Protein 6FBM (pdb70)

Sequence (2084 aa):
QLGNLPGVTSMGMGYDVNGLYASPESLLGQPLFDFGGELDSIEIEGRSYTFPRSMHVHTYFHSDFKQDVSKEIEEYREKMSQHVGVSGRYKLFSASLSVDFTTTDQQLTEITYSSTREAHVLWYISLPGAATLRSMLRRDFRDDLNNPNMPAMELFKRYGPYYISEAAVGGRLDYSAASKTLKMDSSQSLSTTAEMSYKALVGEIKIEHGSEMEKQVNSFRSNSTIRLTATGGKPGMTDRILHGPDSQQAFSQWAESLLDYATLMDFSTESLQPIWALADKPERRVELEDAFPEFMKQSQQSIPKVDKVLLMDARPPMVKAGEDSGSGASEDLAVFNPSTSNGYKMVGQFGQRNHASVADGHAPIFKDLFDLGVLKAPVGWQRVWDDAGSGKSKDYACWRAIPPQGYRALGDVMMLATSGYNPPNLPDYVCVHQSLCADVQTLQNRVWWDKGTGARKDVSLWQPGAAGAVASSCFAGVPNYNNPPNSGDIERLRGSIACVKTSAIASMQEMKSMLSQHQGMQLGNLPGVTSMGMGYDVNGLYASPESLLGQPLFDFGGELDSIEIEGRSYTFPRSMHVHTYFHSDFKQDVSKEIEEYREKMSQHVGVSGRYKLFSASLSVDFTTTDQQLTEITYSSTREAHVLWYISLPGAATLRSMLRRDFRDDLNNPNMPAMELFKRYGPYYISEAAVGGRLDYSAASKTLKMDSSQSLSTTAEMSYKALVGEIKIEHGSEMEKQVNSFRSNSTIRLTATGGKPGMTDRILHGPDSQQAFSQWAESLLDYATLMDFSTESLQPIWALADKPERRVELEDAFPEFMKQSQQSIPKVDKVLLMDARPPMVKAGEDSGSGASEDLAVFNPSTSNGYKMVGQFGQRNHASVADGHAPIFKDLFDLGVLKAPVGWQRVWDDAGSGKSKDYACWRAIPPQGYRALGDVMMLATSGYNPPNLPDYVCVHQSLCADVQTLQNRVWWDKGTGARKDVSLWQPGAAGAVASSCFAGVPNYNNPPNSGDIERLRGSIACVKTSAIASMQEMKSMLSQHQGMQLGNLPGVTSMGMGYDVNGLYASPESLLGQPLFDFGGELDSIEIEGRSYTFPRSMHVHTYFHSDFKQDVSKEIEEYREKMSQHVGVSGRYKLFSASLSVDFTTTDQQLTEITYSSTREAHVLWYISLPGAATLRSMLRRDFRDDLNNPNMPAMELFKRYGPYYISEAAVGGRLDYSAASKTLKMDSSQSLSTTAEMSYKALVGEIKIEHGSEMEKQVNSFRSNSTIRLTATGGKPGMTDRILHGPDSQQAFSQWAESLLDYATLMDFSTESLQPIWALADKPERRVELEDAFPEFMKQSQQSIPKVDKVLLMDARPPMVKAGEDSGSGASEDLAVFNPSTSNGYKMVGQFGQRNHASVADGHAPIFKDLFDLGVLKAPVGWQRVWDDAGSGKSKDYACWRAIPPQGYRALGDVMMLATSGYNPPNLPDYVCVHQSLCADVQTLQNRVWWDKGTGARKDVSLWQPGAAGAVASSCFAGVPNYNNPPNSGDIERLRGSIACVKTSAIASMQEMKSMLSQHQGMQLGNLPGVTSMGMGYDVNGLYASPESLLGQPLFDFGGELDSIEIEGRSYTFPRSMHVHTYFHSDFKQDVSKEIEEYREKMSQHVGVSGRYKLFSASLSVDFTTTDQQLTEITYSSTREAHVLWYISLPGAATLRSMLRRDFRDDLNNPNMPAMELFKRYGPYYISEAAVGGRLDYSAASKTLKMDSSQSLSTTAEMSYKALVGEIKIEHGSEMEKQVNSFRSNSTIRLTATGGKPGMTDRILHGPDSQQAFSQWAESLLDYATLMDFSTESLQPIWALADKPERRVELEDAFPEFMKQSQQSIPKVDKVLLMDARPPMVKAGEDSGSGASEDLAVFNPSTSNGYKMVGQFGQRNHASVADGHAPIFKDLFDLGVLKAPVGWQRVWDDAGSGKSKDYACWRAIPPQGYRALGDVMMLATSGYNPPNLPDYVCVHQSLCADVQTLQNRVWWDKGTGARKDVSLWQPGAAGAVASSCFAGVPNYNNPPNSGDIERLRGSIACVKTSAIASMQEMKSMLSQHQGM

Organism: NCBI:txid686831

Solvent-accessible surface area: 87107 Å² total; per-residue (Å²): 173,54,24,47,4,32,9,2,104,6,1,0,14,0,0,51,0,30,4,31,11,0,5,46,150,10,41,53,68,97,62,0,4,74,10,29,35,91,12,49,41,34,90,12,116,30,34,5,4,14,12,0,142,32,2,113,24,112,74,124,146,39,60,43,71,70,54,19,33,8,147,80,0,25,78,0,2,70,77,6,9,102,138,2,25,18,80,42,222,44,31,2,0,29,49,6,4,69,55,8,2,44,59,43,14,12,4,8,31,30,2,4,1,0,3,1,12,7,1,26,2,11,0,57,0,21,20,30,51,30,72,75,0,56,95,32,15,110,173,76,0,74,82,21,0,32,61,98,133,20,80,12,66,75,0,2,163,106,7,0,2,2,1,0,12,44,2,4,0,0,0,7,0,9,2,0,0,2,0,44,11,22,77,5,68,80,97,59,65,18,33,48,0,0,36,41,0,0,44,18,12,6,38,83,45,160,28,105,168,69,34,109,56,37,97,3,5,81,14,0,87,94,27,20,58,30,79,12,42,34,12,16,9,68,101,75,5,29,104,79,0,33,136,21,102,34,14,89,62,0,18,46,46,0,31,136,12,6,25,32,37,10,41,0,0,3,7,39,72,98,0,0,43,20,0,15,30,0,0,71,121,78,118,10,74,84,76,0,77,100,14,5,73,114,55,0,158,152,17,47,123,74,28,67,54,0,80,66,0,0,9,29,52,43,195,1,90,33,84,66,32,22,50,6,46,48,2,38,16,90,32,60,0,0,0,1,30,6,51,35,72,120,37,35,58,5,2,0,2,32,11,5,118,42,67,43,94,110,20,105,17,79,0,14,6,1,55,27,60,33,73,0,8,0,17,89,57,26,104,21,49,91,104,25,1,5,3,34,44,17,76,77,113,95,23,1,1,0,18,14,1,62,23,12,180,19,10,28,0,8,0,0,2,0,41,12,39,22,107,37,65,67,72,10,129,36,118,48,1,9,0,0,21,96,46,9,14,22,65,8,104,57,9,95,110,35,20,1,32,0,74,54,5,55,10,195,106,39,0,0,0,10,42,2,16,19,83,55,16,36,89,23,34,8,0,0,0,2,57,36,62,52,102,103,12,78,86,49,14,40,91,163,2,147,39,33,0,0,4,10,76,76,62,4,9,0,39,111,126,100,4,126,60,34,43,96,149,21,135,61,85,195,57,21,70,5,33,9,1,99,5,1,0,16,0,0,50,0,30,4,30,11,0,6,46,149,10,41,52,68,75,54,0,2,77,14,29,55,117,25,44,73,45,124,8,120,26,20,20,2,10,12,0,144,31,1,116,24,112,66,126,83,42,62,43,72,73,53,18,32,8,165,83,0,22,82,0,3,71,80,6,9,100,135,3,26,17,84,41,222,46,31,2,0,29,48,7,3,69,56,7,1,45,52,43,13,12,3,8,32,33,1,5,0,0,3,0,15,8,2,27,2,12,0,47,0,27,19,32,52,28,71,75,0,56,95,31,14,103,174,78,1,74,80,25,0,36,62,104,134,28,78,10,64,85,0,2,160,120,4,0,2,2,1,0,10,27,0,4,0,0,0,7,0,9,2,0,0,3,0,45,18,29,78,9,82,82,98,59,64,20,34,49,0,0,36,43,0,0,46,17,16,6,37,81,49,158,24,106,166,75,35,110,55,41,121,6,5,82,14,0,90,96,27,20,57,30,80,13,40,35,12,17,9,27,102,74,8,30,104,81,0,34,133,26,48,21,18,77,93,0,17,47,40,0,32,138,12,6,28,28,19,10,41,0,0,4,10,40,66,106,0,0,44,22,0,17,29,0,0,73,134,77,119,11,72,84,76,0,78,98,15,5,73,111,56,0,157,157,18,45,132,74,29,69,53,0,78,66,0,0,11,29,53,42,198,1,92,33,86,66,32,22,49,5,46,56,2,39,14,91,33,60,0,0,0,1,30,6,50,36,81,123,35,36,56,6,2,0,2,33,11,4,118,41,67,42,94,111,21,106,17,78,0,14,8,1,48,28,58,31,71,0,9,0,19,95,58,26,104,20,49,90,107,27,2,5,3,33,45,17,77,78,112,105,24,1,2,0,17,14,1,61,22,13,180,20,9,30,0,9,0,0,1,0,43,13,38,22,104,37,66,68,72,11,127,35,120,47,2,10,0,0,29,95,50,9,12,22,63,9,102,56,9,93,111,34,23,2,31,0,75,55,5,56,11,196,106,40,0,0,0,10,42,2,14,19,83,55,16,36,85,22,33,6,0,0,0,1,55,36,62,52,102,103,13,79,87,46,15,39,94,161,1,148,40,32,0,1,4,11,76,76,64,4,10,0,38,118,123,102,4,125,61,39,36,95,153,20,127,64,83,140,34,18,26,3,28,9,1,91,6,0,0,18,0,0,50,0,32,4,33,8,0,4,46,145,9,42,53,70,82,47,0,4,83,7,28,37,92,31,22,82,9,108,6,119,61,52,40,8,9,1,0,105,0,2,3,2,63,54,126,77,44,58,46,68,70,51,18,32,8,158,82,1,24,78,0,3,68,78,6,8,99,138,2,25,17,82,41,223,46,30,1,0,28,49,7,5,70,55,6,2,44,47,42,14,12,3,8,32,38,2,4,1,0,3,0,16,6,2,23,2,13,0,50,0,22,0,1,4,27,11,0,0,42,74,11,14,94,174,68,0,76,82,20,0,26,63,89,135,24,77,10,65,73,0,2,160,106,3,0,2,2,1,0,4,27,0,4,0,0,0,8,0,9,2,0,0,3,0,42,15,35,79,6,88,81,99,61,65,20,34,48,1,0,37,41,0,0,45,16,15,6,36,83,47,160,23,106,167,75,35,111,57,38,125,6,4,81,14,0,88,95,25,21,59,30,78,12,39,33,14,16,9,84,94,62,2,28,101,107,0,33,139,23,140,72,12,81,107,3,19,54,66,0,32,140,12,6,46,50,48,12,39,0,0,5,6,43,73,62,0,0,42,20,0,14,30,0,0,73,106,77,119,10,76,87,72,0,80,100,14,5,72,114,58,0,161,158,17,46,128,74,28,66,57,0,87,69,0,0,10,32,49,56,198,0,92,33,83,65,32,22,50,6,45,56,2,40,14,90,33,62,0,0,0,1,29,6,48,35,70,120,36,35,59,5,2,0,2,32,10,4,117,41,66,42,94,112,22,104,17,83,0,12,6,1,54,27,59,29,70,0,8,0,18,95,58,26,104,20,49,104,104,25,2,6,3,39,46,16,78,78,112,102,23,1,1,0,18,21,2,63,24,11,181,20,9,30,0,9,0,0,1,0,42,13,37,20,103,36,66,67,74,12,128,36,120,49,1,10,0,0,28,94,53,10,14,21,64,8,102,56,9,97,110,35,22,1,30,0,75,54,6,56,11,196,111,41,0,0,0,10,55,3,15,20,82,56,16,33,93,19,30,6,1,0,0,2,62,38,62,52,100,104,12,78,86,47,16,40,80,166,2,140,41,39,0,0,4,9,80,76,63,3,10,1,44,117,121,106,4,120,59,37,35,95,156,24,127,60,86,66,41,26,4,4,23,9,1,82,6,0,0,10,0,0,50,0,31,5,31,11,0,5,34,149,9,41,48,66,82,40,0,4,90,12,30,22,117,39,10,45,5,107,9,143,59,70,36,6,6,0,0,68,20,1,3,1,40,46,65,107,86,60,45,70,68,52,19,34,6,167,83,0,22,82,0,4,69,78,6,9,99,139,3,26,17,85,42,226,44,30,1,0,29,48,6,4,68,57,8,2,43,48,41,12,11,7,5,32,39,1,5,1,0,2,0,15,6,1,25,2,18,0,28,0,16,1,5,9,28,24,10,0,52,89,29,15,98,188,82,1,68,66,20,0,33,65,106,133,25,76,10,68,71,0,2,161,106,5,0,2,2,2,0,5,41,0,0,0,0,0,8,0,8,2,0,0,2,0,45,24,33,80,7,87,82,99,62,64,20,34,50,1,0,38,43,0,0,44,16,14,6,38,82,48,161,24,106,165,76,34,107,55,38,120,7,4,80,14,0,87,95,28,20,60,30,79,12,39,34,11,16,10,57,70,69,6,28,99,108,0,31,135,22,138,84,16,88,100,0,19,36,57,0,32,148,13,6,31,47,25,10,28,0,0,1,3,27,70,94,0,0,44,22,0,16,30,0,0,72,122,78,116,8,74,86,76,0,82,100,13,5,74,112,52,0,158,156,17,46,123,74,30,74,60,0,84,67,0,0,10,32,53,36,172,1,92,34,86,68,31,22,49,6,46,55,2,43,14,89,33,62,0,0,0,1,29,7,49,35,72,120,36,32,58,5,2,0,2,33,10,5,116,41,67,43,95,113,20,104,17,63,0,13,6,1,52,24,59,26,71,0,7,0,18,91,56,26,103,22,48,97,106,27,2,6,3,37,48,14,77,78,112,104,24,2,2,0,18,17,1,62,22,11,178,19,9,30,0,10,0,0,1,0,41,12,39,21,103,36,67,67,72,10,122,34,120,49,1,10,0,0,29,95,52,10,15,21,66,8,102,56,8,96,108,35,23,1,30,0,76,55,4,54,11,196,111,40,0,0,0,10,53,3,15,20,80,56,17,34,93,20,31,7,1,0,0,2,60,36,60,51,100,103,11,79,85,48,15,38,93,167,2,146,40,34,0,1,5,9,79,76,63,4,8,0,40,116,120,103,5,122,58,35,39,93,154,25,144,52,87

Structure (mmCIF, N/CA/C/O backbone):
data_6FBM
#
_entry.id   6FBM
#
_cell.length_a   78.676
_cell.length_b   143.187
_cell.length_c   209.620
_cell.angle_alpha   90.000
_cell.angle_beta   90.000
_cell.angle_gamma   90.000
#
_symmetry.space_group_name_H-M   'P 21 21 21'
#
loop_
_entity.id
_entity.type
_entity.pdbx_description
1 polymer 'Gram-negative insecticidal protein'
2 water water
#
loop_
_atom_site.group_PDB
_atom_site.id
_atom_site.type_symbol
_atom_site.label_atom_id
_atom_site.label_alt_id
_atom_site.label_comp_id
_atom_site.label_asym_id
_atom_site.label_entity_id
_atom_site.label_seq_id
_atom_site.pdbx_PDB_ins_code
_atom_site.Cartn_x
_atom_site.Cartn_y
_atom_site.Cartn_z
_atom_site.occupancy
_atom_site.B_iso_or_equiv
_atom_site.auth_seq_id
_atom_site.auth_comp_id
_atom_site.auth_asym_id
_atom_site.auth_atom_id
_atom_site.pdbx_PDB_model_num
ATOM 1 N N . GLN A 1 9 ? 14.175 7.138 89.077 1.000 39.698 9 GLN A N 1
ATOM 2 C CA . GLN A 1 9 ? 14.641 6.923 87.659 1.000 40.842 9 GLN A CA 1
ATOM 3 C C . GLN A 1 9 ? 13.665 6.181 86.756 1.000 33.682 9 GLN A C 1
ATOM 4 O O . GLN A 1 9 ? 12.747 5.475 87.182 1.000 31.009 9 GLN A O 1
ATOM 10 N N . LEU A 1 10 ? 13.976 6.249 85.475 1.000 29.279 10 LEU A N 1
ATOM 11 C CA . LEU A 1 10 ? 13.221 5.593 84.454 1.000 25.429 10 LEU A CA 1
ATOM 12 C C . LEU A 1 10 ? 13.889 4.356 83.915 1.000 22.946 10 LEU A C 1
ATOM 13 O O . LEU A 1 10 ? 13.426 3.885 82.898 1.000 24.894 10 LEU A O 1
ATOM 18 N N . GLY A 1 11 ? 14.882 3.786 84.597 1.000 19.794 11 GLY A N 1
ATOM 19 C CA . GLY A 1 11 ? 15.495 2.550 84.126 1.000 18.035 11 GLY A CA 1
ATOM 20 C C . GLY A 1 11 ? 16.608 2.793 83.118 1.000 15.862 11 GLY A C 1
ATOM 21 O O . GLY A 1 11 ? 16.863 3.926 82.718 1.000 15.237 11 GLY A O 1
ATOM 22 N N . ASN A 1 12 ? 17.250 1.721 82.704 1.000 13.777 12 ASN A N 1
ATOM 23 C CA . ASN A 1 12 ? 18.463 1.822 81.902 1.000 12.895 12 ASN A CA 1
ATOM 24 C C . ASN A 1 12 ? 18.273 1.364 80.441 1.000 12.076 12 ASN A C 1
ATOM 25 O O . ASN A 1 12 ? 19.256 1.245 79.715 1.000 12.004 12 ASN A O 1
ATOM 30 N N . LEU A 1 13 ? 17.039 1.093 80.012 1.000 10.637 13 LEU A N 1
ATOM 31 C CA . LEU A 1 13 ? 16.804 0.644 78.646 1.000 9.808 13 LEU A CA 1
ATOM 32 C C . LEU A 1 13 ? 17.031 1.845 77.746 1.000 9.812 13 LEU A C 1
ATOM 33 O O . LEU A 1 13 ? 16.397 2.859 77.926 1.000 9.242 13 LEU A O 1
ATOM 38 N N . PRO A 1 14 ? 17.969 1.728 76.787 1.000 10.141 14 PRO A N 1
ATOM 39 C CA . PRO A 1 14 ? 18.175 2.846 75.885 1.000 10.225 14 PRO A CA 1
ATOM 40 C C . PRO A 1 14 ? 16.894 3.231 75.123 1.000 10.543 14 PRO A C 1
ATOM 41 O O . PRO A 1 14 ? 16.101 2.367 74.705 1.000 10.697 14 PRO A O 1
ATOM 45 N N . GLY A 1 15 ? 16.687 4.539 75.014 1.000 10.795 15 GLY A N 1
ATOM 46 C CA . GLY A 1 15 ? 15.483 5.097 74.431 1.000 10.767 15 GLY A CA 1
ATOM 47 C C . GLY A 1 15 ? 14.503 5.632 75.452 1.000 10.952 15 GLY A C 1
ATOM 48 O O . GLY A 1 15 ? 13.739 6.559 75.146 1.000 10.377 15 GLY A O 1
ATOM 49 N N . VAL A 1 16 ? 14.514 5.081 76.664 1.000 11.372 16 VAL A N 1
ATOM 50 C CA . VAL A 1 16 ? 13.508 5.438 77.637 1.000 12.176 16 VAL A CA 1
ATOM 51 C C . VAL A 1 16 ? 13.440 6.933 77.893 1.000 12.951 16 VAL A C 1
ATOM 52 O O . VAL A 1 16 ? 12.352 7.457 78.103 1.000 13.906 16 VAL A O 1
ATOM 56 N N . THR A 1 17 ? 14.582 7.617 77.876 1.000 13.680 17 THR A N 1
ATOM 57 C CA . THR A 1 17 ? 14.641 9.051 78.176 1.000 13.839 17 THR A CA 1
ATOM 58 C C . THR A 1 17 ? 14.036 9.876 77.074 1.000 13.917 17 THR A C 1
ATOM 59 O O . THR A 1 17 ? 13.751 11.042 77.288 1.000 13.524 17 THR A O 1
ATOM 63 N N . SER A 1 18 ? 13.883 9.290 75.889 1.000 14.393 18 SER A N 1
ATOM 64 C CA . SER A 1 18 ? 13.233 9.987 74.780 1.000 14.435 18 SER A CA 1
ATOM 65 C C . SER A 1 18 ? 11.720 9.916 74.819 1.000 13.672 18 SER A C 1
ATOM 66 O O . SER A 1 18 ? 11.074 10.718 74.184 1.000 13.456 18 SER A O 1
ATOM 69 N N . MET A 1 19 ? 11.170 8.960 75.557 1.000 13.253 19 MET A N 1
ATOM 70 C CA . MET A 1 19 ? 9.749 8.710 75.519 1.000 13.956 19 MET A CA 1
ATOM 71 C C . MET A 1 19 ? 8.969 9.789 76.267 1.000 14.124 19 MET A C 1
ATOM 72 O O . MET A 1 19 ? 9.371 10.262 77.343 1.000 13.541 19 MET A O 1
ATOM 77 N N . GLY A 1 20 ? 7.892 10.245 75.646 1.000 14.343 20 GLY A N 1
ATOM 78 C CA . GLY A 1 20 ? 7.064 11.243 76.259 1.000 15.030 20 GLY A CA 1
ATOM 79 C C . GLY A 1 20 ? 7.678 12.621 76.301 1.000 15.204 20 GLY A C 1
ATOM 80 O O . GLY A 1 20 ? 7.225 13.471 77.056 1.000 17.094 20 GLY A O 1
ATOM 81 N N . MET A 1 21 ? 8.706 12.849 75.499 1.000 15.741 21 MET A N 1
ATOM 82 C CA . MET A 1 21 ? 9.338 14.148 75.420 1.000 16.305 21 MET A CA 1
ATOM 83 C C . MET A 1 21 ? 8.638 14.886 74.316 1.000 16.059 21 MET A C 1
ATOM 84 O O . MET A 1 21 ? 8.268 14.275 73.303 1.000 15.681 21 MET A O 1
ATOM 89 N N . GLY A 1 22 ? 8.530 16.210 74.482 1.000 15.315 22 GLY A N 1
ATOM 90 C CA . GLY A 1 22 ? 8.218 17.076 73.355 1.000 15.071 22 GLY A CA 1
ATOM 91 C C . GLY A 1 22 ? 9.212 16.934 72.217 1.000 14.580 22 GLY A C 1
ATOM 92 O O . GLY A 1 22 ? 10.387 16.622 72.440 1.000 13.910 22 GLY A O 1
ATOM 93 N N . TYR A 1 23 ? 8.735 17.144 70.993 1.000 14.485 23 TYR A N 1
ATOM 94 C CA . TYR A 1 23 ? 9.577 17.029 69.816 1.000 14.755 23 TYR A CA 1
ATOM 95 C C . TYR A 1 23 ? 9.439 18.237 68.932 1.000 15.080 23 TYR A C 1
ATOM 96 O O . TYR A 1 23 ? 8.324 18.709 68.705 1.000 16.852 23 TYR A O 1
ATOM 105 N N . ASP A 1 24 ? 10.574 18.710 68.427 1.000 15.106 24 ASP A N 1
ATOM 106 C CA . ASP A 1 24 ? 10.576 19.759 67.445 1.000 15.991 24 ASP A CA 1
ATOM 107 C C . ASP A 1 24 ? 10.274 19.136 66.084 1.000 16.251 24 ASP A C 1
ATOM 108 O O . ASP A 1 24 ? 11.154 18.632 65.397 1.000 15.822 24 ASP A O 1
ATOM 113 N N . VAL A 1 25 ? 9.014 19.222 65.677 1.000 16.686 25 VAL A N 1
ATOM 114 C CA . VAL A 1 25 ? 8.573 18.640 64.411 1.000 16.399 25 VAL A CA 1
ATOM 115 C C . VAL A 1 25 ? 9.177 19.324 63.194 1.000 16.398 25 VAL A C 1
ATOM 116 O O . VAL A 1 25 ? 9.106 18.791 62.087 1.000 16.084 25 VAL A O 1
ATOM 120 N N . ASN A 1 26 ? 9.769 20.495 63.410 1.000 17.397 26 ASN A N 1
ATOM 121 C CA . ASN A 1 26 ? 10.520 21.214 62.375 1.000 17.771 26 ASN A CA 1
ATOM 122 C C . ASN A 1 26 ? 12.017 20.983 62.457 1.000 18.257 26 ASN A C 1
ATOM 123 O O . ASN A 1 26 ? 12.753 21.638 61.742 1.000 18.320 26 ASN A O 1
ATOM 128 N N . GLY A 1 27 ? 12.454 20.027 63.281 1.000 17.821 27 GLY A N 1
ATOM 129 C CA . GLY A 1 27 ? 13.881 19.793 63.539 1.000 17.805 27 GLY A CA 1
ATOM 130 C C . GLY A 1 27 ? 14.449 18.676 62.678 1.000 18.483 27 GLY A C 1
ATOM 131 O O . GLY A 1 27 ? 14.232 18.650 61.464 1.000 18.719 27 GLY A O 1
ATOM 132 N N . LEU A 1 28 ? 15.184 17.748 63.287 1.000 18.435 28 LEU A N 1
ATOM 133 C CA . LEU A 1 28 ? 15.714 16.608 62.534 1.000 18.728 28 LEU A CA 1
ATOM 134 C C . LEU A 1 28 ? 14.699 15.476 62.521 1.000 18.404 28 LEU A C 1
ATOM 135 O O . LEU A 1 28 ? 13.767 15.465 63.316 1.000 18.662 28 LEU A O 1
ATOM 140 N N . TYR A 1 29 ? 14.872 14.544 61.591 1.000 18.001 29 TYR A N 1
ATOM 141 C CA . TYR A 1 29 ? 14.028 13.367 61.520 1.000 18.051 29 TYR A CA 1
ATOM 142 C C . TYR A 1 29 ? 14.487 12.399 62.622 1.000 16.073 29 TYR A C 1
ATOM 143 O O . TYR A 1 29 ? 15.629 12.027 62.684 1.000 13.897 29 TYR A O 1
ATOM 152 N N . ALA A 1 30 ? 13.545 12.031 63.482 1.000 15.794 30 ALA A N 1
ATOM 153 C CA . ALA A 1 30 ? 13.722 10.991 64.495 1.000 15.890 30 ALA A CA 1
ATOM 154 C C . ALA A 1 30 ? 15.130 10.954 65.069 1.000 14.982 30 ALA A C 1
ATOM 155 O O . ALA A 1 30 ? 15.891 10.000 64.869 1.000 13.220 30 ALA A O 1
ATOM 157 N N . SER A 1 31 ? 15.459 12.036 65.762 1.000 15.333 31 SER A N 1
ATOM 158 C CA . SER A 1 31 ? 16.743 12.170 66.419 1.000 16.317 31 SER A CA 1
ATOM 159 C C . SER A 1 31 ? 16.525 12.691 67.831 1.000 16.657 31 SER A C 1
ATOM 160 O O . SER A 1 31 ? 15.652 13.525 68.045 1.000 14.917 31 SER A O 1
ATOM 163 N N . PRO A 1 32 ? 17.359 12.240 68.785 1.000 17.558 32 PRO A N 1
ATOM 164 C CA . PRO A 1 32 ? 17.353 12.835 70.127 1.000 18.813 32 PRO A CA 1
ATOM 165 C C . PRO A 1 32 ? 17.713 14.314 70.142 1.000 19.163 32 PRO A C 1
ATOM 166 O O . PRO A 1 32 ? 17.329 15.018 71.060 1.000 17.722 32 PRO A O 1
ATOM 170 N N . GLU A 1 33 ? 18.446 14.780 69.141 1.000 22.553 33 GLU A N 1
ATOM 171 C CA . GLU A 1 33 ? 18.827 16.185 69.066 1.000 25.462 33 GLU A CA 1
ATOM 172 C C . GLU A 1 33 ? 17.617 17.104 68.958 1.000 22.580 33 GLU A C 1
ATOM 173 O O . GLU A 1 33 ? 17.715 18.257 69.346 1.000 22.975 33 GLU A O 1
ATOM 179 N N . SER A 1 34 ? 16.489 16.616 68.456 1.000 20.978 34 SER A N 1
ATOM 180 C CA . SER A 1 34 ? 15.292 17.433 68.351 1.000 21.319 34 SER A CA 1
ATOM 181 C C . SER A 1 34 ? 14.262 17.189 69.472 1.000 22.500 34 SER A C 1
ATOM 182 O O . SER A 1 34 ? 13.104 17.672 69.370 1.000 20.918 34 SER A O 1
ATOM 185 N N . LEU A 1 35 ? 14.665 16.467 70.526 1.000 21.675 35 LEU A N 1
ATOM 186 C CA . LEU A 1 35 ? 13.860 16.397 71.739 1.000 23.890 35 LEU A CA 1
ATOM 187 C C . LEU A 1 35 ? 13.909 17.733 72.460 1.000 25.421 35 LEU A C 1
ATOM 188 O O . LEU A 1 35 ? 14.876 18.453 72.345 1.000 24.768 35 LEU A O 1
ATOM 193 N N . LEU A 1 36 ? 12.836 18.055 73.160 1.000 27.590 36 LEU A N 1
ATOM 194 C CA . LEU A 1 36 ? 12.673 19.335 73.825 1.000 29.205 36 LEU A CA 1
ATOM 195 C C . LEU A 1 36 ? 12.634 19.086 75.303 1.000 30.858 36 LEU A C 1
ATOM 196 O O . LEU A 1 36 ? 12.238 18.013 75.744 1.000 34.109 36 LEU A O 1
ATOM 201 N N . GLY A 1 37 ? 12.980 20.119 76.060 1.000 31.712 37 GLY A N 1
ATOM 202 C CA . GLY A 1 37 ? 13.495 19.982 77.416 1.000 32.728 37 GLY A CA 1
ATOM 203 C C . GLY A 1 37 ? 12.696 19.193 78.420 1.000 35.538 37 GLY A C 1
ATOM 204 O O . GLY A 1 37 ? 13.144 18.133 78.874 1.000 34.033 37 GLY A O 1
ATOM 205 N N . GLN A 1 38 ? 11.528 19.728 78.788 1.000 40.958 38 GLN A N 1
ATOM 206 C CA . GLN A 1 38 ? 10.744 19.206 79.926 1.000 49.923 38 GLN A CA 1
ATOM 207 C C . GLN A 1 38 ? 10.039 17.891 79.607 1.000 48.475 38 GLN A C 1
ATOM 208 O O . GLN A 1 38 ? 9.319 17.815 78.603 1.000 51.101 38 GLN A O 1
ATOM 214 N N . PRO A 1 39 ? 10.247 16.837 80.442 1.000 47.804 39 PRO A N 1
ATOM 215 C CA . PRO A 1 39 ? 9.364 15.655 80.351 1.000 46.759 39 PRO A CA 1
ATOM 216 C C . PRO A 1 39 ? 7.908 16.030 80.627 1.000 41.447 39 PRO A C 1
ATOM 217 O O . PRO A 1 39 ? 7.647 16.859 81.479 1.000 41.083 39 PRO A O 1
ATOM 221 N N . LEU A 1 40 ? 6.991 15.439 79.878 1.000 35.721 40 LEU A N 1
ATOM 222 C CA . LEU A 1 40 ? 5.579 15.794 79.962 1.000 31.425 40 LEU A CA 1
ATOM 223 C C . LEU A 1 40 ? 4.868 14.949 80.979 1.000 30.420 40 LEU A C 1
ATOM 224 O O . LEU A 1 40 ? 3.874 15.379 81.559 1.000 33.832 40 LEU A O 1
ATOM 229 N N . PHE A 1 41 ? 5.371 13.740 81.210 1.000 27.369 41 PHE A N 1
ATOM 230 C CA . PHE A 1 41 ? 4.644 12.751 81.964 1.000 24.626 41 PHE A CA 1
ATOM 231 C C . PHE A 1 41 ? 5.458 12.248 83.121 1.000 23.680 41 PHE A C 1
ATOM 232 O O . PHE A 1 41 ? 6.670 12.407 83.159 1.000 23.037 41 PHE A O 1
ATOM 240 N N . ASP A 1 42 ? 4.744 11.691 84.090 1.000 23.327 42 ASP A N 1
ATOM 241 C CA . ASP A 1 42 ? 5.298 11.019 85.243 1.000 23.432 42 ASP A CA 1
ATOM 242 C C . ASP A 1 42 ? 4.912 9.574 84.954 1.000 21.491 42 ASP A C 1
ATOM 243 O O . ASP A 1 42 ? 3.741 9.237 85.007 1.000 20.760 42 ASP A O 1
ATOM 248 N N . PHE A 1 43 ? 5.892 8.734 84.637 1.000 19.588 43 PHE A N 1
ATOM 249 C CA . PHE A 1 43 ? 5.614 7.368 84.166 1.000 18.398 43 PHE A CA 1
ATOM 250 C C . PHE A 1 43 ? 5.497 6.305 85.259 1.000 18.028 43 PHE A C 1
ATOM 251 O O . PHE A 1 43 ? 5.369 5.120 84.943 1.000 16.573 43 PHE A O 1
ATOM 259 N N . GLY A 1 44 ? 5.531 6.734 86.525 1.000 18.397 44 GLY A N 1
ATOM 260 C CA . GLY A 1 44 ? 5.528 5.837 87.667 1.000 19.583 44 GLY A CA 1
ATOM 261 C C . GLY A 1 44 ? 6.947 5.358 87.920 1.000 21.462 44 GLY A C 1
ATOM 262 O O . GLY A 1 44 ? 7.782 5.213 86.955 1.000 22.224 44 GLY A O 1
ATOM 263 N N . GLY A 1 45 ? 7.240 5.128 89.198 1.000 20.168 45 GLY A N 1
ATOM 264 C CA . GLY A 1 45 ? 8.557 4.648 89.612 1.000 20.246 45 GLY A CA 1
ATOM 265 C C . GLY A 1 45 ? 8.700 3.140 89.540 1.000 20.837 45 GLY A C 1
ATOM 266 O O . GLY A 1 45 ? 9.812 2.641 89.715 1.000 22.477 45 GLY A O 1
ATOM 267 N N . GLU A 1 46 ? 7.602 2.421 89.269 1.000 21.549 46 GLU A N 1
ATOM 268 C CA . GLU A 1 46 ? 7.668 0.989 89.118 1.000 21.799 46 GLU A CA 1
ATOM 269 C C . GLU A 1 46 ? 8.281 0.664 87.751 1.000 20.369 46 GLU A C 1
ATOM 270 O O . GLU A 1 46 ? 7.935 1.273 86.734 1.000 18.927 46 GLU A O 1
ATOM 276 N N . LEU A 1 47 ? 9.174 -0.322 87.757 1.000 19.321 47 LEU A N 1
ATOM 277 C CA . LEU A 1 47 ? 9.939 -0.691 86.593 1.000 19.248 47 LEU A CA 1
ATOM 278 C C . LEU A 1 47 ? 9.770 -2.169 86.289 1.000 18.365 47 LEU A C 1
ATOM 279 O O . LEU A 1 47 ? 9.656 -2.997 87.202 1.000 16.352 47 LEU A O 1
ATOM 284 N N . ASP A 1 48 ? 9.728 -2.473 84.989 1.000 17.993 48 ASP A N 1
ATOM 285 C CA . ASP A 1 48 ? 9.817 -3.819 84.518 1.000 19.962 48 ASP A CA 1
ATOM 286 C C . ASP A 1 48 ? 11.258 -4.061 84.159 1.000 20.425 48 ASP A C 1
ATOM 287 O O . ASP A 1 48 ? 11.965 -3.141 83.866 1.000 19.640 48 ASP A O 1
ATOM 292 N N . SER A 1 49 ? 11.625 -5.341 84.107 1.000 20.846 49 SER A N 1
ATOM 293 C CA . SER A 1 49 ? 12.879 -5.713 83.506 1.000 20.270 49 SER A CA 1
ATOM 294 C C . SER A 1 49 ? 12.637 -6.654 82.354 1.000 19.458 49 SER A C 1
ATOM 295 O O . SER A 1 49 ? 11.688 -7.407 82.331 1.000 21.073 49 SER A O 1
ATOM 298 N N . ILE A 1 50 ? 13.538 -6.583 81.415 1.000 19.244 50 ILE A N 1
ATOM 299 C CA . ILE A 1 50 ? 13.444 -7.317 80.172 1.000 19.159 50 ILE A CA 1
ATOM 300 C C . ILE A 1 50 ? 14.848 -7.788 79.788 1.000 18.637 50 ILE A C 1
ATOM 301 O O . ILE A 1 50 ? 15.836 -7.081 80.023 1.000 17.903 50 ILE A O 1
ATOM 306 N N . GLU A 1 51 ? 14.914 -8.987 79.207 1.000 19.843 51 GLU A N 1
ATOM 307 C CA . GLU A 1 51 ? 16.126 -9.539 78.651 1.000 21.652 51 GLU A CA 1
ATOM 308 C C . GLU A 1 51 ? 16.174 -9.313 77.135 1.000 20.248 51 GLU A C 1
ATOM 309 O O . GLU A 1 51 ? 15.234 -9.633 76.410 1.000 20.276 51 GLU A O 1
ATOM 315 N N . ILE A 1 52 ? 17.265 -8.707 76.686 1.000 18.828 52 ILE A N 1
ATOM 316 C CA . ILE A 1 52 ? 17.498 -8.402 75.302 1.000 18.562 52 ILE A CA 1
ATOM 317 C C . ILE A 1 52 ? 18.922 -8.835 74.984 1.000 20.172 52 ILE A C 1
ATOM 318 O O . ILE A 1 52 ? 19.884 -8.199 75.415 1.000 19.416 52 ILE A O 1
ATOM 323 N N . GLU A 1 53 ? 19.051 -9.917 74.232 1.000 22.640 53 GLU A N 1
ATOM 324 C CA . GLU A 1 53 ? 20.342 -10.463 73.833 1.000 25.901 53 GLU A CA 1
ATOM 325 C C . GLU A 1 53 ? 21.307 -10.620 74.996 1.000 23.731 53 GLU A C 1
ATOM 326 O O . GLU A 1 53 ? 22.414 -10.096 74.963 1.000 21.612 53 GLU A O 1
ATOM 332 N N . GLY A 1 54 ? 20.854 -11.308 76.027 1.000 21.492 54 GLY A N 1
ATOM 333 C CA . GLY A 1 54 ? 21.690 -11.661 77.148 1.000 20.094 54 GLY A CA 1
ATOM 334 C C . GLY A 1 54 ? 21.790 -10.601 78.218 1.000 19.957 54 GLY A C 1
ATOM 335 O O . GLY A 1 54 ? 22.259 -10.895 79.303 1.000 21.087 54 GLY A O 1
ATOM 336 N N . ARG A 1 55 ? 21.346 -9.380 77.949 1.000 18.458 55 ARG A N 1
ATOM 337 C CA . ARG A 1 55 ? 21.456 -8.312 78.924 1.000 18.393 55 ARG A CA 1
ATOM 338 C C . ARG A 1 55 ? 20.119 -7.930 79.535 1.000 18.226 55 ARG A C 1
ATOM 339 O O . ARG A 1 55 ? 19.100 -8.017 78.891 1.000 16.558 55 ARG A O 1
ATOM 347 N N . SER A 1 56 ? 20.177 -7.468 80.780 1.000 18.734 56 SER A N 1
ATOM 348 C CA . SER A 1 56 ? 19.004 -7.022 81.488 1.000 19.115 56 SER A CA 1
ATOM 349 C C . SER A 1 56 ? 18.819 -5.522 81.402 1.000 18.593 56 SER A C 1
ATOM 350 O O . SER A 1 56 ? 19.752 -4.745 81.592 1.000 21.627 56 SER A O 1
ATOM 353 N N . TYR A 1 57 ? 17.586 -5.118 81.131 1.000 16.763 57 TYR A N 1
ATOM 354 C CA . TYR A 1 57 ? 17.262 -3.719 81.029 1.000 15.241 57 TYR A CA 1
ATOM 355 C C . TYR A 1 57 ? 16.037 -3.443 81.850 1.000 14.631 57 TYR A C 1
ATOM 356 O O . TYR A 1 57 ? 15.179 -4.297 81.994 1.000 14.055 57 TYR A O 1
ATOM 365 N N . THR A 1 58 ? 15.935 -2.235 82.391 1.000 14.560 58 THR A N 1
ATOM 366 C CA . THR A 1 58 ? 14.747 -1.800 83.092 1.000 14.071 58 THR A CA 1
ATOM 367 C C . THR A 1 58 ? 14.126 -0.605 82.395 1.000 13.934 58 THR A C 1
ATOM 368 O O . THR A 1 58 ? 14.803 0.135 81.691 1.000 14.396 58 THR A O 1
ATOM 372 N N . PHE A 1 59 ? 12.833 -0.426 82.598 1.000 14.261 59 PHE A N 1
ATOM 373 C CA . PHE A 1 59 ? 12.078 0.677 81.992 1.000 14.557 59 PHE A CA 1
ATOM 374 C C . PHE A 1 59 ? 10.773 0.793 82.765 1.000 14.296 59 PHE A C 1
ATOM 375 O O . PHE A 1 59 ? 10.414 -0.135 83.475 1.000 13.348 59 PHE A O 1
ATOM 383 N N . PRO A 1 60 ? 10.072 1.932 82.651 1.000 14.882 60 PRO A N 1
ATOM 384 C CA . PRO A 1 60 ? 8.812 2.067 83.372 1.000 15.360 60 PRO A CA 1
ATOM 385 C C . PRO A 1 60 ? 7.736 1.079 82.913 1.000 16.985 60 PRO A C 1
ATOM 386 O O . PRO A 1 60 ? 7.566 0.863 81.719 1.000 17.599 60 PRO A O 1
ATOM 390 N N . ARG A 1 61 ? 7.054 0.459 83.878 1.000 19.086 61 ARG A N 1
ATOM 391 C CA . ARG A 1 61 ? 5.928 -0.457 83.627 1.000 21.228 61 ARG A CA 1
ATOM 392 C C . ARG A 1 61 ? 4.881 0.123 82.698 1.000 18.507 61 ARG A C 1
ATOM 393 O O . ARG A 1 61 ? 4.300 -0.618 81.924 1.000 16.688 61 ARG A O 1
ATOM 401 N N . SER A 1 62 ? 4.666 1.427 82.777 1.000 16.410 62 SER A N 1
ATOM 402 C CA . SER A 1 62 ? 3.713 2.078 81.909 1.000 15.742 62 SER A CA 1
ATOM 403 C C . SER A 1 62 ? 4.096 2.096 80.433 1.000 14.714 62 SER A C 1
ATOM 404 O O . SER A 1 62 ? 3.233 2.367 79.591 1.000 14.555 62 SER A O 1
ATOM 407 N N . MET A 1 63 ? 5.363 1.814 80.090 1.000 13.870 63 MET A N 1
ATOM 408 C CA . MET A 1 63 ? 5.757 1.750 78.683 1.000 13.438 63 MET A CA 1
ATOM 409 C C . MET A 1 63 ? 5.755 0.321 78.267 1.000 13.814 63 MET A C 1
ATOM 410 O O . MET A 1 63 ? 5.842 -0.584 79.118 1.000 14.687 63 MET A O 1
ATOM 415 N N . HIS A 1 64 ? 5.628 0.117 76.962 1.000 13.967 64 HIS A N 1
ATOM 416 C CA . HIS A 1 64 ? 5.688 -1.208 76.374 1.000 14.907 64 HIS A CA 1
ATOM 417 C C . HIS A 1 64 ? 6.916 -1.265 75.476 1.000 15.101 64 HIS A C 1
ATOM 418 O O . HIS A 1 64 ? 7.207 -0.319 74.738 1.000 14.335 64 HIS A O 1
ATOM 425 N N . VAL A 1 65 ? 7.588 -2.410 75.519 1.000 15.237 65 VAL A N 1
ATOM 426 C CA . VAL A 1 65 ? 8.755 -2.642 74.719 1.000 15.836 65 VAL A CA 1
ATOM 427 C C . VAL A 1 65 ? 8.481 -3.824 73.838 1.000 16.876 65 VAL A C 1
ATOM 428 O O . VAL A 1 65 ? 8.049 -4.876 74.318 1.000 19.321 65 VAL A O 1
ATOM 432 N N . HIS A 1 66 ? 8.771 -3.646 72.562 1.000 17.501 66 HIS A N 1
ATOM 433 C CA . HIS A 1 66 ? 8.713 -4.697 71.553 1.000 17.589 66 HIS A CA 1
ATOM 434 C C . HIS A 1 66 ? 10.063 -4.842 70.907 1.000 17.334 66 HIS A C 1
ATOM 435 O O . HIS A 1 66 ? 10.488 -3.966 70.176 1.000 18.610 66 HIS A O 1
ATOM 442 N N . THR A 1 67 ? 10.758 -5.931 71.178 1.000 18.881 67 THR A N 1
ATOM 443 C CA . THR A 1 67 ? 12.056 -6.160 70.540 1.000 20.689 67 THR A CA 1
ATOM 444 C C . THR A 1 67 ? 11.796 -6.662 69.138 1.000 22.022 67 THR A C 1
ATOM 445 O O . THR A 1 67 ? 10.905 -7.472 68.942 1.000 21.238 67 THR A O 1
ATOM 449 N N . TYR A 1 68 ? 12.539 -6.146 68.169 1.000 25.826 68 TYR A N 1
ATOM 450 C CA . TYR A 1 68 ? 12.504 -6.656 66.806 1.000 31.158 68 TYR A CA 1
ATOM 451 C C . TYR A 1 68 ? 13.852 -6.316 66.171 1.000 31.065 68 TYR A C 1
ATOM 452 O O . TYR A 1 68 ? 14.058 -5.235 65.657 1.000 35.829 68 TYR A O 1
ATOM 461 N N . PHE A 1 69 ? 14.796 -7.237 66.241 1.000 31.776 69 PHE A N 1
ATOM 462 C CA . PHE A 1 69 ? 16.113 -6.994 65.692 1.000 34.649 69 PHE A CA 1
ATOM 463 C C . PHE A 1 69 ? 16.042 -7.121 64.169 1.000 34.678 69 PHE A C 1
ATOM 464 O O . PHE A 1 69 ? 16.073 -8.225 63.643 1.000 32.697 69 PHE A O 1
ATOM 472 N N . HIS A 1 70 ? 15.917 -5.991 63.483 1.000 36.911 70 HIS A N 1
ATOM 473 C CA . HIS A 1 70 ? 15.847 -5.987 62.015 1.000 38.635 70 HIS A CA 1
ATOM 474 C C . HIS A 1 70 ? 16.167 -4.617 61.407 1.000 36.871 70 HIS A C 1
ATOM 475 O O . HIS A 1 70 ? 16.237 -3.612 62.119 1.000 34.374 70 HIS A O 1
ATOM 482 N N . SER A 1 71 ? 16.332 -4.620 60.081 1.000 40.238 71 SER A N 1
ATOM 483 C CA . SER A 1 71 ? 16.668 -3.439 59.262 1.000 39.145 71 SER A CA 1
ATOM 484 C C . SER A 1 71 ? 15.473 -2.982 58.419 1.000 38.903 71 SER A C 1
ATOM 485 O O . SER A 1 71 ? 14.946 -3.756 57.635 1.000 33.847 71 SER A O 1
ATOM 488 N N . ASP A 1 72 ? 15.062 -1.725 58.600 1.000 41.062 72 ASP A N 1
ATOM 489 C CA . ASP A 1 72 ? 14.071 -1.078 57.724 1.000 40.644 72 ASP A CA 1
ATOM 490 C C . ASP A 1 72 ? 14.869 -0.236 56.755 1.000 38.501 72 ASP A C 1
ATOM 491 O O . ASP A 1 72 ? 15.722 0.569 57.143 1.000 36.207 72 ASP A O 1
ATOM 496 N N . PHE A 1 73 ? 14.594 -0.422 55.473 1.000 39.139 73 PHE A N 1
ATOM 497 C CA . PHE A 1 73 ? 15.220 0.349 54.420 1.000 38.142 73 PHE A CA 1
ATOM 498 C C . PHE A 1 73 ? 14.175 1.285 53.822 1.000 35.032 73 PHE A C 1
ATOM 499 O O . PHE A 1 73 ? 13.094 0.862 53.475 1.000 37.788 73 PHE A O 1
ATOM 507 N N . LYS A 1 74 ? 14.496 2.562 53.712 1.000 33.138 74 LYS A N 1
ATOM 508 C CA . LYS A 1 74 ? 13.536 3.565 53.228 1.000 33.342 74 LYS A CA 1
ATOM 509 C C . LYS A 1 74 ? 14.237 4.537 52.313 1.000 28.537 74 LYS A C 1
ATOM 510 O O . LYS A 1 74 ? 15.363 4.924 52.587 1.000 29.234 74 LYS A O 1
ATOM 516 N N . GLN A 1 75 ? 13.559 4.945 51.246 1.000 25.828 75 GLN A N 1
ATOM 517 C CA . GLN A 1 75 ? 14.052 6.004 50.365 1.000 24.064 75 GLN A CA 1
ATOM 518 C C . GLN A 1 75 ? 12.987 7.053 50.111 1.000 24.044 75 GLN A C 1
ATOM 519 O O . GLN A 1 75 ? 11.851 6.734 49.786 1.000 26.323 75 GLN A O 1
ATOM 525 N N . ASP A 1 76 ? 13.367 8.311 50.264 1.000 24.496 76 ASP A N 1
ATOM 526 C CA . ASP A 1 76 ? 12.573 9.425 49.769 1.000 25.593 76 ASP A CA 1
ATOM 527 C C . ASP A 1 76 ? 13.391 10.086 48.701 1.000 23.834 76 ASP A C 1
ATOM 528 O O . ASP A 1 76 ? 14.480 10.553 48.967 1.000 22.260 76 ASP A O 1
ATOM 533 N N . VAL A 1 77 ? 12.857 10.080 47.485 1.000 23.666 77 VAL A N 1
ATOM 534 C CA . VAL A 1 77 ? 13.547 10.564 46.299 1.000 21.727 77 VAL A CA 1
ATOM 535 C C . VAL A 1 77 ? 12.624 11.478 45.507 1.000 20.135 77 VAL A C 1
ATOM 536 O O . VAL A 1 77 ? 11.446 11.181 45.299 1.000 20.928 77 VAL A O 1
ATOM 540 N N . SER A 1 78 ? 13.162 12.602 45.077 1.000 20.057 78 SER A N 1
ATOM 541 C CA . SER A 1 78 ? 12.398 13.501 44.234 1.000 21.269 78 SER A CA 1
ATOM 542 C C . SER A 1 78 ? 13.284 14.509 43.502 1.000 23.129 78 SER A C 1
ATOM 543 O O . SER A 1 78 ? 14.306 14.978 44.032 1.000 19.948 78 SER A O 1
ATOM 546 N N . LYS A 1 79 ? 12.829 14.853 42.295 1.000 27.027 79 LYS A N 1
ATOM 547 C CA . LYS A 1 79 ? 13.415 15.940 41.507 1.000 29.565 79 LYS A CA 1
ATOM 548 C C . LYS A 1 79 ? 13.027 17.315 42.020 1.000 30.871 79 LYS A C 1
ATOM 549 O O . LYS A 1 79 ? 13.634 18.315 41.628 1.000 31.936 79 LYS A O 1
ATOM 555 N N . GLU A 1 80 ? 12.034 17.357 42.912 1.000 31.490 80 GLU A N 1
ATOM 556 C CA . GLU A 1 80 ? 11.422 18.588 43.355 1.000 31.214 80 GLU A CA 1
ATOM 557 C C . GLU A 1 80 ? 11.559 18.636 44.887 1.000 28.542 80 GLU A C 1
ATOM 558 O O . GLU A 1 80 ? 11.025 17.780 45.582 1.000 28.885 80 GLU A O 1
ATOM 564 N N . ILE A 1 81 ? 12.295 19.627 45.397 1.000 27.005 81 ILE A N 1
ATOM 565 C CA . ILE A 1 81 ? 12.626 19.722 46.828 1.000 26.286 81 ILE A CA 1
ATOM 566 C C . ILE A 1 81 ? 11.388 19.692 47.742 1.000 27.909 81 ILE A C 1
ATOM 567 O O . ILE A 1 81 ? 11.411 19.037 48.790 1.000 29.797 81 ILE A O 1
ATOM 572 N N . GLU A 1 82 ? 10.309 20.371 47.347 1.000 26.656 82 GLU A N 1
ATOM 573 C CA . GLU A 1 82 ? 9.098 20.416 48.166 1.000 26.363 82 GLU A CA 1
ATOM 574 C C . GLU A 1 82 ? 8.403 19.061 48.237 1.000 28.863 82 GLU A C 1
ATOM 575 O O . GLU A 1 82 ? 7.751 18.745 49.232 1.000 27.576 82 GLU A O 1
ATOM 581 N N . GLU A 1 83 ? 8.524 18.266 47.182 1.000 30.658 83 GLU A N 1
ATOM 582 C CA . GLU A 1 83 ? 7.941 16.936 47.182 1.000 30.928 83 GLU A CA 1
ATOM 583 C C . GLU A 1 83 ? 8.812 16.021 48.060 1.000 27.903 83 GLU A C 1
ATOM 584 O O . GLU A 1 83 ? 8.290 15.184 48.797 1.000 27.472 83 GLU A O 1
ATOM 590 N N . TYR A 1 84 ? 10.129 16.184 47.980 1.000 25.109 84 TYR A N 1
ATOM 591 C CA . TYR A 1 84 ? 11.039 15.474 48.877 1.000 23.670 84 TYR A CA 1
ATOM 592 C C . TYR A 1 84 ? 10.674 15.701 50.343 1.000 23.772 84 TYR A C 1
ATOM 593 O O . TYR A 1 84 ? 10.566 14.754 51.115 1.000 24.649 84 TYR A O 1
ATOM 602 N N . ARG A 1 85 ? 10.492 16.967 50.697 1.000 24.213 85 ARG A N 1
ATOM 603 C CA . ARG A 1 85 ? 10.074 17.354 52.036 1.000 23.894 85 ARG A CA 1
ATOM 604 C C . ARG A 1 85 ? 8.780 16.689 52.464 1.000 26.330 85 ARG A C 1
ATOM 605 O O . ARG A 1 85 ? 8.682 16.239 53.598 1.000 30.352 85 ARG A O 1
ATOM 613 N N . GLU A 1 86 ? 7.789 16.644 51.573 1.000 27.084 86 GLU A N 1
ATOM 614 C CA . GLU A 1 86 ? 6.510 15.969 51.864 1.000 27.409 86 GLU A CA 1
ATOM 615 C C . GLU A 1 86 ? 6.714 14.496 52.081 1.000 26.158 86 GLU A C 1
ATOM 616 O O . GLU A 1 86 ? 6.160 13.932 53.033 1.000 23.290 86 GLU A O 1
ATOM 622 N N . LYS A 1 87 ? 7.489 13.875 51.193 1.000 27.362 87 LYS A N 1
ATOM 623 C CA . LYS A 1 87 ? 7.718 12.436 51.258 1.000 28.222 87 LYS A CA 1
ATOM 624 C C . LYS A 1 87 ? 8.376 12.066 52.583 1.000 27.255 87 LYS A C 1
ATOM 625 O O . LYS A 1 87 ? 7.982 11.113 53.223 1.000 25.204 87 LYS A O 1
ATOM 631 N N . MET A 1 88 ? 9.346 12.867 52.992 1.000 28.768 88 MET A N 1
ATOM 632 C CA . MET A 1 88 ? 10.045 12.673 54.249 1.000 31.172 88 MET A CA 1
ATOM 633 C C . MET A 1 88 ? 9.141 12.815 55.482 1.000 28.549 88 MET A C 1
ATOM 634 O O . MET A 1 88 ? 9.427 12.221 56.510 1.000 30.206 88 MET A O 1
ATOM 639 N N . SER A 1 89 ? 8.069 13.591 55.371 1.000 27.094 89 SER A N 1
ATOM 640 C CA . SER A 1 89 ? 7.120 13.823 56.473 1.000 26.090 89 SER A CA 1
ATOM 641 C C . SER A 1 89 ? 5.978 12.818 56.599 1.000 25.656 89 SER A C 1
ATOM 642 O O . SER A 1 89 ? 5.183 12.914 57.538 1.000 24.070 89 SER A O 1
ATOM 645 N N . GLN A 1 90 ? 5.893 11.861 55.673 1.000 27.354 90 GLN A N 1
ATOM 646 C CA . GLN A 1 90 ? 4.785 10.913 55.665 1.000 30.146 90 GLN A CA 1
ATOM 647 C C . GLN A 1 90 ? 4.916 9.929 56.815 1.000 31.108 90 GLN A C 1
ATOM 648 O O . GLN A 1 90 ? 6.017 9.504 57.170 1.000 29.941 90 GLN A O 1
ATOM 654 N N . HIS A 1 91 ? 3.770 9.549 57.342 1.000 34.259 91 HIS A N 1
ATOM 655 C CA . HIS A 1 91 ? 3.650 8.379 58.190 1.000 38.965 91 HIS A CA 1
ATOM 656 C C . HIS A 1 91 ? 4.496 8.489 59.461 1.000 33.967 91 HIS A C 1
ATOM 657 O O . HIS A 1 91 ? 5.202 7.548 59.824 1.000 32.559 91 HIS A O 1
ATOM 664 N N . VAL A 1 92 ? 4.440 9.649 60.100 1.000 31.680 92 VAL A N 1
ATOM 665 C CA . VAL A 1 92 ? 5.062 9.828 61.414 1.000 30.291 92 VAL A CA 1
ATOM 666 C C . VAL A 1 92 ? 4.090 10.273 62.492 1.000 30.379 92 VAL A C 1
ATOM 667 O O . VAL A 1 92 ? 4.503 10.545 63.617 1.000 30.081 92 VAL A O 1
ATOM 671 N N . GLY A 1 93 ? 2.801 10.334 62.154 1.000 32.007 93 GLY A N 1
ATOM 672 C CA . GLY A 1 93 ? 1.758 10.688 63.116 1.000 31.153 93 GLY A CA 1
ATOM 673 C C . GLY A 1 93 ? 1.279 12.120 63.098 1.000 30.133 93 GLY A C 1
ATOM 674 O O . GLY A 1 93 ? 0.348 12.450 63.836 1.000 28.364 93 GLY A O 1
ATOM 675 N N . VAL A 1 94 ? 1.895 12.974 62.287 1.000 29.212 94 VAL A N 1
ATOM 676 C CA . VAL A 1 94 ? 1.445 14.348 62.230 1.000 32.772 94 VAL A CA 1
ATOM 677 C C . VAL A 1 94 ? 0.344 14.449 61.186 1.000 37.585 94 VAL A C 1
ATOM 678 O O . VAL A 1 94 ? 0.595 14.369 59.991 1.000 41.723 94 VAL A O 1
ATOM 682 N N . SER A 1 95 ? -0.872 14.609 61.676 1.000 42.820 95 SER A N 1
ATOM 683 C CA . SER A 1 95 ? -2.039 14.885 60.861 1.000 46.702 95 SER A CA 1
ATOM 684 C C . SER A 1 95 ? -1.887 16.197 60.098 1.000 49.307 95 SER A C 1
ATOM 685 O O . SER A 1 95 ? -1.250 17.138 60.575 1.000 50.194 95 SER A O 1
ATOM 688 N N . GLY A 1 96 ? -2.519 16.246 58.932 1.000 45.959 96 GLY A N 1
ATOM 689 C CA . GLY A 1 96 ? -2.328 17.330 57.984 1.000 41.341 96 GLY A CA 1
ATOM 690 C C . GLY A 1 96 ? -1.335 16.857 56.952 1.000 39.779 96 GLY A C 1
ATOM 691 O O . GLY A 1 96 ? -0.946 15.695 56.933 1.000 37.229 96 GLY A O 1
ATOM 692 N N . ARG A 1 97 ? -0.944 17.760 56.076 1.000 40.720 97 ARG A N 1
ATOM 693 C CA . ARG A 1 97 ? -0.028 17.442 54.999 1.000 42.259 97 ARG A CA 1
ATOM 694 C C . ARG A 1 97 ? 1.128 18.413 55.157 1.000 38.435 97 ARG A C 1
ATOM 695 O O . ARG A 1 97 ? 1.478 19.139 54.225 1.000 40.860 97 ARG A O 1
ATOM 703 N N . TYR A 1 98 ? 1.715 18.437 56.358 1.000 32.515 98 TYR A N 1
ATOM 704 C CA . TYR A 1 98 ? 2.794 19.386 56.665 1.000 29.347 98 TYR A CA 1
ATOM 705 C C . TYR A 1 98 ? 4.128 18.874 56.167 1.000 28.001 98 TYR A C 1
ATOM 706 O O . TYR A 1 98 ? 4.383 17.667 56.148 1.000 27.056 98 TYR A O 1
ATOM 715 N N . LYS A 1 99 ? 4.976 19.807 55.755 1.000 28.168 99 LYS A N 1
ATOM 716 C CA . LYS A 1 99 ? 6.394 19.544 55.505 1.000 29.167 99 LYS A CA 1
ATOM 717 C C . LYS A 1 99 ? 7.161 19.663 56.820 1.000 27.330 99 LYS A C 1
ATOM 718 O O . LYS A 1 99 ? 7.428 20.766 57.320 1.000 28.256 99 LYS A O 1
ATOM 724 N N . LEU A 1 100 ? 7.512 18.500 57.363 1.000 24.666 100 LEU A N 1
ATOM 725 C CA . LEU A 1 100 ? 8.159 18.385 58.658 1.000 22.376 100 LEU A CA 1
ATOM 726 C C . LEU A 1 100 ? 9.642 18.255 58.485 1.000 20.453 100 LEU A C 1
ATOM 727 O O . LEU A 1 100 ? 10.132 18.111 57.369 1.000 21.698 100 LEU A O 1
ATOM 732 N N . PHE A 1 101 ? 10.346 18.340 59.600 1.000 18.487 101 PHE A N 1
ATOM 733 C CA . PHE A 1 101 ? 11.779 18.049 59.672 1.000 18.050 101 PHE A CA 1
ATOM 734 C C . PHE A 1 101 ? 12.636 18.936 58.766 1.000 18.355 101 PHE A C 1
ATOM 735 O O . PHE A 1 101 ? 13.594 18.472 58.155 1.000 16.744 101 PHE A O 1
ATOM 743 N N . SER A 1 102 ? 12.298 20.224 58.719 1.000 20.734 102 SER A N 1
ATOM 744 C CA . SER A 1 102 ? 13.007 21.193 57.849 1.000 21.173 102 SER A CA 1
ATOM 745 C C . SER A 1 102 ? 14.490 21.332 58.196 1.000 21.326 102 SER A C 1
ATOM 746 O O . SER A 1 102 ? 15.297 21.573 57.310 1.000 22.796 102 SER A O 1
ATOM 749 N N . ALA A 1 103 ? 14.866 21.147 59.459 1.000 21.549 103 ALA A N 1
ATOM 750 C CA . ALA A 1 103 ? 16.275 21.270 59.838 1.000 20.863 103 ALA A CA 1
ATOM 751 C C . ALA A 1 103 ? 17.155 20.146 59.269 1.000 21.036 103 ALA A C 1
ATOM 752 O O . ALA A 1 103 ? 18.354 20.331 59.109 1.000 20.220 103 ALA A O 1
ATOM 754 N N . SER A 1 104 ? 16.572 18.997 58.933 1.000 21.281 104 SER A N 1
ATOM 755 C CA . SER A 1 104 ? 17.336 17.896 58.327 1.000 21.148 104 SER A CA 1
ATOM 756 C C . SER A 1 104 ? 17.824 18.215 56.916 1.000 20.321 104 SER A C 1
ATOM 757 O O . SER A 1 104 ? 18.854 17.688 56.495 1.000 19.717 104 SER A O 1
ATOM 760 N N . LEU A 1 105 ? 17.106 19.080 56.205 1.000 19.515 105 LEU A N 1
ATOM 761 C CA . LEU A 1 105 ? 17.522 19.512 54.860 1.000 19.380 105 LEU A CA 1
ATOM 762 C C . LEU A 1 105 ? 18.963 19.981 54.785 1.000 18.296 105 LEU A C 1
ATOM 763 O O . LEU A 1 105 ? 19.694 19.554 53.897 1.000 19.162 105 LEU A O 1
ATOM 768 N N . SER A 1 106 ? 19.367 20.857 55.692 1.000 17.625 106 SER A N 1
ATOM 769 C CA . SER A 1 106 ? 20.745 21.368 55.684 1.000 17.727 106 SER A CA 1
ATOM 770 C C . SER A 1 106 ? 21.729 20.400 56.300 1.000 17.459 106 SER A C 1
ATOM 771 O O . SER A 1 106 ? 22.917 20.519 56.082 1.000 17.993 106 SER A O 1
ATOM 774 N N . VAL A 1 107 ? 21.237 19.457 57.085 1.000 18.236 107 VAL A N 1
ATOM 775 C CA . VAL A 1 107 ? 22.033 18.317 57.505 1.000 18.977 107 VAL A CA 1
ATOM 776 C C . VAL A 1 107 ? 22.330 17.446 56.273 1.000 19.710 107 VAL A C 1
ATOM 777 O O . VAL A 1 107 ? 23.481 17.077 56.054 1.000 19.927 107 VAL A O 1
ATOM 781 N N . ASP A 1 108 ? 21.308 17.176 55.467 1.000 20.387 108 ASP A N 1
ATOM 782 C CA . ASP A 1 108 ? 21.418 16.252 54.332 1.000 21.621 108 ASP A CA 1
ATOM 783 C C . ASP A 1 108 ? 21.989 16.831 53.034 1.000 21.915 108 ASP A C 1
ATOM 784 O O . ASP A 1 108 ? 22.589 16.093 52.254 1.000 23.121 108 ASP A O 1
ATOM 789 N N . PHE A 1 109 ? 21.765 18.122 52.786 1.000 21.900 109 PHE A N 1
ATOM 790 C CA . PHE A 1 109 ? 22.095 18.764 51.508 1.000 21.167 109 PHE A CA 1
ATOM 791 C C . PHE A 1 109 ? 22.706 20.129 51.735 1.000 20.262 109 PHE A C 1
ATOM 792 O O . PHE A 1 109 ? 22.347 20.823 52.684 1.000 20.283 109 PHE A O 1
ATOM 800 N N . THR A 1 110 ? 23.602 20.541 50.846 1.000 20.814 110 THR A N 1
ATOM 801 C CA . THR A 1 110 ? 24.145 21.897 50.900 1.000 19.936 110 THR A CA 1
ATOM 802 C C . THR A 1 110 ? 23.011 22.860 50.591 1.000 19.557 110 THR A C 1
ATOM 803 O O . THR A 1 110 ? 22.044 22.526 49.925 1.000 18.804 110 THR A O 1
ATOM 807 N N . THR A 1 111 ? 23.148 24.065 51.095 1.000 19.210 111 THR A N 1
ATOM 808 C CA . THR A 1 111 ? 22.169 25.075 50.842 1.000 19.465 111 THR A CA 1
ATOM 809 C C . THR A 1 111 ? 22.111 25.426 49.328 1.000 19.696 111 THR A C 1
ATOM 810 O O . THR A 1 111 ? 21.046 25.675 48.789 1.000 18.831 111 THR A O 1
ATOM 814 N N . THR A 1 112 ? 23.246 25.396 48.644 1.000 20.423 112 THR A N 1
ATOM 815 C CA . THR A 1 112 ? 23.261 25.600 47.198 1.000 21.877 112 THR A CA 1
ATOM 816 C C . THR A 1 112 ? 22.375 24.556 46.451 1.000 20.433 112 THR A C 1
ATOM 817 O O . THR A 1 112 ? 21.482 24.923 45.674 1.000 19.694 112 THR A O 1
ATOM 821 N N . ASP A 1 113 ? 22.607 23.271 46.732 1.000 19.376 113 ASP A N 1
ATOM 822 C CA . ASP A 1 113 ? 21.848 22.184 46.101 1.000 18.673 113 ASP A CA 1
ATOM 823 C C . ASP A 1 113 ? 20.373 22.258 46.403 1.000 19.124 113 ASP A C 1
ATOM 824 O O . ASP A 1 113 ? 19.553 21.895 45.570 1.000 19.180 113 ASP A O 1
ATOM 829 N N . GLN A 1 114 ? 20.021 22.713 47.598 1.000 19.182 114 GLN A N 1
ATOM 830 C CA . GLN A 1 114 ? 18.622 22.870 47.952 1.000 19.325 114 GLN A CA 1
ATOM 831 C C . GLN A 1 114 ? 17.932 23.859 47.027 1.000 18.908 114 GLN A C 1
ATOM 832 O O . GLN A 1 114 ? 16.804 23.643 46.603 1.000 19.457 114 GLN A O 1
ATOM 838 N N . GLN A 1 115 ? 18.629 24.941 46.727 1.000 19.060 115 GLN A N 1
ATOM 839 C CA . GLN A 1 115 ? 18.078 26.020 45.929 1.000 20.086 115 GLN A CA 1
ATOM 840 C C . GLN A 1 115 ? 18.225 25.765 44.421 1.000 19.237 115 GLN A C 1
ATOM 841 O O . GLN A 1 115 ? 17.404 26.227 43.640 1.000 21.001 115 GLN A O 1
ATOM 847 N N . LEU A 1 116 ? 19.272 25.057 44.010 1.000 17.017 116 LEU A N 1
ATOM 848 C CA . LEU A 1 116 ? 19.398 24.699 42.605 1.000 16.194 116 LEU A CA 1
ATOM 849 C C . LEU A 1 116 ? 18.231 23.863 42.099 1.000 15.443 116 LEU A C 1
ATOM 850 O O . LEU A 1 116 ? 17.557 23.156 42.850 1.000 16.263 116 LEU A O 1
ATOM 855 N N . THR A 1 117 ? 18.024 23.954 40.809 1.000 14.543 117 THR A N 1
ATOM 856 C CA . THR A 1 117 ? 17.002 23.220 40.129 1.000 14.222 117 THR A CA 1
ATOM 857 C C . THR A 1 117 ? 17.741 22.140 39.329 1.000 13.664 117 THR A C 1
ATOM 858 O O . THR A 1 117 ? 18.981 22.131 39.305 1.000 12.837 117 THR A O 1
ATOM 862 N N . GLU A 1 118 ? 17.020 21.168 38.759 1.000 13.593 118 GLU A N 1
ATOM 863 C CA . GLU A 1 118 ? 17.657 20.003 38.110 1.000 14.061 118 GLU A CA 1
ATOM 864 C C . GLU A 1 118 ? 18.511 19.110 39.036 1.000 14.639 118 GLU A C 1
ATOM 865 O O . GLU A 1 118 ? 19.360 18.327 38.566 1.000 14.039 118 GLU A O 1
ATOM 871 N N . ILE A 1 119 ? 18.290 19.229 40.356 1.000 15.117 119 ILE A N 1
ATOM 872 C CA . ILE A 1 119 ? 18.947 18.392 41.353 1.000 15.519 119 ILE A CA 1
ATOM 873 C C . ILE A 1 119 ? 17.903 17.381 41.798 1.000 15.762 119 ILE A C 1
ATOM 874 O O . ILE A 1 119 ? 16.706 17.715 41.994 1.000 16.947 119 ILE A O 1
ATOM 879 N N . THR A 1 120 ? 18.345 16.140 41.943 1.000 16.069 120 THR A N 1
ATOM 880 C CA . THR A 1 120 ? 17.516 15.110 42.542 1.000 15.881 120 THR A CA 1
ATOM 881 C C . THR A 1 120 ? 17.980 14.928 43.989 1.000 15.954 120 THR A C 1
ATOM 882 O O . THR A 1 120 ? 19.188 14.757 44.264 1.000 17.075 120 THR A O 1
ATOM 886 N N . TYR A 1 121 ? 17.002 14.961 44.892 1.000 15.574 121 TYR A N 1
ATOM 887 C CA . TYR A 1 121 ? 17.225 14.868 46.301 1.000 14.906 121 TYR A CA 1
ATOM 888 C C . TYR A 1 121 ? 16.849 13.454 46.722 1.000 14.593 121 TYR A C 1
ATOM 889 O O . TYR A 1 121 ? 15.709 13.020 46.487 1.000 14.797 121 TYR A O 1
ATOM 898 N N . SER A 1 122 ? 17.801 12.725 47.315 1.000 13.745 122 SER A N 1
ATOM 899 C CA . SER A 1 122 ? 17.508 11.386 47.818 1.000 12.845 122 SER A CA 1
ATOM 900 C C . SER A 1 122 ? 17.962 11.269 49.257 1.000 13.194 122 SER A C 1
ATOM 901 O O . SER A 1 122 ? 19.053 11.726 49.625 1.000 12.367 122 SER A O 1
ATOM 904 N N . SER A 1 123 ? 17.123 10.636 50.074 1.000 13.789 123 SER A N 1
ATOM 905 C CA . SER A 1 123 ? 17.518 10.167 51.396 1.000 14.514 123 SER A CA 1
ATOM 906 C C . SER A 1 123 ? 17.364 8.669 51.392 1.000 15.520 123 SER A C 1
ATOM 907 O O . SER A 1 123 ? 16.248 8.162 51.257 1.000 18.839 123 SER A O 1
ATOM 910 N N . THR A 1 124 ? 18.474 7.953 51.523 1.000 15.659 124 THR A N 1
ATOM 911 C CA . THR A 1 124 ? 18.445 6.515 51.601 1.000 15.709 124 THR A CA 1
ATOM 912 C C . THR A 1 124 ? 18.811 6.164 53.040 1.000 16.255 124 THR A C 1
ATOM 913 O O . THR A 1 124 ? 19.956 6.360 53.443 1.000 14.790 124 THR A O 1
ATOM 917 N N . ARG A 1 125 ? 17.823 5.649 53.789 1.000 17.234 125 ARG A N 1
ATOM 918 C CA . ARG A 1 125 ? 17.952 5.414 55.227 1.000 18.638 125 ARG A CA 1
ATOM 919 C C . ARG A 1 125 ? 17.857 3.939 55.545 1.000 17.260 125 ARG A C 1
ATOM 920 O O . ARG A 1 125 ? 16.948 3.235 55.096 1.000 16.556 125 ARG A O 1
ATOM 928 N N . GLU A 1 126 ? 18.833 3.467 56.308 1.000 16.776 126 GLU A N 1
ATOM 929 C CA . GLU A 1 126 ? 18.816 2.114 56.783 1.000 16.355 126 GLU A CA 1
ATOM 930 C C . GLU A 1 126 ? 18.736 2.194 58.280 1.000 16.289 126 GLU A C 1
ATOM 931 O O . GLU A 1 126 ? 19.687 2.618 58.942 1.000 17.140 126 GLU A O 1
ATOM 937 N N . ALA A 1 127 ? 17.598 1.777 58.803 1.000 16.302 127 ALA A N 1
ATOM 938 C CA . ALA A 1 127 ? 17.311 1.875 60.224 1.000 16.782 127 ALA A CA 1
ATOM 939 C C . ALA A 1 127 ? 17.539 0.493 60.842 1.000 16.802 127 ALA A C 1
ATOM 940 O O . ALA A 1 127 ? 16.909 -0.494 60.429 1.000 15.106 127 ALA A O 1
ATOM 942 N N . HIS A 1 128 ? 18.468 0.420 61.803 1.000 17.857 128 HIS A N 1
ATOM 943 C CA . HIS A 1 128 ? 18.778 -0.824 62.481 1.000 18.359 128 HIS A CA 1
ATOM 944 C C . HIS A 1 128 ? 18.017 -0.810 63.800 1.000 17.315 128 HIS A C 1
ATOM 945 O O . HIS A 1 128 ? 18.516 -0.324 64.799 1.000 17.300 128 HIS A O 1
ATOM 952 N N . VAL A 1 129 ? 16.800 -1.334 63.778 1.000 16.018 129 VAL A N 1
ATOM 953 C CA . VAL A 1 129 ? 15.936 -1.299 64.946 1.000 16.387 129 VAL A CA 1
ATOM 954 C C . VAL A 1 129 ? 16.322 -2.421 65.881 1.000 16.461 129 VAL A C 1
ATOM 955 O O . VAL A 1 129 ? 16.487 -3.551 65.445 1.000 15.368 129 VAL A O 1
ATOM 959 N N . LEU A 1 130 ? 16.508 -2.101 67.153 1.000 16.439 130 LEU A N 1
ATOM 960 C CA . LEU A 1 130 ? 16.655 -3.117 68.180 1.000 15.477 130 LEU A CA 1
ATOM 961 C C . LEU A 1 130 ? 15.295 -3.346 68.857 1.000 15.200 130 LEU A C 1
ATOM 962 O O . LEU A 1 130 ? 14.874 -4.484 69.032 1.000 15.798 130 LEU A O 1
ATOM 967 N N . TRP A 1 131 ? 14.626 -2.269 69.258 1.000 13.698 131 TRP A N 1
ATOM 968 C CA . TRP A 1 131 ? 13.294 -2.366 69.824 1.000 12.555 131 TRP A CA 1
ATOM 969 C C . TRP A 1 131 ? 12.499 -1.107 69.599 1.000 11.933 131 TRP A C 1
ATOM 970 O O . TRP A 1 131 ? 13.054 -0.077 69.208 1.000 11.834 131 TRP A O 1
ATOM 981 N N . TYR A 1 132 ? 11.190 -1.220 69.816 1.000 11.117 132 TYR A N 1
ATOM 982 C CA . TYR A 1 132 ? 10.292 -0.098 69.841 1.000 11.082 132 TYR A CA 1
ATOM 983 C C . TYR A 1 132 ? 9.896 0.099 71.294 1.000 11.130 132 TYR A C 1
ATOM 984 O O . TYR A 1 132 ? 9.775 -0.863 72.054 1.000 10.752 132 TYR A O 1
ATOM 993 N N . ILE A 1 133 ? 9.736 1.350 71.690 1.000 11.229 133 ILE A N 1
ATOM 994 C CA . ILE A 1 133 ? 9.133 1.676 72.970 1.000 11.680 133 ILE A CA 1
ATOM 995 C C . ILE A 1 133 ? 7.880 2.444 72.600 1.000 13.407 133 ILE A C 1
ATOM 996 O O . ILE A 1 133 ? 7.898 3.246 71.653 1.000 14.742 133 ILE A O 1
ATOM 1001 N N . SER A 1 134 ? 6.789 2.172 73.308 1.000 14.425 134 SER A N 1
ATOM 1002 C CA . SER A 1 134 ? 5.533 2.868 73.051 1.000 15.197 134 SER A CA 1
ATOM 1003 C C . SER A 1 134 ? 4.857 3.213 74.358 1.000 14.230 134 SER A C 1
ATOM 1004 O O . SER A 1 134 ? 5.022 2.525 75.356 1.000 14.521 134 SER A O 1
ATOM 1007 N N . LEU A 1 135 ? 4.153 4.334 74.330 1.000 13.864 135 LEU A N 1
ATOM 1008 C CA . LEU A 1 135 ? 3.415 4.845 75.471 1.000 13.860 135 LEU A CA 1
ATOM 1009 C C . LEU A 1 135 ? 1.934 4.480 75.368 1.000 13.711 135 LEU A C 1
ATOM 1010 O O . LEU A 1 135 ? 1.453 4.072 74.297 1.000 13.826 135 LEU A O 1
ATOM 1015 N N . PRO A 1 136 ? 1.196 4.659 76.477 1.000 13.681 136 PRO A N 1
ATOM 1016 C CA . PRO A 1 136 ? -0.250 4.625 76.420 1.000 13.666 136 PRO A CA 1
ATOM 1017 C C . PRO A 1 136 ? -0.834 5.709 75.500 1.000 13.016 136 PRO A C 1
ATOM 1018 O O . PRO A 1 136 ? -0.147 6.672 75.101 1.000 12.820 136 PRO A O 1
ATOM 1022 N N . GLY A 1 137 ? -2.114 5.539 75.198 1.000 12.534 137 GLY A N 1
ATOM 1023 C CA . GLY A 1 137 ? -2.882 6.508 74.417 1.000 12.221 137 GLY A CA 1
ATOM 1024 C C . GLY A 1 137 ? -3.084 7.777 75.196 1.000 11.555 137 GLY A C 1
ATOM 1025 O O . GLY A 1 137 ? -2.931 7.782 76.418 1.000 11.319 137 GLY A O 1
ATOM 1026 N N . ALA A 1 138 ? -3.425 8.838 74.490 1.000 12.040 138 ALA A N 1
ATOM 1027 C CA . ALA A 1 138 ? -3.696 10.159 75.082 1.000 13.561 138 ALA A CA 1
ATOM 1028 C C . ALA A 1 138 ? -4.549 10.117 76.323 1.000 14.058 138 ALA A C 1
ATOM 1029 O O . ALA A 1 138 ? -4.257 10.782 77.312 1.000 13.669 138 ALA A O 1
ATOM 1031 N N . ALA A 1 139 ? -5.609 9.333 76.253 1.000 15.202 139 ALA A N 1
ATOM 1032 C CA . ALA A 1 139 ? -6.567 9.282 77.350 1.000 16.601 139 ALA A CA 1
ATOM 1033 C C . ALA A 1 139 ? -6.013 8.662 78.628 1.000 17.168 139 ALA A C 1
ATOM 1034 O O . ALA A 1 139 ? -6.428 9.022 79.712 1.000 19.520 139 ALA A O 1
ATOM 1036 N N . THR A 1 140 ? -5.073 7.740 78.506 1.000 17.966 140 THR A N 1
ATOM 1037 C CA . THR A 1 140 ? -4.414 7.162 79.683 1.000 17.591 140 THR A CA 1
ATOM 1038 C C . THR A 1 140 ? -3.390 8.143 80.239 1.000 17.820 140 THR A C 1
ATOM 1039 O O . THR A 1 140 ? -3.267 8.314 81.462 1.000 17.953 140 THR A O 1
ATOM 1043 N N . LEU A 1 141 ? -2.652 8.778 79.334 1.000 18.380 141 LEU A N 1
ATOM 1044 C CA . LEU A 1 141 ? -1.610 9.732 79.712 1.000 20.140 141 LEU A CA 1
ATOM 1045 C C . LEU A 1 141 ? -2.153 10.984 80.376 1.000 22.280 141 LEU A C 1
ATOM 1046 O O . LEU A 1 141 ? -1.445 11.643 81.144 1.000 23.677 141 LEU A O 1
ATOM 1051 N N . ARG A 1 142 ? -3.413 11.307 80.102 1.000 26.085 142 ARG A N 1
ATOM 1052 C CA . ARG A 1 142 ? -4.082 12.462 80.709 1.000 26.247 142 ARG A CA 1
ATOM 1053 C C . ARG A 1 142 ? -3.975 12.478 82.211 1.000 25.626 142 ARG A C 1
ATOM 1054 O O . ARG A 1 142 ? -3.830 13.550 82.794 1.000 28.340 142 ARG A O 1
ATOM 1062 N N . SER A 1 143 ? -4.007 11.307 82.844 1.000 25.538 143 SER A N 1
ATOM 1063 C CA . SER A 1 143 ? -3.834 11.202 84.300 1.000 27.015 143 SER A CA 1
ATOM 1064 C C . SER A 1 143 ? -2.364 11.111 84.766 1.000 25.308 143 SER A C 1
ATOM 1065 O O . SER A 1 143 ? -2.110 10.909 85.948 1.000 24.547 143 SER A O 1
ATOM 1068 N N . MET A 1 144 ? -1.413 11.261 83.847 1.000 24.142 144 MET A N 1
ATOM 1069 C CA . MET A 1 144 ? 0.010 11.062 84.136 1.000 23.319 144 MET A CA 1
ATOM 1070 C C . MET A 1 144 ? 0.833 12.294 83.824 1.000 23.043 144 MET A C 1
ATOM 1071 O O . MET A 1 144 ? 2.048 12.187 83.709 1.000 24.642 144 MET A O 1
ATOM 1076 N N . LEU A 1 145 ? 0.184 13.455 83.709 1.000 21.897 145 LEU A N 1
ATOM 1077 C CA . LEU A 1 145 ? 0.863 14.671 83.317 1.000 23.077 145 LEU A CA 1
ATOM 1078 C C . LEU A 1 145 ? 1.647 15.216 84.485 1.000 25.510 145 LEU A C 1
ATOM 1079 O O . LEU A 1 145 ? 1.219 15.088 85.639 1.000 25.051 145 LEU A O 1
ATOM 1084 N N . ARG A 1 146 ? 2.800 15.811 84.195 1.000 28.305 146 ARG A N 1
ATOM 1085 C CA . ARG A 1 146 ? 3.561 16.509 85.227 1.000 32.241 146 ARG A CA 1
ATOM 1086 C C . ARG A 1 146 ? 2.781 17.766 85.557 1.000 31.618 146 ARG A C 1
ATOM 1087 O O . ARG A 1 146 ? 2.011 18.267 84.740 1.000 30.145 146 ARG A O 1
ATOM 1095 N N . ARG A 1 147 ? 3.008 18.269 86.764 1.000 34.257 147 ARG A N 1
ATOM 1096 C CA . ARG A 1 147 ? 2.198 19.343 87.333 1.000 36.969 147 ARG A CA 1
ATOM 1097 C C . ARG A 1 147 ? 2.181 20.594 86.436 1.000 36.807 147 ARG A C 1
ATOM 1098 O O . ARG A 1 147 ? 1.114 20.991 85.980 1.000 33.276 147 ARG A O 1
ATOM 1106 N N . ASP A 1 148 ? 3.343 21.190 86.151 1.000 40.309 148 ASP A N 1
ATOM 1107 C CA . ASP A 1 148 ? 3.335 22.470 85.418 1.000 42.013 148 ASP A CA 1
ATOM 1108 C C . ASP A 1 148 ? 2.857 22.333 83.960 1.000 40.300 148 ASP A C 1
ATOM 1109 O O . ASP A 1 148 ? 2.216 23.248 83.431 1.000 40.027 148 ASP A O 1
ATOM 1114 N N . PHE A 1 149 ? 3.116 21.183 83.333 1.000 38.711 149 PHE A N 1
ATOM 1115 C CA . PHE A 1 149 ? 2.588 20.929 82.008 1.000 36.492 149 PHE A CA 1
ATOM 1116 C C . PHE A 1 149 ? 1.064 20.840 82.062 1.000 36.843 149 PHE A C 1
ATOM 1117 O O . PHE A 1 149 ? 0.396 21.493 81.265 1.000 37.253 149 PHE A O 1
ATOM 1125 N N . ARG A 1 150 ? 0.518 20.069 83.007 1.000 36.180 150 ARG A N 1
ATOM 1126 C CA . ARG A 1 150 ? -0.939 20.020 83.194 1.000 37.904 150 ARG A CA 1
ATOM 1127 C C . ARG A 1 150 ? -1.544 21.418 83.362 1.000 37.894 150 ARG A C 1
ATOM 1128 O O . ARG A 1 150 ? -2.573 21.722 82.746 1.000 36.790 150 ARG A O 1
ATOM 1136 N N . ASP A 1 151 ? -0.914 22.257 84.194 1.000 37.011 151 ASP A N 1
ATOM 1137 C CA . ASP A 1 151 ? -1.444 23.592 84.469 1.000 39.840 151 ASP A CA 1
ATOM 1138 C C . ASP A 1 151 ? -1.441 24.421 83.185 1.000 39.582 151 ASP A C 1
ATOM 1139 O O . ASP A 1 151 ? -2.498 24.930 82.794 1.000 38.429 151 ASP A O 1
ATOM 1144 N N . ASP A 1 152 ? -0.292 24.479 82.506 1.000 37.644 152 ASP A N 1
ATOM 1145 C CA . ASP A 1 152 ? -0.170 25.255 81.264 1.000 37.779 152 ASP A CA 1
ATOM 1146 C C . ASP A 1 152 ? -1.086 24.743 80.171 1.000 36.724 152 ASP A C 1
ATOM 1147 O O . ASP A 1 152 ? -1.801 25.530 79.542 1.000 36.870 152 ASP A O 1
ATOM 1152 N N . LEU A 1 153 ? -1.068 23.430 79.965 1.000 35.512 153 LEU A N 1
ATOM 1153 C CA . LEU A 1 153 ? -1.889 22.776 78.946 1.000 34.960 153 LEU A CA 1
ATOM 1154 C C . LEU A 1 153 ? -3.364 23.124 79.099 1.000 35.937 153 LEU A C 1
ATOM 1155 O O . LEU A 1 153 ? -4.021 23.432 78.117 1.000 35.333 153 LEU A O 1
ATOM 1160 N N . ASN A 1 154 ? -3.863 23.086 80.333 1.000 37.977 154 ASN A N 1
ATOM 1161 C CA . ASN A 1 154 ? -5.291 23.263 80.612 1.000 39.924 154 ASN A CA 1
ATOM 1162 C C . ASN A 1 154 ? -5.725 24.717 80.967 1.000 42.261 154 ASN A C 1
ATOM 1163 O O . ASN A 1 154 ? -6.920 25.003 80.985 1.000 43.077 154 ASN A O 1
ATOM 1168 N N . ASN A 1 155 ? -4.770 25.609 81.249 1.000 44.495 155 ASN A N 1
ATOM 1169 C CA . ASN A 1 155 ? -5.054 27.032 81.506 1.000 44.755 155 ASN A CA 1
ATOM 1170 C C . ASN A 1 155 ? -5.554 27.684 80.214 1.000 46.579 155 ASN A C 1
ATOM 1171 O O . ASN A 1 155 ? -4.814 27.712 79.246 1.000 49.383 155 ASN A O 1
ATOM 1176 N N . PRO A 1 156 ? -6.800 28.223 80.196 1.000 46.640 156 PRO A N 1
ATOM 1177 C CA . PRO A 1 156 ? -7.289 28.834 78.944 1.000 46.689 15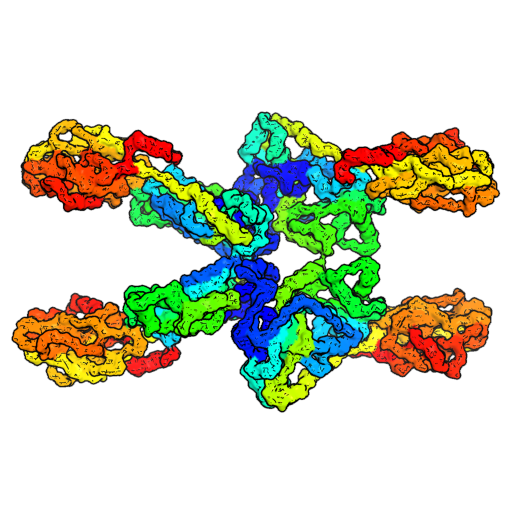6 PRO A CA 1
ATOM 1178 C C . PRO A 1 156 ? -6.611 30.172 78.575 1.000 46.986 156 PRO A C 1
ATOM 1179 O O . PRO A 1 156 ? -6.677 30.599 77.419 1.000 41.727 156 PRO A O 1
ATOM 1183 N N . ASN A 1 157 ? -5.957 30.795 79.546 1.000 49.672 157 ASN A N 1
ATOM 1184 C CA . ASN A 1 157 ? -5.214 32.029 79.317 1.000 49.317 157 ASN A CA 1
ATOM 1185 C C . ASN A 1 157 ? -3.774 31.812 78.882 1.000 45.358 157 ASN A C 1
ATOM 1186 O O . ASN A 1 157 ? -3.071 32.774 78.645 1.000 40.330 157 ASN A O 1
ATOM 1191 N N . MET A 1 158 ? -3.329 30.561 78.808 1.000 49.276 158 MET A N 1
ATOM 1192 C CA . MET A 1 158 ? -2.013 30.233 78.253 1.000 48.528 158 MET A CA 1
ATOM 1193 C C . MET A 1 158 ? -2.173 30.063 76.752 1.000 44.647 158 MET A C 1
ATOM 1194 O O . MET A 1 158 ? -2.774 29.083 76.310 1.000 39.809 158 MET A O 1
ATOM 1199 N N . PRO A 1 159 ? -1.625 31.010 75.954 1.000 44.242 159 PRO A N 1
ATOM 1200 C CA . PRO A 1 159 ? -1.884 30.871 74.514 1.000 43.396 159 PRO A CA 1
ATOM 1201 C C . PRO A 1 159 ? -1.131 29.703 73.860 1.000 42.490 159 PRO A C 1
ATOM 1202 O O . PRO A 1 159 ? -0.041 29.317 74.317 1.000 43.640 159 PRO A O 1
ATOM 1206 N N . ALA A 1 160 ? -1.725 29.155 72.800 1.000 39.997 160 ALA A N 1
ATOM 1207 C CA . ALA A 1 160 ? -1.151 28.045 72.036 1.000 39.484 160 ALA A CA 1
ATOM 1208 C C . ALA A 1 160 ? 0.337 28.197 71.686 1.000 37.132 160 ALA A C 1
ATOM 1209 O O . ALA A 1 160 ? 1.113 27.252 71.837 1.000 36.806 160 ALA A O 1
ATOM 1211 N N . MET A 1 161 ? 0.725 29.387 71.223 1.000 37.366 161 MET A N 1
ATOM 1212 C CA . MET A 1 161 ? 2.117 29.623 70.823 1.000 41.798 161 MET A CA 1
ATOM 1213 C C . MET A 1 161 ? 3.124 29.396 71.956 1.000 43.374 161 MET A C 1
ATOM 1214 O O . MET A 1 161 ? 4.190 28.822 71.743 1.000 46.073 161 MET A O 1
ATOM 1219 N N . GLU A 1 162 ? 2.787 29.861 73.152 1.000 43.495 162 GLU A N 1
ATOM 1220 C CA . GLU A 1 162 ? 3.669 29.683 74.297 1.000 44.962 162 GLU A CA 1
ATOM 1221 C C . GLU A 1 162 ? 3.716 28.233 74.693 1.000 38.447 162 GLU A C 1
ATOM 1222 O O . GLU A 1 162 ? 4.797 27.692 74.930 1.000 36.454 162 GLU A O 1
ATOM 1228 N N . LEU A 1 163 ? 2.535 27.631 74.781 1.000 32.963 163 LEU A N 1
ATOM 1229 C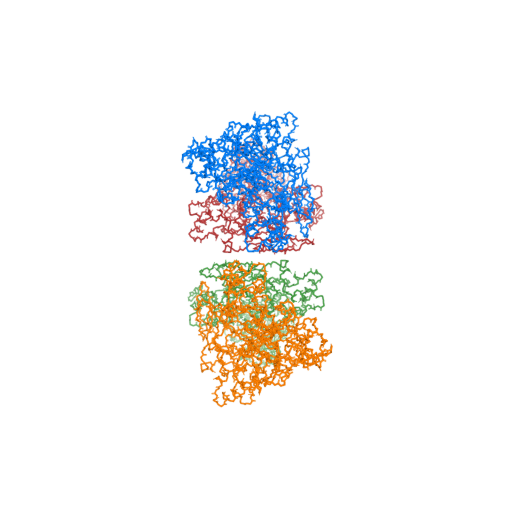 CA . LEU A 1 163 ? 2.420 26.230 75.118 1.000 30.129 163 LEU A CA 1
ATOM 1230 C C . LEU A 1 163 ? 3.304 25.432 74.182 1.000 29.379 163 LEU A C 1
ATOM 1231 O O . LEU A 1 163 ? 4.113 24.633 74.642 1.000 27.027 163 LEU A O 1
ATOM 1236 N N . PHE A 1 164 ? 3.173 25.693 72.882 1.000 29.625 164 PHE A N 1
ATOM 1237 C CA . PHE A 1 164 ? 3.964 24.991 71.878 1.000 31.307 164 PHE A CA 1
ATOM 1238 C C . PHE A 1 164 ? 5.465 25.281 71.955 1.000 34.023 164 PHE A C 1
ATOM 1239 O O . PHE A 1 164 ? 6.261 24.367 71.732 1.000 35.488 164 PHE A O 1
ATOM 1247 N N . LYS A 1 165 ? 5.847 26.518 72.259 1.000 38.544 165 LYS A N 1
ATOM 1248 C CA . LYS A 1 165 ? 7.268 26.835 72.493 1.000 45.209 165 LYS A CA 1
ATOM 1249 C C . LYS A 1 165 ? 7.814 26.087 73.719 1.000 45.412 165 LYS A C 1
ATOM 1250 O O . LYS A 1 165 ? 8.874 25.454 73.643 1.000 47.567 165 LYS A O 1
ATOM 1256 N N . ARG A 1 166 ? 7.083 26.141 74.830 1.000 42.863 166 ARG A N 1
ATOM 1257 C CA . ARG A 1 166 ? 7.511 25.504 76.084 1.000 39.256 166 ARG A CA 1
ATOM 1258 C C . ARG A 1 166 ? 7.628 23.978 75.992 1.000 35.668 166 ARG A C 1
ATOM 1259 O O . ARG A 1 166 ? 8.597 23.402 76.476 1.000 36.672 166 ARG A O 1
ATOM 1267 N N . TYR A 1 167 ? 6.636 23.336 75.389 1.000 31.948 167 TYR A N 1
ATOM 1268 C CA . TYR A 1 167 ? 6.497 21.889 75.462 1.000 30.743 167 TYR A CA 1
ATOM 1269 C C . TYR A 1 167 ? 6.661 21.132 74.149 1.000 27.780 167 TYR A C 1
ATOM 1270 O O . TYR A 1 167 ? 6.876 19.916 74.172 1.000 29.648 167 TYR A O 1
ATOM 1279 N N . GLY A 1 168 ? 6.574 21.837 73.028 1.000 24.960 168 GLY A N 1
ATOM 1280 C CA . GLY A 1 168 ? 6.421 21.208 71.720 1.000 24.959 168 GLY A CA 1
ATOM 1281 C C . GLY A 1 168 ? 4.963 20.898 71.430 1.000 23.739 168 GLY A C 1
ATOM 1282 O O . GLY A 1 168 ? 4.213 20.543 72.340 1.000 24.355 168 GLY A O 1
ATOM 1283 N N . PRO A 1 169 ? 4.541 21.037 70.173 1.000 23.092 169 PRO A N 1
ATOM 1284 C CA . PRO A 1 169 ? 3.158 20.697 69.843 1.000 21.788 169 PRO A CA 1
ATOM 1285 C C . PRO A 1 169 ? 2.893 19.186 69.789 1.000 20.777 169 PRO A C 1
ATOM 1286 O O . PRO A 1 169 ? 1.731 18.769 69.908 1.000 19.549 169 PRO A O 1
ATOM 1290 N N . TYR A 1 170 ? 3.953 18.390 69.581 1.000 17.579 170 TYR A N 1
ATOM 1291 C CA . TYR A 1 170 ? 3.837 16.948 69.544 1.000 16.089 170 TYR A CA 1
ATOM 1292 C C . TYR A 1 170 ? 4.842 16.352 70.496 1.000 14.564 170 TYR A C 1
ATOM 1293 O O . TYR A 1 170 ? 5.852 16.972 70.783 1.000 15.015 170 TYR A O 1
ATOM 1302 N N . TYR A 1 171 ? 4.564 15.143 70.960 1.000 13.160 171 TYR A N 1
ATOM 1303 C CA . TYR A 1 171 ? 5.469 14.412 71.814 1.000 11.907 171 TYR A CA 1
ATOM 1304 C C . TYR A 1 171 ? 5.735 13.017 71.256 1.000 11.533 171 TYR A C 1
ATOM 1305 O O . TYR A 1 171 ? 4.990 12.510 70.424 1.000 10.620 171 TYR A O 1
ATOM 1314 N N . ILE A 1 172 ? 6.801 12.403 71.752 1.000 11.687 172 ILE A N 1
ATOM 1315 C CA . ILE A 1 172 ? 7.197 11.082 71.315 1.000 11.868 172 ILE A CA 1
ATOM 1316 C C . ILE A 1 172 ? 6.348 10.051 72.032 1.000 11.448 172 ILE A C 1
ATOM 1317 O O . ILE A 1 172 ? 6.480 9.845 73.227 1.000 10.689 172 ILE A O 1
ATOM 1322 N N . SER A 1 173 ? 5.484 9.399 71.282 1.000 12.424 173 SER A N 1
ATOM 1323 C CA . SER A 1 173 ? 4.607 8.357 71.817 1.000 13.699 173 SER A CA 1
ATOM 1324 C C . SER A 1 173 ? 5.087 6.964 71.510 1.000 15.051 173 SER A C 1
ATOM 1325 O O . SER A 1 173 ? 4.801 6.030 72.250 1.000 14.011 173 SER A O 1
ATOM 1328 N N . GLU A 1 174 ? 5.799 6.815 70.398 1.000 18.155 174 GLU A N 1
ATOM 1329 C CA . GLU A 1 174 ? 6.345 5.536 69.990 1.000 19.595 174 GLU A CA 1
ATOM 1330 C C . GLU A 1 174 ? 7.639 5.814 69.220 1.000 19.050 174 GLU A C 1
ATOM 1331 O O . GLU A 1 174 ? 7.703 6.730 68.409 1.000 18.879 174 GLU A O 1
ATOM 1337 N N . ALA A 1 175 ? 8.676 5.026 69.467 1.000 18.531 175 ALA A N 1
ATOM 1338 C CA . ALA A 1 175 ? 9.931 5.213 68.740 1.000 18.142 175 ALA A CA 1
ATOM 1339 C C . ALA A 1 175 ? 10.691 3.916 68.550 1.000 16.137 175 ALA A C 1
ATOM 1340 O O . ALA A 1 175 ? 10.676 3.026 69.410 1.000 14.464 175 ALA A O 1
ATOM 1342 N N . ALA A 1 176 ? 11.373 3.856 67.415 1.000 14.786 176 ALA A N 1
ATOM 1343 C CA . ALA A 1 176 ? 12.322 2.808 67.148 1.000 13.775 176 ALA A CA 1
ATOM 1344 C C . ALA A 1 176 ? 13.636 3.185 67.808 1.000 12.884 176 ALA A C 1
ATOM 1345 O O . ALA A 1 176 ? 14.085 4.311 67.705 1.000 11.610 176 ALA A O 1
ATOM 1347 N N . VAL A 1 177 ? 14.244 2.208 68.469 1.000 12.555 177 VAL A N 1
ATOM 1348 C CA . VAL A 1 177 ? 15.518 2.398 69.107 1.000 12.380 177 VAL A CA 1
ATOM 1349 C C . VAL A 1 177 ? 16.577 1.511 68.464 1.000 11.863 177 VAL A C 1
ATOM 1350 O O . VAL A 1 177 ? 16.366 0.336 68.220 1.000 11.796 177 VAL A O 1
ATOM 1354 N N . GLY A 1 178 ? 17.724 2.104 68.179 1.000 11.604 178 GLY A N 1
ATOM 1355 C CA . GLY A 1 178 ? 18.883 1.431 67.618 1.000 11.008 178 GLY A CA 1
ATOM 1356 C C . GLY A 1 178 ? 19.818 2.428 66.970 1.000 10.951 178 GLY A C 1
ATOM 1357 O O . GLY A 1 178 ? 20.188 3.424 67.580 1.000 10.163 178 GLY A O 1
ATOM 1358 N N . GLY A 1 179 ? 20.196 2.177 65.719 1.000 11.476 179 GLY A N 1
ATOM 1359 C CA . GLY A 1 179 ? 20.931 3.183 64.948 1.000 11.677 179 GLY A CA 1
ATOM 1360 C C . GLY A 1 179 ? 20.453 3.267 63.545 1.000 11.852 179 GLY A C 1
ATOM 1361 O O . GLY A 1 179 ? 19.990 2.287 62.978 1.000 12.746 179 GLY A O 1
ATOM 1362 N N . ARG A 1 180 ? 20.566 4.449 62.972 1.000 12.743 180 ARG A N 1
ATOM 1363 C CA . ARG A 1 180 ? 20.102 4.718 61.609 1.000 13.005 180 ARG A CA 1
ATOM 1364 C C . ARG A 1 180 ? 21.235 5.341 60.831 1.000 14.172 180 ARG A C 1
ATOM 1365 O O . ARG A 1 180 ? 21.937 6.204 61.375 1.000 15.374 180 ARG A O 1
ATOM 1373 N N . LEU A 1 181 ? 21.390 4.964 59.562 1.000 14.793 181 LEU A N 1
ATOM 1374 C CA . LEU A 1 181 ? 22.259 5.710 58.662 1.000 14.347 181 LEU A CA 1
ATOM 1375 C C . LEU A 1 181 ? 21.420 6.363 57.589 1.000 14.206 181 LEU A C 1
ATOM 1376 O O . LEU A 1 181 ? 20.523 5.732 57.043 1.000 13.770 181 LEU A O 1
ATOM 1381 N N . ASP A 1 182 ? 21.726 7.634 57.315 1.000 14.194 182 ASP A N 1
ATOM 1382 C CA . ASP A 1 182 ? 21.099 8.436 56.275 1.000 14.315 182 ASP A CA 1
ATOM 1383 C C . ASP A 1 182 ? 22.133 8.724 55.223 1.000 15.430 182 ASP A C 1
ATOM 1384 O O . ASP A 1 182 ? 23.069 9.485 55.458 1.000 17.398 182 ASP A O 1
ATOM 1389 N N . TYR A 1 183 ? 21.989 8.094 54.059 1.000 15.719 183 TYR A N 1
ATOM 1390 C CA . TYR A 1 183 ? 22.864 8.320 52.929 1.000 15.109 183 TYR A CA 1
ATOM 1391 C C . TYR A 1 183 ? 22.097 9.264 52.059 1.000 15.700 183 TYR A C 1
ATOM 1392 O O . TYR A 1 183 ? 21.178 8.859 51.343 1.000 16.018 183 TYR A O 1
ATOM 1401 N N . SER A 1 184 ? 22.437 10.540 52.147 1.000 16.657 184 SER A N 1
ATOM 1402 C CA . SER A 1 184 ? 21.666 11.574 51.441 1.000 17.597 184 SER A CA 1
ATOM 1403 C C . SER A 1 184 ? 22.444 12.132 50.254 1.000 17.735 184 SER A C 1
ATOM 1404 O O . SER A 1 184 ? 23.645 12.433 50.369 1.000 17.941 184 SER A O 1
ATOM 1407 N N . ALA A 1 185 ? 21.758 12.279 49.116 1.000 17.776 185 ALA A N 1
ATOM 1408 C CA . ALA A 1 185 ? 22.440 12.676 47.883 1.000 17.127 185 ALA A CA 1
ATOM 1409 C C . ALA A 1 185 ? 21.687 13.774 47.168 1.000 17.169 185 ALA A C 1
ATOM 1410 O O . ALA A 1 185 ? 20.455 13.681 46.952 1.000 17.646 185 ALA A O 1
ATOM 1412 N N . ALA A 1 186 ? 22.434 14.821 46.819 1.000 15.796 186 ALA A N 1
ATOM 1413 C CA . ALA A 1 186 ? 21.991 15.814 45.860 1.000 16.216 186 ALA A CA 1
ATOM 1414 C C . ALA A 1 186 ? 22.629 15.442 44.524 1.000 16.157 186 ALA A C 1
ATOM 1415 O O . ALA A 1 186 ? 23.832 15.647 44.335 1.000 14.872 186 ALA A O 1
ATOM 1417 N N . SER A 1 187 ? 21.829 14.878 43.615 1.000 16.431 187 SER A N 1
ATOM 1418 C CA . SER A 1 187 ? 22.362 14.328 42.377 1.000 16.791 187 SER A CA 1
ATOM 1419 C C . SER A 1 187 ? 22.005 15.251 41.208 1.000 17.931 187 SER A C 1
ATOM 1420 O O . SER A 1 187 ? 20.868 15.731 41.102 1.000 17.597 187 SER A O 1
ATOM 1423 N N . LYS A 1 188 ? 22.991 15.477 40.344 1.000 18.330 188 LYS A N 1
ATOM 1424 C CA . LYS A 1 188 ? 22.808 16.140 39.083 1.000 19.934 188 LYS A CA 1
ATOM 1425 C C . LYS A 1 188 ? 22.547 15.033 38.059 1.000 19.231 188 LYS A C 1
ATOM 1426 O O . LYS A 1 188 ? 23.484 14.554 37.407 1.000 17.562 188 LYS A O 1
ATOM 1432 N N . THR A 1 189 ? 21.293 14.601 37.926 1.000 19.155 189 THR A N 1
ATOM 1433 C CA . THR A 1 189 ? 21.005 13.405 37.125 1.000 20.511 189 THR A CA 1
ATOM 1434 C C . THR A 1 189 ? 21.263 13.583 35.627 1.000 22.326 189 THR A C 1
ATOM 1435 O O . THR A 1 189 ? 21.588 12.635 34.930 1.000 22.023 189 THR A O 1
ATOM 1439 N N . LEU A 1 190 ? 21.133 14.810 35.141 1.000 25.282 190 LEU A N 1
ATOM 1440 C CA . LEU A 1 190 ? 21.371 15.142 33.746 1.000 25.362 190 LEU A CA 1
ATOM 1441 C C . LEU A 1 190 ? 22.824 14.899 33.326 1.000 26.071 190 LEU A C 1
ATOM 1442 O O . LEU A 1 190 ? 23.113 14.819 32.130 1.000 26.438 190 LEU A O 1
ATOM 1447 N N . LYS A 1 191 ? 23.730 14.762 34.288 1.000 27.453 191 LYS A N 1
ATOM 1448 C CA . LYS A 1 191 ? 25.118 14.364 34.011 1.000 30.021 191 LYS A CA 1
ATOM 1449 C C . LYS A 1 191 ? 25.390 12.867 34.169 1.000 32.326 191 LYS A C 1
ATOM 1450 O O . LYS A 1 191 ? 26.549 12.466 34.197 1.000 34.420 191 LYS A O 1
ATOM 1456 N N . MET A 1 192 ? 24.353 12.032 34.189 1.000 37.610 192 MET A N 1
ATOM 1457 C CA . MET A 1 192 ? 24.439 10.722 34.848 1.000 42.415 192 MET A CA 1
ATOM 1458 C C . MET A 1 192 ? 23.953 9.462 34.092 1.000 54.659 192 MET A C 1
ATOM 1459 O O . MET A 1 192 ? 23.443 8.528 34.736 1.000 67.523 192 MET A O 1
ATOM 1464 N N . ASP A 1 193 ? 24.103 9.404 32.760 1.000 59.116 193 ASP A N 1
ATOM 1465 C CA . ASP A 1 193 ? 23.853 8.143 32.003 1.000 63.302 193 ASP A CA 1
ATOM 1466 C C . ASP A 1 193 ? 22.515 7.507 32.411 1.000 62.965 193 ASP A C 1
ATOM 1467 O O . ASP A 1 193 ? 22.391 6.289 32.597 1.000 53.260 193 ASP A O 1
ATOM 1472 N N . SER A 1 194 ? 21.504 8.366 32.532 1.000 67.875 194 SER A N 1
ATOM 1473 C CA . SER A 1 194 ? 20.322 8.085 33.335 1.000 73.497 194 SER A CA 1
ATOM 1474 C C . SER A 1 194 ? 19.340 7.128 32.605 1.000 75.156 194 SER A C 1
ATOM 1475 O O . SER A 1 194 ? 18.306 7.536 32.052 1.000 74.627 194 SER A O 1
ATOM 1478 N N . SER A 1 195 ? 19.705 5.838 32.647 1.000 72.501 195 SER A N 1
ATOM 1479 C CA . SER A 1 195 ? 18.895 4.718 32.143 1.000 69.108 195 SER A CA 1
ATOM 1480 C C . SER A 1 195 ? 18.191 3.966 33.295 1.000 64.702 195 SER A C 1
ATOM 1481 O O . SER A 1 195 ? 16.967 3.848 33.307 1.000 64.018 195 SER A O 1
ATOM 1484 N N . GLN A 1 196 ? 18.998 3.456 34.240 1.000 56.985 196 GLN A N 1
ATOM 1485 C CA . GLN A 1 196 ? 18.544 2.860 35.518 1.000 47.768 196 GLN A CA 1
ATOM 1486 C C . GLN A 1 196 ? 18.043 3.961 36.468 1.000 40.451 196 GLN A C 1
ATOM 1487 O O . GLN A 1 196 ? 18.568 5.066 36.456 1.000 35.807 196 GLN A O 1
ATOM 1493 N N . SER A 1 197 ? 17.038 3.658 37.294 1.000 35.526 197 SER A N 1
ATOM 1494 C CA . SER A 1 197 ? 16.424 4.681 38.176 1.000 31.451 197 SER A CA 1
ATOM 1495 C C . SER A 1 197 ? 17.449 5.188 39.209 1.000 29.774 197 SER A C 1
ATOM 1496 O O . SER A 1 197 ? 18.332 4.447 39.626 1.000 29.892 197 SER A O 1
ATOM 1499 N N . LEU A 1 198 ? 17.359 6.466 39.563 1.000 28.624 198 LEU A N 1
ATOM 1500 C CA . LEU A 1 198 ? 18.273 7.121 40.511 1.000 25.912 198 LEU A CA 1
ATOM 1501 C C . LEU A 1 198 ? 18.174 6.458 41.883 1.000 26.100 198 LEU A C 1
ATOM 1502 O O . LEU A 1 198 ? 19.199 6.216 42.538 1.000 28.974 198 LEU A O 1
ATOM 1507 N N . SER A 1 199 ? 16.959 6.125 42.298 1.000 24.885 199 SER A N 1
ATOM 1508 C CA . SER A 1 199 ? 16.744 5.566 43.619 1.000 24.536 199 SER A CA 1
ATOM 1509 C C . SER A 1 199 ? 17.439 4.198 43.789 1.000 24.218 199 SER A C 1
ATOM 1510 O O . SER A 1 199 ? 18.023 3.923 44.848 1.000 24.927 199 SER A O 1
ATOM 1513 N N . THR A 1 200 ? 17.398 3.372 42.737 1.000 23.988 200 THR A N 1
ATOM 1514 C CA . THR A 1 200 ? 18.092 2.085 42.712 1.000 22.717 200 THR A CA 1
ATOM 1515 C C . THR A 1 200 ? 19.612 2.281 42.735 1.000 22.280 200 THR A C 1
ATOM 1516 O O . THR A 1 200 ? 20.312 1.614 43.478 1.000 23.439 200 THR A O 1
ATOM 1520 N N . THR A 1 201 ? 20.123 3.208 41.932 1.000 21.877 201 THR A N 1
ATOM 1521 C CA . THR A 1 201 ? 21.561 3.541 41.946 1.000 21.620 201 THR A CA 1
ATOM 1522 C C . THR A 1 201 ? 22.015 4.020 43.328 1.000 21.219 201 THR A C 1
ATOM 1523 O O . THR A 1 201 ? 23.102 3.665 43.787 1.000 19.988 201 THR A O 1
ATOM 1527 N N . ALA A 1 202 ? 21.175 4.808 43.980 1.000 20.692 202 ALA A N 1
ATOM 1528 C CA . ALA A 1 202 ? 21.477 5.302 45.311 1.000 21.135 202 ALA A CA 1
ATOM 1529 C C . ALA A 1 202 ? 21.525 4.169 46.304 1.000 20.986 202 ALA A C 1
ATOM 1530 O O . ALA A 1 202 ? 22.454 4.080 47.098 1.000 19.329 202 ALA A O 1
ATOM 1532 N N . GLU A 1 203 ? 20.516 3.302 46.232 1.000 23.585 203 GLU A N 1
ATOM 1533 C CA . GLU A 1 203 ? 20.449 2.066 47.022 1.000 25.636 203 GLU A CA 1
ATOM 1534 C C . GLU A 1 203 ? 21.716 1.230 46.859 1.000 25.228 203 GLU A C 1
ATOM 1535 O O . GLU A 1 203 ? 22.339 0.849 47.837 1.000 26.156 203 GLU A O 1
ATOM 1541 N N . MET A 1 204 ? 22.106 0.963 45.623 1.000 24.457 204 MET A N 1
ATOM 1542 C CA . MET A 1 204 ? 23.295 0.149 45.352 1.000 22.247 204 MET A CA 1
ATOM 1543 C C . MET A 1 204 ? 24.545 0.828 45.837 1.000 19.833 204 MET A C 1
ATOM 1544 O O . MET A 1 204 ? 25.436 0.169 46.367 1.000 18.340 204 MET A O 1
ATOM 1549 N N . SER A 1 205 ? 24.653 2.139 45.661 1.000 18.621 205 SER A N 1
ATOM 1550 C CA . SER A 1 205 ? 25.842 2.847 46.120 1.000 17.914 205 SER A CA 1
ATOM 1551 C C . SER A 1 205 ? 25.957 2.702 47.634 1.000 18.231 205 SER A C 1
ATOM 1552 O O . SER A 1 205 ? 27.029 2.335 48.148 1.000 16.919 205 SER A O 1
ATOM 1555 N N . TYR A 1 206 ? 24.848 2.941 48.343 1.000 17.741 206 TYR A N 1
ATOM 1556 C CA . TYR A 1 206 ? 24.834 2.781 49.794 1.000 17.717 206 TYR A CA 1
ATOM 1557 C C . TYR A 1 206 ? 25.209 1.347 50.160 1.000 17.677 206 TYR A C 1
ATOM 1558 O O . TYR A 1 206 ? 26.093 1.132 50.968 1.000 18.461 206 TYR A O 1
ATOM 1567 N N . LYS A 1 207 ? 24.547 0.373 49.556 1.000 16.591 207 LYS A N 1
ATOM 1568 C CA . LYS A 1 207 ? 24.792 -1.044 49.889 1.000 16.103 207 LYS A CA 1
ATOM 1569 C C . LYS A 1 207 ? 26.201 -1.528 49.606 1.000 15.616 207 LYS A C 1
ATOM 1570 O O . LYS A 1 207 ? 26.696 -2.368 50.327 1.000 16.139 207 LYS A O 1
ATOM 1576 N N . ALA A 1 208 ? 26.835 -1.011 48.569 1.000 16.456 208 ALA A N 1
ATOM 1577 C CA . ALA A 1 208 ? 28.235 -1.344 48.278 1.000 17.658 208 ALA A CA 1
ATOM 1578 C C . ALA A 1 208 ? 29.158 -0.713 49.297 1.000 17.950 208 ALA A C 1
ATOM 1579 O O . ALA A 1 208 ? 30.173 -1.299 49.694 1.000 16.921 208 ALA A O 1
ATOM 1581 N N . LEU A 1 209 ? 28.793 0.483 49.728 1.000 18.374 209 LEU A N 1
ATOM 1582 C CA . LEU A 1 209 ? 29.581 1.240 50.679 1.000 17.678 209 LEU A CA 1
ATOM 1583 C C . LEU A 1 209 ? 29.708 0.529 52.009 1.000 18.239 209 LEU A C 1
ATOM 1584 O O . LEU A 1 209 ? 30.792 0.423 52.562 1.000 19.591 209 LEU A O 1
ATOM 1589 N N . VAL A 1 210 ? 28.591 0.024 52.496 1.000 18.206 210 VAL A N 1
ATOM 1590 C CA . VAL A 1 210 ? 28.536 -0.726 53.728 1.000 18.556 210 VAL A CA 1
ATOM 1591 C C . VAL A 1 210 ? 28.776 -2.217 53.568 1.000 18.278 210 VAL A C 1
ATOM 1592 O O . VAL A 1 210 ? 28.753 -2.944 54.529 1.000 17.492 210 VAL A O 1
ATOM 1596 N N . GLY A 1 211 ? 28.965 -2.680 52.353 1.000 20.153 211 GLY A N 1
ATOM 1597 C CA . GLY A 1 211 ? 29.335 -4.072 52.102 1.000 20.934 211 GLY A CA 1
ATOM 1598 C C . GLY A 1 211 ? 28.185 -5.045 52.067 1.000 21.755 211 GLY A C 1
ATOM 1599 O O . GLY A 1 211 ? 28.416 -6.249 52.050 1.000 22.677 211 GLY A O 1
ATOM 1600 N N . GLU A 1 212 ? 26.945 -4.564 52.036 1.000 23.420 212 GLU A N 1
ATOM 1601 C CA . GLU A 1 212 ? 25.819 -5.480 51.847 1.000 26.488 212 GLU A CA 1
ATOM 1602 C C . GLU A 1 212 ? 25.803 -6.083 50.441 1.000 26.575 212 GLU A C 1
ATOM 1603 O O . GLU A 1 212 ? 25.334 -7.223 50.252 1.000 28.195 212 GLU A O 1
ATOM 1609 N N . ILE A 1 213 ? 26.336 -5.340 49.469 1.000 25.469 213 ILE A N 1
ATOM 1610 C CA . ILE A 1 213 ? 26.713 -5.932 48.190 1.000 24.638 213 ILE A CA 1
ATOM 1611 C C . ILE A 1 213 ? 28.187 -5.663 47.939 1.000 24.457 213 ILE A C 1
ATOM 1612 O O . ILE A 1 213 ? 28.761 -4.731 48.475 1.000 21.679 213 ILE A O 1
ATOM 1617 N N . LYS A 1 214 ? 28.789 -6.523 47.125 1.000 26.749 214 LYS A N 1
ATOM 1618 C CA . LYS A 1 214 ? 30.035 -6.168 46.440 1.000 29.758 214 LYS A CA 1
ATOM 1619 C C . LYS A 1 214 ? 29.675 -5.971 44.989 1.000 28.647 214 LYS A C 1
ATOM 1620 O O . LYS A 1 214 ? 28.897 -6.742 44.442 1.000 33.284 214 LYS A O 1
ATOM 1626 N N . ILE A 1 215 ? 30.218 -4.910 44.400 1.000 26.246 215 ILE A N 1
ATOM 1627 C CA . ILE A 1 215 ? 29.984 -4.599 43.001 1.000 25.337 215 ILE A CA 1
ATOM 1628 C C . ILE A 1 215 ? 31.222 -5.081 42.268 1.000 24.715 215 ILE A C 1
ATOM 1629 O O . ILE A 1 215 ? 32.340 -4.781 42.679 1.000 23.969 215 ILE A O 1
ATOM 1634 N N . GLU A 1 216 ? 30.995 -5.814 41.177 1.000 27.193 216 GLU A N 1
ATOM 1635 C CA . GLU A 1 216 ? 32.081 -6.382 40.375 1.000 29.892 216 GLU A CA 1
ATOM 1636 C C . GLU A 1 216 ? 32.731 -5.289 39.579 1.000 29.647 216 GLU A C 1
ATOM 1637 O O . GLU A 1 216 ? 32.039 -4.499 38.943 1.000 26.801 216 GLU A O 1
ATOM 1643 N N . HIS A 1 217 ? 34.063 -5.217 39.631 1.000 32.146 217 HIS A N 1
ATOM 1644 C CA . HIS A 1 217 ? 34.829 -4.246 38.839 1.000 34.303 217 HIS A CA 1
ATOM 1645 C C . HIS A 1 217 ? 34.476 -4.444 37.356 1.000 32.799 217 HIS A C 1
ATOM 1646 O O . HIS A 1 217 ? 34.228 -5.574 36.901 1.000 34.529 217 HIS A O 1
ATOM 1653 N N . GLY A 1 218 ? 34.398 -3.343 36.621 1.000 31.490 218 GLY A N 1
ATOM 1654 C CA . GLY A 1 218 ? 33.971 -3.383 35.230 1.000 32.167 218 GLY A CA 1
ATOM 1655 C C . GLY A 1 218 ? 32.506 -3.701 34.952 1.000 30.538 218 GLY A C 1
ATOM 1656 O O . GLY A 1 218 ? 32.140 -3.883 33.815 1.000 31.474 218 GLY A O 1
ATOM 1657 N N . SER A 1 219 ? 31.654 -3.734 35.963 1.000 30.649 219 SER A N 1
ATOM 1658 C CA . SER A 1 219 ? 30.235 -4.034 35.730 1.000 30.639 219 SER A CA 1
ATOM 1659 C C . SER A 1 219 ? 29.453 -2.795 35.297 1.000 30.156 219 SER A C 1
ATOM 1660 O O . SER A 1 219 ? 29.918 -1.653 35.405 1.000 29.501 219 SER A O 1
ATOM 1663 N N . GLU A 1 220 ? 28.243 -3.045 34.823 1.000 33.590 220 GLU A N 1
ATOM 1664 C CA . GLU A 1 220 ? 27.306 -1.978 34.543 1.000 38.047 220 GLU A CA 1
ATOM 1665 C C . GLU A 1 220 ? 26.945 -1.258 35.842 1.000 36.884 220 GLU A C 1
ATOM 1666 O O . GLU A 1 220 ? 26.911 -0.033 35.876 1.000 35.398 220 GLU A O 1
ATOM 1672 N N . MET A 1 221 ? 26.713 -2.015 36.916 1.000 34.968 221 MET A N 1
ATOM 1673 C CA . MET A 1 221 ? 26.376 -1.411 38.199 1.000 33.266 221 MET A CA 1
ATOM 1674 C C . MET A 1 221 ? 27.504 -0.507 38.696 1.000 30.629 221 MET A C 1
ATOM 1675 O O . MET A 1 221 ? 27.224 0.560 39.227 1.000 25.614 221 MET A O 1
ATOM 1680 N N . GLU A 1 222 ? 28.769 -0.912 38.507 1.000 29.188 222 GLU A N 1
ATOM 1681 C CA . GLU A 1 222 ? 29.901 -0.069 38.907 1.000 29.284 222 GLU A CA 1
ATOM 1682 C C . GLU A 1 222 ? 29.890 1.264 38.158 1.000 30.796 222 GLU A C 1
ATOM 1683 O O . GLU A 1 222 ? 30.145 2.313 38.750 1.000 32.121 222 GLU A O 1
ATOM 1689 N N . LYS A 1 223 ? 29.636 1.203 36.858 1.000 31.834 223 LYS A N 1
ATOM 1690 C CA . LYS A 1 223 ? 29.590 2.404 36.067 1.000 35.022 223 LYS A CA 1
ATOM 1691 C C . LYS A 1 223 ? 28.498 3.332 36.624 1.000 30.737 223 LYS A C 1
ATOM 1692 O O . LYS A 1 223 ? 28.767 4.498 36.908 1.000 27.378 223 LYS A O 1
ATOM 1698 N N . GLN A 1 224 ? 27.302 2.779 36.821 1.000 29.352 224 GLN A N 1
ATOM 1699 C CA . GLN A 1 224 ? 26.137 3.516 37.313 1.000 30.155 224 GLN A CA 1
ATOM 1700 C C . GLN A 1 224 ? 26.382 4.163 38.671 1.000 26.334 224 GLN A C 1
ATOM 1701 O O . GLN A 1 224 ? 26.008 5.314 38.879 1.000 25.460 224 GLN A O 1
ATOM 1707 N N . VAL A 1 225 ? 27.023 3.432 39.577 1.000 22.806 225 VAL A N 1
ATOM 1708 C CA . VAL A 1 225 ? 27.312 3.927 40.931 1.000 21.406 225 VAL A CA 1
ATOM 1709 C C . VAL A 1 225 ? 28.425 4.987 40.899 1.000 20.526 225 VAL A C 1
ATOM 1710 O O . VAL A 1 225 ? 28.323 5.996 41.602 1.000 19.387 225 VAL A O 1
ATOM 1714 N N . ASN A 1 226 ? 29.468 4.752 40.103 1.000 19.991 226 ASN A N 1
ATOM 1715 C CA . ASN A 1 226 ? 30.551 5.739 39.934 1.000 20.747 226 ASN A CA 1
ATOM 1716 C C . ASN A 1 226 ? 30.019 7.069 39.414 1.000 19.804 226 ASN A C 1
ATOM 1717 O O . ASN A 1 226 ? 30.408 8.136 39.872 1.000 20.192 226 ASN A O 1
ATOM 1722 N N . SER A 1 227 ? 29.114 6.968 38.455 1.000 20.092 227 SER A N 1
ATOM 1723 C CA . SER A 1 227 ? 28.444 8.123 37.877 1.000 20.636 227 SER A CA 1
ATOM 1724 C C . SER A 1 227 ? 27.630 8.900 38.929 1.000 20.801 227 SER A C 1
ATOM 1725 O O . SER A 1 227 ? 27.678 10.129 39.003 1.000 22.026 227 SER A O 1
ATOM 1728 N N . PHE A 1 228 ? 26.888 8.155 39.742 1.000 20.267 228 PHE A N 1
ATOM 1729 C CA . PHE A 1 228 ? 26.109 8.712 40.863 1.000 19.070 228 PHE A CA 1
ATOM 1730 C C . PHE A 1 228 ? 27.000 9.477 41.836 1.000 18.631 228 PHE A C 1
ATOM 1731 O O . PHE A 1 228 ? 26.760 10.642 42.147 1.000 17.809 228 PHE A O 1
ATOM 1739 N N . ARG A 1 229 ? 28.051 8.814 42.283 1.000 18.528 229 ARG A N 1
ATOM 1740 C CA . ARG A 1 229 ? 28.941 9.390 43.266 1.000 19.348 229 ARG A CA 1
ATOM 1741 C C . ARG A 1 229 ? 29.671 10.640 42.788 1.000 20.105 229 ARG A C 1
ATOM 1742 O O . ARG A 1 229 ? 29.702 11.640 43.501 1.000 21.366 229 ARG A O 1
ATOM 1750 N N . SER A 1 230 ? 30.259 10.583 41.601 1.000 22.306 230 SER A N 1
ATOM 1751 C CA . SER A 1 230 ? 31.035 11.717 41.087 1.000 23.573 230 SER A CA 1
ATOM 1752 C C . SER A 1 230 ? 30.168 12.879 40.558 1.000 23.318 230 SER A C 1
ATOM 1753 O O . SER A 1 230 ? 30.674 13.996 40.423 1.000 24.963 230 SER A O 1
ATOM 1756 N N . ASN A 1 231 ? 28.879 12.635 40.307 1.000 21.675 231 ASN A N 1
ATOM 1757 C CA . ASN A 1 231 ? 27.922 13.720 39.998 1.000 19.737 231 ASN A CA 1
ATOM 1758 C C . ASN A 1 231 ? 26.883 13.996 41.092 1.000 19.407 231 ASN A C 1
ATOM 1759 O O . ASN A 1 231 ? 25.834 14.595 40.810 1.000 19.824 231 ASN A O 1
ATOM 1764 N N . SER A 1 232 ? 27.162 13.579 42.332 1.000 18.411 232 SER A N 1
ATOM 1765 C CA . SER A 1 232 ? 26.329 13.975 43.489 1.000 18.148 232 SER A CA 1
ATOM 1766 C C . SER A 1 232 ? 27.166 14.504 44.636 1.000 17.783 232 SER A C 1
ATOM 1767 O O . SER A 1 232 ? 28.307 14.124 44.825 1.000 17.229 232 SER A O 1
ATOM 1770 N N . THR A 1 233 ? 26.558 15.394 45.406 1.000 19.116 233 THR A N 1
ATOM 1771 C CA . THR A 1 233 ? 27.007 15.690 46.766 1.000 19.286 233 THR A CA 1
ATOM 1772 C C . THR A 1 233 ? 26.331 14.678 47.719 1.000 19.229 233 THR A C 1
ATOM 1773 O O . THR A 1 233 ? 25.092 14.604 47.820 1.000 17.870 233 THR A O 1
ATOM 1777 N N . ILE A 1 234 ? 27.175 13.917 48.418 1.000 20.327 234 ILE A N 1
ATOM 1778 C CA . ILE A 1 234 ? 26.751 12.786 49.219 1.000 20.517 234 ILE A CA 1
ATOM 1779 C C . ILE A 1 234 ? 27.185 13.006 50.672 1.000 19.764 234 ILE A C 1
ATOM 1780 O O . ILE A 1 234 ? 28.328 13.354 50.945 1.000 18.523 234 ILE A O 1
ATOM 1785 N N . ARG A 1 235 ? 26.250 12.792 51.593 1.000 20.214 235 ARG A N 1
ATOM 1786 C CA . ARG A 1 235 ? 26.539 12.793 53.027 1.000 19.943 235 ARG A CA 1
ATOM 1787 C C . ARG A 1 235 ? 26.029 11.518 53.676 1.000 19.713 235 ARG A C 1
ATOM 1788 O O . ARG A 1 235 ? 25.073 10.887 53.187 1.000 21.614 235 ARG A O 1
ATOM 1796 N N . LEU A 1 236 ? 26.703 11.135 54.754 1.000 18.639 236 LEU A N 1
ATOM 1797 C CA . LEU A 1 236 ? 26.294 10.023 55.595 1.000 18.081 236 LEU A CA 1
ATOM 1798 C C . LEU A 1 236 ? 26.127 10.541 57.032 1.000 17.800 236 LEU A C 1
ATOM 1799 O O . LEU A 1 236 ? 27.093 10.988 57.631 1.000 18.302 236 LEU A O 1
ATOM 1804 N N . THR A 1 237 ? 24.901 10.502 57.557 1.000 17.400 237 THR A N 1
ATOM 1805 C CA . THR A 1 237 ? 24.612 10.929 58.917 1.000 17.219 237 THR A CA 1
ATOM 1806 C C . THR A 1 237 ? 24.081 9.748 59.733 1.000 16.698 237 THR A C 1
ATOM 1807 O O . THR A 1 237 ? 23.197 9.006 59.284 1.000 16.864 237 THR A O 1
ATOM 1811 N N . ALA A 1 238 ? 24.627 9.587 60.934 1.000 15.256 238 ALA A N 1
ATOM 1812 C CA . ALA A 1 238 ? 24.267 8.483 61.804 1.000 14.944 238 ALA A CA 1
ATOM 1813 C C . ALA A 1 238 ? 23.423 9.030 62.949 1.000 14.896 238 ALA A C 1
ATOM 1814 O O . ALA A 1 238 ? 23.797 10.010 63.570 1.000 15.241 238 ALA A O 1
ATOM 1816 N N . THR A 1 239 ? 22.297 8.404 63.213 1.000 15.371 239 THR A N 1
ATOM 1817 C CA . THR A 1 239 ? 21.540 8.698 64.423 1.000 16.404 239 THR A CA 1
ATOM 1818 C C . THR A 1 239 ? 21.607 7.443 65.253 1.000 17.158 239 THR A C 1
ATOM 1819 O O . THR A 1 239 ? 21.071 6.419 64.851 1.000 16.650 239 THR A O 1
ATOM 1823 N N . GLY A 1 240 ? 22.288 7.537 66.392 1.000 18.190 240 GLY A N 1
ATOM 1824 C CA . GLY A 1 240 ? 22.529 6.404 67.263 1.000 18.694 240 GLY A CA 1
ATOM 1825 C C . GLY A 1 240 ? 23.736 5.663 66.735 1.000 18.779 240 GLY A C 1
ATOM 1826 O O . GLY A 1 240 ? 24.205 5.928 65.648 1.000 18.557 240 GLY A O 1
ATOM 1827 N N . GLY A 1 241 ? 24.233 4.722 67.508 1.000 18.799 241 GLY A N 1
ATOM 1828 C CA . GLY A 1 241 ? 25.448 4.004 67.135 1.000 18.044 241 GLY A CA 1
ATOM 1829 C C . GLY A 1 241 ? 26.695 4.727 67.580 1.000 18.313 241 GLY A C 1
ATOM 1830 O O . GLY A 1 241 ? 26.650 5.859 68.079 1.000 16.300 241 GLY A O 1
ATOM 1831 N N . LYS A 1 242 ? 27.814 4.033 67.456 1.000 20.900 242 LYS A N 1
ATOM 1832 C CA . LYS A 1 242 ? 29.120 4.588 67.828 1.000 25.104 242 LYS A CA 1
ATOM 1833 C C . LYS A 1 242 ? 29.366 5.883 67.038 1.000 27.262 242 LYS A C 1
ATOM 1834 O O . LYS A 1 242 ? 29.180 5.895 65.810 1.000 29.670 242 LYS A O 1
ATOM 1840 N N . PRO A 1 243 ? 29.741 6.976 67.731 1.000 26.359 243 PRO A N 1
ATOM 1841 C CA . PRO A 1 243 ? 29.918 8.239 67.023 1.000 24.822 243 PRO A CA 1
ATOM 1842 C C . PRO A 1 243 ? 31.229 8.286 66.248 1.000 22.914 243 PRO A C 1
ATOM 1843 O O . PRO A 1 243 ? 32.135 7.504 66.504 1.000 22.344 243 PRO A O 1
ATOM 1847 N N . GLY A 1 244 ? 31.298 9.194 65.283 1.000 21.961 244 GLY A N 1
ATOM 1848 C CA . GLY A 1 244 ? 32.498 9.417 64.488 1.000 19.892 244 GLY A CA 1
ATOM 1849 C C . GLY A 1 244 ? 32.850 8.298 63.533 1.000 19.103 244 GLY A C 1
ATOM 1850 O O . GLY A 1 244 ? 34.010 8.155 63.139 1.000 18.293 244 GLY A O 1
ATOM 1851 N N . MET A 1 245 ? 31.850 7.515 63.128 1.000 18.888 245 MET A N 1
ATOM 1852 C CA . MET A 1 245 ? 32.079 6.431 62.179 1.000 19.284 245 MET A CA 1
ATOM 1853 C C . MET A 1 245 ? 31.710 6.795 60.763 1.000 19.829 245 MET A C 1
ATOM 1854 O O . MET A 1 245 ? 32.117 6.102 59.847 1.000 19.939 245 MET A O 1
ATOM 1859 N N . THR A 1 246 ? 30.954 7.867 60.556 1.000 20.976 246 THR A N 1
ATOM 1860 C CA . THR A 1 246 ? 30.383 8.067 59.249 1.000 21.961 246 THR A CA 1
ATOM 1861 C C . THR A 1 246 ? 31.434 8.475 58.238 1.000 24.384 246 THR A C 1
ATOM 1862 O O . THR A 1 246 ? 31.339 8.064 57.085 1.000 24.535 246 THR A O 1
ATOM 1866 N N . ASP A 1 247 ? 32.440 9.249 58.657 1.000 27.328 247 ASP A N 1
ATOM 1867 C CA . ASP A 1 247 ? 33.533 9.646 57.751 1.000 30.269 247 ASP A CA 1
ATOM 1868 C C . ASP A 1 247 ? 34.289 8.442 57.186 1.000 31.335 247 ASP A C 1
ATOM 1869 O O . ASP A 1 247 ? 34.519 8.367 55.976 1.000 30.797 247 ASP A O 1
ATOM 1874 N N . ARG A 1 248 ? 34.623 7.481 58.035 1.000 31.667 248 ARG A N 1
ATOM 1875 C CA . ARG A 1 248 ? 35.260 6.242 57.552 1.000 33.576 248 ARG A CA 1
ATOM 1876 C C . ARG A 1 248 ? 34.334 5.393 56.655 1.000 31.881 248 ARG A C 1
ATOM 1877 O O . ARG A 1 248 ? 34.812 4.780 55.691 1.000 30.164 248 ARG A O 1
ATOM 1885 N N . ILE A 1 249 ? 33.036 5.331 56.962 1.000 30.355 249 ILE A N 1
ATOM 1886 C CA . ILE A 1 249 ? 32.114 4.540 56.131 1.000 28.278 249 ILE A CA 1
ATOM 1887 C C . ILE A 1 249 ? 31.976 5.208 54.775 1.000 27.170 249 ILE A C 1
ATOM 1888 O O . ILE A 1 249 ? 31.965 4.555 53.765 1.000 32.171 249 ILE A O 1
ATOM 1893 N N . LEU A 1 250 ? 31.900 6.519 54.758 1.000 25.779 250 LEU A N 1
ATOM 1894 C CA . LEU A 1 250 ? 31.655 7.248 53.529 1.000 26.710 250 LEU A CA 1
ATOM 1895 C C . LEU A 1 250 ? 32.871 7.250 52.623 1.000 28.223 250 LEU A C 1
ATOM 1896 O O . LEU A 1 250 ? 32.783 6.869 51.473 1.000 28.533 250 LEU A O 1
ATOM 1901 N N . HIS A 1 251 ? 34.015 7.652 53.167 1.000 33.370 251 HIS A N 1
ATOM 1902 C CA . HIS A 1 251 ? 35.261 7.859 52.404 1.000 35.096 251 HIS A CA 1
ATOM 1903 C C . HIS A 1 251 ? 36.341 6.858 52.715 1.000 36.726 251 HIS A C 1
ATOM 1904 O O . HIS A 1 251 ? 36.799 6.148 51.827 1.000 34.079 251 HIS A O 1
ATOM 1911 N N . GLY A 1 252 ? 36.734 6.840 53.994 1.000 42.721 252 GLY A N 1
ATOM 1912 C CA . GLY A 1 252 ? 38.005 6.320 54.485 1.000 37.941 252 GLY A CA 1
ATOM 1913 C C . GLY A 1 252 ? 38.323 4.897 54.110 1.000 38.792 252 GLY A C 1
ATOM 1914 O O . GLY A 1 252 ? 37.515 4.234 53.458 1.000 40.561 252 GLY A O 1
ATOM 1915 N N . PRO A 1 253 ? 39.524 4.436 54.474 1.000 39.781 253 PRO A N 1
ATOM 1916 C CA . PRO A 1 253 ? 40.146 3.184 54.024 1.000 39.551 253 PRO A CA 1
ATOM 1917 C C . PRO A 1 253 ? 39.233 1.958 53.959 1.000 39.544 253 PRO A C 1
ATOM 1918 O O . PRO A 1 253 ? 39.091 1.393 52.875 1.000 42.569 253 PRO A O 1
ATOM 1922 N N . ASP A 1 254 ? 38.623 1.549 55.081 1.000 37.099 254 ASP A N 1
ATOM 1923 C CA . ASP A 1 254 ? 37.832 0.342 55.070 1.000 39.538 254 ASP A CA 1
ATOM 1924 C C . ASP A 1 254 ? 36.410 0.574 55.555 1.000 37.604 254 ASP A C 1
ATOM 1925 O O . ASP A 1 254 ? 36.096 0.468 56.748 1.000 38.184 254 ASP A O 1
ATOM 1930 N N . SER A 1 255 ? 35.540 0.898 54.598 1.000 34.780 255 SER A N 1
ATOM 1931 C CA . SER A 1 255 ? 34.218 1.354 54.899 1.000 33.747 255 SER A CA 1
ATOM 1932 C C . SER A 1 255 ? 33.317 0.207 55.365 1.000 31.775 255 SER A C 1
ATOM 1933 O O . SER A 1 255 ? 32.488 0.390 56.254 1.000 31.591 255 SER A O 1
ATOM 1936 N N . GLN A 1 256 ? 33.491 -0.973 54.796 1.000 30.786 256 GLN A N 1
ATOM 1937 C CA . GLN A 1 256 ? 32.710 -2.160 55.151 1.000 33.200 256 GLN A CA 1
ATOM 1938 C C . GLN A 1 256 ? 33.024 -2.589 56.590 1.000 30.933 256 GLN A C 1
ATOM 1939 O O . GLN A 1 256 ? 32.110 -3.008 57.289 1.000 31.436 256 GLN A O 1
ATOM 1945 N N . GLN A 1 257 ? 34.293 -2.497 57.017 1.000 30.450 257 GLN A N 1
ATOM 1946 C CA . GLN A 1 257 ? 34.691 -2.783 58.402 1.000 30.875 257 GLN A CA 1
ATOM 1947 C C . GLN A 1 257 ? 34.199 -1.707 59.349 1.000 26.239 257 GLN A C 1
ATOM 1948 O O . GLN A 1 257 ? 33.716 -2.021 60.441 1.000 26.098 257 GLN A O 1
ATOM 1954 N N . ALA A 1 258 ? 34.377 -0.443 58.964 1.000 23.955 258 ALA A N 1
ATOM 1955 C CA . ALA A 1 258 ? 33.882 0.676 59.772 1.000 23.899 258 ALA A CA 1
ATOM 1956 C C . ALA A 1 258 ? 32.367 0.583 59.957 1.000 22.844 258 ALA A C 1
ATOM 1957 O O . ALA A 1 258 ? 31.854 0.875 61.019 1.000 24.104 258 ALA A O 1
ATOM 1959 N N . PHE A 1 259 ? 31.659 0.168 58.918 1.000 20.892 259 PHE A N 1
ATOM 1960 C CA . PHE A 1 259 ? 30.228 -0.013 59.027 1.000 19.693 259 PHE A CA 1
ATOM 1961 C C . PHE A 1 259 ? 29.903 -1.163 59.983 1.000 21.008 259 PHE A C 1
ATOM 1962 O O . PHE A 1 259 ? 29.002 -1.024 60.816 1.000 21.983 259 PHE A O 1
ATOM 1970 N N . SER A 1 260 ? 30.602 -2.298 59.865 1.000 20.890 260 SER A N 1
ATOM 1971 C CA . SER A 1 260 ? 30.330 -3.442 60.732 1.000 22.367 260 SER A CA 1
ATOM 1972 C C . SER A 1 260 ? 30.656 -3.108 62.194 1.000 23.077 260 SER A C 1
ATOM 1973 O O . SER A 1 260 ? 30.020 -3.647 63.095 1.000 24.715 260 SER A O 1
ATOM 1976 N N . GLN A 1 261 ? 31.616 -2.218 62.432 1.000 24.132 261 GLN A N 1
ATOM 1977 C CA . GLN A 1 261 ? 31.869 -1.749 63.796 1.000 25.598 261 GLN A CA 1
ATOM 1978 C C . GLN A 1 261 ? 30.704 -0.928 64.347 1.000 24.399 261 GLN A C 1
ATOM 1979 O O . GLN A 1 261 ? 30.332 -1.083 65.500 1.000 26.651 261 GLN A O 1
ATOM 1985 N N . TRP A 1 262 ? 30.165 -0.035 63.521 1.000 22.419 262 TRP A N 1
ATOM 1986 C CA . TRP A 1 262 ? 28.984 0.753 63.863 1.000 20.521 262 TRP A CA 1
ATOM 1987 C C . TRP A 1 262 ? 27.785 -0.177 64.092 1.000 19.519 262 TRP A C 1
ATOM 1988 O O . TRP A 1 262 ? 27.114 -0.067 65.087 1.000 19.924 262 TRP A O 1
ATOM 1999 N N . ALA A 1 263 ? 27.574 -1.128 63.206 1.000 19.522 263 ALA A N 1
ATOM 2000 C CA . ALA A 1 263 ? 26.459 -2.082 63.325 1.000 20.793 263 ALA A CA 1
ATOM 2001 C C . ALA A 1 263 ? 26.517 -2.941 64.574 1.000 21.854 263 ALA A C 1
ATOM 2002 O O . ALA A 1 263 ? 25.490 -3.103 65.248 1.000 21.408 263 ALA A O 1
ATOM 2004 N N . GLU A 1 264 ? 27.686 -3.497 64.895 1.000 23.896 264 GLU A N 1
ATOM 2005 C CA . GLU A 1 264 ? 27.830 -4.302 66.121 1.000 26.793 264 GLU A CA 1
ATOM 2006 C C . GLU A 1 264 ? 27.849 -3.430 67.402 1.000 24.767 264 GLU A C 1
ATOM 2007 O O . GLU A 1 264 ? 27.579 -3.925 68.478 1.000 26.971 264 GLU A O 1
ATOM 2013 N N . SER A 1 265 ? 28.150 -2.140 67.279 1.000 21.715 265 SER A N 1
ATOM 2014 C CA . SER A 1 265 ? 28.097 -1.215 68.405 1.000 20.766 265 SER A CA 1
ATOM 2015 C C . SER A 1 265 ? 26.673 -0.814 68.838 1.000 20.165 265 SER A C 1
ATOM 2016 O O . SER A 1 265 ? 26.501 -0.208 69.887 1.000 22.858 265 SER A O 1
ATOM 2019 N N . LEU A 1 266 ? 25.655 -1.099 68.031 1.000 18.108 266 LEU A N 1
ATOM 2020 C CA . LEU A 1 266 ? 24.346 -0.484 68.235 1.000 16.294 266 LEU A CA 1
ATOM 2021 C C . LEU A 1 266 ? 23.748 -0.718 69.596 1.000 15.420 266 LEU A C 1
ATOM 2022 O O . LEU A 1 266 ? 23.149 0.188 70.170 1.000 15.206 266 LEU A O 1
ATOM 2027 N N . LEU A 1 267 ? 23.965 -1.909 70.161 1.000 15.148 267 LEU A N 1
ATOM 2028 C CA . LEU A 1 267 ? 23.411 -2.186 71.477 1.000 15.288 267 LEU A CA 1
ATOM 2029 C C . LEU A 1 267 ? 23.901 -1.268 72.566 1.000 15.339 267 LEU A C 1
ATOM 2030 O O . LEU A 1 267 ? 23.174 -0.961 73.509 1.000 17.845 267 LEU A O 1
ATOM 2035 N N . ASP A 1 268 ? 25.121 -0.817 72.448 1.000 15.040 268 ASP A N 1
ATOM 2036 C CA . ASP A 1 268 ? 25.749 0.028 73.458 1.000 15.038 268 ASP A CA 1
ATOM 2037 C C . ASP A 1 268 ? 25.490 1.501 73.172 1.000 15.055 268 ASP A C 1
ATOM 2038 O O . ASP A 1 268 ? 25.655 2.350 74.052 1.000 15.846 268 ASP A O 1
ATOM 2043 N N . TYR A 1 269 ? 25.096 1.828 71.947 1.000 15.580 269 TYR A N 1
ATOM 2044 C CA . TYR A 1 269 ? 24.888 3.214 71.563 1.000 15.330 269 TYR A CA 1
ATOM 2045 C C . TYR A 1 269 ? 23.502 3.492 71.023 1.000 14.312 269 TYR A C 1
ATOM 2046 O O . TYR A 1 269 ? 23.320 4.467 70.310 1.000 14.299 269 TYR A O 1
ATOM 2055 N N . ALA A 1 270 ? 22.534 2.628 71.331 1.000 13.704 270 ALA A N 1
ATOM 2056 C CA . ALA A 1 270 ? 21.194 2.753 70.772 1.000 13.932 270 ALA A CA 1
ATOM 2057 C C . ALA A 1 270 ? 20.504 4.017 71.251 1.000 13.261 270 ALA A C 1
ATOM 2058 O O . ALA A 1 270 ? 20.648 4.387 72.406 1.000 12.511 270 ALA A O 1
ATOM 2060 N N . THR A 1 271 ? 19.811 4.676 70.328 1.000 12.569 271 THR A N 1
ATOM 2061 C CA . THR A 1 271 ? 18.953 5.817 70.635 1.000 12.639 271 THR A CA 1
ATOM 2062 C C . THR A 1 271 ? 17.697 5.739 69.800 1.000 12.476 271 THR A C 1
ATOM 2063 O O . THR A 1 271 ? 17.575 4.900 68.931 1.000 11.804 271 THR A O 1
ATOM 2067 N N . LEU A 1 272 ? 16.743 6.604 70.104 1.000 12.775 272 LEU A N 1
ATOM 2068 C CA . LEU A 1 272 ? 15.616 6.849 69.254 1.000 12.701 272 LEU A CA 1
ATOM 2069 C C . LEU A 1 272 ? 16.238 7.194 67.922 1.000 12.333 272 LEU A C 1
ATOM 2070 O O . LEU A 1 272 ? 17.141 7.995 67.862 1.000 11.610 272 LEU A O 1
ATOM 2075 N N . MET A 1 273 ? 15.778 6.542 66.870 1.000 12.850 273 MET A N 1
ATOM 2076 C CA . MET A 1 273 ? 16.279 6.794 65.538 1.000 13.478 273 MET A CA 1
ATOM 2077 C C . MET A 1 273 ? 15.271 6.608 64.415 1.000 13.595 273 MET A C 1
ATOM 2078 O O . MET A 1 273 ? 15.656 6.747 63.251 1.000 14.120 273 MET A O 1
ATOM 2083 N N . ASP A 1 274 ? 14.013 6.300 64.709 1.000 13.332 274 ASP A N 1
ATOM 2084 C CA . ASP A 1 274 ? 13.032 6.172 63.656 1.000 13.939 274 ASP A CA 1
ATOM 2085 C C . ASP A 1 274 ? 11.635 6.316 64.209 1.000 14.463 274 ASP A C 1
ATOM 2086 O O . ASP A 1 274 ? 11.375 6.069 65.399 1.000 13.680 274 ASP A O 1
ATOM 2091 N N . PHE A 1 275 ? 10.735 6.729 63.326 1.000 15.693 275 PHE A N 1
ATOM 2092 C CA . PHE A 1 275 ? 9.355 6.975 63.651 1.000 16.707 275 PHE A CA 1
ATOM 2093 C C . PHE A 1 275 ? 8.498 6.055 62.819 1.000 18.306 275 PHE A C 1
ATOM 2094 O O . PHE A 1 275 ? 8.864 5.718 61.671 1.000 19.689 275 PHE A O 1
ATOM 2102 N N . SER A 1 276 ? 7.361 5.675 63.398 1.000 19.165 276 SER A N 1
ATOM 2103 C CA . SER A 1 276 ? 6.321 4.939 62.730 1.000 20.371 276 SER A CA 1
ATOM 2104 C C . SER A 1 276 ? 5.125 5.875 62.594 1.000 22.507 276 SER A C 1
ATOM 2105 O O . SER A 1 276 ? 5.184 7.021 63.047 1.000 25.768 276 SER A O 1
ATOM 2108 N N . THR A 1 277 ? 4.009 5.375 62.057 1.000 23.908 277 THR A N 1
ATOM 2109 C CA . THR A 1 277 ? 2.827 6.214 61.880 1.000 25.429 277 THR A CA 1
ATOM 2110 C C . THR A 1 277 ? 2.262 6.732 63.199 1.000 26.390 277 THR A C 1
ATOM 2111 O O . THR A 1 277 ? 1.532 7.697 63.182 1.000 27.265 277 THR A O 1
ATOM 2115 N N . GLU A 1 278 ? 2.578 6.090 64.318 1.000 28.281 278 GLU A N 1
ATOM 2116 C CA . GLU A 1 278 ? 2.064 6.502 65.640 1.000 29.953 278 GLU A CA 1
ATOM 2117 C C . GLU A 1 278 ? 3.057 7.270 66.516 1.000 25.826 278 GLU A C 1
ATOM 2118 O O . GLU A 1 278 ? 2.754 7.555 67.675 1.000 23.910 278 GLU A O 1
ATOM 2124 N N . SER A 1 279 ? 4.228 7.615 65.974 1.000 22.898 279 SER A N 1
ATOM 2125 C CA . SER A 1 279 ? 5.330 8.116 66.805 1.000 20.291 279 SER A CA 1
ATOM 2126 C C . SER A 1 279 ? 5.045 9.459 67.435 1.000 18.958 279 SER A C 1
ATOM 2127 O O . SER A 1 279 ? 5.157 9.597 68.637 1.000 17.989 279 SER A O 1
ATOM 2130 N N . LEU A 1 280 ? 4.658 10.432 66.622 1.000 19.014 280 LEU A N 1
ATOM 2131 C CA . LEU A 1 280 ? 4.389 11.773 67.106 1.000 18.176 280 LEU A CA 1
ATOM 2132 C C . LEU A 1 280 ? 2.901 11.919 67.393 1.000 19.490 280 LEU A C 1
ATOM 2133 O O . LEU A 1 280 ? 2.080 11.646 66.525 1.000 18.896 280 LEU A O 1
ATOM 2138 N N . GLN A 1 281 ? 2.556 12.311 68.622 1.000 20.052 281 GLN A N 1
ATOM 2139 C CA . GLN A 1 281 ? 1.169 12.497 69.018 1.000 19.375 281 GLN A CA 1
ATOM 2140 C C . GLN A 1 281 ? 1.030 13.912 69.517 1.000 20.232 281 GLN A C 1
ATOM 2141 O O . GLN A 1 281 ? 1.941 14.432 70.136 1.000 19.870 281 GLN A O 1
ATOM 2147 N N . PRO A 1 282 ? -0.097 14.574 69.195 1.000 20.062 282 PRO A N 1
ATOM 2148 C CA . PRO A 1 282 ? -0.258 15.974 69.557 1.000 19.234 282 PRO A CA 1
ATOM 2149 C C . PRO A 1 282 ? -0.504 16.150 71.030 1.000 18.963 282 PRO A C 1
ATOM 2150 O O . PRO A 1 282 ? -1.191 15.325 71.637 1.000 19.765 282 PRO A O 1
ATOM 2154 N N . ILE A 1 283 ? 0.038 17.219 71.604 1.000 19.414 283 ILE A N 1
ATOM 2155 C CA . ILE A 1 283 ? -0.246 17.546 73.009 1.000 19.171 283 ILE A CA 1
ATOM 2156 C C . ILE A 1 283 ? -1.684 17.977 73.207 1.000 18.696 283 ILE A C 1
ATOM 2157 O O . ILE A 1 283 ? -2.220 17.797 74.303 1.000 18.291 283 ILE A O 1
ATOM 2162 N N . TRP A 1 284 ? -2.310 18.530 72.172 1.000 18.616 284 TRP A N 1
ATOM 2163 C CA . TRP A 1 284 ? -3.707 18.987 72.329 1.000 19.458 284 TRP A CA 1
ATOM 2164 C C . TRP A 1 284 ? -4.673 17.872 72.768 1.000 19.691 284 TRP A C 1
ATOM 2165 O O . TRP A 1 284 ? -5.481 18.092 73.653 1.000 19.129 284 TRP A O 1
ATOM 2176 N N . ALA A 1 285 ? -4.514 16.663 72.226 1.000 20.182 285 ALA A N 1
ATOM 2177 C CA . ALA A 1 285 ? -5.298 15.493 72.665 1.000 19.131 285 ALA A CA 1
ATOM 2178 C C . ALA A 1 285 ? -5.231 15.214 74.182 1.000 19.459 285 ALA A C 1
ATOM 2179 O O . ALA A 1 285 ? -6.095 14.522 74.719 1.000 19.233 285 ALA A O 1
ATOM 2181 N N . LEU A 1 286 ? -4.213 15.746 74.863 1.000 19.823 286 LEU A N 1
ATOM 2182 C CA . LEU A 1 286 ? -4.060 15.596 76.312 1.000 19.973 286 LEU A CA 1
ATOM 2183 C C . LEU A 1 286 ? -4.853 16.585 77.158 1.000 22.609 286 LEU A C 1
ATOM 2184 O O . LEU A 1 286 ? -4.951 16.427 78.385 1.000 23.581 286 LEU A O 1
ATOM 2189 N N . ALA A 1 287 ? -5.375 17.639 76.533 1.000 25.051 287 ALA A N 1
ATOM 2190 C CA . ALA A 1 287 ? -6.113 18.662 77.268 1.000 28.515 287 ALA A CA 1
ATOM 2191 C C . ALA A 1 287 ? -7.439 18.087 77.778 1.000 29.934 287 ALA A C 1
ATOM 2192 O O . ALA A 1 287 ? -8.052 17.252 77.100 1.000 30.711 287 ALA A O 1
ATOM 2194 N N . ASP A 1 288 ? -7.854 18.503 78.979 1.000 32.925 288 ASP A N 1
ATOM 2195 C CA . ASP A 1 288 ? -9.105 18.010 79.606 1.000 35.420 288 ASP A CA 1
ATOM 2196 C C . ASP A 1 288 ? -10.356 18.369 78.798 1.000 37.974 288 ASP A C 1
ATOM 2197 O O . ASP A 1 288 ? -11.168 17.491 78.504 1.000 37.773 288 ASP A O 1
ATOM 2202 N N . LYS A 1 289 ? -10.477 19.640 78.417 1.000 42.134 289 LYS A N 1
ATOM 2203 C CA . LYS A 1 289 ? -11.695 20.144 77.773 1.000 52.434 289 LYS A CA 1
ATOM 2204 C C . LYS A 1 289 ? -11.608 20.074 76.242 1.000 51.545 289 LYS A C 1
ATOM 2205 O O . LYS A 1 289 ? -10.619 20.500 75.677 1.000 51.653 289 LYS A O 1
ATOM 2211 N N . PRO A 1 290 ? -12.648 19.556 75.566 1.000 54.469 290 PRO A N 1
ATOM 2212 C CA . PRO A 1 290 ? -12.678 19.599 74.088 1.000 56.202 290 PRO A CA 1
ATOM 2213 C C . PRO A 1 290 ? -12.460 20.986 73.443 1.000 55.036 290 PRO A C 1
ATOM 2214 O O . PRO A 1 290 ? -11.934 21.057 72.335 1.000 51.301 290 PRO A O 1
ATOM 2218 N N . GLU A 1 291 ? -12.854 22.058 74.130 1.000 55.521 291 GLU A N 1
ATOM 2219 C CA . GLU A 1 291 ? -12.701 23.435 73.630 1.000 53.203 291 GLU A CA 1
ATOM 2220 C C . GLU A 1 291 ? -11.225 23.804 73.573 1.000 50.771 291 GLU A C 1
ATOM 2221 O O . GLU A 1 291 ? -10.785 24.522 72.680 1.000 55.684 291 GLU A O 1
ATOM 2227 N N . ARG A 1 292 ? -10.483 23.332 74.570 1.000 46.658 292 ARG A N 1
ATOM 2228 C CA . ARG A 1 292 ? -9.045 23.557 74.679 1.000 43.924 292 ARG A CA 1
ATOM 2229 C C . ARG A 1 292 ? -8.264 22.719 73.646 1.000 44.061 292 ARG A C 1
ATOM 2230 O O . ARG A 1 292 ? -7.326 23.221 73.018 1.000 44.236 292 ARG A O 1
ATOM 2238 N N . ARG A 1 293 ? -8.675 21.462 73.452 1.000 42.900 293 ARG A N 1
ATOM 2239 C CA . ARG A 1 293 ? -8.103 20.589 72.415 1.000 43.741 293 ARG A CA 1
ATOM 2240 C C . ARG A 1 293 ? -8.209 21.241 71.067 1.000 43.740 293 ARG A C 1
ATOM 2241 O O . ARG A 1 293 ? -7.294 21.182 70.255 1.000 45.546 293 ARG A O 1
ATOM 2249 N N . VAL A 1 294 ? -9.360 21.847 70.830 1.000 42.245 294 VAL A N 1
ATOM 2250 C CA . VAL A 1 294 ? -9.667 22.422 69.550 1.000 40.898 294 VAL A CA 1
ATOM 2251 C C . VAL A 1 294 ? -8.893 23.710 69.375 1.000 37.724 294 VAL A C 1
ATOM 2252 O O . VAL A 1 294 ? -8.328 23.907 68.305 1.000 37.722 294 VAL A O 1
ATOM 2256 N N . GLU A 1 295 ? -8.846 24.586 70.384 1.000 35.163 295 GLU A N 1
ATOM 2257 C CA . GLU A 1 295 ? -8.167 25.871 70.178 1.000 36.055 295 GLU A CA 1
ATOM 2258 C C . GLU A 1 295 ? -6.674 25.682 69.987 1.000 37.193 295 GLU A C 1
ATOM 2259 O O . GLU A 1 295 ? -6.063 26.388 69.174 1.000 37.707 295 GLU A O 1
ATOM 2265 N N . LEU A 1 296 ? -6.102 24.713 70.700 1.000 37.091 296 LEU A N 1
ATOM 2266 C CA . LEU A 1 296 ? -4.687 24.370 70.514 1.000 36.109 296 LEU A CA 1
ATOM 2267 C C . LEU A 1 296 ? -4.445 23.809 69.121 1.000 36.631 296 LEU A C 1
ATOM 2268 O O . LEU A 1 296 ? -3.533 24.247 68.427 1.000 41.312 296 LEU A O 1
ATOM 2273 N N . GLU A 1 297 ? -5.298 22.891 68.682 1.000 36.966 297 GLU A N 1
ATOM 2274 C CA . GLU A 1 297 ? -5.176 22.339 67.328 1.000 35.917 297 GLU A CA 1
ATOM 2275 C C . GLU A 1 297 ? -5.332 23.376 66.213 1.000 35.350 297 GLU A C 1
ATOM 2276 O O . GLU A 1 297 ? -4.636 23.289 65.194 1.000 34.329 297 GLU A O 1
ATOM 2282 N N . ASP A 1 298 ? -6.232 24.342 66.402 1.000 35.888 298 ASP A N 1
ATOM 2283 C CA . ASP A 1 298 ? -6.442 25.428 65.422 1.000 34.868 298 ASP A CA 1
ATOM 2284 C C . ASP A 1 298 ? -5.224 26.320 65.276 1.000 34.268 298 ASP A C 1
ATOM 2285 O O . ASP A 1 298 ? -5.001 26.910 64.211 1.000 36.263 298 ASP A O 1
ATOM 2290 N N . ALA A 1 299 ? -4.443 26.429 66.346 1.000 30.686 299 ALA A N 1
ATOM 2291 C CA . ALA A 1 299 ? -3.264 27.262 66.331 1.000 30.390 299 ALA A CA 1
ATOM 2292 C C . ALA A 1 299 ? -2.054 26.598 65.646 1.000 32.408 299 ALA A C 1
ATOM 2293 O O . ALA A 1 299 ? -1.024 27.263 65.398 1.000 31.580 299 ALA A O 1
ATOM 2295 N N . PHE A 1 300 ? -2.159 25.304 65.319 1.000 32.709 300 PHE A N 1
ATOM 2296 C CA . PHE A 1 300 ? -1.010 24.607 64.742 1.000 33.311 300 PHE A CA 1
ATOM 2297 C C . PHE A 1 300 ? -0.573 25.177 63.385 1.000 34.128 300 PHE A C 1
ATOM 2298 O O . PHE A 1 300 ? 0.616 25.349 63.171 1.000 32.500 300 PHE A O 1
ATOM 2306 N N . PRO A 1 301 ? -1.525 25.506 62.480 1.000 35.180 301 PRO A N 1
ATOM 2307 C CA . PRO A 1 301 ? -1.098 26.140 61.230 1.000 34.238 301 PRO A CA 1
ATOM 2308 C C . PRO A 1 301 ? -0.225 27.362 61.386 1.000 34.288 301 PRO A C 1
ATOM 2309 O O . PRO A 1 301 ? 0.760 27.502 60.638 1.000 32.232 301 PRO A O 1
ATOM 2313 N N . GLU A 1 302 ? -0.548 28.243 62.332 1.000 35.080 302 GLU A N 1
ATOM 2314 C CA . GLU A 1 302 ? 0.291 29.448 62.513 1.000 36.242 302 GLU A CA 1
ATOM 2315 C C . GLU A 1 302 ? 1.624 29.111 63.165 1.000 34.442 302 GLU A C 1
ATOM 2316 O O . GLU A 1 302 ? 2.642 29.684 62.776 1.000 32.750 302 GLU A O 1
ATOM 2322 N N . PHE A 1 303 ? 1.648 28.164 64.105 1.000 34.522 303 PHE A N 1
ATOM 2323 C CA . PHE A 1 303 ? 2.924 27.672 64.632 1.000 34.304 303 PHE A CA 1
ATOM 2324 C C . PHE A 1 303 ? 3.850 27.203 63.499 1.000 33.767 303 PHE A C 1
ATOM 2325 O O . PHE A 1 303 ? 5.045 27.485 63.519 1.000 36.342 303 PHE A O 1
ATOM 2333 N N . MET A 1 304 ? 3.268 26.506 62.521 1.000 33.690 304 MET A N 1
ATOM 2334 C CA . MET A 1 304 ? 3.995 25.905 61.395 1.000 34.473 304 MET A CA 1
ATOM 2335 C C . MET A 1 304 ? 4.244 26.815 60.200 1.000 36.515 304 MET A C 1
ATOM 2336 O O . MET A 1 304 ? 4.987 26.431 59.303 1.000 38.245 304 MET A O 1
ATOM 2341 N N . LYS A 1 305 ? 3.648 28.006 60.189 1.000 40.766 305 LYS A N 1
ATOM 2342 C CA . LYS A 1 305 ? 3.686 28.917 59.029 1.000 42.524 305 LYS A CA 1
ATOM 2343 C C . LYS A 1 305 ? 5.105 29.136 58.516 1.000 44.243 305 LYS A C 1
ATOM 2344 O O . LYS A 1 305 ? 5.383 28.825 57.360 1.000 46.225 305 LYS A O 1
ATOM 2350 N N . GLN A 1 306 ? 6.007 29.630 59.373 1.000 40.052 306 GLN A N 1
ATOM 2351 C CA . GLN A 1 306 ? 7.402 29.854 58.987 1.000 36.875 306 GLN A CA 1
ATOM 2352 C C . GLN A 1 306 ? 8.046 28.605 58.353 1.000 35.253 306 GLN A C 1
ATOM 2353 O O . GLN A 1 306 ? 8.758 28.714 57.346 1.000 35.076 306 GLN A O 1
ATOM 2359 N N . SER A 1 307 ? 7.795 27.428 58.932 1.000 31.553 307 SER A N 1
ATOM 2360 C CA . SER A 1 307 ? 8.414 26.193 58.454 1.000 28.948 307 SER A CA 1
ATOM 2361 C C . SER A 1 307 ? 7.896 25.761 57.084 1.000 27.143 307 SER A C 1
ATOM 2362 O O . SER A 1 307 ? 8.622 25.118 56.339 1.000 24.342 307 SER A O 1
ATOM 2365 N N . GLN A 1 308 ? 6.664 26.125 56.745 1.000 27.165 308 GLN A N 1
ATOM 2366 C CA . GLN A 1 308 ? 6.071 25.715 55.472 1.000 26.577 308 GLN A CA 1
ATOM 2367 C C . GLN A 1 308 ? 6.427 26.582 54.265 1.000 27.691 308 GLN A C 1
ATOM 2368 O O . GLN A 1 308 ? 5.973 26.278 53.174 1.000 29.171 308 GLN A O 1
ATOM 2374 N N . GLN A 1 309 ? 7.211 27.649 54.435 1.000 30.484 309 GLN A N 1
ATOM 2375 C CA . GLN A 1 309 ? 7.671 28.438 53.289 1.000 32.809 309 GLN A CA 1
ATOM 2376 C C . GLN A 1 309 ? 8.446 27.526 52.351 1.000 31.945 309 GLN A C 1
ATOM 2377 O O . GLN A 1 309 ? 9.190 26.653 52.805 1.000 31.638 309 GLN A O 1
ATOM 2383 N N . SER A 1 310 ? 8.266 27.740 51.050 1.000 28.824 310 SER A N 1
ATOM 2384 C CA . SER A 1 310 ? 9.032 27.027 50.035 1.000 26.509 310 SER A CA 1
ATOM 2385 C C . SER A 1 310 ? 10.510 27.389 50.105 1.000 26.337 310 SER A C 1
ATOM 2386 O O . SER A 1 310 ? 10.891 28.484 50.544 1.000 23.582 310 SER A O 1
ATOM 2389 N N . ILE A 1 311 ? 11.340 26.442 49.675 1.000 26.601 311 ILE A N 1
ATOM 2390 C CA . ILE A 1 311 ? 12.760 26.677 49.533 1.000 26.212 311 ILE A CA 1
ATOM 2391 C C . ILE A 1 311 ? 12.899 27.565 48.310 1.000 28.108 311 ILE A C 1
ATOM 2392 O O . ILE A 1 311 ? 12.245 27.306 47.291 1.000 31.017 311 ILE A O 1
ATOM 2397 N N . PRO A 1 312 ? 13.693 28.637 48.405 1.000 30.511 312 PRO A N 1
ATOM 2398 C CA . PRO A 1 312 ? 13.917 29.458 47.217 1.000 30.874 312 PRO A CA 1
ATOM 2399 C C . PRO A 1 312 ? 14.683 28.687 46.123 1.000 33.263 312 PRO A C 1
ATOM 2400 O O . PRO A 1 312 ? 15.643 27.976 46.436 1.000 34.314 312 PRO A O 1
ATOM 2404 N N . LYS A 1 313 ? 14.244 28.826 44.865 1.000 32.807 313 LYS A N 1
ATOM 2405 C CA . LYS A 1 313 ? 14.829 28.087 43.751 1.000 33.264 313 LYS A CA 1
ATOM 2406 C C . LYS A 1 313 ? 15.491 29.010 42.737 1.000 32.779 313 LYS A C 1
ATOM 2407 O O . LYS A 1 313 ? 15.017 30.116 42.491 1.000 33.044 313 LYS A O 1
ATOM 2413 N N . VAL A 1 314 ? 16.596 28.534 42.163 1.000 30.509 314 VAL A N 1
ATOM 2414 C CA . VAL A 1 314 ? 17.262 29.159 41.033 1.000 30.463 314 VAL A CA 1
ATOM 2415 C C . VAL A 1 314 ? 16.732 28.415 39.815 1.000 31.892 314 VAL A C 1
ATOM 2416 O O . VAL A 1 314 ? 17.226 27.359 39.460 1.000 31.700 314 VAL A O 1
ATOM 2420 N N . ASP A 1 315 ? 15.694 28.972 39.198 1.000 32.058 315 ASP A N 1
ATOM 2421 C CA . ASP A 1 315 ? 15.145 28.470 37.935 1.000 30.317 315 ASP A CA 1
ATOM 2422 C C . ASP A 1 315 ? 15.951 28.936 36.711 1.000 28.576 315 ASP A C 1
ATOM 2423 O O . ASP A 1 315 ? 15.976 28.239 35.687 1.000 33.440 315 ASP A O 1
ATOM 2428 N N . LYS A 1 316 ? 16.605 30.090 36.826 1.000 24.269 316 LYS A N 1
ATOM 2429 C CA . LYS A 1 316 ? 17.347 30.676 35.739 1.000 23.741 316 LYS A CA 1
ATOM 2430 C C . LYS A 1 316 ? 18.727 30.026 35.709 1.000 21.784 316 LYS A C 1
ATOM 2431 O O . LYS A 1 316 ? 19.659 30.487 36.378 1.000 19.787 316 LYS A O 1
ATOM 2437 N N . VAL A 1 317 ? 18.861 28.953 34.928 1.000 19.673 317 VAL A N 1
ATOM 2438 C CA . VAL A 1 317 ? 20.100 28.149 34.935 1.000 18.928 317 VAL A CA 1
ATOM 2439 C C . VAL A 1 317 ? 20.950 28.227 33.699 1.000 18.355 317 VAL A C 1
ATOM 2440 O O . VAL A 1 317 ? 22.054 27.667 33.672 1.000 20.155 317 VAL A O 1
ATOM 2444 N N . LEU A 1 318 ? 20.464 28.933 32.679 1.000 18.155 318 LEU A N 1
ATOM 2445 C CA . LEU A 1 318 ? 21.243 29.191 31.485 1.000 16.292 318 LEU A CA 1
ATOM 2446 C C . LEU A 1 318 ? 21.619 30.645 31.474 1.000 16.200 318 LEU A C 1
ATOM 2447 O O . LEU A 1 318 ? 20.771 31.520 31.514 1.000 16.919 318 LEU A O 1
ATOM 2452 N N . LEU A 1 319 ? 22.916 30.881 31.408 1.000 16.863 319 LEU A N 1
ATOM 2453 C CA . LEU A 1 319 ? 23.463 32.206 31.283 1.000 17.805 319 LEU A CA 1
ATOM 2454 C C . LEU A 1 319 ? 23.541 32.503 29.800 1.000 19.252 319 LEU A C 1
ATOM 2455 O O . LEU A 1 319 ? 24.286 31.849 29.069 1.000 18.954 319 LEU A O 1
ATOM 2460 N N . MET A 1 320 ? 22.769 33.500 29.366 1.000 20.791 320 MET A N 1
ATOM 2461 C CA . MET A 1 320 ? 22.718 33.911 27.957 1.000 20.944 320 MET A CA 1
ATOM 2462 C C . MET A 1 320 ? 23.624 35.113 27.645 1.000 22.082 320 MET A C 1
ATOM 2463 O O . MET A 1 320 ? 23.730 36.084 28.407 1.000 23.809 320 MET A O 1
ATOM 2468 N N . ASP A 1 321 ? 24.255 35.036 26.486 1.000 20.638 321 ASP A N 1
ATOM 2469 C CA . ASP A 1 321 ? 24.860 36.175 25.834 1.000 21.098 321 ASP A CA 1
ATOM 2470 C C . ASP A 1 321 ? 24.105 36.321 24.505 1.000 21.542 321 ASP A C 1
ATOM 2471 O O . ASP A 1 321 ? 24.274 35.500 23.604 1.000 19.953 321 ASP A O 1
ATOM 2476 N N . ALA A 1 322 ? 23.244 37.345 24.424 1.000 22.486 322 ALA A N 1
ATOM 2477 C CA . ALA A 1 322 ? 22.342 37.515 23.276 1.000 23.752 322 ALA A CA 1
ATOM 2478 C C . ALA A 1 322 ? 23.008 38.176 22.072 1.000 25.048 322 ALA A C 1
ATOM 2479 O O . ALA A 1 322 ? 22.461 38.098 20.969 1.000 26.054 322 ALA A O 1
ATOM 2481 N N . ARG A 1 323 ? 24.172 38.819 22.261 1.000 26.460 323 ARG A N 1
ATOM 2482 C CA . ARG A 1 323 ? 24.859 39.527 21.180 1.000 30.089 323 ARG A CA 1
ATOM 2483 C C . ARG A 1 323 ? 26.325 39.071 21.072 1.000 26.337 323 ARG A C 1
ATOM 2484 O O . ARG A 1 323 ? 27.254 39.880 21.209 1.000 28.567 323 ARG A O 1
ATOM 2492 N N . PRO A 1 324 ? 26.557 37.763 20.805 1.000 20.668 324 PRO A N 1
ATOM 2493 C CA . PRO A 1 324 ? 27.924 37.341 20.578 1.000 18.376 324 PRO A CA 1
ATOM 2494 C C . PRO A 1 324 ? 28.408 37.739 19.175 1.000 16.568 324 PRO A C 1
ATOM 2495 O O . PRO A 1 324 ? 27.583 38.124 18.317 1.000 15.836 324 PRO A O 1
ATOM 2499 N N . PRO A 1 325 ? 29.722 37.628 18.932 1.000 15.113 325 PRO A N 1
ATOM 2500 C CA . PRO A 1 325 ? 30.197 37.876 17.584 1.000 14.970 325 PRO A CA 1
ATOM 2501 C C . PRO A 1 325 ? 29.631 36.861 16.588 1.000 14.706 325 PRO A C 1
ATOM 2502 O O . PRO A 1 325 ? 29.679 35.674 16.862 1.000 14.487 325 PRO A O 1
ATOM 2506 N N . MET A 1 326 ? 29.107 37.330 15.461 1.000 14.143 326 MET A N 1
ATOM 2507 C CA . MET A 1 326 ? 28.579 36.451 14.431 1.000 14.359 326 MET A CA 1
ATOM 2508 C C . MET A 1 326 ? 29.574 36.366 13.288 1.000 13.651 326 MET A C 1
ATOM 2509 O O . MET A 1 326 ? 30.061 37.378 12.802 1.000 14.154 326 MET A O 1
ATOM 2514 N N . VAL A 1 327 ? 29.914 35.138 12.918 1.000 13.182 327 VAL A N 1
ATOM 2515 C CA . VAL A 1 327 ? 30.901 34.861 11.888 1.000 12.769 327 VAL A CA 1
ATOM 2516 C C . VAL A 1 327 ? 30.156 34.124 10.784 1.000 12.807 327 VAL A C 1
ATOM 2517 O O . VAL A 1 327 ? 29.268 33.316 11.044 1.000 12.219 327 VAL A O 1
ATOM 2521 N N . LYS A 1 328 ? 30.511 34.414 9.534 1.000 13.773 328 LYS A N 1
ATOM 2522 C CA . LYS A 1 328 ? 29.790 33.864 8.398 1.000 13.854 328 LYS A CA 1
ATOM 2523 C C . LYS A 1 328 ? 30.149 32.397 8.195 1.000 14.825 328 LYS A C 1
ATOM 2524 O O . LYS A 1 328 ? 31.325 32.014 8.246 1.000 15.583 328 LYS A O 1
ATOM 2530 N N . ALA A 1 329 ? 29.117 31.581 7.960 1.000 15.226 329 ALA A N 1
ATOM 2531 C CA . ALA A 1 329 ? 29.284 30.155 7.841 1.000 15.937 329 ALA A CA 1
ATOM 2532 C C . ALA A 1 329 ? 28.673 29.615 6.542 1.000 17.451 329 ALA A C 1
ATOM 2533 O O . ALA A 1 329 ? 28.222 28.468 6.498 1.000 21.457 329 ALA A O 1
ATOM 2535 N N . GLY A 1 330 ? 28.661 30.431 5.487 1.000 17.642 330 GLY A N 1
ATOM 2536 C CA . GLY A 1 330 ? 28.285 30.008 4.141 1.000 17.165 330 GLY A CA 1
ATOM 2537 C C . GLY A 1 330 ? 27.181 30.855 3.514 1.000 17.975 330 GLY A C 1
ATOM 2538 O O . GLY A 1 330 ? 26.370 31.493 4.205 1.000 17.592 330 GLY A O 1
ATOM 2539 N N . GLU A 1 331 ? 27.148 30.804 2.172 1.000 18.574 331 GLU A N 1
ATOM 2540 C CA . GLU A 1 331 ? 26.100 31.343 1.328 1.000 19.234 331 GLU A CA 1
ATOM 2541 C C . GLU A 1 331 ? 25.649 30.239 0.384 1.000 19.199 331 GLU A C 1
ATOM 2542 O O . GLU A 1 331 ? 26.464 29.387 0.027 1.000 16.724 331 GLU A O 1
ATOM 2548 N N . ASP A 1 332 ? 24.407 30.327 -0.113 1.000 19.547 332 ASP A N 1
ATOM 2549 C CA . ASP A 1 332 ? 23.947 29.438 -1.177 1.000 22.211 332 ASP A CA 1
ATOM 2550 C C . ASP A 1 332 ? 24.351 29.852 -2.597 1.000 22.142 332 ASP A C 1
ATOM 2551 O O . ASP A 1 332 ? 23.636 29.555 -3.551 1.000 21.046 332 ASP A O 1
ATOM 2556 N N . SER A 1 333 ? 25.505 30.511 -2.731 1.000 24.011 333 SER A N 1
ATOM 2557 C CA . SER A 1 333 ? 26.040 30.936 -4.029 1.000 25.291 333 SER A CA 1
ATOM 2558 C C . SER A 1 333 ? 26.369 29.690 -4.805 1.000 25.555 333 SER A C 1
ATOM 2559 O O . SER A 1 333 ? 27.046 28.789 -4.291 1.000 22.988 333 SER A O 1
ATOM 2562 N N . GLY A 1 334 ? 25.878 29.650 -6.045 1.000 25.962 334 GLY A N 1
ATOM 2563 C CA . GLY A 1 334 ? 26.019 28.491 -6.909 1.000 24.490 334 GLY A CA 1
ATOM 2564 C C . GLY A 1 334 ? 24.879 27.501 -6.768 1.000 26.382 334 GLY A C 1
ATOM 2565 O O . GLY A 1 334 ? 24.849 26.533 -7.515 1.000 29.255 334 GLY A O 1
ATOM 2566 N N . SER A 1 335 ? 23.947 27.702 -5.826 1.000 25.255 335 SER A N 1
ATOM 2567 C CA . SER A 1 335 ? 22.909 26.696 -5.596 1.000 24.397 335 SER A CA 1
ATOM 2568 C C . SER A 1 335 ? 21.790 26.751 -6.615 1.000 25.763 335 SER A C 1
ATOM 2569 O O . SER A 1 335 ? 20.985 25.816 -6.700 1.000 23.992 335 SER A O 1
ATOM 2572 N N . GLY A 1 336 ? 21.688 27.864 -7.348 1.000 26.305 336 GLY A N 1
ATOM 2573 C CA . GLY A 1 336 ? 20.577 28.081 -8.265 1.000 24.321 336 GLY A CA 1
ATOM 2574 C C . GLY A 1 336 ? 19.240 28.335 -7.602 1.000 24.063 336 GLY A C 1
ATOM 2575 O O . GLY A 1 336 ? 18.235 28.450 -8.297 1.000 25.376 336 GLY A O 1
ATOM 2576 N N . ALA A 1 337 ? 19.191 28.445 -6.277 1.000 24.109 337 ALA A N 1
ATOM 2577 C CA . ALA A 1 337 ? 17.936 28.794 -5.613 1.000 23.154 337 ALA A CA 1
ATOM 2578 C C . ALA A 1 337 ? 17.645 30.261 -5.922 1.000 23.032 337 ALA A C 1
ATOM 2579 O O . ALA A 1 337 ? 18.558 31.083 -6.010 1.000 20.661 337 ALA A O 1
ATOM 2581 N N . SER A 1 338 ? 16.367 30.568 -6.119 1.000 24.051 338 SER A N 1
ATOM 2582 C CA . SER A 1 338 ? 15.947 31.927 -6.471 1.000 24.023 338 SER A CA 1
ATOM 2583 C C . SER A 1 338 ? 16.459 32.846 -5.390 1.000 22.641 338 SER A C 1
ATOM 2584 O O . SER A 1 338 ? 17.199 33.804 -5.675 1.000 24.642 338 SER A O 1
ATOM 2587 N N . GLU A 1 339 ? 16.112 32.510 -4.142 1.000 19.510 339 GLU A N 1
ATOM 2588 C CA . GLU A 1 339 ? 16.496 33.328 -2.996 1.000 17.794 339 GLU A CA 1
ATOM 2589 C C . GLU A 1 339 ? 17.943 33.129 -2.570 1.000 17.419 339 GLU A C 1
ATOM 2590 O O . GLU A 1 339 ? 18.563 32.085 -2.823 1.000 18.622 339 GLU A O 1
ATOM 2596 N N . ASP A 1 340 ? 18.492 34.179 -1.980 1.000 16.737 340 ASP A N 1
ATOM 2597 C CA . ASP A 1 340 ? 19.828 34.162 -1.412 1.000 16.281 340 ASP A CA 1
ATOM 2598 C C . ASP A 1 340 ? 19.690 33.669 0.040 1.000 15.139 340 ASP A C 1
ATOM 2599 O O . ASP A 1 340 ? 18.716 33.981 0.722 1.000 14.065 340 ASP A O 1
ATOM 2604 N N . LEU A 1 341 ? 20.677 32.912 0.504 1.000 14.212 341 LEU A N 1
ATOM 2605 C CA . LEU A 1 341 ? 20.763 32.469 1.889 1.000 13.806 341 LEU A CA 1
ATOM 2606 C C . LEU A 1 341 ? 22.174 32.686 2.370 1.000 13.042 341 LEU A C 1
ATOM 2607 O O . LEU A 1 341 ? 23.116 32.283 1.710 1.000 12.315 341 LEU A O 1
ATOM 2612 N N . ALA A 1 342 ? 22.307 33.328 3.523 1.000 12.384 342 ALA A N 1
ATOM 2613 C CA . ALA A 1 342 ? 23.553 33.328 4.243 1.000 11.866 342 ALA A CA 1
ATOM 2614 C C . ALA A 1 342 ? 23.249 32.916 5.697 1.000 11.567 342 ALA A C 1
ATOM 2615 O O . ALA A 1 342 ? 22.170 33.226 6.250 1.000 11.677 342 ALA A O 1
ATOM 2617 N N . VAL A 1 343 ? 24.204 32.192 6.284 1.000 10.294 343 VAL A N 1
ATOM 2618 C CA . VAL A 1 343 ? 24.090 31.740 7.646 1.000 9.886 343 VAL A CA 1
ATOM 2619 C C . VAL A 1 343 ? 25.311 32.144 8.417 1.000 9.472 343 VAL A C 1
ATOM 2620 O O . VAL A 1 343 ? 26.394 32.324 7.866 1.000 9.598 343 VAL A O 1
ATOM 2624 N N . PHE A 1 344 ? 25.116 32.308 9.712 1.000 9.725 344 PHE A N 1
ATOM 2625 C CA . PHE A 1 344 ? 26.146 32.825 10.584 1.000 9.669 344 PHE A CA 1
ATOM 2626 C C . PHE A 1 344 ? 26.149 32.022 11.884 1.000 9.744 344 PHE A C 1
ATOM 2627 O O . PHE A 1 344 ? 25.089 31.774 12.456 1.000 10.096 344 PHE A O 1
ATOM 2635 N N . ASN A 1 345 ? 27.342 31.615 12.309 1.000 9.809 345 ASN A N 1
ATOM 2636 C CA . ASN A 1 345 ? 27.573 31.039 13.615 1.000 9.849 345 ASN A CA 1
ATOM 2637 C C . ASN A 1 345 ? 27.989 32.114 14.610 1.000 10.345 345 ASN A C 1
ATOM 2638 O O . ASN A 1 345 ? 28.730 33.017 14.255 1.000 9.869 345 ASN A O 1
ATOM 2643 N N . PRO A 1 346 ? 27.532 31.988 15.866 1.000 11.143 346 PRO A N 1
ATOM 2644 C CA . PRO A 1 346 ? 28.056 32.825 16.923 1.000 11.783 346 PRO A CA 1
ATOM 2645 C C . PRO A 1 346 ? 29.369 32.255 17.420 1.000 11.546 346 PRO A C 1
ATOM 2646 O O . PRO A 1 346 ? 29.527 31.040 17.474 1.000 11.873 346 PRO A O 1
ATOM 2650 N N . SER A 1 347 ? 30.314 33.125 17.738 1.000 11.521 347 SER A N 1
ATOM 2651 C CA . SER A 1 347 ? 31.582 32.682 18.291 1.000 11.233 347 SER A CA 1
ATOM 2652 C C . SER A 1 347 ? 31.362 32.358 19.725 1.000 10.872 347 SER A C 1
ATOM 2653 O O . SER A 1 347 ? 30.686 33.104 20.426 1.000 10.092 347 SER A O 1
ATOM 2656 N N . THR A 1 348 ? 31.951 31.247 20.151 1.000 11.397 348 THR A N 1
ATOM 2657 C CA . THR A 1 348 ? 31.783 30.728 21.497 1.000 12.199 348 THR A CA 1
ATOM 2658 C C . THR A 1 348 ? 33.100 30.627 22.237 1.000 13.598 348 THR A C 1
ATOM 2659 O O . THR A 1 348 ? 34.141 30.345 21.633 1.000 13.815 348 THR A O 1
ATOM 2663 N N . SER A 1 349 ? 33.037 30.820 23.557 1.000 15.639 349 SER A N 1
ATOM 2664 C CA . SER A 1 349 ? 34.201 30.683 24.447 1.000 16.308 349 SER A CA 1
ATOM 2665 C C . SER A 1 349 ? 33.716 30.652 25.898 1.000 18.493 349 SER A C 1
ATOM 2666 O O . SER A 1 349 ? 32.533 30.904 26.164 1.000 18.529 349 SER A O 1
ATOM 2669 N N . ASN A 1 350 ? 34.633 30.363 26.826 1.000 22.300 350 ASN A N 1
ATOM 2670 C CA . ASN A 1 350 ? 34.366 30.399 28.279 1.000 23.680 350 ASN A CA 1
ATOM 2671 C C . ASN A 1 350 ? 33.161 29.561 28.676 1.000 20.265 350 ASN A C 1
ATOM 2672 O O . ASN A 1 350 ? 32.362 29.987 29.520 1.000 20.348 350 ASN A O 1
ATOM 2677 N N . GLY A 1 351 ? 33.000 28.396 28.049 1.000 17.653 351 GLY A N 1
ATOM 2678 C CA . GLY A 1 351 ? 31.879 27.529 28.355 1.000 16.891 351 GLY A CA 1
ATOM 2679 C C . GLY A 1 351 ? 30.504 27.970 27.845 1.000 16.389 351 GLY A C 1
ATOM 2680 O O . GLY A 1 351 ? 29.477 27.343 28.186 1.000 15.892 351 GLY A O 1
ATOM 2681 N N . TYR A 1 352 ? 30.458 29.017 27.008 1.000 14.909 352 TYR A N 1
ATOM 2682 C CA . TYR A 1 352 ? 29.223 29.383 26.329 1.000 13.988 352 TYR A CA 1
ATOM 2683 C C . TYR A 1 352 ? 29.082 28.507 25.096 1.000 13.235 352 TYR A C 1
ATOM 2684 O O . TYR A 1 352 ? 30.071 28.147 24.469 1.000 12.955 352 TYR A O 1
ATOM 2693 N N . LYS A 1 353 ? 27.843 28.170 24.754 1.000 13.286 353 LYS A N 1
ATOM 2694 C CA . LYS A 1 353 ? 27.578 27.165 23.724 1.000 13.319 353 LYS A CA 1
ATOM 2695 C C . LYS A 1 353 ? 26.577 27.653 22.675 1.000 12.082 353 LYS A C 1
ATOM 2696 O O . LYS A 1 353 ? 25.648 28.386 22.984 1.000 12.691 353 LYS A O 1
ATOM 2702 N N . MET A 1 354 ? 26.801 27.220 21.443 1.000 10.841 354 MET A N 1
ATOM 2703 C CA . MET A 1 354 ? 25.924 27.481 20.308 1.000 9.930 354 MET A CA 1
ATOM 2704 C C . MET A 1 354 ? 24.740 26.564 20.355 1.000 9.801 354 MET A C 1
ATOM 2705 O O . MET A 1 354 ? 24.901 25.372 20.667 1.000 9.686 354 MET A O 1
ATOM 2710 N N . VAL A 1 355 ? 23.562 27.114 20.033 1.000 9.711 355 VAL A N 1
ATOM 2711 C CA . VAL A 1 355 ? 22.341 26.305 19.891 1.000 9.958 355 VAL A CA 1
ATOM 2712 C C . VAL A 1 355 ? 21.724 26.314 18.486 1.000 10.481 355 VAL A C 1
ATOM 2713 O O . VAL A 1 355 ? 20.823 25.508 18.199 1.000 10.595 355 VAL A O 1
ATOM 2717 N N . GLY A 1 356 ? 22.213 27.201 17.607 1.000 10.976 356 GLY A N 1
ATOM 2718 C CA . GLY A 1 356 ? 21.665 27.338 16.262 1.000 10.937 356 GLY A CA 1
ATOM 2719 C C . GLY A 1 356 ? 22.393 28.369 15.447 1.000 10.953 356 GLY A C 1
ATOM 2720 O O . GLY A 1 356 ? 23.168 29.154 15.994 1.000 11.810 356 GLY A O 1
ATOM 2721 N N . GLN A 1 357 ? 22.163 28.331 14.134 1.000 10.671 357 GLN A N 1
ATOM 2722 C CA . GLN A 1 357 ? 22.657 29.357 13.203 1.000 10.643 357 GLN A CA 1
ATOM 2723 C C . GLN A 1 357 ? 21.689 30.495 13.108 1.000 10.325 357 GLN A C 1
ATOM 2724 O O . GLN A 1 357 ? 20.483 30.304 13.261 1.000 10.173 357 GLN A O 1
ATOM 2730 N N . PHE A 1 358 ? 22.231 31.669 12.822 1.000 9.925 358 PHE A N 1
ATOM 2731 C CA . PHE A 1 358 ? 21.402 32.770 12.362 1.000 10.016 358 PHE A CA 1
ATOM 2732 C C . PHE A 1 358 ? 21.283 32.696 10.836 1.000 10.343 358 PHE A C 1
ATOM 2733 O O . PHE A 1 358 ? 22.303 32.496 10.156 1.000 10.673 358 PHE A O 1
ATOM 2741 N N . GLY A 1 359 ? 20.065 32.855 10.318 1.000 10.194 359 GLY A N 1
ATOM 2742 C CA . GLY A 1 359 ? 19.823 32.792 8.872 1.000 11.096 359 GLY A CA 1
ATOM 2743 C C . GLY A 1 359 ? 19.309 34.084 8.263 1.000 11.700 359 GLY A C 1
ATOM 2744 O O . GLY A 1 359 ? 18.547 34.802 8.902 1.000 12.661 359 GLY A O 1
ATOM 2745 N N . GLN A 1 360 ? 19.701 34.355 7.018 1.000 12.317 360 GLN A N 1
ATOM 2746 C CA . GLN A 1 360 ? 19.339 35.578 6.288 1.000 13.127 360 GLN A CA 1
ATOM 2747 C C . GLN A 1 360 ? 18.960 35.282 4.853 1.000 13.738 360 GLN A C 1
ATOM 2748 O O . GLN A 1 360 ? 19.637 34.491 4.186 1.000 12.785 360 GLN A O 1
ATOM 2754 N N . ARG A 1 361 ? 17.956 35.995 4.332 1.000 14.680 361 ARG A N 1
ATOM 2755 C CA . ARG A 1 361 ? 17.643 35.930 2.911 1.000 15.079 361 ARG A CA 1
ATOM 2756 C C . ARG A 1 361 ? 18.493 36.896 2.083 1.000 15.622 361 ARG A C 1
ATOM 2757 O O . ARG A 1 361 ? 17.962 37.755 1.380 1.000 17.493 361 ARG A O 1
ATOM 2765 N N . ASN A 1 362 ? 19.814 36.759 2.144 1.000 15.513 362 ASN A N 1
ATOM 2766 C CA . ASN A 1 362 ? 20.728 37.640 1.395 1.000 14.949 362 ASN A CA 1
ATOM 2767 C C . ASN A 1 362 ? 22.138 37.024 1.353 1.000 15.176 362 ASN A C 1
ATOM 2768 O O . ASN A 1 362 ? 22.331 35.905 1.817 1.000 13.863 362 ASN A O 1
ATOM 2773 N N . HIS A 1 363 ? 23.099 37.752 0.776 1.000 16.118 363 HIS A N 1
ATOM 2774 C CA . HIS A 1 363 ? 24.500 37.309 0.637 1.000 16.701 363 HIS A CA 1
ATOM 2775 C C . HIS A 1 363 ? 25.489 38.195 1.390 1.000 17.172 363 HIS A C 1
ATOM 2776 O O . HIS A 1 363 ? 26.687 38.110 1.142 1.000 17.359 363 HIS A O 1
ATOM 2783 N N . ALA A 1 364 ? 25.008 39.008 2.339 1.000 18.084 364 ALA A N 1
ATOM 2784 C CA . ALA A 1 364 ? 25.861 39.962 3.051 1.000 17.880 364 ALA A CA 1
ATOM 2785 C C . ALA A 1 364 ? 26.977 39.279 3.829 1.000 18.140 364 ALA A C 1
ATOM 2786 O O . ALA A 1 364 ? 26.844 38.117 4.236 1.000 18.632 364 ALA A O 1
ATOM 2788 N N . SER A 1 365 ? 28.085 40.007 4.001 1.000 19.234 365 SER A N 1
ATOM 2789 C CA . SER A 1 365 ? 29.213 39.559 4.842 1.000 20.174 365 SER A CA 1
ATOM 2790 C C . SER A 1 365 ? 28.946 39.642 6.348 1.000 18.475 365 SER A C 1
ATOM 2791 O O . SER A 1 365 ? 29.688 39.074 7.126 1.000 16.887 365 SER A O 1
ATOM 2794 N N . VAL A 1 366 ? 27.898 40.392 6.710 1.000 17.418 366 VAL A N 1
ATOM 2795 C CA . VAL A 1 366 ? 27.560 40.782 8.072 1.000 17.313 366 VAL A CA 1
ATOM 2796 C C . VAL A 1 366 ? 26.179 40.204 8.404 1.000 17.628 366 VAL A C 1
ATOM 2797 O O . VAL A 1 366 ? 25.260 40.241 7.561 1.000 19.854 366 VAL A O 1
ATOM 2801 N N . ALA A 1 367 ? 26.022 39.704 9.625 1.000 15.757 367 ALA A N 1
ATOM 2802 C CA . ALA A 1 367 ? 24.739 39.187 10.084 1.000 14.645 367 ALA A CA 1
ATOM 2803 C C . ALA A 1 367 ? 23.745 40.315 10.349 1.000 13.941 367 ALA A C 1
ATOM 2804 O O . ALA A 1 367 ? 24.109 41.332 10.954 1.000 14.919 367 ALA A O 1
ATOM 2806 N N . ASP A 1 368 ? 22.500 40.110 9.931 1.000 12.916 368 ASP A N 1
ATOM 2807 C CA . ASP A 1 368 ? 21.381 41.019 10.241 1.000 12.729 368 ASP A CA 1
ATOM 2808 C C . ASP A 1 368 ? 20.976 40.982 11.709 1.000 12.722 368 ASP A C 1
ATOM 2809 O O . ASP A 1 368 ? 20.388 41.939 12.198 1.000 11.907 368 ASP A O 1
ATOM 2814 N N . GLY A 1 369 ? 21.269 39.887 12.406 1.000 13.473 369 GLY A N 1
ATOM 2815 C CA . GLY A 1 369 ? 20.992 39.760 13.822 1.000 14.080 369 GLY A CA 1
ATOM 2816 C C . GLY A 1 369 ? 22.014 38.882 14.529 1.000 15.684 369 GLY A C 1
ATOM 2817 O O . GLY A 1 369 ? 23.096 38.573 13.995 1.000 16.934 369 GLY A O 1
ATOM 2818 N N . HIS A 1 370 ? 21.641 38.444 15.724 1.000 15.582 370 HIS A N 1
ATOM 2819 C CA . HIS A 1 370 ? 22.483 37.627 16.562 1.000 15.582 370 HIS A CA 1
ATOM 2820 C C . HIS A 1 370 ? 21.750 36.357 16.976 1.000 13.976 370 HIS A C 1
ATOM 2821 O O . HIS A 1 370 ? 20.565 36.377 17.252 1.000 13.351 370 HIS A O 1
ATOM 2828 N N . ALA A 1 371 ? 22.501 35.259 16.993 1.000 13.538 371 ALA A N 1
ATOM 2829 C CA . ALA A 1 371 ? 22.063 34.005 17.570 1.000 13.257 371 ALA A CA 1
ATOM 2830 C C . ALA A 1 371 ? 22.640 33.944 18.967 1.000 12.904 371 ALA A C 1
ATOM 2831 O O . ALA A 1 371 ? 23.840 34.022 19.136 1.000 13.452 371 ALA A O 1
ATOM 2833 N N . PRO A 1 372 ? 21.782 33.777 19.984 1.000 13.047 372 PRO A N 1
ATOM 2834 C CA . PRO A 1 372 ? 22.315 33.728 21.326 1.000 12.761 372 PRO A CA 1
ATOM 2835 C C . PRO A 1 372 ? 23.158 32.454 21.600 1.000 12.821 372 PRO A C 1
ATOM 2836 O O . PRO A 1 372 ? 23.014 31.419 20.924 1.000 12.708 372 PRO A O 1
ATOM 2840 N N . ILE A 1 373 ? 24.049 32.584 22.567 1.000 12.829 373 ILE A N 1
ATOM 2841 C CA . ILE A 1 373 ? 24.813 31.476 23.111 1.000 13.308 373 ILE A CA 1
ATOM 2842 C C . ILE A 1 373 ? 24.538 31.376 24.601 1.000 13.202 373 ILE A C 1
ATOM 2843 O O . ILE A 1 373 ? 24.184 32.355 25.239 1.000 13.539 373 ILE A O 1
ATOM 2848 N N . PHE A 1 374 ? 24.617 30.161 25.119 1.000 13.928 374 PHE A N 1
ATOM 2849 C CA . PHE A 1 374 ? 24.177 29.856 26.478 1.000 14.200 374 PHE A CA 1
ATOM 2850 C C . PHE A 1 374 ? 25.251 29.081 27.209 1.000 14.694 374 PHE A C 1
ATOM 2851 O O . PHE A 1 374 ? 25.975 28.294 26.612 1.000 14.089 374 PHE A O 1
ATOM 2859 N N . LYS A 1 375 ? 25.366 29.345 28.500 1.000 16.447 375 LYS A N 1
ATOM 2860 C CA . LYS A 1 375 ? 26.339 28.691 29.346 1.000 18.232 375 LYS A CA 1
ATOM 2861 C C . LYS A 1 375 ? 25.630 27.973 30.493 1.000 17.564 375 LYS A C 1
ATOM 2862 O O . LYS A 1 375 ? 24.741 28.529 31.128 1.000 17.128 375 LYS A O 1
ATOM 2868 N N . ASP A 1 376 ? 26.052 26.739 30.743 1.000 17.560 376 ASP A N 1
ATOM 2869 C CA . ASP A 1 376 ? 25.564 25.948 31.851 1.000 18.105 376 ASP A CA 1
ATOM 2870 C C . ASP A 1 376 ? 26.272 26.414 33.131 1.000 18.004 376 ASP A C 1
ATOM 2871 O O . ASP A 1 376 ? 27.262 25.834 33.548 1.000 17.488 376 ASP A O 1
ATOM 2876 N N . LEU A 1 377 ? 25.752 27.478 33.733 1.000 18.970 377 LEU A N 1
ATOM 2877 C CA . LEU A 1 377 ? 26.468 28.207 34.819 1.000 19.672 377 LEU A CA 1
ATOM 2878 C C . LEU A 1 377 ? 26.775 27.328 36.042 1.000 19.399 377 LEU A C 1
ATOM 2879 O O . LEU A 1 377 ? 27.915 27.288 36.519 1.000 17.500 377 LEU A O 1
ATOM 2884 N N . PHE A 1 378 ? 25.743 26.616 36.500 1.000 18.818 378 PHE A N 1
ATOM 2885 C CA . PHE A 1 378 ? 25.821 25.768 37.685 1.000 18.376 378 PHE A CA 1
ATOM 2886 C C . PHE A 1 378 ? 26.218 24.318 37.379 1.000 18.177 378 PHE A C 1
ATOM 2887 O O . PHE A 1 378 ? 26.167 23.475 38.266 1.000 17.192 378 PHE A O 1
ATOM 2895 N N . ASP A 1 379 ? 26.608 24.042 36.124 1.000 18.437 379 ASP A N 1
ATOM 2896 C CA . ASP A 1 379 ? 27.159 22.761 35.708 1.000 19.106 379 ASP A CA 1
ATOM 2897 C C . ASP A 1 379 ? 26.172 21.657 36.038 1.000 19.491 379 ASP A C 1
ATOM 2898 O O . ASP A 1 379 ? 26.506 20.655 36.676 1.000 21.096 379 ASP A O 1
ATOM 2903 N N . LEU A 1 380 ? 24.921 21.879 35.652 1.000 17.879 380 LEU A N 1
ATOM 2904 C CA . LEU A 1 380 ? 23.839 20.946 35.901 1.000 16.785 380 LEU A CA 1
ATOM 2905 C C . LEU A 1 380 ? 23.649 19.901 34.823 1.000 16.335 380 LEU A C 1
ATOM 2906 O O . LEU A 1 380 ? 22.817 19.034 34.990 1.000 17.254 380 LEU A O 1
ATOM 2911 N N . GLY A 1 381 ? 24.391 19.994 33.722 1.000 16.156 381 GLY A N 1
ATOM 2912 C CA . GLY A 1 381 ? 24.169 19.164 32.533 1.000 15.829 381 GLY A CA 1
ATOM 2913 C C . GLY A 1 381 ? 22.913 19.487 31.751 1.000 15.682 381 GLY A C 1
ATOM 2914 O O . GLY A 1 381 ? 22.381 18.611 31.056 1.000 16.015 381 GLY A O 1
ATOM 2915 N N . VAL A 1 382 ? 22.422 20.716 31.849 1.000 15.017 382 VAL A N 1
ATOM 2916 C CA . VAL A 1 382 ? 21.276 21.160 31.012 1.000 14.644 382 VAL A CA 1
ATOM 2917 C C . VAL A 1 382 ? 21.613 21.377 29.541 1.000 14.031 382 VAL A C 1
ATOM 2918 O O . VAL A 1 382 ? 20.721 21.341 28.684 1.000 14.281 382 VAL A O 1
ATOM 2922 N N . LEU A 1 383 ? 22.893 21.659 29.273 1.000 13.221 383 LEU A N 1
ATOM 2923 C CA . LEU A 1 383 ? 23.437 21.667 27.936 1.000 12.577 383 LEU A CA 1
ATOM 2924 C C . LEU A 1 383 ? 24.233 20.409 27.785 1.000 13.018 383 LEU A C 1
ATOM 2925 O O . LEU A 1 383 ? 25.050 20.077 28.644 1.000 13.401 383 LEU A O 1
ATOM 2930 N N . LYS A 1 384 ? 24.009 19.713 26.680 1.000 13.083 384 LYS A N 1
ATOM 2931 C CA . LYS A 1 384 ? 24.766 18.523 26.356 1.000 13.310 384 LYS A CA 1
ATOM 2932 C C . LYS A 1 384 ? 24.964 18.479 24.868 1.000 12.675 384 LYS A C 1
ATOM 2933 O O . LYS A 1 384 ? 24.048 18.813 24.123 1.000 12.647 384 LYS A O 1
ATOM 2939 N N . ALA A 1 385 ? 26.146 18.059 24.422 1.000 12.580 385 ALA A N 1
ATOM 2940 C CA . ALA A 1 385 ? 26.415 17.914 22.977 1.000 12.496 385 ALA A CA 1
ATOM 2941 C C . ALA A 1 385 ? 25.411 16.982 22.286 1.000 12.764 385 ALA A C 1
ATOM 2942 O O . ALA A 1 385 ? 24.881 16.046 22.908 1.000 12.702 385 ALA A O 1
ATOM 2944 N N . PRO A 1 386 ? 25.147 17.228 20.981 1.000 13.506 386 PRO A N 1
ATOM 2945 C CA . PRO A 1 386 ? 24.324 16.306 20.209 1.000 13.016 386 PRO A CA 1
ATOM 2946 C C . PRO A 1 386 ? 25.005 14.982 20.016 1.000 12.740 386 PRO A C 1
ATOM 2947 O O . PRO A 1 386 ? 26.219 14.919 20.061 1.000 14.379 386 PRO A O 1
ATOM 2951 N N . VAL A 1 387 ? 24.241 13.923 19.824 1.000 12.542 387 VAL A N 1
ATOM 2952 C CA . VAL A 1 387 ? 24.836 12.603 19.526 1.000 12.446 387 VAL A CA 1
ATOM 2953 C C . VAL A 1 387 ? 25.225 12.467 18.074 1.000 12.233 387 VAL A C 1
ATOM 2954 O O . VAL A 1 387 ? 26.001 11.612 17.701 1.000 11.935 387 VAL A O 1
ATOM 2958 N N . GLY A 1 388 ? 24.661 13.315 17.235 1.000 12.822 388 GLY A N 1
ATOM 2959 C CA . GLY A 1 388 ? 25.013 13.332 15.826 1.000 12.705 388 GLY A CA 1
ATOM 2960 C C . GLY A 1 388 ? 24.192 14.314 15.038 1.000 12.810 388 GLY A C 1
ATOM 2961 O O . GLY A 1 388 ? 23.464 15.132 15.610 1.000 12.037 388 GLY A O 1
ATOM 2962 N N . TRP A 1 389 ? 24.309 14.215 13.720 1.000 13.319 389 TRP A N 1
ATOM 2963 C CA . TRP A 1 389 ? 23.607 15.096 12.836 1.000 14.019 389 TRP A CA 1
ATOM 2964 C C . TRP A 1 389 ? 22.951 14.330 11.688 1.000 15.825 389 TRP A C 1
ATOM 2965 O O . TRP A 1 389 ? 23.567 13.449 11.101 1.000 15.122 389 TRP A O 1
ATOM 2976 N N . GLN A 1 390 ? 21.710 14.689 11.381 1.000 18.349 390 GLN A N 1
ATOM 2977 C CA . GLN A 1 390 ? 21.002 14.162 10.226 1.000 20.913 390 GLN A CA 1
ATOM 2978 C C . GLN A 1 390 ? 20.533 15.265 9.280 1.000 20.751 390 GLN A C 1
ATOM 2979 O O . GLN A 1 390 ? 20.421 16.428 9.666 1.000 19.497 390 GLN A O 1
ATOM 2985 N N . ARG A 1 391 ? 20.239 14.865 8.051 1.000 21.278 391 ARG A N 1
ATOM 2986 C CA . ARG A 1 391 ? 19.872 15.789 7.007 1.000 22.431 391 ARG A CA 1
ATOM 2987 C C . ARG A 1 391 ? 18.378 16.004 6.937 1.000 22.151 391 ARG A C 1
ATOM 2988 O O . ARG A 1 391 ? 17.624 15.070 6.783 1.000 23.062 391 ARG A O 1
ATOM 2996 N N . VAL A 1 392 ? 17.976 17.260 7.044 1.000 21.305 392 VAL A N 1
ATOM 2997 C CA . VAL A 1 392 ? 16.625 17.637 6.767 1.000 21.794 392 VAL A CA 1
ATOM 2998 C C . VAL A 1 392 ? 16.474 17.683 5.236 1.000 21.773 392 VAL A C 1
ATOM 2999 O O . VAL A 1 392 ? 15.408 17.360 4.713 1.000 20.726 392 VAL A O 1
ATOM 3003 N N . TRP A 1 393 ? 17.552 18.083 4.552 1.000 21.516 393 TRP A N 1
ATOM 3004 C CA . TRP A 1 393 ? 17.519 18.369 3.124 1.000 21.607 393 TRP A CA 1
ATOM 3005 C C . TRP A 1 393 ? 18.920 18.437 2.559 1.000 21.916 393 TRP A C 1
ATOM 3006 O O . TRP A 1 393 ? 19.839 18.866 3.239 1.000 19.970 393 TRP A O 1
ATOM 3017 N N . ASP A 1 394 ? 19.051 18.032 1.298 1.000 23.969 394 ASP A N 1
ATOM 3018 C CA . ASP A 1 394 ? 20.230 18.337 0.489 1.000 24.891 394 ASP A CA 1
ATOM 3019 C C . ASP A 1 394 ? 19.836 18.683 -0.949 1.000 25.861 394 ASP A C 1
ATOM 3020 O O . ASP A 1 394 ? 18.672 18.550 -1.309 1.000 25.156 394 ASP A O 1
ATOM 3025 N N . ASP A 1 395 ? 20.820 19.123 -1.755 1.000 28.292 395 ASP A N 1
ATOM 3026 C CA . ASP A 1 395 ? 20.602 19.566 -3.154 1.000 27.481 395 ASP A CA 1
ATOM 3027 C C . ASP A 1 395 ? 20.769 18.461 -4.206 1.000 28.792 395 ASP A C 1
ATOM 3028 O O . ASP A 1 395 ? 21.011 18.765 -5.379 1.000 27.526 395 ASP A O 1
ATOM 3033 N N . ALA A 1 396 ? 20.650 17.191 -3.805 1.000 31.046 396 ALA A N 1
ATOM 3034 C CA . ALA A 1 396 ? 20.733 16.070 -4.754 1.000 30.146 396 ALA A CA 1
ATOM 3035 C C . ALA A 1 396 ? 19.673 16.261 -5.823 1.000 28.288 396 ALA A C 1
ATOM 3036 O O . ALA A 1 396 ? 18.489 16.480 -5.491 1.000 24.090 396 ALA A O 1
ATOM 3038 N N . GLY A 1 397 ? 20.119 16.250 -7.091 1.000 29.519 397 GLY A N 1
ATOM 3039 C CA . GLY A 1 397 ? 19.230 16.483 -8.247 1.000 31.528 397 GLY A CA 1
ATOM 3040 C C . GLY A 1 397 ? 19.335 17.848 -8.907 1.000 32.697 397 GLY A C 1
ATOM 3041 O O . GLY A 1 397 ? 18.939 18.017 -10.067 1.000 35.043 397 GLY A O 1
ATOM 3042 N N . SER A 1 398 ? 19.857 18.835 -8.184 1.000 33.003 398 SER A N 1
ATOM 3043 C CA . SER A 1 398 ? 20.097 20.166 -8.738 1.000 32.145 398 SER A CA 1
ATOM 3044 C C . SER A 1 398 ? 21.174 20.178 -9.825 1.000 30.651 398 SER A C 1
ATOM 3045 O O . SER A 1 398 ? 21.246 21.123 -10.613 1.000 29.568 398 SER A O 1
ATOM 3048 N N . GLY A 1 399 ? 22.041 19.167 -9.821 1.000 27.806 399 GLY A N 1
ATOM 3049 C CA . GLY A 1 399 ? 23.099 19.072 -10.795 1.000 29.367 399 GLY A CA 1
ATOM 3050 C C . GLY A 1 399 ? 24.220 20.068 -10.581 1.000 32.320 399 GLY A C 1
ATOM 3051 O O . GLY A 1 399 ? 25.135 20.121 -11.405 1.000 31.193 399 GLY A O 1
ATOM 3052 N N . LYS A 1 400 ? 24.198 20.823 -9.470 1.000 32.638 400 LYS A N 1
ATOM 3053 C CA . LYS A 1 400 ? 25.254 21.790 -9.191 1.000 32.837 400 LYS A CA 1
ATOM 3054 C C . LYS A 1 400 ? 26.416 20.982 -8.628 1.000 33.228 400 LYS A C 1
ATOM 3055 O O . LYS A 1 400 ? 26.201 19.979 -7.922 1.000 32.971 400 LYS A O 1
ATOM 3061 N N . SER A 1 401 ? 27.637 21.415 -8.953 1.000 34.807 401 SER A N 1
ATOM 3062 C CA . SER A 1 401 ? 28.841 20.654 -8.633 1.000 36.298 401 SER A CA 1
ATOM 3063 C C . SER A 1 401 ? 29.103 20.676 -7.118 1.000 38.974 401 SER A C 1
ATOM 3064 O O . SER A 1 401 ? 29.531 19.677 -6.521 1.000 42.537 401 SER A O 1
ATOM 3067 N N . LYS A 1 402 ? 28.830 21.831 -6.505 1.000 36.590 402 LYS A N 1
ATOM 3068 C CA . LYS A 1 402 ? 28.930 22.001 -5.064 1.000 33.757 402 LYS A CA 1
ATOM 3069 C C . LYS A 1 402 ? 27.578 21.646 -4.399 1.000 30.521 402 LYS A C 1
ATOM 3070 O O . LYS A 1 402 ? 26.506 21.611 -5.041 1.000 30.467 402 LYS A O 1
ATOM 3076 N N . ASP A 1 403 ? 27.667 21.304 -3.117 1.000 28.223 403 ASP A N 1
ATOM 3077 C CA . ASP A 1 403 ? 26.552 20.766 -2.344 1.000 26.455 403 ASP A CA 1
ATOM 3078 C C . ASP A 1 403 ? 26.052 21.726 -1.256 1.000 23.316 403 ASP A C 1
ATOM 3079 O O . ASP A 1 403 ? 26.801 22.574 -0.746 1.000 24.159 403 ASP A O 1
ATOM 3084 N N . TYR A 1 404 ? 24.771 21.600 -0.958 1.000 20.044 404 TYR A N 1
ATOM 3085 C CA . TYR A 1 404 ? 24.038 22.513 -0.098 1.000 19.447 404 TYR A CA 1
ATOM 3086 C C . TYR A 1 404 ? 23.105 21.662 0.721 1.000 18.553 404 TYR A C 1
ATOM 3087 O O . TYR A 1 404 ? 22.361 20.876 0.152 1.000 19.116 404 TYR A O 1
ATOM 3096 N N . ALA A 1 405 ? 23.139 21.802 2.045 1.000 17.248 405 ALA A N 1
ATOM 3097 C CA . ALA A 1 405 ? 22.347 20.933 2.912 1.000 16.002 405 ALA A CA 1
ATOM 3098 C C . ALA A 1 405 ? 21.902 21.605 4.183 1.000 15.349 405 ALA A C 1
ATOM 3099 O O . ALA A 1 405 ? 22.570 22.508 4.671 1.000 15.788 405 ALA A O 1
ATOM 3101 N N . CYS A 1 406 ? 20.785 21.130 4.718 1.000 14.526 406 CYS A N 1
ATOM 3102 C CA . CYS A 1 406 ? 20.278 21.574 6.003 1.000 14.589 406 CYS A CA 1
ATOM 3103 C C . CYS A 1 406 ? 20.442 20.405 6.962 1.000 14.645 406 CYS A C 1
ATOM 3104 O O . CYS A 1 406 ? 19.947 19.309 6.682 1.000 14.337 406 CYS A O 1
ATOM 3107 N N . TRP A 1 407 ? 21.143 20.630 8.078 1.000 13.946 407 TRP A N 1
ATOM 3108 C CA . TRP A 1 407 ? 21.357 19.571 9.061 1.000 13.651 407 TRP A CA 1
ATOM 3109 C C . TRP A 1 407 ? 20.650 19.858 10.382 1.000 14.185 407 TRP A C 1
ATOM 3110 O O . TRP A 1 407 ? 20.480 21.020 10.753 1.000 13.472 407 TRP A O 1
ATOM 3121 N N . ARG A 1 408 ? 20.249 18.780 11.070 1.000 14.884 408 ARG A N 1
ATOM 3122 C CA . ARG A 1 408 ? 19.662 18.845 12.408 1.000 16.444 408 ARG A CA 1
ATOM 3123 C C . ARG A 1 408 ? 20.548 18.161 13.369 1.000 17.560 408 ARG A C 1
ATOM 3124 O O . ARG A 1 408 ? 21.049 17.053 13.083 1.000 17.640 408 ARG A O 1
ATOM 3132 N N . ALA A 1 409 ? 20.677 18.751 14.544 1.000 16.578 409 ALA A N 1
ATOM 3133 C CA . ALA A 1 409 ? 21.304 18.043 15.623 1.000 16.555 409 ALA A CA 1
ATOM 3134 C C . ALA A 1 409 ? 20.367 16.910 16.035 1.000 16.225 409 ALA A C 1
ATOM 3135 O O . ALA A 1 409 ? 19.156 17.096 16.161 1.000 18.139 409 ALA A O 1
ATOM 3137 N N . ILE A 1 410 ? 20.929 15.723 16.168 1.000 15.242 410 ILE A N 1
ATOM 3138 C CA . ILE A 1 410 ? 20.251 14.625 16.812 1.000 14.887 410 ILE A CA 1
ATOM 3139 C C . ILE A 1 410 ? 20.569 14.779 18.299 1.000 14.262 410 ILE A C 1
ATOM 3140 O O . ILE A 1 410 ? 21.731 14.628 18.695 1.000 13.292 410 ILE A O 1
ATOM 3145 N N . PRO A 1 411 ? 19.557 15.107 19.116 1.000 14.538 411 PRO A N 1
ATOM 3146 C CA . PRO A 1 411 ? 19.858 15.293 20.534 1.000 15.407 411 PRO A CA 1
ATOM 3147 C C . PRO A 1 411 ? 19.995 13.972 21.269 1.000 17.429 411 PRO A C 1
ATOM 3148 O O . PRO A 1 411 ? 19.325 12.981 20.904 1.000 19.287 411 PRO A O 1
ATOM 3152 N N . PRO A 1 412 ? 20.832 13.939 22.330 1.000 19.283 412 PRO A N 1
ATOM 3153 C CA . PRO A 1 412 ? 20.787 12.759 23.223 1.000 19.143 412 PRO A CA 1
ATOM 3154 C C . PRO A 1 412 ? 19.446 12.694 23.925 1.000 20.156 412 PRO A C 1
ATOM 3155 O O . PRO A 1 412 ? 18.727 13.695 23.980 1.000 17.666 412 PRO A O 1
ATOM 3159 N N . GLN A 1 413 ? 19.132 11.510 24.445 1.000 25.628 413 GLN A N 1
ATOM 3160 C CA . GLN A 1 413 ? 17.853 11.234 25.101 1.000 29.886 413 GLN A CA 1
ATOM 3161 C C . GLN A 1 413 ? 17.536 12.299 26.164 1.000 27.616 413 GLN A C 1
ATOM 3162 O O . GLN A 1 413 ? 18.366 12.556 27.061 1.000 25.439 413 GLN A O 1
ATOM 3168 N N . GLY A 1 414 ? 16.355 12.915 26.020 1.000 23.860 414 GLY A N 1
ATOM 3169 C CA . GLY A 1 414 ? 15.879 13.941 26.940 1.000 22.277 414 GLY A CA 1
ATOM 3170 C C . GLY A 1 414 ? 16.187 15.383 26.571 1.000 21.238 414 GLY A C 1
ATOM 3171 O O . GLY A 1 414 ? 15.697 16.284 27.238 1.000 20.930 414 GLY A O 1
ATOM 3172 N N . TYR A 1 415 ? 16.985 15.609 25.521 1.000 19.641 415 TYR A N 1
ATOM 3173 C CA . TYR A 1 415 ? 17.356 16.964 25.102 1.000 19.107 415 TYR A CA 1
ATOM 3174 C C . TYR A 1 415 ? 16.711 17.365 23.759 1.000 18.568 415 TYR A C 1
ATOM 3175 O O . TYR A 1 415 ? 16.088 16.557 23.092 1.000 17.457 415 TYR A O 1
ATOM 3184 N N . ARG A 1 416 ? 16.851 18.636 23.402 1.000 19.745 416 ARG A N 1
ATOM 3185 C CA . ARG A 1 416 ? 16.257 19.184 22.183 1.000 20.238 416 ARG A CA 1
ATOM 3186 C C . ARG A 1 416 ? 17.214 20.149 21.528 1.000 20.356 416 ARG A C 1
ATOM 3187 O O . ARG A 1 416 ? 17.962 20.836 22.211 1.000 20.270 416 ARG A O 1
ATOM 3195 N N . ALA A 1 417 ? 17.165 20.218 20.202 1.000 19.839 417 ALA A N 1
ATOM 3196 C CA . ALA A 1 417 ? 17.925 21.219 19.457 1.000 18.283 417 ALA A CA 1
ATOM 3197 C C . ALA A 1 417 ? 17.050 22.454 19.228 1.000 17.529 417 ALA A C 1
ATOM 3198 O O . ALA A 1 417 ? 15.835 22.355 19.108 1.000 16.756 417 ALA A O 1
ATOM 3200 N N . LEU A 1 418 ? 17.685 23.621 19.226 1.000 16.233 418 LEU A N 1
ATOM 3201 C CA . LEU A 1 418 ? 16.983 24.893 19.091 1.000 14.533 418 LEU A CA 1
ATOM 3202 C C . LEU A 1 418 ? 17.060 25.495 17.690 1.000 13.420 418 LEU A C 1
ATOM 3203 O O . LEU A 1 418 ? 16.244 26.353 17.341 1.000 12.638 418 LEU A O 1
ATOM 3208 N N . GLY A 1 419 ? 18.008 25.021 16.875 1.000 12.039 419 GLY A N 1
ATOM 3209 C CA . GLY A 1 419 ? 18.131 25.484 15.513 1.000 11.317 419 GLY A CA 1
ATOM 3210 C C . GLY A 1 419 ? 18.943 24.582 14.626 1.000 10.714 419 GLY A C 1
ATOM 3211 O O . GLY A 1 419 ? 19.866 23.924 15.086 1.000 10.474 419 GLY A O 1
ATOM 3212 N N . ASP A 1 420 ? 18.609 24.588 13.336 1.000 10.397 420 ASP A N 1
ATOM 3213 C CA . ASP A 1 420 ? 19.359 23.816 12.357 1.000 10.377 420 ASP A CA 1
ATOM 3214 C C . ASP A 1 420 ? 20.573 24.578 11.877 1.000 10.006 420 ASP A C 1
ATOM 3215 O O . ASP A 1 420 ? 20.733 25.748 12.158 1.000 9.476 420 ASP A O 1
ATOM 3220 N N . VAL A 1 421 ? 21.406 23.865 11.143 1.000 10.232 421 VAL A N 1
ATOM 3221 C CA . VAL A 1 421 ? 22.652 24.369 10.605 1.000 10.407 421 VAL A CA 1
ATOM 3222 C C . VAL A 1 421 ? 22.701 24.048 9.127 1.000 10.776 421 VAL A C 1
ATOM 3223 O O . VAL A 1 421 ? 22.547 22.886 8.732 1.000 11.386 421 VAL A O 1
ATOM 3227 N N . MET A 1 422 ? 22.901 25.068 8.312 1.000 11.283 422 MET A N 1
ATOM 3228 C CA . MET A 1 422 ? 23.070 24.886 6.883 1.000 11.561 422 MET A CA 1
ATOM 3229 C C . MET A 1 422 ? 24.538 24.707 6.607 1.000 12.020 422 MET A C 1
ATOM 3230 O O . MET A 1 422 ? 25.366 25.354 7.227 1.000 11.711 422 MET A O 1
ATOM 3235 N N . MET A 1 423 ? 24.825 23.836 5.649 1.000 13.356 423 MET A N 1
ATOM 3236 C CA . MET A 1 423 ? 26.154 23.632 5.105 1.000 14.367 423 MET A CA 1
ATOM 3237 C C . MET A 1 423 ? 26.037 23.930 3.617 1.000 14.860 423 MET A C 1
ATOM 3238 O O . MET A 1 423 ? 25.365 23.196 2.891 1.000 16.517 423 MET A O 1
ATOM 3243 N N . LEU A 1 424 ? 26.688 25.003 3.184 1.000 15.088 424 LEU A N 1
ATOM 3244 C CA . LEU A 1 424 ? 26.445 25.610 1.883 1.000 14.607 424 LEU A CA 1
ATOM 3245 C C . LEU A 1 424 ? 27.744 25.703 1.074 1.000 15.918 424 LEU A C 1
ATOM 3246 O O . LEU A 1 424 ? 28.763 26.197 1.570 1.000 14.794 424 LEU A O 1
ATOM 3251 N N . ALA A 1 425 ? 27.696 25.173 -0.153 1.000 17.327 425 ALA A N 1
ATOM 3252 C CA . ALA A 1 425 ? 28.751 25.282 -1.145 1.000 19.654 425 ALA A CA 1
ATOM 3253 C C . ALA A 1 425 ? 29.928 24.410 -0.751 1.000 21.742 425 ALA A C 1
ATOM 3254 O O . ALA A 1 425 ? 31.082 24.854 -0.763 1.000 21.219 425 ALA A O 1
ATOM 3256 N N . THR A 1 426 ? 29.612 23.162 -0.412 1.000 23.460 426 THR A N 1
ATOM 3257 C CA . THR A 1 426 ? 30.596 22.222 0.125 1.000 25.673 426 THR A CA 1
ATOM 3258 C C . THR A 1 426 ? 31.010 21.206 -0.922 1.000 28.783 426 THR A C 1
ATOM 3259 O O . THR A 1 426 ? 30.300 21.012 -1.916 1.000 28.815 426 THR A O 1
ATOM 3263 N N . SER A 1 427 ? 32.158 20.573 -0.697 1.000 32.058 427 SER A N 1
ATOM 3264 C CA . SER A 1 427 ? 32.625 19.474 -1.536 1.000 34.506 427 SER A CA 1
ATOM 3265 C C . SER A 1 427 ? 32.287 18.156 -0.826 1.000 35.879 427 SER A C 1
ATOM 3266 O O . SER A 1 427 ? 33.027 17.695 0.059 1.000 35.390 427 SER A O 1
ATOM 3269 N N . GLY A 1 428 ? 31.160 17.554 -1.220 1.000 37.455 428 GLY A N 1
ATOM 3270 C CA . GLY A 1 428 ? 30.567 16.422 -0.490 1.000 34.121 428 GLY A CA 1
ATOM 3271 C C . GLY A 1 428 ? 29.659 16.958 0.609 1.000 35.795 428 GLY A C 1
ATOM 3272 O O . GLY A 1 428 ? 29.822 18.103 1.070 1.000 35.787 428 GLY A O 1
ATOM 3273 N N . TYR A 1 429 ? 28.687 16.148 1.035 1.000 35.127 429 TYR A N 1
ATOM 3274 C CA . TYR A 1 429 ? 27.774 16.543 2.121 1.000 32.046 429 TYR A CA 1
ATOM 3275 C C . TYR A 1 429 ? 28.469 16.429 3.477 1.000 31.086 429 TYR A C 1
ATOM 3276 O O . TYR A 1 429 ? 28.220 15.500 4.248 1.000 30.484 429 TYR A O 1
ATOM 3285 N N . ASN A 1 430 ? 29.323 17.407 3.766 1.000 29.472 430 ASN A N 1
ATOM 3286 C CA . ASN A 1 430 ? 30.084 17.439 5.004 1.000 27.121 430 ASN A CA 1
ATOM 3287 C C . ASN A 1 430 ? 29.161 17.874 6.111 1.000 24.597 430 ASN A C 1
ATOM 3288 O O . ASN A 1 430 ? 28.462 18.885 5.965 1.000 23.801 430 ASN A O 1
ATOM 3293 N N . PRO A 1 431 ? 29.138 17.112 7.215 1.000 21.978 431 PRO A N 1
ATOM 3294 C CA . PRO A 1 431 ? 28.260 17.443 8.303 1.000 20.331 431 PRO A CA 1
ATOM 3295 C C . PRO A 1 431 ? 28.843 18.605 9.097 1.000 19.866 431 PRO A C 1
ATOM 3296 O O . PRO A 1 431 ? 30.042 18.877 8.976 1.000 18.844 431 PRO A O 1
ATOM 3300 N N . PRO A 1 432 ? 28.004 19.304 9.890 1.000 19.234 432 PRO A N 1
ATOM 3301 C CA . PRO A 1 432 ? 28.482 20.385 10.726 1.000 19.769 432 PRO A CA 1
ATOM 3302 C C . PRO A 1 432 ? 29.627 19.951 11.638 1.000 20.961 432 PRO A C 1
ATOM 3303 O O . PRO A 1 432 ? 29.640 18.817 12.139 1.000 24.022 432 PRO A O 1
ATOM 3307 N N . ASN A 1 433 ? 30.604 20.830 11.802 1.000 22.544 433 ASN A N 1
ATOM 3308 C CA . ASN A 1 433 ? 31.711 20.590 12.702 1.000 22.330 433 ASN A CA 1
ATOM 3309 C C . ASN A 1 433 ? 31.675 21.763 13.625 1.000 21.364 433 ASN A C 1
ATOM 3310 O O . ASN A 1 433 ? 32.232 22.801 13.343 1.000 21.697 433 ASN A O 1
ATOM 3315 N N . LEU A 1 434 ? 30.959 21.589 14.723 1.000 20.622 434 LEU A N 1
ATOM 3316 C CA . LEU A 1 434 ? 30.680 22.662 15.652 1.000 20.090 434 LEU A CA 1
ATOM 3317 C C . LEU A 1 434 ? 30.896 22.078 17.030 1.000 19.496 434 LEU A C 1
ATOM 3318 O O . LEU A 1 434 ? 29.923 21.693 17.689 1.000 20.433 434 LEU A O 1
ATOM 3323 N N . PRO A 1 435 ? 32.160 22.046 17.501 1.000 18.611 435 PRO A N 1
ATOM 3324 C CA . PRO A 1 435 ? 32.435 21.436 18.807 1.000 17.968 435 PRO A CA 1
ATOM 3325 C C . PRO A 1 435 ? 31.618 22.023 19.952 1.000 16.131 435 PRO A C 1
ATOM 3326 O O . PRO A 1 435 ? 31.345 21.320 20.899 1.000 16.357 435 PRO A O 1
ATOM 3330 N N . ASP A 1 436 ? 31.211 23.279 19.844 1.000 14.859 436 ASP A N 1
ATOM 3331 C CA . ASP A 1 436 ? 30.510 23.963 20.918 1.000 14.675 436 ASP A CA 1
ATOM 3332 C C . ASP A 1 436 ? 29.010 24.066 20.677 1.000 13.583 436 ASP A C 1
ATOM 3333 O O . ASP A 1 436 ? 28.321 24.813 21.363 1.000 13.714 436 ASP A O 1
ATOM 3338 N N . TYR A 1 437 ? 28.474 23.295 19.729 1.000 12.971 437 TYR A N 1
ATOM 3339 C CA . TYR A 1 437 ? 27.024 23.144 19.597 1.000 11.956 437 TYR A CA 1
ATOM 3340 C C . TYR A 1 437 ? 26.501 22.213 20.683 1.000 11.749 437 TYR A C 1
ATOM 3341 O O . TYR A 1 437 ? 27.074 21.146 20.939 1.000 10.337 437 TYR A O 1
ATOM 3350 N N . VAL A 1 438 ? 25.383 22.621 21.290 1.000 11.880 438 VAL A N 1
ATOM 3351 C CA . VAL A 1 438 ? 24.726 21.812 22.286 1.000 12.292 438 VAL A CA 1
ATOM 3352 C C . VAL A 1 438 ? 23.240 21.796 22.072 1.000 12.474 438 VAL A C 1
ATOM 3353 O O . VAL A 1 438 ? 22.664 22.708 21.456 1.000 13.053 438 VAL A O 1
ATOM 3357 N N . CYS A 1 439 ? 22.638 20.739 22.603 1.000 12.554 439 CYS A N 1
ATOM 3358 C CA . CYS A 1 439 ? 21.206 20.661 22.796 1.000 12.753 439 CYS A CA 1
ATOM 3359 C C . CYS A 1 439 ? 20.909 21.038 24.226 1.000 13.424 439 CYS A C 1
ATOM 3360 O O . CYS A 1 439 ? 21.799 21.037 25.071 1.000 13.308 439 CYS A O 1
ATOM 3363 N N . VAL A 1 440 ? 19.645 21.331 24.480 1.000 14.462 440 VAL A N 1
ATOM 3364 C CA . VAL A 1 440 ? 19.190 21.854 25.744 1.000 15.789 440 VAL A CA 1
ATOM 3365 C C . VAL A 1 440 ? 18.226 20.842 26.309 1.000 16.872 440 VAL A C 1
ATOM 3366 O O . VAL A 1 440 ? 17.462 20.247 25.554 1.000 17.969 440 VAL A O 1
ATOM 3370 N N . HIS A 1 441 ? 18.274 20.619 27.619 1.000 18.047 441 HIS A N 1
ATOM 3371 C CA . HIS A 1 441 ? 17.405 19.621 28.235 1.000 19.526 441 HIS A CA 1
ATOM 3372 C C . HIS A 1 441 ? 15.937 20.048 28.115 1.000 20.872 441 HIS A C 1
ATOM 3373 O O . HIS A 1 441 ? 15.618 21.227 28.269 1.000 21.494 441 HIS A O 1
ATOM 3380 N N . GLN A 1 442 ? 15.103 19.065 27.771 1.000 23.912 442 GLN A N 1
ATOM 3381 C CA . GLN A 1 442 ? 13.630 19.111 27.730 1.000 26.613 442 GLN A CA 1
ATOM 3382 C C . GLN A 1 442 ? 12.982 20.061 28.749 1.000 26.432 442 GLN A C 1
ATOM 3383 O O . GLN A 1 442 ? 12.152 20.899 28.404 1.000 27.003 442 GLN A O 1
ATOM 3389 N N . SER A 1 443 ? 13.389 19.911 30.005 1.000 24.101 443 SER A N 1
ATOM 3390 C CA . SER A 1 443 ? 12.876 20.681 31.118 1.000 23.937 443 SER A CA 1
ATOM 3391 C C . SER A 1 443 ? 12.933 22.203 30.930 1.000 23.983 443 SER A C 1
ATOM 3392 O O . SER A 1 443 ? 12.069 22.919 31.446 1.000 26.197 443 SER A O 1
ATOM 3395 N N . LEU A 1 444 ? 13.939 22.686 30.199 1.000 23.169 444 LEU A N 1
ATOM 3396 C CA . LEU A 1 444 ? 14.101 24.116 29.937 1.000 22.060 444 LEU A CA 1
ATOM 3397 C C . LEU A 1 444 ? 13.458 24.576 28.641 1.000 23.326 444 LEU A C 1
ATOM 3398 O O . LEU A 1 444 ? 13.452 25.774 28.339 1.000 22.921 444 LEU A O 1
ATOM 3403 N N . CYS A 1 445 ? 12.902 23.646 27.868 1.000 23.986 445 CYS A N 1
ATOM 3404 C CA . CYS A 1 445 ? 12.385 23.964 26.548 1.000 24.213 445 CYS A CA 1
ATOM 3405 C C . CYS A 1 445 ? 10.895 23.731 26.463 1.000 24.474 445 CYS A C 1
ATOM 3406 O O . CYS A 1 445 ? 10.314 22.981 27.262 1.000 24.871 445 CYS A O 1
ATOM 3409 N N . ALA A 1 446 ? 10.297 24.400 25.476 1.000 24.951 446 ALA A N 1
ATOM 3410 C CA . ALA A 1 446 ? 8.900 24.219 25.082 1.000 25.011 446 ALA A CA 1
ATOM 3411 C C . ALA A 1 446 ? 8.873 23.706 23.647 1.000 24.782 446 ALA A C 1
ATOM 3412 O O . ALA A 1 446 ? 9.601 24.226 22.796 1.000 25.295 446 ALA A O 1
ATOM 3414 N N . ASP A 1 447 ? 8.027 22.710 23.380 1.000 24.061 447 ASP A N 1
ATOM 3415 C CA . ASP A 1 447 ? 7.809 22.216 22.011 1.000 25.045 447 ASP A CA 1
ATOM 3416 C C . ASP A 1 447 ? 7.462 23.365 21.075 1.000 25.355 447 ASP A C 1
ATOM 3417 O O . ASP A 1 447 ? 6.832 24.348 21.491 1.000 24.583 447 ASP A O 1
ATOM 3422 N N . VAL A 1 448 ? 7.876 23.256 19.813 1.000 25.869 448 VAL A N 1
ATOM 3423 C CA . VAL A 1 448 ? 7.589 24.331 18.855 1.000 24.799 448 VAL A CA 1
ATOM 3424 C C . VAL A 1 448 ? 6.069 24.401 18.635 1.000 24.304 448 VAL A C 1
ATOM 3425 O O . VAL A 1 448 ? 5.408 23.382 18.494 1.000 23.371 448 VAL A O 1
ATOM 3429 N N . GLN A 1 449 ? 5.547 25.628 18.660 1.000 25.395 449 GLN A N 1
ATOM 3430 C CA . GLN A 1 449 ? 4.127 25.905 18.452 1.000 26.130 449 GLN A CA 1
ATOM 3431 C C . GLN A 1 449 ? 3.878 26.578 17.098 1.000 28.202 449 GLN A C 1
ATOM 3432 O O . GLN A 1 449 ? 3.059 26.107 16.307 1.000 31.645 449 GLN A O 1
ATOM 3438 N N . THR A 1 450 ? 4.615 27.653 16.836 1.000 28.505 450 THR A N 1
ATOM 3439 C CA . THR A 1 450 ? 4.528 28.365 15.578 1.000 27.324 450 THR A CA 1
ATOM 3440 C C . THR A 1 450 ? 5.812 28.222 14.774 1.000 27.831 450 THR A C 1
ATOM 3441 O O . THR A 1 450 ? 6.882 27.925 15.309 1.000 25.371 450 THR A O 1
ATOM 3445 N N . LEU A 1 451 ? 5.670 28.444 13.469 1.000 27.300 451 LEU A N 1
ATOM 3446 C CA . LEU A 1 451 ? 6.777 28.573 12.536 1.000 24.996 451 LEU A CA 1
ATOM 3447 C C . LEU A 1 451 ? 6.410 29.777 11.669 1.000 25.311 451 LEU A C 1
ATOM 3448 O O . LEU A 1 451 ? 5.440 29.731 10.927 1.000 26.148 451 LEU A O 1
ATOM 3453 N N . GLN A 1 452 ? 7.171 30.865 11.814 1.000 26.450 452 GLN A N 1
ATOM 3454 C CA . GLN A 1 452 ? 6.854 32.170 11.197 1.000 25.529 452 GLN A CA 1
ATOM 3455 C C . GLN A 1 452 ? 8.096 32.776 10.540 1.000 23.215 452 GLN A C 1
ATOM 3456 O O . GLN A 1 452 ? 9.181 32.205 10.614 1.000 23.255 452 GLN A O 1
ATOM 3462 N N . ASN A 1 453 ? 7.917 33.925 9.884 1.000 21.392 453 ASN A N 1
ATOM 3463 C CA . ASN A 1 453 ? 9.037 34.709 9.320 1.000 19.405 453 ASN A CA 1
ATOM 3464 C C . ASN A 1 453 ? 10.035 33.875 8.557 1.000 17.911 453 ASN A C 1
ATOM 3465 O O . ASN A 1 453 ? 11.227 33.891 8.851 1.000 17.448 453 ASN A O 1
ATOM 3470 N N . ARG A 1 454 ? 9.532 33.141 7.565 1.000 17.111 454 ARG A N 1
ATOM 3471 C CA . ARG A 1 454 ? 10.368 32.297 6.709 1.000 16.425 454 ARG A CA 1
ATOM 3472 C C . ARG A 1 454 ? 11.653 33.023 6.337 1.000 15.753 454 ARG A C 1
ATOM 3473 O O . ARG A 1 454 ? 11.627 34.198 5.969 1.000 14.630 454 ARG A O 1
ATOM 3481 N N . VAL A 1 455 ? 12.772 32.328 6.460 1.000 15.607 455 VAL A N 1
ATOM 3482 C CA . VAL A 1 455 ? 14.060 32.890 6.101 1.000 15.708 455 VAL A CA 1
ATOM 3483 C C . VAL A 1 455 ? 14.352 32.657 4.637 1.000 15.843 455 VAL A C 1
ATOM 3484 O O . VAL A 1 455 ? 14.837 33.561 3.956 1.000 15.180 455 VAL A O 1
ATOM 3488 N N . TRP A 1 456 ? 14.061 31.438 4.158 1.000 15.569 456 TRP A N 1
ATOM 3489 C CA . TRP A 1 456 ? 14.552 30.950 2.862 1.000 15.039 456 TRP A CA 1
ATOM 3490 C C . TRP A 1 456 ? 13.924 29.590 2.520 1.000 16.695 456 TRP A C 1
ATOM 3491 O O . TRP A 1 456 ? 13.424 28.895 3.399 1.000 17.080 456 TRP A O 1
ATOM 3502 N N . TRP A 1 457 ? 13.892 29.276 1.231 1.000 17.888 457 TRP A N 1
ATOM 3503 C CA . TRP A 1 457 ? 13.595 27.940 0.716 1.000 19.376 457 TRP A CA 1
ATOM 3504 C C . TRP A 1 457 ? 14.439 27.721 -0.530 1.000 20.006 457 TRP A C 1
ATOM 3505 O O . TRP A 1 457 ? 14.999 28.670 -1.083 1.000 20.962 457 TRP A O 1
ATOM 3516 N N . ASP A 1 458 ? 14.524 26.473 -0.970 1.000 19.201 458 ASP A N 1
ATOM 3517 C CA . ASP A 1 458 ? 15.441 26.109 -2.039 1.000 18.054 458 ASP A CA 1
ATOM 3518 C C . ASP A 1 458 ? 14.853 26.218 -3.429 1.000 18.028 458 ASP A C 1
ATOM 3519 O O . ASP A 1 458 ? 15.531 25.896 -4.393 1.000 18.098 458 ASP A O 1
ATOM 3524 N N . LYS A 1 459 ? 13.594 26.653 -3.565 1.000 19.581 459 LYS A N 1
ATOM 3525 C CA . LYS A 1 459 ? 12.938 26.585 -4.875 1.000 19.076 459 LYS A CA 1
ATOM 3526 C C . LYS A 1 459 ? 13.691 27.419 -5.923 1.000 19.010 459 LYS A C 1
ATOM 3527 O O . LYS A 1 459 ? 14.164 28.520 -5.640 1.000 17.767 459 LYS A O 1
ATOM 3533 N N . GLY A 1 460 ? 13.840 26.819 -7.104 1.000 19.763 460 GLY A N 1
ATOM 3534 C CA . GLY A 1 460 ? 14.766 27.280 -8.127 1.000 21.726 460 GLY A CA 1
ATOM 3535 C C . GLY A 1 460 ? 15.989 26.394 -8.272 1.000 23.558 460 GLY A C 1
ATOM 3536 O O . GLY A 1 460 ? 16.551 26.298 -9.367 1.000 22.156 460 GLY A O 1
ATOM 3537 N N . THR A 1 461 ? 16.417 25.763 -7.175 1.000 26.072 461 THR A N 1
ATOM 3538 C CA . THR A 1 461 ? 17.608 24.884 -7.185 1.000 28.336 461 THR A CA 1
ATOM 3539 C C . THR A 1 461 ? 17.422 23.644 -8.083 1.000 26.942 461 THR A C 1
ATOM 3540 O O . THR A 1 461 ? 18.361 23.184 -8.740 1.000 23.860 461 THR A O 1
ATOM 3544 N N . GLY A 1 462 ? 16.183 23.129 -8.106 1.000 28.353 462 GLY A N 1
ATOM 3545 C CA . GLY A 1 462 ? 15.838 21.917 -8.841 1.000 26.741 462 GLY A CA 1
ATOM 3546 C C . GLY A 1 462 ? 16.315 20.657 -8.158 1.000 28.120 462 GLY A C 1
ATOM 3547 O O . GLY A 1 462 ? 16.818 19.756 -8.813 1.000 29.436 462 GLY A O 1
ATOM 3548 N N . ALA A 1 463 ? 16.154 20.581 -6.842 1.000 29.599 463 ALA A N 1
ATOM 3549 C CA . ALA A 1 463 ? 16.562 19.414 -6.070 1.000 29.902 463 ALA A CA 1
ATOM 3550 C C . ALA A 1 463 ? 15.309 18.635 -5.826 1.000 28.277 463 ALA A C 1
ATOM 3551 O O . ALA A 1 463 ? 14.252 19.237 -5.619 1.000 28.943 463 ALA A O 1
ATOM 3553 N N . ARG A 1 464 ? 15.423 17.303 -5.833 1.000 29.060 464 ARG A N 1
ATOM 3554 C CA . ARG A 1 464 ? 14.265 16.397 -5.638 1.000 30.814 464 ARG A CA 1
ATOM 3555 C C . ARG A 1 464 ? 13.550 16.754 -4.361 1.000 28.616 464 ARG A C 1
ATOM 3556 O O . ARG A 1 464 ? 12.321 16.955 -4.347 1.000 27.328 464 ARG A O 1
ATOM 3564 N N . LYS A 1 465 ? 14.359 16.853 -3.296 1.000 26.825 465 LYS A N 1
ATOM 3565 C CA . LYS A 1 465 ? 13.868 17.186 -1.969 1.000 26.842 465 LYS A CA 1
ATOM 3566 C C . LYS A 1 465 ? 13.744 18.685 -1.862 1.000 25.553 465 LYS A C 1
ATOM 3567 O O . LYS A 1 465 ? 14.422 19.436 -2.572 1.000 24.199 465 LYS A O 1
ATOM 3573 N N . ASP A 1 466 ? 12.873 19.107 -0.963 1.000 26.583 466 ASP A N 1
ATOM 3574 C CA . ASP A 1 466 ? 12.590 20.512 -0.741 1.000 26.486 466 ASP A CA 1
ATOM 3575 C C . ASP A 1 466 ? 12.860 20.878 0.717 1.000 25.612 466 ASP A C 1
ATOM 3576 O O . ASP A 1 466 ? 12.843 20.021 1.604 1.000 25.770 466 ASP A O 1
ATOM 3581 N N . VAL A 1 467 ? 13.132 22.165 0.950 1.000 24.601 467 VAL A N 1
ATOM 3582 C CA . VAL A 1 467 ? 13.286 22.689 2.311 1.000 20.780 467 VAL A CA 1
ATOM 3583 C C . VAL A 1 467 ? 12.915 24.146 2.386 1.000 18.205 467 VAL A C 1
ATOM 3584 O O . VAL A 1 467 ? 13.131 24.891 1.440 1.000 16.383 467 VAL A O 1
ATOM 3588 N N . SER A 1 468 ? 12.349 24.521 3.528 1.000 17.388 468 SER A N 1
ATOM 3589 C CA . SER A 1 468 ? 12.102 25.907 3.895 1.000 16.858 468 SER A CA 1
ATOM 3590 C C . SER A 1 468 ? 12.575 26.119 5.340 1.000 16.752 468 SER A C 1
ATOM 3591 O O . SER A 1 468 ? 12.284 25.303 6.212 1.000 16.967 468 SER A O 1
ATOM 3594 N N . LEU A 1 469 ? 13.278 27.221 5.577 1.000 16.003 469 LEU A N 1
ATOM 3595 C CA . LEU A 1 469 ? 13.789 27.566 6.894 1.000 16.129 469 LEU A CA 1
ATOM 3596 C C . LEU A 1 469 ? 12.842 28.557 7.562 1.000 15.603 469 LEU A C 1
ATOM 3597 O O . LEU A 1 469 ? 12.595 29.640 7.046 1.000 15.341 469 LEU A O 1
ATOM 3602 N N . TRP A 1 470 ? 12.340 28.168 8.724 1.000 15.487 470 TRP A N 1
ATOM 3603 C CA . TRP A 1 470 ? 11.344 28.912 9.467 1.000 15.292 470 TRP A CA 1
ATOM 3604 C C . TRP A 1 470 ? 11.854 29.209 10.872 1.000 16.017 470 TRP A C 1
ATOM 3605 O O . TRP A 1 470 ? 12.636 28.438 11.430 1.000 16.878 470 TRP A O 1
ATOM 3616 N N . GLN A 1 471 ? 11.353 30.293 11.455 1.000 16.511 471 GLN A N 1
ATOM 3617 C CA . GLN A 1 471 ? 11.697 30.696 12.816 1.000 16.969 471 GLN A CA 1
ATOM 3618 C C . GLN A 1 471 ? 10.726 30.023 13.781 1.000 17.893 471 GLN A C 1
ATOM 3619 O O . GLN A 1 471 ? 9.511 30.276 13.716 1.000 18.169 471 GLN A O 1
ATOM 3625 N N . PRO A 1 472 ? 11.242 29.175 14.693 1.000 17.587 472 PRO A N 1
ATOM 3626 C CA . PRO A 1 472 ? 10.337 28.555 15.641 1.000 17.243 472 PRO A CA 1
ATOM 3627 C C . PRO A 1 472 ? 9.952 29.512 16.794 1.000 18.278 472 PRO A C 1
ATOM 3628 O O . PRO A 1 472 ? 10.626 30.530 17.055 1.000 17.957 472 PRO A O 1
ATOM 3632 N N . GLY A 1 473 ? 8.847 29.194 17.447 1.000 18.837 473 GLY A N 1
ATOM 3633 C CA . GLY A 1 473 ? 8.356 29.975 18.579 1.000 19.906 473 GLY A CA 1
ATOM 3634 C C . GLY A 1 473 ? 7.402 29.150 19.441 1.000 20.528 473 GLY A C 1
ATOM 3635 O O . GLY A 1 473 ? 6.812 28.145 19.009 1.000 19.542 473 GLY A O 1
ATOM 3636 N N . ALA A 1 474 ? 7.267 29.586 20.679 1.000 21.298 474 ALA A N 1
ATOM 3637 C CA . ALA A 1 474 ? 6.373 28.947 21.608 1.000 22.054 474 ALA A CA 1
ATOM 3638 C C . ALA A 1 474 ? 5.900 29.948 22.641 1.000 23.537 474 ALA A C 1
ATOM 3639 O O . ALA A 1 474 ? 6.540 30.987 22.845 1.000 24.379 474 ALA A O 1
ATOM 3641 N N . ALA A 1 475 ? 4.771 29.638 23.282 1.000 23.818 475 ALA A N 1
ATOM 3642 C CA . ALA A 1 475 ? 4.283 30.439 24.403 1.000 23.308 475 ALA A CA 1
ATOM 3643 C C . ALA A 1 475 ? 5.331 30.357 25.497 1.000 21.416 475 ALA A C 1
ATOM 3644 O O . ALA A 1 475 ? 5.699 29.266 25.911 1.000 20.947 475 ALA A O 1
ATOM 3646 N N . GLY A 1 476 ? 5.839 31.505 25.911 1.000 21.622 476 GLY A N 1
ATOM 3647 C CA . GLY A 1 476 ? 6.837 31.586 26.975 1.000 22.825 476 GLY A CA 1
ATOM 3648 C C . GLY A 1 476 ? 8.313 31.395 26.594 1.000 23.357 476 GLY A C 1
ATOM 3649 O O . GLY A 1 476 ? 9.207 31.653 27.442 1.000 26.437 476 GLY A O 1
ATOM 3650 N N . ALA A 1 477 ? 8.591 30.974 25.352 1.000 21.519 477 ALA A N 1
ATOM 3651 C CA . ALA A 1 477 ? 9.967 30.846 24.876 1.000 20.892 477 ALA A CA 1
ATOM 3652 C C . ALA A 1 477 ? 10.512 32.170 24.359 1.000 20.942 477 ALA A C 1
ATOM 3653 O O . ALA A 1 477 ? 9.768 33.007 23.864 1.000 23.088 477 ALA A O 1
ATOM 3655 N N . VAL A 1 478 ? 11.830 32.311 24.448 1.000 20.014 478 VAL A N 1
ATOM 3656 C CA . VAL A 1 478 ? 12.546 33.469 23.970 1.000 20.242 478 VAL A CA 1
ATOM 3657 C C . VAL A 1 478 ? 12.234 33.547 22.488 1.000 19.984 478 VAL A C 1
ATOM 3658 O O . VAL A 1 478 ? 12.181 32.502 21.830 1.000 21.762 478 VAL A O 1
ATOM 3662 N N . ALA A 1 479 ? 11.993 34.754 21.976 1.000 17.942 479 ALA A N 1
ATOM 3663 C CA . ALA A 1 479 ? 11.813 34.972 20.528 1.000 17.311 479 ALA A CA 1
ATOM 3664 C C . ALA A 1 479 ? 13.088 34.480 19.857 1.000 15.914 479 ALA A C 1
ATOM 3665 O O . ALA A 1 479 ? 14.156 35.060 20.072 1.000 16.829 479 ALA A O 1
ATOM 3667 N N . SER A 1 480 ? 12.974 33.389 19.100 1.000 13.773 480 SER A N 1
ATOM 3668 C CA . SER A 1 480 ? 14.149 32.687 18.588 1.000 13.065 480 SER A CA 1
ATOM 3669 C C . SER A 1 480 ? 14.865 33.469 17.514 1.000 12.703 480 SER A C 1
ATOM 3670 O O . SER A 1 480 ? 14.227 34.187 16.756 1.000 12.594 480 SER A O 1
ATOM 3673 N N . SER A 1 481 ? 16.183 33.311 17.440 1.000 12.711 481 SER A N 1
ATOM 3674 C CA . SER A 1 481 ? 16.985 33.888 16.367 1.000 12.417 481 SER A CA 1
ATOM 3675 C C . SER A 1 481 ? 17.495 32.818 15.416 1.000 12.616 481 SER A C 1
ATOM 3676 O O . SER A 1 481 ? 18.403 33.054 14.629 1.000 14.214 481 SER A O 1
ATOM 3679 N N . CYS A 1 482 ? 16.897 31.640 15.479 1.000 12.541 482 CYS A N 1
ATOM 3680 C CA . CYS A 1 482 ? 17.386 30.472 14.789 1.000 12.654 482 CYS A CA 1
ATOM 3681 C C . CYS A 1 482 ? 16.321 29.979 13.824 1.000 12.230 482 CYS A C 1
ATOM 3682 O O . CYS A 1 482 ? 15.210 30.549 13.746 1.000 11.266 482 CYS A O 1
ATOM 3685 N N . PHE A 1 483 ? 16.655 28.924 13.086 1.000 12.378 483 PHE A N 1
ATOM 3686 C CA . PHE A 1 483 ? 15.711 28.369 12.134 1.000 12.805 483 PHE A CA 1
ATOM 3687 C C . PHE A 1 483 ? 15.555 26.867 12.249 1.000 12.809 483 PHE A C 1
ATOM 3688 O O . PHE A 1 483 ? 16.336 26.209 12.919 1.000 13.372 483 PHE A O 1
ATOM 3696 N N . ALA A 1 484 ? 14.517 26.351 11.606 1.000 12.645 484 ALA A N 1
ATOM 3697 C CA . ALA A 1 484 ? 14.271 24.930 11.510 1.000 13.078 484 ALA A CA 1
ATOM 3698 C C . ALA A 1 484 ? 13.815 24.649 10.094 1.000 13.782 484 ALA A C 1
ATOM 3699 O O . ALA A 1 484 ? 12.967 25.370 9.580 1.000 14.785 484 ALA A O 1
ATOM 3701 N N . GLY A 1 485 ? 14.374 23.632 9.459 1.000 14.309 485 GLY A N 1
ATOM 3702 C CA . GLY A 1 485 ? 13.922 23.173 8.160 1.000 15.136 485 GLY A CA 1
ATOM 3703 C C . GLY A 1 485 ? 12.617 22.375 8.195 1.000 16.779 485 GLY A C 1
ATOM 3704 O O . GLY A 1 485 ? 12.430 21.472 9.016 1.000 18.243 485 GLY A O 1
ATOM 3705 N N . VAL A 1 486 ? 11.718 22.717 7.288 1.000 17.754 486 VAL A N 1
ATOM 3706 C CA . VAL A 1 486 ? 10.530 21.925 6.982 1.000 18.895 486 VAL A CA 1
ATOM 3707 C C . VAL A 1 486 ? 10.759 21.356 5.588 1.000 19.229 486 VAL A C 1
ATOM 3708 O O . VAL A 1 486 ? 11.123 22.106 4.686 1.000 20.502 486 VAL A O 1
ATOM 3712 N N . PRO A 1 487 ? 10.536 20.043 5.376 1.000 20.317 487 PRO A N 1
ATOM 3713 C CA . PRO A 1 487 ? 10.907 19.422 4.067 1.000 20.006 487 PRO A CA 1
ATOM 3714 C C . PRO A 1 487 ? 9.905 19.664 2.899 1.000 21.615 487 PRO A C 1
ATOM 3715 O O . PRO A 1 487 ? 9.703 18.795 2.055 1.000 23.016 487 PRO A O 1
ATOM 3719 N N . ASN A 1 488 ? 9.330 20.859 2.825 1.000 22.575 488 ASN A N 1
ATOM 3720 C CA . ASN A 1 488 ? 8.315 21.216 1.841 1.000 21.801 488 ASN A CA 1
ATOM 3721 C C . ASN A 1 488 ? 8.144 22.741 1.811 1.000 20.508 488 ASN A C 1
ATOM 3722 O O . ASN A 1 488 ? 8.704 23.457 2.656 1.000 19.509 488 ASN A O 1
ATOM 3727 N N . TYR A 1 489 ? 7.332 23.219 0.871 1.000 19.803 489 TYR A N 1
ATOM 3728 C CA . TYR A 1 489 ? 7.127 24.648 0.654 1.000 18.536 489 TYR A CA 1
ATOM 3729 C C . TYR A 1 489 ? 5.817 25.157 1.232 1.000 18.664 489 TYR A C 1
ATOM 3730 O O . TYR A 1 489 ? 5.322 26.187 0.781 1.000 20.025 489 TYR A O 1
ATOM 3739 N N . ASN A 1 490 ? 5.278 24.481 2.240 1.000 19.203 490 ASN A N 1
ATOM 3740 C CA . ASN A 1 490 ? 4.037 24.925 2.862 1.000 21.526 490 ASN A CA 1
ATOM 3741 C C . ASN A 1 490 ? 4.241 26.313 3.485 1.000 22.981 490 ASN A C 1
ATOM 3742 O O . ASN A 1 490 ? 5.248 26.537 4.153 1.000 23.152 490 ASN A O 1
ATOM 3747 N N . ASN A 1 491 ? 3.273 27.217 3.272 1.000 24.702 491 ASN A N 1
ATOM 3748 C CA . ASN A 1 491 ? 3.381 28.640 3.638 1.000 25.063 491 ASN A CA 1
ATOM 3749 C C . ASN A 1 491 ? 2.015 29.176 4.095 1.000 28.348 491 ASN A C 1
ATOM 3750 O O . ASN A 1 491 ? 1.216 29.573 3.252 1.000 35.507 491 ASN A O 1
ATOM 3755 N N . PRO A 1 492 ? 1.712 29.217 5.396 1.000 29.909 492 PRO A N 1
ATOM 3756 C CA . PRO A 1 492 ? 2.592 28.806 6.494 1.000 29.415 492 PRO A CA 1
ATOM 3757 C C . PRO A 1 492 ? 2.593 27.286 6.698 1.000 28.879 492 PRO A C 1
ATOM 3758 O O . PRO A 1 492 ? 1.706 26.602 6.174 1.000 30.080 492 PRO A O 1
ATOM 3762 N N . PRO A 1 493 ? 3.581 26.754 7.453 1.000 27.851 493 PRO A N 1
ATOM 3763 C CA . PRO A 1 493 ? 3.589 25.323 7.740 1.000 26.637 493 PRO A CA 1
ATOM 3764 C C . PRO A 1 493 ? 2.382 24.878 8.571 1.000 24.892 493 PRO A C 1
ATOM 3765 O O . PRO A 1 493 ? 1.915 25.614 9.426 1.000 21.469 493 PRO A O 1
ATOM 3769 N N . ASN A 1 494 ? 1.891 23.683 8.284 1.000 25.829 494 ASN A N 1
ATOM 3770 C CA . ASN A 1 494 ? 0.716 23.133 8.959 1.000 27.855 494 ASN A CA 1
ATOM 3771 C C . ASN A 1 494 ? 1.108 22.393 10.222 1.000 30.041 494 ASN A C 1
ATOM 3772 O O . ASN A 1 494 ? 2.290 22.177 10.463 1.000 33.196 494 ASN A O 1
ATOM 3777 N N . SER A 1 495 ? 0.106 21.959 10.988 1.000 30.609 495 SER A N 1
ATOM 3778 C CA . SER A 1 495 ? 0.333 21.287 12.266 1.000 30.333 495 SER A CA 1
ATOM 3779 C C . SER A 1 495 ? 1.054 19.940 12.138 1.000 29.974 495 SER A C 1
ATOM 3780 O O . SER A 1 495 ? 1.625 19.458 13.124 1.000 30.950 495 SER A O 1
ATOM 3783 N N . GLY A 1 496 ? 1.031 19.331 10.951 1.000 28.562 496 GLY A N 1
ATOM 3784 C CA . GLY A 1 496 ? 1.845 18.145 10.680 1.000 27.376 496 GLY A CA 1
ATOM 3785 C C . GLY A 1 496 ? 3.328 18.464 10.622 1.000 28.819 496 GLY A C 1
ATOM 3786 O O . GLY A 1 496 ? 4.145 17.705 11.144 1.000 31.316 496 GLY A O 1
ATOM 3787 N N . ASP A 1 497 ? 3.674 19.584 9.983 1.000 28.197 497 ASP A N 1
ATOM 3788 C CA . ASP A 1 497 ? 5.059 20.077 9.954 1.000 27.988 497 ASP A CA 1
ATOM 3789 C C . ASP A 1 497 ? 5.563 20.445 11.360 1.000 27.903 497 ASP A C 1
ATOM 3790 O O . ASP A 1 497 ? 6.710 20.173 11.681 1.000 24.966 497 ASP A O 1
ATOM 3795 N N . ILE A 1 498 ? 4.697 21.060 12.171 1.000 30.010 498 ILE A N 1
ATOM 3796 C CA . ILE A 1 498 ? 4.986 21.381 13.589 1.000 30.839 498 ILE A CA 1
ATOM 3797 C C . ILE A 1 498 ? 5.125 20.116 14.461 1.000 31.529 498 ILE A C 1
ATOM 3798 O O . ILE A 1 498 ? 5.997 20.052 15.330 1.000 30.031 498 ILE A O 1
ATOM 3803 N N . GLU A 1 499 ? 4.280 19.121 14.211 1.000 32.267 499 GLU A N 1
ATOM 3804 C CA . GLU A 1 499 ? 4.361 17.828 14.902 1.000 34.607 499 GLU A CA 1
ATOM 3805 C C . GLU A 1 499 ? 5.667 17.093 14.646 1.000 34.996 499 GLU A C 1
ATOM 3806 O O . GLU A 1 499 ? 6.223 16.470 15.560 1.000 34.947 499 GLU A O 1
ATOM 3812 N N . ARG A 1 500 ? 6.143 17.160 13.408 1.000 31.969 500 ARG A N 1
ATOM 3813 C CA . ARG A 1 500 ? 7.395 16.522 13.019 1.000 33.162 500 ARG A CA 1
ATOM 3814 C C . ARG A 1 500 ? 8.572 16.988 13.891 1.000 30.705 500 ARG A C 1
ATOM 3815 O O . ARG A 1 500 ? 9.471 16.202 14.181 1.000 27.941 500 ARG A O 1
ATOM 3823 N N . LEU A 1 501 ? 8.533 18.250 14.323 1.000 30.021 501 LEU A N 1
ATOM 3824 C CA . LEU A 1 501 ? 9.574 18.836 15.167 1.000 32.752 501 LEU A CA 1
ATOM 3825 C C . LEU A 1 501 ? 9.539 18.381 16.626 1.000 33.792 501 LEU A C 1
ATOM 3826 O O . LEU A 1 501 ? 10.503 18.574 17.347 1.000 34.264 501 LEU A O 1
ATOM 3831 N N . ARG A 1 502 ? 8.421 17.816 17.076 1.000 34.718 502 ARG A N 1
ATOM 3832 C CA . ARG A 1 502 ? 8.218 17.472 18.496 1.000 32.914 502 ARG A CA 1
ATOM 3833 C C . ARG A 1 502 ? 9.119 16.319 18.906 1.000 28.832 502 ARG A C 1
ATOM 3834 O O . ARG A 1 502 ? 9.194 15.316 18.219 1.000 27.359 502 ARG A O 1
ATOM 3842 N N . GLY A 1 503 ? 9.838 16.488 20.013 1.000 26.878 503 GLY A N 1
ATOM 3843 C CA . GLY A 1 503 ? 10.830 15.514 20.467 1.000 26.450 503 GLY A CA 1
ATOM 3844 C C . GLY A 1 503 ? 12.238 15.734 19.949 1.000 25.595 503 GLY A C 1
ATOM 3845 O O . GLY A 1 503 ? 13.164 15.123 20.451 1.000 29.488 503 GLY A O 1
ATOM 3846 N N . SER A 1 504 ? 12.410 16.603 18.962 1.000 23.780 504 SER A N 1
ATOM 3847 C CA . SER A 1 504 ? 13.697 16.850 18.310 1.000 22.715 504 SER A CA 1
ATOM 3848 C C . SER A 1 504 ? 14.111 18.320 18.397 1.000 21.063 504 SER A C 1
ATOM 3849 O O . SER A 1 504 ? 15.198 18.637 18.847 1.000 20.999 504 SER A O 1
ATOM 3852 N N . ILE A 1 505 ? 13.244 19.202 17.934 1.000 19.690 505 ILE A N 1
ATOM 3853 C CA . ILE A 1 505 ? 13.483 20.625 17.950 1.000 18.905 505 ILE A CA 1
ATOM 3854 C C . ILE A 1 505 ? 12.562 21.241 18.963 1.000 19.046 505 ILE A C 1
ATOM 3855 O O . ILE A 1 505 ? 11.425 20.805 19.116 1.000 18.735 505 ILE A O 1
ATOM 3860 N N . ALA A 1 506 ? 13.054 22.276 19.636 1.000 19.237 506 ALA A N 1
ATOM 3861 C CA . ALA A 1 506 ? 12.256 23.013 20.601 1.000 19.019 506 ALA A CA 1
ATOM 3862 C C . ALA A 1 506 ? 12.699 24.465 20.681 1.000 19.130 506 ALA A C 1
ATOM 3863 O O . ALA A 1 506 ? 13.638 24.883 19.985 1.000 21.020 506 ALA A O 1
ATOM 3865 N N . CYS A 1 507 ? 11.986 25.238 21.497 1.000 18.561 507 CYS A N 1
ATOM 3866 C CA . CYS A 1 507 ? 12.371 26.602 21.847 1.000 18.753 507 CYS A CA 1
ATOM 3867 C C . CYS A 1 507 ? 12.660 26.674 23.336 1.000 17.847 507 CYS A C 1
ATOM 3868 O O . CYS A 1 507 ? 12.046 25.966 24.125 1.000 17.595 507 CYS A O 1
ATOM 3871 N N . VAL A 1 508 ? 13.567 27.571 23.706 1.000 17.190 508 VAL A N 1
ATOM 3872 C CA . VAL A 1 508 ? 14.054 27.656 25.064 1.000 16.480 508 VAL A CA 1
ATOM 3873 C C . VAL A 1 508 ? 13.242 28.686 25.835 1.000 17.730 508 VAL A C 1
ATOM 3874 O O . VAL A 1 508 ? 13.090 29.822 25.382 1.000 16.278 508 VAL A O 1
ATOM 3878 N N . LYS A 1 509 ? 12.724 28.254 27.002 1.000 20.414 509 LYS A N 1
ATOM 3879 C CA . LYS A 1 509 ? 11.881 29.065 27.885 1.000 22.870 509 LYS A CA 1
ATOM 3880 C C . LYS A 1 509 ? 12.576 30.314 28.434 1.000 23.572 509 LYS A C 1
ATOM 3881 O O . LYS A 1 509 ? 13.762 30.265 28.816 1.000 22.066 509 LYS A O 1
ATOM 3887 N N . THR A 1 510 ? 11.807 31.406 28.524 1.000 23.679 510 THR A N 1
ATOM 3888 C CA . THR A 1 510 ? 12.266 32.640 29.154 1.000 23.285 510 THR A CA 1
ATOM 3889 C C . THR A 1 510 ? 12.593 32.407 30.640 1.000 23.254 510 THR A C 1
ATOM 3890 O O . THR A 1 510 ? 13.556 32.989 31.166 1.000 22.867 510 THR A O 1
ATOM 3894 N N . SER A 1 511 ? 11.805 31.547 31.301 1.000 23.298 511 SER A N 1
ATOM 3895 C CA . SER A 1 511 ? 12.027 31.258 32.719 1.000 24.505 511 SER A CA 1
ATOM 3896 C C . SER A 1 511 ? 13.359 30.567 33.038 1.000 23.679 511 SER A C 1
ATOM 3897 O O . SER A 1 511 ? 13.811 30.641 34.176 1.000 24.078 511 SER A O 1
ATOM 3900 N N . ALA A 1 512 ? 13.988 29.928 32.041 1.000 24.108 512 ALA A N 1
ATOM 3901 C CA . ALA A 1 512 ? 15.260 29.193 32.224 1.000 22.862 512 ALA A CA 1
ATOM 3902 C C . ALA A 1 512 ? 16.493 30.028 31.917 1.000 22.258 512 ALA A C 1
ATOM 3903 O O . ALA A 1 512 ? 17.636 29.581 32.132 1.000 23.150 512 ALA A O 1
ATOM 3905 N N . ILE A 1 513 ? 16.264 31.260 31.459 1.000 21.958 513 ILE A N 1
ATOM 3906 C CA . ILE A 1 513 ? 17.295 32.061 30.814 1.000 22.942 513 ILE A CA 1
ATOM 3907 C C . ILE A 1 513 ? 17.516 33.401 31.511 1.000 23.191 513 ILE A C 1
ATOM 3908 O O . ILE A 1 513 ? 16.569 34.035 31.987 1.000 20.643 513 ILE A O 1
ATOM 3913 N N . ALA A 1 514 ? 18.767 33.838 31.539 1.000 24.403 514 ALA A N 1
ATOM 3914 C CA . ALA A 1 514 ? 19.064 35.169 32.041 1.000 27.158 514 ALA A CA 1
ATOM 3915 C C . ALA A 1 514 ? 20.357 35.668 31.460 1.000 28.059 514 ALA A C 1
ATOM 3916 O O . ALA A 1 514 ? 21.274 34.870 31.220 1.000 28.120 514 ALA A O 1
ATOM 3918 N N . SER A 1 515 ? 20.411 36.984 31.240 1.000 29.764 515 SER A N 1
ATOM 3919 C CA . SER A 1 515 ? 21.634 37.655 30.816 1.000 32.464 515 SER A CA 1
ATOM 3920 C C . SER A 1 515 ? 22.598 37.767 31.990 1.000 32.008 515 SER A C 1
ATOM 3921 O O . SER A 1 515 ? 22.192 37.553 33.126 1.000 31.533 515 SER A O 1
ATOM 3924 N N . MET A 1 516 ? 23.845 38.132 31.708 1.000 36.286 516 MET A N 1
ATOM 3925 C CA . MET A 1 516 ? 24.848 38.360 32.739 1.000 40.139 516 MET A CA 1
ATOM 3926 C C . MET A 1 516 ? 24.297 39.180 33.898 1.000 41.866 516 MET A C 1
ATOM 3927 O O . MET A 1 516 ? 24.365 38.758 35.043 1.000 43.591 516 MET A O 1
ATOM 3932 N N . GLN A 1 517 ? 23.701 40.320 33.584 1.000 43.123 517 GLN A N 1
ATOM 3933 C CA . GLN A 1 517 ? 23.145 41.213 34.606 1.000 44.784 517 GLN A CA 1
ATOM 3934 C C . GLN A 1 517 ? 21.934 40.623 35.367 1.000 40.806 517 GLN A C 1
ATOM 3935 O O . GLN A 1 517 ? 21.914 40.671 36.607 1.000 42.144 517 GLN A O 1
ATOM 3941 N N . GLU A 1 518 ? 20.952 40.067 34.653 1.000 37.880 518 GLU A N 1
ATOM 3942 C CA . GLU A 1 518 ? 19.787 39.416 35.301 1.000 37.617 518 GLU A CA 1
ATOM 3943 C C . GLU A 1 518 ? 20.220 38.262 36.247 1.000 34.489 518 GLU A C 1
ATOM 3944 O O . GLU A 1 518 ? 19.585 38.040 37.281 1.000 29.672 518 GLU A O 1
ATOM 3950 N N . MET A 1 519 ? 21.293 37.553 35.878 1.000 31.296 519 MET A N 1
ATOM 3951 C CA . MET A 1 519 ? 21.835 36.451 36.673 1.000 30.796 519 MET A CA 1
ATOM 3952 C C . MET A 1 519 ? 22.471 36.968 37.956 1.000 32.302 519 MET A C 1
ATOM 3953 O O . MET A 1 519 ? 22.173 36.432 39.022 1.000 29.229 519 MET A O 1
ATOM 3958 N N . LYS A 1 520 ? 23.346 37.981 37.851 1.000 35.734 520 LYS A N 1
ATOM 3959 C CA . LYS A 1 520 ? 23.901 38.670 39.036 1.000 37.838 520 LYS A CA 1
ATOM 3960 C C . LYS A 1 520 ? 22.804 39.077 40.023 1.000 36.800 520 LYS A C 1
ATOM 3961 O O . LYS A 1 520 ? 22.889 38.781 41.224 1.000 31.157 520 LYS A O 1
ATOM 3967 N N . SER A 1 521 ? 21.776 39.735 39.493 1.000 36.468 521 SER A N 1
ATOM 3968 C CA . SER A 1 521 ? 20.673 40.252 40.300 1.000 36.034 521 SER A CA 1
ATOM 3969 C C . SER A 1 521 ? 19.852 39.123 40.953 1.000 36.354 521 SER A C 1
ATOM 3970 O O . SER A 1 521 ? 19.578 39.163 42.162 1.000 39.465 521 SER A O 1
ATOM 3973 N N . MET A 1 522 ? 19.471 38.128 40.152 1.000 35.491 522 MET A N 1
ATOM 3974 C CA . MET A 1 522 ? 18.755 36.930 40.633 1.000 32.603 522 MET A CA 1
ATOM 3975 C C . MET A 1 522 ? 19.551 36.188 41.707 1.000 33.049 522 MET A C 1
ATOM 3976 O O . MET A 1 522 ? 19.004 35.855 42.742 1.000 34.343 522 MET A O 1
ATOM 3981 N N . LEU A 1 523 ? 20.841 35.962 41.469 1.000 33.753 523 LEU A N 1
ATOM 3982 C CA . LEU A 1 523 ? 21.718 35.281 42.434 1.000 34.493 523 LEU A CA 1
ATOM 3983 C C . LEU A 1 523 ? 21.995 36.036 43.735 1.000 37.287 523 LEU A C 1
ATOM 3984 O O . LEU A 1 523 ? 22.234 35.388 44.775 1.000 38.405 523 LEU A O 1
ATOM 3989 N N . SER A 1 524 ? 22.002 37.376 43.686 1.000 38.729 524 SER A N 1
ATOM 3990 C CA . SER A 1 524 ? 22.248 38.181 44.885 1.000 38.195 524 SER A CA 1
ATOM 3991 C C . SER A 1 524 ? 21.111 38.046 45.923 1.000 37.197 524 SER A C 1
ATOM 3992 O O . SER A 1 524 ? 21.327 38.377 47.083 1.000 37.283 524 SER A O 1
ATOM 3995 N N . GLN A 1 525 ? 19.938 37.559 45.510 1.000 37.626 525 GLN A N 1
ATOM 3996 C CA . GLN A 1 525 ? 18.824 37.239 46.417 1.000 38.911 525 GLN A CA 1
ATOM 3997 C C . GLN A 1 525 ? 18.805 35.753 46.912 1.000 38.312 525 GLN A C 1
ATOM 3998 O O . GLN A 1 525 ? 17.750 35.272 47.369 1.000 37.237 525 GLN A O 1
ATOM 4004 N N . HIS A 1 526 ? 19.930 35.038 46.786 1.000 35.845 526 HIS A N 1
ATOM 4005 C CA . HIS A 1 526 ? 20.035 33.640 47.226 1.000 36.834 526 HIS A CA 1
ATOM 4006 C C . HIS A 1 526 ? 21.290 33.532 48.097 1.000 43.028 526 HIS A C 1
ATOM 4007 O O . HIS A 1 526 ? 22.396 33.815 47.643 1.000 38.863 526 HIS A O 1
ATOM 4014 N N . GLN A 1 527 ? 21.090 33.106 49.347 1.000 51.461 527 GLN A N 1
ATOM 4015 C CA . GLN A 1 527 ? 22.175 33.170 50.343 1.000 56.949 527 GLN A CA 1
ATOM 4016 C C . GLN A 1 527 ? 23.162 32.031 50.112 1.000 55.265 527 GLN A C 1
ATOM 4017 O O . GLN A 1 527 ? 22.753 30.900 49.843 1.000 55.440 527 GLN A O 1
ATOM 4023 N N . GLY A 1 528 ? 24.458 32.353 50.139 1.000 57.050 528 GLY A N 1
ATOM 4024 C CA . GLY A 1 528 ? 25.533 31.365 50.045 1.000 58.666 528 GLY A CA 1
ATOM 4025 C C . GLY A 1 528 ? 25.796 30.807 48.657 1.000 59.456 528 GLY A C 1
ATOM 4026 O O . GLY A 1 528 ? 26.017 29.593 48.512 1.000 58.683 528 GLY A O 1
ATOM 4027 N N . MET A 1 529 ? 25.794 31.692 47.648 1.000 60.437 529 MET A N 1
ATOM 4028 C CA . MET A 1 529 ? 26.027 31.296 46.251 1.000 61.541 529 MET A CA 1
ATOM 4029 C C . MET A 1 529 ? 26.987 32.256 45.531 1.000 62.996 529 MET A C 1
ATOM 4030 O O . MET A 1 529 ? 28.191 32.231 45.812 1.000 64.584 529 MET A O 1
ATOM 4035 N N . GLN B 1 9 ? 68.588 -8.233 89.690 1.000 46.122 9 GLN B N 1
ATOM 4036 C CA . GLN B 1 9 ? 68.030 -8.015 88.328 1.000 46.279 9 GLN B CA 1
ATOM 4037 C C . GLN B 1 9 ? 68.976 -7.362 87.301 1.000 37.942 9 GLN B C 1
ATOM 4038 O O . GLN B 1 9 ? 69.970 -6.720 87.617 1.000 34.164 9 GLN B O 1
ATOM 4044 N N . LEU B 1 10 ? 68.498 -7.403 86.074 1.000 30.614 10 LEU B N 1
ATOM 4045 C CA . LEU B 1 10 ? 69.146 -6.786 84.968 1.000 28.080 10 LEU B CA 1
ATOM 4046 C C . LEU B 1 10 ? 68.523 -5.479 84.523 1.000 23.742 10 LEU B C 1
ATOM 4047 O O . LEU B 1 10 ? 68.915 -5.017 83.487 1.000 23.181 10 LEU B O 1
ATOM 4052 N N . GLY B 1 11 ? 67.621 -4.886 85.307 1.000 20.659 11 GLY B N 1
ATOM 4053 C CA . GLY B 1 11 ? 66.986 -3.653 84.912 1.000 19.916 11 GLY B CA 1
ATOM 4054 C C . GLY B 1 11 ? 65.787 -3.844 84.005 1.000 18.664 11 GLY B C 1
ATOM 4055 O O . GLY B 1 11 ? 65.456 -4.954 83.639 1.000 18.810 11 GLY B O 1
ATOM 4056 N N . ASN B 1 12 ? 65.163 -2.745 83.636 1.000 16.640 12 ASN B N 1
ATOM 4057 C CA . ASN B 1 12 ? 63.909 -2.776 82.894 1.000 15.696 12 ASN B CA 1
ATOM 4058 C C . ASN B 1 12 ? 64.050 -2.351 81.414 1.000 15.883 12 ASN B C 1
ATOM 4059 O O . ASN B 1 12 ? 63.052 -2.184 80.747 1.000 15.089 12 ASN B O 1
ATOM 4064 N N . LEU B 1 13 ? 65.268 -2.144 80.922 1.000 16.375 13 LEU B N 1
ATOM 4065 C CA . LEU B 1 13 ? 65.446 -1.732 79.533 1.000 17.564 13 LEU B CA 1
ATOM 4066 C C . LEU B 1 13 ? 65.104 -2.898 78.642 1.000 17.649 13 LEU B C 1
ATOM 4067 O O . LEU B 1 13 ? 65.728 -3.931 78.785 1.000 17.865 13 LEU B O 1
ATOM 4072 N N . PRO B 1 14 ? 64.118 -2.739 77.741 1.000 17.134 14 PRO B N 1
ATOM 4073 C CA . PRO B 1 14 ? 63.839 -3.842 76.829 1.000 17.804 14 PRO B CA 1
ATOM 4074 C C . PRO B 1 14 ? 65.057 -4.256 76.001 1.000 18.757 14 PRO B C 1
ATOM 4075 O O . PRO B 1 14 ? 65.829 -3.408 75.532 1.000 19.508 14 PRO B O 1
ATOM 4079 N N . GLY B 1 15 ? 65.229 -5.566 75.870 1.000 18.986 15 GLY B N 1
ATOM 4080 C CA . GLY B 1 15 ? 66.364 -6.149 75.189 1.000 19.350 15 GLY B CA 1
ATOM 4081 C C . GLY B 1 15 ? 67.420 -6.706 76.114 1.000 19.520 15 GLY B C 1
ATOM 4082 O O . GLY B 1 15 ? 68.154 -7.649 75.733 1.000 19.235 15 GLY B O 1
ATOM 4083 N N . VAL B 1 16 ? 67.507 -6.162 77.327 1.000 19.418 16 VAL B N 1
ATOM 4084 C CA . VAL B 1 16 ? 68.568 -6.560 78.228 1.000 19.643 16 VAL B CA 1
ATOM 4085 C C . VAL B 1 16 ? 68.626 -8.061 78.455 1.000 18.363 16 VAL B C 1
ATOM 4086 O O . VAL B 1 16 ? 69.694 -8.611 78.589 1.000 19.645 16 VAL B O 1
ATOM 4090 N N . THR B 1 17 ? 67.473 -8.721 78.504 1.000 17.250 17 THR B N 1
ATOM 4091 C CA . THR B 1 17 ? 67.381 -10.151 78.780 1.000 16.602 17 THR B CA 1
ATOM 4092 C C . THR B 1 17 ? 67.899 -10.979 77.637 1.000 16.374 17 THR B C 1
ATOM 4093 O O . THR B 1 17 ? 68.165 -12.159 77.817 1.000 16.036 17 THR B O 1
ATOM 4097 N N . SER B 1 18 ? 68.005 -10.388 76.449 1.000 17.384 18 SER B N 1
ATOM 4098 C CA . SER B 1 18 ? 68.553 -11.100 75.297 1.000 17.696 18 SER B CA 1
ATOM 4099 C C . SER B 1 18 ? 70.071 -11.051 75.242 1.000 17.331 18 SER B C 1
ATOM 4100 O O . SER B 1 18 ? 70.668 -11.869 74.534 1.000 17.558 18 SER B O 1
ATOM 4103 N N . MET B 1 19 ? 70.688 -10.104 75.946 1.000 17.349 19 MET B N 1
ATOM 4104 C CA . MET B 1 19 ? 72.112 -9.912 75.844 1.000 17.140 19 MET B CA 1
ATOM 4105 C C . MET B 1 19 ? 72.914 -11.018 76.505 1.000 17.008 19 MET B C 1
ATOM 4106 O O . MET B 1 19 ? 72.583 -11.504 77.562 1.000 17.138 19 MET B O 1
ATOM 4111 N N . GLY B 1 20 ? 73.940 -11.462 75.825 1.000 18.013 20 GLY B N 1
ATOM 4112 C CA . GLY B 1 20 ? 74.803 -12.491 76.365 1.000 19.732 20 GLY B CA 1
ATOM 4113 C C . GLY B 1 20 ? 74.173 -13.866 76.384 1.000 21.464 20 GLY B C 1
ATOM 4114 O O . GLY B 1 20 ? 74.660 -14.731 77.086 1.000 23.376 20 GLY B O 1
ATOM 4115 N N . MET B 1 21 ? 73.091 -14.063 75.633 1.000 22.590 21 MET B N 1
ATOM 4116 C CA . MET B 1 21 ? 72.450 -15.354 75.573 1.000 24.393 21 MET B CA 1
ATOM 4117 C C . MET B 1 21 ? 73.079 -16.084 74.414 1.000 23.728 21 MET B C 1
ATOM 4118 O O . MET B 1 21 ? 73.406 -15.472 73.400 1.000 24.224 21 MET B O 1
ATOM 4123 N N . GLY B 1 22 ? 73.192 -17.403 74.539 1.000 22.315 22 GLY B N 1
ATOM 4124 C CA . GLY B 1 22 ? 73.435 -18.265 73.397 1.000 20.950 22 GLY B CA 1
ATOM 4125 C C . GLY B 1 22 ? 72.379 -18.108 72.317 1.000 20.846 22 GLY B C 1
ATOM 4126 O O . GLY B 1 22 ? 71.212 -17.772 72.613 1.000 21.599 22 GLY B O 1
ATOM 4127 N N . TYR B 1 23 ? 72.783 -18.299 71.061 1.000 18.805 23 TYR B N 1
ATOM 4128 C CA . TYR B 1 23 ? 71.876 -18.147 69.944 1.000 18.442 23 TYR B CA 1
ATOM 4129 C C . TYR B 1 23 ? 71.963 -19.332 69.019 1.000 18.299 23 TYR B C 1
ATOM 4130 O O . TYR B 1 23 ? 73.056 -19.808 68.713 1.000 17.977 23 TYR B O 1
ATOM 4139 N N . ASP B 1 24 ? 70.800 -19.783 68.563 1.000 18.459 24 ASP B N 1
ATOM 4140 C CA . ASP B 1 24 ? 70.727 -20.811 67.564 1.000 18.561 24 ASP B CA 1
ATOM 4141 C C . ASP B 1 24 ? 70.967 -20.163 66.197 1.000 18.592 24 ASP B C 1
ATOM 4142 O O . ASP B 1 24 ? 70.063 -19.637 65.570 1.000 19.010 24 ASP B O 1
ATOM 4147 N N . VAL B 1 25 ? 72.199 -20.245 65.724 1.000 18.013 25 VAL B N 1
ATOM 4148 C CA . VAL B 1 25 ? 72.583 -19.642 64.455 1.000 16.959 25 VAL B CA 1
ATOM 4149 C C . VAL B 1 25 ? 71.916 -20.291 63.255 1.000 16.097 25 VAL B C 1
ATOM 4150 O O . VAL B 1 25 ? 71.938 -19.732 62.157 1.000 14.355 25 VAL B O 1
ATOM 4154 N N . ASN B 1 26 ? 71.326 -21.467 63.479 1.000 15.852 26 ASN B N 1
ATOM 4155 C CA . ASN B 1 26 ? 70.523 -22.162 62.466 1.000 15.414 26 ASN B CA 1
ATOM 4156 C C . ASN B 1 26 ? 69.034 -21.924 62.633 1.000 16.137 26 ASN B C 1
ATOM 4157 O O . ASN B 1 26 ? 68.253 -22.555 61.954 1.000 16.241 26 ASN B O 1
ATOM 4162 N N . GLY B 1 27 ? 68.647 -20.982 63.494 1.000 16.838 27 GLY B N 1
ATOM 4163 C CA . GLY B 1 27 ? 67.239 -20.730 63.837 1.000 17.428 27 GLY B CA 1
ATOM 4164 C C . GLY B 1 27 ? 66.639 -19.588 63.041 1.000 16.829 27 GLY B C 1
ATOM 4165 O O . GLY B 1 27 ? 66.795 -19.538 61.833 1.000 17.579 27 GLY B O 1
ATOM 4166 N N . LEU B 1 28 ? 65.941 -18.675 63.701 1.000 16.851 28 LEU B N 1
ATOM 4167 C CA . LEU B 1 28 ? 65.386 -17.514 63.006 1.000 17.995 28 LEU B CA 1
ATOM 4168 C C . LEU B 1 28 ? 66.413 -16.386 62.959 1.000 17.269 28 LEU B C 1
ATOM 4169 O O . LEU B 1 28 ? 67.379 -16.400 63.713 1.000 18.105 28 LEU B O 1
ATOM 4174 N N . TYR B 1 29 ? 66.198 -15.430 62.061 1.000 15.736 29 TYR B N 1
ATOM 4175 C CA . TYR B 1 29 ? 67.033 -14.265 61.969 1.000 15.311 29 TYR B CA 1
ATOM 4176 C C . TYR B 1 29 ? 66.662 -13.320 63.106 1.000 13.997 29 TYR B C 1
ATOM 4177 O O . TYR B 1 29 ? 65.526 -12.934 63.237 1.000 14.215 29 TYR B O 1
ATOM 4186 N N . ALA B 1 30 ? 67.649 -12.970 63.923 1.000 13.274 30 ALA B N 1
ATOM 4187 C CA . ALA B 1 30 ? 67.529 -11.966 64.979 1.000 12.679 30 ALA B CA 1
ATOM 4188 C C . ALA B 1 30 ? 66.147 -11.933 65.628 1.000 12.149 30 ALA B C 1
ATOM 4189 O O . ALA B 1 30 ? 65.411 -10.974 65.496 1.000 11.034 30 ALA B O 1
ATOM 4191 N N . SER B 1 31 ? 65.823 -13.032 66.294 1.000 12.260 31 SER B N 1
ATOM 4192 C CA . SER B 1 31 ? 64.587 -13.180 67.022 1.000 12.659 31 SER B CA 1
ATOM 4193 C C . SER B 1 31 ? 64.849 -13.737 68.403 1.000 12.571 31 SER B C 1
ATOM 4194 O O . SER B 1 31 ? 65.719 -14.572 68.552 1.000 12.652 31 SER B O 1
ATOM 4197 N N . PRO B 1 32 ? 64.082 -13.292 69.412 1.000 12.891 32 PRO B N 1
ATOM 4198 C CA . PRO B 1 32 ? 64.142 -13.915 70.744 1.000 13.352 32 PRO B CA 1
ATOM 4199 C C . PRO B 1 32 ? 63.782 -15.391 70.750 1.000 13.483 32 PRO B C 1
ATOM 4200 O O . PRO B 1 32 ? 64.219 -16.113 71.634 1.000 13.878 32 PRO B O 1
ATOM 4204 N N . GLU B 1 33 ? 62.988 -15.833 69.779 1.000 14.395 33 GLU B N 1
ATOM 4205 C CA . GLU B 1 33 ? 62.612 -17.236 69.699 1.000 15.583 33 GLU B CA 1
ATOM 4206 C C . GLU B 1 33 ? 63.817 -18.164 69.519 1.000 14.799 33 GLU B C 1
ATOM 4207 O O . GLU B 1 33 ? 63.739 -19.321 69.876 1.000 14.735 33 GLU B O 1
ATOM 4213 N N . SER B 1 34 ? 64.912 -17.667 68.961 1.000 14.008 34 SER B N 1
ATOM 4214 C CA . SER B 1 34 ? 66.109 -18.475 68.771 1.000 13.526 34 SER B CA 1
ATOM 4215 C C . SER B 1 34 ? 67.194 -18.251 69.837 1.000 13.382 34 SER B C 1
ATOM 4216 O O . SER B 1 34 ? 68.328 -18.736 69.668 1.000 12.343 34 SER B O 1
ATOM 4219 N N . LEU B 1 35 ? 66.858 -17.538 70.917 1.000 13.966 35 LEU B N 1
ATOM 4220 C CA . LEU B 1 35 ? 67.714 -17.488 72.102 1.000 15.705 35 LEU B CA 1
ATOM 4221 C C . LEU B 1 35 ? 67.686 -18.846 72.792 1.000 17.319 35 LEU B C 1
ATOM 4222 O O . LEU B 1 35 ? 66.709 -19.554 72.717 1.000 17.987 35 LEU B O 1
ATOM 4227 N N . LEU B 1 36 ? 68.789 -19.201 73.419 1.000 20.297 36 LEU B N 1
ATOM 4228 C CA . LEU B 1 36 ? 68.966 -20.495 74.047 1.000 22.833 36 LEU B CA 1
ATOM 4229 C C . LEU B 1 36 ? 69.103 -20.259 75.532 1.000 24.729 36 LEU B C 1
ATOM 4230 O O . LEU B 1 36 ? 69.542 -19.195 75.968 1.000 23.005 36 LEU B O 1
ATOM 4235 N N . GLY B 1 37 ? 68.786 -21.295 76.290 1.000 30.711 37 GLY B N 1
ATOM 4236 C CA . GLY B 1 37 ? 68.310 -21.154 77.663 1.000 36.429 37 GLY B CA 1
ATOM 4237 C C . GLY B 1 37 ? 69.154 -20.385 78.652 1.000 41.176 37 GLY B C 1
ATOM 4238 O O . GLY B 1 37 ? 68.750 -19.311 79.123 1.000 37.881 37 GLY B O 1
ATOM 4239 N N . GLN B 1 38 ? 70.318 -20.948 78.967 1.000 47.524 38 GLN B N 1
ATOM 4240 C CA . GLN B 1 38 ? 71.180 -20.441 80.050 1.000 53.085 38 GLN B CA 1
ATOM 4241 C C . GLN B 1 38 ? 71.882 -19.121 79.693 1.000 49.685 38 GLN B C 1
ATOM 4242 O O . GLN B 1 38 ? 72.557 -19.063 78.670 1.000 46.972 38 GLN B O 1
ATOM 4248 N N . PRO B 1 39 ? 71.741 -18.082 80.549 1.000 49.518 39 PRO B N 1
ATOM 4249 C CA . PRO B 1 39 ? 72.641 -16.917 80.430 1.000 45.044 39 PRO B CA 1
ATOM 4250 C C . PRO B 1 39 ? 74.100 -17.321 80.632 1.000 40.370 39 PRO B C 1
ATOM 4251 O O . PRO B 1 39 ? 74.390 -18.175 81.457 1.000 39.172 39 PRO B O 1
ATOM 4255 N N . LEU B 1 40 ? 74.989 -16.740 79.847 1.000 33.995 40 LEU B N 1
ATOM 4256 C CA . LEU B 1 40 ? 76.403 -17.129 79.851 1.000 31.896 40 LEU B CA 1
ATOM 4257 C C . LEU B 1 40 ? 77.177 -16.312 80.849 1.000 28.799 40 LEU B C 1
ATOM 4258 O O . LEU B 1 40 ? 78.194 -16.775 81.360 1.000 26.746 40 LEU B O 1
ATOM 4263 N N . PHE B 1 41 ? 76.698 -15.100 81.134 1.000 25.817 41 PHE B N 1
ATOM 4264 C CA . PHE B 1 41 ? 77.465 -14.148 81.882 1.000 24.589 41 PHE B CA 1
ATOM 4265 C C . PHE B 1 41 ? 76.710 -13.684 83.104 1.000 25.755 41 PHE B C 1
ATOM 4266 O O . PHE B 1 41 ? 75.502 -13.817 83.187 1.000 28.504 41 PHE B O 1
ATOM 4274 N N . ASP B 1 42 ? 77.475 -13.142 84.046 1.000 25.694 42 ASP B N 1
ATOM 4275 C CA . ASP B 1 42 ? 76.990 -12.445 85.205 1.000 26.952 42 ASP B CA 1
ATOM 4276 C C . ASP B 1 42 ? 77.377 -11.016 84.918 1.000 25.102 42 ASP B C 1
ATOM 4277 O O . ASP B 1 42 ? 78.558 -10.706 84.919 1.000 24.348 42 ASP B O 1
ATOM 4282 N N . PHE B 1 43 ? 76.404 -10.153 84.667 1.000 24.185 43 PHE B N 1
ATOM 4283 C CA . PHE B 1 43 ? 76.687 -8.768 84.224 1.000 23.859 43 PHE B CA 1
ATOM 4284 C C . PHE B 1 43 ? 76.905 -7.735 85.326 1.000 25.962 43 PHE B C 1
ATOM 4285 O O . PHE B 1 43 ? 77.080 -6.556 85.033 1.000 24.770 43 PHE B O 1
ATOM 4293 N N . GLY B 1 44 ? 76.913 -8.188 86.580 1.000 29.163 44 GLY B N 1
ATOM 4294 C CA . GLY B 1 44 ? 76.952 -7.308 87.743 1.000 31.239 44 GLY B CA 1
ATOM 4295 C C . GLY B 1 44 ? 75.566 -6.779 88.046 1.000 34.443 44 GLY B C 1
ATOM 4296 O O . GLY B 1 44 ? 74.743 -6.567 87.128 1.000 38.317 44 GLY B O 1
ATOM 4297 N N . GLY B 1 45 ? 75.298 -6.589 89.334 1.000 35.993 45 GLY B N 1
ATOM 4298 C CA . GLY B 1 45 ? 74.012 -6.064 89.804 1.000 35.659 45 GLY B CA 1
ATOM 4299 C C . GLY B 1 45 ? 73.953 -4.544 89.810 1.000 37.092 45 GLY B C 1
ATOM 4300 O O . GLY B 1 45 ? 72.901 -3.972 90.106 1.000 39.542 45 GLY B O 1
ATOM 4301 N N . GLU B 1 46 ? 75.073 -3.871 89.522 1.000 35.188 46 GLU B N 1
ATOM 4302 C CA . GLU B 1 46 ? 75.075 -2.434 89.408 1.000 35.930 46 GLU B CA 1
ATOM 4303 C C . GLU B 1 46 ? 74.442 -2.034 88.084 1.000 31.209 46 GLU B C 1
ATOM 4304 O O . GLU B 1 46 ? 74.709 -2.628 87.044 1.000 27.763 46 GLU B O 1
ATOM 4310 N N . LEU B 1 47 ? 73.593 -1.006 88.157 1.000 29.720 47 LEU B N 1
ATOM 4311 C CA . LEU B 1 47 ? 72.775 -0.580 87.035 1.000 25.109 47 LEU B CA 1
ATOM 4312 C C . LEU B 1 47 ? 73.014 0.889 86.728 1.000 23.915 47 LEU B C 1
ATOM 4313 O O . LEU B 1 47 ? 73.240 1.711 87.626 1.000 21.090 47 LEU B O 1
ATOM 4318 N N . ASP B 1 48 ? 72.966 1.185 85.439 1.000 24.202 48 ASP B N 1
ATOM 4319 C CA . ASP B 1 48 ? 72.961 2.560 84.954 1.000 27.710 48 ASP B CA 1
ATOM 4320 C C . ASP B 1 48 ? 71.514 2.886 84.699 1.000 28.472 48 ASP B C 1
ATOM 4321 O O . ASP B 1 48 ? 70.696 1.986 84.473 1.000 27.404 48 ASP B O 1
ATOM 4326 N N . SER B 1 49 ? 71.192 4.165 84.792 1.000 30.095 49 SER B N 1
ATOM 4327 C CA . SER B 1 49 ? 69.843 4.602 84.484 1.000 31.996 49 SER B CA 1
ATOM 4328 C C . SER B 1 49 ? 69.918 5.653 83.417 1.000 31.169 49 SER B C 1
ATOM 4329 O O . SER B 1 49 ? 70.857 6.456 83.386 1.000 33.565 49 SER B O 1
ATOM 4332 N N . ILE B 1 50 ? 68.944 5.619 82.535 1.000 31.182 50 ILE B N 1
ATOM 4333 C CA . ILE B 1 50 ? 68.983 6.399 81.322 1.000 32.761 50 ILE B CA 1
ATOM 4334 C C . ILE B 1 50 ? 67.556 6.874 81.036 1.000 33.301 50 ILE B C 1
ATOM 4335 O O . ILE B 1 50 ? 66.576 6.137 81.255 1.000 29.952 50 ILE B O 1
ATOM 4340 N N . GLU B 1 51 ? 67.453 8.107 80.560 1.000 35.372 51 GLU B N 1
ATOM 4341 C CA . GLU B 1 51 ? 66.182 8.684 80.136 1.000 34.704 51 GLU B CA 1
ATOM 4342 C C . GLU B 1 51 ? 66.112 8.652 78.613 1.000 33.228 51 GLU B C 1
ATOM 4343 O O . GLU B 1 51 ? 67.021 9.108 77.920 1.000 30.606 51 GLU B O 1
ATOM 4349 N N . ILE B 1 52 ? 65.039 8.066 78.101 1.000 32.785 52 ILE B N 1
ATOM 4350 C CA . ILE B 1 52 ? 64.815 7.938 76.677 1.000 30.176 52 ILE B CA 1
ATOM 4351 C C . ILE B 1 52 ? 63.378 8.343 76.406 1.000 30.392 52 ILE B C 1
ATOM 4352 O O . ILE B 1 52 ? 62.455 7.586 76.733 1.000 29.279 52 ILE B O 1
ATOM 4357 N N . GLU B 1 53 ? 63.203 9.525 75.812 1.000 30.025 53 GLU B N 1
ATOM 4358 C CA . GLU B 1 53 ? 61.884 10.044 75.463 1.000 28.714 53 GLU B CA 1
ATOM 4359 C C . GLU B 1 53 ? 60.889 9.962 76.612 1.000 25.541 53 GLU B C 1
ATOM 4360 O O . GLU B 1 53 ? 59.820 9.360 76.477 1.000 24.403 53 GLU B O 1
ATOM 4366 N N . GLY B 1 54 ? 61.289 10.533 77.741 1.000 22.615 54 GLY B N 1
ATOM 4367 C CA . GLY B 1 54 ? 60.419 10.672 78.879 1.000 20.358 54 GLY B CA 1
ATOM 4368 C C . GLY B 1 54 ? 60.321 9.463 79.782 1.000 19.461 54 GLY B C 1
ATOM 4369 O O . GLY B 1 54 ? 59.786 9.564 80.866 1.000 19.738 54 GLY B O 1
ATOM 4370 N N . ARG B 1 55 ? 60.871 8.333 79.367 1.000 18.920 55 ARG B N 1
ATOM 4371 C CA . ARG B 1 55 ? 60.846 7.132 80.198 1.000 17.714 55 ARG B CA 1
ATOM 4372 C C . ARG B 1 55 ? 62.200 6.805 80.787 1.000 17.398 55 ARG B C 1
ATOM 4373 O O . ARG B 1 55 ? 63.235 7.057 80.191 1.000 17.653 55 ARG B O 1
ATOM 4381 N N . SER B 1 56 ? 62.168 6.243 81.978 1.000 18.334 56 SER B N 1
ATOM 4382 C CA . SER B 1 56 ? 63.377 5.860 82.696 1.000 18.410 56 SER B CA 1
ATOM 4383 C C . SER B 1 56 ? 63.652 4.389 82.521 1.000 18.682 56 SER B C 1
ATOM 4384 O O . SER B 1 56 ? 62.765 3.532 82.668 1.000 19.919 56 SER B O 1
ATOM 4387 N N . TYR B 1 57 ? 64.904 4.077 82.245 1.000 19.585 57 TYR B N 1
ATOM 4388 C CA . TYR B 1 57 ? 65.298 2.703 82.048 1.000 19.013 57 TYR B CA 1
ATOM 4389 C C . TYR B 1 57 ? 66.513 2.419 82.884 1.000 18.420 57 TYR B C 1
ATOM 4390 O O . TYR B 1 57 ? 67.354 3.291 83.072 1.000 19.244 57 TYR B O 1
ATOM 4399 N N . THR B 1 58 ? 66.607 1.197 83.377 1.000 17.570 58 THR B N 1
ATOM 4400 C CA . THR B 1 58 ? 67.830 0.709 83.957 1.000 17.107 58 THR B CA 1
ATOM 4401 C C . THR B 1 58 ? 68.337 -0.491 83.168 1.000 16.772 58 THR B C 1
ATOM 4402 O O . THR B 1 58 ? 67.584 -1.202 82.505 1.000 16.154 58 THR B O 1
ATOM 4406 N N . PHE B 1 59 ? 69.640 -0.697 83.257 1.000 17.144 59 PHE B N 1
ATOM 4407 C CA . PHE B 1 59 ? 70.311 -1.817 82.585 1.000 17.353 59 PHE B CA 1
ATOM 4408 C C . PHE B 1 59 ? 71.656 -1.992 83.250 1.000 16.794 59 PHE B C 1
ATOM 4409 O O . PHE B 1 59 ? 72.093 -1.077 83.945 1.000 15.509 59 PHE B O 1
ATOM 4417 N N . PRO B 1 60 ? 72.311 -3.146 83.074 1.000 18.322 60 PRO B N 1
ATOM 4418 C CA . PRO B 1 60 ? 73.615 -3.326 83.730 1.000 19.458 60 PRO B CA 1
ATOM 4419 C C . PRO B 1 60 ? 74.691 -2.364 83.208 1.000 20.396 60 PRO B C 1
ATOM 4420 O O . PRO B 1 60 ? 74.786 -2.131 82.000 1.000 18.011 60 PRO B O 1
ATOM 4424 N N . ARG B 1 61 ? 75.460 -1.794 84.139 1.000 23.320 61 ARG B N 1
ATOM 4425 C CA . ARG B 1 61 ? 76.620 -0.938 83.844 1.000 25.703 61 ARG B CA 1
ATOM 4426 C C . ARG B 1 61 ? 77.553 -1.527 82.803 1.000 22.376 61 ARG B C 1
ATOM 4427 O O . ARG B 1 61 ? 78.129 -0.811 82.015 1.000 23.994 61 ARG B O 1
ATOM 4435 N N . SER B 1 62 ? 77.714 -2.844 82.839 1.000 19.091 62 SER B N 1
ATOM 4436 C CA . SER B 1 62 ? 78.572 -3.531 81.914 1.000 16.875 62 SER B CA 1
ATOM 4437 C C . SER B 1 62 ? 78.102 -3.493 80.464 1.000 15.919 62 SER B C 1
ATOM 4438 O O . SER B 1 62 ? 78.898 -3.785 79.557 1.000 16.736 62 SER B O 1
ATOM 4441 N N . MET B 1 63 ? 76.830 -3.147 80.207 1.000 13.906 63 MET B N 1
ATOM 4442 C CA . MET B 1 63 ? 76.353 -3.024 78.837 1.000 12.597 63 MET B CA 1
ATOM 4443 C C . MET B 1 63 ? 76.398 -1.588 78.450 1.000 12.445 63 MET B C 1
ATOM 4444 O O . MET B 1 63 ? 76.393 -0.705 79.315 1.000 11.744 63 MET B O 1
ATOM 4449 N N . HIS B 1 64 ? 76.448 -1.365 77.142 1.000 12.601 64 HIS B N 1
ATOM 4450 C CA . HIS B 1 64 ? 76.362 -0.039 76.568 1.000 13.053 64 HIS B CA 1
ATOM 4451 C C . HIS B 1 64 ? 75.100 0.058 75.745 1.000 13.239 64 HIS B C 1
ATOM 4452 O O . HIS B 1 64 ? 74.749 -0.880 75.020 1.000 12.891 64 HIS B O 1
ATOM 4459 N N . VAL B 1 65 ? 74.435 1.208 75.838 1.000 13.909 65 VAL B N 1
ATOM 4460 C CA . VAL B 1 65 ? 73.217 1.455 75.133 1.000 14.232 65 VAL B CA 1
ATOM 4461 C C . VAL B 1 65 ? 73.436 2.669 74.260 1.000 15.261 65 VAL B C 1
ATOM 4462 O O . VAL B 1 65 ? 73.901 3.707 74.726 1.000 15.573 65 VAL B O 1
ATOM 4466 N N . HIS B 1 66 ? 73.072 2.523 72.995 1.000 16.212 66 HIS B N 1
ATOM 4467 C CA . HIS B 1 66 ? 73.122 3.591 72.004 1.000 17.271 66 HIS B CA 1
ATOM 4468 C C . HIS B 1 66 ? 71.719 3.758 71.418 1.000 17.482 66 HIS B C 1
ATOM 4469 O O . HIS B 1 66 ? 71.231 2.889 70.691 1.000 16.884 66 HIS B O 1
ATOM 4476 N N . THR B 1 67 ? 71.055 4.858 71.753 1.000 18.074 67 THR B N 1
ATOM 4477 C CA . THR B 1 67 ? 69.723 5.090 71.230 1.000 19.946 67 THR B CA 1
ATOM 4478 C C . THR B 1 67 ? 69.892 5.632 69.821 1.000 21.780 67 THR B C 1
ATOM 4479 O O . THR B 1 67 ? 70.786 6.442 69.579 1.000 21.149 67 THR B O 1
ATOM 4483 N N . TYR B 1 68 ? 69.072 5.149 68.889 1.000 23.862 68 TYR B N 1
ATOM 4484 C CA . TYR B 1 68 ? 69.010 5.711 67.548 1.000 25.791 68 TYR B CA 1
ATOM 4485 C C . TYR B 1 68 ? 67.623 5.377 66.998 1.000 25.536 68 TYR B C 1
ATOM 4486 O O . TYR B 1 68 ? 67.385 4.291 66.484 1.000 29.929 68 TYR B O 1
ATOM 4495 N N . PHE B 1 69 ? 66.687 6.284 67.138 1.000 25.261 69 PHE B N 1
ATOM 4496 C CA . PHE B 1 69 ? 65.325 6.031 66.668 1.000 26.142 69 PHE B CA 1
ATOM 4497 C C . PHE B 1 69 ? 65.305 6.190 65.151 1.000 24.853 69 PHE B C 1
ATOM 4498 O O . PHE B 1 69 ? 65.223 7.303 64.650 1.000 25.860 69 PHE B O 1
ATOM 4506 N N . HIS B 1 70 ? 65.404 5.073 64.439 1.000 24.617 70 HIS B N 1
ATOM 4507 C CA . HIS B 1 70 ? 65.387 5.099 62.971 1.000 26.385 70 HIS B CA 1
ATOM 4508 C C . HIS B 1 70 ? 65.032 3.737 62.359 1.000 25.908 70 HIS B C 1
ATOM 4509 O O . HIS B 1 70 ? 65.002 2.723 63.067 1.000 21.975 70 HIS B O 1
ATOM 4516 N N . SER B 1 71 ? 64.800 3.756 61.044 1.000 28.178 71 SER B N 1
ATOM 4517 C CA . SER B 1 71 ? 64.431 2.579 60.239 1.000 31.562 71 SER B CA 1
ATOM 4518 C C . SER B 1 71 ? 65.572 2.140 59.318 1.000 34.095 71 SER B C 1
ATOM 4519 O O . SER B 1 71 ? 66.049 2.927 58.516 1.000 34.227 71 SER B O 1
ATOM 4522 N N . ASP B 1 72 ? 66.010 0.895 59.457 1.000 37.709 72 ASP B N 1
ATOM 4523 C CA . ASP B 1 72 ? 66.956 0.266 58.519 1.000 41.430 72 ASP B CA 1
ATOM 4524 C C . ASP B 1 72 ? 66.128 -0.569 57.566 1.000 41.640 72 ASP B C 1
ATOM 4525 O O . ASP B 1 72 ? 65.288 -1.374 57.984 1.000 38.275 72 ASP B O 1
ATOM 4530 N N . PHE B 1 73 ? 66.355 -0.361 56.276 1.000 40.101 73 PHE B N 1
ATOM 4531 C CA . PHE B 1 73 ? 65.675 -1.099 55.240 1.000 39.696 73 PHE B CA 1
ATOM 4532 C C . PHE B 1 73 ? 66.685 -2.042 54.585 1.000 39.849 73 PHE B C 1
ATOM 4533 O O . PHE B 1 73 ? 67.759 -1.615 54.189 1.000 41.643 73 PHE B O 1
ATOM 4541 N N . LYS B 1 74 ? 66.339 -3.319 54.467 1.000 38.395 74 LYS B N 1
ATOM 4542 C CA . LYS B 1 74 ? 67.229 -4.302 53.870 1.000 36.218 74 LYS B CA 1
ATOM 4543 C C . LYS B 1 74 ? 66.472 -5.239 52.969 1.000 32.307 74 LYS B C 1
ATOM 4544 O O . LYS B 1 74 ? 65.365 -5.625 53.302 1.000 33.694 74 LYS B O 1
ATOM 4550 N N . GLN B 1 75 ? 67.101 -5.635 51.864 1.000 28.840 75 GLN B N 1
ATOM 4551 C CA . GLN B 1 75 ? 66.552 -6.673 50.987 1.000 28.831 75 GLN B CA 1
ATOM 4552 C C . GLN B 1 75 ? 67.589 -7.732 50.661 1.000 28.370 75 GLN B C 1
ATOM 4553 O O . GLN B 1 75 ? 68.705 -7.410 50.282 1.000 29.965 75 GLN B O 1
ATOM 4559 N N . ASP B 1 76 ? 67.205 -8.989 50.812 1.000 26.688 76 ASP B N 1
ATOM 4560 C CA . ASP B 1 76 ? 67.961 -10.094 50.251 1.000 27.795 76 ASP B CA 1
ATOM 4561 C C . ASP B 1 76 ? 67.070 -10.734 49.214 1.000 25.564 76 ASP B C 1
ATOM 4562 O O . ASP B 1 76 ? 65.994 -11.198 49.531 1.000 23.393 76 ASP B O 1
ATOM 4567 N N . VAL B 1 77 ? 67.536 -10.726 47.972 1.000 24.614 77 VAL B N 1
ATOM 4568 C CA . VAL B 1 77 ? 66.779 -11.188 46.824 1.000 24.004 77 VAL B CA 1
ATOM 4569 C C . VAL B 1 77 ? 67.657 -12.104 45.969 1.000 23.669 77 VAL B C 1
ATOM 4570 O O . VAL B 1 77 ? 68.827 -11.819 45.706 1.000 22.865 77 VAL B O 1
ATOM 4574 N N . SER B 1 78 ? 67.081 -13.216 45.538 1.000 23.681 78 SER B N 1
ATOM 4575 C CA . SER B 1 78 ? 67.782 -14.098 44.638 1.000 24.121 78 SER B CA 1
ATOM 4576 C C . SER B 1 78 ? 66.866 -15.091 43.943 1.000 25.129 78 SER B C 1
ATOM 4577 O O . SER B 1 78 ? 65.869 -15.565 44.519 1.000 23.485 78 SER B O 1
ATOM 4580 N N . LYS B 1 79 ? 67.250 -15.408 42.698 1.000 27.267 79 LYS B N 1
ATOM 4581 C CA . LYS B 1 79 ? 66.604 -16.465 41.923 1.000 31.586 79 LYS B CA 1
ATOM 4582 C C . LYS B 1 79 ? 67.008 -17.861 42.381 1.000 31.730 79 LYS B C 1
ATOM 4583 O O . LYS B 1 79 ? 66.375 -18.851 41.997 1.000 31.778 79 LYS B O 1
ATOM 4589 N N . GLU B 1 80 ? 68.049 -17.930 43.210 1.000 29.745 80 GLU B N 1
ATOM 4590 C CA . GLU B 1 80 ? 68.655 -19.174 43.609 1.000 31.008 80 GLU B CA 1
ATOM 4591 C C . GLU B 1 80 ? 68.600 -19.239 45.146 1.000 29.762 80 GLU B C 1
ATOM 4592 O O . GLU B 1 80 ? 69.180 -18.398 45.825 1.000 27.907 80 GLU B O 1
ATOM 4598 N N . ILE B 1 81 ? 67.879 -20.224 45.679 1.000 28.578 81 ILE B N 1
ATOM 4599 C CA . ILE B 1 81 ? 67.623 -20.340 47.123 1.000 29.026 81 ILE B CA 1
ATOM 4600 C C . ILE B 1 81 ? 68.903 -20.345 47.967 1.000 29.799 81 ILE B C 1
ATOM 4601 O O . ILE B 1 81 ? 68.939 -19.709 49.022 1.000 31.398 81 ILE B O 1
ATOM 4606 N N . GLU B 1 82 ? 69.949 -21.021 47.506 1.000 29.392 82 GLU B N 1
ATOM 4607 C CA . GLU B 1 82 ? 71.214 -21.089 48.257 1.000 27.739 82 GLU B CA 1
ATOM 4608 C C . GLU B 1 82 ? 71.918 -19.752 48.318 1.000 27.248 82 GLU B C 1
ATOM 4609 O O . GLU B 1 82 ? 72.613 -19.463 49.282 1.000 28.188 82 GLU B O 1
ATOM 4615 N N . GLU B 1 83 ? 71.756 -18.935 47.289 1.000 28.720 83 GLU B N 1
ATOM 4616 C CA . GLU B 1 83 ? 72.348 -17.605 47.283 1.000 28.176 83 GLU B CA 1
ATOM 4617 C C . GLU B 1 83 ? 71.534 -16.704 48.213 1.000 24.767 83 GLU B C 1
ATOM 4618 O O . GLU B 1 83 ? 72.100 -15.883 48.937 1.000 25.572 83 GLU B O 1
ATOM 4624 N N . TYR B 1 84 ? 70.216 -16.854 48.199 1.000 23.817 84 TYR B N 1
ATOM 4625 C CA . TYR B 1 84 ? 69.353 -16.154 49.157 1.000 24.080 84 TYR B CA 1
ATOM 4626 C C . TYR B 1 84 ? 69.795 -16.408 50.598 1.000 23.605 84 TYR B C 1
ATOM 4627 O O . TYR B 1 84 ? 69.959 -15.474 51.375 1.000 22.481 84 TYR B O 1
ATOM 4636 N N . ARG B 1 85 ? 69.984 -17.684 50.916 1.000 24.858 85 ARG B N 1
ATOM 4637 C CA . ARG B 1 85 ? 70.454 -18.102 52.232 1.000 27.234 85 ARG B CA 1
ATOM 4638 C C . ARG B 1 85 ? 71.786 -17.460 52.600 1.000 29.960 85 ARG B C 1
ATOM 4639 O O . ARG B 1 85 ? 71.945 -17.032 53.729 1.000 33.593 85 ARG B O 1
ATOM 4647 N N . GLU B 1 86 ? 72.731 -17.411 51.663 1.000 30.409 86 GLU B N 1
ATOM 4648 C CA . GLU B 1 86 ? 74.024 -16.755 51.894 1.000 32.316 86 GLU B CA 1
ATOM 4649 C C . GLU B 1 86 ? 73.858 -15.284 52.143 1.000 32.282 86 GLU B C 1
ATOM 4650 O O . GLU B 1 86 ? 74.472 -14.738 53.064 1.000 31.044 86 GLU B O 1
ATOM 4656 N N . LYS B 1 87 ? 73.043 -14.638 51.309 1.000 34.835 87 LYS B N 1
ATOM 4657 C CA . LYS B 1 87 ? 72.844 -13.191 51.412 1.000 33.478 87 LYS B CA 1
ATOM 4658 C C . LYS B 1 87 ? 72.261 -12.841 52.777 1.000 30.090 87 LYS B C 1
ATOM 4659 O O . LYS B 1 87 ? 72.706 -11.905 53.417 1.000 26.223 87 LYS B O 1
ATOM 4665 N N . MET B 1 88 ? 71.299 -13.639 53.220 1.000 29.755 88 MET B N 1
ATOM 4666 C CA . MET B 1 88 ? 70.666 -13.463 54.515 1.000 31.876 88 MET B CA 1
ATOM 4667 C C . MET B 1 88 ? 71.633 -13.630 55.692 1.000 30.371 88 MET B C 1
ATOM 4668 O O . MET B 1 88 ? 71.411 -13.042 56.745 1.000 30.150 88 MET B O 1
ATOM 4673 N N . SER B 1 89 ? 72.691 -14.419 55.509 1.000 28.570 89 SER B N 1
ATOM 4674 C CA . SER B 1 89 ? 73.694 -14.677 56.550 1.000 28.306 89 SER B CA 1
ATOM 4675 C C . SER B 1 89 ? 74.847 -13.690 56.643 1.000 29.431 89 SER B C 1
ATOM 4676 O O . SER B 1 89 ? 75.661 -13.808 57.554 1.000 29.455 89 SER B O 1
ATOM 4679 N N . GLN B 1 90 ? 74.906 -12.720 55.731 1.000 33.444 90 GLN B N 1
ATOM 4680 C CA . GLN B 1 90 ? 76.028 -11.790 55.684 1.000 35.062 90 GLN B CA 1
ATOM 4681 C C . GLN B 1 90 ? 75.965 -10.825 56.852 1.000 35.997 90 GLN B C 1
ATOM 4682 O O . GLN B 1 90 ? 74.889 -10.374 57.256 1.000 31.431 90 GLN B O 1
ATOM 4688 N N . HIS B 1 91 ? 77.146 -10.486 57.347 1.000 41.299 91 HIS B N 1
ATOM 4689 C CA . HIS B 1 91 ? 77.333 -9.336 58.209 1.000 46.864 91 HIS B CA 1
ATOM 4690 C C . HIS B 1 91 ? 76.512 -9.432 59.497 1.000 42.889 91 HIS B C 1
ATOM 4691 O O . HIS B 1 91 ? 75.832 -8.484 59.901 1.000 40.111 91 HIS B O 1
ATOM 4698 N N . VAL B 1 92 ? 76.579 -10.604 60.119 1.000 38.537 92 VAL B N 1
ATOM 4699 C CA . VAL B 1 92 ? 76.014 -10.800 61.453 1.000 34.734 92 VAL B CA 1
ATOM 4700 C C . VAL B 1 92 ? 77.036 -11.265 62.478 1.000 33.261 92 VAL B C 1
ATOM 4701 O O . VAL B 1 92 ? 76.680 -11.548 63.618 1.000 32.571 92 VAL B O 1
ATOM 4705 N N . GLY B 1 93 ? 78.307 -11.329 62.078 1.000 33.813 93 GLY B N 1
ATOM 4706 C CA . GLY B 1 93 ? 79.398 -11.703 62.975 1.000 31.369 93 GLY B CA 1
ATOM 4707 C C . GLY B 1 93 ? 79.857 -13.135 62.910 1.000 29.451 93 GLY B C 1
ATOM 4708 O O . GLY B 1 93 ? 80.810 -13.483 63.583 1.000 27.628 93 GLY B O 1
ATOM 4709 N N . VAL B 1 94 ? 79.198 -13.965 62.115 1.000 30.715 94 VAL B N 1
ATOM 4710 C CA . VAL B 1 94 ? 79.625 -15.334 61.974 1.000 33.843 94 VAL B CA 1
ATOM 4711 C C . VAL B 1 94 ? 80.652 -15.393 60.863 1.000 36.941 94 VAL B C 1
ATOM 4712 O O . VAL B 1 94 ? 80.322 -15.279 59.684 1.000 38.885 94 VAL B O 1
ATOM 4716 N N . SER B 1 95 ? 81.906 -15.566 61.277 1.000 37.294 95 SER B N 1
ATOM 4717 C CA . SER B 1 95 ? 83.010 -15.785 60.374 1.000 38.213 95 SER B CA 1
ATOM 4718 C C . SER B 1 95 ? 82.826 -17.081 59.592 1.000 41.395 95 SER B C 1
ATOM 4719 O O . SER B 1 95 ? 82.236 -18.046 60.084 1.000 39.864 95 SER B O 1
ATOM 4722 N N . GLY B 1 96 ? 83.378 -17.095 58.381 1.000 46.417 96 GLY B N 1
ATOM 4723 C CA . GLY B 1 96 ? 83.140 -18.167 57.427 1.000 46.282 96 GLY B CA 1
ATOM 4724 C C . GLY B 1 96 ? 82.075 -17.684 56.471 1.000 49.034 96 GLY B C 1
ATOM 4725 O O . GLY B 1 96 ? 81.667 -16.523 56.506 1.000 46.508 96 GLY B O 1
ATOM 4726 N N . ARG B 1 97 ? 81.639 -18.576 55.604 1.000 51.701 97 ARG B N 1
ATOM 4727 C CA . ARG B 1 97 ? 80.650 -18.243 54.597 1.000 55.589 97 ARG B CA 1
ATOM 4728 C C . ARG B 1 97 ? 79.522 -19.240 54.805 1.000 51.952 97 ARG B C 1
ATOM 4729 O O . ARG B 1 97 ? 79.108 -19.934 53.876 1.000 49.743 97 ARG B O 1
ATOM 4737 N N . TYR B 1 98 ? 79.020 -19.305 56.041 1.000 45.568 98 TYR B N 1
ATOM 4738 C CA . TYR B 1 98 ? 77.958 -20.256 56.394 1.000 37.963 98 TYR B CA 1
ATOM 4739 C C . TYR B 1 98 ? 76.589 -19.722 55.996 1.000 32.857 98 TYR B C 1
ATOM 4740 O O . TYR B 1 98 ? 76.346 -18.522 56.029 1.000 29.606 98 TYR B O 1
ATOM 4749 N N . LYS B 1 99 ? 75.713 -20.637 55.610 1.000 30.245 99 LYS B N 1
ATOM 4750 C CA . LYS B 1 99 ? 74.287 -20.369 55.437 1.000 27.947 99 LYS B CA 1
ATOM 4751 C C . LYS B 1 99 ? 73.587 -20.511 56.788 1.000 26.476 99 LYS B C 1
ATOM 4752 O O . LYS B 1 99 ? 73.341 -21.621 57.288 1.000 26.620 99 LYS B O 1
ATOM 4758 N N . LEU B 1 100 ? 73.274 -19.356 57.372 1.000 24.271 100 LEU B N 1
ATOM 4759 C CA . LEU B 1 100 ? 72.699 -19.262 58.697 1.000 21.784 100 LEU B CA 1
ATOM 4760 C C . LEU B 1 100 ? 71.201 -19.116 58.597 1.000 19.752 100 LEU B C 1
ATOM 4761 O O . LEU B 1 100 ? 70.654 -18.940 57.509 1.000 18.301 100 LEU B O 1
ATOM 4766 N N . PHE B 1 101 ? 70.563 -19.218 59.753 1.000 18.140 101 PHE B N 1
ATOM 4767 C CA . PHE B 1 101 ? 69.140 -18.916 59.911 1.000 18.095 101 PHE B CA 1
ATOM 4768 C C . PHE B 1 101 ? 68.224 -19.770 59.041 1.000 18.071 101 PHE B C 1
ATOM 4769 O O . PHE B 1 101 ? 67.237 -19.279 58.495 1.000 17.991 101 PHE B O 1
ATOM 4777 N N . SER B 1 102 ? 68.542 -21.063 58.944 1.000 18.667 102 SER B N 1
ATOM 4778 C CA . SER B 1 102 ? 67.775 -22.000 58.100 1.000 18.464 102 SER B CA 1
ATOM 4779 C C . SER B 1 102 ? 66.314 -22.133 58.530 1.000 18.654 102 SER B C 1
ATOM 4780 O O . SER B 1 102 ? 65.455 -22.351 57.698 1.000 18.888 102 SER B O 1
ATOM 4783 N N . ALA B 1 103 ? 66.014 -21.975 59.812 1.000 18.585 103 ALA B N 1
ATOM 4784 C CA . ALA B 1 103 ? 64.629 -22.081 60.276 1.000 18.558 103 ALA B CA 1
ATOM 4785 C C . ALA B 1 103 ? 63.725 -20.935 59.779 1.000 18.051 103 ALA B C 1
ATOM 4786 O O . ALA B 1 103 ? 62.511 -21.109 59.683 1.000 17.202 103 ALA B O 1
ATOM 4788 N N . SER B 1 104 ? 64.301 -19.795 59.427 1.000 18.625 104 SER B N 1
ATOM 4789 C CA . SER B 1 104 ? 63.512 -18.676 58.878 1.000 20.200 104 SER B CA 1
ATOM 4790 C C . SER B 1 104 ? 62.934 -18.971 57.486 1.000 19.383 104 SER B C 1
ATOM 4791 O O . SER B 1 104 ? 61.887 -18.429 57.128 1.000 19.781 104 SER B O 1
ATOM 4794 N N . LEU B 1 105 ? 63.602 -19.840 56.732 1.000 18.209 105 LEU B N 1
ATOM 4795 C CA . LEU B 1 105 ? 63.115 -20.245 55.408 1.000 18.416 105 LEU B CA 1
ATOM 4796 C C . LEU B 1 105 ? 61.659 -20.689 55.397 1.000 17.862 105 LEU B C 1
ATOM 4797 O O . LEU B 1 105 ? 60.893 -20.237 54.550 1.000 17.440 105 LEU B O 1
ATOM 4802 N N . SER B 1 106 ? 61.289 -21.580 56.318 1.000 17.326 106 SER B N 1
ATOM 4803 C CA . SER B 1 106 ? 59.907 -22.070 56.360 1.000 17.315 106 SER B CA 1
ATOM 4804 C C . SER B 1 106 ? 58.964 -21.096 57.033 1.000 17.921 106 SER B C 1
ATOM 4805 O O . SER B 1 106 ? 57.749 -21.186 56.851 1.000 19.117 106 SER B O 1
ATOM 4808 N N . VAL B 1 107 ? 59.519 -20.179 57.818 1.000 18.864 107 VAL B N 1
ATOM 4809 C CA . VAL B 1 107 ? 58.751 -19.028 58.284 1.000 19.256 107 VAL B CA 1
ATOM 4810 C C . VAL B 1 107 ? 58.405 -18.135 57.088 1.000 19.053 107 VAL B C 1
ATOM 4811 O O . VAL B 1 107 ? 57.253 -17.751 56.930 1.000 20.700 107 VAL B O 1
ATOM 4815 N N . ASP B 1 108 ? 59.388 -17.867 56.229 1.000 18.638 108 ASP B N 1
ATOM 4816 C CA . ASP B 1 108 ? 59.230 -16.928 55.116 1.000 18.891 108 ASP B CA 1
ATOM 4817 C C . ASP B 1 108 ? 58.589 -17.476 53.843 1.000 18.960 108 ASP B C 1
ATOM 4818 O O . ASP B 1 108 ? 57.944 -16.723 53.113 1.000 20.998 108 ASP B O 1
ATOM 4823 N N . PHE B 1 109 ? 58.790 -18.759 53.557 1.000 19.564 109 PHE B N 1
ATOM 4824 C CA . PHE B 1 109 ? 58.394 -19.375 52.278 1.000 19.510 109 PHE B CA 1
ATOM 4825 C C . PHE B 1 109 ? 57.776 -20.745 52.511 1.000 21.083 109 PHE B C 1
ATOM 4826 O O . PHE B 1 109 ? 58.186 -21.462 53.434 1.000 22.334 109 PHE B O 1
ATOM 4834 N N . THR B 1 110 ? 56.827 -21.134 51.662 1.000 20.898 110 THR B N 1
ATOM 4835 C CA . THR B 1 110 ? 56.296 -22.483 51.720 1.000 21.377 110 THR B CA 1
ATOM 4836 C C . THR B 1 110 ? 57.396 -23.453 51.339 1.000 23.158 110 THR B C 1
ATOM 4837 O O . THR B 1 110 ? 58.341 -23.113 50.625 1.000 23.197 110 THR B O 1
ATOM 4841 N N . THR B 1 111 ? 57.268 -24.666 51.831 1.000 24.100 111 THR B N 1
ATOM 4842 C CA . THR B 1 111 ? 58.234 -25.681 51.499 1.000 27.092 111 THR B CA 1
ATOM 4843 C C . THR B 1 111 ? 58.214 -25.999 49.990 1.000 27.677 111 THR B C 1
ATOM 4844 O O . THR B 1 111 ? 59.241 -26.243 49.389 1.000 29.325 111 THR B O 1
ATOM 4848 N N . THR B 1 112 ? 57.047 -25.958 49.365 1.000 28.603 112 THR B N 1
ATOM 4849 C CA . THR B 1 112 ? 56.951 -26.139 47.904 1.000 28.703 112 THR B CA 1
ATOM 4850 C C . THR B 1 112 ? 57.817 -25.085 47.137 1.000 29.778 112 THR B C 1
ATOM 4851 O O . THR B 1 112 ? 58.666 -25.441 46.316 1.000 28.994 112 THR B O 1
ATOM 4855 N N . ASP B 1 113 ? 57.616 -23.802 47.448 1.000 29.387 113 ASP B N 1
ATOM 4856 C CA . ASP B 1 113 ? 58.355 -22.719 46.795 1.000 25.319 113 ASP B CA 1
ATOM 4857 C C . ASP B 1 113 ? 59.847 -22.807 47.033 1.000 25.090 113 ASP B C 1
ATOM 4858 O O . ASP B 1 113 ? 60.627 -22.441 46.175 1.000 23.958 113 ASP B O 1
ATOM 4863 N N . GLN B 1 114 ? 60.247 -23.281 48.203 1.000 26.738 114 GLN B N 1
ATOM 4864 C CA . GLN B 1 114 ? 61.663 -23.465 48.497 1.000 25.738 114 GLN B CA 1
ATOM 4865 C C . GLN B 1 114 ? 62.297 -24.449 47.518 1.000 26.219 114 GLN B C 1
ATOM 4866 O O . GLN B 1 114 ? 63.402 -24.238 47.039 1.000 25.052 114 GLN B O 1
ATOM 4872 N N . GLN B 1 115 ? 61.572 -25.519 47.240 1.000 27.600 115 GLN B N 1
ATOM 4873 C CA . GLN B 1 115 ? 62.060 -26.587 46.391 1.000 29.512 115 GLN B CA 1
ATOM 4874 C C . GLN B 1 115 ? 61.842 -26.307 44.900 1.000 28.709 115 GLN B C 1
ATOM 4875 O O . GLN B 1 115 ? 62.617 -26.761 44.071 1.000 28.670 115 GLN B O 1
ATOM 4881 N N . LEU B 1 116 ? 60.784 -25.578 44.553 1.000 26.370 116 LEU B N 1
ATOM 4882 C CA . LEU B 1 116 ? 60.596 -25.186 43.161 1.000 24.999 116 LEU B CA 1
ATOM 4883 C C . LEU B 1 116 ? 61.740 -24.350 42.620 1.000 24.626 116 LEU B C 1
ATOM 4884 O O . LEU B 1 116 ? 62.462 -23.671 43.343 1.000 27.205 116 LEU B O 1
ATOM 4889 N N . THR B 1 117 ? 61.881 -24.414 41.324 1.000 24.636 117 THR B N 1
ATOM 4890 C CA . THR B 1 117 ? 62.891 -23.692 40.601 1.000 24.926 117 THR B CA 1
ATOM 4891 C C . THR B 1 117 ? 62.111 -22.595 39.840 1.000 23.891 117 THR B C 1
ATOM 4892 O O . THR B 1 117 ? 60.873 -22.577 39.878 1.000 24.377 117 THR B O 1
ATOM 4896 N N . GLU B 1 118 ? 62.808 -21.631 39.235 1.000 22.359 118 GLU B N 1
ATOM 4897 C CA . GLU B 1 118 ? 62.145 -20.450 38.640 1.000 21.749 118 GLU B CA 1
ATOM 4898 C C . GLU B 1 118 ? 61.375 -19.552 39.636 1.000 21.333 118 GLU B C 1
ATOM 4899 O O . GLU B 1 118 ? 60.536 -18.751 39.225 1.000 18.994 118 GLU B O 1
ATOM 4905 N N . ILE B 1 119 ? 61.656 -19.692 40.936 1.000 22.161 119 ILE B N 1
ATOM 4906 C CA . ILE B 1 119 ? 61.070 -18.879 41.981 1.000 21.403 119 ILE B CA 1
ATOM 4907 C C . ILE B 1 119 ? 62.137 -17.890 42.413 1.000 21.080 119 ILE B C 1
ATOM 4908 O O . ILE B 1 119 ? 63.332 -18.240 42.548 1.000 21.491 119 ILE B O 1
ATOM 4913 N N . THR B 1 120 ? 61.713 -16.644 42.602 1.000 20.768 120 THR B N 1
ATOM 4914 C CA . THR B 1 120 ? 62.573 -15.634 43.184 1.000 20.555 120 THR B CA 1
ATOM 4915 C C . THR B 1 120 ? 62.192 -15.463 44.652 1.000 18.929 120 THR B C 1
ATOM 4916 O O . THR B 1 120 ? 61.005 -15.282 44.982 1.000 17.449 120 THR B O 1
ATOM 4920 N N . TYR B 1 121 ? 63.215 -15.520 45.501 1.000 18.305 121 TYR B N 1
ATOM 4921 C CA . TYR B 1 121 ? 63.060 -15.449 46.929 1.000 18.728 121 TYR B CA 1
ATOM 4922 C C . TYR B 1 121 ? 63.477 -14.050 47.355 1.000 18.718 121 TYR B C 1
ATOM 4923 O O . TYR B 1 121 ? 64.600 -13.618 47.066 1.000 19.606 121 TYR B O 1
ATOM 4932 N N . SER B 1 122 ? 62.578 -13.328 48.012 1.000 18.243 122 SER B N 1
ATOM 4933 C CA . SER B 1 122 ? 62.908 -11.991 48.520 1.000 18.142 122 SER B CA 1
ATOM 4934 C C . SER B 1 122 ? 62.523 -11.879 49.985 1.000 17.450 122 SER B C 1
ATOM 4935 O O . SER B 1 122 ? 61.461 -12.341 50.397 1.000 17.759 122 SER B O 1
ATOM 4938 N N . SER B 1 123 ? 63.403 -11.262 50.758 1.000 16.741 123 SER B N 1
ATOM 4939 C CA . SER B 1 123 ? 63.099 -10.816 52.112 1.000 16.328 123 SER B CA 1
ATOM 4940 C C . SER B 1 123 ? 63.273 -9.316 52.127 1.000 16.223 123 SER B C 1
ATOM 4941 O O . SER B 1 123 ? 64.374 -8.823 51.948 1.000 16.367 123 SER B O 1
ATOM 4944 N N . THR B 1 124 ? 62.184 -8.593 52.340 1.000 16.957 124 THR B N 1
ATOM 4945 C CA . THR B 1 124 ? 62.217 -7.158 52.442 1.000 17.032 124 THR B CA 1
ATOM 4946 C C . THR B 1 124 ? 61.931 -6.823 53.886 1.000 18.816 124 THR B C 1
ATOM 4947 O O . THR B 1 124 ? 60.807 -7.019 54.341 1.000 19.475 124 THR B O 1
ATOM 4951 N N . ARG B 1 125 ? 62.953 -6.334 54.604 1.000 21.071 125 ARG B N 1
ATOM 4952 C CA . ARG B 1 125 ? 62.894 -6.126 56.054 1.000 22.205 125 ARG B CA 1
ATOM 4953 C C . ARG B 1 125 ? 63.017 -4.660 56.403 1.000 21.535 125 ARG B C 1
ATOM 4954 O O . ARG B 1 125 ? 63.918 -3.961 55.927 1.000 21.359 125 ARG B O 1
ATOM 4962 N N . GLU B 1 126 ? 62.109 -4.208 57.252 1.000 20.093 126 GLU B N 1
ATOM 4963 C CA . GLU B 1 126 ? 62.147 -2.848 57.742 1.000 20.082 126 GLU B CA 1
ATOM 4964 C C . GLU B 1 126 ? 62.316 -2.976 59.231 1.000 18.567 126 GLU B C 1
ATOM 4965 O O . GLU B 1 126 ? 61.397 -3.397 59.933 1.000 17.833 126 GLU B O 1
ATOM 4971 N N . ALA B 1 127 ? 63.483 -2.587 59.700 1.000 17.627 127 ALA B N 1
ATOM 4972 C CA . ALA B 1 127 ? 63.851 -2.722 61.108 1.000 16.522 127 ALA B CA 1
ATOM 4973 C C . ALA B 1 127 ? 63.672 -1.360 61.792 1.000 16.048 127 ALA B C 1
ATOM 4974 O O . ALA B 1 127 ? 64.297 -0.385 61.380 1.000 18.044 127 ALA B O 1
ATOM 4976 N N . HIS B 1 128 ? 62.794 -1.293 62.789 1.000 13.924 128 HIS B N 1
ATOM 4977 C CA . HIS B 1 128 ? 62.513 -0.076 63.502 1.000 12.998 128 HIS B CA 1
ATOM 4978 C C . HIS B 1 128 ? 63.306 -0.086 64.797 1.000 12.101 128 HIS B C 1
ATOM 4979 O O . HIS B 1 128 ? 62.852 -0.582 65.813 1.000 10.537 128 HIS B O 1
ATOM 4986 N N . VAL B 1 129 ? 64.522 0.438 64.728 1.000 11.768 129 VAL B N 1
ATOM 4987 C CA . VAL B 1 129 ? 65.455 0.364 65.842 1.000 11.259 129 VAL B CA 1
ATOM 4988 C C . VAL B 1 129 ? 65.130 1.465 66.819 1.000 10.985 129 VAL B C 1
ATOM 4989 O O . VAL B 1 129 ? 64.948 2.605 66.420 1.000 11.339 129 VAL B O 1
ATOM 4993 N N . LEU B 1 130 ? 65.030 1.121 68.084 1.000 10.898 130 LEU B N 1
ATOM 4994 C CA . LEU B 1 130 ? 64.982 2.127 69.142 1.000 11.449 130 LEU B CA 1
ATOM 4995 C C . LEU B 1 130 ? 66.367 2.336 69.731 1.000 11.506 130 LEU B C 1
ATOM 4996 O O . LEU B 1 130 ? 66.815 3.467 69.880 1.000 11.157 130 LEU B O 1
ATOM 5001 N N . TRP B 1 131 ? 67.034 1.242 70.072 1.000 11.521 131 TRP B N 1
ATOM 5002 C CA . TRP B 1 131 ? 68.413 1.309 70.547 1.000 11.301 131 TRP B CA 1
ATOM 5003 C C . TRP B 1 131 ? 69.161 0.039 70.249 1.000 11.241 131 TRP B C 1
ATOM 5004 O O . TRP B 1 131 ? 68.568 -0.979 69.893 1.000 11.229 131 TRP B O 1
ATOM 5015 N N . TYR B 1 132 ? 70.477 0.147 70.366 1.000 11.767 132 TYR B N 1
ATOM 5016 C CA . TYR B 1 132 ? 71.372 -0.997 70.326 1.000 12.154 132 TYR B CA 1
ATOM 5017 C C . TYR B 1 132 ? 71.860 -1.209 71.739 1.000 11.895 132 TYR B C 1
ATOM 5018 O O . TYR B 1 132 ? 72.051 -0.248 72.491 1.000 12.425 132 TYR B O 1
ATOM 5027 N N . ILE B 1 133 ? 71.997 -2.466 72.123 1.000 11.695 133 ILE B N 1
ATOM 5028 C CA . ILE B 1 133 ? 72.692 -2.823 73.352 1.000 11.713 133 ILE B CA 1
ATOM 5029 C C . ILE B 1 133 ? 73.915 -3.595 72.900 1.000 11.948 133 ILE B C 1
ATOM 5030 O O . ILE B 1 133 ? 73.833 -4.360 71.934 1.000 11.577 133 ILE B O 1
ATOM 5035 N N . SER B 1 134 ? 75.046 -3.350 73.548 1.000 11.928 134 SER B N 1
ATOM 5036 C CA . SER B 1 134 ? 76.282 -4.066 73.214 1.000 12.187 134 SER B CA 1
ATOM 5037 C C . SER B 1 134 ? 77.024 -4.449 74.473 1.000 12.384 134 SER B C 1
ATOM 5038 O O . SER B 1 134 ? 76.937 -3.769 75.486 1.000 12.651 134 SER B O 1
ATOM 5041 N N . LEU B 1 135 ? 77.691 -5.587 74.397 1.000 12.520 135 LEU B N 1
ATOM 5042 C CA . LEU B 1 135 ? 78.495 -6.126 75.477 1.000 13.064 135 LEU B CA 1
ATOM 5043 C C . LEU B 1 135 ? 79.971 -5.817 75.244 1.000 13.691 135 LEU B C 1
ATOM 5044 O O . LEU B 1 135 ? 80.372 -5.439 74.125 1.000 13.394 135 LEU B O 1
ATOM 5049 N N . PRO B 1 136 ? 80.793 -5.998 76.303 1.000 14.038 136 PRO B N 1
ATOM 5050 C CA . PRO B 1 136 ? 82.233 -5.944 76.110 1.000 14.263 136 PRO B CA 1
ATOM 5051 C C . PRO B 1 136 ? 82.737 -7.051 75.194 1.000 13.736 136 PRO B C 1
ATOM 5052 O O . PRO B 1 136 ? 81.999 -8.026 74.873 1.000 13.547 136 PRO B O 1
ATOM 5056 N N . GLY B 1 137 ? 83.992 -6.897 74.776 1.000 13.722 137 GLY B N 1
ATOM 5057 C CA . GLY B 1 137 ? 84.679 -7.901 73.967 1.000 13.301 137 GLY B CA 1
ATOM 5058 C C . GLY B 1 137 ? 84.921 -9.157 74.777 1.000 13.168 137 GLY B C 1
ATOM 5059 O O . GLY B 1 137 ? 84.825 -9.167 76.025 1.000 12.752 137 GLY B O 1
ATOM 5060 N N . ALA B 1 138 ? 85.212 -10.223 74.044 1.000 13.916 138 ALA B N 1
ATOM 5061 C CA . ALA B 1 138 ? 85.464 -11.557 74.616 1.000 14.832 138 ALA B CA 1
ATOM 5062 C C . ALA B 1 138 ? 86.390 -11.544 75.813 1.000 15.423 138 ALA B C 1
ATOM 5063 O O . ALA B 1 138 ? 86.140 -12.215 76.805 1.000 15.213 138 ALA B O 1
ATOM 5065 N N . ALA B 1 139 ? 87.454 -10.779 75.704 1.000 16.667 139 ALA B N 1
ATOM 5066 C CA . ALA B 1 139 ? 88.480 -10.773 76.740 1.000 18.554 139 ALA B CA 1
ATOM 5067 C C . ALA B 1 139 ? 88.012 -10.158 78.050 1.000 18.279 139 ALA B C 1
ATOM 5068 O O . ALA B 1 139 ? 88.487 -10.523 79.100 1.000 20.073 139 ALA B O 1
ATOM 5070 N N . THR B 1 140 ? 87.079 -9.219 77.991 1.000 17.938 140 THR B N 1
ATOM 5071 C CA . THR B 1 140 ? 86.505 -8.631 79.198 1.000 17.711 140 THR B CA 1
ATOM 5072 C C . THR B 1 140 ? 85.494 -9.602 79.804 1.000 19.956 140 THR B C 1
ATOM 5073 O O . THR B 1 140 ? 85.429 -9.786 81.036 1.000 22.005 140 THR B O 1
ATOM 5077 N N . LEU B 1 141 ? 84.692 -10.210 78.934 1.000 21.212 141 LEU B N 1
ATOM 5078 C CA . LEU B 1 141 ? 83.649 -11.144 79.361 1.000 21.774 141 LEU B CA 1
ATOM 5079 C C . LEU B 1 141 ? 84.208 -12.419 79.974 1.000 21.742 141 LEU B C 1
ATOM 5080 O O . LEU B 1 141 ? 83.528 -13.087 80.752 1.000 20.135 141 LEU B O 1
ATOM 5085 N N . ARG B 1 142 ? 85.443 -12.753 79.632 1.000 22.838 142 ARG B N 1
ATOM 5086 C CA . ARG B 1 142 ? 86.127 -13.921 80.196 1.000 24.472 142 ARG B CA 1
ATOM 5087 C C . ARG B 1 142 ? 86.095 -13.971 81.701 1.000 23.303 142 ARG B C 1
ATOM 5088 O O . ARG B 1 142 ? 85.967 -15.044 82.269 1.000 23.410 142 ARG B O 1
ATOM 5096 N N . SER B 1 143 ? 86.161 -12.816 82.348 1.000 24.600 143 SER B N 1
ATOM 5097 C CA . SER B 1 143 ? 86.041 -12.727 83.820 1.000 24.309 143 SER B CA 1
ATOM 5098 C C . SER B 1 143 ? 84.599 -12.633 84.341 1.000 22.158 143 SER B C 1
ATOM 5099 O O . SER B 1 143 ? 84.396 -12.448 85.520 1.000 21.278 143 SER B O 1
ATOM 5102 N N . MET B 1 144 ? 83.610 -12.764 83.465 1.000 22.738 144 MET B N 1
ATOM 5103 C CA . MET B 1 144 ? 82.191 -12.545 83.802 1.000 21.933 144 MET B CA 1
ATOM 5104 C C . MET B 1 144 ? 81.355 -13.781 83.517 1.000 21.953 144 MET B C 1
ATOM 5105 O O . MET B 1 144 ? 80.137 -13.673 83.512 1.000 21.033 144 MET B O 1
ATOM 5110 N N . LEU B 1 145 ? 81.997 -14.944 83.337 1.000 23.300 145 LEU B N 1
ATOM 5111 C CA . LEU B 1 145 ? 81.301 -16.155 82.960 1.000 24.378 145 LEU B CA 1
ATOM 5112 C C . LEU B 1 145 ? 80.577 -16.729 84.159 1.000 27.799 145 LEU B C 1
ATOM 5113 O O . LEU B 1 145 ? 81.052 -16.625 85.289 1.000 27.211 145 LEU B O 1
ATOM 5118 N N . ARG B 1 146 ? 79.415 -17.318 83.913 1.000 33.677 146 ARG B N 1
ATOM 5119 C CA . ARG B 1 146 ? 78.704 -18.046 84.962 1.000 39.711 146 ARG B CA 1
ATOM 5120 C C . ARG B 1 146 ? 79.500 -19.314 85.223 1.000 42.429 146 ARG B C 1
ATOM 5121 O O . ARG B 1 146 ? 80.217 -19.795 84.343 1.000 41.365 146 ARG B O 1
ATOM 5129 N N . ARG B 1 147 ? 79.346 -19.845 86.427 1.000 44.970 147 ARG B N 1
ATOM 5130 C CA . ARG B 1 147 ? 80.179 -20.944 86.915 1.000 47.254 147 ARG B CA 1
ATOM 5131 C C . ARG B 1 147 ? 80.142 -22.168 85.992 1.000 40.954 147 ARG B C 1
ATOM 5132 O O . ARG B 1 147 ? 81.175 -22.556 85.462 1.000 36.823 147 ARG B O 1
ATOM 5140 N N . ASP B 1 148 ? 78.974 -22.757 85.769 1.000 39.221 148 ASP B N 1
ATOM 5141 C CA . ASP B 1 148 ? 78.929 -24.022 84.990 1.000 39.912 148 ASP B CA 1
ATOM 5142 C C . ASP B 1 148 ? 79.300 -23.840 83.516 1.000 36.302 148 ASP B C 1
ATOM 5143 O O . ASP B 1 148 ? 79.899 -24.738 82.922 1.000 35.933 148 ASP B O 1
ATOM 5148 N N . PHE B 1 149 ? 79.005 -22.672 82.940 1.000 32.071 149 PHE B N 1
ATOM 5149 C CA . PHE B 1 149 ? 79.453 -22.385 81.589 1.000 29.718 149 PHE B CA 1
ATOM 5150 C C . PHE B 1 149 ? 80.980 -22.307 81.552 1.000 30.003 149 PHE B C 1
ATOM 5151 O O . PHE B 1 149 ? 81.597 -22.947 80.699 1.000 28.811 149 PHE B O 1
ATOM 5159 N N . ARG B 1 150 ? 81.586 -21.561 82.482 1.000 30.672 150 ARG B N 1
ATOM 5160 C CA . ARG B 1 150 ? 83.047 -21.524 82.580 1.000 33.533 150 ARG B CA 1
ATOM 5161 C C . ARG B 1 150 ? 83.659 -22.930 82.684 1.000 34.574 150 ARG B C 1
ATOM 5162 O O . ARG B 1 150 ? 84.641 -23.221 82.004 1.000 33.514 150 ARG B O 1
ATOM 5170 N N . ASP B 1 151 ? 83.079 -23.786 83.525 1.000 37.643 151 ASP B N 1
ATOM 5171 C CA . ASP B 1 151 ? 83.615 -25.134 83.728 1.000 39.852 151 ASP B CA 1
ATOM 5172 C C . ASP B 1 151 ? 83.528 -25.927 82.437 1.000 38.741 151 ASP B C 1
ATOM 5173 O O . ASP B 1 151 ? 84.553 -26.437 81.977 1.000 39.660 151 ASP B O 1
ATOM 5178 N N . ASP B 1 152 ? 82.341 -25.962 81.820 1.000 35.590 152 ASP B N 1
ATOM 5179 C CA . ASP B 1 152 ? 82.136 -26.714 80.577 1.000 34.520 152 ASP B CA 1
ATOM 5180 C C . ASP B 1 152 ? 82.999 -26.184 79.448 1.000 34.856 152 ASP B C 1
ATOM 5181 O O . ASP B 1 152 ? 83.683 -26.965 78.764 1.000 36.318 152 ASP B O 1
ATOM 5186 N N . LEU B 1 153 ? 82.976 -24.859 79.273 1.000 35.394 153 LEU B N 1
ATOM 5187 C CA . LEU B 1 153 ? 83.744 -24.189 78.234 1.000 34.616 153 LEU B CA 1
ATOM 5188 C C . LEU B 1 153 ? 85.223 -24.544 78.297 1.000 37.271 153 LEU B C 1
ATOM 5189 O O . LEU B 1 153 ? 85.829 -24.823 77.276 1.000 40.904 153 LEU B O 1
ATOM 5194 N N . ASN B 1 154 ? 85.791 -24.541 79.495 1.000 36.405 154 ASN B N 1
ATOM 5195 C CA . ASN B 1 154 ? 87.229 -24.725 79.698 1.000 36.058 154 ASN B CA 1
ATOM 5196 C C . ASN B 1 154 ? 87.684 -26.177 80.000 1.000 39.221 154 ASN B C 1
ATOM 5197 O O . ASN B 1 154 ? 88.891 -26.460 79.960 1.000 35.286 154 ASN B O 1
ATOM 5202 N N . ASN B 1 155 ? 86.743 -27.079 80.309 1.000 42.967 155 ASN B N 1
ATOM 5203 C CA . ASN B 1 155 ? 87.049 -28.507 80.521 1.000 44.445 155 ASN B CA 1
ATOM 5204 C C . ASN B 1 155 ? 87.487 -29.123 79.195 1.000 46.038 155 ASN B C 1
ATOM 5205 O O . ASN B 1 155 ? 86.692 -29.131 78.268 1.000 48.925 155 ASN B O 1
ATOM 5210 N N . PRO B 1 156 ? 88.732 -29.652 79.093 1.000 47.710 156 PRO B N 1
ATOM 5211 C CA . PRO B 1 156 ? 89.159 -30.221 77.797 1.000 45.557 156 PRO B CA 1
ATOM 5212 C C . PRO B 1 156 ? 88.467 -31.539 77.419 1.000 44.081 156 PRO B C 1
ATOM 5213 O O . PRO B 1 156 ? 88.472 -31.938 76.254 1.000 41.912 156 PRO B O 1
ATOM 5217 N N . ASN B 1 157 ? 87.875 -32.205 78.406 1.000 45.570 157 ASN B N 1
ATOM 5218 C CA . ASN B 1 157 ? 87.150 -33.449 78.186 1.000 47.490 157 ASN B CA 1
ATOM 5219 C C . ASN B 1 157 ? 85.675 -33.234 77.840 1.000 50.641 157 ASN B C 1
ATOM 5220 O O . ASN B 1 157 ? 84.968 -34.200 77.611 1.000 51.804 157 ASN B O 1
ATOM 5225 N N . MET B 1 158 ? 85.209 -31.986 77.837 1.000 51.632 158 MET B N 1
ATOM 5226 C CA . MET B 1 158 ? 83.860 -31.660 77.374 1.000 52.061 158 MET B CA 1
ATOM 5227 C C . MET B 1 158 ? 83.921 -31.441 75.871 1.000 54.455 158 MET B C 1
ATOM 5228 O O . MET B 1 158 ? 84.491 -30.439 75.426 1.000 53.142 158 MET B O 1
ATOM 5233 N N . PRO B 1 159 ? 83.334 -32.354 75.076 1.000 58.696 159 PRO B N 1
ATOM 5234 C CA . PRO B 1 159 ? 83.490 -32.162 73.627 1.000 56.385 159 PRO B CA 1
ATOM 5235 C C . PRO B 1 159 ? 82.696 -30.963 73.073 1.000 52.161 159 PRO B C 1
ATOM 5236 O O . PRO B 1 159 ? 81.628 -30.595 73.609 1.000 53.325 159 PRO B O 1
ATOM 5240 N N . ALA B 1 160 ? 83.227 -30.381 71.999 1.000 46.328 160 ALA B N 1
ATOM 5241 C CA . ALA B 1 160 ? 82.616 -29.251 71.305 1.000 44.611 160 ALA B CA 1
ATOM 5242 C C . ALA B 1 160 ? 81.123 -29.409 71.024 1.000 44.160 160 ALA B C 1
ATOM 5243 O O . ALA B 1 160 ? 80.355 -28.465 71.235 1.000 43.440 160 ALA B O 1
ATOM 5245 N N . MET B 1 161 ? 80.707 -30.588 70.560 1.000 45.795 161 MET B N 1
ATOM 5246 C CA . MET B 1 161 ? 79.298 -30.819 70.222 1.000 50.877 161 MET B CA 1
ATOM 5247 C C . MET B 1 161 ? 78.351 -30.610 71.404 1.000 53.041 161 MET B C 1
ATOM 5248 O O . MET B 1 161 ? 77.277 -30.019 71.253 1.000 58.888 161 MET B O 1
ATOM 5253 N N . GLU B 1 162 ? 78.745 -31.101 72.576 1.000 52.090 162 GLU B N 1
ATOM 5254 C CA . GLU B 1 162 ? 77.914 -30.948 73.774 1.000 51.324 162 GLU B CA 1
ATOM 5255 C C . GLU B 1 162 ? 77.891 -29.502 74.189 1.000 47.619 162 GLU B C 1
ATOM 5256 O O . GLU B 1 162 ? 76.821 -28.959 74.482 1.000 51.304 162 GLU B O 1
ATOM 5262 N N . LEU B 1 163 ? 79.081 -28.907 74.233 1.000 42.252 163 LEU B N 1
ATOM 5263 C CA . LEU B 1 163 ? 79.215 -27.511 74.592 1.000 37.545 163 LEU B CA 1
ATOM 5264 C C . LEU B 1 163 ? 78.291 -26.689 73.719 1.000 35.704 163 LEU B C 1
ATOM 5265 O O . LEU B 1 163 ? 77.507 -25.898 74.237 1.000 37.742 163 LEU B O 1
ATOM 5270 N N . PHE B 1 164 ? 78.357 -26.925 72.410 1.000 32.180 164 PHE B N 1
ATOM 5271 C CA . PHE B 1 164 ? 77.525 -26.191 71.464 1.000 34.554 164 PHE B CA 1
ATOM 5272 C C . PHE B 1 164 ? 76.030 -26.472 71.600 1.000 38.051 164 PHE B C 1
ATOM 5273 O O . PHE B 1 164 ? 75.226 -25.547 71.438 1.000 37.140 164 PHE B O 1
ATOM 5281 N N . LYS B 1 165 ? 75.656 -27.723 71.891 1.000 44.199 165 LYS B N 1
ATOM 5282 C CA . LYS B 1 165 ? 74.241 -28.039 72.178 1.000 49.285 165 LYS B CA 1
ATOM 5283 C C . LYS B 1 165 ? 73.761 -27.311 73.450 1.000 50.771 165 LYS B C 1
ATOM 5284 O O . LYS B 1 165 ? 72.699 -26.684 73.439 1.000 51.608 165 LYS B O 1
ATOM 5290 N N . ARG B 1 166 ? 74.550 -27.383 74.521 1.000 48.704 166 ARG B N 1
ATOM 5291 C CA . ARG B 1 166 ? 74.171 -26.784 75.796 1.000 47.622 166 ARG B CA 1
ATOM 5292 C C . ARG B 1 166 ? 74.053 -25.267 75.765 1.000 42.154 166 ARG B C 1
ATOM 5293 O O . ARG B 1 166 ? 73.107 -24.704 76.321 1.000 39.871 166 ARG B O 1
ATOM 5301 N N . TYR B 1 167 ? 75.023 -24.610 75.135 1.000 36.102 167 TYR B N 1
ATOM 5302 C CA . TYR B 1 167 ? 75.166 -23.165 75.249 1.000 31.824 167 TYR B CA 1
ATOM 5303 C C . TYR B 1 167 ? 74.955 -22.375 73.964 1.000 29.001 167 TYR B C 1
ATOM 5304 O O . TYR B 1 167 ? 74.767 -21.153 74.022 1.000 28.563 167 TYR B O 1
ATOM 5313 N N . GLY B 1 168 ? 74.985 -23.050 72.819 1.000 28.497 168 GLY B N 1
ATOM 5314 C CA . GLY B 1 168 ? 75.076 -22.384 71.522 1.000 26.672 168 GLY B CA 1
ATOM 5315 C C . GLY B 1 168 ? 76.540 -22.095 71.177 1.000 23.741 168 GLY B C 1
ATOM 5316 O O . GLY B 1 168 ? 77.337 -21.787 72.061 1.000 21.412 168 GLY B O 1
ATOM 5317 N N . PRO B 1 169 ? 76.901 -22.205 69.891 1.000 21.768 169 PRO B N 1
ATOM 5318 C CA . PRO B 1 169 ? 78.260 -21.855 69.506 1.000 20.579 169 PRO B CA 1
ATOM 5319 C C . PRO B 1 169 ? 78.534 -20.351 69.481 1.000 19.652 169 PRO B C 1
ATOM 5320 O O . PRO B 1 169 ? 79.709 -19.948 69.547 1.000 20.853 169 PRO B O 1
ATOM 5324 N N . TYR B 1 170 ? 77.484 -19.537 69.358 1.000 17.421 170 TYR B N 1
ATOM 5325 C CA . TYR B 1 170 ? 77.619 -18.087 69.347 1.000 16.636 170 TYR B CA 1
ATOM 5326 C C . TYR B 1 170 ? 76.660 -17.504 70.357 1.000 16.676 170 TYR B C 1
ATOM 5327 O O . TYR B 1 170 ? 75.653 -18.142 70.698 1.000 15.450 170 TYR B O 1
ATOM 5336 N N . TYR B 1 171 ? 76.971 -16.301 70.829 1.000 15.668 171 TYR B N 1
ATOM 5337 C CA . TYR B 1 171 ? 76.118 -15.599 71.750 1.000 15.210 171 TYR B CA 1
ATOM 5338 C C . TYR B 1 171 ? 75.837 -14.181 71.254 1.000 14.582 171 TYR B C 1
ATOM 5339 O O . TYR B 1 171 ? 76.541 -13.652 70.400 1.000 14.186 171 TYR B O 1
ATOM 5348 N N . ILE B 1 172 ? 74.814 -13.559 71.831 1.000 13.948 172 ILE B N 1
ATOM 5349 C CA . ILE B 1 172 ? 74.398 -12.239 71.445 1.000 13.703 172 ILE B CA 1
ATOM 5350 C C . ILE B 1 172 ? 75.296 -11.230 72.138 1.000 13.850 172 ILE B C 1
ATOM 5351 O O . ILE B 1 172 ? 75.218 -11.037 73.338 1.000 12.547 172 ILE B O 1
ATOM 5356 N N . SER B 1 173 ? 76.131 -10.569 71.351 1.000 15.053 173 SER B N 1
ATOM 5357 C CA . SER B 1 173 ? 77.028 -9.549 71.856 1.000 15.893 173 SER B CA 1
ATOM 5358 C C . SER B 1 173 ? 76.538 -8.147 71.606 1.000 16.324 173 SER B C 1
ATOM 5359 O O . SER B 1 173 ? 76.873 -7.240 72.355 1.000 18.216 173 SER B O 1
ATOM 5362 N N . GLU B 1 174 ? 75.772 -7.967 70.545 1.000 16.822 174 GLU B N 1
ATOM 5363 C CA . GLU B 1 174 ? 75.233 -6.678 70.183 1.000 18.053 174 GLU B CA 1
ATOM 5364 C C . GLU B 1 174 ? 73.895 -6.922 69.477 1.000 16.382 174 GLU B C 1
ATOM 5365 O O . GLU B 1 174 ? 73.774 -7.804 68.652 1.000 15.603 174 GLU B O 1
ATOM 5371 N N . ALA B 1 175 ? 72.890 -6.129 69.795 1.000 15.835 175 ALA B N 1
ATOM 5372 C CA . ALA B 1 175 ? 71.579 -6.295 69.153 1.000 13.947 175 ALA B CA 1
ATOM 5373 C C . ALA B 1 175 ? 70.827 -4.995 69.030 1.000 11.871 175 ALA B C 1
ATOM 5374 O O . ALA B 1 175 ? 70.918 -4.117 69.889 1.000 10.983 175 ALA B O 1
ATOM 5376 N N . ALA B 1 176 ? 70.081 -4.907 67.938 1.000 10.572 176 ALA B N 1
ATOM 5377 C CA . ALA B 1 176 ? 69.137 -3.838 67.741 1.000 10.146 176 ALA B CA 1
ATOM 5378 C C . ALA B 1 176 ? 67.857 -4.215 68.483 1.000 9.891 176 ALA B C 1
ATOM 5379 O O . ALA B 1 176 ? 67.394 -5.356 68.393 1.000 9.501 176 ALA B O 1
ATOM 5381 N N . VAL B 1 177 ? 67.303 -3.247 69.200 1.000 9.457 177 VAL B N 1
ATOM 5382 C CA . VAL B 1 177 ? 66.081 -3.441 69.908 1.000 9.605 177 VAL B CA 1
ATOM 5383 C C . VAL B 1 177 ? 64.997 -2.538 69.325 1.000 9.971 177 VAL B C 1
ATOM 5384 O O . VAL B 1 177 ? 65.202 -1.331 69.106 1.000 9.993 177 VAL B O 1
ATOM 5388 N N . GLY B 1 178 ? 63.837 -3.140 69.082 1.000 9.950 178 GLY B N 1
ATOM 5389 C CA . GLY B 1 178 ? 62.667 -2.423 68.602 1.000 10.508 178 GLY B CA 1
ATOM 5390 C C . GLY B 1 178 ? 61.696 -3.412 67.971 1.000 10.688 178 GLY B C 1
ATOM 5391 O O . GLY B 1 178 ? 61.343 -4.423 68.583 1.000 10.463 178 GLY B O 1
ATOM 5392 N N . GLY B 1 179 ? 61.265 -3.132 66.744 1.000 11.248 179 GLY B N 1
ATOM 5393 C CA . GLY B 1 179 ? 60.494 -4.099 65.996 1.000 11.280 179 GLY B CA 1
ATOM 5394 C C . GLY B 1 179 ? 60.916 -4.175 64.560 1.000 11.115 179 GLY B C 1
ATOM 5395 O O . GLY B 1 179 ? 61.349 -3.185 63.994 1.000 10.734 179 GLY B O 1
ATOM 5396 N N . ARG B 1 180 ? 60.753 -5.341 63.963 1.000 11.468 180 ARG B N 1
ATOM 5397 C CA . ARG B 1 180 ? 61.127 -5.564 62.570 1.000 11.869 180 ARG B CA 1
ATOM 5398 C C . ARG B 1 180 ? 59.950 -6.164 61.830 1.000 11.730 180 ARG B C 1
ATOM 5399 O O . ARG B 1 180 ? 59.289 -7.034 62.384 1.000 11.864 180 ARG B O 1
ATOM 5407 N N . LEU B 1 181 ? 59.725 -5.751 60.588 1.000 11.583 181 LEU B N 1
ATOM 5408 C CA . LEU B 1 181 ? 58.793 -6.458 59.718 1.000 11.975 181 LEU B CA 1
ATOM 5409 C C . LEU B 1 181 ? 59.534 -7.088 58.564 1.000 12.266 181 LEU B C 1
ATOM 5410 O O . LEU B 1 181 ? 60.402 -6.441 57.987 1.000 12.676 181 LEU B O 1
ATOM 5415 N N . ASP B 1 182 ? 59.217 -8.347 58.276 1.000 12.475 182 ASP B N 1
ATOM 5416 C CA . ASP B 1 182 ? 59.793 -9.118 57.183 1.000 12.943 182 ASP B CA 1
ATOM 5417 C C . ASP B 1 182 ? 58.700 -9.399 56.178 1.000 13.447 182 ASP B C 1
ATOM 5418 O O . ASP B 1 182 ? 57.762 -10.157 56.449 1.000 14.364 182 ASP B O 1
ATOM 5423 N N . TYR B 1 183 ? 58.817 -8.771 55.021 1.000 13.447 183 TYR B N 1
ATOM 5424 C CA . TYR B 1 183 ? 57.865 -8.948 53.935 1.000 13.862 183 TYR B CA 1
ATOM 5425 C C . TYR B 1 183 ? 58.580 -9.891 53.015 1.000 14.207 183 TYR B C 1
ATOM 5426 O O . TYR B 1 183 ? 59.465 -9.479 52.257 1.000 13.339 183 TYR B O 1
ATOM 5435 N N . SER B 1 184 ? 58.220 -11.174 53.102 1.000 14.493 184 SER B N 1
ATOM 5436 C CA . SER B 1 184 ? 58.916 -12.188 52.324 1.000 15.286 184 SER B CA 1
ATOM 5437 C C . SER B 1 184 ? 58.077 -12.696 51.165 1.000 15.830 184 SER B C 1
ATOM 5438 O O . SER B 1 184 ? 56.865 -12.966 51.330 1.000 16.689 184 SER B O 1
ATOM 5441 N N . ALA B 1 185 ? 58.710 -12.826 49.990 1.000 16.324 185 ALA B N 1
ATOM 5442 C CA . ALA B 1 185 ? 57.972 -13.217 48.793 1.000 16.570 185 ALA B CA 1
ATOM 5443 C C . ALA B 1 185 ? 58.674 -14.317 48.031 1.000 16.977 185 ALA B C 1
ATOM 5444 O O . ALA B 1 185 ? 59.890 -14.238 47.760 1.000 17.575 185 ALA B O 1
ATOM 5446 N N . ALA B 1 186 ? 57.899 -15.349 47.704 1.000 17.011 186 ALA B N 1
ATOM 5447 C CA . ALA B 1 186 ? 58.286 -16.337 46.706 1.000 17.487 186 ALA B CA 1
ATOM 5448 C C . ALA B 1 186 ? 57.588 -15.952 45.409 1.000 17.117 186 ALA B C 1
ATOM 5449 O O . ALA B 1 186 ? 56.384 -16.147 45.277 1.000 15.574 186 ALA B O 1
ATOM 5451 N N . SER B 1 187 ? 58.338 -15.386 44.472 1.000 18.432 187 SER B N 1
ATOM 5452 C CA . SER B 1 187 ? 57.756 -14.833 43.244 1.000 19.388 187 SER B CA 1
ATOM 5453 C C . SER B 1 187 ? 58.039 -15.736 42.055 1.000 19.871 187 SER B C 1
ATOM 5454 O O . SER B 1 187 ? 59.148 -16.215 41.900 1.000 20.115 187 SER B O 1
ATOM 5457 N N . LYS B 1 188 ? 57.020 -15.941 41.238 1.000 21.794 188 LYS B N 1
ATOM 5458 C CA . LYS B 1 188 ? 57.124 -16.605 39.953 1.000 22.517 188 LYS B CA 1
ATOM 5459 C C . LYS B 1 188 ? 57.373 -15.513 38.921 1.000 24.791 188 LYS B C 1
ATOM 5460 O O . LYS B 1 188 ? 56.416 -15.004 38.319 1.000 25.464 188 LYS B O 1
ATOM 5466 N N . THR B 1 189 ? 58.631 -15.113 38.738 1.000 27.498 189 THR B N 1
ATOM 5467 C CA . THR B 1 189 ? 58.903 -13.904 37.919 1.000 30.288 189 THR B CA 1
ATOM 5468 C C . THR B 1 189 ? 58.570 -14.060 36.440 1.000 33.053 189 THR B C 1
ATOM 5469 O O . THR B 1 189 ? 58.231 -13.088 35.779 1.000 36.422 189 THR B O 1
ATOM 5473 N N . LEU B 1 190 ? 58.639 -15.278 35.927 1.000 33.787 190 LEU B N 1
ATOM 5474 C CA . LEU B 1 190 ? 58.326 -15.541 34.508 1.000 33.828 190 LEU B CA 1
ATOM 5475 C C . LEU B 1 190 ? 56.858 -15.283 34.192 1.000 33.761 190 LEU B C 1
ATOM 5476 O O . LEU B 1 190 ? 56.502 -15.167 33.016 1.000 34.359 190 LEU B O 1
ATOM 5481 N N . LYS B 1 191 ? 56.012 -15.157 35.210 1.000 34.889 191 LYS B N 1
ATOM 5482 C CA . LYS B 1 191 ? 54.616 -14.707 35.016 1.000 35.634 191 LYS B CA 1
ATOM 5483 C C . LYS B 1 191 ? 54.393 -13.210 35.223 1.000 39.045 191 LYS B C 1
ATOM 5484 O O . LYS B 1 191 ? 53.253 -12.797 35.313 1.000 41.431 191 LYS B O 1
ATOM 5490 N N . MET B 1 192 ? 55.452 -12.404 35.209 1.000 46.698 192 MET B N 1
ATOM 5491 C CA . MET B 1 192 ? 55.435 -11.109 35.894 1.000 52.397 192 MET B CA 1
ATOM 549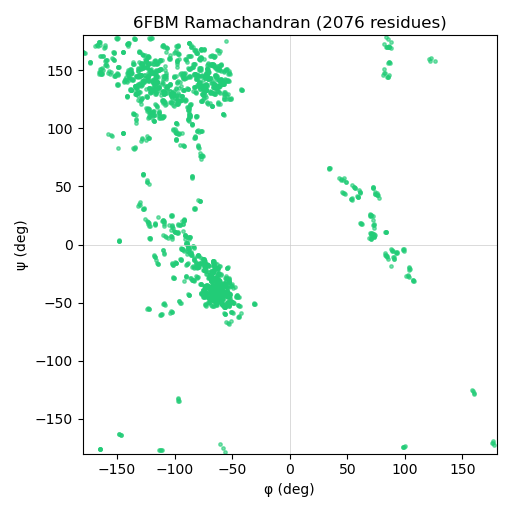2 C C . MET B 1 192 ? 55.901 -9.837 35.138 1.000 63.829 192 MET B C 1
ATOM 5493 O O . MET B 1 192 ? 56.466 -8.935 35.775 1.000 78.326 192 MET B O 1
ATOM 5498 N N . ASP B 1 193 ? 55.650 -9.726 33.828 1.000 65.010 193 ASP B N 1
ATOM 5499 C CA . ASP B 1 193 ? 55.890 -8.457 33.090 1.000 68.819 193 ASP B CA 1
ATOM 5500 C C . ASP B 1 193 ? 57.272 -7.858 33.428 1.000 66.893 193 ASP B C 1
ATOM 5501 O O . ASP B 1 193 ? 57.427 -6.645 33.647 1.000 59.035 193 ASP B O 1
ATOM 5506 N N . SER B 1 194 ? 58.266 -8.737 33.455 1.000 70.252 194 SER B N 1
ATOM 5507 C CA . SER B 1 194 ? 59.497 -8.505 34.201 1.000 78.285 194 SER B CA 1
ATOM 5508 C C . SER B 1 194 ? 60.465 -7.529 33.486 1.000 77.513 194 SER B C 1
ATOM 5509 O O . SER B 1 194 ? 61.472 -7.934 32.892 1.000 79.525 194 SER B O 1
ATOM 5512 N N . SER B 1 195 ? 60.116 -6.241 33.563 1.000 73.863 195 SER B N 1
ATOM 5513 C CA . SER B 1 195 ? 60.916 -5.116 33.031 1.000 68.516 195 SER B CA 1
ATOM 5514 C C . SER B 1 195 ? 61.672 -4.376 34.157 1.000 63.255 195 SER B C 1
ATOM 5515 O O . SER B 1 195 ? 62.892 -4.266 34.117 1.000 58.284 195 SER B O 1
ATOM 5518 N N . GLN B 1 196 ? 60.913 -3.872 35.136 1.000 61.186 196 GLN B N 1
ATOM 5519 C CA . GLN B 1 196 ? 61.419 -3.282 36.397 1.000 56.172 196 GLN B CA 1
ATOM 5520 C C . GLN B 1 196 ? 61.956 -4.397 37.322 1.000 47.154 196 GLN B C 1
ATOM 5521 O O . GLN B 1 196 ? 61.427 -5.503 37.321 1.000 41.493 196 GLN B O 1
ATOM 5527 N N . SER B 1 197 ? 62.989 -4.099 38.115 1.000 43.236 197 SER B N 1
ATOM 5528 C CA . SER B 1 197 ? 63.629 -5.122 38.964 1.000 42.326 197 SER B CA 1
ATOM 5529 C C . SER B 1 197 ? 62.653 -5.647 40.029 1.000 39.975 197 SER B C 1
ATOM 5530 O O . SER B 1 197 ? 61.789 -4.907 40.494 1.000 41.924 197 SER B O 1
ATOM 5533 N N . LEU B 1 198 ? 62.769 -6.936 40.362 1.000 36.054 198 LEU B N 1
ATOM 5534 C CA . LEU B 1 198 ? 61.879 -7.600 41.329 1.000 33.856 198 LEU B CA 1
ATOM 5535 C C . LEU B 1 198 ? 62.027 -6.954 42.713 1.000 33.671 198 LEU B C 1
ATOM 5536 O O . LEU B 1 198 ? 61.034 -6.719 43.415 1.000 31.427 198 LEU B O 1
ATOM 5541 N N . SER B 1 199 ? 63.266 -6.633 43.079 1.000 31.717 199 SER B N 1
ATOM 5542 C CA . SER B 1 199 ? 63.541 -6.095 44.396 1.000 31.994 199 SER B CA 1
ATOM 5543 C C . SER B 1 199 ? 62.855 -4.723 44.618 1.000 32.017 199 SER B C 1
ATOM 5544 O O . SER B 1 199 ? 62.327 -4.452 45.702 1.000 32.912 199 SER B O 1
ATOM 5547 N N . THR B 1 200 ? 62.855 -3.886 43.582 1.000 30.323 200 THR B N 1
ATOM 5548 C CA . THR B 1 200 ? 62.173 -2.592 43.603 1.000 28.732 200 THR B CA 1
ATOM 5549 C C . THR B 1 200 ? 60.646 -2.778 43.690 1.000 26.706 200 THR B C 1
ATOM 5550 O O . THR B 1 200 ? 59.979 -2.110 44.470 1.000 27.210 200 THR B O 1
ATOM 5554 N N . THR B 1 201 ? 60.096 -3.695 42.898 1.000 25.013 201 THR B N 1
ATOM 5555 C CA . THR B 1 201 ? 58.667 -4.017 42.971 1.000 24.473 201 THR B CA 1
ATOM 5556 C C . THR B 1 201 ? 58.268 -4.511 44.370 1.000 22.807 201 THR B C 1
ATOM 5557 O O . THR B 1 201 ? 57.209 -4.161 44.883 1.000 21.825 201 THR B O 1
ATOM 5561 N N . ALA B 1 202 ? 59.135 -5.316 44.974 1.000 22.084 202 ALA B N 1
ATOM 5562 C CA . ALA B 1 202 ? 58.890 -5.837 46.302 1.000 21.635 202 ALA B CA 1
ATOM 5563 C C . ALA B 1 202 ? 58.900 -4.702 47.315 1.000 21.391 202 ALA B C 1
ATOM 5564 O O . ALA B 1 202 ? 58.010 -4.623 48.158 1.000 20.091 202 ALA B O 1
ATOM 5566 N N . GLU B 1 203 ? 59.905 -3.833 47.206 1.000 21.369 203 GLU B N 1
ATOM 5567 C CA . GLU B 1 203 ? 60.011 -2.617 48.010 1.000 22.366 203 GLU B CA 1
ATOM 5568 C C . GLU B 1 203 ? 58.728 -1.772 47.929 1.000 21.036 203 GLU B C 1
ATOM 5569 O O . GLU B 1 203 ? 58.148 -1.410 48.958 1.000 21.050 203 GLU B O 1
ATOM 5575 N N . MET B 1 204 ? 58.292 -1.480 46.714 1.000 20.312 204 MET B N 1
ATOM 5576 C CA . MET B 1 204 ? 57.097 -0.671 46.514 1.000 21.266 204 MET B CA 1
ATOM 5577 C C . MET B 1 204 ? 55.843 -1.366 47.061 1.000 19.965 204 MET B C 1
ATOM 5578 O O . MET B 1 204 ? 54.987 -0.719 47.667 1.000 19.751 204 MET B O 1
ATOM 5583 N N . SER B 1 205 ? 55.735 -2.673 46.865 1.000 18.745 205 SER B N 1
ATOM 5584 C CA . SER B 1 205 ? 54.580 -3.387 47.359 1.000 18.186 205 SER B CA 1
ATOM 5585 C C . SER B 1 205 ? 54.540 -3.283 48.899 1.000 18.342 205 SER B C 1
ATOM 5586 O O . SER B 1 205 ? 53.496 -2.957 49.478 1.000 16.984 205 SER B O 1
ATOM 5589 N N . TYR B 1 206 ? 55.684 -3.525 49.545 1.000 17.747 206 TYR B N 1
ATOM 5590 C CA . TYR B 1 206 ? 55.776 -3.404 50.996 1.000 18.236 206 TYR B CA 1
ATOM 5591 C C . TYR B 1 206 ? 55.399 -1.985 51.423 1.000 18.161 206 TYR B C 1
ATOM 5592 O O . TYR B 1 206 ? 54.551 -1.802 52.307 1.000 16.376 206 TYR B O 1
ATOM 5601 N N . LYS B 1 207 ? 56.021 -0.990 50.797 1.000 17.674 207 LYS B N 1
ATOM 5602 C CA . LYS B 1 207 ? 55.769 0.407 51.197 1.000 18.899 207 LYS B CA 1
ATOM 5603 C C . LYS B 1 207 ? 54.331 0.884 50.999 1.000 19.660 207 LYS B C 1
ATOM 5604 O O . LYS B 1 207 ? 53.847 1.700 51.765 1.000 20.551 207 LYS B O 1
ATOM 5610 N N . ALA B 1 208 ? 53.657 0.378 49.970 1.000 20.096 208 ALA B N 1
ATOM 5611 C CA . ALA B 1 208 ? 52.247 0.689 49.759 1.000 20.087 208 ALA B CA 1
ATOM 5612 C C . ALA B 1 208 ? 51.381 0.006 50.826 1.000 21.589 208 ALA B C 1
ATOM 5613 O O . ALA B 1 208 ? 50.373 0.555 51.273 1.000 23.982 208 ALA B O 1
ATOM 5615 N N . LEU B 1 209 ? 51.792 -1.193 51.221 1.000 20.902 209 LEU B N 1
ATOM 5616 C CA . LEU B 1 209 ? 51.065 -1.998 52.181 1.000 21.708 209 LEU B CA 1
ATOM 5617 C C . LEU B 1 209 ? 50.985 -1.295 53.545 1.000 22.137 209 LEU B C 1
ATOM 5618 O O . LEU B 1 209 ? 49.901 -1.208 54.163 1.000 25.133 209 LEU B O 1
ATOM 5623 N N . VAL B 1 210 ? 52.119 -0.773 53.989 1.000 19.988 210 VAL B N 1
ATOM 5624 C CA . VAL B 1 210 ? 52.202 -0.068 55.244 1.000 19.892 210 VAL B CA 1
ATOM 5625 C C . VAL B 1 210 ? 51.939 1.435 55.117 1.000 20.087 210 VAL B C 1
ATOM 5626 O O . VAL B 1 210 ? 52.010 2.165 56.099 1.000 18.430 210 VAL B O 1
ATOM 5630 N N . GLY B 1 211 ? 51.650 1.912 53.910 1.000 21.011 211 GLY B N 1
ATOM 5631 C CA . GLY B 1 211 ? 51.223 3.285 53.694 1.000 20.778 211 GLY B CA 1
ATOM 5632 C C . GLY B 1 211 ? 52.346 4.288 53.613 1.000 21.379 211 GLY B C 1
ATOM 5633 O O . GLY B 1 211 ? 52.069 5.487 53.624 1.000 22.713 211 GLY B O 1
ATOM 5634 N N . GLU B 1 212 ? 53.603 3.849 53.517 1.000 23.793 212 GLU B N 1
ATOM 5635 C CA . GLU B 1 212 ? 54.695 4.800 53.312 1.000 27.239 212 GLU B CA 1
ATOM 5636 C C . GLU B 1 212 ? 54.610 5.442 51.916 1.000 28.363 212 GLU B C 1
ATOM 5637 O O . GLU B 1 212 ? 55.026 6.603 51.734 1.000 31.552 212 GLU B O 1
ATOM 5643 N N . ILE B 1 213 ? 54.063 4.699 50.943 1.000 26.378 213 ILE B N 1
ATOM 5644 C CA . ILE B 1 213 ? 53.648 5.282 49.684 1.000 25.492 213 ILE B CA 1
ATOM 5645 C C . ILE B 1 213 ? 52.183 4.977 49.426 1.000 24.700 213 ILE B C 1
ATOM 5646 O O . ILE B 1 213 ? 51.629 4.058 50.016 1.000 23.221 213 ILE B O 1
ATOM 5651 N N . LYS B 1 214 ? 51.551 5.817 48.610 1.000 25.709 214 LYS B N 1
ATOM 5652 C CA . LYS B 1 214 ? 50.304 5.453 47.960 1.000 27.604 214 LYS B CA 1
ATOM 5653 C C . LYS B 1 214 ? 50.641 5.289 46.491 1.000 26.391 214 LYS B C 1
ATOM 5654 O O . LYS B 1 214 ? 51.418 6.073 45.933 1.000 24.187 214 LYS B O 1
ATOM 5660 N N . ILE B 1 215 ? 50.074 4.255 45.878 1.000 24.214 215 ILE B N 1
ATOM 5661 C CA . ILE B 1 215 ? 50.283 3.983 44.467 1.000 23.640 215 ILE B CA 1
ATOM 5662 C C . ILE B 1 215 ? 49.023 4.474 43.771 1.000 22.903 215 ILE B C 1
ATOM 5663 O O . ILE B 1 215 ? 47.911 4.156 44.205 1.000 19.990 215 ILE B O 1
ATOM 5668 N N . GLU B 1 216 ? 49.215 5.250 42.699 1.000 25.793 216 GLU B N 1
ATOM 5669 C CA . GLU B 1 216 ? 48.105 5.811 41.944 1.000 30.569 216 GLU B CA 1
ATOM 5670 C C . GLU B 1 216 ? 47.441 4.729 41.123 1.000 30.753 216 GLU B C 1
ATOM 5671 O O . GLU B 1 216 ? 48.127 3.992 40.441 1.000 30.978 216 GLU B O 1
ATOM 5677 N N . HIS B 1 217 ? 46.118 4.665 41.198 1.000 32.322 217 HIS B N 1
ATOM 5678 C CA . HIS B 1 217 ? 45.321 3.757 40.385 1.000 36.517 217 HIS B CA 1
ATOM 5679 C C . HIS B 1 217 ? 45.655 3.983 38.902 1.000 34.088 217 HIS B C 1
ATOM 5680 O O . HIS B 1 217 ? 45.910 5.123 38.466 1.000 30.169 217 HIS B O 1
ATOM 5687 N N . GLY B 1 218 ? 45.705 2.891 38.146 1.000 31.603 218 GLY B N 1
ATOM 5688 C CA . GLY B 1 218 ? 46.084 2.954 36.753 1.000 30.962 218 GLY B CA 1
ATOM 5689 C C . GLY B 1 218 ? 47.540 3.252 36.443 1.000 30.230 218 GLY B C 1
ATOM 5690 O O . GLY B 1 218 ? 47.871 3.441 35.289 1.000 35.435 218 GLY B O 1
ATOM 5691 N N . SER B 1 219 ? 48.429 3.279 37.430 1.000 28.637 219 SER B N 1
ATOM 5692 C CA . SER B 1 219 ? 49.827 3.585 37.164 1.000 29.392 219 SER B CA 1
ATOM 5693 C C . SER B 1 219 ? 50.604 2.363 36.684 1.000 31.519 219 SER B C 1
ATOM 5694 O O . SER B 1 219 ? 50.145 1.213 36.776 1.000 31.517 219 SER B O 1
ATOM 5697 N N . GLU B 1 220 ? 51.798 2.621 36.165 1.000 35.762 220 GLU B N 1
ATOM 5698 C CA . GLU B 1 220 ? 52.710 1.547 35.830 1.000 37.731 220 GLU B CA 1
ATOM 5699 C C . GLU B 1 220 ? 53.128 0.806 37.101 1.000 36.731 220 GLU B C 1
ATOM 5700 O O . GLU B 1 220 ? 53.157 -0.420 37.128 1.000 36.013 220 GLU B O 1
ATOM 5706 N N . MET B 1 221 ? 53.402 1.550 38.162 1.000 35.754 221 MET B N 1
ATOM 5707 C CA . MET B 1 221 ? 53.765 0.920 39.437 1.000 34.521 221 MET B CA 1
ATOM 5708 C C . MET B 1 221 ? 52.651 0.025 39.967 1.000 30.255 221 MET B C 1
ATOM 5709 O O . MET B 1 221 ? 52.933 -1.036 40.485 1.000 28.731 221 MET B O 1
ATOM 5714 N N . GLU B 1 222 ? 51.396 0.430 39.825 1.000 28.205 222 GLU B N 1
ATOM 5715 C CA . GLU B 1 222 ? 50.253 -0.422 40.239 1.000 28.540 222 GLU B CA 1
ATOM 5716 C C . GLU B 1 222 ? 50.235 -1.727 39.477 1.000 28.801 222 GLU B C 1
ATOM 5717 O O . GLU B 1 222 ? 49.995 -2.772 40.067 1.000 27.308 222 GLU B O 1
ATOM 5723 N N . LYS B 1 223 ? 50.456 -1.660 38.166 1.000 31.563 223 LYS B N 1
ATOM 5724 C CA . LYS B 1 223 ? 50.487 -2.855 37.355 1.000 34.098 223 LYS B CA 1
ATOM 5725 C C . LYS B 1 223 ? 51.581 -3.782 37.902 1.000 31.338 223 LYS B C 1
ATOM 5726 O O . LYS B 1 223 ? 51.298 -4.944 38.187 1.000 31.013 223 LYS B O 1
ATOM 5732 N N . GLN B 1 224 ? 52.793 -3.238 38.068 1.000 29.403 224 GLN B N 1
ATOM 5733 C CA . GLN B 1 224 ? 53.953 -3.985 38.522 1.000 28.183 224 GLN B CA 1
ATOM 5734 C C . GLN B 1 224 ? 53.738 -4.638 39.885 1.000 25.832 224 GLN B C 1
ATOM 5735 O O . GLN B 1 224 ? 54.099 -5.794 40.071 1.000 24.985 224 GLN B O 1
ATOM 5741 N N . VAL B 1 225 ? 53.127 -3.908 40.820 1.000 23.395 225 VAL B N 1
ATOM 5742 C CA . VAL B 1 225 ? 52.876 -4.407 42.175 1.000 22.124 225 VAL B CA 1
ATOM 5743 C C . VAL B 1 225 ? 51.756 -5.450 42.171 1.000 20.874 225 VAL B C 1
ATOM 5744 O O . VAL B 1 225 ? 51.868 -6.467 42.866 1.000 19.916 225 VAL B O 1
ATOM 5748 N N . ASN B 1 226 ? 50.691 -5.200 41.416 1.000 21.535 226 ASN B N 1
ATOM 5749 C CA . ASN B 1 226 ? 49.586 -6.170 41.283 1.000 23.314 226 ASN B CA 1
ATOM 5750 C C . ASN B 1 226 ? 50.076 -7.498 40.725 1.000 23.704 226 ASN B C 1
ATOM 5751 O O . ASN B 1 226 ? 49.689 -8.562 41.190 1.000 24.899 226 ASN B O 1
ATOM 5756 N N . SER B 1 227 ? 50.950 -7.400 39.738 1.000 24.483 227 SER B N 1
ATOM 5757 C CA . SER B 1 227 ? 51.580 -8.562 39.122 1.000 25.159 227 SER B CA 1
ATOM 5758 C C . SER B 1 227 ? 52.421 -9.344 40.134 1.000 25.690 227 SER B C 1
ATOM 5759 O O . SER B 1 227 ? 52.364 -10.569 40.198 1.000 25.262 227 SER B O 1
ATOM 5762 N N . PHE B 1 228 ? 53.202 -8.622 40.930 1.000 25.393 228 PHE B N 1
ATOM 5763 C CA . PHE B 1 228 ? 54.015 -9.203 42.013 1.000 23.612 228 PHE B CA 1
ATOM 5764 C C . PHE B 1 228 ? 53.149 -9.953 43.014 1.000 21.912 228 PHE B C 1
ATOM 5765 O O . PHE B 1 228 ? 53.379 -11.116 43.302 1.000 22.306 228 PHE B O 1
ATOM 5773 N N . ARG B 1 229 ? 52.129 -9.292 43.504 1.000 21.263 229 ARG B N 1
ATOM 5774 C CA . ARG B 1 229 ? 51.267 -9.872 44.519 1.000 21.513 229 ARG B CA 1
ATOM 5775 C C . ARG B 1 229 ? 50.505 -11.103 44.047 1.000 22.684 229 ARG B C 1
ATOM 5776 O O . ARG B 1 229 ? 50.491 -12.118 44.751 1.000 23.961 229 ARG B O 1
ATOM 5784 N N . SER B 1 230 ? 49.865 -11.020 42.885 1.000 23.998 230 SER B N 1
ATOM 5785 C CA . SER B 1 230 ? 49.045 -12.142 42.398 1.000 23.988 230 SER B CA 1
ATOM 5786 C C . SER B 1 230 ? 49.887 -13.305 41.809 1.000 21.721 230 SER B C 1
ATOM 5787 O O . SER B 1 230 ? 49.367 -14.410 41.678 1.000 20.843 230 SER B O 1
ATOM 5790 N N . ASN B 1 231 ? 51.170 -13.068 41.506 1.000 19.144 231 ASN B N 1
ATOM 5791 C CA . ASN B 1 231 ? 52.097 -14.153 41.144 1.000 17.900 231 ASN B CA 1
ATOM 5792 C C . ASN B 1 231 ? 53.181 -14.444 42.189 1.000 17.917 231 ASN B C 1
ATOM 5793 O O . ASN B 1 231 ? 54.220 -15.024 41.842 1.000 17.778 231 ASN B O 1
ATOM 5798 N N . SER B 1 232 ? 52.963 -14.050 43.452 1.000 17.389 232 SER B N 1
ATOM 5799 C CA . SER B 1 232 ? 53.856 -14.458 44.560 1.000 16.252 232 SER B CA 1
ATOM 5800 C C . SER B 1 232 ? 53.081 -14.981 45.750 1.000 16.842 232 SER B C 1
ATOM 5801 O O . SER B 1 232 ? 51.948 -14.589 46.004 1.000 16.988 232 SER B O 1
ATOM 5804 N N . THR B 1 233 ? 53.713 -15.876 46.489 1.000 17.426 233 THR B N 1
ATOM 5805 C CA . THR B 1 233 ? 53.323 -16.175 47.864 1.000 18.062 233 THR B CA 1
ATOM 5806 C C . THR B 1 233 ? 54.044 -15.179 48.802 1.000 17.669 233 THR B C 1
ATOM 5807 O O . THR B 1 233 ? 55.296 -15.112 48.839 1.000 16.617 233 THR B O 1
ATOM 5811 N N . ILE B 1 234 ? 53.232 -14.421 49.548 1.000 17.770 234 ILE B N 1
ATOM 5812 C CA . ILE B 1 234 ? 53.699 -13.311 50.351 1.000 17.361 234 ILE B CA 1
ATOM 5813 C C . ILE B 1 234 ? 53.345 -13.539 51.815 1.000 17.025 234 ILE B C 1
ATOM 5814 O O . ILE B 1 234 ? 52.204 -13.878 52.139 1.000 19.078 234 ILE B O 1
ATOM 5819 N N . ARG B 1 235 ? 54.321 -13.342 52.690 1.000 16.565 235 ARG B N 1
ATOM 5820 C CA . ARG B 1 235 ? 54.102 -13.346 54.133 1.000 15.804 235 ARG B CA 1
ATOM 5821 C C . ARG B 1 235 ? 54.667 -12.085 54.773 1.000 14.782 235 ARG B C 1
ATOM 5822 O O . ARG B 1 235 ? 55.609 -11.459 54.247 1.000 14.122 235 ARG B O 1
ATOM 5830 N N . LEU B 1 236 ? 54.063 -11.729 55.904 1.000 13.394 236 LEU B N 1
ATOM 5831 C CA . LEU B 1 236 ? 54.519 -10.639 56.742 1.000 12.264 236 LEU B CA 1
ATOM 5832 C C . LEU B 1 236 ? 54.763 -11.187 58.158 1.000 11.814 236 LEU B C 1
ATOM 5833 O O . LEU B 1 236 ? 53.829 -11.644 58.799 1.000 11.757 236 LEU B O 1
ATOM 5838 N N . THR B 1 237 ? 56.016 -11.176 58.621 1.000 10.948 237 THR B N 1
ATOM 5839 C CA . THR B 1 237 ? 56.384 -11.661 59.938 1.000 10.067 237 THR B CA 1
ATOM 5840 C C . THR B 1 237 ? 57.001 -10.531 60.764 1.000 9.896 237 THR B C 1
ATOM 5841 O O . THR B 1 237 ? 57.855 -9.779 60.286 1.000 9.846 237 THR B O 1
ATOM 5845 N N . ALA B 1 238 ? 56.552 -10.411 62.002 1.000 9.444 238 ALA B N 1
ATOM 5846 C CA . ALA B 1 238 ? 56.961 -9.287 62.863 1.000 9.388 238 ALA B CA 1
ATOM 5847 C C . ALA B 1 238 ? 57.823 -9.868 63.955 1.000 9.275 238 ALA B C 1
ATOM 5848 O O . ALA B 1 238 ? 57.454 -10.879 64.579 1.000 9.591 238 ALA B O 1
ATOM 5850 N N . THR B 1 239 ? 58.978 -9.270 64.187 1.000 8.711 239 THR B N 1
ATOM 5851 C CA . THR B 1 239 ? 59.774 -9.615 65.352 1.000 8.484 239 THR B CA 1
ATOM 5852 C C . THR B 1 239 ? 59.780 -8.389 66.220 1.000 8.540 239 THR B C 1
ATOM 5853 O O . THR B 1 239 ? 60.327 -7.351 65.815 1.000 8.829 239 THR B O 1
ATOM 5857 N N . GLY B 1 240 ? 59.154 -8.492 67.386 1.000 8.754 240 GLY B N 1
ATOM 5858 C CA . GLY B 1 240 ? 58.978 -7.373 68.310 1.000 9.185 240 GLY B CA 1
ATOM 5859 C C . GLY B 1 240 ? 57.805 -6.565 67.874 1.000 9.887 240 GLY B C 1
ATOM 5860 O O . GLY B 1 240 ? 57.255 -6.823 66.804 1.000 10.034 240 GLY B O 1
ATOM 5861 N N . GLY B 1 241 ? 57.396 -5.584 68.677 1.000 10.601 241 GLY B N 1
ATOM 5862 C CA . GLY B 1 241 ? 56.166 -4.857 68.371 1.000 11.150 241 GLY B CA 1
ATOM 5863 C C . GLY B 1 241 ? 54.927 -5.536 68.883 1.000 11.404 241 GLY B C 1
ATOM 5864 O O . GLY B 1 241 ? 54.971 -6.644 69.377 1.000 10.510 241 GLY B O 1
ATOM 5865 N N . LYS B 1 242 ? 53.823 -4.798 68.795 1.000 13.297 242 LYS B N 1
ATOM 5866 C CA . LYS B 1 242 ? 52.520 -5.317 69.204 1.000 14.892 242 LYS B CA 1
ATOM 5867 C C . LYS B 1 242 ? 52.203 -6.604 68.496 1.000 14.421 242 LYS B C 1
ATOM 5868 O O . LYS B 1 242 ? 52.317 -6.649 67.275 1.000 14.051 242 LYS B O 1
ATOM 5874 N N . PRO B 1 243 ? 51.835 -7.667 69.249 1.000 14.735 243 PRO B N 1
ATOM 5875 C CA . PRO B 1 243 ? 51.596 -8.955 68.590 1.000 14.579 243 PRO B CA 1
ATOM 5876 C C . PRO B 1 243 ? 50.261 -8.994 67.889 1.000 15.013 243 PRO B C 1
ATOM 5877 O O . PRO B 1 243 ? 49.379 -8.179 68.172 1.000 16.794 243 PRO B O 1
ATOM 5881 N N . GLY B 1 244 ? 50.132 -9.922 66.953 1.000 15.971 244 GLY B N 1
ATOM 5882 C CA . GLY B 1 244 ? 48.873 -10.145 66.239 1.000 15.858 244 GLY B CA 1
ATOM 5883 C C . GLY B 1 244 ? 48.520 -9.062 65.249 1.000 16.158 244 GLY B C 1
ATOM 5884 O O . GLY B 1 244 ? 47.341 -8.933 64.904 1.000 15.533 244 GLY B O 1
ATOM 5885 N N . MET B 1 245 ? 49.501 -8.281 64.791 1.000 15.799 245 MET B N 1
ATOM 5886 C CA . MET B 1 245 ? 49.215 -7.199 63.858 1.000 15.718 245 MET B CA 1
ATOM 5887 C C . MET B 1 245 ? 49.523 -7.557 62.427 1.000 15.288 245 MET B C 1
ATOM 5888 O O . MET B 1 245 ? 49.066 -6.873 61.557 1.000 14.204 245 MET B O 1
ATOM 5893 N N . THR B 1 246 ? 50.271 -8.610 62.170 1.000 16.013 246 THR B N 1
ATOM 5894 C CA . THR B 1 246 ? 50.763 -8.785 60.807 1.000 17.473 246 THR B CA 1
ATOM 5895 C C . THR B 1 246 ? 49.637 -9.209 59.862 1.000 18.324 246 THR B C 1
ATOM 5896 O O . THR B 1 246 ? 49.630 -8.773 58.712 1.000 15.809 246 THR B O 1
ATOM 5900 N N . ASP B 1 247 ? 48.694 -10.027 60.357 1.000 20.749 247 ASP B N 1
ATOM 5901 C CA . ASP B 1 247 ? 47.546 -10.439 59.538 1.000 22.813 247 ASP B CA 1
ATOM 5902 C C . ASP B 1 247 ? 46.715 -9.237 59.071 1.000 21.783 247 ASP B C 1
ATOM 5903 O O . ASP B 1 247 ? 46.392 -9.151 57.895 1.000 19.555 247 ASP B O 1
ATOM 5908 N N . ARG B 1 248 ? 46.433 -8.307 59.969 1.000 21.915 248 ARG B N 1
ATOM 5909 C CA . ARG B 1 248 ? 45.751 -7.066 59.593 1.000 23.070 248 ARG B CA 1
ATOM 5910 C C . ARG B 1 248 ? 46.548 -6.180 58.613 1.000 21.165 248 ARG B C 1
ATOM 5911 O O . ARG B 1 248 ? 45.970 -5.597 57.723 1.000 22.596 248 ARG B O 1
ATOM 5919 N N . ILE B 1 249 ? 47.865 -6.084 58.785 1.000 20.238 249 ILE B N 1
ATOM 5920 C CA . ILE B 1 249 ? 48.697 -5.261 57.898 1.000 19.539 249 ILE B CA 1
ATOM 5921 C C . ILE B 1 249 ? 48.708 -5.882 56.520 1.000 20.707 249 ILE B C 1
ATOM 5922 O O . ILE B 1 249 ? 48.607 -5.183 55.506 1.000 21.833 249 ILE B O 1
ATOM 5927 N N . LEU B 1 250 ? 48.821 -7.201 56.467 1.000 22.452 250 LEU B N 1
ATOM 5928 C CA . LEU B 1 250 ? 48.976 -7.885 55.197 1.000 24.307 250 LEU B CA 1
ATOM 5929 C C . LEU B 1 250 ? 47.655 -7.905 54.419 1.000 27.199 250 LEU B C 1
ATOM 5930 O O . LEU B 1 250 ? 47.599 -7.486 53.286 1.000 24.956 250 LEU B O 1
ATOM 5935 N N . HIS B 1 251 ? 46.601 -8.362 55.063 1.000 32.181 251 HIS B N 1
ATOM 5936 C CA . HIS B 1 251 ? 45.289 -8.623 54.425 1.000 36.760 251 HIS B CA 1
ATOM 5937 C C . HIS B 1 251 ? 44.185 -7.672 54.907 1.000 38.555 251 HIS B C 1
ATOM 5938 O O . HIS B 1 251 ? 43.621 -6.918 54.162 1.000 43.521 251 HIS B O 1
ATOM 5945 N N . GLY B 1 252 ? 43.948 -7.742 56.208 1.000 42.185 252 GLY B N 1
ATOM 5946 C CA . GLY B 1 252 ? 42.722 -7.386 56.891 1.000 39.138 252 GLY B CA 1
ATOM 5947 C C . GLY B 1 252 ? 42.290 -5.965 56.748 1.000 42.027 252 GLY B C 1
ATOM 5948 O O . GLY B 1 252 ? 42.909 -5.190 56.018 1.000 43.182 252 GLY B O 1
ATOM 5949 N N . PRO B 1 253 ? 41.245 -5.594 57.518 1.000 47.629 253 PRO B N 1
ATOM 5950 C CA . PRO B 1 253 ? 40.472 -4.361 57.358 1.000 51.650 253 PRO B CA 1
ATOM 5951 C C . PRO B 1 253 ? 41.267 -3.078 57.126 1.000 56.890 253 PRO B C 1
ATOM 5952 O O . PRO B 1 253 ? 41.110 -2.454 56.065 1.000 62.023 253 PRO B O 1
ATOM 5956 N N . ASP B 1 254 ? 42.101 -2.678 58.073 1.000 57.224 254 ASP B N 1
ATOM 5957 C CA . ASP B 1 254 ? 42.753 -1.359 57.949 1.000 58.065 254 ASP B CA 1
ATOM 5958 C C . ASP B 1 254 ? 44.250 -1.500 58.139 1.000 51.092 254 ASP B C 1
ATOM 5959 O O . ASP B 1 254 ? 44.736 -1.376 59.253 1.000 46.982 254 ASP B O 1
ATOM 5964 N N . SER B 1 255 ? 44.947 -1.747 57.041 1.000 45.238 255 SER B N 1
ATOM 5965 C CA . SER B 1 255 ? 46.344 -2.126 57.104 1.000 44.931 255 SER B CA 1
ATOM 5966 C C . SER B 1 255 ? 47.243 -0.946 57.495 1.000 47.985 255 SER B C 1
ATOM 5967 O O . SER B 1 255 ? 48.200 -1.131 58.283 1.000 50.214 255 SER B O 1
ATOM 5970 N N . GLN B 1 256 ? 46.927 0.256 56.959 1.000 47.350 256 GLN B N 1
ATOM 5971 C CA . GLN B 1 256 ? 47.767 1.427 57.285 1.000 47.751 256 GLN B CA 1
ATOM 5972 C C . GLN B 1 256 ? 47.630 1.825 58.755 1.000 42.895 256 GLN B C 1
ATOM 5973 O O . GLN B 1 256 ? 48.619 2.239 59.341 1.000 37.484 256 GLN B O 1
ATOM 5979 N N . GLN B 1 257 ? 46.423 1.684 59.322 1.000 38.156 257 GLN B N 1
ATOM 5980 C CA . GLN B 1 257 ? 46.199 1.930 60.768 1.000 35.708 257 GLN B CA 1
ATOM 5981 C C . GLN B 1 257 ? 46.835 0.853 61.620 1.000 32.380 257 GLN B C 1
ATOM 5982 O O . GLN B 1 257 ? 47.441 1.169 62.640 1.000 30.853 257 GLN B O 1
ATOM 5988 N N . ALA B 1 258 ? 46.654 -0.408 61.241 1.000 27.240 258 ALA B N 1
ATOM 5989 C CA . ALA B 1 258 ? 47.269 -1.529 61.963 1.000 22.571 258 ALA B CA 1
ATOM 5990 C C . ALA B 1 258 ? 48.789 -1.401 61.949 1.000 20.432 258 ALA B C 1
ATOM 5991 O O . ALA B 1 258 ? 49.421 -1.683 62.965 1.000 19.025 258 ALA B O 1
ATOM 5993 N N . PHE B 1 259 ? 49.355 -0.944 60.831 1.000 18.014 259 PHE B N 1
ATOM 5994 C CA . PHE B 1 259 ? 50.778 -0.735 60.775 1.000 17.057 259 PHE B CA 1
ATOM 5995 C C . PHE B 1 259 ? 51.203 0.396 61.719 1.000 17.207 259 PHE B C 1
ATOM 5996 O O . PHE B 1 259 ? 52.201 0.254 62.465 1.000 18.557 259 PHE B O 1
ATOM 6004 N N . SER B 1 260 ? 50.472 1.511 61.683 1.000 17.356 260 SER B N 1
ATOM 6005 C CA . SER B 1 260 ? 50.817 2.660 62.523 1.000 18.395 260 SER B CA 1
ATOM 6006 C C . SER B 1 260 ? 50.676 2.325 64.005 1.000 18.389 260 SER B C 1
ATOM 6007 O O . SER B 1 260 ? 51.412 2.869 64.822 1.000 16.765 260 SER B O 1
ATOM 6010 N N . GLN B 1 261 ? 49.755 1.418 64.354 1.000 20.643 261 GLN B N 1
ATOM 6011 C CA . GLN B 1 261 ? 49.643 0.969 65.739 1.000 21.916 261 GLN B CA 1
ATOM 6012 C C . GLN B 1 261 ? 50.854 0.163 66.157 1.000 19.389 261 GLN B C 1
ATOM 6013 O O . GLN B 1 261 ? 51.325 0.332 67.261 1.000 16.624 261 GLN B O 1
ATOM 6019 N N . TRP B 1 262 ? 51.315 -0.732 65.289 1.000 17.565 262 TRP B N 1
ATOM 6020 C CA . TRP B 1 262 ? 52.526 -1.513 65.522 1.000 17.174 262 TRP B CA 1
ATOM 6021 C C . TRP B 1 262 ? 53.730 -0.580 65.646 1.000 18.080 262 TRP B C 1
ATOM 6022 O O . TRP B 1 262 ? 54.478 -0.682 66.616 1.000 17.552 262 TRP B O 1
ATOM 6033 N N . ALA B 1 263 ? 53.862 0.377 64.719 1.000 19.198 263 ALA B N 1
ATOM 6034 C CA . ALA B 1 263 ? 54.990 1.317 64.765 1.000 21.114 263 ALA B CA 1
ATOM 6035 C C . ALA B 1 263 ? 55.038 2.185 66.011 1.000 23.708 263 ALA B C 1
ATOM 6036 O O . ALA B 1 263 ? 56.113 2.344 66.601 1.000 27.216 263 ALA B O 1
ATOM 6038 N N . GLU B 1 264 ? 53.895 2.756 66.407 1.000 27.467 264 GLU B N 1
ATOM 6039 C CA . GLU B 1 264 ? 53.854 3.580 67.633 1.000 30.863 264 GLU B CA 1
ATOM 6040 C C . GLU B 1 264 ? 53.924 2.732 68.923 1.000 28.419 264 GLU B C 1
ATOM 6041 O O . GLU B 1 264 ? 54.275 3.247 69.963 1.000 31.790 264 GLU B O 1
ATOM 6047 N N . SER B 1 265 ? 53.609 1.435 68.846 1.000 26.793 265 SER B N 1
ATOM 6048 C CA . SER B 1 265 ? 53.692 0.538 69.993 1.000 22.537 265 SER B CA 1
ATOM 6049 C C . SER B 1 265 ? 55.128 0.139 70.343 1.000 20.719 265 SER B C 1
ATOM 6050 O O . SER B 1 265 ? 55.316 -0.492 71.389 1.000 20.438 265 SER B O 1
ATOM 6053 N N . LEU B 1 266 ? 56.120 0.394 69.476 1.000 17.698 266 LEU B N 1
ATOM 6054 C CA . LEU B 1 266 ? 57.423 -0.280 69.625 1.000 15.764 266 LEU B CA 1
ATOM 6055 C C . LEU B 1 266 ? 58.061 -0.132 70.994 1.000 13.795 266 LEU B C 1
ATOM 6056 O O . LEU B 1 266 ? 58.628 -1.085 71.494 1.000 13.089 266 LEU B O 1
ATOM 6061 N N . LEU B 1 267 ? 57.918 1.036 71.618 1.000 12.616 267 LEU B N 1
ATOM 6062 C CA . LEU B 1 267 ? 58.536 1.229 72.938 1.000 11.867 267 LEU B CA 1
ATOM 6063 C C . LEU B 1 267 ? 58.055 0.274 74.006 1.000 11.199 267 LEU B C 1
ATOM 6064 O O . LEU B 1 267 ? 58.806 -0.107 74.902 1.000 11.406 267 LEU B O 1
ATOM 6069 N N . ASP B 1 268 ? 56.792 -0.114 73.926 1.000 10.691 268 ASP B N 1
ATOM 6070 C CA . ASP B 1 268 ? 56.207 -1.045 74.882 1.000 10.316 268 ASP B CA 1
ATOM 6071 C C . ASP B 1 268 ? 56.365 -2.463 74.505 1.000 9.879 268 ASP B C 1
ATOM 6072 O O . ASP B 1 268 ? 56.171 -3.334 75.341 1.000 10.372 268 ASP B O 1
ATOM 6077 N N . TYR B 1 269 ? 56.708 -2.726 73.256 1.000 9.895 269 TYR B N 1
ATOM 6078 C CA . TYR B 1 269 ? 56.836 -4.108 72.787 1.000 10.219 269 TYR B CA 1
ATOM 6079 C C . TYR B 1 269 ? 58.192 -4.448 72.202 1.000 9.679 269 TYR B C 1
ATOM 6080 O O . TYR B 1 269 ? 58.302 -5.449 71.481 1.000 9.160 269 TYR B O 1
ATOM 6089 N N . ALA B 1 270 ? 59.203 -3.625 72.490 1.000 9.566 270 ALA B N 1
ATOM 6090 C CA . ALA B 1 270 ? 60.500 -3.782 71.835 1.000 9.691 270 ALA B CA 1
ATOM 6091 C C . ALA B 1 270 ? 61.192 -5.074 72.255 1.000 9.264 270 ALA B C 1
ATOM 6092 O O . ALA B 1 270 ? 61.113 -5.459 73.401 1.000 8.419 270 ALA B O 1
ATOM 6094 N N . THR B 1 271 ? 61.827 -5.718 71.290 1.000 9.440 271 THR B N 1
ATOM 6095 C CA . THR B 1 271 ? 62.696 -6.881 71.526 1.000 9.836 271 THR B CA 1
ATOM 6096 C C . THR B 1 271 ? 63.916 -6.797 70.639 1.000 10.236 271 THR B C 1
ATOM 6097 O O . THR B 1 271 ? 63.999 -5.941 69.782 1.000 9.909 271 THR B O 1
ATOM 6101 N N . LEU B 1 272 ? 64.856 -7.698 70.870 1.000 11.298 272 LEU B N 1
ATOM 6102 C CA . LEU B 1 272 ? 65.938 -7.935 69.953 1.000 12.348 272 LEU B CA 1
ATOM 6103 C C . LEU B 1 272 ? 65.246 -8.238 68.639 1.000 12.925 272 LEU B C 1
ATOM 6104 O O . LEU B 1 272 ? 64.332 -9.024 68.609 1.000 13.032 272 LEU B O 1
ATOM 6109 N N . MET B 1 273 ? 65.661 -7.560 67.582 1.000 12.968 273 MET B N 1
ATOM 6110 C CA . MET B 1 273 ? 65.096 -7.781 66.270 1.000 13.107 273 MET B CA 1
ATOM 6111 C C . MET B 1 273 ? 66.033 -7.585 65.094 1.000 13.266 273 MET B C 1
ATOM 6112 O O . MET B 1 273 ? 65.582 -7.693 63.948 1.000 13.467 273 MET B O 1
ATOM 6117 N N . ASP B 1 274 ? 67.313 -7.289 65.330 1.000 12.780 274 ASP B N 1
ATOM 6118 C CA . ASP B 1 274 ? 68.229 -7.134 64.214 1.000 12.428 274 ASP B CA 1
ATOM 6119 C C . ASP B 1 274 ? 69.646 -7.294 64.694 1.000 12.280 274 ASP B C 1
ATOM 6120 O O . ASP B 1 274 ? 69.974 -7.068 65.868 1.000 11.257 274 ASP B O 1
ATOM 6125 N N . PHE B 1 275 ? 70.491 -7.696 63.744 1.000 13.036 275 PHE B N 1
ATOM 6126 C CA . PHE B 1 275 ? 71.883 -7.958 63.974 1.000 12.328 275 PHE B CA 1
ATOM 6127 C C . PHE B 1 275 ? 72.692 -7.034 63.116 1.000 13.377 275 PHE B C 1
ATOM 6128 O O . PHE B 1 275 ? 72.271 -6.682 62.015 1.000 13.624 275 PHE B O 1
ATOM 6136 N N . SER B 1 276 ? 73.858 -6.665 63.640 1.000 14.771 276 SER B N 1
ATOM 6137 C CA . SER B 1 276 ? 74.873 -5.926 62.920 1.000 16.153 276 SER B CA 1
ATOM 6138 C C . SER B 1 276 ? 76.047 -6.880 62.709 1.000 18.081 276 SER B C 1
ATOM 6139 O O . SER B 1 276 ? 76.005 -8.024 63.148 1.000 18.209 276 SER B O 1
ATOM 6142 N N . THR B 1 277 ? 77.137 -6.379 62.119 1.000 19.067 277 THR B N 1
ATOM 6143 C CA . THR B 1 277 ? 78.312 -7.216 61.873 1.000 19.694 277 THR B CA 1
ATOM 6144 C C . THR B 1 277 ? 78.936 -7.751 63.153 1.000 20.200 277 THR B C 1
ATOM 6145 O O . THR B 1 277 ? 79.649 -8.718 63.083 1.000 20.189 277 THR B O 1
ATOM 6149 N N . GLU B 1 278 ? 78.678 -7.127 64.299 1.000 22.337 278 GLU B N 1
ATOM 6150 C CA . GLU B 1 278 ? 79.262 -7.561 65.586 1.000 23.467 278 GLU B CA 1
ATOM 6151 C C . GLU B 1 278 ? 78.305 -8.330 66.505 1.000 19.532 278 GLU B C 1
ATOM 6152 O O . GLU B 1 278 ? 78.667 -8.643 67.645 1.000 17.916 278 GLU B O 1
ATOM 6158 N N . SER B 1 279 ? 77.106 -8.664 66.017 1.000 16.440 279 SER B N 1
ATOM 6159 C CA . SER B 1 279 ? 76.049 -9.174 66.894 1.000 14.243 279 SER B CA 1
ATOM 6160 C C . SER B 1 279 ? 76.357 -10.530 67.479 1.000 12.856 279 SER B C 1
ATOM 6161 O O . SER B 1 279 ? 76.294 -10.696 68.683 1.000 11.839 279 SER B O 1
ATOM 6164 N N . LEU B 1 280 ? 76.691 -11.486 66.628 1.000 12.393 280 LEU B N 1
ATOM 6165 C CA . LEU B 1 280 ? 76.969 -12.840 67.067 1.000 13.291 280 LEU B CA 1
ATOM 6166 C C . LEU B 1 280 ? 78.480 -12.997 67.280 1.000 14.510 280 LEU B C 1
ATOM 6167 O O . LEU B 1 280 ? 79.260 -12.705 66.379 1.000 15.446 280 LEU B O 1
ATOM 6172 N N . GLN B 1 281 ? 78.884 -13.416 68.481 1.000 14.861 281 GLN B N 1
ATOM 6173 C CA . GLN B 1 281 ? 80.285 -13.629 68.795 1.000 15.585 281 GLN B CA 1
ATOM 6174 C C . GLN B 1 281 ? 80.437 -15.064 69.246 1.000 15.639 281 GLN B C 1
ATOM 6175 O O . GLN B 1 281 ? 79.555 -15.591 69.893 1.000 17.653 281 GLN B O 1
ATOM 6181 N N . PRO B 1 282 ? 81.531 -15.725 68.853 1.000 16.006 282 PRO B N 1
ATOM 6182 C CA . PRO B 1 282 ? 81.696 -17.142 69.167 1.000 16.100 282 PRO B CA 1
ATOM 6183 C C . PRO B 1 282 ? 82.021 -17.365 70.612 1.000 15.893 282 PRO B C 1
ATOM 6184 O O . PRO B 1 282 ? 82.752 -16.557 71.202 1.000 15.456 282 PRO B O 1
ATOM 6188 N N . ILE B 1 283 ? 81.499 -18.441 71.185 1.000 16.439 283 ILE B N 1
ATOM 6189 C CA . ILE B 1 283 ? 81.853 -18.802 72.571 1.000 17.245 283 ILE B CA 1
ATOM 6190 C C . ILE B 1 283 ? 83.285 -19.253 72.685 1.000 19.271 283 ILE B C 1
ATOM 6191 O O . ILE B 1 283 ? 83.882 -19.092 73.757 1.000 20.747 283 ILE B O 1
ATOM 6196 N N . TRP B 1 284 ? 83.858 -19.788 71.597 1.000 21.729 284 TRP B N 1
ATOM 6197 C CA . TRP B 1 284 ? 85.250 -20.254 71.670 1.000 21.909 284 TRP B CA 1
ATOM 6198 C C . TRP B 1 284 ? 86.239 -19.158 72.082 1.000 21.467 284 TRP B C 1
ATOM 6199 O O . TRP B 1 284 ? 87.089 -19.412 72.926 1.000 21.917 284 TRP B O 1
ATOM 6210 N N . ALA B 1 285 ? 86.074 -17.942 71.576 1.000 20.441 285 ALA B N 1
ATOM 6211 C CA . ALA B 1 285 ? 86.900 -16.798 71.986 1.000 21.461 285 ALA B CA 1
ATOM 6212 C C . ALA B 1 285 ? 86.926 -16.540 73.520 1.000 22.858 285 ALA B C 1
ATOM 6213 O O . ALA B 1 285 ? 87.864 -15.891 74.014 1.000 21.919 285 ALA B O 1
ATOM 6215 N N . LEU B 1 286 ? 85.924 -17.065 74.241 1.000 23.565 286 LEU B N 1
ATOM 6216 C CA . LEU B 1 286 ? 85.864 -16.941 75.694 1.000 23.399 286 LEU B CA 1
ATOM 6217 C C . LEU B 1 286 ? 86.687 -17.973 76.480 1.000 22.906 286 LEU B C 1
ATOM 6218 O O . LEU B 1 286 ? 86.843 -17.857 77.704 1.000 23.114 286 LEU B O 1
ATOM 6223 N N . ALA B 1 287 ? 87.168 -19.010 75.807 1.000 23.534 287 ALA B N 1
ATOM 6224 C CA . ALA B 1 287 ? 87.933 -20.060 76.481 1.000 25.139 287 ALA B CA 1
ATOM 6225 C C . ALA B 1 287 ? 89.296 -19.508 76.934 1.000 26.035 287 ALA B C 1
ATOM 6226 O O . ALA B 1 287 ? 89.876 -18.668 76.250 1.000 27.451 287 ALA B O 1
ATOM 6228 N N . ASP B 1 288 ? 89.773 -19.948 78.095 1.000 28.944 288 ASP B N 1
ATOM 6229 C CA . ASP B 1 288 ? 91.044 -19.475 78.686 1.000 32.318 288 ASP B CA 1
ATOM 6230 C C . ASP B 1 288 ? 92.262 -19.811 77.810 1.000 34.387 288 ASP B C 1
ATOM 6231 O O . ASP B 1 288 ? 93.058 -18.914 77.489 1.000 32.589 288 ASP B O 1
ATOM 6236 N N . LYS B 1 289 ? 92.375 -21.075 77.390 1.000 36.062 289 LYS B N 1
ATOM 6237 C CA . LYS B 1 289 ? 93.539 -21.536 76.631 1.000 37.837 289 LYS B CA 1
ATOM 6238 C C . LYS B 1 289 ? 93.340 -21.432 75.120 1.000 35.306 289 LYS B C 1
ATOM 6239 O O . LYS B 1 289 ? 92.325 -21.860 74.613 1.000 33.856 289 LYS B O 1
ATOM 6245 N N . PRO B 1 290 ? 94.330 -20.879 74.388 1.000 36.581 290 PRO B N 1
ATOM 6246 C CA . PRO B 1 290 ? 94.267 -20.887 72.913 1.000 38.475 290 PRO B CA 1
ATOM 6247 C C . PRO B 1 290 ? 94.030 -22.261 72.247 1.000 42.448 290 PRO B C 1
ATOM 6248 O O . PRO B 1 290 ? 93.446 -22.312 71.174 1.000 42.143 290 PRO B O 1
ATOM 6252 N N . GLU B 1 291 ? 94.466 -23.341 72.877 1.000 44.055 291 GLU B N 1
ATOM 6253 C CA . GLU B 1 291 ? 94.294 -24.710 72.348 1.000 44.884 291 GLU B CA 1
ATOM 6254 C C . GLU B 1 291 ? 92.820 -25.096 72.376 1.000 41.164 291 GLU B C 1
ATOM 6255 O O . GLU B 1 291 ? 92.335 -25.793 71.488 1.000 38.245 291 GLU B O 1
ATOM 6261 N N . ARG B 1 292 ? 92.139 -24.656 73.433 1.000 38.892 292 ARG B N 1
ATOM 6262 C CA . ARG B 1 292 ? 90.704 -24.895 73.615 1.000 38.418 292 ARG B CA 1
ATOM 6263 C C . ARG B 1 292 ? 89.863 -24.028 72.643 1.000 37.997 292 ARG B C 1
ATOM 6264 O O . ARG B 1 292 ? 88.897 -24.519 72.050 1.000 38.455 292 ARG B O 1
ATOM 6272 N N . ARG B 1 293 ? 90.260 -22.766 72.464 1.000 37.392 293 ARG B N 1
ATOM 6273 C CA . ARG B 1 293 ? 89.631 -21.869 71.486 1.000 38.019 293 ARG B CA 1
ATOM 6274 C C . ARG B 1 293 ? 89.656 -22.485 70.110 1.000 38.640 293 ARG B C 1
ATOM 6275 O O . ARG B 1 293 ? 88.711 -22.407 69.351 1.000 36.073 293 ARG B O 1
ATOM 6283 N N . VAL B 1 294 ? 90.794 -23.077 69.794 1.000 40.546 294 VAL B N 1
ATOM 6284 C CA . VAL B 1 294 ? 91.035 -23.615 68.487 1.000 38.862 294 VAL B CA 1
ATOM 6285 C C . VAL B 1 294 ? 90.259 -24.907 68.316 1.000 36.266 294 VAL B C 1
ATOM 6286 O O . VAL B 1 294 ? 89.638 -25.086 67.276 1.000 36.365 294 VAL B O 1
ATOM 6290 N N . GLU B 1 295 ? 90.273 -25.806 69.298 1.000 34.521 295 GLU B N 1
ATOM 6291 C CA . GLU B 1 295 ? 89.590 -27.098 69.089 1.000 34.681 295 GLU B CA 1
ATOM 6292 C C . GLU B 1 295 ? 88.083 -26.908 68.999 1.000 34.406 295 GLU B C 1
ATOM 6293 O O . GLU B 1 295 ? 87.430 -27.591 68.203 1.000 34.272 295 GLU B O 1
ATOM 6299 N N . LEU B 1 296 ? 87.549 -25.957 69.772 1.000 32.424 296 LEU B N 1
ATOM 6300 C CA . LEU B 1 296 ? 86.131 -25.606 69.667 1.000 28.582 296 LEU B CA 1
ATOM 6301 C C . LEU B 1 296 ? 85.809 -25.011 68.303 1.000 26.208 296 LEU B C 1
ATOM 6302 O O . LEU B 1 296 ? 84.865 -25.432 67.653 1.000 24.250 296 LEU B O 1
ATOM 6307 N N . GLU B 1 297 ? 86.633 -24.079 67.844 1.000 26.749 297 GLU B N 1
ATOM 6308 C CA . GLU B 1 297 ? 86.442 -23.494 66.519 1.000 28.036 297 GLU B CA 1
ATOM 6309 C C . GLU B 1 297 ? 86.531 -24.505 65.369 1.000 29.874 297 GLU B C 1
ATOM 6310 O O . GLU B 1 297 ? 85.786 -24.396 64.389 1.000 35.243 297 GLU B O 1
ATOM 6316 N N . ASP B 1 298 ? 87.438 -25.472 65.479 1.000 29.772 298 ASP B N 1
ATOM 6317 C CA . ASP B 1 298 ? 87.597 -26.529 64.4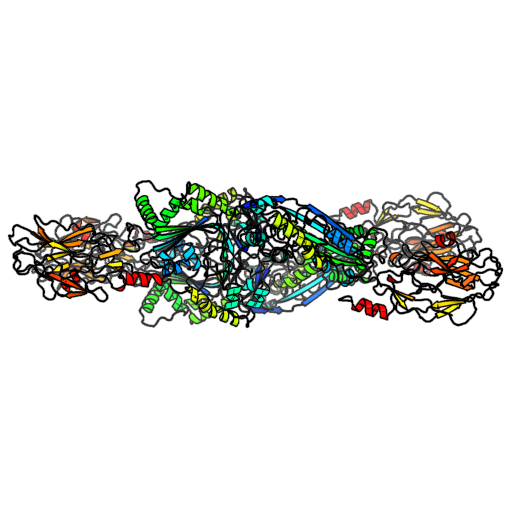59 1.000 31.109 298 ASP B CA 1
ATOM 6318 C C . ASP B 1 298 ? 86.379 -27.421 64.362 1.000 31.119 298 ASP B C 1
ATOM 6319 O O . ASP B 1 298 ? 86.098 -27.990 63.303 1.000 30.166 298 ASP B O 1
ATOM 6324 N N . ALA B 1 299 ? 85.657 -27.563 65.472 1.000 30.392 299 ALA B N 1
ATOM 6325 C CA . ALA B 1 299 ? 84.474 -28.394 65.504 1.000 29.275 299 ALA B CA 1
ATOM 6326 C C . ALA B 1 299 ? 83.232 -27.719 64.909 1.000 29.355 299 ALA B C 1
ATOM 6327 O O . ALA B 1 299 ? 82.184 -28.386 64.697 1.000 28.613 299 ALA B O 1
ATOM 6329 N N . PHE B 1 300 ? 83.318 -26.419 64.612 1.000 29.263 300 PHE B N 1
ATOM 6330 C CA . PHE B 1 300 ? 82.141 -25.704 64.116 1.000 30.311 300 PHE B CA 1
ATOM 6331 C C . PHE B 1 300 ? 81.634 -26.236 62.773 1.000 29.093 300 PHE B C 1
ATOM 6332 O O . PHE B 1 300 ? 80.434 -26.399 62.631 1.000 32.325 300 PHE B O 1
ATOM 6340 N N . PRO B 1 301 ? 82.529 -26.550 61.808 1.000 29.129 301 PRO B N 1
ATOM 6341 C CA . PRO B 1 301 ? 82.033 -27.141 60.572 1.000 30.252 301 PRO B CA 1
ATOM 6342 C C . PRO B 1 301 ? 81.152 -28.363 60.742 1.000 32.251 301 PRO B C 1
ATOM 6343 O O . PRO B 1 301 ? 80.131 -28.475 60.050 1.000 33.824 301 PRO B O 1
ATOM 6347 N N . GLU B 1 302 ? 81.520 -29.275 61.643 1.000 35.693 302 GLU B N 1
ATOM 6348 C CA . GLU B 1 302 ? 80.689 -30.474 61.829 1.000 38.263 302 GLU B CA 1
ATOM 6349 C C . GLU B 1 302 ? 79.392 -30.147 62.574 1.000 34.911 302 GLU B C 1
ATOM 6350 O O . GLU B 1 302 ? 78.350 -30.701 62.232 1.000 29.669 302 GLU B O 1
ATOM 6356 N N . PHE B 1 303 ? 79.431 -29.228 63.540 1.000 32.754 303 PHE B N 1
ATOM 6357 C CA . PHE B 1 303 ? 78.189 -28.752 64.160 1.000 30.910 303 PHE B CA 1
ATOM 6358 C C . PHE B 1 303 ? 77.205 -28.238 63.087 1.000 31.778 303 PHE B C 1
ATOM 6359 O O . PHE B 1 303 ? 76.005 -28.518 63.165 1.000 29.334 303 PHE B O 1
ATOM 6367 N N . MET B 1 304 ? 77.741 -27.512 62.097 1.000 31.976 304 MET B N 1
ATOM 6368 C CA . MET B 1 304 ? 76.959 -26.870 61.042 1.000 33.033 304 MET B CA 1
ATOM 6369 C C . MET B 1 304 ? 76.631 -27.752 59.838 1.000 36.838 304 MET B C 1
ATOM 6370 O O . MET B 1 304 ? 75.838 -27.342 59.006 1.000 37.856 304 MET B O 1
ATOM 6375 N N . LYS B 1 305 ? 77.216 -28.946 59.754 1.000 41.221 305 LYS B N 1
ATOM 6376 C CA . LYS B 1 305 ? 77.096 -29.823 58.580 1.000 43.472 305 LYS B CA 1
ATOM 6377 C C . LYS B 1 305 ? 75.653 -30.028 58.150 1.000 39.572 305 LYS B C 1
ATOM 6378 O O . LYS B 1 305 ? 75.302 -29.693 57.036 1.000 40.296 305 LYS B O 1
ATOM 6384 N N . GLN B 1 306 ? 74.808 -30.540 59.042 1.000 38.053 306 GLN B N 1
ATOM 6385 C CA . GLN B 1 306 ? 73.382 -30.740 58.749 1.000 38.886 306 GLN B CA 1
ATOM 6386 C C . GLN B 1 306 ? 72.704 -29.462 58.191 1.000 39.471 306 GLN B C 1
ATOM 6387 O O . GLN B 1 306 ? 71.933 -29.539 57.240 1.000 42.363 306 GLN B O 1
ATOM 6393 N N . SER B 1 307 ? 73.006 -28.301 58.772 1.000 37.790 307 SER B N 1
ATOM 6394 C CA . SER B 1 307 ? 72.375 -27.049 58.363 1.000 34.085 307 SER B CA 1
ATOM 6395 C C . SER B 1 307 ? 72.824 -26.589 56.976 1.000 32.773 307 SER B C 1
ATOM 6396 O O . SER B 1 307 ? 72.069 -25.919 56.287 1.000 27.915 307 SER B O 1
ATOM 6399 N N . GLN B 1 308 ? 74.033 -26.961 56.559 1.000 32.091 308 GLN B N 1
ATOM 6400 C CA . GLN B 1 308 ? 74.562 -26.523 55.265 1.000 31.254 308 GLN B CA 1
ATOM 6401 C C . GLN B 1 308 ? 74.135 -27.361 54.063 1.000 33.877 308 GLN B C 1
ATOM 6402 O O . GLN B 1 308 ? 74.523 -27.027 52.943 1.000 32.751 308 GLN B O 1
ATOM 6408 N N . GLN B 1 309 ? 73.352 -28.436 54.260 1.000 36.567 309 GLN B N 1
ATOM 6409 C CA . GLN B 1 309 ? 72.847 -29.206 53.132 1.000 41.460 309 GLN B CA 1
ATOM 6410 C C . GLN B 1 309 ? 72.011 -28.269 52.264 1.000 43.649 309 GLN B C 1
ATOM 6411 O O . GLN B 1 309 ? 71.284 -27.395 52.784 1.000 42.511 309 GLN B O 1
ATOM 6417 N N . SER B 1 310 ? 72.114 -28.465 50.946 1.000 41.499 310 SER B N 1
ATOM 6418 C CA . SER B 1 310 ? 71.296 -27.727 50.002 1.000 37.924 310 SER B CA 1
ATOM 6419 C C . SER B 1 310 ? 69.824 -28.068 50.153 1.000 34.934 310 SER B C 1
ATOM 6420 O O . SER B 1 310 ? 69.456 -29.169 50.598 1.000 34.587 310 SER B O 1
ATOM 6423 N N . ILE B 1 311 ? 68.980 -27.112 49.784 1.000 31.480 311 ILE B N 1
ATOM 6424 C CA . ILE B 1 311 ? 67.552 -27.337 49.716 1.000 29.868 311 ILE B CA 1
ATOM 6425 C C . ILE B 1 311 ? 67.346 -28.209 48.487 1.000 30.296 311 ILE B C 1
ATOM 6426 O O . ILE B 1 311 ? 67.945 -27.937 47.436 1.000 27.307 311 ILE B O 1
ATOM 6431 N N . PRO B 1 312 ? 66.550 -29.281 48.613 1.000 32.331 312 PRO B N 1
ATOM 6432 C CA . PRO B 1 312 ? 66.252 -30.080 47.428 1.000 34.364 312 PRO B CA 1
ATOM 6433 C C . PRO B 1 312 ? 65.433 -29.278 46.392 1.000 34.479 312 PRO B C 1
ATOM 6434 O O . PRO B 1 312 ? 64.502 -28.557 46.766 1.000 36.063 312 PRO B O 1
ATOM 6438 N N . LYS B 1 313 ? 65.795 -29.410 45.114 1.000 32.903 313 LYS B N 1
ATOM 6439 C CA . LYS B 1 313 ? 65.170 -28.658 44.041 1.000 33.031 313 LYS B CA 1
ATOM 6440 C C . LYS B 1 313 ? 64.441 -29.570 43.063 1.000 33.672 313 LYS B C 1
ATOM 6441 O O . LYS B 1 313 ? 64.877 -30.690 42.794 1.000 33.787 313 LYS B O 1
ATOM 6447 N N . VAL B 1 314 ? 63.322 -29.070 42.544 1.000 33.187 314 VAL B N 1
ATOM 6448 C CA . VAL B 1 314 ? 62.593 -29.676 41.441 1.000 32.602 314 VAL B CA 1
ATOM 6449 C C . VAL B 1 314 ? 63.076 -28.916 40.217 1.000 33.302 314 VAL B C 1
ATOM 6450 O O . VAL B 1 314 ? 62.575 -27.835 39.897 1.000 37.525 314 VAL B O 1
ATOM 6454 N N . ASP B 1 315 ? 64.082 -29.479 39.547 1.000 34.685 315 ASP B N 1
ATOM 6455 C CA . ASP B 1 315 ? 64.595 -28.935 38.279 1.000 35.268 315 ASP B CA 1
ATOM 6456 C C . ASP B 1 315 ? 63.742 -29.363 37.071 1.000 33.886 315 ASP B C 1
ATOM 6457 O O . ASP B 1 315 ? 63.678 -28.650 36.064 1.000 34.531 315 ASP B O 1
ATOM 6462 N N . LYS B 1 316 ? 63.084 -30.515 37.190 1.000 29.891 316 LYS B N 1
ATOM 6463 C CA . LYS B 1 316 ? 62.280 -31.083 36.139 1.000 28.772 316 LYS B CA 1
ATOM 6464 C C . LYS B 1 316 ? 60.918 -30.409 36.183 1.000 27.292 316 LYS B C 1
ATOM 6465 O O . LYS B 1 316 ? 60.014 -30.860 36.890 1.000 29.541 316 LYS B O 1
ATOM 6471 N N . VAL B 1 317 ? 60.757 -29.331 35.419 1.000 26.460 317 VAL B N 1
ATOM 6472 C CA . VAL B 1 317 ? 59.530 -28.512 35.483 1.000 25.348 317 VAL B CA 1
ATOM 6473 C C . VAL B 1 317 ? 58.627 -28.581 34.278 1.000 24.134 317 VAL B C 1
ATOM 6474 O O . VAL B 1 317 ? 57.529 -28.014 34.305 1.000 24.546 317 VAL B O 1
ATOM 6478 N N . LEU B 1 318 ? 59.066 -29.284 33.233 1.000 23.119 318 LEU B N 1
ATOM 6479 C CA . LEU B 1 318 ? 58.231 -29.533 32.085 1.000 21.812 318 LEU B CA 1
ATOM 6480 C C . LEU B 1 318 ? 57.853 -30.995 32.086 1.000 21.311 318 LEU B C 1
ATOM 6481 O O . LEU B 1 318 ? 58.708 -31.888 32.091 1.000 19.330 318 LEU B O 1
ATOM 6486 N N . LEU B 1 319 ? 56.548 -31.220 32.077 1.000 21.503 319 LEU B N 1
ATOM 6487 C CA . LEU B 1 319 ? 55.992 -32.544 31.962 1.000 21.908 319 LEU B CA 1
ATOM 6488 C C . LEU B 1 319 ? 55.866 -32.843 30.474 1.000 22.847 319 LEU B C 1
ATOM 6489 O O . LEU B 1 319 ? 55.096 -32.183 29.775 1.000 22.696 319 LEU B O 1
ATOM 6494 N N . MET B 1 320 ? 56.612 -33.836 30.007 1.000 22.911 320 MET B N 1
ATOM 6495 C CA . MET B 1 320 ? 56.615 -34.246 28.601 1.000 24.510 320 MET B CA 1
ATOM 6496 C C . MET B 1 320 ? 55.712 -35.445 28.302 1.000 25.003 320 MET B C 1
ATOM 6497 O O . MET B 1 320 ? 55.632 -36.411 29.050 1.000 25.923 320 MET B O 1
ATOM 6502 N N . ASP B 1 321 ? 55.032 -35.358 27.171 1.000 25.410 321 ASP B N 1
ATOM 6503 C CA . ASP B 1 321 ? 54.394 -36.497 26.538 1.000 25.979 321 ASP B CA 1
ATOM 6504 C C . ASP B 1 321 ? 55.084 -36.630 25.170 1.000 27.464 321 ASP B C 1
ATOM 6505 O O . ASP B 1 321 ? 54.867 -35.816 24.282 1.000 24.200 321 ASP B O 1
ATOM 6510 N N . ALA B 1 322 ? 55.948 -37.646 25.046 1.000 31.303 322 ALA B N 1
ATOM 6511 C CA . ALA B 1 322 ? 56.793 -37.820 23.858 1.000 32.697 322 ALA B CA 1
ATOM 6512 C C . ALA B 1 322 ? 56.075 -38.480 22.682 1.000 33.914 322 ALA B C 1
ATOM 6513 O O . ALA B 1 322 ? 56.574 -38.395 21.563 1.000 36.285 322 ALA B O 1
ATOM 6515 N N . ARG B 1 323 ? 54.924 -39.125 22.922 1.000 36.435 323 ARG B N 1
ATOM 6516 C CA . ARG B 1 323 ? 54.182 -39.829 21.874 1.000 41.905 323 ARG B CA 1
ATOM 6517 C C . ARG B 1 323 ? 52.714 -39.374 21.835 1.000 36.377 323 ARG B C 1
ATOM 6518 O O . ARG B 1 323 ? 51.797 -40.193 22.020 1.000 36.538 323 ARG B O 1
ATOM 6526 N N . PRO B 1 324 ? 52.469 -38.074 21.575 1.000 31.787 324 PRO B N 1
ATOM 6527 C CA . PRO B 1 324 ? 51.070 -37.661 21.418 1.000 29.833 324 PRO B CA 1
ATOM 6528 C C . PRO B 1 324 ? 50.519 -38.071 20.048 1.000 27.789 324 PRO B C 1
ATOM 6529 O O . PRO B 1 324 ? 51.293 -38.442 19.147 1.000 28.169 324 PRO B O 1
ATOM 6533 N N . PRO B 1 325 ? 49.197 -37.979 19.872 1.000 25.962 325 PRO B N 1
ATOM 6534 C CA . PRO B 1 325 ? 48.650 -38.183 18.536 1.000 24.070 325 PRO B CA 1
ATOM 6535 C C . PRO B 1 325 ? 49.159 -37.122 17.559 1.000 24.433 325 PRO B C 1
ATOM 6536 O O . PRO B 1 325 ? 49.129 -35.933 17.865 1.000 25.357 325 PRO B O 1
ATOM 6540 N N . MET B 1 326 ? 49.625 -37.564 16.390 1.000 24.510 326 MET B N 1
ATOM 6541 C CA . MET B 1 326 ? 50.104 -36.670 15.350 1.000 22.087 326 MET B CA 1
ATOM 6542 C C . MET B 1 326 ? 49.035 -36.573 14.272 1.000 20.874 326 MET B C 1
ATOM 6543 O O . MET B 1 326 ? 48.505 -37.580 13.803 1.000 20.585 326 MET B O 1
ATOM 6548 N N . VAL B 1 327 ? 48.688 -35.338 13.925 1.000 20.646 327 VAL B N 1
ATOM 6549 C CA . VAL B 1 327 ? 47.661 -35.048 12.936 1.000 19.759 327 VAL B CA 1
ATOM 6550 C C . VAL B 1 327 ? 48.373 -34.316 11.796 1.000 21.979 327 VAL B C 1
ATOM 6551 O O . VAL B 1 327 ? 49.296 -33.524 12.025 1.000 23.860 327 VAL B O 1
ATOM 6555 N N . LYS B 1 328 ? 47.954 -34.586 10.563 1.000 22.094 328 LYS B N 1
ATOM 6556 C CA . LYS B 1 328 ? 48.631 -34.020 9.404 1.000 22.606 328 LYS B CA 1
ATOM 6557 C C . LYS B 1 328 ? 48.275 -32.540 9.239 1.000 21.276 328 LYS B C 1
ATOM 6558 O O . LYS B 1 328 ? 47.112 -32.145 9.354 1.000 19.590 328 LYS B O 1
ATOM 6564 N N . ALA B 1 329 ? 49.296 -31.741 8.957 1.000 22.219 329 ALA B N 1
ATOM 6565 C CA . ALA B 1 329 ? 49.131 -30.305 8.814 1.000 24.298 329 ALA B CA 1
ATOM 6566 C C . ALA B 1 329 ? 49.683 -29.778 7.488 1.000 24.747 329 ALA B C 1
ATOM 6567 O O . ALA B 1 329 ? 50.142 -28.654 7.422 1.000 27.967 329 ALA B O 1
ATOM 6569 N N . GLY B 1 330 ? 49.630 -30.602 6.437 1.000 25.517 330 GLY B N 1
ATOM 6570 C CA . GLY B 1 330 ? 49.920 -30.198 5.059 1.000 25.224 330 GLY B CA 1
ATOM 6571 C C . GLY B 1 330 ? 51.027 -30.978 4.369 1.000 25.808 330 GLY B C 1
ATOM 6572 O O . GLY B 1 330 ? 51.876 -31.626 5.027 1.000 25.681 330 GLY B O 1
ATOM 6573 N N . GLU B 1 331 ? 50.999 -30.901 3.033 1.000 26.805 331 GLU B N 1
ATOM 6574 C CA . GLU B 1 331 ? 52.023 -31.453 2.138 1.000 27.274 331 GLU B CA 1
ATOM 6575 C C . GLU B 1 331 ? 52.445 -30.362 1.178 1.000 27.678 331 GLU B C 1
ATOM 6576 O O . GLU B 1 331 ? 51.631 -29.505 0.852 1.000 27.724 331 GLU B O 1
ATOM 6582 N N . ASP B 1 332 ? 53.659 -30.460 0.626 1.000 30.356 332 ASP B N 1
ATOM 6583 C CA . ASP B 1 332 ? 54.092 -29.568 -0.454 1.000 31.738 332 ASP B CA 1
ATOM 6584 C C . ASP B 1 332 ? 53.634 -29.986 -1.856 1.000 34.989 332 ASP B C 1
ATOM 6585 O O . ASP B 1 332 ? 54.325 -29.706 -2.851 1.000 38.145 332 ASP B O 1
ATOM 6590 N N . SER B 1 333 ? 52.468 -30.632 -1.943 1.000 35.532 333 SER B N 1
ATOM 6591 C CA . SER B 1 333 ? 51.882 -31.046 -3.212 1.000 39.505 333 SER B CA 1
ATOM 6592 C C . SER B 1 333 ? 51.535 -29.789 -3.980 1.000 38.189 333 SER B C 1
ATOM 6593 O O . SER B 1 333 ? 50.896 -28.881 -3.439 1.000 34.965 333 SER B O 1
ATOM 6596 N N . GLY B 1 334 ? 51.969 -29.753 -5.238 1.000 37.553 334 GLY B N 1
ATOM 6597 C CA . GLY B 1 334 ? 51.819 -28.591 -6.091 1.000 35.547 334 GLY B CA 1
ATOM 6598 C C . GLY B 1 334 ? 52.973 -27.605 -5.994 1.000 34.729 334 GLY B C 1
ATOM 6599 O O . GLY B 1 334 ? 52.987 -26.644 -6.743 1.000 33.693 334 GLY B O 1
ATOM 6600 N N . SER B 1 335 ? 53.932 -27.817 -5.087 1.000 35.287 335 SER B N 1
ATOM 6601 C CA . SER B 1 335 ? 54.988 -26.820 -4.889 1.000 34.471 335 SER B CA 1
ATOM 6602 C C . SER B 1 335 ? 56.074 -26.875 -5.953 1.000 36.316 335 SER B C 1
ATOM 6603 O O . SER B 1 335 ? 56.878 -25.946 -6.062 1.000 38.865 335 SER B O 1
ATOM 6606 N N . GLY B 1 336 ? 56.141 -27.980 -6.693 1.000 37.074 336 GLY B N 1
ATOM 6607 C CA . GLY B 1 336 ? 57.208 -28.205 -7.651 1.000 35.042 336 GLY B CA 1
ATOM 6608 C C . GLY B 1 336 ? 58.576 -28.466 -7.037 1.000 34.281 336 GLY B C 1
ATOM 6609 O O . GLY B 1 336 ? 59.551 -28.584 -7.770 1.000 34.398 336 GLY B O 1
ATOM 6610 N N . ALA B 1 337 ? 58.677 -28.574 -5.712 1.000 32.914 337 ALA B N 1
ATOM 6611 C CA . ALA B 1 337 ? 59.948 -28.936 -5.101 1.000 32.628 337 ALA B CA 1
ATOM 6612 C C . ALA B 1 337 ? 60.225 -30.400 -5.423 1.000 30.752 337 ALA B C 1
ATOM 6613 O O . ALA B 1 337 ? 59.302 -31.206 -5.478 1.000 30.103 337 ALA B O 1
ATOM 6615 N N . SER B 1 338 ? 61.490 -30.720 -5.673 1.000 29.956 338 SER B N 1
ATOM 6616 C CA . SER B 1 338 ? 61.877 -32.077 -6.066 1.000 30.183 338 SER B CA 1
ATOM 6617 C C . SER B 1 338 ? 61.389 -33.017 -4.974 1.000 30.865 338 SER B C 1
ATOM 6618 O O . SER B 1 338 ? 60.615 -33.950 -5.232 1.000 28.765 338 SER B O 1
ATOM 6621 N N . GLU B 1 339 ? 61.794 -32.706 -3.746 1.000 29.957 339 GLU B N 1
ATOM 6622 C CA . GLU B 1 339 ? 61.453 -33.510 -2.581 1.000 28.324 339 GLU B CA 1
ATOM 6623 C C . GLU B 1 339 ? 60.022 -33.286 -2.092 1.000 26.719 339 GLU B C 1
ATOM 6624 O O . GLU B 1 339 ? 59.402 -32.236 -2.313 1.000 25.832 339 GLU B O 1
ATOM 6630 N N . ASP B 1 340 ? 59.491 -34.336 -1.486 1.000 27.567 340 ASP B N 1
ATOM 6631 C CA . ASP B 1 340 ? 58.177 -34.309 -0.866 1.000 28.775 340 ASP B CA 1
ATOM 6632 C C . ASP B 1 340 ? 58.373 -33.826 0.579 1.000 25.732 340 ASP B C 1
ATOM 6633 O O . ASP B 1 340 ? 59.377 -34.151 1.218 1.000 24.769 340 ASP B O 1
ATOM 6638 N N . LEU B 1 341 ? 57.413 -33.062 1.081 1.000 24.003 341 LEU B N 1
ATOM 6639 C CA . LEU B 1 341 ? 57.381 -32.625 2.475 1.000 22.759 341 LEU B CA 1
ATOM 6640 C C . LEU B 1 341 ? 55.994 -32.835 3.008 1.000 20.248 341 LEU B C 1
ATOM 6641 O O . LEU B 1 341 ? 55.025 -32.421 2.393 1.000 18.991 341 LEU B O 1
ATOM 6646 N N . ALA B 1 342 ? 55.906 -33.484 4.157 1.000 19.253 342 ALA B N 1
ATOM 6647 C CA . ALA B 1 342 ? 54.684 -33.476 4.938 1.000 17.916 342 ALA B CA 1
ATOM 6648 C C . ALA B 1 342 ? 55.046 -33.078 6.378 1.000 16.492 342 ALA B C 1
ATOM 6649 O O . ALA B 1 342 ? 56.156 -33.376 6.874 1.000 15.014 342 ALA B O 1
ATOM 6651 N N . VAL B 1 343 ? 54.117 -32.365 7.011 1.000 15.260 343 VAL B N 1
ATOM 6652 C CA . VAL B 1 343 ? 54.304 -31.911 8.372 1.000 15.156 343 VAL B CA 1
ATOM 6653 C C . VAL B 1 343 ? 53.123 -32.322 9.202 1.000 15.036 343 VAL B C 1
ATOM 6654 O O . VAL B 1 343 ? 52.004 -32.492 8.693 1.000 15.385 343 VAL B O 1
ATOM 6658 N N . PHE B 1 344 ? 53.388 -32.491 10.490 1.000 14.421 344 PHE B N 1
ATOM 6659 C CA . PHE B 1 344 ? 52.398 -33.009 11.405 1.000 15.253 344 PHE B CA 1
ATOM 6660 C C . PHE B 1 344 ? 52.445 -32.214 12.704 1.000 14.239 344 PHE B C 1
ATOM 6661 O O . PHE B 1 344 ? 53.526 -31.969 13.226 1.000 13.628 344 PHE B O 1
ATOM 6669 N N . ASN B 1 345 ? 51.272 -31.802 13.178 1.000 14.429 345 ASN B N 1
ATOM 6670 C CA . ASN B 1 345 ? 51.105 -31.230 14.504 1.000 14.659 345 ASN B CA 1
ATOM 6671 C C . ASN B 1 345 ? 50.737 -32.320 15.510 1.000 15.590 345 ASN B C 1
ATOM 6672 O O . ASN B 1 345 ? 49.976 -33.234 15.186 1.000 15.868 345 ASN B O 1
ATOM 6677 N N . PRO B 1 346 ? 51.245 -32.208 16.740 1.000 16.746 346 PRO B N 1
ATOM 6678 C CA . PRO B 1 346 ? 50.768 -33.063 17.821 1.000 16.514 346 PRO B CA 1
ATOM 6679 C C . PRO B 1 346 ? 49.490 -32.496 18.373 1.000 16.519 346 PRO B C 1
ATOM 6680 O O . PRO B 1 346 ? 49.322 -31.274 18.431 1.000 15.685 346 PRO B O 1
ATOM 6684 N N . SER B 1 347 ? 48.556 -33.373 18.733 1.000 18.062 347 SER B N 1
ATOM 6685 C CA . SER B 1 347 ? 47.305 -32.913 19.330 1.000 18.588 347 SER B CA 1
ATOM 6686 C C . SER B 1 347 ? 47.602 -32.602 20.763 1.000 18.872 347 SER B C 1
ATOM 6687 O O . SER B 1 347 ? 48.333 -33.355 21.428 1.000 18.969 347 SER B O 1
ATOM 6690 N N . THR B 1 348 ? 47.034 -31.491 21.223 1.000 19.109 348 THR B N 1
ATOM 6691 C CA . THR B 1 348 ? 47.282 -30.997 22.572 1.000 20.031 348 THR B CA 1
ATOM 6692 C C . THR B 1 348 ? 45.999 -30.930 23.396 1.000 21.322 348 THR B C 1
ATOM 6693 O O . THR B 1 348 ? 44.922 -30.638 22.853 1.000 22.337 348 THR B O 1
ATOM 6697 N N . SER B 1 349 ? 46.139 -31.162 24.701 1.000 22.130 349 SER B N 1
ATOM 6698 C CA . SER B 1 349 ? 45.018 -31.021 25.645 1.000 23.215 349 SER B CA 1
ATOM 6699 C C . SER B 1 349 ? 45.552 -30.971 27.068 1.000 25.035 349 SER B C 1
ATOM 6700 O O . SER B 1 349 ? 46.739 -31.227 27.284 1.000 22.870 349 SER B O 1
ATOM 6703 N N . ASN B 1 350 ? 44.672 -30.665 28.030 1.000 27.299 350 ASN B N 1
ATOM 6704 C CA . ASN B 1 350 ? 44.987 -30.709 29.471 1.000 29.662 350 ASN B CA 1
ATOM 6705 C C . ASN B 1 350 ? 46.222 -29.887 29.819 1.000 29.933 350 ASN B C 1
ATOM 6706 O O . ASN B 1 350 ? 47.068 -30.331 30.625 1.000 31.812 350 ASN B O 1
ATOM 6711 N N . GLY B 1 351 ? 46.358 -28.720 29.197 1.000 27.636 351 GLY B N 1
ATOM 6712 C CA . GLY B 1 351 ? 47.509 -27.866 29.452 1.000 27.413 351 GLY B CA 1
ATOM 6713 C C . GLY B 1 351 ? 48.843 -28.300 28.863 1.000 27.581 351 GLY B C 1
ATOM 6714 O O . GLY B 1 351 ? 49.877 -27.681 29.156 1.000 30.271 351 GLY B O 1
ATOM 6715 N N . TYR B 1 352 ? 48.848 -29.330 28.023 1.000 25.970 352 TYR B N 1
ATOM 6716 C CA . TYR B 1 352 ? 50.051 -29.698 27.270 1.000 23.428 352 TYR B CA 1
ATOM 6717 C C . TYR B 1 352 ? 50.136 -28.820 26.040 1.000 21.422 352 TYR B C 1
ATOM 6718 O O . TYR B 1 352 ? 49.115 -28.456 25.475 1.000 20.912 352 TYR B O 1
ATOM 6727 N N . LYS B 1 353 ? 51.359 -28.483 25.637 1.000 19.760 353 LYS B N 1
ATOM 6728 C CA . LYS B 1 353 ? 51.580 -27.475 24.606 1.000 18.712 353 LYS B CA 1
ATOM 6729 C C . LYS B 1 353 ? 52.537 -27.950 23.510 1.000 17.898 353 LYS B C 1
ATOM 6730 O O . LYS B 1 353 ? 53.477 -28.678 23.766 1.000 16.172 353 LYS B O 1
ATOM 6736 N N . MET B 1 354 ? 52.256 -27.508 22.285 1.000 17.639 354 MET B N 1
ATOM 6737 C CA . MET B 1 354 ? 53.071 -27.772 21.106 1.000 16.756 354 MET B CA 1
ATOM 6738 C C . MET B 1 354 ? 54.261 -26.845 21.104 1.000 16.480 354 MET B C 1
ATOM 6739 O O . MET B 1 354 ? 54.115 -25.656 21.416 1.000 18.067 354 MET B O 1
ATOM 6744 N N . VAL B 1 355 ? 55.417 -27.378 20.718 1.000 15.869 355 VAL B N 1
ATOM 6745 C CA . VAL B 1 355 ? 56.636 -26.581 20.527 1.000 15.228 355 VAL B CA 1
ATOM 6746 C C . VAL B 1 355 ? 57.192 -26.565 19.101 1.000 15.233 355 VAL B C 1
ATOM 6747 O O . VAL B 1 355 ? 58.084 -25.766 18.784 1.000 14.729 355 VAL B O 1
ATOM 6751 N N . GLY B 1 356 ? 56.656 -27.433 18.239 1.000 15.965 356 GLY B N 1
ATOM 6752 C CA . GLY B 1 356 ? 57.141 -27.562 16.860 1.000 15.371 356 GLY B CA 1
ATOM 6753 C C . GLY B 1 356 ? 56.366 -28.590 16.088 1.000 15.622 356 GLY B C 1
ATOM 6754 O O . GLY B 1 356 ? 55.611 -29.382 16.672 1.000 15.448 356 GLY B O 1
ATOM 6755 N N . GLN B 1 357 ? 56.541 -28.552 14.769 1.000 16.697 357 GLN B N 1
ATOM 6756 C CA . GLN B 1 357 ? 55.994 -29.569 13.851 1.000 17.082 357 GLN B CA 1
ATOM 6757 C C . GLN B 1 357 ? 56.954 -30.698 13.707 1.000 17.138 357 GLN B C 1
ATOM 6758 O O . GLN B 1 357 ? 58.177 -30.518 13.812 1.000 16.363 357 GLN B O 1
ATOM 6764 N N . PHE B 1 358 ? 56.396 -31.872 13.447 1.000 17.278 358 PHE B N 1
ATOM 6765 C CA . PHE B 1 358 ? 57.201 -32.982 12.948 1.000 17.328 358 PHE B CA 1
ATOM 6766 C C . PHE B 1 358 ? 57.252 -32.901 11.418 1.000 16.624 358 PHE B C 1
ATOM 6767 O O . PHE B 1 358 ? 56.220 -32.691 10.790 1.000 16.322 358 PHE B O 1
ATOM 6775 N N . GLY B 1 359 ? 58.436 -33.062 10.848 1.000 17.959 359 GLY B N 1
ATOM 6776 C CA . GLY B 1 359 ? 58.632 -32.982 9.388 1.000 19.712 359 GLY B CA 1
ATOM 6777 C C . GLY B 1 359 ? 59.109 -34.271 8.755 1.000 19.919 359 GLY B C 1
ATOM 6778 O O . GLY B 1 359 ? 59.901 -35.013 9.357 1.000 20.174 359 GLY B O 1
ATOM 6779 N N . GLN B 1 360 ? 58.658 -34.505 7.520 1.000 19.880 360 GLN B N 1
ATOM 6780 C CA . GLN B 1 360 ? 58.961 -35.741 6.764 1.000 20.784 360 GLN B CA 1
ATOM 6781 C C . GLN B 1 360 ? 59.300 -35.445 5.337 1.000 21.233 360 GLN B C 1
ATOM 6782 O O . GLN B 1 360 ? 58.604 -34.649 4.702 1.000 19.616 360 GLN B O 1
ATOM 6788 N N . ARG B 1 361 ? 60.275 -36.169 4.783 1.000 23.266 361 ARG B N 1
ATOM 6789 C CA . ARG B 1 361 ? 60.537 -36.106 3.342 1.000 23.127 361 ARG B CA 1
ATOM 6790 C C . ARG B 1 361 ? 59.640 -37.070 2.564 1.000 24.402 361 ARG B C 1
ATOM 6791 O O . ARG B 1 361 ? 60.143 -37.932 1.848 1.000 29.528 361 ARG B O 1
ATOM 6799 N N . ASN B 1 362 ? 58.320 -36.923 2.675 1.000 24.874 362 ASN B N 1
ATOM 6800 C CA . ASN B 1 362 ? 57.370 -37.791 1.966 1.000 24.822 362 ASN B CA 1
ATOM 6801 C C . ASN B 1 362 ? 55.960 -37.174 1.977 1.000 27.340 362 ASN B C 1
ATOM 6802 O O . ASN B 1 362 ? 55.797 -36.052 2.454 1.000 27.828 362 ASN B O 1
ATOM 6807 N N . HIS B 1 363 ? 54.969 -37.893 1.436 1.000 29.154 363 HIS B N 1
ATOM 6808 C CA . HIS B 1 363 ? 53.569 -37.429 1.363 1.000 31.693 363 HIS B CA 1
ATOM 6809 C C . HIS B 1 363 ? 52.595 -38.301 2.166 1.000 30.740 363 HIS B C 1
ATOM 6810 O O . HIS B 1 363 ? 51.387 -38.207 1.962 1.000 30.665 363 HIS B O 1
ATOM 6817 N N . ALA B 1 364 ? 53.103 -39.119 3.087 1.000 29.854 364 ALA B N 1
ATOM 6818 C CA . ALA B 1 364 ? 52.267 -40.074 3.815 1.000 30.826 364 ALA B CA 1
ATOM 6819 C C . ALA B 1 364 ? 51.181 -39.387 4.648 1.000 31.969 364 ALA B C 1
ATOM 6820 O O . ALA B 1 364 ? 51.352 -38.233 5.063 1.000 32.591 364 ALA B O 1
ATOM 6822 N N . SER B 1 365 ? 50.068 -40.097 4.861 1.000 31.344 365 SER B N 1
ATOM 6823 C CA . SER B 1 365 ? 49.003 -39.648 5.770 1.000 31.458 365 SER B CA 1
ATOM 6824 C C . SER B 1 365 ? 49.341 -39.784 7.259 1.000 30.066 365 SER B C 1
ATOM 6825 O O . SER B 1 365 ? 48.636 -39.237 8.105 1.000 29.256 365 SER B O 1
ATOM 6828 N N . VAL B 1 366 ? 50.405 -40.539 7.549 1.000 28.007 366 VAL B N 1
ATOM 6829 C CA . VAL B 1 366 ? 50.820 -40.944 8.881 1.000 26.691 366 VAL B CA 1
ATOM 6830 C C . VAL B 1 366 ? 52.202 -40.377 9.158 1.000 26.280 366 VAL B C 1
ATOM 6831 O O . VAL B 1 366 ? 53.074 -40.410 8.290 1.000 28.828 366 VAL B O 1
ATOM 6835 N N . ALA B 1 367 ? 52.408 -39.884 10.381 1.000 25.685 367 ALA B N 1
ATOM 6836 C CA . ALA B 1 367 ? 53.713 -39.377 10.798 1.000 24.778 367 ALA B CA 1
ATOM 6837 C C . ALA B 1 367 ? 54.708 -40.509 11.007 1.000 24.887 367 ALA B C 1
ATOM 6838 O O . ALA B 1 367 ? 54.368 -41.538 11.604 1.000 25.882 367 ALA B O 1
ATOM 6840 N N . ASP B 1 368 ? 55.938 -40.302 10.539 1.000 24.464 368 ASP B N 1
ATOM 6841 C CA . ASP B 1 368 ? 57.065 -41.227 10.790 1.000 23.867 368 ASP B CA 1
ATOM 6842 C C . ASP B 1 368 ? 57.517 -41.217 12.240 1.000 24.758 368 ASP B C 1
ATOM 6843 O O . ASP B 1 368 ? 58.102 -42.193 12.700 1.000 27.876 368 ASP B O 1
ATOM 6848 N N . GLY B 1 369 ? 57.283 -40.102 12.941 1.000 24.443 369 GLY B N 1
ATOM 6849 C CA . GLY B 1 369 ? 57.635 -39.976 14.348 1.000 23.127 369 GLY B CA 1
ATOM 6850 C C . GLY B 1 369 ? 56.660 -39.102 15.100 1.000 22.373 369 GLY B C 1
ATOM 6851 O O . GLY B 1 369 ? 55.549 -38.801 14.630 1.000 22.111 369 GLY B O 1
ATOM 6852 N N . HIS B 1 370 ? 57.098 -38.683 16.277 1.000 22.002 370 HIS B N 1
ATOM 6853 C CA . HIS B 1 370 ? 56.290 -37.874 17.179 1.000 20.962 370 HIS B CA 1
ATOM 6854 C C . HIS B 1 370 ? 57.057 -36.618 17.560 1.000 18.782 370 HIS B C 1
ATOM 6855 O O . HIS B 1 370 ? 58.270 -36.641 17.778 1.000 17.717 370 HIS B O 1
ATOM 6862 N N . ALA B 1 371 ? 56.315 -35.516 17.608 1.000 18.317 371 ALA B N 1
ATOM 6863 C CA . ALA B 1 371 ? 56.798 -34.257 18.170 1.000 17.969 371 ALA B CA 1
ATOM 6864 C C . ALA B 1 371 ? 56.285 -34.208 19.595 1.000 17.637 371 ALA B C 1
ATOM 6865 O O . ALA B 1 371 ? 55.077 -34.297 19.821 1.000 18.427 371 ALA B O 1
ATOM 6867 N N . PRO B 1 372 ? 57.187 -34.050 20.569 1.000 17.600 372 PRO B N 1
ATOM 6868 C CA . PRO B 1 372 ? 56.712 -34.009 21.940 1.000 18.312 372 PRO B CA 1
ATOM 6869 C C . PRO B 1 372 ? 55.879 -32.747 22.260 1.000 18.006 372 PRO B C 1
ATOM 6870 O O . PRO B 1 372 ? 55.989 -31.701 21.580 1.000 18.724 372 PRO B O 1
ATOM 6874 N N . ILE B 1 373 ? 55.033 -32.890 23.269 1.000 17.650 373 ILE B N 1
ATOM 6875 C CA . ILE B 1 373 ? 54.289 -31.778 23.853 1.000 17.317 373 ILE B CA 1
ATOM 6876 C C . ILE B 1 373 ? 54.649 -31.680 25.323 1.000 18.221 373 ILE B C 1
ATOM 6877 O O . ILE B 1 373 ? 55.043 -32.676 25.946 1.000 17.671 373 ILE B O 1
ATOM 6882 N N . PHE B 1 374 ? 54.606 -30.460 25.846 1.000 18.776 374 PHE B N 1
ATOM 6883 C CA . PHE B 1 374 ? 55.097 -30.172 27.186 1.000 19.515 374 PHE B CA 1
ATOM 6884 C C . PHE B 1 374 ? 54.055 -29.403 27.978 1.000 20.282 374 PHE B C 1
ATOM 6885 O O . PHE B 1 374 ? 53.300 -28.613 27.419 1.000 19.832 374 PHE B O 1
ATOM 6893 N N . LYS B 1 375 ? 54.005 -29.665 29.275 1.000 21.839 375 LYS B N 1
ATOM 6894 C CA . LYS B 1 375 ? 53.068 -29.017 30.168 1.000 22.938 375 LYS B CA 1
ATOM 6895 C C . LYS B 1 375 ? 53.809 -28.293 31.282 1.000 22.406 375 LYS B C 1
ATOM 6896 O O . LYS B 1 375 ? 54.731 -28.856 31.872 1.000 23.359 375 LYS B O 1
ATOM 6902 N N . ASP B 1 376 ? 53.389 -27.059 31.553 1.000 21.559 376 ASP B N 1
ATOM 6903 C CA . ASP B 1 376 ? 53.947 -26.263 32.631 1.000 22.623 376 ASP B CA 1
ATOM 6904 C C . ASP B 1 376 ? 53.290 -26.736 33.947 1.000 22.658 376 ASP B C 1
ATOM 6905 O O . ASP B 1 376 ? 52.318 -26.147 34.418 1.000 21.089 376 ASP B O 1
ATOM 6910 N N . LEU B 1 377 ? 53.843 -27.797 34.523 1.000 22.396 377 LEU B N 1
ATOM 6911 C CA . LEU B 1 377 ? 53.189 -28.508 35.644 1.000 23.027 377 LEU B CA 1
ATOM 6912 C C . LEU B 1 377 ? 52.932 -27.650 36.880 1.000 22.820 377 LEU B C 1
ATOM 6913 O O . LEU B 1 377 ? 51.825 -27.616 37.414 1.000 21.069 377 LEU B O 1
ATOM 6918 N N . PHE B 1 378 ? 53.972 -26.949 37.295 1.000 24.814 378 PHE B N 1
ATOM 6919 C CA . PHE B 1 378 ? 53.953 -26.094 38.499 1.000 25.454 378 PHE B CA 1
ATOM 6920 C C . PHE B 1 378 ? 53.549 -24.653 38.217 1.000 25.060 378 PHE B C 1
ATOM 6921 O O . PHE B 1 378 ? 53.628 -23.823 39.107 1.000 23.604 378 PHE B O 1
ATOM 6929 N N . ASP B 1 379 ? 53.106 -24.371 36.978 1.000 26.088 379 ASP B N 1
ATOM 6930 C CA . ASP B 1 379 ? 52.529 -23.078 36.596 1.000 24.596 379 ASP B CA 1
ATOM 6931 C C . ASP B 1 379 ? 53.537 -21.984 36.899 1.000 22.182 379 ASP B C 1
ATOM 6932 O O . ASP B 1 379 ? 53.241 -20.990 37.563 1.000 22.863 379 ASP B O 1
ATOM 6937 N N . LEU B 1 380 ? 54.766 -22.209 36.450 1.000 20.451 380 LEU B N 1
ATOM 6938 C CA . LEU B 1 380 ? 55.868 -21.286 36.656 1.000 19.546 380 LEU B CA 1
ATOM 6939 C C . LEU B 1 380 ? 56.002 -20.233 35.568 1.000 18.840 380 LEU B C 1
ATOM 6940 O O . LEU B 1 380 ? 56.846 -19.360 35.698 1.000 17.111 380 LEU B O 1
ATOM 6945 N N . GLY B 1 381 ? 55.198 -20.320 34.506 1.000 19.629 381 GLY B N 1
ATOM 6946 C CA . GLY B 1 381 ? 55.374 -19.487 33.303 1.000 19.068 381 GLY B CA 1
ATOM 6947 C C . GLY B 1 381 ? 56.602 -19.807 32.463 1.000 18.686 381 GLY B C 1
ATOM 6948 O O . GLY B 1 381 ? 57.118 -18.933 31.763 1.000 18.493 381 GLY B O 1
ATOM 6949 N N . VAL B 1 382 ? 57.075 -21.042 32.531 1.000 18.488 382 VAL B N 1
ATOM 6950 C CA . VAL B 1 382 ? 58.189 -21.498 31.645 1.000 19.148 382 VAL B CA 1
ATOM 6951 C C . VAL B 1 382 ? 57.777 -21.700 30.181 1.000 18.939 382 VAL B C 1
ATOM 6952 O O . VAL B 1 382 ? 58.632 -21.667 29.284 1.000 17.493 382 VAL B O 1
ATOM 6956 N N . LEU B 1 383 ? 56.479 -21.967 29.975 1.000 17.946 383 LEU B N 1
ATOM 6957 C CA . LEU B 1 383 ? 55.882 -21.975 28.661 1.000 17.462 383 LEU B CA 1
ATOM 6958 C C . LEU B 1 383 ? 55.090 -20.710 28.522 1.000 18.001 383 LEU B C 1
ATOM 6959 O O . LEU B 1 383 ? 54.331 -20.352 29.433 1.000 18.841 383 LEU B O 1
ATOM 6964 N N . LYS B 1 384 ? 55.283 -20.020 27.408 1.000 18.070 384 LYS B N 1
ATOM 6965 C CA . LYS B 1 384 ? 54.525 -18.828 27.110 1.000 17.983 384 LYS B CA 1
ATOM 6966 C C . LYS B 1 384 ? 54.259 -18.784 25.625 1.000 17.002 384 LYS B C 1
ATOM 6967 O O . LYS B 1 384 ? 55.138 -19.115 24.846 1.000 17.394 384 LYS B O 1
ATOM 6973 N N . ALA B 1 385 ? 53.065 -18.369 25.234 1.000 16.503 385 ALA B N 1
ATOM 6974 C CA . ALA B 1 385 ? 52.726 -18.200 23.809 1.000 16.683 385 ALA B CA 1
ATOM 6975 C C . ALA B 1 385 ? 53.704 -17.279 23.068 1.000 16.994 385 ALA B C 1
ATOM 6976 O O . ALA B 1 385 ? 54.269 -16.357 23.663 1.000 17.477 385 ALA B O 1
ATOM 6978 N N . PRO B 1 386 ? 53.875 -17.516 21.750 1.000 16.982 386 PRO B N 1
ATOM 6979 C CA . PRO B 1 386 ? 54.690 -16.591 20.947 1.000 16.488 386 PRO B CA 1
ATOM 6980 C C . PRO B 1 386 ? 53.995 -15.252 20.796 1.000 15.132 386 PRO B C 1
ATOM 6981 O O . PRO B 1 386 ? 52.793 -15.192 20.888 1.000 13.834 386 PRO B O 1
ATOM 6985 N N . VAL B 1 387 ? 54.764 -14.197 20.580 1.000 15.145 387 VAL B N 1
ATOM 6986 C CA . VAL B 1 387 ? 54.165 -12.875 20.327 1.000 15.157 387 VAL B CA 1
ATOM 6987 C C . VAL B 1 387 ? 53.732 -12.720 18.896 1.000 15.502 387 VAL B C 1
ATOM 6988 O O . VAL B 1 387 ? 52.927 -11.855 18.576 1.000 17.415 387 VAL B O 1
ATOM 6992 N N . GLY B 1 388 ? 54.268 -13.554 18.024 1.000 16.009 388 GLY B N 1
ATOM 6993 C CA . GLY B 1 388 ? 53.865 -13.536 16.622 1.000 15.807 388 GLY B CA 1
ATOM 6994 C C . GLY B 1 388 ? 54.660 -14.519 15.794 1.000 14.824 388 GLY B C 1
ATOM 6995 O O . GLY B 1 388 ? 55.405 -15.348 16.330 1.000 13.322 388 GLY B O 1
ATOM 6996 N N . TRP B 1 389 ? 54.481 -14.408 14.486 1.000 14.420 389 TRP B N 1
ATOM 6997 C CA . TRP B 1 389 ? 55.143 -15.296 13.564 1.000 14.975 389 TRP B CA 1
ATOM 6998 C C . TRP B 1 389 ? 55.751 -14.526 12.401 1.000 16.809 389 TRP B C 1
ATOM 6999 O O . TRP B 1 389 ? 55.111 -13.623 11.839 1.000 16.689 389 TRP B O 1
ATOM 7010 N N . GLN B 1 390 ? 56.977 -14.890 12.041 1.000 18.705 390 GLN B N 1
ATOM 7011 C CA . GLN B 1 390 ? 57.629 -14.357 10.854 1.000 20.710 390 GLN B CA 1
ATOM 7012 C C . GLN B 1 390 ? 58.057 -15.461 9.895 1.000 21.733 390 GLN B C 1
ATOM 7013 O O . GLN B 1 390 ? 58.184 -16.620 10.272 1.000 20.054 390 GLN B O 1
ATOM 7019 N N . ARG B 1 391 ? 58.306 -15.060 8.653 1.000 24.149 391 ARG B N 1
ATOM 7020 C CA . ARG B 1 391 ? 58.624 -15.993 7.592 1.000 25.273 391 ARG B CA 1
ATOM 7021 C C . ARG B 1 391 ? 60.110 -16.216 7.468 1.000 25.342 391 ARG B C 1
ATOM 7022 O O . ARG B 1 391 ? 60.877 -15.286 7.307 1.000 25.999 391 ARG B O 1
ATOM 7030 N N . VAL B 1 392 ? 60.508 -17.472 7.548 1.000 25.771 392 VAL B N 1
ATOM 7031 C CA . VAL B 1 392 ? 61.850 -17.861 7.202 1.000 25.682 392 VAL B CA 1
ATOM 7032 C C . VAL B 1 392 ? 61.925 -17.887 5.667 1.000 25.571 392 VAL B C 1
ATOM 7033 O O . VAL B 1 392 ? 62.956 -17.557 5.090 1.000 22.403 392 VAL B O 1
ATOM 7037 N N . TRP B 1 393 ? 60.811 -18.271 5.028 1.000 27.094 393 TRP B N 1
ATOM 7038 C CA . TRP B 1 393 ? 60.761 -18.543 3.607 1.000 28.001 393 TRP B CA 1
ATOM 7039 C C . TRP B 1 393 ? 59.342 -18.604 3.108 1.000 27.934 393 TRP B C 1
ATOM 7040 O O . TRP B 1 393 ? 58.457 -19.029 3.828 1.000 29.104 393 TRP B O 1
ATOM 7051 N N . ASP B 1 394 ? 59.151 -18.198 1.855 1.000 29.591 394 ASP B N 1
ATOM 7052 C CA . ASP B 1 394 ? 57.945 -18.485 1.096 1.000 29.391 394 ASP B CA 1
ATOM 7053 C C . ASP B 1 394 ? 58.284 -18.828 -0.368 1.000 28.729 394 ASP B C 1
ATOM 7054 O O . ASP B 1 394 ? 59.432 -18.702 -0.771 1.000 28.213 394 ASP B O 1
ATOM 7059 N N . ASP B 1 395 ? 57.275 -19.252 -1.138 1.000 30.040 395 ASP B N 1
ATOM 7060 C CA . ASP B 1 395 ? 57.435 -19.695 -2.541 1.000 32.540 395 ASP B CA 1
ATOM 7061 C C . ASP B 1 395 ? 57.234 -18.587 -3.593 1.000 35.778 395 ASP B C 1
ATOM 7062 O O . ASP B 1 395 ? 56.948 -18.891 -4.755 1.000 35.409 395 ASP B O 1
ATOM 7067 N N . ALA B 1 396 ? 57.381 -17.318 -3.193 1.000 37.662 396 ALA B N 1
ATOM 7068 C CA . ALA B 1 396 ? 57.270 -16.199 -4.131 1.000 35.515 396 ALA B CA 1
ATOM 7069 C C . ALA B 1 396 ? 58.281 -16.393 -5.258 1.000 34.709 396 ALA B C 1
ATOM 7070 O O . ALA B 1 396 ? 59.470 -16.616 -4.988 1.000 31.463 396 ALA B O 1
ATOM 7072 N N . GLY B 1 397 ? 57.781 -16.376 -6.497 1.000 37.108 397 GLY B N 1
ATOM 7073 C CA . GLY B 1 397 ? 58.597 -16.612 -7.701 1.000 41.861 397 GLY B CA 1
ATOM 7074 C C . GLY B 1 397 ? 58.476 -17.978 -8.354 1.000 44.527 397 GLY B C 1
ATOM 7075 O O . GLY B 1 397 ? 58.832 -18.144 -9.513 1.000 48.180 397 GLY B O 1
ATOM 7076 N N . SER B 1 398 ? 57.982 -18.964 -7.610 1.000 45.960 398 SER B N 1
ATOM 7077 C CA . SER B 1 398 ? 57.723 -20.298 -8.148 1.000 44.913 398 SER B CA 1
ATOM 7078 C C . SER B 1 398 ? 56.614 -20.314 -9.196 1.000 45.783 398 SER B C 1
ATOM 7079 O O . SER B 1 398 ? 56.516 -21.257 -9.981 1.000 45.079 398 SER B O 1
ATOM 7082 N N . GLY B 1 399 ? 55.747 -19.300 -9.173 1.000 44.594 399 GLY B N 1
ATOM 7083 C CA . GLY B 1 399 ? 54.657 -19.218 -10.122 1.000 43.556 399 GLY B CA 1
ATOM 7084 C C . GLY B 1 399 ? 53.539 -20.207 -9.847 1.000 44.743 399 GLY B C 1
ATOM 7085 O O . GLY B 1 399 ? 52.600 -20.288 -10.640 1.000 45.123 399 GLY B O 1
ATOM 7086 N N . LYS B 1 400 ? 53.600 -20.936 -8.723 1.000 45.842 400 LYS B N 1
ATOM 7087 C CA . LYS B 1 400 ? 52.550 -21.903 -8.394 1.000 44.875 400 LYS B CA 1
ATOM 7088 C C . LYS B 1 400 ? 51.403 -21.096 -7.808 1.000 43.158 400 LYS B C 1
ATOM 7089 O O . LYS B 1 400 ? 51.630 -20.088 -7.129 1.000 43.043 400 LYS B O 1
ATOM 7095 N N . SER B 1 401 ? 50.180 -21.546 -8.082 1.000 42.739 401 SER B N 1
ATOM 7096 C CA . SER B 1 401 ? 48.971 -20.815 -7.721 1.000 43.804 401 SER B CA 1
ATOM 7097 C C . SER B 1 401 ? 48.764 -20.823 -6.204 1.000 43.962 401 SER B C 1
ATOM 7098 O O . SER B 1 401 ? 48.346 -19.811 -5.617 1.000 43.897 401 SER B O 1
ATOM 7101 N N . LYS B 1 402 ? 49.085 -21.955 -5.577 1.000 43.653 402 LYS B N 1
ATOM 7102 C CA . LYS B 1 402 ? 49.053 -22.075 -4.127 1.000 41.547 402 LYS B CA 1
ATOM 7103 C C . LYS B 1 402 ? 50.415 -21.716 -3.524 1.000 36.962 402 LYS B C 1
ATOM 7104 O O . LYS B 1 402 ? 51.456 -21.692 -4.210 1.000 30.803 402 LYS B O 1
ATOM 7110 N N . ASP B 1 403 ? 50.363 -21.382 -2.231 1.000 35.371 403 ASP B N 1
ATOM 7111 C CA . ASP B 1 403 ? 51.518 -20.852 -1.501 1.000 32.965 403 ASP B CA 1
ATOM 7112 C C . ASP B 1 403 ? 52.047 -21.824 -0.440 1.000 32.404 403 ASP B C 1
ATOM 7113 O O . ASP B 1 403 ? 51.312 -22.677 0.099 1.000 35.885 403 ASP B O 1
ATOM 7118 N N . TYR B 1 404 ? 53.345 -21.707 -0.192 1.000 30.911 404 TYR B N 1
ATOM 7119 C CA . TYR B 1 404 ? 54.096 -22.636 0.647 1.000 30.917 404 TYR B CA 1
ATOM 7120 C C . TYR B 1 404 ? 55.064 -21.791 1.429 1.000 29.640 404 TYR B C 1
ATOM 7121 O O . TYR B 1 404 ? 55.792 -21.005 0.828 1.000 28.808 404 TYR B O 1
ATOM 7130 N N . ALA B 1 405 ? 55.082 -21.942 2.752 1.000 28.375 405 ALA B N 1
ATOM 7131 C CA . ALA B 1 405 ? 55.920 -21.085 3.591 1.000 26.913 405 ALA B CA 1
ATOM 7132 C C . ALA B 1 405 ? 56.410 -21.764 4.840 1.000 24.814 405 ALA B C 1
ATOM 7133 O O . ALA B 1 405 ? 55.759 -22.664 5.351 1.000 24.624 405 ALA B O 1
ATOM 7135 N N . CYS B 1 406 ? 57.558 -21.304 5.328 1.000 22.961 406 CYS B N 1
ATOM 7136 C CA . CYS B 1 406 ? 58.122 -21.758 6.586 1.000 21.417 406 CYS B CA 1
ATOM 7137 C C . CYS B 1 406 ? 58.020 -20.598 7.552 1.000 19.994 406 CYS B C 1
ATOM 7138 O O . CYS B 1 406 ? 58.517 -19.510 7.257 1.000 19.580 406 CYS B O 1
ATOM 7141 N N . TRP B 1 407 ? 57.361 -20.811 8.694 1.000 19.308 407 TRP B N 1
ATOM 7142 C CA . TRP B 1 407 ? 57.198 -19.748 9.683 1.000 18.842 407 TRP B CA 1
ATOM 7143 C C . TRP B 1 407 ? 57.959 -20.057 10.972 1.000 17.606 407 TRP B C 1
ATOM 7144 O O . TRP B 1 407 ? 58.135 -21.214 11.328 1.000 16.113 407 TRP B O 1
ATOM 7155 N N . ARG B 1 408 ? 58.396 -18.994 11.651 1.000 18.207 408 ARG B N 1
ATOM 7156 C CA . ARG B 1 408 ? 59.031 -19.059 12.963 1.000 18.769 408 ARG B CA 1
ATOM 7157 C C . ARG B 1 408 ? 58.189 -18.382 13.961 1.000 18.842 408 ARG B C 1
ATOM 7158 O O . ARG B 1 408 ? 57.690 -17.275 13.701 1.000 18.168 408 ARG B O 1
ATOM 7166 N N . ALA B 1 409 ? 58.110 -18.984 15.138 1.000 19.293 409 ALA B N 1
ATOM 7167 C CA . ALA B 1 409 ? 57.533 -18.275 16.253 1.000 18.790 409 ALA B CA 1
ATOM 7168 C C . ALA B 1 409 ? 58.498 -17.154 16.625 1.000 17.749 409 ALA B C 1
ATOM 7169 O O . ALA B 1 409 ? 59.696 -17.356 16.711 1.000 17.331 409 ALA B O 1
ATOM 7171 N N . ILE B 1 410 ? 57.960 -15.959 16.778 1.000 17.445 410 ILE B N 1
ATOM 7172 C CA . ILE B 1 410 ? 58.672 -14.871 17.412 1.000 17.353 410 ILE B CA 1
ATOM 7173 C C . ILE B 1 410 ? 58.389 -15.041 18.912 1.000 17.174 410 ILE B C 1
ATOM 7174 O O . ILE B 1 410 ? 57.236 -14.893 19.354 1.000 16.496 410 ILE B O 1
ATOM 7179 N N . PRO B 1 411 ? 59.417 -15.400 19.696 1.000 17.243 411 PRO B N 1
ATOM 7180 C CA . PRO B 1 411 ? 59.167 -15.599 21.111 1.000 18.283 411 PRO B CA 1
ATOM 7181 C C . PRO B 1 411 ? 59.070 -14.275 21.865 1.000 19.916 411 PRO B C 1
ATOM 7182 O O . PRO B 1 411 ? 59.730 -13.284 21.482 1.000 20.229 411 PRO B O 1
ATOM 7186 N N . PRO B 1 412 ? 58.288 -14.257 22.963 1.000 20.508 412 PRO B N 1
ATOM 7187 C CA . PRO B 1 412 ? 58.372 -13.087 23.857 1.000 20.458 412 PRO B CA 1
ATOM 7188 C C . PRO B 1 412 ? 59.728 -13.008 24.495 1.000 20.668 412 PRO B C 1
ATOM 7189 O O . PRO B 1 412 ? 60.450 -14.008 24.520 1.000 20.612 412 PRO B O 1
ATOM 7193 N N . GLN B 1 413 ? 60.065 -11.819 25.003 1.000 22.719 413 GLN B N 1
ATOM 7194 C CA . GLN B 1 413 ? 61.382 -11.548 25.621 1.000 22.849 413 GLN B CA 1
ATOM 7195 C C . GLN B 1 413 ? 61.705 -12.621 26.672 1.000 19.485 413 GLN B C 1
ATOM 7196 O O . GLN B 1 413 ? 60.898 -12.880 27.585 1.000 17.243 413 GLN B O 1
ATOM 7202 N N . GLY B 1 414 ? 62.881 -13.230 26.498 1.000 17.603 414 GLY B N 1
ATOM 7203 C CA . GLY B 1 414 ? 63.389 -14.265 27.388 1.000 17.390 414 GLY B CA 1
ATOM 7204 C C . GLY B 1 414 ? 63.072 -15.705 27.011 1.000 17.545 414 GLY B C 1
ATOM 7205 O O . GLY B 1 414 ? 63.595 -16.621 27.643 1.000 18.551 414 GLY B O 1
ATOM 7206 N N . TYR B 1 415 ? 62.233 -15.928 25.994 1.000 16.956 415 TYR B N 1
ATOM 7207 C CA . TYR B 1 415 ? 61.847 -17.283 25.587 1.000 17.062 415 TYR B CA 1
ATOM 7208 C C . TYR B 1 415 ? 62.429 -17.681 24.217 1.000 17.365 415 TYR B C 1
ATOM 7209 O O . TYR B 1 415 ? 63.022 -16.864 23.520 1.000 17.184 415 TYR B O 1
ATOM 7218 N N . ARG B 1 416 ? 62.292 -18.951 23.865 1.000 16.849 416 ARG B N 1
ATOM 7219 C CA . ARG B 1 416 ? 62.829 -19.495 22.619 1.000 16.719 416 ARG B CA 1
ATOM 7220 C C . ARG B 1 416 ? 61.856 -20.456 22.001 1.000 16.362 416 ARG B C 1
ATOM 7221 O O . ARG B 1 416 ? 61.132 -21.152 22.711 1.000 16.602 416 ARG B O 1
ATOM 7229 N N . ALA B 1 417 ? 61.846 -20.518 20.681 1.000 16.530 417 ALA B N 1
ATOM 7230 C CA . ALA B 1 417 ? 61.044 -21.509 19.960 1.000 16.635 417 ALA B CA 1
ATOM 7231 C C . ALA B 1 417 ? 61.903 -22.743 19.684 1.000 16.130 417 ALA B C 1
ATOM 7232 O O . ALA B 1 417 ? 63.104 -22.643 19.503 1.000 16.769 417 ALA B O 1
ATOM 7234 N N . LEU B 1 418 ? 61.269 -23.907 19.702 1.000 16.465 418 LEU B N 1
ATOM 7235 C CA . LEU B 1 418 ? 61.963 -25.181 19.525 1.000 16.102 418 LEU B CA 1
ATOM 7236 C C . LEU B 1 418 ? 61.823 -25.768 18.121 1.000 16.630 418 LEU B C 1
ATOM 7237 O O . LEU B 1 418 ? 62.630 -26.627 17.756 1.000 16.212 418 LEU B O 1
ATOM 7242 N N . GLY B 1 419 ? 60.837 -25.289 17.347 1.000 15.544 419 GLY B N 1
ATOM 7243 C CA . GLY B 1 419 ? 60.674 -25.725 15.989 1.000 15.337 419 GLY B CA 1
ATOM 7244 C C . GLY B 1 419 ? 59.797 -24.828 15.137 1.000 15.274 419 GLY B C 1
ATOM 7245 O O . GLY B 1 419 ? 58.903 -24.162 15.646 1.000 15.084 419 GLY B O 1
ATOM 7246 N N . ASP B 1 420 ? 60.058 -24.825 13.835 1.000 14.906 420 ASP B N 1
ATOM 7247 C CA . ASP B 1 420 ? 59.280 -24.031 12.908 1.000 16.096 420 ASP B CA 1
ATOM 7248 C C . ASP B 1 420 ? 58.043 -24.774 12.469 1.000 16.554 420 ASP B C 1
ATOM 7249 O O . ASP B 1 420 ? 57.888 -25.962 12.749 1.000 16.399 420 ASP B O 1
ATOM 7254 N N . VAL B 1 421 ? 57.173 -24.041 11.781 1.000 16.612 421 VAL B N 1
ATOM 7255 C CA . VAL B 1 421 ? 55.918 -24.538 11.288 1.000 17.169 421 VAL B CA 1
ATOM 7256 C C . VAL B 1 421 ? 55.802 -24.215 9.814 1.000 18.038 421 VAL B C 1
ATOM 7257 O O . VAL B 1 421 ? 55.944 -23.051 9.413 1.000 19.517 421 VAL B O 1
ATOM 7261 N N . MET B 1 422 ? 55.550 -25.233 9.009 1.000 19.367 422 MET B N 1
ATOM 7262 C CA . MET B 1 422 ? 55.326 -25.044 7.587 1.000 19.820 422 MET B CA 1
ATOM 7263 C C . MET B 1 422 ? 53.853 -24.854 7.369 1.000 19.195 422 MET B C 1
ATOM 7264 O O . MET B 1 422 ? 53.043 -25.495 8.027 1.000 20.074 422 MET B O 1
ATOM 7269 N N . MET B 1 423 ? 53.535 -23.976 6.425 1.000 19.949 423 MET B N 1
ATOM 7270 C CA . MET B 1 423 ? 52.192 -23.760 5.935 1.000 21.010 423 MET B CA 1
ATOM 7271 C C . MET B 1 423 ? 52.237 -24.056 4.444 1.000 22.292 423 MET B C 1
ATOM 7272 O O . MET B 1 423 ? 52.890 -23.328 3.683 1.000 23.927 423 MET B O 1
ATOM 7277 N N . LEU B 1 424 ? 51.549 -25.123 4.044 1.000 22.765 424 LEU B N 1
ATOM 7278 C CA . LEU B 1 424 ? 51.737 -25.730 2.726 1.000 23.758 424 LEU B CA 1
ATOM 7279 C C . LEU B 1 424 ? 50.417 -25.805 1.961 1.000 25.292 424 LEU B C 1
ATOM 7280 O O . LEU B 1 424 ? 49.413 -26.292 2.494 1.000 24.978 424 LEU B O 1
ATOM 7285 N N . ALA B 1 425 ? 50.428 -25.267 0.735 1.000 27.015 425 ALA B N 1
ATOM 7286 C CA . ALA B 1 425 ? 49.331 -25.370 -0.218 1.000 28.542 425 ALA B CA 1
ATOM 7287 C C . ALA B 1 425 ? 48.175 -24.490 0.228 1.000 31.061 425 ALA B C 1
ATOM 7288 O O . ALA B 1 425 ? 47.023 -24.924 0.256 1.000 30.362 425 ALA B O 1
ATOM 7290 N N . THR B 1 426 ? 48.513 -23.245 0.554 1.000 32.439 426 THR B N 1
ATOM 7291 C CA . THR B 1 426 ? 47.559 -22.307 1.139 1.000 36.628 426 THR B CA 1
ATOM 7292 C C . THR B 1 426 ? 47.111 -21.279 0.110 1.000 37.519 426 THR B C 1
ATOM 7293 O O . THR B 1 426 ? 47.787 -21.082 -0.920 1.000 42.417 426 THR B O 1
ATOM 7297 N N . SER B 1 427 ? 45.977 -20.645 0.396 1.000 34.181 427 SER B N 1
ATOM 7298 C CA . SER B 1 427 ? 45.477 -19.543 -0.411 1.000 40.361 427 SER B CA 1
ATOM 7299 C C . SER B 1 427 ? 45.862 -18.216 0.267 1.000 39.711 427 SER B C 1
ATOM 7300 O O . SER B 1 427 ? 45.171 -17.748 1.173 1.000 36.940 427 SER B O 1
ATOM 7303 N N . GLY B 1 428 ? 46.971 -17.626 -0.177 1.000 41.030 428 GLY B N 1
ATOM 7304 C CA . GLY B 1 428 ? 47.610 -16.505 0.528 1.000 41.605 428 GLY B CA 1
ATOM 7305 C C . GLY B 1 428 ? 48.562 -17.046 1.590 1.000 40.813 428 GLY B C 1
ATOM 7306 O O . GLY B 1 428 ? 48.409 -18.188 2.055 1.000 40.979 428 GLY B O 1
ATOM 7307 N N . TYR B 1 429 ? 49.543 -16.237 1.980 1.000 40.223 429 TYR B N 1
ATOM 7308 C CA . TYR B 1 429 ? 50.499 -16.638 3.032 1.000 40.815 429 TYR B CA 1
ATOM 7309 C C . TYR B 1 429 ? 49.860 -16.525 4.414 1.000 37.409 429 TYR B C 1
ATOM 7310 O O . TYR B 1 429 ? 50.141 -15.609 5.175 1.000 38.863 429 TYR B O 1
ATOM 7319 N N . ASN B 1 430 ? 49.006 -17.490 4.731 1.000 34.600 430 ASN B N 1
ATOM 7320 C CA . ASN B 1 430 ? 48.295 -17.528 6.000 1.000 32.660 430 ASN B CA 1
ATOM 7321 C C . ASN B 1 430 ? 49.262 -17.985 7.070 1.000 29.423 430 ASN B C 1
ATOM 7322 O O . ASN B 1 430 ? 49.952 -18.996 6.888 1.000 32.211 430 ASN B O 1
ATOM 7327 N N . PRO B 1 431 ? 49.334 -17.235 8.174 1.000 24.521 431 PRO B N 1
ATOM 7328 C CA . PRO B 1 431 ? 50.259 -17.577 9.223 1.000 22.980 431 PRO B CA 1
ATOM 7329 C C . PRO B 1 431 ? 49.712 -18.734 10.037 1.000 22.082 431 PRO B C 1
ATOM 7330 O O . PRO B 1 431 ? 48.519 -18.999 9.972 1.000 21.959 431 PRO B O 1
ATOM 7334 N N . PRO B 1 432 ? 50.581 -19.437 10.792 1.000 21.779 432 PRO B N 1
ATOM 7335 C CA . PRO B 1 432 ? 50.120 -20.528 11.651 1.000 20.756 432 PRO B CA 1
ATOM 7336 C C . PRO B 1 432 ? 49.045 -20.041 12.634 1.000 21.784 432 PRO B C 1
ATOM 7337 O O . PRO B 1 432 ? 49.082 -18.900 13.120 1.000 23.132 432 PRO B O 1
ATOM 7341 N N . ASN B 1 433 ? 48.054 -20.881 12.871 1.000 22.046 433 ASN B N 1
ATOM 7342 C CA . ASN B 1 433 ? 47.016 -20.617 13.840 1.000 20.775 433 ASN B CA 1
ATOM 7343 C C . ASN B 1 433 ? 47.105 -21.820 14.738 1.000 20.428 433 ASN B C 1
ATOM 7344 O O . ASN B 1 433 ? 46.524 -22.853 14.452 1.000 22.353 433 ASN B O 1
ATOM 7349 N N . LEU B 1 434 ? 47.869 -21.677 15.800 1.000 20.119 434 LEU B N 1
ATOM 7350 C CA . LEU B 1 434 ? 48.164 -22.773 16.692 1.000 20.549 434 LEU B CA 1
ATOM 7351 C C . LEU B 1 434 ? 47.997 -22.280 18.108 1.000 20.222 434 LEU B C 1
ATOM 7352 O O . LEU B 1 434 ? 48.981 -21.915 18.744 1.000 19.944 434 LEU B O 1
ATOM 7357 N N . PRO B 1 435 ? 46.757 -22.277 18.617 1.000 20.055 435 PRO B N 1
ATOM 7358 C CA . PRO B 1 435 ? 46.513 -21.703 19.952 1.000 19.869 435 PRO B CA 1
ATOM 7359 C C . PRO B 1 435 ? 47.369 -22.305 21.050 1.000 18.667 435 PRO B C 1
ATOM 7360 O O . PRO B 1 435 ? 47.681 -21.603 22.002 1.000 17.744 435 PRO B O 1
ATOM 7364 N N . ASP B 1 436 ? 47.765 -23.571 20.908 1.000 18.527 436 ASP B N 1
ATOM 7365 C CA . ASP B 1 436 ? 48.527 -24.244 21.959 1.000 17.548 436 ASP B CA 1
ATOM 7366 C C . ASP B 1 436 ? 50.020 -24.338 21.643 1.000 16.723 436 ASP B C 1
ATOM 7367 O O . ASP B 1 436 ? 50.745 -25.098 22.299 1.000 16.852 436 ASP B O 1
ATOM 7372 N N . TYR B 1 437 ? 50.507 -23.553 20.679 1.000 14.751 437 TYR B N 1
ATOM 7373 C CA . TYR B 1 437 ? 51.954 -23.413 20.478 1.000 13.908 437 TYR B CA 1
ATOM 7374 C C . TYR B 1 437 ? 52.528 -22.491 21.538 1.000 13.136 437 TYR B C 1
ATOM 7375 O O . TYR B 1 437 ? 51.972 -21.430 21.835 1.000 11.901 437 TYR B O 1
ATOM 7384 N N . VAL B 1 438 ? 53.669 -22.908 22.087 1.000 13.381 438 VAL B N 1
ATOM 7385 C CA . VAL B 1 438 ? 54.378 -22.121 23.069 1.000 13.347 438 VAL B CA 1
ATOM 7386 C C . VAL B 1 438 ? 55.854 -22.108 22.785 1.000 13.785 438 VAL B C 1
ATOM 7387 O O . VAL B 1 438 ? 56.393 -23.006 22.137 1.000 16.137 438 VAL B O 1
ATOM 7391 N N . CYS B 1 439 ? 56.484 -21.062 23.275 1.000 14.283 439 CYS B N 1
ATOM 7392 C CA . CYS B 1 439 ? 57.922 -20.983 23.416 1.000 14.983 439 CYS B CA 1
ATOM 7393 C C . CYS B 1 439 ? 58.272 -21.349 24.833 1.000 15.909 439 CYS B C 1
ATOM 7394 O O . CYS B 1 439 ? 57.419 -21.348 25.721 1.000 17.776 439 CYS B O 1
ATOM 7397 N N . VAL B 1 440 ? 59.542 -21.642 25.040 1.000 17.879 440 VAL B N 1
ATOM 7398 C CA . VAL B 1 440 ? 60.053 -22.180 26.289 1.000 18.762 440 VAL B CA 1
ATOM 7399 C C . VAL B 1 440 ? 61.034 -21.165 26.817 1.000 19.180 440 VAL B C 1
ATOM 7400 O O . VAL B 1 440 ? 61.764 -20.564 26.033 1.000 20.246 440 VAL B O 1
ATOM 7404 N N . HIS B 1 441 ? 61.040 -20.946 28.131 1.000 19.914 441 HIS B N 1
ATOM 7405 C CA . HIS B 1 441 ? 61.934 -19.955 28.717 1.000 21.722 441 HIS B CA 1
ATOM 7406 C C . HIS B 1 441 ? 63.394 -20.383 28.526 1.000 23.309 441 HIS B C 1
ATOM 7407 O O . HIS B 1 441 ? 63.720 -21.560 28.656 1.000 23.268 441 HIS B O 1
ATOM 7414 N N . GLN B 1 442 ? 64.215 -19.394 28.144 1.000 26.337 442 GLN B N 1
ATOM 7415 C CA . GLN B 1 442 ? 65.681 -19.448 28.041 1.000 28.349 442 GLN B CA 1
ATOM 7416 C C . GLN B 1 442 ? 66.374 -20.398 29.033 1.000 27.275 442 GLN B C 1
ATOM 7417 O O . GLN B 1 442 ? 67.185 -21.232 28.645 1.000 27.412 442 GLN B O 1
ATOM 7423 N N . SER B 1 443 ? 66.029 -20.253 30.295 1.000 24.246 443 SER B N 1
ATOM 7424 C CA . SER B 1 443 ? 66.588 -21.034 31.390 1.000 26.145 443 SER B CA 1
ATOM 7425 C C . SER B 1 443 ? 66.516 -22.558 31.195 1.000 26.623 443 SER B C 1
ATOM 7426 O O . SER B 1 443 ? 67.399 -23.280 31.668 1.000 26.630 443 SER B O 1
ATOM 7429 N N . LEU B 1 444 ? 65.478 -23.030 30.503 1.000 25.193 444 LEU B N 1
ATOM 7430 C CA . LEU B 1 444 ? 65.303 -24.456 30.236 1.000 23.898 444 LEU B CA 1
ATOM 7431 C C . LEU B 1 444 ? 65.890 -24.904 28.907 1.000 24.348 444 LEU B C 1
ATOM 7432 O O . LEU B 1 444 ? 65.875 -26.100 28.605 1.000 26.354 444 LEU B O 1
ATOM 7437 N N . CYS B 1 445 ? 66.405 -23.967 28.119 1.000 24.070 445 CYS B N 1
ATOM 7438 C CA . CYS B 1 445 ? 66.863 -24.272 26.771 1.000 24.801 445 CYS B CA 1
ATOM 7439 C C . CYS B 1 445 ? 68.355 -24.048 26.631 1.000 26.644 445 CYS B C 1
ATOM 7440 O O . CYS B 1 445 ? 68.960 -23.280 27.383 1.000 27.769 445 CYS B O 1
ATOM 7443 N N . ALA B 1 446 ? 68.922 -24.726 25.629 1.000 28.972 446 ALA B N 1
ATOM 7444 C CA . ALA B 1 446 ? 70.291 -24.530 25.163 1.000 29.012 446 ALA B CA 1
ATOM 7445 C C . ALA B 1 446 ? 70.254 -24.016 23.724 1.000 29.499 446 ALA B C 1
ATOM 7446 O O . ALA B 1 446 ? 69.477 -24.519 22.919 1.000 29.220 446 ALA B O 1
ATOM 7448 N N . ASP B 1 447 ? 71.084 -23.019 23.405 1.000 29.638 447 ASP B N 1
ATOM 7449 C CA . ASP B 1 447 ? 71.225 -22.530 22.028 1.000 31.899 447 ASP B CA 1
ATOM 7450 C C . ASP B 1 447 ? 71.528 -23.691 21.080 1.000 34.561 447 ASP B C 1
ATOM 7451 O O . ASP B 1 447 ? 72.181 -24.673 21.473 1.000 35.316 447 ASP B O 1
ATOM 7456 N N . VAL B 1 448 ? 71.056 -23.590 19.842 1.000 33.873 448 VAL B N 1
ATOM 7457 C CA . VAL B 1 448 ? 71.302 -24.650 18.870 1.000 33.069 448 VAL B CA 1
ATOM 7458 C C . VAL B 1 448 ? 72.818 -24.719 18.581 1.000 34.168 448 VAL B C 1
ATOM 7459 O O . VAL B 1 448 ? 73.482 -23.687 18.422 1.000 34.261 448 VAL B O 1
ATOM 7463 N N . GLN B 1 449 ? 73.340 -25.946 18.574 1.000 32.484 449 GLN B N 1
ATOM 7464 C CA . GLN B 1 449 ? 74.748 -26.212 18.307 1.000 32.189 449 GLN B CA 1
ATOM 7465 C C . GLN B 1 449 ? 74.938 -26.892 16.950 1.000 33.222 449 GLN B C 1
ATOM 7466 O O . GLN B 1 449 ? 75.737 -26.427 16.118 1.000 34.259 449 GLN B O 1
ATOM 7472 N N . THR B 1 450 ? 74.189 -27.969 16.721 1.000 30.997 450 THR B N 1
ATOM 7473 C CA . THR B 1 450 ? 74.227 -28.680 15.464 1.000 30.730 450 THR B CA 1
ATOM 7474 C C . THR B 1 450 ? 72.913 -28.536 14.713 1.000 32.235 450 THR B C 1
ATOM 7475 O O . THR B 1 450 ? 71.864 -28.235 15.292 1.000 31.953 450 THR B O 1
ATOM 7479 N N . LEU B 1 451 ? 73.002 -28.750 13.405 1.000 32.703 451 LEU B N 1
ATOM 7480 C CA . LEU B 1 451 ? 71.856 -28.869 12.519 1.000 32.142 451 LEU B CA 1
ATOM 7481 C C . LEU B 1 451 ? 72.175 -30.065 11.628 1.000 33.380 451 LEU B C 1
ATOM 7482 O O . LEU B 1 451 ? 73.122 -30.023 10.847 1.000 31.323 451 LEU B O 1
ATOM 7487 N N . GLN B 1 452 ? 71.408 -31.147 11.799 1.000 36.708 452 GLN B N 1
ATOM 7488 C CA . GLN B 1 452 ? 71.695 -32.454 11.178 1.000 35.543 452 GLN B CA 1
ATOM 7489 C C . GLN B 1 452 ? 70.434 -33.054 10.570 1.000 35.461 452 GLN B C 1
ATOM 7490 O O . GLN B 1 452 ? 69.347 -32.474 10.691 1.000 35.777 452 GLN B O 1
ATOM 7496 N N . ASN B 1 453 ? 70.578 -34.215 9.921 1.000 33.424 453 ASN B N 1
ATOM 7497 C CA . ASN B 1 453 ? 69.430 -34.985 9.396 1.000 32.145 453 ASN B CA 1
ATOM 7498 C C . ASN B 1 453 ? 68.405 -34.132 8.671 1.000 29.233 453 ASN B C 1
ATOM 7499 O O . ASN B 1 453 ? 67.230 -34.148 9.012 1.000 28.709 453 ASN B O 1
ATOM 7504 N N . ARG B 1 454 ? 68.871 -33.394 7.665 1.000 27.665 454 ARG B N 1
ATOM 7505 C CA . ARG B 1 454 ? 68.006 -32.540 6.842 1.000 26.057 454 ARG B CA 1
ATOM 7506 C C . ARG B 1 454 ? 66.710 -33.255 6.522 1.000 24.101 454 ARG B C 1
ATOM 7507 O O . ARG B 1 454 ? 66.719 -34.424 6.145 1.000 24.496 454 ARG B O 1
ATOM 7515 N N . VAL B 1 455 ? 65.600 -32.558 6.695 1.000 23.395 455 VAL B N 1
ATOM 7516 C CA . VAL B 1 455 ? 64.297 -33.125 6.388 1.000 24.729 455 VAL B CA 1
ATOM 7517 C C . VAL B 1 455 ? 63.945 -32.876 4.929 1.000 24.417 455 VAL B C 1
ATOM 7518 O O . VAL B 1 455 ? 63.422 -33.763 4.272 1.000 24.864 455 VAL B O 1
ATOM 7522 N N . TRP B 1 456 ? 64.219 -31.662 4.444 1.000 22.777 456 TRP B N 1
ATOM 7523 C CA . TRP B 1 456 ? 63.674 -31.151 3.187 1.000 22.117 456 TRP B CA 1
ATOM 7524 C C . TRP B 1 456 ? 64.291 -29.796 2.824 1.000 22.939 456 TRP B C 1
ATOM 7525 O O . TRP B 1 456 ? 64.837 -29.106 3.675 1.000 20.794 456 TRP B O 1
ATOM 7536 N N . TRP B 1 457 ? 64.260 -29.478 1.531 1.000 24.486 457 TRP B N 1
ATOM 7537 C CA . TRP B 1 457 ? 64.540 -28.137 1.008 1.000 25.153 457 TRP B CA 1
ATOM 7538 C C . TRP B 1 457 ? 63.641 -27.907 -0.181 1.000 24.679 457 TRP B C 1
ATOM 7539 O O . TRP B 1 457 ? 63.052 -28.844 -0.708 1.000 23.491 457 TRP B O 1
ATOM 7550 N N . ASP B 1 458 ? 63.546 -26.649 -0.606 1.000 25.283 458 ASP B N 1
ATOM 7551 C CA . ASP B 1 458 ? 62.588 -26.267 -1.627 1.000 26.220 458 ASP B CA 1
ATOM 7552 C C . ASP B 1 458 ? 63.132 -26.376 -3.046 1.000 26.831 458 ASP B C 1
ATOM 7553 O O . ASP B 1 458 ? 62.406 -26.053 -3.979 1.000 27.972 458 ASP B O 1
ATOM 7558 N N . LYS B 1 459 ? 64.379 -26.816 -3.232 1.000 28.067 459 LYS B N 1
ATOM 7559 C CA . LYS B 1 459 ? 64.974 -26.743 -4.571 1.000 28.937 459 LYS B CA 1
ATOM 7560 C C . LYS B 1 459 ? 64.185 -27.584 -5.584 1.000 28.907 459 LYS B C 1
ATOM 7561 O O . LYS B 1 459 ? 63.721 -28.690 -5.273 1.000 29.151 459 LYS B O 1
ATOM 7567 N N . GLY B 1 460 ? 63.986 -26.985 -6.758 1.000 28.708 460 GLY B N 1
ATOM 7568 C CA . GLY B 1 460 ? 63.029 -27.446 -7.740 1.000 32.025 460 GLY B CA 1
ATOM 7569 C C . GLY B 1 460 ? 61.807 -26.548 -7.833 1.000 34.085 460 GLY B C 1
ATOM 7570 O O . GLY B 1 460 ? 61.207 -26.444 -8.909 1.000 37.695 460 GLY B O 1
ATOM 7571 N N . THR B 1 461 ? 61.425 -25.911 -6.725 1.000 34.295 461 THR B N 1
ATOM 7572 C CA . THR B 1 461 ? 60.243 -25.026 -6.692 1.000 37.892 461 THR B CA 1
ATOM 7573 C C . THR B 1 461 ? 60.418 -23.783 -7.594 1.000 36.873 461 THR B C 1
ATOM 7574 O O . THR B 1 461 ? 59.455 -23.315 -8.218 1.000 33.657 461 THR B O 1
ATOM 7578 N N . GLY B 1 462 ? 61.658 -23.281 -7.657 1.000 36.220 462 GLY B N 1
ATOM 7579 C CA . GLY B 1 462 ? 61.990 -22.066 -8.397 1.000 36.582 462 GLY B CA 1
ATOM 7580 C C . GLY B 1 462 ? 61.520 -20.795 -7.704 1.000 37.471 462 GLY B C 1
ATOM 7581 O O . GLY B 1 462 ? 60.991 -19.891 -8.340 1.000 34.759 462 GLY B O 1
ATOM 7582 N N . ALA B 1 463 ? 61.725 -20.722 -6.394 1.000 37.216 463 ALA B N 1
ATOM 7583 C CA . ALA B 1 463 ? 61.354 -19.553 -5.611 1.000 34.775 463 ALA B CA 1
ATOM 7584 C C . ALA B 1 463 ? 62.632 -18.780 -5.414 1.000 32.404 463 ALA B C 1
ATOM 7585 O O . ALA B 1 463 ? 63.689 -19.390 -5.247 1.000 31.737 463 ALA B O 1
ATOM 7587 N N . ARG B 1 464 ? 62.526 -17.451 -5.415 1.000 30.814 464 ARG B N 1
ATOM 7588 C CA . ARG B 1 464 ? 63.695 -16.557 -5.265 1.000 32.313 464 ARG B CA 1
ATOM 7589 C C . ARG B 1 464 ? 64.461 -16.908 -4.012 1.000 32.211 464 ARG B C 1
ATOM 7590 O O . ARG B 1 464 ? 65.677 -17.110 -4.041 1.000 31.932 464 ARG B O 1
ATOM 7598 N N . LYS B 1 465 ? 63.712 -16.996 -2.923 1.000 34.527 465 LYS B N 1
ATOM 7599 C CA . LYS B 1 465 ? 64.245 -17.328 -1.611 1.000 35.600 465 LYS B CA 1
ATOM 7600 C C . LYS B 1 465 ? 64.338 -18.838 -1.505 1.000 33.748 465 LYS B C 1
ATOM 7601 O O . LYS B 1 465 ? 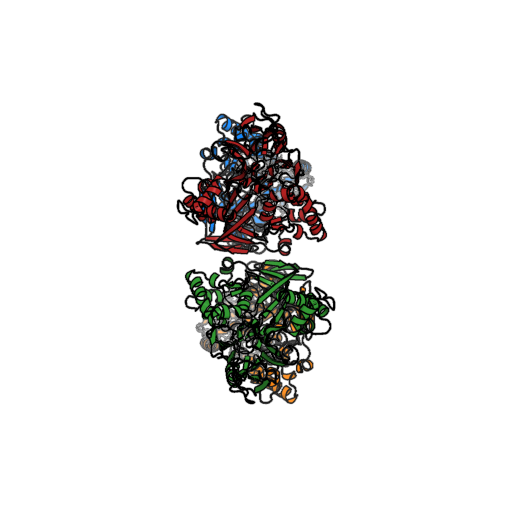63.625 -19.586 -2.194 1.000 29.896 465 LYS B O 1
ATOM 7607 N N . ASP B 1 466 ? 65.239 -19.270 -0.643 1.000 34.398 466 ASP B N 1
ATOM 7608 C CA . ASP B 1 466 ? 65.524 -20.687 -0.449 1.000 36.555 466 ASP B CA 1
ATOM 7609 C C . ASP B 1 466 ? 65.313 -21.068 1.017 1.000 34.001 466 ASP B C 1
ATOM 7610 O O . ASP B 1 466 ? 65.367 -20.217 1.910 1.000 34.742 466 ASP B O 1
ATOM 7615 N N . VAL B 1 467 ? 65.052 -22.349 1.258 1.000 31.314 467 VAL B N 1
ATOM 7616 C CA . VAL B 1 467 ? 64.932 -22.884 2.619 1.000 28.183 467 VAL B CA 1
ATOM 7617 C C . VAL B 1 467 ? 65.302 -24.348 2.669 1.000 26.089 467 VAL B C 1
ATOM 7618 O O . VAL B 1 467 ? 65.046 -25.087 1.733 1.000 23.593 467 VAL B O 1
ATOM 7622 N N . SER B 1 468 ? 65.912 -24.730 3.782 1.000 27.506 468 SER B N 1
ATOM 7623 C CA . SER B 1 468 ? 66.175 -26.123 4.134 1.000 27.585 468 SER B CA 1
ATOM 7624 C C . SER B 1 468 ? 65.766 -26.339 5.590 1.000 26.871 468 SER B C 1
ATOM 7625 O O . SER B 1 468 ? 66.104 -25.533 6.453 1.000 28.119 468 SER B O 1
ATOM 7628 N N . LEU B 1 469 ? 65.063 -27.438 5.852 1.000 26.259 469 LEU B N 1
ATOM 7629 C CA . LEU B 1 469 ? 64.604 -27.794 7.188 1.000 23.737 469 LEU B CA 1
ATOM 7630 C C . LEU B 1 469 ? 65.585 -28.785 7.798 1.000 23.764 469 LEU B C 1
ATOM 7631 O O . LEU B 1 469 ? 65.800 -29.872 7.267 1.000 25.113 469 LEU B O 1
ATOM 7636 N N . TRP B 1 470 ? 66.147 -28.398 8.943 1.000 24.208 470 TRP B N 1
ATOM 7637 C CA . TRP B 1 470 ? 67.167 -29.155 9.636 1.000 23.155 470 TRP B CA 1
ATOM 7638 C C . TRP B 1 470 ? 66.716 -29.449 11.061 1.000 24.093 470 TRP B C 1
ATOM 7639 O O . TRP B 1 470 ? 65.951 -28.682 11.654 1.000 25.645 470 TRP B O 1
ATOM 7650 N N . GLN B 1 471 ? 67.225 -30.543 11.620 1.000 24.262 471 GLN B N 1
ATOM 7651 C CA . GLN B 1 471 ? 66.932 -30.952 12.993 1.000 24.609 471 GLN B CA 1
ATOM 7652 C C . GLN B 1 471 ? 67.946 -30.284 13.919 1.000 24.986 471 GLN B C 1
ATOM 7653 O O . GLN B 1 471 ? 69.156 -30.547 13.808 1.000 26.227 471 GLN B O 1
ATOM 7659 N N . PRO B 1 472 ? 67.476 -29.432 14.848 1.000 24.457 472 PRO B N 1
ATOM 7660 C CA . PRO B 1 472 ? 68.418 -28.837 15.772 1.000 23.383 472 PRO B CA 1
ATOM 7661 C C . PRO B 1 472 ? 68.842 -29.799 16.906 1.000 21.855 472 PRO B C 1
ATOM 7662 O O . PRO B 1 472 ? 68.191 -30.794 17.188 1.000 20.281 472 PRO B O 1
ATOM 7666 N N . GLY B 1 473 ? 69.981 -29.493 17.507 1.000 23.238 473 GLY B N 1
ATOM 7667 C CA . GLY B 1 473 ? 70.519 -30.274 18.621 1.000 23.117 473 GLY B CA 1
ATOM 7668 C C . GLY B 1 473 ? 71.507 -29.462 19.443 1.000 22.260 473 GLY B C 1
ATOM 7669 O O . GLY B 1 473 ? 72.086 -28.460 18.988 1.000 21.408 473 GLY B O 1
ATOM 7670 N N . ALA B 1 474 ? 71.686 -29.912 20.671 1.000 23.990 474 ALA B N 1
ATOM 7671 C CA . ALA B 1 474 ? 72.624 -29.264 21.569 1.000 27.012 474 ALA B CA 1
ATOM 7672 C C . ALA B 1 474 ? 73.145 -30.272 22.573 1.000 29.552 474 ALA B C 1
ATOM 7673 O O . ALA B 1 474 ? 72.523 -31.306 22.802 1.000 33.899 474 ALA B O 1
ATOM 7675 N N . ALA B 1 475 ? 74.298 -29.971 23.155 1.000 32.081 475 ALA B N 1
ATOM 7676 C CA . ALA B 1 475 ? 74.854 -30.771 24.250 1.000 32.480 475 ALA B CA 1
ATOM 7677 C C . ALA B 1 475 ? 73.859 -30.697 25.396 1.000 32.329 475 ALA B C 1
ATOM 7678 O O . ALA B 1 475 ? 73.506 -29.595 25.833 1.000 33.911 475 ALA B O 1
ATOM 7680 N N . GLY B 1 476 ? 73.368 -31.854 25.824 1.000 31.779 476 GLY B N 1
ATOM 7681 C CA . GLY B 1 476 ? 72.419 -31.941 26.931 1.000 32.835 476 GLY B CA 1
ATOM 7682 C C . GLY B 1 476 ? 70.928 -31.720 26.636 1.000 33.010 476 GLY B C 1
ATOM 7683 O O . GLY B 1 476 ? 70.075 -31.982 27.522 1.000 35.205 476 GLY B O 1
ATOM 7684 N N . ALA B 1 477 ? 70.594 -31.286 25.413 1.000 31.068 477 ALA B N 1
ATOM 7685 C CA . ALA B 1 477 ? 69.194 -31.161 24.997 1.000 30.530 477 ALA B CA 1
ATOM 7686 C C . ALA B 1 477 ? 68.629 -32.485 24.499 1.000 30.068 477 ALA B C 1
ATOM 7687 O O . ALA B 1 477 ? 69.355 -33.327 23.967 1.000 31.174 477 ALA B O 1
ATOM 7689 N N . VAL B 1 478 ? 67.317 -32.624 24.642 1.000 28.346 478 VAL B N 1
ATOM 7690 C CA . VAL B 1 478 ? 66.574 -33.772 24.173 1.000 27.987 478 VAL B CA 1
ATOM 7691 C C . VAL B 1 478 ? 66.829 -33.834 22.683 1.000 27.838 478 VAL B C 1
ATOM 7692 O O . VAL B 1 478 ? 66.859 -32.803 22.037 1.000 28.204 478 VAL B O 1
ATOM 7696 N N . ALA B 1 479 ? 67.050 -35.036 22.146 1.000 28.642 479 ALA B N 1
ATOM 7697 C CA . ALA B 1 479 ? 67.161 -35.243 20.688 1.000 27.190 479 ALA B CA 1
ATOM 7698 C C . ALA B 1 479 ? 65.849 -34.749 20.089 1.000 27.084 479 ALA B C 1
ATOM 7699 O O . ALA B 1 479 ? 64.794 -35.337 20.350 1.000 29.007 479 ALA B O 1
ATOM 7701 N N . SER B 1 480 ? 65.920 -33.648 19.335 1.000 24.220 480 SER B N 1
ATOM 7702 C CA . SER B 1 480 ? 64.722 -32.946 18.896 1.000 22.804 480 SER B CA 1
ATOM 7703 C C . SER B 1 480 ? 63.961 -33.719 17.846 1.000 21.198 480 SER B C 1
ATOM 7704 O O . SER B 1 480 ? 64.576 -34.440 17.049 1.000 20.998 480 SER B O 1
ATOM 7707 N N . SER B 1 481 ? 62.644 -33.558 17.822 1.000 19.660 481 SER B N 1
ATOM 7708 C CA . SER B 1 481 ? 61.802 -34.138 16.778 1.000 19.170 481 SER B CA 1
ATOM 7709 C C . SER B 1 481 ? 61.249 -33.061 15.839 1.000 18.798 481 SER B C 1
ATOM 7710 O O . SER B 1 481 ? 60.301 -33.287 15.095 1.000 19.600 481 SER B O 1
ATOM 7713 N N . CYS B 1 482 ? 61.872 -31.897 15.864 1.000 18.705 482 CYS B N 1
ATOM 7714 C CA . CYS B 1 482 ? 61.349 -30.722 15.201 1.000 17.982 482 CYS B CA 1
ATOM 7715 C C . CYS B 1 482 ? 62.370 -30.222 14.199 1.000 16.259 482 CYS B C 1
ATOM 7716 O O . CYS B 1 482 ? 63.468 -30.785 14.081 1.000 14.929 482 CYS B O 1
ATOM 7719 N N . PHE B 1 483 ? 62.011 -29.168 13.479 1.000 16.049 483 PHE B N 1
ATOM 7720 C CA . PHE B 1 483 ? 62.909 -28.606 12.492 1.000 16.285 483 PHE B CA 1
ATOM 7721 C C . PHE B 1 483 ? 63.068 -27.100 12.611 1.000 15.931 483 PHE B C 1
ATOM 7722 O O . PHE B 1 483 ? 62.319 -26.445 13.298 1.000 15.987 483 PHE B O 1
ATOM 7730 N N . ALA B 1 484 ? 64.084 -26.590 11.934 1.000 16.165 484 ALA B N 1
ATOM 7731 C CA . ALA B 1 484 ? 64.342 -25.174 11.828 1.000 16.552 484 ALA B CA 1
ATOM 7732 C C . ALA B 1 484 ? 64.730 -24.888 10.396 1.000 17.495 484 ALA B C 1
ATOM 7733 O O . ALA B 1 484 ? 65.544 -25.609 9.843 1.000 20.499 484 ALA B O 1
ATOM 7735 N N . GLY B 1 485 ? 64.153 -23.858 9.798 1.000 17.748 485 GLY B N 1
ATOM 7736 C CA . GLY B 1 485 ? 64.554 -23.397 8.476 1.000 18.590 485 GLY B CA 1
ATOM 7737 C C . GLY B 1 485 ? 65.867 -22.616 8.469 1.000 20.640 485 GLY B C 1
ATOM 7738 O O . GLY B 1 485 ? 66.099 -21.713 9.287 1.000 21.326 485 GLY B O 1
ATOM 7739 N N . VAL B 1 486 ? 66.724 -22.962 7.519 1.000 22.449 486 VAL B N 1
ATOM 7740 C CA . VAL B 1 486 ? 67.896 -22.166 7.161 1.000 23.622 486 VAL B CA 1
ATOM 7741 C C . VAL B 1 486 ? 67.592 -21.580 5.790 1.000 23.727 486 VAL B C 1
ATOM 7742 O O . VAL B 1 486 ? 67.192 -22.326 4.905 1.000 24.725 486 VAL B O 1
ATOM 7746 N N . PRO B 1 487 ? 67.793 -20.265 5.582 1.000 25.599 487 PRO B N 1
ATOM 7747 C CA . PRO B 1 487 ? 67.390 -19.640 4.299 1.000 27.326 487 PRO B CA 1
ATOM 7748 C C . PRO B 1 487 ? 68.348 -19.877 3.088 1.000 28.209 487 PRO B C 1
ATOM 7749 O O . PRO B 1 487 ? 68.520 -18.993 2.239 1.000 28.189 487 PRO B O 1
ATOM 7753 N N . ASN B 1 488 ? 68.915 -21.077 2.988 1.000 28.925 488 ASN B N 1
ATOM 7754 C CA . ASN B 1 488 ? 69.878 -21.428 1.949 1.000 28.867 488 ASN B CA 1
ATOM 7755 C C . ASN B 1 488 ? 70.046 -22.948 1.908 1.000 28.296 488 ASN B C 1
ATOM 7756 O O . ASN B 1 488 ? 69.529 -23.667 2.771 1.000 34.353 488 ASN B O 1
ATOM 7761 N N . TYR B 1 489 ? 70.809 -23.427 0.930 1.000 26.987 489 TYR B N 1
ATOM 7762 C CA . TYR B 1 489 ? 70.997 -24.850 0.689 1.000 26.079 489 TYR B CA 1
ATOM 7763 C C . TYR B 1 489 ? 72.337 -25.359 1.192 1.000 28.766 489 TYR B C 1
ATOM 7764 O O . TYR B 1 489 ? 72.828 -26.386 0.694 1.000 33.428 489 TYR B O 1
ATOM 7773 N N . ASN B 1 490 ? 72.932 -24.688 2.179 1.000 28.314 490 ASN B N 1
ATOM 7774 C CA . ASN B 1 490 ? 74.207 -25.140 2.728 1.000 28.354 490 ASN B CA 1
ATOM 7775 C C . ASN B 1 490 ? 74.016 -26.532 3.350 1.000 31.595 490 ASN B C 1
ATOM 7776 O O . ASN B 1 490 ? 73.027 -26.759 4.073 1.000 35.080 490 ASN B O 1
ATOM 7781 N N . ASN B 1 491 ? 74.966 -27.442 3.084 1.000 33.456 491 ASN B N 1
ATOM 7782 C CA . ASN B 1 491 ? 74.866 -28.868 3.453 1.000 33.268 491 ASN B CA 1
ATOM 7783 C C . ASN B 1 491 ? 76.255 -29.402 3.832 1.000 32.754 491 ASN B C 1
ATOM 7784 O O . ASN B 1 491 ? 77.002 -29.793 2.950 1.000 35.677 491 ASN B O 1
ATOM 7789 N N . PRO B 1 492 ? 76.622 -29.449 5.118 1.000 35.986 492 PRO B N 1
ATOM 7790 C CA . PRO B 1 492 ? 75.792 -29.050 6.262 1.000 36.535 492 PRO B CA 1
ATOM 7791 C C . PRO B 1 492 ? 75.802 -27.539 6.477 1.000 41.221 492 PRO B C 1
ATOM 7792 O O . PRO B 1 492 ? 76.666 -26.852 5.917 1.000 42.180 492 PRO B O 1
ATOM 7796 N N . PRO B 1 493 ? 74.853 -27.012 7.287 1.000 43.648 493 PRO B N 1
ATOM 7797 C CA . PRO B 1 493 ? 74.865 -25.576 7.579 1.000 42.665 493 PRO B CA 1
ATOM 7798 C C . PRO B 1 493 ? 76.110 -25.137 8.341 1.000 40.779 493 PRO B C 1
ATOM 7799 O O . PRO B 1 493 ? 76.626 -25.885 9.169 1.000 45.369 493 PRO B O 1
ATOM 7803 N N . ASN B 1 494 ? 76.589 -23.938 8.042 1.000 39.472 494 ASN B N 1
ATOM 7804 C CA . ASN B 1 494 ? 77.799 -23.394 8.678 1.000 38.783 494 ASN B CA 1
ATOM 7805 C C . ASN B 1 494 ? 77.456 -22.673 9.965 1.000 38.878 494 ASN B C 1
ATOM 7806 O O . ASN B 1 494 ? 76.285 -22.459 10.262 1.000 38.602 494 ASN B O 1
ATOM 7811 N N . SER B 1 495 ? 78.489 -22.257 10.696 1.000 40.334 495 SER B N 1
ATOM 7812 C CA . SER B 1 495 ? 78.321 -21.598 11.993 1.000 40.014 495 SER B CA 1
ATOM 7813 C C . SER B 1 495 ? 77.594 -20.245 11.914 1.000 35.280 495 SER B C 1
ATOM 7814 O O . SER B 1 495 ? 77.067 -19.781 12.929 1.000 35.131 495 SER B O 1
ATOM 7817 N N . GLY B 1 496 ? 77.568 -19.616 10.734 1.000 30.896 496 GLY B N 1
ATOM 7818 C CA . GLY B 1 496 ? 76.757 -18.429 10.511 1.000 28.951 496 GLY B CA 1
ATOM 7819 C C . GLY B 1 496 ? 75.266 -18.746 10.508 1.000 30.972 496 GLY B C 1
ATOM 7820 O O . GLY B 1 496 ? 74.472 -17.992 11.065 1.000 29.613 496 GLY B O 1
ATOM 7821 N N . ASP B 1 497 ? 74.887 -19.863 9.874 1.000 32.094 497 ASP B N 1
ATOM 7822 C CA . ASP B 1 497 ? 73.505 -20.343 9.886 1.000 32.068 497 ASP B CA 1
ATOM 7823 C C . ASP B 1 497 ? 73.057 -20.730 11.306 1.000 33.628 497 ASP B C 1
ATOM 7824 O O . ASP B 1 497 ? 71.917 -20.464 11.680 1.000 32.513 497 ASP B O 1
ATOM 7829 N N . ILE B 1 498 ? 73.952 -21.357 12.075 1.000 33.452 498 ILE B N 1
ATOM 7830 C CA . ILE B 1 498 ? 73.716 -21.684 13.506 1.000 34.361 498 ILE B CA 1
ATOM 7831 C C . ILE B 1 498 ? 73.613 -20.427 14.390 1.000 34.234 498 ILE B C 1
ATOM 7832 O O . ILE B 1 498 ? 72.791 -20.364 15.293 1.000 35.304 498 ILE B O 1
ATOM 7837 N N . GLU B 1 499 ? 74.448 -19.437 14.115 1.000 35.390 499 GLU B N 1
ATOM 7838 C CA . GLU B 1 499 ? 74.403 -18.140 14.823 1.000 35.889 499 GLU B CA 1
ATOM 7839 C C . GLU B 1 499 ? 73.089 -17.402 14.625 1.000 33.325 499 GLU B C 1
ATOM 7840 O O . GLU B 1 499 ? 72.575 -16.781 15.547 1.000 28.923 499 GLU B O 1
ATOM 7846 N N . ARG B 1 500 ? 72.566 -17.460 13.407 1.000 33.835 500 ARG B N 1
ATOM 7847 C CA . ARG B 1 500 ? 71.293 -16.820 13.065 1.000 33.185 500 ARG B CA 1
ATOM 7848 C C . ARG B 1 500 ? 70.153 -17.303 13.974 1.000 29.740 500 ARG B C 1
ATOM 7849 O O . ARG B 1 500 ? 69.261 -16.535 14.285 1.000 27.905 500 ARG B O 1
ATOM 7857 N N . LEU B 1 501 ? 70.210 -18.560 14.410 1.000 28.253 501 LEU B N 1
ATOM 7858 C CA . LEU B 1 501 ? 69.219 -19.149 15.306 1.000 29.386 501 LEU B CA 1
ATOM 7859 C C . LEU B 1 501 ? 69.306 -18.684 16.760 1.000 31.470 501 LEU B C 1
ATOM 7860 O O . LEU B 1 501 ? 68.352 -18.862 17.510 1.000 30.625 501 LEU B O 1
ATOM 7865 N N . ARG B 1 502 ? 70.441 -18.113 17.160 1.000 34.249 502 ARG B N 1
ATOM 7866 C CA . ARG B 1 502 ? 70.686 -17.735 18.566 1.000 36.176 502 ARG B CA 1
ATOM 7867 C C . ARG B 1 502 ? 69.780 -16.583 18.993 1.000 33.642 502 ARG B C 1
ATOM 7868 O O . ARG B 1 502 ? 69.663 -15.594 18.294 1.000 31.808 502 ARG B O 1
ATOM 7876 N N . GLY B 1 503 ? 69.112 -16.746 20.128 1.000 31.681 503 GLY B N 1
ATOM 7877 C CA . GLY B 1 503 ? 68.138 -15.779 20.623 1.000 32.742 503 GLY B CA 1
ATOM 7878 C C . GLY B 1 503 ? 66.704 -16.012 20.177 1.000 30.597 503 GLY B C 1
ATOM 7879 O O . GLY B 1 503 ? 65.793 -15.405 20.727 1.000 31.301 503 GLY B O 1
ATOM 7880 N N . SER B 1 504 ? 66.499 -16.886 19.195 1.000 29.106 504 SER B N 1
ATOM 7881 C CA . SER B 1 504 ? 65.189 -17.149 18.608 1.000 27.999 504 SER B CA 1
ATOM 7882 C C . SER B 1 504 ? 64.791 -18.618 18.719 1.000 27.096 504 SER B C 1
ATOM 7883 O O . SER B 1 504 ? 63.734 -18.937 19.228 1.000 27.475 504 SER B O 1
ATOM 7886 N N . ILE B 1 505 ? 65.638 -19.492 18.208 1.000 25.116 505 ILE B N 1
ATOM 7887 C CA . ILE B 1 505 ? 65.404 -20.921 18.235 1.000 23.883 505 ILE B CA 1
ATOM 7888 C C . ILE B 1 505 ? 66.370 -21.532 19.214 1.000 22.001 505 ILE B C 1
ATOM 7889 O O . ILE B 1 505 ? 67.501 -21.094 19.321 1.000 21.677 505 ILE B O 1
ATOM 7894 N N . ALA B 1 506 ? 65.910 -22.561 19.904 1.000 21.524 506 ALA B N 1
ATOM 7895 C CA . ALA B 1 506 ? 66.745 -23.309 20.826 1.000 22.749 506 ALA B CA 1
ATOM 7896 C C . ALA B 1 506 ? 66.301 -24.757 20.937 1.000 22.299 506 ALA B C 1
ATOM 7897 O O . ALA B 1 506 ? 65.342 -25.165 20.287 1.000 24.861 506 ALA B O 1
ATOM 7899 N N . CYS B 1 507 ? 67.041 -25.529 21.726 1.000 22.776 507 CYS B N 1
ATOM 7900 C CA . CYS B 1 507 ? 66.685 -26.902 22.078 1.000 23.719 507 CYS B CA 1
ATOM 7901 C C . CYS B 1 507 ? 66.456 -26.984 23.583 1.000 22.616 507 CYS B C 1
ATOM 7902 O O . CYS B 1 507 ? 67.108 -26.287 24.345 1.000 21.818 507 CYS B O 1
ATOM 7905 N N . VAL B 1 508 ? 65.562 -27.877 23.984 1.000 22.371 508 VAL B N 1
ATOM 7906 C CA . VAL B 1 508 ? 65.134 -27.973 25.360 1.000 23.759 508 VAL B CA 1
ATOM 7907 C C . VAL B 1 508 ? 65.966 -29.011 26.101 1.000 25.464 508 VAL B C 1
ATOM 7908 O O . VAL B 1 508 ? 66.094 -30.142 25.642 1.000 25.109 508 VAL B O 1
ATOM 7912 N N . LYS B 1 509 ? 66.531 -28.591 27.240 1.000 27.406 509 LYS B N 1
ATOM 7913 C CA . LYS B 1 509 ? 67.406 -29.406 28.094 1.000 27.965 509 LYS B CA 1
ATOM 7914 C C . LYS B 1 509 ? 66.744 -30.659 28.661 1.000 27.993 509 LYS B C 1
ATOM 7915 O O . LYS B 1 509 ? 65.576 -30.614 29.091 1.000 24.506 509 LYS B O 1
ATOM 7921 N N . THR B 1 510 ? 67.524 -31.742 28.716 1.000 29.485 510 THR B N 1
ATOM 7922 C CA . THR B 1 510 ? 67.086 -32.992 29.344 1.000 30.189 510 THR B CA 1
ATOM 7923 C C . THR B 1 510 ? 66.820 -32.778 30.844 1.000 29.812 510 THR B C 1
ATOM 7924 O O . THR B 1 510 ? 65.879 -33.360 31.402 1.000 27.061 510 THR B O 1
ATOM 7928 N N . SER B 1 511 ? 67.644 -31.924 31.479 1.000 33.248 511 SER B N 1
ATOM 7929 C CA . SER B 1 511 ? 67.490 -31.648 32.909 1.000 33.318 511 SER B CA 1
ATOM 7930 C C . SER B 1 511 ? 66.169 -30.955 33.288 1.000 33.795 511 SER B C 1
ATOM 7931 O O . SER B 1 511 ? 65.766 -31.048 34.443 1.000 40.063 511 SER B O 1
ATOM 7934 N N . ALA B 1 512 ? 65.497 -30.304 32.329 1.000 31.442 512 ALA B N 1
ATOM 7935 C CA . ALA B 1 512 ? 64.249 -29.567 32.572 1.000 29.458 512 ALA B CA 1
ATOM 7936 C C . ALA B 1 512 ? 62.991 -30.401 32.305 1.000 28.920 512 ALA B C 1
ATOM 7937 O O . ALA B 1 512 ? 61.858 -29.940 32.560 1.000 27.782 512 ALA B O 1
ATOM 7939 N N . ILE B 1 513 ? 63.192 -31.630 31.839 1.000 26.875 513 ILE B N 1
ATOM 7940 C CA . ILE B 1 513 ? 62.137 -32.425 31.234 1.000 28.359 513 ILE B CA 1
ATOM 7941 C C . ILE B 1 513 ? 61.938 -33.775 31.926 1.000 27.225 513 ILE B C 1
ATOM 7942 O O . ILE B 1 513 ? 62.896 -34.405 32.356 1.000 25.963 513 ILE B O 1
ATOM 7947 N N . ALA B 1 514 ? 60.698 -34.230 31.986 1.000 26.598 514 ALA B N 1
ATOM 7948 C CA . ALA B 1 514 ? 60.420 -35.573 32.479 1.000 28.717 514 ALA B CA 1
ATOM 7949 C C . ALA B 1 514 ? 59.089 -36.049 31.966 1.000 29.772 514 ALA B C 1
ATOM 7950 O O . ALA B 1 514 ? 58.164 -35.231 31.797 1.000 27.639 514 ALA B O 1
ATOM 7952 N N . SER B 1 515 ? 58.995 -37.360 31.746 1.000 32.497 515 SER B N 1
ATOM 7953 C CA . SER B 1 515 ? 57.746 -38.011 31.387 1.000 35.979 515 SER B CA 1
ATOM 7954 C C . SER B 1 515 ? 56.829 -38.111 32.594 1.000 36.965 515 SER B C 1
ATOM 7955 O O . SER B 1 515 ? 57.286 -37.910 33.713 1.000 32.927 515 SER B O 1
ATOM 7958 N N . MET B 1 516 ? 55.559 -38.450 32.359 1.000 40.585 516 MET B N 1
ATOM 7959 C CA . MET B 1 516 ? 54.587 -38.677 33.424 1.000 44.699 516 MET B CA 1
ATOM 7960 C C . MET B 1 516 ? 55.180 -39.502 34.552 1.000 46.867 516 MET B C 1
ATOM 7961 O O . MET B 1 516 ? 55.160 -39.071 35.700 1.000 50.801 516 MET B O 1
ATOM 7966 N N . GLN B 1 517 ? 55.753 -40.657 34.219 1.000 49.273 517 GLN B N 1
ATOM 7967 C CA . GLN B 1 517 ? 56.311 -41.563 35.236 1.000 51.667 517 GLN B CA 1
ATOM 7968 C C . GLN B 1 517 ? 57.566 -40.994 35.929 1.000 46.275 517 GLN B C 1
ATOM 7969 O O . GLN B 1 517 ? 57.634 -41.041 37.159 1.000 44.653 517 GLN B O 1
ATOM 7975 N N . GLU B 1 518 ? 58.532 -40.467 35.173 1.000 45.275 518 GLU B N 1
ATOM 7976 C CA . GLU B 1 518 ? 59.735 -39.836 35.776 1.000 46.421 518 GLU B CA 1
ATOM 7977 C C . GLU B 1 518 ? 59.372 -38.681 36.745 1.000 41.947 518 GLU B C 1
ATOM 7978 O O . GLU B 1 518 ? 60.053 -38.482 37.754 1.000 40.946 518 GLU B O 1
ATOM 7984 N N . MET B 1 519 ? 58.298 -37.940 36.421 1.000 39.265 519 MET B N 1
ATOM 7985 C CA . MET B 1 519 ? 57.820 -36.828 37.245 1.000 36.582 519 MET B CA 1
ATOM 7986 C C . MET B 1 519 ? 57.221 -37.342 38.544 1.000 36.849 519 MET B C 1
ATOM 7987 O O . MET B 1 519 ? 57.574 -36.829 39.596 1.000 36.279 519 MET B O 1
ATOM 7992 N N . LYS B 1 520 ? 56.319 -38.324 38.471 1.000 40.295 520 LYS B N 1
ATOM 7993 C CA . LYS B 1 520 ? 55.782 -39.013 39.673 1.000 44.181 520 LYS B CA 1
ATOM 7994 C C . LYS B 1 520 ? 56.905 -39.461 40.609 1.000 43.341 520 LYS B C 1
ATOM 7995 O O . LYS B 1 520 ? 56.872 -39.172 41.811 1.000 46.655 520 LYS B O 1
ATOM 8001 N N . SER B 1 521 ? 57.897 -40.139 40.038 1.000 41.311 521 SER B N 1
ATOM 8002 C CA . SER B 1 521 ? 59.013 -40.685 40.800 1.000 43.597 521 SER B CA 1
ATOM 8003 C C . SER B 1 521 ? 59.884 -39.584 41.434 1.000 43.896 521 SER B C 1
ATOM 8004 O O . SER B 1 521 ? 60.198 -39.641 42.635 1.000 48.450 521 SER B O 1
ATOM 8007 N N . MET B 1 522 ? 60.263 -38.595 40.622 1.000 42.852 522 MET B N 1
ATOM 8008 C CA . MET B 1 522 ? 61.034 -37.425 41.085 1.000 41.949 522 MET B CA 1
ATOM 8009 C C . MET B 1 522 ? 60.290 -36.662 42.192 1.000 40.494 522 MET B C 1
ATOM 8010 O O . MET B 1 522 ? 60.875 -36.348 43.207 1.000 40.132 522 MET B O 1
ATOM 8015 N N . LEU B 1 523 ? 59.004 -36.403 41.994 1.000 40.619 523 LEU B N 1
ATOM 8016 C CA . LEU B 1 523 ? 58.178 -35.704 42.987 1.000 42.255 523 LEU B CA 1
ATOM 8017 C C . LEU B 1 523 ? 57.918 -36.460 44.297 1.000 47.316 523 LEU B C 1
ATOM 8018 O O . LEU B 1 523 ? 57.720 -35.813 45.339 1.000 46.830 523 LEU B O 1
ATOM 8023 N N . SER B 1 524 ? 57.873 -37.800 44.244 1.000 47.438 524 SER B N 1
ATOM 8024 C CA . SER B 1 524 ? 57.650 -38.605 45.448 1.000 46.022 524 SER B CA 1
ATOM 8025 C C . SER B 1 524 ? 58.811 -38.495 46.457 1.000 46.121 524 SER B C 1
ATOM 8026 O O . SER B 1 524 ? 58.632 -38.831 47.618 1.000 44.396 524 SER B O 1
ATOM 8029 N N . GLN B 1 525 ? 59.983 -38.031 46.007 1.000 44.993 525 GLN B N 1
ATOM 8030 C CA . GLN B 1 525 ? 61.121 -37.708 46.885 1.000 44.521 525 GLN B CA 1
ATOM 8031 C C . GLN B 1 525 ? 61.193 -36.238 47.365 1.000 46.374 525 GLN B C 1
ATOM 8032 O O . GLN B 1 525 ? 62.262 -35.772 47.774 1.000 48.376 525 GLN B O 1
ATOM 8038 N N . HIS B 1 526 ? 60.075 -35.516 47.311 1.000 44.559 526 HIS B N 1
ATOM 8039 C CA . HIS B 1 526 ? 59.987 -34.106 47.780 1.000 43.273 526 HIS B CA 1
ATOM 8040 C C . HIS B 1 526 ? 58.740 -34.025 48.673 1.000 46.466 526 HIS B C 1
ATOM 8041 O O . HIS B 1 526 ? 57.627 -34.351 48.227 1.000 39.379 526 HIS B O 1
ATOM 8048 N N . GLN B 1 527 ? 58.907 -33.569 49.921 1.000 55.367 527 GLN B N 1
ATOM 8049 C CA . GLN B 1 527 ? 57.802 -33.596 50.887 1.000 60.289 527 GLN B CA 1
ATOM 8050 C C . GLN B 1 527 ? 56.793 -32.478 50.585 1.000 55.614 527 GLN B C 1
ATOM 8051 O O . GLN B 1 527 ? 57.186 -31.343 50.259 1.000 46.792 527 GLN B O 1
ATOM 8057 N N . GLY B 1 528 ? 55.506 -32.845 50.627 1.000 57.188 528 GLY B N 1
ATOM 8058 C CA . GLY B 1 528 ? 54.410 -31.884 50.484 1.000 58.053 528 GLY B CA 1
ATOM 8059 C C . GLY B 1 528 ? 54.124 -31.420 49.065 1.000 59.260 528 GLY B C 1
ATOM 8060 O O . GLY B 1 528 ? 53.831 -30.258 48.847 1.000 62.469 528 GLY B O 1
ATOM 8061 N N . MET B 1 529 ? 54.193 -32.339 48.106 1.000 57.901 529 MET B N 1
ATOM 8062 C CA . MET B 1 529 ? 53.984 -32.101 46.687 1.000 57.903 529 MET B CA 1
ATOM 8063 C C . MET B 1 529 ? 53.358 -33.377 46.100 1.000 55.972 529 MET B C 1
ATOM 8064 O O . MET B 1 529 ? 52.274 -33.857 46.495 1.000 53.046 529 MET B O 1
ATOM 8069 N N . GLN C 1 9 ? 54.831 -6.719 75.818 1.000 28.619 9 GLN C N 1
ATOM 8070 C CA . GLN C 1 9 ? 54.182 -7.071 77.158 1.000 29.263 9 GLN C CA 1
ATOM 8071 C C . GLN C 1 9 ? 53.329 -5.916 77.736 1.000 25.136 9 GLN C C 1
ATOM 8072 O O . GLN C 1 9 ? 52.454 -5.481 77.010 1.000 26.366 9 GLN C O 1
ATOM 8078 N N . LEU C 1 10 ? 53.465 -5.540 79.014 1.000 19.377 10 LEU C N 1
ATOM 8079 C CA . LEU C 1 10 ? 52.360 -4.961 79.721 1.000 17.126 10 LEU C CA 1
ATOM 8080 C C . LEU C 1 10 ? 52.624 -3.515 80.082 1.000 15.053 10 LEU C C 1
ATOM 8081 O O . LEU C 1 10 ? 52.066 -3.029 81.047 1.000 13.338 10 LEU C O 1
ATOM 8086 N N . GLY C 1 11 ? 53.500 -2.818 79.376 1.000 13.475 11 GLY C N 1
ATOM 8087 C CA . GLY C 1 11 ? 53.877 -1.454 79.752 1.000 11.922 11 GLY C CA 1
ATOM 8088 C C . GLY C 1 11 ? 55.024 -1.405 80.718 1.000 11.175 11 GLY C C 1
ATOM 8089 O O . GLY C 1 11 ? 55.485 -2.426 81.182 1.000 10.979 11 GLY C O 1
ATOM 8090 N N . ASN C 1 12 ? 55.498 -0.205 81.003 1.000 11.085 12 ASN C N 1
ATOM 8091 C CA . ASN C 1 12 ? 56.731 -0.001 81.752 1.000 11.450 12 ASN C CA 1
ATOM 8092 C C . ASN C 1 12 ? 56.514 0.513 83.175 1.000 11.345 12 ASN C C 1
ATOM 8093 O O . ASN C 1 12 ? 57.480 0.869 83.856 1.000 11.742 12 ASN C O 1
ATOM 8098 N N . LEU C 1 13 ? 55.260 0.592 83.641 1.000 11.589 13 LEU C N 1
ATOM 8099 C CA . LEU C 1 13 ? 54.983 1.036 84.999 1.000 11.014 13 LEU C CA 1
ATOM 8100 C C . LEU C 1 13 ? 55.471 -0.024 85.928 1.000 11.000 13 LEU C C 1
ATOM 8101 O O . LEU C 1 13 ? 55.015 -1.155 85.809 1.000 11.238 13 LEU C O 1
ATOM 8106 N N . PRO C 1 14 ? 56.390 0.311 86.849 1.000 10.434 14 PRO C N 1
ATOM 8107 C CA . PRO C 1 14 ? 56.808 -0.704 87.807 1.000 10.427 14 PRO C CA 1
ATOM 8108 C C . PRO C 1 14 ? 55.644 -1.278 88.602 1.000 10.368 14 PRO C C 1
ATOM 8109 O O . PRO C 1 14 ? 54.734 -0.534 89.007 1.000 10.715 14 PRO C O 1
ATOM 8113 N N . GLY C 1 15 ? 55.671 -2.587 88.786 1.000 10.205 15 GLY C N 1
ATOM 8114 C CA . GLY C 1 15 ? 54.615 -3.324 89.432 1.000 10.442 15 GLY C CA 1
ATOM 8115 C C . GLY C 1 15 ? 53.677 -4.051 88.501 1.000 10.394 15 GLY C C 1
ATOM 8116 O O . GLY C 1 15 ? 53.105 -5.075 88.866 1.000 10.471 15 GLY C O 1
ATOM 8117 N N . VAL C 1 16 ? 53.536 -3.554 87.283 1.000 10.803 16 VAL C N 1
ATOM 8118 C CA . VAL C 1 16 ? 52.553 -4.104 86.369 1.000 11.395 16 VAL C CA 1
ATOM 8119 C C . VAL C 1 16 ? 52.750 -5.598 86.153 1.000 11.392 16 VAL C C 1
ATOM 8120 O O . VAL C 1 16 ? 51.771 -6.308 86.000 1.000 12.317 16 VAL C O 1
ATOM 8124 N N . THR C 1 17 ? 53.991 -6.065 86.127 1.000 11.456 17 THR C N 1
ATOM 8125 C CA . THR C 1 17 ? 54.293 -7.469 85.851 1.000 11.567 17 THR C CA 1
ATOM 8126 C C . THR C 1 17 ? 53.914 -8.344 87.005 1.000 11.120 17 THR C C 1
ATOM 8127 O O . THR C 1 17 ? 53.837 -9.547 86.830 1.000 11.567 17 THR C O 1
ATOM 8131 N N . SER C 1 18 ? 53.699 -7.773 88.178 1.000 11.052 18 SER C N 1
ATOM 8132 C CA . SER C 1 18 ? 53.217 -8.554 89.323 1.000 11.543 18 SER C CA 1
ATOM 8133 C C . SER C 1 18 ? 51.713 -8.743 89.338 1.000 11.376 18 SER C C 1
ATOM 8134 O O . SER C 1 18 ? 51.226 -9.633 90.023 1.000 12.497 18 SER C O 1
ATOM 8137 N N . MET C 1 19 ? 50.973 -7.901 88.619 1.000 10.211 19 MET C N 1
ATOM 8138 C CA . MET C 1 19 ? 49.530 -7.902 88.720 1.000 10.298 19 MET C CA 1
ATOM 8139 C C . MET C 1 19 ? 48.908 -9.120 88.028 1.000 10.247 19 MET C C 1
ATOM 8140 O O . MET C 1 19 ? 49.319 -9.563 86.952 1.000 10.976 19 MET C O 1
ATOM 8145 N N . GLY C 1 20 ? 47.952 -9.718 88.704 1.000 10.439 20 GLY C N 1
ATOM 8146 C CA . GLY C 1 20 ? 47.251 -10.878 88.154 1.000 10.493 20 GLY C CA 1
ATOM 8147 C C . GLY C 1 20 ? 48.068 -12.128 88.141 1.000 10.258 20 GLY C C 1
ATOM 8148 O O . GLY C 1 20 ? 47.712 -13.073 87.469 1.000 10.591 20 GLY C O 1
ATOM 8149 N N . MET C 1 21 ? 49.179 -12.152 88.855 1.000 10.513 21 MET C N 1
ATOM 8150 C CA . MET C 1 21 ? 50.021 -13.324 88.942 1.000 10.700 21 MET C CA 1
ATOM 8151 C C . MET C 1 21 ? 49.555 -14.061 90.145 1.000 9.456 21 MET C C 1
ATOM 8152 O O . MET C 1 21 ? 49.144 -13.458 91.146 1.000 8.819 21 MET C O 1
ATOM 8157 N N . GLY C 1 22 ? 49.656 -15.377 90.078 1.000 8.677 22 GLY C N 1
ATOM 8158 C CA . GLY C 1 22 ? 49.608 -16.215 91.266 1.000 8.170 22 GLY C CA 1
ATOM 8159 C C . GLY C 1 22 ? 50.594 -15.801 92.341 1.000 7.545 22 GLY C C 1
ATOM 8160 O O . GLY C 1 22 ? 51.667 -15.318 92.025 1.000 7.252 22 GLY C O 1
ATOM 8161 N N . TYR C 1 23 ? 50.227 -16.044 93.590 1.000 7.309 23 TYR C N 1
ATOM 8162 C CA . TYR C 1 23 ? 51.098 -15.777 94.716 1.000 7.574 23 TYR C CA 1
ATOM 8163 C C . TYR C 1 23 ? 51.215 -16.956 95.647 1.000 8.122 23 TYR C C 1
ATOM 8164 O O . TYR C 1 23 ? 50.229 -17.623 95.929 1.000 8.817 23 TYR C O 1
ATOM 8173 N N . ASP C 1 24 ? 52.421 -17.205 96.114 1.000 8.605 24 ASP C N 1
ATOM 8174 C CA . ASP C 1 24 ? 52.685 -18.175 97.143 1.000 9.036 24 ASP C CA 1
ATOM 8175 C C . ASP C 1 24 ? 52.324 -17.554 98.480 1.000 8.923 24 ASP C C 1
ATOM 8176 O O . ASP C 1 24 ? 53.113 -16.869 99.111 1.000 8.949 24 ASP C O 1
ATOM 8181 N N . VAL C 1 25 ? 51.126 -17.858 98.944 1.000 9.106 25 VAL C N 1
ATOM 8182 C CA . VAL C 1 25 ? 50.621 -17.299 100.203 1.000 9.078 25 VAL C CA 1
ATOM 8183 C C . VAL C 1 25 ? 51.375 -17.784 101.412 1.000 9.181 25 VAL C C 1
ATOM 8184 O O . VAL C 1 25 ? 51.233 -17.228 102.496 1.000 8.575 25 VAL C O 1
ATOM 8188 N N . ASN C 1 26 ? 52.172 -18.835 101.228 1.000 9.802 26 ASN C N 1
ATOM 8189 C CA . ASN C 1 26 ? 53.069 -19.361 102.266 1.000 9.953 26 ASN C CA 1
ATOM 8190 C C . ASN C 1 26 ? 54.491 -18.863 102.125 1.000 10.066 26 ASN C C 1
ATOM 8191 O O . ASN C 1 26 ? 55.362 -19.334 102.851 1.000 10.908 26 ASN C O 1
ATOM 8196 N N . GLY C 1 27 ? 54.720 -17.885 101.251 1.000 10.335 27 GLY C N 1
ATOM 8197 C CA . GLY C 1 27 ? 56.067 -17.391 100.950 1.000 10.456 27 GLY C CA 1
ATOM 8198 C C . GLY C 1 27 ? 56.426 -16.153 101.754 1.000 10.611 27 GLY C C 1
ATOM 8199 O O . GLY C 1 27 ? 56.222 -16.109 102.962 1.000 10.335 27 GLY C O 1
ATOM 8200 N N . LEU C 1 28 ? 56.992 -15.147 101.102 1.000 11.167 28 LEU C N 1
ATOM 8201 C CA . LEU C 1 28 ? 57.303 -13.889 101.785 1.000 11.113 28 LEU C CA 1
ATOM 8202 C C . LEU C 1 28 ? 56.066 -12.979 101.768 1.000 11.496 28 LEU C C 1
ATOM 8203 O O . LEU C 1 28 ? 55.131 -13.184 101.001 1.000 11.291 28 LEU C O 1
ATOM 8208 N N . TYR C 1 29 ? 56.082 -11.983 102.645 1.000 12.672 29 TYR C N 1
ATOM 8209 C CA . TYR C 1 29 ? 55.045 -10.991 102.702 1.000 13.535 29 TYR C CA 1
ATOM 8210 C C . TYR C 1 29 ? 55.261 -10.026 101.550 1.000 13.299 29 TYR C C 1
ATOM 8211 O O . TYR C 1 29 ? 56.330 -9.445 101.427 1.000 12.705 29 TYR C O 1
ATOM 8220 N N . ALA C 1 30 ? 54.242 -9.876 100.706 1.000 13.318 30 ALA C N 1
ATOM 8221 C CA . ALA C 1 30 ? 54.215 -8.880 99.632 1.000 12.876 30 ALA C CA 1
ATOM 8222 C C . ALA C 1 30 ? 55.594 -8.624 99.018 1.000 13.142 30 ALA C C 1
ATOM 8223 O O . ALA C 1 30 ? 56.169 -7.551 99.160 1.000 12.216 30 ALA C O 1
ATOM 8225 N N . SER C 1 31 ? 56.106 -9.662 98.371 1.000 13.484 31 SER C N 1
ATOM 8226 C CA . SER C 1 31 ? 57.372 -9.609 97.669 1.000 13.854 31 SER C CA 1
ATOM 8227 C C . SER C 1 31 ? 57.219 -10.229 96.292 1.000 13.128 31 SER C C 1
ATOM 8228 O O . SER C 1 31 ? 56.511 -11.188 96.136 1.000 12.354 31 SER C O 1
ATOM 8231 N N . PRO C 1 32 ? 57.937 -9.686 95.290 1.000 13.603 32 PRO C N 1
ATOM 8232 C CA . PRO C 1 32 ? 58.002 -10.329 93.970 1.000 13.405 32 PRO C CA 1
ATOM 8233 C C . PRO C 1 32 ? 58.606 -11.724 94.002 1.000 13.808 32 PRO C C 1
ATOM 8234 O O . PRO C 1 32 ? 58.310 -12.529 93.127 1.000 13.014 32 PRO C O 1
ATOM 8238 N N . GLU C 1 33 ? 59.442 -12.010 94.997 1.000 15.558 33 GLU C N 1
ATOM 8239 C CA . GLU C 1 33 ? 60.068 -13.317 95.095 1.000 16.934 33 GLU C CA 1
ATOM 8240 C C . GLU C 1 33 ? 59.044 -14.432 95.277 1.000 15.751 33 GLU C C 1
ATOM 8241 O O . GLU C 1 33 ? 59.319 -15.564 94.951 1.000 16.266 33 GLU C O 1
ATOM 8247 N N . SER C 1 34 ? 57.877 -14.121 95.820 1.000 15.330 34 SER C N 1
ATOM 8248 C CA . SER C 1 34 ? 56.830 -15.114 96.025 1.000 15.849 34 SER C CA 1
ATOM 8249 C C . SER C 1 34 ? 55.735 -15.094 94.943 1.000 17.185 34 SER C C 1
ATOM 8250 O O . SER C 1 34 ? 54.700 -15.728 95.110 1.000 19.164 34 SER C O 1
ATOM 8253 N N . LEU C 1 35 ? 55.951 -14.369 93.840 1.000 16.946 35 LEU C N 1
ATOM 8254 C CA . LEU C 1 35 ? 55.084 -14.491 92.668 1.000 17.502 35 LEU C CA 1
ATOM 8255 C C . LEU C 1 35 ? 55.343 -15.820 92.002 1.000 18.642 35 LEU C C 1
ATOM 8256 O O . LEU C 1 35 ? 56.430 -16.375 92.106 1.000 20.085 35 LEU C O 1
ATOM 8261 N N . LEU C 1 36 ? 54.336 -16.340 91.342 1.000 20.577 36 LEU C N 1
ATOM 8262 C CA . LEU C 1 36 ? 54.394 -17.638 90.700 1.000 23.475 36 LEU C CA 1
ATOM 8263 C C . LEU C 1 36 ? 54.327 -17.448 89.215 1.000 24.389 36 LEU C C 1
ATOM 8264 O O . LEU C 1 36 ? 53.774 -16.466 88.738 1.000 26.993 36 LEU C O 1
ATOM 8269 N N . GLY C 1 37 ? 54.808 -18.467 88.516 1.000 25.956 37 GLY C N 1
ATOM 8270 C CA . GLY C 1 37 ? 55.082 -18.424 87.102 1.000 27.198 37 GLY C CA 1
ATOM 8271 C C . GLY C 1 37 ? 54.007 -17.926 86.164 1.000 28.188 37 GLY C C 1
ATOM 8272 O O . GLY C 1 37 ? 54.233 -16.893 85.517 1.000 27.919 37 GLY C O 1
ATOM 8273 N N . GLN C 1 38 ? 52.891 -18.670 86.058 1.000 29.465 38 GLN C N 1
ATOM 8274 C CA . GLN C 1 38 ? 51.959 -18.498 84.933 1.000 32.386 38 GLN C CA 1
ATOM 8275 C C . GLN C 1 38 ? 51.092 -17.255 85.030 1.000 31.341 38 GLN C C 1
ATOM 8276 O O . GLN C 1 38 ? 50.451 -17.042 86.063 1.000 30.716 38 GLN C O 1
ATOM 8282 N N . PRO C 1 39 ? 51.097 -16.375 83.989 1.000 29.451 39 PRO C N 1
ATOM 8283 C CA . PRO C 1 39 ? 50.096 -15.294 83.942 1.000 28.907 39 PRO C CA 1
ATOM 8284 C C . PRO C 1 39 ? 48.678 -15.861 83.890 1.000 25.164 39 PRO C C 1
ATOM 8285 O O . PRO C 1 39 ? 48.459 -16.896 83.201 1.000 23.564 39 PRO C O 1
ATOM 8289 N N . LEU C 1 40 ? 47.752 -15.252 84.654 1.000 22.706 40 LEU C N 1
ATOM 8290 C CA . LEU C 1 40 ? 46.409 -15.799 84.706 1.000 20.457 40 LEU C CA 1
ATOM 8291 C C . LEU C 1 40 ? 45.524 -15.166 83.659 1.000 19.517 40 LEU C C 1
ATOM 8292 O O . LEU C 1 40 ? 44.570 -15.789 83.140 1.000 20.994 40 LEU C O 1
ATOM 8297 N N . PHE C 1 41 ? 45.812 -13.916 83.357 1.000 17.537 41 PHE C N 1
ATOM 8298 C CA . PHE C 1 41 ? 44.861 -13.095 82.607 1.000 16.457 41 PHE C CA 1
ATOM 8299 C C . PHE C 1 41 ? 45.485 -12.503 81.390 1.000 16.575 41 PHE C C 1
ATOM 8300 O O . PHE C 1 41 ? 46.697 -12.439 81.278 1.000 16.561 41 PHE C O 1
ATOM 8308 N N . ASP C 1 42 ? 44.627 -12.127 80.469 1.000 18.297 42 ASP C N 1
ATOM 8309 C CA . ASP C 1 42 ? 44.972 -11.430 79.240 1.000 20.336 42 ASP C CA 1
ATOM 8310 C C . ASP C 1 42 ? 44.376 -10.063 79.479 1.000 21.444 42 ASP C C 1
ATOM 8311 O O . ASP C 1 42 ? 43.137 -9.925 79.520 1.000 24.368 42 ASP C O 1
ATOM 8316 N N . PHE C 1 43 ? 45.225 -9.062 79.685 1.000 23.029 43 PHE C N 1
ATOM 8317 C CA . PHE C 1 43 ? 44.751 -7.762 80.165 1.000 26.805 43 PHE C CA 1
ATOM 8318 C C . PHE C 1 43 ? 44.424 -6.765 79.028 1.000 29.857 43 PHE C C 1
ATOM 8319 O O . PHE C 1 43 ? 44.250 -5.543 79.284 1.000 29.768 43 PHE C O 1
ATOM 8327 N N . GLY C 1 44 ? 44.369 -7.251 77.778 1.000 31.019 44 GLY C N 1
ATOM 8328 C CA . GLY C 1 44 ? 44.309 -6.416 76.599 1.000 32.343 44 GLY C CA 1
ATOM 8329 C C . GLY C 1 44 ? 45.724 -5.969 76.257 1.000 35.627 44 GLY C C 1
ATOM 8330 O O . GLY C 1 44 ? 46.579 -5.702 77.160 1.000 40.699 44 GLY C O 1
ATOM 8331 N N . GLY C 1 45 ? 45.970 -5.804 74.950 1.000 30.786 45 GLY C N 1
ATOM 8332 C CA . GLY C 1 45 ? 47.176 -5.131 74.461 1.000 28.651 45 GLY C CA 1
ATOM 8333 C C . GLY C 1 45 ? 47.091 -3.607 74.490 1.000 27.843 45 GLY C C 1
ATOM 8334 O O . GLY C 1 45 ? 48.103 -2.949 74.291 1.000 30.217 45 GLY C O 1
ATOM 8335 N N . GLU C 1 46 ? 45.895 -3.067 74.756 1.000 26.798 46 GLU C N 1
ATOM 8336 C CA . GLU C 1 46 ? 45.714 -1.650 74.876 1.000 25.806 46 GLU C CA 1
ATOM 8337 C C . GLU C 1 46 ? 46.288 -1.167 76.211 1.000 23.120 46 GLU C C 1
ATOM 8338 O O . GLU C 1 46 ? 46.088 -1.778 77.279 1.000 21.828 46 GLU C O 1
ATOM 8344 N N . LEU C 1 47 ? 46.981 -0.039 76.113 1.000 21.355 47 LEU C N 1
ATOM 8345 C CA . LEU C 1 47 ? 47.714 0.547 77.216 1.000 21.109 47 LEU C CA 1
ATOM 8346 C C . LEU C 1 47 ? 47.298 1.980 77.419 1.000 20.291 47 LEU C C 1
ATOM 8347 O O . LEU C 1 47 ? 47.010 2.706 76.458 1.000 20.108 47 LEU C O 1
ATOM 8352 N N . ASP C 1 48 ? 47.293 2.389 78.673 1.000 22.390 48 ASP C N 1
ATOM 8353 C CA . ASP C 1 48 ? 47.140 3.790 79.042 1.000 25.413 48 ASP C CA 1
ATOM 8354 C C . ASP C 1 48 ? 48.544 4.290 79.289 1.000 24.326 48 ASP C C 1
ATOM 8355 O O . ASP C 1 48 ? 49.412 3.529 79.639 1.000 22.097 48 ASP C O 1
ATOM 8360 N N . SER C 1 49 ? 48.724 5.584 79.137 1.000 24.903 49 SER C N 1
ATOM 8361 C CA . SER C 1 49 ? 49.946 6.219 79.560 1.000 25.788 49 SER C CA 1
ATOM 8362 C C . SER C 1 49 ? 49.616 7.315 80.540 1.000 25.839 49 SER C C 1
ATOM 8363 O O . SER C 1 49 ? 48.553 7.942 80.491 1.000 26.588 49 SER C O 1
ATOM 8366 N N . ILE C 1 50 ? 50.525 7.502 81.465 1.000 27.523 50 ILE C N 1
ATOM 8367 C CA . ILE C 1 50 ? 50.313 8.353 82.611 1.000 27.014 50 ILE C CA 1
ATOM 8368 C C . ILE C 1 50 ? 51.642 9.052 82.913 1.000 28.443 50 ILE C C 1
ATOM 8369 O O . ILE C 1 50 ? 52.741 8.465 82.774 1.000 24.347 50 ILE C O 1
ATOM 8374 N N . GLU C 1 51 ? 51.545 10.311 83.322 1.000 32.603 51 GLU C N 1
ATOM 8375 C CA . GLU C 1 51 ? 52.709 11.072 83.783 1.000 34.648 51 GLU C CA 1
ATOM 8376 C C . GLU C 1 51 ? 52.674 11.119 85.308 1.000 31.392 51 GLU C C 1
ATOM 8377 O O . GLU C 1 51 ? 51.670 11.487 85.920 1.000 32.156 51 GLU C O 1
ATOM 8383 N N . ILE C 1 52 ? 53.771 10.712 85.922 1.000 28.626 52 ILE C N 1
ATOM 8384 C CA . ILE C 1 52 ? 53.897 10.665 87.362 1.000 29.141 52 ILE C CA 1
ATOM 8385 C C . ILE C 1 52 ? 55.236 11.291 87.724 1.000 29.019 52 ILE C C 1
ATOM 8386 O O . ILE C 1 52 ? 56.284 10.679 87.520 1.000 27.013 52 ILE C O 1
ATOM 8391 N N . GLU C 1 53 ? 55.169 12.518 88.233 1.000 29.222 53 GLU C N 1
ATOM 8392 C CA . GLU C 1 53 ? 56.327 13.278 88.641 1.000 29.483 53 GLU C CA 1
ATOM 8393 C C . GLU C 1 53 ? 57.450 13.269 87.632 1.000 25.530 53 GLU C C 1
ATOM 8394 O O . GLU C 1 53 ? 58.577 12.855 87.886 1.000 22.807 53 GLU C O 1
ATOM 8400 N N . GLY C 1 54 ? 57.080 13.719 86.445 1.000 25.342 54 GLY C N 1
ATOM 8401 C CA . GLY C 1 54 ? 58.033 13.947 85.363 1.000 24.392 54 GLY C CA 1
ATOM 8402 C C . GLY C 1 54 ? 58.354 12.730 84.544 1.000 21.932 54 GLY C C 1
ATOM 8403 O O . GLY C 1 54 ? 58.956 12.876 83.495 1.000 22.722 54 GLY C O 1
ATOM 8404 N N . ARG C 1 55 ? 57.945 11.539 84.977 1.000 19.734 55 ARG C N 1
ATOM 8405 C CA . ARG C 1 55 ? 58.220 10.329 84.206 1.000 18.251 55 ARG C CA 1
ATOM 8406 C C . ARG C 1 55 ? 56.974 9.769 83.540 1.000 16.785 55 ARG C C 1
ATOM 8407 O O . ARG C 1 55 ? 55.867 9.886 84.047 1.000 15.802 55 ARG C O 1
ATOM 8415 N N . SER C 1 56 ? 57.160 9.190 82.363 1.000 15.953 56 SER C N 1
ATOM 8416 C CA . SER C 1 56 ? 56.063 8.624 81.589 1.000 15.307 56 SER C CA 1
ATOM 8417 C C . SER C 1 56 ? 55.975 7.131 81.782 1.000 13.574 56 SER C C 1
ATOM 8418 O O . SER C 1 56 ? 57.006 6.404 81.720 1.000 13.167 56 SER C O 1
ATOM 8421 N N . TYR C 1 57 ? 54.769 6.645 82.014 1.000 12.066 57 TYR C N 1
ATOM 8422 C CA . TYR C 1 57 ? 54.584 5.244 82.269 1.000 11.508 57 TYR C CA 1
ATOM 8423 C C . TYR C 1 57 ? 53.442 4.724 81.414 1.000 10.931 57 TYR C C 1
ATOM 8424 O O . TYR C 1 57 ? 52.501 5.437 81.142 1.000 10.836 57 TYR C O 1
ATOM 8433 N N . THR C 1 58 ? 53.508 3.466 81.020 1.000 10.331 58 THR C N 1
ATOM 8434 C CA . THR C 1 58 ? 52.405 2.779 80.416 1.000 9.848 58 THR C CA 1
ATOM 8435 C C . THR C 1 58 ? 52.024 1.563 81.247 1.000 9.897 58 THR C C 1
ATOM 8436 O O . THR C 1 58 ? 52.842 1.021 81.986 1.000 10.050 58 THR C O 1
ATOM 8440 N N . PHE C 1 59 ? 50.774 1.131 81.103 1.000 10.009 59 PHE C N 1
ATOM 8441 C CA . PHE C 1 59 ? 50.232 -0.018 81.820 1.000 9.908 59 PHE C CA 1
ATOM 8442 C C . PHE C 1 59 ? 48.945 -0.418 81.111 1.000 10.185 59 PHE C C 1
ATOM 8443 O O . PHE C 1 59 ? 48.413 0.370 80.343 1.000 9.977 59 PHE C O 1
ATOM 8451 N N . PRO C 1 60 ? 48.445 -1.638 81.343 1.000 10.641 60 PRO C N 1
ATOM 8452 C CA . PRO C 1 60 ? 47.199 -2.051 80.674 1.000 11.472 60 PRO C CA 1
ATOM 8453 C C . PRO C 1 60 ? 45.987 -1.227 81.089 1.000 12.290 60 PRO C C 1
ATOM 8454 O O . PRO C 1 60 ? 45.825 -0.945 82.285 1.000 12.035 60 PRO C O 1
ATOM 8458 N N . ARG C 1 61 ? 45.182 -0.837 80.115 1.000 14.511 61 ARG C N 1
ATOM 8459 C CA . ARG C 1 61 ? 43.919 -0.089 80.329 1.000 16.908 61 ARG C CA 1
ATOM 8460 C C . ARG C 1 61 ? 43.026 -0.717 81.393 1.000 15.261 61 ARG C C 1
ATOM 8461 O O . ARG C 1 61 ? 42.362 -0.055 82.131 1.000 15.577 61 ARG C O 1
ATOM 8469 N N . SER C 1 62 ? 43.017 -2.038 81.408 1.000 14.305 62 SER C N 1
ATOM 8470 C CA . SER C 1 62 ? 42.232 -2.797 82.346 1.000 13.855 62 SER C CA 1
ATOM 8471 C C . SER C 1 62 ? 42.685 -2.665 83.801 1.000 12.547 62 SER C C 1
ATOM 8472 O O . SER C 1 62 ? 41.911 -3.042 84.692 1.000 13.017 62 SER C O 1
ATOM 8475 N N . MET C 1 63 ? 43.883 -2.147 84.067 1.000 10.506 63 MET C N 1
ATOM 8476 C CA . MET C 1 63 ? 44.308 -1.926 85.444 1.000 9.953 63 MET C CA 1
ATOM 8477 C C . MET C 1 63 ? 44.062 -0.483 85.777 1.000 9.328 63 MET C C 1
ATOM 8478 O O . MET C 1 63 ? 43.964 0.366 84.888 1.000 8.727 63 MET C O 1
ATOM 8483 N N . HIS C 1 64 ? 43.976 -0.232 87.074 1.000 9.371 64 HIS C N 1
ATOM 8484 C CA . HIS C 1 64 ? 43.825 1.110 87.610 1.000 9.683 64 HIS C CA 1
ATOM 8485 C C . HIS C 1 64 ? 45.045 1.436 88.435 1.000 9.712 64 HIS C C 1
ATOM 8486 O O . HIS C 1 64 ? 45.523 0.594 89.197 1.000 9.749 64 HIS C O 1
ATOM 8493 N N . VAL C 1 65 ? 45.492 2.685 88.317 1.000 9.901 65 VAL C N 1
ATOM 8494 C CA . VAL C 1 65 ? 46.621 3.170 89.048 1.000 9.938 65 VAL C CA 1
ATOM 8495 C C . VAL C 1 65 ? 46.163 4.326 89.895 1.000 10.494 65 VAL C C 1
ATOM 8496 O O . VAL C 1 65 ? 45.542 5.248 89.399 1.000 11.033 65 VAL C O 1
ATOM 8500 N N . HIS C 1 66 ? 46.542 4.290 91.161 1.000 11.654 66 HIS C N 1
ATOM 8501 C CA . HIS C 1 66 ? 46.371 5.384 92.110 1.000 11.947 66 HIS C CA 1
ATOM 8502 C C . HIS C 1 66 ? 47.733 5.781 92.657 1.000 12.307 66 HIS C C 1
ATOM 8503 O O . HIS C 1 66 ? 48.340 5.042 93.424 1.000 11.300 66 HIS C O 1
ATOM 8510 N N . THR C 1 67 ? 48.217 6.948 92.274 1.000 13.610 67 THR C N 1
ATOM 8511 C CA . THR C 1 67 ? 49.487 7.428 92.807 1.000 14.929 67 THR C CA 1
ATOM 8512 C C . THR C 1 67 ? 49.213 8.002 94.174 1.000 16.986 67 THR C C 1
ATOM 8513 O O . THR C 1 67 ? 48.193 8.656 94.374 1.000 16.930 67 THR C O 1
ATOM 8517 N N . TYR C 1 68 ? 50.088 7.717 95.133 1.000 20.214 68 TYR C N 1
ATOM 8518 C CA . TYR C 1 68 ? 50.038 8.340 96.454 1.000 22.002 68 TYR C CA 1
ATOM 8519 C C . TYR C 1 68 ? 51.434 8.216 97.056 1.000 21.541 68 TYR C C 1
ATOM 8520 O O . TYR C 1 68 ? 51.800 7.205 97.626 1.000 22.384 68 TYR C O 1
ATOM 8529 N N . PHE C 1 69 ? 52.242 9.243 96.901 1.000 23.116 69 PHE C N 1
ATOM 8530 C CA . PHE C 1 69 ? 53.610 9.205 97.432 1.000 25.413 69 PHE C CA 1
ATOM 8531 C C . PHE C 1 69 ? 53.538 9.430 98.947 1.000 24.669 69 PHE C C 1
ATOM 8532 O O . PHE C 1 69 ? 53.408 10.573 99.396 1.000 24.357 69 PHE C O 1
ATOM 8540 N N . HIS C 1 70 ? 53.571 8.336 99.708 1.000 23.543 70 HIS C N 1
ATOM 8541 C CA . HIS C 1 70 ? 53.538 8.418 101.170 1.000 23.139 70 HIS C CA 1
ATOM 8542 C C . HIS C 1 70 ? 54.049 7.130 101.860 1.000 22.666 70 HIS C C 1
ATOM 8543 O O . HIS C 1 70 ? 54.261 6.125 101.173 1.000 22.339 70 HIS C O 1
ATOM 8550 N N . SER C 1 71 ? 54.205 7.195 103.189 1.000 22.252 71 SER C N 1
ATOM 8551 C CA . SER C 1 71 ? 54.678 6.095 104.028 1.000 22.500 71 SER C CA 1
ATOM 8552 C C . SER C 1 71 ? 53.575 5.493 104.902 1.000 23.867 71 SER C C 1
ATOM 8553 O O . SER C 1 71 ? 52.985 6.215 105.687 1.000 23.568 71 SER C O 1
ATOM 8556 N N . ASP C 1 72 ? 53.285 4.198 104.736 1.000 26.582 72 ASP C N 1
ATOM 8557 C CA . ASP C 1 72 ? 52.411 3.463 105.645 1.000 28.320 72 ASP C CA 1
ATOM 8558 C C . ASP C 1 72 ? 53.277 2.729 106.649 1.000 28.707 72 ASP C C 1
ATOM 8559 O O . ASP C 1 72 ? 54.231 2.060 106.286 1.000 28.222 72 ASP C O 1
ATOM 8564 N N . PHE C 1 73 ? 52.927 2.892 107.910 1.000 26.376 73 PHE C N 1
ATOM 8565 C CA . PHE C 1 73 ? 53.628 2.271 108.997 1.000 24.306 73 PHE C CA 1
ATOM 8566 C C . PHE C 1 73 ? 52.767 1.176 109.612 1.000 23.663 73 PHE C C 1
ATOM 8567 O O . PHE C 1 73 ? 51.617 1.402 109.917 1.000 22.631 73 PHE C O 1
ATOM 8575 N N . LYS C 1 74 ? 53.327 -0.003 109.802 1.000 23.434 74 LYS C N 1
ATOM 8576 C CA . LYS C 1 74 ? 52.584 -1.130 110.391 1.000 24.730 74 LYS C CA 1
ATOM 8577 C C . LYS C 1 74 ? 53.438 -1.907 111.354 1.000 23.877 74 LYS C C 1
ATOM 8578 O O . LYS C 1 74 ? 54.617 -2.089 111.090 1.000 24.704 74 LYS C O 1
ATOM 8584 N N . GLN C 1 75 ? 52.844 -2.395 112.435 1.000 23.792 75 GLN C N 1
ATOM 8585 C CA . GLN C 1 75 ? 53.532 -3.264 113.389 1.000 23.979 75 GLN C CA 1
ATOM 8586 C C . GLN C 1 75 ? 52.716 -4.486 113.771 1.000 23.371 75 GLN C C 1
ATOM 8587 O O . GLN C 1 75 ? 51.542 -4.362 114.085 1.000 23.229 75 GLN C O 1
ATOM 8593 N N . ASP C 1 76 ? 53.341 -5.651 113.722 1.000 24.139 76 ASP C N 1
ATOM 8594 C CA . ASP C 1 76 ? 52.780 -6.857 114.291 1.000 23.881 76 ASP C CA 1
ATOM 8595 C C . ASP C 1 76 ? 53.711 -7.291 115.376 1.000 22.233 76 ASP C C 1
ATOM 8596 O O . ASP C 1 76 ? 54.890 -7.563 115.103 1.000 19.780 76 ASP C O 1
ATOM 8601 N N . VAL C 1 77 ? 53.181 -7.369 116.600 1.000 20.201 77 VAL C N 1
ATOM 8602 C CA . VAL C 1 77 ? 53.971 -7.693 117.775 1.000 19.573 77 VAL C CA 1
ATOM 8603 C C . VAL C 1 77 ? 53.274 -8.765 118.605 1.000 18.738 77 VAL C C 1
ATOM 8604 O O . VAL C 1 77 ? 52.055 -8.710 118.837 1.000 17.445 77 VAL C O 1
ATOM 8608 N N . SER C 1 78 ? 54.052 -9.725 119.082 1.000 17.621 78 SER C N 1
ATOM 8609 C CA . SER C 1 78 ? 53.509 -10.716 120.000 1.000 17.853 78 SER C CA 1
ATOM 8610 C C . SER C 1 78 ? 54.574 -11.491 120.748 1.000 17.482 78 SER C C 1
ATOM 8611 O O . SER C 1 78 ? 55.644 -11.788 120.206 1.000 16.238 78 SER C O 1
ATOM 8614 N N . LYS C 1 79 ? 54.236 -11.840 121.980 1.000 17.943 79 LYS C N 1
ATOM 8615 C CA . LYS C 1 79 ? 55.013 -12.732 122.832 1.000 18.853 79 LYS C CA 1
ATOM 8616 C C . LYS C 1 79 ? 54.905 -14.193 122.408 1.000 19.464 79 LYS C C 1
ATOM 8617 O O . LYS C 1 79 ? 55.680 -15.028 122.875 1.000 20.563 79 LYS C O 1
ATOM 8623 N N . GLU C 1 80 ? 53.960 -14.497 121.525 1.000 21.188 80 GLU C N 1
ATOM 8624 C CA . GLU C 1 80 ? 53.621 -15.850 121.153 1.000 21.991 80 GLU C CA 1
ATOM 8625 C C . GLU C 1 80 ? 53.754 -15.942 119.626 1.000 19.285 80 GLU C C 1
ATOM 8626 O O . GLU C 1 80 ? 53.050 -15.245 118.901 1.000 17.641 80 GLU C O 1
ATOM 8632 N N . ILE C 1 81 ? 54.670 -16.787 119.153 1.000 18.739 81 ILE C N 1
ATOM 8633 C CA . ILE C 1 81 ? 55.000 -16.883 117.707 1.000 18.669 81 ILE C CA 1
ATOM 8634 C C . ILE C 1 81 ? 53.779 -17.140 116.819 1.000 17.716 81 ILE C C 1
ATOM 8635 O O . ILE C 1 81 ? 53.665 -16.532 115.757 1.000 16.233 81 ILE C O 1
ATOM 8640 N N . GLU C 1 82 ? 52.865 -18.007 117.260 1.000 17.278 82 GLU C N 1
ATOM 8641 C CA . GLU C 1 82 ? 51.678 -18.330 116.463 1.000 17.240 82 GLU C CA 1
ATOM 8642 C C . GLU C 1 82 ? 50.730 -17.157 116.345 1.000 17.060 82 GLU C C 1
ATOM 8643 O O . GLU C 1 82 ? 50.037 -17.023 115.337 1.000 18.670 82 GLU C O 1
ATOM 8649 N N . GLU C 1 83 ? 50.685 -16.311 117.366 1.000 17.429 83 GLU C N 1
ATOM 8650 C CA . GLU C 1 83 ? 49.842 -15.133 117.330 1.000 17.849 83 GLU C CA 1
ATOM 8651 C C . GLU C 1 83 ? 50.497 -14.096 116.393 1.000 17.056 83 GLU C C 1
ATOM 8652 O O . GLU C 1 83 ? 49.803 -13.420 115.630 1.000 16.501 83 GLU C O 1
ATOM 8658 N N . TYR C 1 84 ? 51.825 -13.980 116.453 1.000 15.124 84 TYR C N 1
ATOM 8659 C CA . TYR C 1 84 ? 52.557 -13.131 115.519 1.000 14.416 84 TYR C CA 1
ATOM 8660 C C . TYR C 1 84 ? 52.238 -13.491 114.074 1.000 14.469 84 TYR C C 1
ATOM 8661 O O . TYR C 1 84 ? 51.936 -12.626 113.258 1.000 14.313 84 TYR C O 1
ATOM 8670 N N . ARG C 1 85 ? 52.321 -14.778 113.771 1.000 14.514 85 ARG C N 1
ATOM 8671 C CA . ARG C 1 85 ? 52.003 -15.296 112.453 1.000 15.637 85 ARG C CA 1
ATOM 8672 C C . ARG C 1 85 ? 50.588 -14.938 112.010 1.000 16.571 85 ARG C C 1
ATOM 8673 O O . ARG C 1 85 ? 50.404 -14.552 110.859 1.000 17.554 85 ARG C O 1
ATOM 8681 N N . GLU C 1 86 ? 49.607 -15.068 112.912 1.000 17.944 86 GLU C N 1
ATOM 8682 C CA . GLU C 1 86 ? 48.226 -14.684 112.615 1.000 18.364 86 GLU C CA 1
ATOM 8683 C C . GLU C 1 86 ? 48.121 -13.199 112.343 1.000 17.809 86 GLU C C 1
ATOM 8684 O O . GLU C 1 86 ? 47.460 -12.788 111.382 1.000 17.498 86 GLU C O 1
ATOM 8690 N N . LYS C 1 87 ? 48.753 -12.400 113.196 1.000 16.700 87 LYS C N 1
ATOM 8691 C CA . LYS C 1 87 ? 48.685 -10.953 113.076 1.000 17.463 87 LYS C CA 1
ATOM 8692 C C . LYS C 1 87 ? 49.242 -10.495 111.736 1.000 17.652 87 LYS C C 1
ATOM 8693 O O . LYS C 1 87 ? 48.646 -9.675 111.072 1.000 16.607 87 LYS C O 1
ATOM 8699 N N . MET C 1 88 ? 50.357 -11.088 111.338 1.000 18.827 88 MET C N 1
ATOM 8700 C CA . MET C 1 88 ? 50.992 -10.805 110.068 1.000 20.173 88 MET C CA 1
ATOM 8701 C C . MET C 1 88 ? 50.134 -11.148 108.858 1.000 19.097 88 MET C C 1
ATOM 8702 O O . MET C 1 88 ? 50.279 -10.531 107.794 1.000 18.522 88 MET C O 1
ATOM 8707 N N . SER C 1 89 ? 49.240 -12.130 109.011 1.000 17.956 89 SER C N 1
ATOM 8708 C CA . SER C 1 89 ? 48.352 -12.584 107.928 1.000 16.791 89 SER C CA 1
ATOM 8709 C C . SER C 1 89 ? 47.030 -11.832 107.784 1.000 16.504 89 SER C C 1
ATOM 8710 O O . SER C 1 89 ? 46.276 -12.095 106.877 1.000 14.049 89 SER C O 1
ATOM 8713 N N . GLN C 1 90 ? 46.759 -10.893 108.681 1.000 18.827 90 GLN C N 1
ATOM 8714 C CA . GLN C 1 90 ? 45.486 -10.176 108.686 1.000 20.661 90 GLN C CA 1
ATOM 8715 C C . GLN C 1 90 ? 45.446 -9.200 107.551 1.000 20.733 90 GLN C C 1
ATOM 8716 O O . GLN C 1 90 ? 46.462 -8.578 107.182 1.000 18.508 90 GLN C O 1
ATOM 8722 N N . HIS C 1 91 ? 44.236 -9.049 107.019 1.000 22.971 91 HIS C N 1
ATOM 8723 C CA . HIS C 1 91 ? 43.910 -7.930 106.157 1.000 24.751 91 HIS C CA 1
ATOM 8724 C C . HIS C 1 91 ? 44.777 -7.920 104.899 1.000 23.708 91 HIS C C 1
ATOM 8725 O O . HIS C 1 91 ? 45.283 -6.877 104.495 1.000 24.942 91 HIS C O 1
ATOM 8732 N N . VAL C 1 92 ? 44.944 -9.096 104.292 1.000 20.768 92 VAL C N 1
ATOM 8733 C CA . VAL C 1 92 ? 45.552 -9.203 102.984 1.000 19.987 92 VAL C CA 1
ATOM 8734 C C . VAL C 1 92 ? 44.644 -9.857 101.956 1.000 20.081 92 VAL C C 1
ATOM 8735 O O . VAL C 1 92 ? 45.070 -10.088 100.829 1.000 17.880 92 VAL C O 1
ATOM 8739 N N . GLY C 1 93 ? 43.398 -10.147 102.342 1.000 20.936 93 GLY C N 1
ATOM 8740 C CA . GLY C 1 93 ? 42.407 -10.721 101.440 1.000 20.995 93 GLY C CA 1
ATOM 8741 C C . GLY C 1 93 ? 42.210 -12.210 101.535 1.000 21.021 93 GLY C C 1
ATOM 8742 O O . GLY C 1 93 ? 41.332 -12.745 100.847 1.000 22.234 93 GLY C O 1
ATOM 8743 N N . VAL C 1 94 ? 42.996 -12.895 102.357 1.000 20.701 94 VAL C N 1
ATOM 8744 C CA . VAL C 1 94 ? 42.811 -14.321 102.501 1.000 21.126 94 VAL C CA 1
ATOM 8745 C C . VAL C 1 94 ? 41.801 -14.555 103.594 1.000 21.690 94 VAL C C 1
ATOM 8746 O O . VAL C 1 94 ? 42.079 -14.362 104.782 1.000 22.827 94 VAL C O 1
ATOM 8750 N N . SER C 1 95 ? 40.613 -14.972 103.168 1.000 23.646 95 SER C N 1
ATOM 8751 C CA . SER C 1 95 ? 39.554 -15.394 104.072 1.000 24.247 95 SER C CA 1
ATOM 8752 C C . SER C 1 95 ? 39.967 -16.602 104.880 1.000 25.354 95 SER C C 1
ATOM 8753 O O . SER C 1 95 ? 40.738 -17.449 104.411 1.000 28.318 95 SER C O 1
ATOM 8756 N N . GLY C 1 96 ? 39.407 -16.705 106.077 1.000 26.528 96 GLY C N 1
ATOM 8757 C CA . GLY C 1 96 ? 39.791 -17.734 107.037 1.000 27.107 96 GLY C CA 1
ATOM 8758 C C . GLY C 1 96 ? 40.719 -17.075 108.023 1.000 27.838 96 GLY C C 1
ATOM 8759 O O . GLY C 1 96 ? 40.927 -15.846 107.988 1.000 29.553 96 GLY C O 1
ATOM 8760 N N . ARG C 1 97 ? 41.288 -17.893 108.899 1.000 26.906 97 ARG C N 1
ATOM 8761 C CA . ARG C 1 97 ? 42.176 -17.399 109.917 1.000 28.228 97 ARG C CA 1
ATOM 8762 C C . ARG C 1 97 ? 43.488 -18.138 109.724 1.000 24.153 97 ARG C C 1
ATOM 8763 O O . ARG C 1 97 ? 44.020 -18.681 110.662 1.000 24.789 97 ARG C O 1
ATOM 8771 N N . TYR C 1 98 ? 44.006 -18.116 108.502 1.000 20.922 98 TYR C N 1
ATOM 8772 C CA . TYR C 1 98 ? 45.233 -18.828 108.149 1.000 18.070 98 TYR C CA 1
ATOM 8773 C C . TYR C 1 98 ? 46.466 -18.047 108.549 1.000 17.255 98 TYR C C 1
ATOM 8774 O O . TYR C 1 98 ? 46.482 -16.834 108.490 1.000 16.963 98 TYR C O 1
ATOM 8783 N N . LYS C 1 99 ? 47.494 -18.783 108.965 1.000 17.206 99 LYS C N 1
ATOM 8784 C CA . LYS C 1 99 ? 48.840 -18.250 109.159 1.000 17.828 99 LYS C CA 1
ATOM 8785 C C . LYS C 1 99 ? 49.587 -18.271 107.829 1.000 16.631 99 LYS C C 1
ATOM 8786 O O . LYS C 1 99 ? 50.043 -19.317 107.353 1.000 16.376 99 LYS C O 1
ATOM 8792 N N . LEU C 1 100 ? 49.690 -17.092 107.234 1.000 16.195 100 LEU C N 1
ATOM 8793 C CA . LEU C 1 100 ? 50.278 -16.900 105.914 1.000 16.392 100 LEU C CA 1
ATOM 8794 C C . LEU C 1 100 ? 51.712 -16.453 106.049 1.000 15.010 100 LEU C C 1
ATOM 8795 O O . LEU C 1 100 ? 52.178 -16.177 107.133 1.000 16.435 100 LEU C O 1
ATOM 8800 N N . PHE C 1 101 ? 52.396 -16.436 104.925 1.000 13.921 101 PHE C N 1
ATOM 8801 C CA . PHE C 1 101 ? 53.740 -15.894 104.793 1.000 13.805 101 PHE C CA 1
ATOM 8802 C C . PHE C 1 101 ? 54.765 -16.557 105.705 1.000 13.690 101 PHE C C 1
ATOM 8803 O O . PHE C 1 101 ? 55.626 -15.875 106.282 1.000 12.470 101 PHE C O 1
ATOM 8811 N N . SER C 1 102 ? 54.688 -17.887 105.817 1.000 13.890 102 SER C N 1
ATOM 8812 C CA . SER C 1 102 ? 55.589 -18.647 106.715 1.000 13.830 102 SER C CA 1
ATOM 8813 C C . SER C 1 102 ? 57.068 -18.498 106.335 1.000 13.015 102 SER C C 1
ATOM 8814 O O . SER C 1 102 ? 57.914 -18.538 107.205 1.000 13.093 102 SER C O 1
ATOM 8817 N N . ALA C 1 103 ? 57.381 -18.316 105.052 1.000 12.086 103 ALA C N 1
ATOM 8818 C CA . ALA C 1 103 ? 58.772 -18.151 104.646 1.000 11.956 103 ALA C CA 1
ATOM 8819 C C . ALA C 1 103 ? 59.427 -16.845 105.159 1.000 12.051 103 ALA C C 1
ATOM 8820 O O . ALA C 1 103 ? 60.638 -16.777 105.305 1.000 11.860 103 ALA C O 1
ATOM 8822 N N . SER C 1 104 ? 58.632 -15.831 105.467 1.000 12.923 104 SER C N 1
ATOM 8823 C CA . SER C 1 104 ? 59.166 -14.571 106.011 1.000 13.755 104 SER C CA 1
ATOM 8824 C C . SER C 1 104 ? 59.728 -14.729 107.434 1.000 13.360 104 SER C C 1
ATOM 8825 O O . SER C 1 104 ? 60.636 -13.983 107.819 1.000 12.820 104 SER C O 1
ATOM 8828 N N . LEU C 1 105 ? 59.205 -15.698 108.190 1.000 12.345 105 LEU C N 1
ATOM 8829 C CA . LEU C 1 105 ? 59.696 -15.967 109.533 1.000 12.496 105 LEU C CA 1
ATOM 8830 C C . LEU C 1 105 ? 61.210 -16.133 109.615 1.000 12.773 105 LEU C C 1
ATOM 8831 O O . LEU C 1 105 ? 61.843 -15.531 110.481 1.000 12.710 105 LEU C O 1
ATOM 8836 N N . SER C 1 106 ? 61.778 -16.950 108.733 1.000 12.798 106 SER C N 1
ATOM 8837 C CA . SER C 1 106 ? 63.223 -17.173 108.736 1.000 12.905 106 SER C CA 1
ATOM 8838 C C . SER C 1 106 ? 64.000 -16.052 108.083 1.000 13.385 106 SER C C 1
ATOM 8839 O O . SER C 1 106 ? 65.188 -15.914 108.286 1.000 13.739 106 SER C O 1
ATOM 8842 N N . VAL C 1 107 ? 63.316 -15.260 107.270 1.000 14.205 107 VAL C N 1
ATOM 8843 C CA . VAL C 1 107 ? 63.864 -13.987 106.810 1.000 13.791 107 VAL C CA 1
ATOM 8844 C C . VAL C 1 107 ? 63.986 -13.034 108.005 1.000 13.311 107 VAL C C 1
ATOM 8845 O O . VAL C 1 107 ? 65.025 -12.426 108.202 1.000 12.869 107 VAL C O 1
ATOM 8849 N N . ASP C 1 108 ? 62.939 -12.949 108.811 1.000 13.785 108 ASP C N 1
ATOM 8850 C CA . ASP C 1 108 ? 62.857 -11.964 109.906 1.000 14.461 108 ASP C CA 1
ATOM 8851 C C . ASP C 1 108 ? 63.526 -12.359 111.221 1.000 14.205 108 ASP C C 1
ATOM 8852 O O . ASP C 1 108 ? 63.954 -11.488 111.963 1.000 14.559 108 ASP C O 1
ATOM 8857 N N . PHE C 1 109 ? 63.559 -13.651 111.526 1.000 14.030 109 PHE C N 1
ATOM 8858 C CA . PHE C 1 109 ? 64.011 -14.156 112.818 1.000 14.311 109 PHE C CA 1
ATOM 8859 C C . PHE C 1 109 ? 64.904 -15.366 112.631 1.000 15.260 109 PHE C C 1
ATOM 8860 O O . PHE C 1 109 ? 64.696 -16.165 111.697 1.000 15.732 109 PHE C O 1
ATOM 8868 N N . THR C 1 110 ? 65.874 -15.527 113.525 1.000 15.215 110 THR C N 1
ATOM 8869 C CA . THR C 1 110 ? 66.703 -16.731 113.488 1.000 14.942 110 THR C CA 1
ATOM 8870 C C . THR C 1 110 ? 65.814 -17.904 113.844 1.000 15.470 110 THR C C 1
ATOM 8871 O O . THR C 1 110 ? 64.791 -17.773 114.511 1.000 14.959 110 THR C O 1
ATOM 8875 N N . THR C 1 111 ? 66.211 -19.067 113.389 1.000 17.182 111 THR C N 1
ATOM 8876 C CA . THR C 1 111 ? 65.472 -20.264 113.684 1.000 18.364 111 THR C CA 1
ATOM 8877 C C . THR C 1 111 ? 65.489 -20.553 115.196 1.000 18.155 111 THR C C 1
ATOM 8878 O O . THR C 1 111 ? 64.490 -20.995 115.753 1.000 17.048 111 THR C O 1
ATOM 8882 N N . THR C 1 112 ? 66.600 -20.255 115.869 1.000 18.856 112 THR C N 1
ATOM 8883 C CA . THR C 1 112 ? 66.665 -20.397 117.327 1.000 18.176 112 THR C CA 1
ATOM 8884 C C . THR C 1 112 ? 65.565 -19.555 118.031 1.000 17.517 112 THR C C 1
ATOM 8885 O O . THR C 1 112 ? 64.772 -20.078 118.824 1.000 16.382 112 THR C O 1
ATOM 8889 N N . ASP C 1 113 ? 65.511 -18.260 117.715 1.000 16.968 113 ASP C N 1
ATOM 8890 C CA . ASP C 1 113 ? 64.536 -17.345 118.324 1.000 16.297 113 ASP C CA 1
ATOM 8891 C C . ASP C 1 113 ? 63.112 -17.729 118.037 1.000 14.605 113 ASP C C 1
ATOM 8892 O O . ASP C 1 113 ? 62.243 -17.525 118.880 1.000 14.624 113 ASP C O 1
ATOM 8897 N N . GLN C 1 114 ? 62.860 -18.288 116.859 1.000 13.273 114 GLN C N 1
ATOM 8898 C CA . GLN C 1 114 ? 61.522 -18.754 116.531 1.000 12.890 114 GLN C CA 1
ATOM 8899 C C . GLN C 1 114 ? 61.057 -19.826 117.507 1.000 13.152 114 GLN C C 1
ATOM 8900 O O . GLN C 1 114 ? 59.910 -19.846 117.951 1.000 12.094 114 GLN C O 1
ATOM 8906 N N . GLN C 1 115 ? 61.976 -20.727 117.828 1.000 14.269 115 GLN C N 1
ATOM 8907 C CA . GLN C 1 115 ? 61.669 -21.869 118.666 1.000 15.116 115 GLN C CA 1
ATOM 8908 C C . GLN C 1 115 ? 61.801 -21.553 120.149 1.000 15.552 115 GLN C C 1
ATOM 8909 O O . GLN C 1 115 ? 61.129 -22.158 120.964 1.000 15.721 115 GLN C O 1
ATOM 8915 N N . LEU C 1 116 ? 62.666 -20.620 120.522 1.000 16.137 116 LEU C N 1
ATOM 8916 C CA . LEU C 1 116 ? 62.746 -20.205 121.916 1.000 16.424 116 LEU C CA 1
ATOM 8917 C C . LEU C 1 116 ? 61.436 -19.622 122.407 1.000 17.183 116 LEU C C 1
ATOM 8918 O O . LEU C 1 116 ? 60.601 -19.109 121.661 1.000 18.420 116 LEU C O 1
ATOM 8923 N N . THR C 1 117 ? 61.286 -19.730 123.711 1.000 18.223 117 THR C N 1
ATOM 8924 C CA . THR C 1 117 ? 60.127 -19.273 124.406 1.000 18.053 117 THR C CA 1
ATOM 8925 C C . THR C 1 117 ? 60.579 -18.004 125.152 1.000 17.275 117 THR C C 1
ATOM 8926 O O . THR C 1 117 ? 61.765 -17.680 125.142 1.000 15.378 117 THR C O 1
ATOM 8930 N N . GLU C 1 118 ? 59.651 -17.244 125.716 1.000 17.945 118 GLU C N 1
ATOM 8931 C CA . GLU C 1 118 ? 59.993 -15.923 126.327 1.000 19.242 118 GLU C CA 1
ATOM 8932 C C . GLU C 1 118 ? 60.591 -14.859 125.343 1.000 18.635 118 GLU C C 1
ATOM 8933 O O . GLU C 1 118 ? 61.229 -13.891 125.786 1.000 18.796 118 GLU C O 1
ATOM 8939 N N . ILE C 1 119 ? 60.398 -15.051 124.037 1.000 17.353 119 ILE C N 1
ATOM 8940 C CA . ILE C 1 119 ? 60.849 -14.111 123.019 1.000 16.486 119 ILE C CA 1
ATOM 8941 C C . ILE C 1 119 ? 59.624 -13.348 122.524 1.000 16.364 119 ILE C C 1
ATOM 8942 O O . ILE C 1 119 ? 58.556 -13.914 122.342 1.000 17.036 119 ILE C O 1
ATOM 8947 N N . THR C 1 120 ? 59.783 -12.055 122.341 1.000 15.019 120 THR C N 1
ATOM 8948 C CA . THR C 1 120 ? 58.783 -11.226 121.691 1.000 13.863 120 THR C CA 1
ATOM 8949 C C . THR C 1 120 ? 59.202 -10.984 120.236 1.000 12.279 120 THR C C 1
ATOM 8950 O O . THR C 1 120 ? 60.317 -10.599 119.954 1.000 11.400 120 THR C O 1
ATOM 8954 N N . TYR C 1 121 ? 58.276 -11.244 119.339 1.000 10.966 121 TYR C N 1
ATOM 8955 C CA . TYR C 1 121 ? 58.465 -11.162 117.911 1.000 10.321 121 TYR C CA 1
ATOM 8956 C C . TYR C 1 121 ? 57.803 -9.859 117.448 1.000 10.013 121 TYR C C 1
ATOM 8957 O O . TYR C 1 121 ? 56.626 -9.629 117.689 1.000 10.187 121 TYR C O 1
ATOM 8966 N N . SER C 1 122 ? 58.560 -8.987 116.816 1.000 9.973 122 SER C N 1
ATOM 8967 C CA . SER C 1 122 ? 58.020 -7.741 116.245 1.000 10.111 122 SER C CA 1
ATOM 8968 C C . SER C 1 122 ? 58.432 -7.576 114.810 1.000 9.871 122 SER C C 1
ATOM 8969 O O . SER C 1 122 ? 59.571 -7.834 114.466 1.000 9.662 122 SER C O 1
ATOM 8972 N N . SER C 1 123 ? 57.487 -7.166 113.976 1.000 10.218 123 SER C N 1
ATOM 8973 C CA . SER C 1 123 ? 57.782 -6.709 112.611 1.000 10.283 123 SER C CA 1
ATOM 8974 C C . SER C 1 123 ? 57.313 -5.277 112.520 1.000 10.533 123 SER C C 1
ATOM 8975 O O . SER C 1 123 ? 56.115 -5.003 112.627 1.000 10.445 123 SER C O 1
ATOM 8978 N N . THR C 1 124 ? 58.246 -4.358 112.341 1.000 11.055 124 THR C N 1
ATOM 8979 C CA . THR C 1 124 ? 57.933 -2.963 112.194 1.000 11.453 124 THR C CA 1
ATOM 8980 C C . THR C 1 124 ? 58.241 -2.605 110.753 1.000 12.298 124 THR C C 1
ATOM 8981 O O . THR C 1 124 ? 59.406 -2.576 110.367 1.000 12.727 124 THR C O 1
ATOM 8985 N N . ARG C 1 125 ? 57.195 -2.339 109.965 1.000 12.452 125 ARG C N 1
ATOM 8986 C CA . ARG C 1 125 ? 57.309 -2.168 108.507 1.000 12.891 125 ARG C CA 1
ATOM 8987 C C . ARG C 1 125 ? 56.917 -0.773 108.078 1.000 13.261 125 ARG C C 1
ATOM 8988 O O . ARG C 1 125 ? 55.871 -0.257 108.468 1.000 13.861 125 ARG C O 1
ATOM 8996 N N . GLU C 1 126 ? 57.775 -0.149 107.291 1.000 13.675 126 GLU C N 1
ATOM 8997 C CA . GLU C 1 126 ? 57.527 1.134 106.746 1.000 14.360 126 GLU C CA 1
ATOM 8998 C C . GLU C 1 126 ? 57.501 0.962 105.254 1.000 14.520 126 GLU C C 1
ATOM 8999 O O . GLU C 1 126 ? 58.523 0.702 104.627 1.000 15.372 126 GLU C O 1
ATOM 9005 N N . ALA C 1 127 ? 56.310 1.126 104.690 1.000 14.491 127 ALA C N 1
ATOM 9006 C CA . ALA C 1 127 ? 56.085 0.945 103.280 1.000 14.266 127 ALA C CA 1
ATOM 9007 C C . ALA C 1 127 ? 56.101 2.312 102.590 1.000 14.645 127 ALA C C 1
ATOM 9008 O O . ALA C 1 127 ? 55.320 3.187 102.946 1.000 14.572 127 ALA C O 1
ATOM 9010 N N . HIS C 1 128 ? 57.013 2.480 101.629 1.000 14.061 128 HIS C N 1
ATOM 9011 C CA . HIS C 1 128 ? 57.155 3.718 100.896 1.000 13.666 128 HIS C CA 1
ATOM 9012 C C . HIS C 1 128 ? 56.418 3.550 99.579 1.000 13.136 128 HIS C C 1
ATOM 9013 O O . HIS C 1 128 ? 56.992 3.106 98.599 1.000 12.683 128 HIS C O 1
ATOM 9020 N N . VAL C 1 129 ? 55.130 3.901 99.590 1.000 11.399 129 VAL C N 1
ATOM 9021 C CA . VAL C 1 129 ? 54.267 3.657 98.466 1.000 10.787 129 VAL C CA 1
ATOM 9022 C C . VAL C 1 129 ? 54.479 4.752 97.452 1.000 10.209 129 VAL C C 1
ATOM 9023 O O . VAL C 1 129 ? 54.482 5.913 97.807 1.000 10.079 129 VAL C O 1
ATOM 9027 N N . LEU C 1 130 ? 54.676 4.367 96.196 1.000 9.481 130 LEU C N 1
ATOM 9028 C CA . LEU C 1 130 ? 54.629 5.306 95.090 1.000 9.256 130 LEU C CA 1
ATOM 9029 C C . LEU C 1 130 ? 53.202 5.284 94.486 1.000 8.689 130 LEU C C 1
ATOM 9030 O O . LEU C 1 130 ? 52.581 6.323 94.283 1.000 8.497 130 LEU C O 1
ATOM 9035 N N . TRP C 1 131 ? 52.707 4.084 94.185 1.000 8.072 131 TRP C N 1
ATOM 9036 C CA . TRP C 1 131 ? 51.357 3.920 93.682 1.000 7.731 131 TRP C CA 1
ATOM 9037 C C . TRP C 1 131 ? 50.791 2.557 94.013 1.000 7.480 131 TRP C C 1
ATOM 9038 O O . TRP C 1 131 ? 51.517 1.659 94.430 1.000 7.758 131 TRP C O 1
ATOM 9049 N N . TYR C 1 132 ? 49.478 2.442 93.856 1.000 7.259 132 TYR C N 1
ATOM 9050 C CA . TYR C 1 132 ? 48.771 1.192 93.953 1.000 7.157 132 TYR C CA 1
ATOM 9051 C C . TYR C 1 132 ? 48.320 0.840 92.552 1.000 7.099 132 TYR C C 1
ATOM 9052 O O . TYR C 1 132 ? 48.018 1.741 91.743 1.000 6.918 132 TYR C O 1
ATOM 9061 N N . ILE C 1 133 ? 48.347 -0.447 92.227 1.000 6.760 133 ILE C N 1
ATOM 9062 C CA . ILE C 1 133 ? 47.790 -0.931 90.992 1.000 6.675 133 ILE C CA 1
ATOM 9063 C C . ILE C 1 133 ? 46.714 -1.895 91.420 1.000 6.715 133 ILE C C 1
ATOM 9064 O O . ILE C 1 133 ? 46.897 -2.634 92.404 1.000 6.622 133 ILE C O 1
ATOM 9069 N N . SER C 1 134 ? 45.580 -1.879 90.714 1.000 6.669 134 SER C N 1
ATOM 9070 C CA . SER C 1 134 ? 44.456 -2.770 91.067 1.000 6.570 134 SER C CA 1
ATOM 9071 C C . SER C 1 134 ? 43.800 -3.295 89.820 1.000 6.273 134 SER C C 1
ATOM 9072 O O . SER C 1 134 ? 43.814 -2.631 88.798 1.000 6.300 134 SER C O 1
ATOM 9075 N N . LEU C 1 135 ? 43.294 -4.513 89.904 1.000 6.080 135 LEU C N 1
ATOM 9076 C CA . LEU C 1 135 ? 42.630 -5.185 88.805 1.000 6.072 135 LEU C CA 1
ATOM 9077 C C . LEU C 1 135 ? 41.106 -5.089 88.919 1.000 5.817 135 LEU C C 1
ATOM 9078 O O . LEU C 1 135 ? 40.583 -4.700 89.974 1.000 5.763 135 LEU C O 1
ATOM 9083 N N . PRO C 1 136 ? 40.382 -5.515 87.869 1.000 5.679 136 PRO C N 1
ATOM 9084 C CA . PRO C 1 136 ? 38.958 -5.758 88.002 1.000 5.625 136 PRO C CA 1
ATOM 9085 C C . PRO C 1 136 ? 38.635 -6.840 89.019 1.000 5.709 136 PRO C C 1
ATOM 9086 O O . PRO C 1 136 ? 39.509 -7.631 89.420 1.000 5.698 136 PRO C O 1
ATOM 9090 N N . GLY C 1 137 ? 37.364 -6.888 89.426 1.000 5.906 137 GLY C N 1
ATOM 9091 C CA . GLY C 1 137 ? 36.859 -7.917 90.326 1.000 5.824 137 GLY C CA 1
ATOM 9092 C C . GLY C 1 137 ? 36.835 -9.242 89.627 1.000 6.030 137 GLY C C 1
ATOM 9093 O O . GLY C 1 137 ? 36.867 -9.288 88.428 1.000 5.942 137 GLY C O 1
ATOM 9094 N N . ALA C 1 138 ? 36.746 -10.320 90.394 1.000 6.529 138 ALA C N 1
ATOM 9095 C CA . ALA C 1 138 ? 36.682 -11.700 89.870 1.000 6.620 138 ALA C CA 1
ATOM 9096 C C . ALA C 1 138 ? 35.723 -11.866 88.740 1.000 6.710 138 ALA C C 1
ATOM 9097 O O . ALA C 1 138 ? 36.040 -12.530 87.754 1.000 6.969 138 ALA C O 1
ATOM 9099 N N . ALA C 1 139 ? 34.547 -11.274 88.867 1.000 6.890 139 ALA C N 1
ATOM 9100 C CA . ALA C 1 139 ? 33.494 -11.486 87.874 1.000 7.071 139 ALA C CA 1
ATOM 9101 C C . ALA C 1 139 ? 33.820 -10.823 86.546 1.000 7.424 139 ALA C C 1
ATOM 9102 O O . ALA C 1 139 ? 33.386 -11.320 85.508 1.000 7.931 139 ALA C O 1
ATOM 9104 N N . THR C 1 140 ? 34.582 -9.736 86.548 1.000 7.716 140 THR C N 1
ATOM 9105 C CA . THR C 1 140 ? 35.025 -9.114 85.300 1.000 7.834 140 THR C CA 1
ATOM 9106 C C . THR C 1 140 ? 36.162 -9.920 84.693 1.000 8.186 140 THR C C 1
ATOM 9107 O O . THR C 1 140 ? 36.237 -10.114 83.474 1.000 7.531 140 THR C O 1
ATOM 9111 N N . LEU C 1 141 ? 37.082 -10.362 85.553 1.000 8.833 141 LEU C N 1
ATOM 9112 C CA . LEU C 1 141 ? 38.253 -11.124 85.122 1.000 9.557 141 LEU C CA 1
ATOM 9113 C C . LEU C 1 141 ? 37.906 -12.487 84.539 1.000 10.450 141 LEU C C 1
ATOM 9114 O O . LEU C 1 141 ? 38.672 -13.027 83.739 1.000 9.760 141 LEU C O 1
ATOM 9119 N N . ARG C 1 142 ? 36.748 -13.013 84.917 1.000 12.514 142 ARG C N 1
ATOM 9120 C CA . ARG C 1 142 ? 36.255 -14.281 84.378 1.000 14.588 142 ARG C CA 1
ATOM 9121 C C . ARG C 1 142 ? 36.277 -14.337 82.851 1.000 14.746 142 ARG C C 1
ATOM 9122 O O . ARG C 1 142 ? 36.575 -15.375 82.286 1.000 15.679 142 ARG C O 1
ATOM 9130 N N . SER C 1 143 ? 36.001 -13.220 82.199 1.000 14.218 143 SER C N 1
ATOM 9131 C CA . SER C 1 143 ? 36.060 -13.123 80.734 1.000 14.578 143 SER C CA 1
ATOM 9132 C C . SER C 1 143 ? 37.461 -12.762 80.179 1.000 14.644 143 SER C C 1
ATOM 9133 O O . SER C 1 143 ? 37.609 -12.542 78.973 1.000 15.251 143 SER C O 1
ATOM 9136 N N . MET C 1 144 ? 38.474 -12.703 81.037 1.000 14.137 144 MET C N 1
ATOM 9137 C CA . MET C 1 144 ? 39.810 -12.244 80.653 1.000 13.837 144 MET C CA 1
ATOM 9138 C C . MET C 1 144 ? 40.878 -13.297 80.942 1.000 13.411 144 MET C C 1
ATOM 9139 O O . MET C 1 144 ? 42.055 -12.977 81.072 1.000 12.529 144 MET C O 1
ATOM 9144 N N . LEU C 1 145 ? 40.464 -14.559 81.101 1.000 13.793 145 LEU C N 1
ATOM 9145 C CA . LEU C 1 145 ? 41.384 -15.614 81.498 1.000 14.533 145 LEU C CA 1
ATOM 9146 C C . LEU C 1 145 ? 42.234 -16.009 80.286 1.000 16.053 145 LEU C C 1
ATOM 9147 O O . LEU C 1 145 ? 41.751 -15.968 79.138 1.000 14.777 145 LEU C O 1
ATOM 9152 N N . ARG C 1 146 ? 43.497 -16.368 80.526 1.000 18.518 146 ARG C N 1
ATOM 9153 C CA . ARG C 1 146 ? 44.305 -16.996 79.497 1.000 19.920 146 ARG C CA 1
ATOM 9154 C C . ARG C 1 146 ? 43.721 -18.354 79.193 1.000 20.996 146 ARG C C 1
ATOM 9155 O O . ARG C 1 146 ? 43.076 -18.959 80.054 1.000 21.340 146 ARG C O 1
ATOM 9163 N N . ARG C 1 147 ? 43.981 -18.847 77.996 1.000 23.206 147 ARG C N 1
ATOM 9164 C CA . ARG C 1 147 ? 43.361 -20.077 77.494 1.000 26.040 147 ARG C CA 1
ATOM 9165 C C . ARG C 1 147 ? 43.604 -21.277 78.435 1.000 23.052 147 ARG C C 1
ATOM 9166 O O . ARG C 1 147 ? 42.650 -21.844 78.959 1.000 21.644 147 ARG C O 1
ATOM 9174 N N . ASP C 1 148 ? 44.859 -21.635 78.680 1.000 22.859 148 ASP C N 1
ATOM 9175 C CA . ASP C 1 148 ? 45.139 -22.837 79.480 1.000 25.730 148 ASP C CA 1
ATOM 9176 C C . ASP C 1 148 ? 44.703 -22.730 80.939 1.000 22.588 148 ASP C C 1
ATOM 9177 O O . ASP C 1 148 ? 44.268 -23.724 81.520 1.000 22.796 148 ASP C O 1
ATOM 9182 N N . PHE C 1 149 ? 44.756 -21.533 81.517 1.000 19.831 149 PHE C N 1
ATOM 9183 C CA . PHE C 1 149 ? 44.242 -21.330 82.859 1.000 17.854 149 PHE C CA 1
ATOM 9184 C C . PHE C 1 149 ? 42.736 -21.528 82.871 1.000 18.232 149 PHE C C 1
ATOM 9185 O O . PHE C 1 149 ? 42.235 -22.270 83.721 1.000 16.640 149 PHE C O 1
ATOM 9193 N N . ARG C 1 150 ? 42.016 -20.912 81.927 1.000 19.540 150 ARG C N 1
ATOM 9194 C CA . ARG C 1 150 ? 40.572 -21.161 81.806 1.000 21.519 150 ARG C CA 1
ATOM 9195 C C . ARG C 1 150 ? 40.234 -22.653 81.728 1.000 21.949 150 ARG C C 1
ATOM 9196 O O . ARG C 1 150 ? 39.310 -23.122 82.429 1.000 19.252 150 ARG C O 1
ATOM 9204 N N . ASP C 1 151 ? 40.977 -23.388 80.887 1.000 23.006 151 ASP C N 1
ATOM 9205 C CA . ASP C 1 151 ? 40.693 -24.812 80.693 1.000 24.958 151 ASP C CA 1
ATOM 9206 C C . ASP C 1 151 ? 40.922 -25.565 81.997 1.000 22.420 151 ASP C C 1
ATOM 9207 O O . ASP C 1 151 ? 40.009 -26.247 82.465 1.000 20.346 151 ASP C O 1
ATOM 9212 N N . ASP C 1 152 ? 42.095 -25.371 82.617 1.000 20.577 152 ASP C N 1
ATOM 9213 C CA . ASP C 1 152 ? 42.436 -26.066 83.866 1.000 18.763 152 ASP C CA 1
ATOM 9214 C C . ASP C 1 152 ? 41.498 -25.695 84.993 1.000 17.582 152 ASP C C 1
ATOM 9215 O O . ASP C 1 152 ? 40.986 -26.571 85.679 1.000 16.482 152 ASP C O 1
ATOM 9220 N N . LEU C 1 153 ? 41.273 -24.393 85.163 1.000 16.646 153 LEU C N 1
ATOM 9221 C CA . LEU C 1 153 ? 40.404 -23.882 86.218 1.000 16.321 153 LEU C CA 1
ATOM 9222 C C . LEU C 1 153 ? 39.014 -24.506 86.156 1.000 17.019 153 LEU C C 1
ATOM 9223 O O . LEU C 1 153 ? 38.485 -24.898 87.186 1.000 18.611 153 LEU C O 1
ATOM 9228 N N . ASN C 1 154 ? 38.448 -24.613 84.955 1.000 17.614 154 ASN C N 1
ATOM 9229 C CA . ASN C 1 154 ? 37.073 -25.067 84.776 1.000 19.338 154 ASN C CA 1
ATOM 9230 C C . ASN C 1 154 ? 36.911 -26.590 84.482 1.000 20.104 154 ASN C C 1
ATOM 9231 O O . ASN C 1 154 ? 35.790 -27.110 84.562 1.000 21.242 154 ASN C O 1
ATOM 9236 N N . ASN C 1 155 ? 38.003 -27.290 84.158 1.000 20.348 155 ASN C N 1
ATOM 9237 C CA . ASN C 1 155 ? 37.995 -28.752 83.962 1.000 20.719 155 ASN C CA 1
ATOM 9238 C C . ASN C 1 155 ? 37.718 -29.434 85.295 1.000 22.307 155 ASN C C 1
ATOM 9239 O O . ASN C 1 155 ? 38.515 -29.277 86.207 1.000 22.477 155 ASN C O 1
ATOM 9244 N N . PRO C 1 156 ? 36.611 -30.209 85.420 1.000 23.730 156 PRO C N 1
ATOM 9245 C CA . PRO C 1 156 ? 36.349 -30.862 86.730 1.000 24.565 156 PRO C CA 1
ATOM 9246 C C . PRO C 1 156 ? 37.314 -32.011 87.074 1.000 24.742 156 PRO C C 1
ATOM 9247 O O . PRO C 1 156 ? 37.431 -32.399 88.244 1.000 24.536 156 PRO C O 1
ATOM 9251 N N . ASN C 1 157 ? 38.007 -32.528 86.068 1.000 24.692 157 ASN C N 1
ATOM 9252 C CA . ASN C 1 157 ? 38.997 -33.580 86.264 1.000 26.883 157 ASN C CA 1
ATOM 9253 C C . ASN C 1 157 ? 40.398 -33.058 86.563 1.000 24.133 157 ASN C C 1
ATOM 9254 O O . ASN C 1 157 ? 41.301 -33.848 86.751 1.000 24.674 157 ASN C O 1
ATOM 9259 N N . MET C 1 158 ? 40.585 -31.747 86.583 1.000 22.086 158 MET C N 1
ATOM 9260 C CA . MET C 1 158 ? 41.832 -31.147 87.050 1.000 22.288 158 MET C CA 1
ATOM 9261 C C . MET C 1 158 ? 41.731 -30.973 88.564 1.000 19.952 158 MET C C 1
ATOM 9262 O O . MET C 1 158 ? 40.972 -30.112 89.020 1.000 19.860 158 MET C O 1
ATOM 9267 N N . PRO C 1 159 ? 42.505 -31.755 89.337 1.000 17.040 159 PRO C N 1
ATOM 9268 C CA . PRO C 1 159 ? 42.308 -31.615 90.786 1.000 16.546 159 PRO C CA 1
ATOM 9269 C C . PRO C 1 159 ? 42.836 -30.306 91.370 1.000 15.561 159 PRO C C 1
ATOM 9270 O O . PRO C 1 159 ? 43.805 -29.747 90.858 1.000 14.680 159 PRO C O 1
ATOM 9274 N N . ALA C 1 160 ? 42.193 -29.855 92.451 1.000 15.035 160 ALA C N 1
ATOM 9275 C CA . ALA C 1 160 ? 42.579 -28.641 93.179 1.000 14.122 160 ALA C CA 1
ATOM 9276 C C . ALA C 1 160 ? 44.079 -28.498 93.449 1.000 13.665 160 ALA C C 1
ATOM 9277 O O . ALA C 1 160 ? 44.644 -27.424 93.243 1.000 13.323 160 ALA C O 1
ATOM 9279 N N . MET C 1 161 ? 44.720 -29.566 93.902 1.000 13.818 161 MET C N 1
ATOM 9280 C CA . MET C 1 161 ? 46.151 -29.496 94.249 1.000 14.142 161 MET C CA 1
ATOM 9281 C C . MET C 1 161 ? 47.039 -29.123 93.053 1.000 14.069 161 MET C C 1
ATOM 9282 O O . MET C 1 161 ? 47.980 -28.334 93.187 1.000 14.616 161 MET C O 1
ATOM 9287 N N . GLU C 1 162 ? 46.741 -29.681 91.889 1.000 14.454 162 GLU C N 1
ATOM 9288 C CA . GLU C 1 162 ? 47.502 -29.358 90.695 1.000 14.370 162 GLU C CA 1
ATOM 9289 C C . GLU C 1 162 ? 47.234 -27.946 90.264 1.000 13.740 162 GLU C C 1
ATOM 9290 O O . GLU C 1 162 ? 48.168 -27.198 89.953 1.000 13.065 162 GLU C O 1
ATOM 9296 N N . LEU C 1 163 ? 45.948 -27.602 90.235 1.000 12.815 163 LEU C N 1
ATOM 9297 C CA . LEU C 1 163 ? 45.536 -26.261 89.878 1.000 13.191 163 LEU C CA 1
ATOM 9298 C C . LEU C 1 163 ? 46.284 -25.274 90.740 1.000 12.931 163 LEU C C 1
ATOM 9299 O O . LEU C 1 163 ? 46.885 -24.348 90.218 1.000 11.741 163 LEU C O 1
ATOM 9304 N N . PHE C 1 164 ? 46.284 -25.516 92.050 1.000 13.520 164 PHE C N 1
ATOM 9305 C CA . PHE C 1 164 ? 46.967 -24.632 92.995 1.000 14.590 164 PHE C CA 1
ATOM 9306 C C . PHE C 1 164 ? 48.488 -24.617 92.830 1.000 15.376 164 PHE C C 1
ATOM 9307 O O . PHE C 1 164 ? 49.095 -23.558 92.984 1.000 14.033 164 PHE C O 1
ATOM 9315 N N . LYS C 1 165 ? 49.101 -25.761 92.524 1.000 17.764 165 LYS C N 1
ATOM 9316 C CA . LYS C 1 165 ? 50.541 -25.780 92.210 1.000 20.583 165 LYS C CA 1
ATOM 9317 C C . LYS C 1 165 ? 50.855 -24.968 90.943 1.000 19.453 165 LYS C C 1
ATOM 9318 O O . LYS C 1 165 ? 51.762 -24.128 90.936 1.000 19.706 165 LYS C O 1
ATOM 9324 N N . ARG C 1 166 ? 50.083 -25.201 89.883 1.000 19.298 166 ARG C N 1
ATOM 9325 C CA . ARG C 1 166 ? 50.305 -24.536 88.594 1.000 18.428 166 ARG C CA 1
ATOM 9326 C C . ARG C 1 166 ? 50.110 -23.031 88.638 1.000 16.929 166 ARG C C 1
ATOM 9327 O O . ARG C 1 166 ? 50.907 -22.283 88.074 1.000 17.909 166 ARG C O 1
ATOM 9335 N N . TYR C 1 167 ? 49.039 -22.588 89.287 1.000 14.088 167 TYR C N 1
ATOM 9336 C CA . TYR C 1 167 ? 48.599 -21.199 89.191 1.000 12.545 167 TYR C CA 1
ATOM 9337 C C . TYR C 1 167 ? 48.684 -20.389 90.482 1.000 12.276 167 TYR C C 1
ATOM 9338 O O . TYR C 1 167 ? 48.654 -19.178 90.446 1.000 11.301 167 TYR C O 1
ATOM 9347 N N . GLY C 1 168 ? 48.805 -21.062 91.618 1.000 12.043 168 GLY C N 1
ATOM 9348 C CA . GLY C 1 168 ? 48.578 -20.430 92.938 1.000 10.914 168 GLY C CA 1
ATOM 9349 C C . GLY C 1 168 ? 47.124 -20.459 93.307 1.000 10.298 168 GLY C C 1
ATOM 9350 O O . GLY C 1 168 ? 46.281 -20.320 92.442 1.000 10.320 168 GLY C O 1
ATOM 9351 N N . PRO C 1 169 ? 46.810 -20.642 94.592 1.000 9.733 169 PRO C N 1
ATOM 9352 C CA . PRO C 1 169 ? 45.403 -20.557 94.997 1.000 9.456 169 PRO C CA 1
ATOM 9353 C C . PRO C 1 169 ? 44.864 -19.120 95.030 1.000 9.413 169 PRO C C 1
ATOM 9354 O O . PRO C 1 169 ? 43.654 -18.926 94.966 1.000 9.427 169 PRO C O 1
ATOM 9358 N N . TYR C 1 170 ? 45.754 -18.143 95.152 1.000 9.127 170 TYR C N 1
ATOM 9359 C CA . TYR C 1 170 ? 45.405 -16.745 95.175 1.000 8.761 170 TYR C CA 1
ATOM 9360 C C . TYR C 1 170 ? 46.260 -16.016 94.188 1.000 8.159 170 TYR C C 1
ATOM 9361 O O . TYR C 1 170 ? 47.377 -16.446 93.916 1.000 7.885 170 TYR C O 1
ATOM 9370 N N . TYR C 1 171 ? 45.742 -14.894 93.699 1.000 7.722 171 TYR C N 1
ATOM 9371 C CA . TYR C 1 171 ? 46.469 -14.052 92.779 1.000 7.740 171 TYR C CA 1
ATOM 9372 C C . TYR C 1 171 ? 46.498 -12.615 93.262 1.000 7.739 171 TYR C C 1
ATOM 9373 O O . TYR C 1 171 ? 45.691 -12.211 94.109 1.000 8.156 171 TYR C O 1
ATOM 9382 N N . ILE C 1 172 ? 47.410 -11.840 92.702 1.000 7.594 172 ILE C N 1
ATOM 9383 C CA . ILE C 1 172 ? 47.590 -10.457 93.091 1.000 7.916 172 ILE C CA 1
ATOM 9384 C C . ILE C 1 172 ? 46.537 -9.623 92.363 1.000 8.142 172 ILE C C 1
ATOM 9385 O O . ILE C 1 172 ? 46.595 -9.447 91.166 1.000 8.361 172 ILE C O 1
ATOM 9390 N N . SER C 1 173 ? 45.587 -9.103 93.114 1.000 8.422 173 SER C N 1
ATOM 9391 C CA . SER C 1 173 ? 44.532 -8.267 92.588 1.000 8.924 173 SER C CA 1
ATOM 9392 C C . SER C 1 173 ? 44.763 -6.788 92.814 1.000 9.573 173 SER C C 1
ATOM 9393 O O . SER C 1 173 ? 44.287 -5.970 92.043 1.000 9.118 173 SER C O 1
ATOM 9396 N N . GLU C 1 174 ? 45.468 -6.458 93.887 1.000 11.129 174 GLU C N 1
ATOM 9397 C CA . GLU C 1 174 ? 45.799 -5.089 94.215 1.000 12.103 174 GLU C CA 1
ATOM 9398 C C . GLU C 1 174 ? 47.141 -5.090 94.961 1.000 11.974 174 GLU C C 1
ATOM 9399 O O . GLU C 1 174 ? 47.375 -5.945 95.812 1.000 12.506 174 GLU C O 1
ATOM 9405 N N . ALA C 1 175 ? 48.032 -4.142 94.651 1.000 11.003 175 ALA C N 1
ATOM 9406 C CA . ALA C 1 175 ? 49.305 -4.069 95.340 1.000 9.802 175 ALA C CA 1
ATOM 9407 C C . ALA C 1 175 ? 49.845 -2.649 95.433 1.000 9.093 175 ALA C C 1
ATOM 9408 O O . ALA C 1 175 ? 49.646 -1.812 94.543 1.000 8.905 175 ALA C O 1
ATOM 9410 N N . ALA C 1 176 ? 50.550 -2.399 96.521 1.000 8.133 176 ALA C N 1
ATOM 9411 C CA . ALA C 1 176 ? 51.320 -1.192 96.689 1.000 7.738 176 ALA C CA 1
ATOM 9412 C C . ALA C 1 176 ? 52.663 -1.379 95.990 1.000 7.197 176 ALA C C 1
ATOM 9413 O O . ALA C 1 176 ? 53.300 -2.430 96.124 1.000 6.964 176 ALA C O 1
ATOM 9415 N N . VAL C 1 177 ? 53.086 -0.368 95.251 1.000 6.696 177 VAL C N 1
ATOM 9416 C CA . VAL C 1 177 ? 54.362 -0.380 94.597 1.000 6.543 177 VAL C CA 1
ATOM 9417 C C . VAL C 1 177 ? 55.271 0.710 95.163 1.000 6.310 177 VAL C C 1
ATOM 9418 O O . VAL C 1 177 ? 54.876 1.860 95.320 1.000 6.067 177 VAL C O 1
ATOM 9422 N N . GLY C 1 178 ? 56.514 0.329 95.433 1.000 6.360 178 GLY C N 1
ATOM 9423 C CA . GLY C 1 178 ? 57.564 1.232 95.889 1.000 6.251 178 GLY C CA 1
ATOM 9424 C C . GLY C 1 178 ? 58.642 0.426 96.597 1.000 6.321 178 GLY C C 1
ATOM 9425 O O . GLY C 1 178 ? 59.176 -0.536 96.047 1.000 6.267 178 GLY C O 1
ATOM 9426 N N . GLY C 1 179 ? 58.955 0.781 97.827 1.000 6.445 179 GLY C N 1
ATOM 9427 C CA . GLY C 1 179 ? 59.864 -0.021 98.634 1.000 6.643 179 GLY C CA 1
ATOM 9428 C C . GLY C 1 179 ? 59.431 -0.095 100.053 1.000 6.595 179 GLY C C 1
ATOM 9429 O O . GLY C 1 179 ? 58.819 0.819 100.556 1.000 6.763 179 GLY C O 1
ATOM 9430 N N . ARG C 1 180 ? 59.751 -1.199 100.700 1.000 6.683 180 ARG C N 1
ATOM 9431 C CA . ARG C 1 180 ? 59.347 -1.442 102.081 1.000 6.964 180 ARG C CA 1
ATOM 9432 C C . ARG C 1 180 ? 60.559 -1.805 102.893 1.000 7.079 180 ARG C C 1
ATOM 9433 O O . ARG C 1 180 ? 61.388 -2.568 102.406 1.000 7.077 180 ARG C O 1
ATOM 9441 N N . LEU C 1 181 ? 60.634 -1.315 104.128 1.000 7.040 181 LEU C N 1
ATOM 9442 C CA . LEU C 1 181 ? 61.614 -1.807 105.071 1.000 7.295 181 LEU C CA 1
ATOM 9443 C C . LEU C 1 181 ? 60.902 -2.524 106.206 1.000 7.220 181 LEU C C 1
ATOM 9444 O O . LEU C 1 181 ? 59.925 -2.046 106.716 1.000 6.659 181 LEU C O 1
ATOM 9449 N N . ASP C 1 182 ? 61.431 -3.690 106.563 1.000 7.520 182 ASP C N 1
ATOM 9450 C CA . ASP C 1 182 ? 60.951 -4.536 107.653 1.000 7.618 182 ASP C CA 1
ATOM 9451 C C . ASP C 1 182 ? 62.010 -4.567 108.726 1.000 7.708 182 ASP C C 1
ATOM 9452 O O . ASP C 1 182 ? 63.072 -5.139 108.530 1.000 7.405 182 ASP C O 1
ATOM 9457 N N . TYR C 1 183 ? 61.734 -3.923 109.843 1.000 8.243 183 TYR C N 1
ATOM 9458 C CA . TYR C 1 183 ? 62.619 -3.894 110.994 1.000 8.578 183 TYR C CA 1
ATOM 9459 C C . TYR C 1 183 ? 62.056 -4.925 111.918 1.000 8.598 183 TYR C C 1
ATOM 9460 O O . TYR C 1 183 ? 61.080 -4.678 112.605 1.000 8.419 183 TYR C O 1
ATOM 9469 N N . SER C 1 184 ? 62.638 -6.113 111.884 1.000 9.126 184 SER C N 1
ATOM 9470 C CA . SER C 1 184 ? 62.103 -7.245 112.638 1.000 9.732 184 SER C CA 1
ATOM 9471 C C . SER C 1 184 ? 62.973 -7.577 113.852 1.000 10.139 184 SER C C 1
ATOM 9472 O O . SER C 1 184 ? 64.204 -7.650 113.745 1.000 9.899 184 SER C O 1
ATOM 9475 N N . ALA C 1 185 ? 62.341 -7.786 114.999 1.000 10.695 185 ALA C N 1
ATOM 9476 C CA . ALA C 1 185 ? 63.077 -8.002 116.243 1.000 11.523 185 ALA C CA 1
ATOM 9477 C C . ALA C 1 185 ? 62.559 -9.211 117.012 1.000 12.350 185 ALA C C 1
ATOM 9478 O O . ALA C 1 185 ? 61.353 -9.361 117.220 1.000 12.422 185 ALA C O 1
ATOM 9480 N N . ALA C 1 186 ? 63.492 -10.063 117.395 1.000 13.480 186 ALA C N 1
ATOM 9481 C CA . ALA C 1 186 ? 63.269 -11.092 118.398 1.000 14.709 186 ALA C CA 1
ATOM 9482 C C . ALA C 1 186 ? 63.805 -10.552 119.721 1.000 15.205 186 ALA C C 1
ATOM 9483 O O . ALA C 1 186 ? 65.007 -10.494 119.920 1.000 14.415 186 ALA C O 1
ATOM 9485 N N . SER C 1 187 ? 62.911 -10.134 120.605 1.000 16.745 187 SER C N 1
ATOM 9486 C CA . SER C 1 187 ? 63.275 -9.428 121.835 1.000 17.788 187 SER C CA 1
ATOM 9487 C C . SER C 1 187 ? 63.115 -10.336 123.042 1.000 20.245 187 SER C C 1
ATOM 9488 O O . SER C 1 187 ? 62.154 -11.087 123.149 1.000 20.997 187 SER C O 1
ATOM 9491 N N . LYS C 1 188 ? 64.103 -10.298 123.924 1.000 22.944 188 LYS C N 1
ATOM 9492 C CA . LYS C 1 188 ? 64.077 -10.988 125.202 1.000 23.630 188 LYS C CA 1
ATOM 9493 C C . LYS C 1 188 ? 63.522 -10.004 126.220 1.000 24.906 188 LYS C C 1
ATOM 9494 O O . LYS C 1 188 ? 64.294 -9.331 126.867 1.000 23.233 188 LYS C O 1
ATOM 9500 N N . THR C 1 189 ? 62.198 -9.916 126.333 1.000 28.881 189 THR C N 1
ATOM 9501 C CA . THR C 1 189 ? 61.604 -8.852 127.169 1.000 37.065 189 THR C CA 1
ATOM 9502 C C . THR C 1 189 ? 61.908 -8.928 128.651 1.000 37.139 189 THR C C 1
ATOM 9503 O O . THR C 1 189 ? 61.984 -7.860 129.299 1.000 43.296 189 THR C O 1
ATOM 9507 N N . LEU C 1 190 ? 62.098 -10.156 129.167 1.000 35.291 190 LEU C N 1
ATOM 9508 C CA . LEU C 1 190 ? 62.411 -10.346 130.604 1.000 34.563 190 LEU C CA 1
ATOM 9509 C C . LEU C 1 190 ? 63.736 -9.670 130.996 1.000 34.334 190 LEU C C 1
ATOM 9510 O O . LEU C 1 190 ? 63.987 -9.455 132.181 1.000 34.053 190 LEU C O 1
ATOM 9515 N N . LYS C 1 191 ? 64.581 -9.355 130.003 1.000 36.760 191 LYS C N 1
ATOM 9516 C CA . LYS C 1 191 ? 65.825 -8.619 130.241 1.000 40.942 191 LYS C CA 1
ATOM 9517 C C . LYS C 1 191 ? 65.730 -7.116 129.991 1.000 43.294 191 LYS C C 1
ATOM 9518 O O . LYS C 1 191 ? 66.767 -6.448 129.905 1.000 44.180 191 LYS C O 1
ATOM 9524 N N . MET C 1 192 ? 64.514 -6.557 129.944 1.000 48.178 192 MET C N 1
ATOM 9525 C CA . MET C 1 192 ? 64.292 -5.300 129.206 1.000 52.709 192 MET C CA 1
ATOM 9526 C C . MET C 1 192 ? 63.547 -4.134 129.901 1.000 63.162 192 MET C C 1
ATOM 9527 O O . MET C 1 192 ? 62.857 -3.370 129.217 1.000 74.723 192 MET C O 1
ATOM 9532 N N . ASP C 1 193 ? 63.709 -3.945 131.218 1.000 67.396 193 ASP C N 1
ATOM 9533 C CA . ASP C 1 193 ? 63.189 -2.728 131.908 1.000 69.520 193 ASP C CA 1
ATOM 9534 C C . ASP C 1 193 ? 61.736 -2.423 131.495 1.000 67.214 193 ASP C C 1
ATOM 9535 O O . ASP C 1 193 ? 61.364 -1.275 131.237 1.000 58.475 193 ASP C O 1
ATOM 9540 N N . SER C 1 194 ? 60.935 -3.477 131.456 1.000 71.272 194 SER C N 1
ATOM 9541 C CA . SER C 1 194 ? 59.730 -3.528 130.619 1.000 71.509 194 SER C CA 1
ATOM 9542 C C . SER C 1 194 ? 58.547 -2.741 131.187 1.000 68.369 194 SER C C 1
ATOM 9543 O O . SER C 1 194 ? 57.583 -3.327 131.683 1.000 63.566 194 SER C O 1
ATOM 9546 N N . SER C 1 195 ? 58.646 -1.414 131.104 1.000 69.962 195 SER C N 1
ATOM 9547 C CA . SER C 1 195 ? 57.611 -0.457 131.560 1.000 68.594 195 SER C CA 1
ATOM 9548 C C . SER C 1 195 ? 56.824 0.126 130.370 1.000 62.915 195 SER C C 1
ATOM 9549 O O . SER C 1 195 ? 55.600 0.007 130.328 1.000 55.145 195 SER C O 1
ATOM 9552 N N . GLN C 1 196 ? 57.554 0.758 129.436 1.000 59.719 196 GLN C N 1
ATOM 9553 C CA . GLN C 1 196 ? 57.041 1.243 128.139 1.000 55.742 196 GLN C CA 1
ATOM 9554 C C . GLN C 1 196 ? 56.754 0.054 127.200 1.000 46.856 196 GLN C C 1
ATOM 9555 O O . GLN C 1 196 ? 57.481 -0.938 127.248 1.000 41.732 196 GLN C O 1
ATOM 9561 N N . SER C 1 197 ? 55.718 0.154 126.348 1.000 36.220 197 SER C N 1
ATOM 9562 C CA . SER C 1 197 ? 55.330 -0.981 125.495 1.000 32.173 197 SER C CA 1
ATOM 9563 C C . SER C 1 197 ? 56.450 -1.312 124.484 1.000 28.290 197 SER C C 1
ATOM 9564 O O . SER C 1 197 ? 57.178 -0.411 124.047 1.000 24.944 197 SER C O 1
ATOM 9567 N N . LEU C 1 198 ? 56.599 -2.607 124.174 1.000 26.161 198 LEU C N 1
ATOM 9568 C CA . LEU C 1 198 ? 57.687 -3.078 123.286 1.000 26.147 198 LEU C CA 1
ATOM 9569 C C . LEU C 1 198 ? 57.495 -2.503 121.876 1.000 23.961 198 LEU C C 1
ATOM 9570 O O . LEU C 1 198 ? 58.448 -2.084 121.227 1.000 22.431 198 LEU C O 1
ATOM 9575 N N . SER C 1 199 ? 56.246 -2.449 121.435 1.000 22.657 199 SER C N 1
ATOM 9576 C CA . SER C 1 199 ? 55.931 -1.983 120.095 1.000 23.160 199 SER C CA 1
ATOM 9577 C C . SER C 1 199 ? 56.337 -0.504 119.876 1.000 20.892 199 SER C C 1
ATOM 9578 O O . SER C 1 199 ? 56.864 -0.154 118.815 1.000 19.347 199 SER C O 1
ATOM 9581 N N . THR C 1 200 ? 56.111 0.337 120.886 1.000 19.069 200 THR C N 1
ATOM 9582 C CA . THR C 1 200 ? 56.515 1.736 120.861 1.000 17.563 200 THR C CA 1
ATOM 9583 C C . THR C 1 200 ? 58.053 1.856 120.864 1.000 17.008 200 THR C C 1
ATOM 9584 O O . THR C 1 200 ? 58.614 2.628 120.092 1.000 15.690 200 THR C O 1
ATOM 9588 N N . THR C 1 201 ? 58.730 1.082 121.710 1.000 16.728 201 THR C N 1
ATOM 9589 C CA . THR C 1 201 ? 60.198 1.052 121.715 1.000 16.474 201 THR C CA 1
ATOM 9590 C C . THR C 1 201 ? 60.761 0.627 120.355 1.000 15.689 201 THR C C 1
ATOM 9591 O O . THR C 1 201 ? 61.755 1.168 119.885 1.000 14.513 201 THR C O 1
ATOM 9595 N N . ALA C 1 202 ? 60.112 -0.352 119.730 1.000 16.093 202 ALA C N 1
ATOM 9596 C CA . ALA C 1 202 ? 60.535 -0.840 118.437 1.000 16.503 202 ALA C CA 1
ATOM 9597 C C . ALA C 1 202 ? 60.360 0.252 117.388 1.000 17.508 202 ALA C C 1
ATOM 9598 O O . ALA C 1 202 ? 61.263 0.495 116.589 1.000 17.643 202 ALA C O 1
ATOM 9600 N N . GLU C 1 203 ? 59.195 0.901 117.418 1.000 18.404 203 GLU C N 1
ATOM 9601 C CA . GLU C 1 203 ? 58.890 2.064 116.575 1.000 18.786 203 GLU C CA 1
ATOM 9602 C C . GLU C 1 203 ? 59.962 3.148 116.705 1.000 17.680 203 GLU C C 1
ATOM 9603 O O . GLU C 1 203 ? 60.512 3.592 115.701 1.000 16.616 203 GLU C O 1
ATOM 9609 N N . MET C 1 204 ? 60.258 3.548 117.935 1.000 16.789 204 MET C N 1
ATOM 9610 C CA . MET C 1 204 ? 61.244 4.588 118.174 1.000 17.058 204 MET C CA 1
ATOM 9611 C C . MET C 1 204 ? 62.639 4.152 117.719 1.000 15.103 204 MET C C 1
ATOM 9612 O O . MET C 1 204 ? 63.376 4.955 117.147 1.000 15.815 204 MET C O 1
ATOM 9617 N N . SER C 1 205 ? 63.006 2.904 117.955 1.000 12.659 205 SER C N 1
ATOM 9618 C CA . SER C 1 205 ? 64.308 2.439 117.542 1.000 11.731 205 SER C CA 1
ATOM 9619 C C . SER C 1 205 ? 64.420 2.532 116.013 1.000 11.074 205 SER C C 1
ATOM 9620 O O . SER C 1 205 ? 65.403 3.085 115.487 1.000 10.836 205 SER C O 1
ATOM 9623 N N . TYR C 1 206 ? 63.400 2.034 115.308 1.000 10.670 206 TYR C N 1
ATOM 9624 C CA . TYR C 1 206 ? 63.380 2.113 113.855 1.000 10.488 206 TYR C CA 1
ATOM 9625 C C . TYR C 1 206 ? 63.459 3.569 113.413 1.000 10.839 206 TYR C C 1
ATOM 9626 O O . TYR C 1 206 ? 64.295 3.925 112.581 1.000 10.894 206 TYR C O 1
ATOM 9635 N N . LYS C 1 207 ? 62.601 4.419 113.968 1.000 11.894 207 LYS C N 1
ATOM 9636 C CA . LYS C 1 207 ? 62.555 5.831 113.546 1.000 12.788 207 LYS C CA 1
ATOM 9637 C C . LYS C 1 207 ? 63.823 6.608 113.803 1.000 12.999 207 LYS C C 1
ATOM 9638 O O . LYS C 1 207 ? 64.149 7.498 113.038 1.000 12.558 207 LYS C O 1
ATOM 9644 N N . ALA C 1 208 ? 64.538 6.291 114.885 1.000 13.821 208 ALA C N 1
ATOM 9645 C CA . ALA C 1 208 ? 65.833 6.915 115.159 1.000 13.293 208 ALA C CA 1
ATOM 9646 C C . ALA C 1 208 ? 66.879 6.434 114.167 1.000 13.082 208 ALA C C 1
ATOM 9647 O O . ALA C 1 208 ? 67.748 7.186 113.751 1.000 12.969 208 ALA C O 1
ATOM 9649 N N . LEU C 1 209 ? 66.783 5.168 113.809 1.000 13.792 209 LEU C N 1
ATOM 9650 C CA . LEU C 1 209 ? 67.725 4.537 112.897 1.000 14.546 209 LEU C CA 1
ATOM 9651 C C . LEU C 1 209 ? 67.731 5.201 111.523 1.000 15.158 209 LEU C C 1
ATOM 9652 O O . LEU C 1 209 ? 68.777 5.504 110.963 1.000 15.385 209 LEU C O 1
ATOM 9657 N N . VAL C 1 210 ? 66.540 5.435 111.001 1.000 16.153 210 VAL C N 1
ATOM 9658 C CA . VAL C 1 210 ? 66.366 6.075 109.701 1.000 16.265 210 VAL C CA 1
ATOM 9659 C C . VAL C 1 210 ? 66.265 7.597 109.796 1.000 16.570 210 VAL C C 1
ATOM 9660 O O . VAL C 1 210 ? 66.099 8.262 108.773 1.000 16.642 210 VAL C O 1
ATOM 9664 N N . GLY C 1 211 ? 66.351 8.153 110.999 1.000 17.696 211 GLY C N 1
ATOM 9665 C CA . GLY C 1 211 ? 66.421 9.600 111.175 1.000 17.752 211 GLY C CA 1
ATOM 9666 C C . GLY C 1 211 ? 65.098 10.316 111.171 1.000 18.846 211 GLY C C 1
ATOM 9667 O O . GLY C 1 211 ? 65.078 11.533 111.132 1.000 19.947 211 GLY C O 1
ATOM 9668 N N . GLU C 1 212 ? 63.986 9.600 111.228 1.000 20.158 212 GLU C N 1
ATOM 9669 C CA . GLU C 1 212 ? 62.682 10.279 111.364 1.000 22.296 212 GLU C CA 1
ATOM 9670 C C . GLU C 1 212 ? 62.542 10.947 112.745 1.000 22.282 212 GLU C C 1
ATOM 9671 O O . GLU C 1 212 ? 61.854 11.964 112.876 1.000 21.649 212 GLU C O 1
ATOM 9677 N N . ILE C 1 213 ? 63.198 10.377 113.757 1.000 21.584 213 ILE C N 1
ATOM 9678 C CA . ILE C 1 213 ? 63.411 11.067 115.016 1.000 22.164 213 ILE C CA 1
ATOM 9679 C C . ILE C 1 213 ? 64.884 11.102 115.365 1.000 21.590 213 ILE C C 1
ATOM 9680 O O . ILE C 1 213 ? 65.666 10.329 114.807 1.000 19.857 213 ILE C O 1
ATOM 9685 N N . LYS C 1 214 ? 65.273 12.035 116.228 1.000 22.717 214 LYS C N 1
ATOM 9686 C CA . LYS C 1 214 ? 66.555 11.970 116.910 1.000 24.414 214 LYS C CA 1
ATOM 9687 C C . LYS C 1 214 ? 66.254 11.691 118.368 1.000 21.990 214 LYS C C 1
ATOM 9688 O O . LYS C 1 214 ? 65.288 12.232 118.916 1.000 20.998 214 LYS C O 1
ATOM 9694 N N . ILE C 1 215 ? 67.057 10.832 118.983 1.000 20.537 215 ILE C N 1
ATOM 9695 C CA . ILE C 1 215 ? 66.932 10.532 120.404 1.000 19.874 215 ILE C CA 1
ATOM 9696 C C . ILE C 1 215 ? 68.006 11.309 121.111 1.000 19.861 215 ILE C C 1
ATOM 9697 O O . ILE C 1 215 ? 69.151 11.255 120.697 1.000 17.398 215 ILE C O 1
ATOM 9702 N N . GLU C 1 216 ? 67.636 12.035 122.162 1.000 21.193 216 GLU C N 1
ATOM 9703 C CA . GLU C 1 216 ? 68.609 12.845 122.943 1.000 22.533 216 GLU C CA 1
ATOM 9704 C C . GLU C 1 216 ? 69.427 11.889 123.799 1.000 22.857 216 GLU C C 1
ATOM 9705 O O . GLU C 1 216 ? 68.869 11.026 124.474 1.000 22.765 216 GLU C O 1
ATOM 9711 N N . HIS C 1 217 ? 70.747 12.042 123.749 1.000 25.391 217 HIS C N 1
ATOM 9712 C CA . HIS C 1 217 ? 71.663 11.286 124.606 1.000 26.506 217 HIS C CA 1
ATOM 9713 C C . HIS C 1 217 ? 71.270 11.451 126.068 1.000 23.764 217 HIS C C 1
ATOM 9714 O O . HIS C 1 217 ? 70.817 12.517 126.483 1.000 21.663 217 HIS C O 1
ATOM 9721 N N . GLY C 1 218 ? 71.387 10.370 126.829 1.000 21.948 218 GLY C N 1
ATOM 9722 C CA . GLY C 1 218 ? 70.973 10.360 128.223 1.000 20.977 218 GLY C CA 1
ATOM 9723 C C . GLY C 1 218 ? 69.489 10.408 128.497 1.000 20.625 218 GLY C C 1
ATOM 9724 O O . GLY C 1 218 ? 69.098 10.555 129.644 1.000 21.664 218 GLY C O 1
ATOM 9725 N N . SER C 1 219 ? 68.635 10.276 127.488 1.000 19.510 219 SER C N 1
ATOM 9726 C CA . SER C 1 219 ? 67.190 10.325 127.725 1.000 19.082 219 SER C CA 1
ATOM 9727 C C . SER C 1 219 ? 66.625 8.990 128.209 1.000 18.998 219 SER C C 1
ATOM 9728 O O . SER C 1 219 ? 67.265 7.960 128.156 1.000 17.882 219 SER C O 1
ATOM 9731 N N . GLU C 1 220 ? 65.393 9.034 128.676 1.000 20.535 220 GLU C N 1
ATOM 9732 C CA . GLU C 1 220 ? 64.648 7.829 128.983 1.000 21.516 220 GLU C CA 1
ATOM 9733 C C . GLU C 1 220 ? 64.421 7.016 127.706 1.000 21.818 220 GLU C C 1
ATOM 9734 O O . GLU C 1 220 ? 64.602 5.799 127.708 1.000 21.268 220 GLU C O 1
ATOM 9740 N N . MET C 1 221 ? 64.075 7.690 126.610 1.000 21.204 221 MET C N 1
ATOM 9741 C CA . MET C 1 221 ? 63.876 7.000 125.340 1.000 21.253 221 MET C CA 1
ATOM 9742 C C . MET C 1 221 ? 65.158 6.282 124.891 1.000 21.436 221 MET C C 1
ATOM 9743 O O . MET C 1 221 ? 65.083 5.156 124.402 1.000 20.505 221 MET C O 1
ATOM 9748 N N . GLU C 1 222 ? 66.320 6.915 125.076 1.000 21.729 222 GLU C N 1
ATOM 9749 C CA . GLU C 1 222 ? 67.593 6.274 124.729 1.000 22.740 222 GLU C CA 1
ATOM 9750 C C . GLU C 1 222 ? 67.824 5.008 125.537 1.000 22.937 222 GLU C C 1
ATOM 9751 O O . GLU C 1 222 ? 68.282 4.018 125.002 1.000 22.408 222 GLU C O 1
ATOM 9757 N N . LYS C 1 223 ? 67.542 5.061 126.830 1.000 23.945 223 LYS C N 1
ATOM 9758 C CA . LYS C 1 223 ? 67.698 3.903 127.682 1.000 26.579 223 LYS C CA 1
ATOM 9759 C C . LYS C 1 223 ? 66.815 2.778 127.131 1.000 25.959 223 LYS C C 1
ATOM 9760 O O . LYS C 1 223 ? 67.315 1.673 126.903 1.000 26.799 223 LYS C O 1
ATOM 9766 N N . GLN C 1 224 ? 65.538 3.086 126.892 1.000 23.255 224 GLN C N 1
ATOM 9767 C CA . GLN C 1 224 ? 64.556 2.116 126.424 1.000 25.300 224 GLN C CA 1
ATOM 9768 C C . GLN C 1 224 ? 64.953 1.476 125.091 1.000 24.924 224 GLN C C 1
ATOM 9769 O O . GLN C 1 224 ? 64.820 0.259 124.921 1.000 26.335 224 GLN C O 1
ATOM 9775 N N . VAL C 1 225 ? 65.461 2.290 124.161 1.000 22.841 225 VAL C N 1
ATOM 9776 C CA . VAL C 1 225 ? 65.875 1.813 122.836 1.000 21.153 225 VAL C CA 1
ATOM 9777 C C . VAL C 1 225 ? 67.162 1.003 122.919 1.000 20.894 225 VAL C C 1
ATOM 9778 O O . VAL C 1 225 ? 67.280 -0.030 122.256 1.000 19.979 225 VAL C O 1
ATOM 9782 N N . ASN C 1 226 ? 68.123 1.461 123.720 1.000 20.668 226 ASN C N 1
ATOM 9783 C CA . ASN C 1 226 ? 69.381 0.718 123.945 1.000 20.242 226 ASN C CA 1
ATOM 9784 C C . ASN C 1 226 ? 69.104 -0.663 124.517 1.000 19.292 226 ASN C C 1
ATOM 9785 O O . ASN C 1 226 ? 69.708 -1.639 124.109 1.000 18.085 226 ASN C O 1
ATOM 9790 N N . SER C 1 227 ? 68.176 -0.719 125.457 1.000 18.440 227 SER C N 1
ATOM 9791 C CA . SER C 1 227 ? 67.743 -1.972 126.068 1.000 17.736 227 SER C CA 1
ATOM 9792 C C . SER C 1 227 ? 67.126 -2.930 125.033 1.000 16.620 227 SER C C 1
ATOM 9793 O O . SER C 1 227 ? 67.436 -4.117 125.006 1.000 16.016 227 SER C O 1
ATOM 9796 N N . PHE C 1 228 ? 66.269 -2.369 124.171 1.000 15.701 228 PHE C N 1
ATOM 9797 C CA . PHE C 1 228 ? 65.658 -3.116 123.064 1.000 15.204 228 PHE C CA 1
ATOM 9798 C C . PHE C 1 228 ? 66.716 -3.709 122.128 1.000 14.560 228 PHE C C 1
ATOM 9799 O O . PHE C 1 228 ? 66.738 -4.900 121.863 1.000 14.099 228 PHE C O 1
ATOM 9807 N N . ARG C 1 229 ? 67.616 -2.861 121.676 1.000 14.662 229 ARG C N 1
ATOM 9808 C CA . ARG C 1 229 ? 68.626 -3.262 120.726 1.000 14.880 229 ARG C CA 1
ATOM 9809 C C . ARG C 1 229 ? 69.592 -4.311 121.266 1.000 14.898 229 ARG C C 1
ATOM 9810 O O . ARG C 1 229 ? 69.850 -5.311 120.587 1.000 14.919 229 ARG C O 1
ATOM 9818 N N . SER C 1 230 ? 70.131 -4.090 122.460 1.000 14.626 230 SER C N 1
ATOM 9819 C CA . SER C 1 230 ? 71.127 -5.014 123.014 1.000 14.567 230 SER C CA 1
ATOM 9820 C C . SER C 1 230 ? 70.512 -6.307 123.596 1.000 13.976 230 SER C C 1
ATOM 9821 O O . SER C 1 230 ? 71.242 -7.285 123.781 1.000 13.354 230 SER C O 1
ATOM 9824 N N . ASN C 1 231 ? 69.201 -6.326 123.833 1.000 13.355 231 ASN C N 1
ATOM 9825 C CA . ASN C 1 231 ? 68.490 -7.577 124.178 1.000 13.044 231 ASN C CA 1
ATOM 9826 C C . ASN C 1 231 ? 67.560 -8.107 123.083 1.000 12.214 231 ASN C C 1
ATOM 9827 O O . ASN C 1 231 ? 66.689 -8.895 123.388 1.000 11.804 231 ASN C O 1
ATOM 9832 N N . SER C 1 232 ? 67.765 -7.697 121.826 1.000 11.713 232 SER C N 1
ATOM 9833 C CA . SER C 1 232 ? 67.085 -8.312 120.685 1.000 11.105 232 SER C CA 1
ATOM 9834 C C . SER C 1 232 ? 68.047 -8.721 119.575 1.000 10.782 232 SER C C 1
ATOM 9835 O O . SER C 1 232 ? 69.080 -8.108 119.373 1.000 10.011 232 SER C O 1
ATOM 9838 N N . THR C 1 233 ? 67.661 -9.753 118.838 1.000 10.872 233 THR C N 1
ATOM 9839 C CA . THR C 1 233 ? 68.158 -9.959 117.474 1.000 10.629 233 THR C CA 1
ATOM 9840 C C . THR C 1 233 ? 67.281 -9.153 116.496 1.000 10.733 233 THR C C 1
ATOM 9841 O O . THR C 1 233 ? 66.069 -9.341 116.400 1.000 10.489 233 THR C O 1
ATOM 9845 N N . ILE C 1 234 ? 67.929 -8.253 115.768 1.000 11.229 234 ILE C N 1
ATOM 9846 C CA . ILE C 1 234 ? 67.295 -7.267 114.921 1.000 11.037 234 ILE C CA 1
ATOM 9847 C C . ILE C 1 234 ? 67.789 -7.461 113.482 1.000 11.574 234 ILE C C 1
ATOM 9848 O O . ILE C 1 234 ? 68.980 -7.578 113.226 1.000 11.958 234 ILE C O 1
ATOM 9853 N N . ARG C 1 235 ? 66.839 -7.496 112.546 1.000 11.786 235 ARG C N 1
ATOM 9854 C CA . ARG C 1 235 ? 67.129 -7.501 111.127 1.000 12.014 235 ARG C CA 1
ATOM 9855 C C . ARG C 1 235 ? 66.374 -6.388 110.420 1.000 12.150 235 ARG C C 1
ATOM 9856 O O . ARG C 1 235 ? 65.317 -5.933 110.880 1.000 12.152 235 ARG C O 1
ATOM 9864 N N . LEU C 1 236 ? 66.959 -5.936 109.312 1.000 11.984 236 LEU C N 1
ATOM 9865 C CA . LEU C 1 236 ? 66.349 -5.004 108.403 1.000 12.276 236 LEU C CA 1
ATOM 9866 C C . LEU C 1 236 ? 66.293 -5.635 107.015 1.000 12.596 236 LEU C C 1
ATOM 9867 O O . LEU C 1 236 ? 67.330 -5.936 106.439 1.000 14.113 236 LEU C O 1
ATOM 9872 N N . THR C 1 237 ? 65.086 -5.864 106.485 1.000 12.532 237 THR C N 1
ATOM 9873 C CA . THR C 1 237 ? 64.894 -6.462 105.164 1.000 11.485 237 THR C CA 1
ATOM 9874 C C . THR C 1 237 ? 64.140 -5.478 104.269 1.000 11.821 237 THR C C 1
ATOM 9875 O O . THR C 1 237 ? 63.145 -4.894 104.667 1.000 11.910 237 THR C O 1
ATOM 9879 N N . ALA C 1 238 ? 64.637 -5.299 103.053 1.000 12.035 238 ALA C N 1
ATOM 9880 C CA . ALA C 1 238 ? 64.096 -4.373 102.101 1.000 11.739 238 ALA C CA 1
ATOM 9881 C C . ALA C 1 238 ? 63.398 -5.154 101.007 1.000 11.855 238 ALA C C 1
ATOM 9882 O O . ALA C 1 238 ? 63.968 -6.086 100.457 1.000 11.673 238 ALA C O 1
ATOM 9884 N N . THR C 1 239 ? 62.160 -4.775 100.695 1.000 11.571 239 THR C N 1
ATOM 9885 C CA . THR C 1 239 ? 61.505 -5.291 99.513 1.000 10.999 239 THR C CA 1
ATOM 9886 C C . THR C 1 239 ? 61.348 -4.093 98.603 1.000 11.203 239 THR C C 1
ATOM 9887 O O . THR C 1 239 ? 60.622 -3.145 98.938 1.000 10.806 239 THR C O 1
ATOM 9891 N N . GLY C 1 240 ? 62.031 -4.144 97.461 1.000 11.755 240 GLY C N 1
ATOM 9892 C CA . GLY C 1 240 ? 62.038 -3.056 96.513 1.000 12.764 240 GLY C CA 1
ATOM 9893 C C . GLY C 1 240 ? 63.134 -2.126 96.949 1.000 14.051 240 GLY C C 1
ATOM 9894 O O . GLY C 1 240 ? 63.662 -2.230 98.040 1.000 14.860 240 GLY C O 1
ATOM 9895 N N . GLY C 1 241 ? 63.456 -1.170 96.104 1.000 15.715 241 GLY C N 1
ATOM 9896 C CA . GLY C 1 241 ? 64.529 -0.228 96.401 1.000 16.607 241 GLY C CA 1
ATOM 9897 C C . GLY C 1 241 ? 65.874 -0.747 95.977 1.000 17.995 241 GLY C C 1
ATOM 9898 O O . GLY C 1 241 ? 66.024 -1.909 95.556 1.000 18.308 241 GLY C O 1
ATOM 9899 N N . LYS C 1 242 ? 66.857 0.127 96.026 1.000 20.584 242 LYS C N 1
ATOM 9900 C CA . LYS C 1 242 ? 68.240 -0.242 95.648 1.000 23.517 242 LYS C CA 1
ATOM 9901 C C . LYS C 1 242 ? 68.699 -1.369 96.587 1.000 22.407 242 LYS C C 1
ATOM 9902 O O . LYS C 1 242 ? 68.515 -1.264 97.802 1.000 21.757 242 LYS C O 1
ATOM 9908 N N . PRO C 1 243 ? 69.252 -2.465 96.038 1.000 22.659 243 PRO C N 1
ATOM 9909 C CA . PRO C 1 243 ? 69.685 -3.564 96.888 1.000 22.770 243 PRO C CA 1
ATOM 9910 C C . PRO C 1 243 ? 70.969 -3.265 97.650 1.000 22.766 243 PRO C C 1
ATOM 9911 O O . PRO C 1 243 ? 71.701 -2.355 97.302 1.000 22.147 243 PRO C O 1
ATOM 9915 N N . GLY C 1 244 ? 71.188 -4.012 98.724 1.000 24.639 244 GLY C N 1
ATOM 9916 C CA . GLY C 1 244 ? 72.392 -3.886 99.545 1.000 23.685 244 GLY C CA 1
ATOM 9917 C C . GLY C 1 244 ? 72.472 -2.621 100.362 1.000 23.917 244 GLY C C 1
ATOM 9918 O O . GLY C 1 244 ? 73.568 -2.196 100.732 1.000 25.431 244 GLY C O 1
ATOM 9919 N N . MET C 1 245 ? 71.329 -2.025 100.679 1.000 23.129 245 MET C N 1
ATOM 9920 C CA . MET C 1 245 ? 71.309 -0.832 101.526 1.000 23.043 245 MET C CA 1
ATOM 9921 C C . MET C 1 245 ? 70.981 -1.117 102.969 1.000 21.625 245 MET C C 1
ATOM 9922 O O . MET C 1 245 ? 71.226 -0.283 103.848 1.000 21.583 245 MET C O 1
ATOM 9927 N N . THR C 1 246 ? 70.445 -2.299 103.260 1.000 20.742 246 THR C N 1
ATOM 9928 C CA . THR C 1 246 ? 69.911 -2.513 104.575 1.000 21.226 246 THR C CA 1
ATOM 9929 C C . THR C 1 246 ? 71.015 -2.637 105.612 1.000 22.072 246 THR C C 1
ATOM 9930 O O . THR C 1 246 ? 70.825 -2.178 106.742 1.000 21.422 246 THR C O 1
ATOM 9934 N N . ASP C 1 247 ? 72.161 -3.227 105.235 1.000 23.239 247 ASP C N 1
ATOM 9935 C CA . ASP C 1 247 ? 73.295 -3.333 106.161 1.000 25.770 247 ASP C CA 1
ATOM 9936 C C . ASP C 1 247 ? 73.789 -1.969 106.649 1.000 27.064 247 ASP C C 1
ATOM 9937 O O . ASP C 1 247 ? 73.988 -1.781 107.843 1.000 27.974 247 ASP C O 1
ATOM 9942 N N . ARG C 1 248 ? 73.927 -1.010 105.741 1.000 30.809 248 ARG C N 1
ATOM 9943 C CA . ARG C 1 248 ? 74.312 0.357 106.132 1.000 33.956 248 ARG C CA 1
ATOM 9944 C C . ARG C 1 248 ? 73.231 1.053 106.993 1.000 33.545 248 ARG C C 1
ATOM 9945 O O . ARG C 1 248 ? 73.563 1.816 107.920 1.000 37.237 248 ARG C O 1
ATOM 9953 N N . ILE C 1 249 ? 71.955 0.829 106.707 1.000 31.214 249 ILE C N 1
ATOM 9954 C CA . ILE C 1 249 ? 70.898 1.478 107.491 1.000 28.599 249 ILE C CA 1
ATOM 9955 C C . ILE C 1 249 ? 70.889 0.877 108.898 1.000 27.319 249 ILE C C 1
ATOM 9956 O O . ILE C 1 249 ? 70.736 1.577 109.875 1.000 27.018 249 ILE C O 1
ATOM 9961 N N . LEU C 1 250 ? 71.061 -0.430 108.987 1.000 27.198 250 LEU C N 1
ATOM 9962 C CA . LEU C 1 250 ? 70.951 -1.109 110.256 1.000 26.351 250 LEU C CA 1
ATOM 9963 C C . LEU C 1 250 ? 72.154 -0.826 111.154 1.000 27.849 250 LEU C C 1
ATOM 9964 O O . LEU C 1 250 ? 71.985 -0.392 112.284 1.000 27.035 250 LEU C O 1
ATOM 9969 N N . HIS C 1 251 ? 73.360 -1.017 110.616 1.000 29.635 251 HIS C N 1
ATOM 9970 C CA . HIS C 1 251 ? 74.606 -0.927 111.379 1.000 32.327 251 HIS C CA 1
ATOM 9971 C C . HIS C 1 251 ? 75.462 0.260 110.996 1.000 35.956 251 HIS C C 1
ATOM 9972 O O . HIS C 1 251 ? 75.757 1.116 111.847 1.000 32.720 251 HIS C O 1
ATOM 9979 N N . GLY C 1 252 ? 75.849 0.272 109.713 1.000 39.662 252 GLY C N 1
ATOM 9980 C CA . GLY C 1 252 ? 76.986 0.997 109.185 1.000 40.449 252 GLY C CA 1
ATOM 9981 C C . GLY C 1 252 ? 77.019 2.480 109.440 1.000 42.898 252 GLY C C 1
ATOM 9982 O O . GLY C 1 252 ? 76.115 3.010 110.081 1.000 43.185 252 GLY C O 1
ATOM 9983 N N . PRO C 1 253 ? 78.054 3.146 108.917 1.000 50.333 253 PRO C N 1
ATOM 9984 C CA . PRO C 1 253 ? 78.460 4.512 109.285 1.000 51.162 253 PRO C CA 1
ATOM 9985 C C . PRO C 1 253 ? 77.336 5.549 109.433 1.000 47.662 253 PRO C C 1
ATOM 9986 O O . PRO C 1 253 ? 77.148 6.096 110.493 1.000 50.255 253 PRO C O 1
ATOM 9990 N N . ASP C 1 254 ? 76.613 5.820 108.364 1.000 45.837 254 ASP C N 1
ATOM 9991 C CA . ASP C 1 254 ? 75.606 6.884 108.377 1.000 47.681 254 ASP C CA 1
ATOM 9992 C C . ASP C 1 254 ? 74.281 6.318 107.865 1.000 46.379 254 ASP C C 1
ATOM 9993 O O . ASP C 1 254 ? 73.975 6.294 106.665 1.000 49.040 254 ASP C O 1
ATOM 9998 N N . SER C 1 255 ? 73.493 5.847 108.823 1.000 39.495 255 SER C N 1
ATOM 9999 C CA . SER C 1 255 ? 72.293 5.103 108.537 1.000 35.222 255 SER C CA 1
ATOM 10000 C C . SER C 1 255 ? 71.170 6.014 108.001 1.000 33.692 255 SER C C 1
ATOM 10001 O O . SER C 1 255 ? 70.431 5.601 107.124 1.000 32.920 255 SER C O 1
ATOM 10004 N N . GLN C 1 256 ? 71.072 7.226 108.487 1.000 30.408 256 GLN C N 1
ATOM 10005 C CA . GLN C 1 256 ? 70.086 8.208 108.043 1.000 30.384 256 GLN C CA 1
ATOM 10006 C C . GLN C 1 256 ? 70.314 8.593 106.564 1.000 30.349 256 GLN C C 1
ATOM 10007 O O . GLN C 1 256 ? 69.362 8.770 105.821 1.000 32.240 256 GLN C O 1
ATOM 10013 N N . GLN C 1 257 ? 71.572 8.746 106.154 1.000 30.215 257 GLN C N 1
ATOM 10014 C CA . GLN C 1 257 ? 71.936 9.031 104.750 1.000 30.089 257 GLN C CA 1
ATOM 10015 C C . GLN C 1 257 ? 71.730 7.797 103.895 1.000 25.822 257 GLN C C 1
ATOM 10016 O O . GLN C 1 257 ? 71.247 7.898 102.780 1.000 29.354 257 GLN C O 1
ATOM 10022 N N . ALA C 1 258 ? 72.173 6.641 104.375 1.000 23.315 258 ALA C N 1
ATOM 10023 C CA . ALA C 1 258 ? 71.968 5.370 103.646 1.000 21.946 258 ALA C CA 1
ATOM 10024 C C . ALA C 1 258 ? 70.469 5.110 103.441 1.000 19.978 258 ALA C C 1
ATOM 10025 O O . ALA C 1 258 ? 70.063 4.625 102.411 1.000 18.466 258 ALA C O 1
ATOM 10027 N N . PHE C 1 259 ? 69.657 5.446 104.432 1.000 17.810 259 PHE C N 1
ATOM 10028 C CA . PHE C 1 259 ? 68.228 5.329 104.300 1.000 18.093 259 PHE C CA 1
ATOM 10029 C C . PHE C 1 259 ? 67.679 6.289 103.257 1.000 19.478 259 PHE C C 1
ATOM 10030 O O . PHE C 1 259 ? 66.864 5.873 102.431 1.000 18.576 259 PHE C O 1
ATOM 10038 N N . SER C 1 260 ? 68.124 7.536 103.277 1.000 19.888 260 SER C N 1
ATOM 10039 C CA . SER C 1 260 ? 67.662 8.533 102.312 1.000 19.637 260 SER C CA 1
ATOM 10040 C C . SER C 1 260 ? 68.108 8.146 100.882 1.000 19.381 260 SER C C 1
ATOM 10041 O O . SER C 1 260 ? 67.444 8.474 99.911 1.000 19.963 260 SER C O 1
ATOM 10044 N N . GLN C 1 261 ? 69.221 7.458 100.742 1.000 19.523 261 GLN C N 1
ATOM 10045 C CA . GLN C 1 261 ? 69.635 6.946 99.432 1.000 21.621 261 GLN C CA 1
ATOM 10046 C C . GLN C 1 261 ? 68.696 5.858 98.926 1.000 19.805 261 GLN C C 1
ATOM 10047 O O . GLN C 1 261 ? 68.350 5.818 97.740 1.000 21.706 261 GLN C O 1
ATOM 10053 N N . TRP C 1 262 ? 68.315 4.949 99.821 1.000 18.483 262 TRP C N 1
ATOM 10054 C CA . TRP C 1 262 ? 67.355 3.890 99.503 1.000 16.573 262 TRP C CA 1
ATOM 10055 C C . TRP C 1 262 ? 65.993 4.536 99.167 1.000 16.631 262 TRP C C 1
ATOM 10056 O O . TRP C 1 262 ? 65.386 4.205 98.168 1.000 15.185 262 TRP C O 1
ATOM 10067 N N . ALA C 1 263 ? 65.563 5.493 99.976 1.000 18.446 263 ALA C N 1
ATOM 10068 C CA . ALA C 1 263 ? 64.307 6.198 99.752 1.000 20.602 263 ALA C CA 1
ATOM 10069 C C . ALA C 1 263 ? 64.229 6.946 98.420 1.000 23.647 263 ALA C C 1
ATOM 10070 O O . ALA C 1 263 ? 63.224 6.861 97.726 1.000 25.456 263 ALA C O 1
ATOM 10072 N N . GLU C 1 264 ? 65.264 7.689 98.068 1.000 26.237 264 GLU C N 1
ATOM 10073 C CA . GLU C 1 264 ? 65.296 8.396 96.774 1.000 28.655 264 GLU C CA 1
ATOM 10074 C C . GLU C 1 264 ? 65.535 7.443 95.576 1.000 24.960 264 GLU C C 1
ATOM 10075 O O . GLU C 1 264 ? 65.224 7.784 94.450 1.000 22.461 264 GLU C O 1
ATOM 10081 N N . SER C 1 265 ? 66.075 6.252 95.825 1.000 21.601 265 SER C N 1
ATOM 10082 C CA . SER C 1 265 ? 66.222 5.232 94.779 1.000 20.158 265 SER C CA 1
ATOM 10083 C C . SER C 1 265 ? 64.896 4.545 94.363 1.000 19.249 265 SER C C 1
ATOM 10084 O O . SER C 1 265 ? 64.852 3.863 93.342 1.000 21.246 265 SER C O 1
ATOM 10087 N N . LEU C 1 266 ? 63.834 4.701 95.134 1.000 18.009 266 LEU C N 1
ATOM 10088 C CA . LEU C 1 266 ? 62.646 3.876 94.967 1.000 17.634 266 LEU C CA 1
ATOM 10089 C C . LEU C 1 266 ? 62.037 3.978 93.572 1.000 17.992 266 LEU C C 1
ATOM 10090 O O . LEU C 1 266 ? 61.577 2.982 93.037 1.000 18.683 266 LEU C O 1
ATOM 10095 N N . LEU C 1 267 ? 62.089 5.124 92.945 1.000 17.868 267 LEU C N 1
ATOM 10096 C CA . LEU C 1 267 ? 61.544 5.266 91.602 1.000 18.611 267 LEU C CA 1
ATOM 10097 C C . LEU C 1 267 ? 62.192 4.358 90.571 1.000 18.352 267 LEU C C 1
ATOM 10098 O O . LEU C 1 267 ? 61.525 3.923 89.634 1.000 18.413 267 LEU C O 1
ATOM 10103 N N . ASP C 1 268 ? 63.489 4.088 90.723 1.000 19.012 268 ASP C N 1
ATOM 10104 C CA . ASP C 1 268 ? 64.185 3.225 89.784 1.000 18.785 268 ASP C CA 1
ATOM 10105 C C . ASP C 1 268 ? 64.120 1.767 90.191 1.000 16.821 268 ASP C C 1
ATOM 10106 O O . ASP C 1 268 ? 64.391 0.882 89.381 1.000 16.319 268 ASP C O 1
ATOM 10111 N N . TYR C 1 269 ? 63.784 1.504 91.439 1.000 14.847 269 TYR C N 1
ATOM 10112 C CA . TYR C 1 269 ? 63.797 0.136 91.946 1.000 14.432 269 TYR C CA 1
ATOM 10113 C C . TYR C 1 269 ? 62.476 -0.298 92.560 1.000 13.853 269 TYR C C 1
ATOM 10114 O O . TYR C 1 269 ? 62.458 -1.235 93.328 1.000 13.420 269 TYR C O 1
ATOM 10123 N N . ALA C 1 270 ? 61.380 0.357 92.197 1.000 13.025 270 ALA C N 1
ATOM 10124 C CA . ALA C 1 270 ? 60.079 0.082 92.807 1.000 11.795 270 ALA C CA 1
ATOM 10125 C C . ALA C 1 270 ? 59.588 -1.284 92.409 1.000 11.076 270 ALA C C 1
ATOM 10126 O O . ALA C 1 270 ? 59.794 -1.719 91.264 1.000 10.263 270 ALA C O 1
ATOM 10128 N N . THR C 1 271 ? 59.004 -1.985 93.386 1.000 10.826 271 THR C N 1
ATOM 10129 C CA . THR C 1 271 ? 58.348 -3.270 93.151 1.000 10.611 271 THR C CA 1
ATOM 10130 C C . THR C 1 271 ? 57.094 -3.346 93.991 1.000 9.878 271 THR C C 1
ATOM 10131 O O . THR C 1 271 ? 56.836 -2.489 94.818 1.000 9.501 271 THR C O 1
ATOM 10135 N N . LEU C 1 272 ? 56.323 -4.398 93.756 1.000 9.198 272 LEU C N 1
ATOM 10136 C CA . LEU C 1 272 ? 55.237 -4.758 94.637 1.000 9.041 272 LEU C CA 1
ATOM 10137 C C . LEU C 1 272 ? 55.907 -4.915 95.967 1.000 8.919 272 LEU C C 1
ATOM 10138 O O . LEU C 1 272 ? 56.944 -5.556 96.055 1.000 8.604 272 LEU C O 1
ATOM 10143 N N . MET C 1 273 ? 55.350 -4.296 96.991 1.000 9.179 273 MET C N 1
ATOM 10144 C CA . MET C 1 273 ? 55.925 -4.388 98.333 1.000 9.344 273 MET C CA 1
ATOM 10145 C C . MET C 1 273 ? 54.925 -4.323 99.478 1.000 8.734 273 MET C C 1
ATOM 10146 O O . MET C 1 273 ? 55.344 -4.342 100.623 1.000 8.163 273 MET C O 1
ATOM 10151 N N . ASP C 1 274 ? 53.626 -4.246 99.211 1.000 8.471 274 ASP C N 1
ATOM 10152 C CA . ASP C 1 274 ? 52.651 -4.233 100.296 1.000 8.380 274 ASP C CA 1
ATOM 10153 C C . ASP C 1 274 ? 51.289 -4.645 99.806 1.000 8.645 274 ASP C C 1
ATOM 10154 O O . ASP C 1 274 ? 50.958 -4.472 98.651 1.000 8.870 274 ASP C O 1
ATOM 10159 N N . PHE C 1 275 ? 50.511 -5.181 100.729 1.000 9.176 275 PHE C N 1
ATOM 10160 C CA . PHE C 1 275 ? 49.185 -5.691 100.484 1.000 9.364 275 PHE C CA 1
ATOM 10161 C C . PHE C 1 275 ? 48.194 -4.937 101.335 1.000 10.090 275 PHE C C 1
ATOM 10162 O O . PHE C 1 275 ? 48.527 -4.513 102.430 1.000 10.122 275 PHE C O 1
ATOM 10170 N N . SER C 1 276 ? 46.985 -4.798 100.809 1.000 10.850 276 SER C N 1
ATOM 10171 C CA . SER C 1 276 ? 45.847 -4.229 101.493 1.000 11.791 276 SER C CA 1
ATOM 10172 C C . SER C 1 276 ? 44.838 -5.362 101.676 1.000 13.079 276 SER C C 1
ATOM 10173 O O . SER C 1 276 ? 45.094 -6.491 101.249 1.000 13.925 276 SER C O 1
ATOM 10176 N N . THR C 1 277 ? 43.662 -5.059 102.227 1.000 14.224 277 THR C N 1
ATOM 10177 C CA . THR C 1 277 ? 42.653 -6.102 102.461 1.000 15.184 277 THR C CA 1
ATOM 10178 C C . THR C 1 277 ? 42.162 -6.753 101.172 1.000 15.199 277 THR C C 1
ATOM 10179 O O . THR C 1 277 ? 41.630 -7.829 101.234 1.000 14.857 277 THR C O 1
ATOM 10183 N N . GLU C 1 278 ? 42.329 -6.097 100.028 1.000 16.206 278 GLU C N 1
ATOM 10184 C CA . GLU C 1 278 ? 41.840 -6.602 98.741 1.000 17.517 278 GLU C CA 1
ATOM 10185 C C . GLU C 1 278 ? 42.958 -7.234 97.858 1.000 15.431 278 GLU C C 1
ATOM 10186 O O . GLU C 1 278 ? 42.675 -7.620 96.729 1.000 14.630 278 GLU C O 1
ATOM 10192 N N . SER C 1 279 ? 44.194 -7.353 98.376 1.000 13.280 279 SER C N 1
ATOM 10193 C CA . SER C 1 279 ? 45.328 -7.673 97.529 1.000 11.595 279 SER C CA 1
ATOM 10194 C C . SER C 1 279 ? 45.272 -9.077 96.968 1.000 10.352 279 SER C C 1
ATOM 10195 O O . SER C 1 279 ? 45.390 -9.252 95.776 1.000 9.682 279 SER C O 1
ATOM 10198 N N . LEU C 1 280 ? 45.095 -10.065 97.828 1.000 9.418 280 LEU C N 1
ATOM 10199 C CA . LEU C 1 280 ? 45.075 -11.461 97.416 1.000 9.051 280 LEU C CA 1
ATOM 10200 C C . LEU C 1 280 ? 43.639 -11.900 97.203 1.000 9.248 280 LEU C C 1
ATOM 10201 O O . LEU C 1 280 ? 42.815 -11.759 98.085 1.000 8.619 280 LEU C O 1
ATOM 10206 N N . GLN C 1 281 ? 43.323 -12.393 95.995 1.000 9.414 281 GLN C N 1
ATOM 10207 C CA . GLN C 1 281 ? 41.980 -12.846 95.668 1.000 9.180 281 GLN C CA 1
ATOM 10208 C C . GLN C 1 281 ? 42.087 -14.294 95.235 1.000 9.469 281 GLN C C 1
ATOM 10209 O O . GLN C 1 281 ? 43.053 -14.669 94.597 1.000 9.851 281 GLN C O 1
ATOM 10215 N N . PRO C 1 282 ? 41.121 -15.130 95.639 1.000 9.588 282 PRO C N 1
ATOM 10216 C CA . PRO C 1 282 ? 41.202 -16.552 95.332 1.000 9.354 282 PRO C CA 1
ATOM 10217 C C . PRO C 1 282 ? 40.916 -16.828 93.876 1.000 9.415 282 PRO C C 1
ATOM 10218 O O . PRO C 1 282 ? 40.079 -16.167 93.278 1.000 9.350 282 PRO C O 1
ATOM 10222 N N . ILE C 1 283 ? 41.599 -17.813 93.319 1.000 10.026 283 ILE C N 1
ATOM 10223 C CA . ILE C 1 283 ? 41.313 -18.250 91.945 1.000 10.280 283 ILE C CA 1
ATOM 10224 C C . ILE C 1 283 ? 39.983 -18.937 91.835 1.000 10.142 283 ILE C C 1
ATOM 10225 O O . ILE C 1 283 ? 39.376 -18.916 90.771 1.000 10.192 283 ILE C O 1
ATOM 10230 N N . TRP C 1 284 ? 39.519 -19.552 92.914 1.000 10.071 284 TRP C N 1
ATOM 10231 C CA . TRP C 1 284 ? 38.226 -20.265 92.854 1.000 10.297 284 TRP C CA 1
ATOM 10232 C C . TRP C 1 284 ? 37.051 -19.353 92.457 1.000 10.163 284 TRP C C 1
ATOM 10233 O O . TRP C 1 284 ? 36.244 -19.744 91.634 1.000 10.105 284 TRP C O 1
ATOM 10244 N N . ALA C 1 285 ? 37.026 -18.120 92.955 1.000 10.249 285 ALA C N 1
ATOM 10245 C CA . ALA C 1 285 ? 36.034 -17.115 92.511 1.000 10.613 285 ALA C CA 1
ATOM 10246 C C . ALA C 1 285 ? 35.979 -16.888 90.999 1.000 11.336 285 ALA C C 1
ATOM 10247 O O . ALA C 1 285 ? 35.019 -16.345 90.488 1.000 12.574 285 ALA C O 1
ATOM 10249 N N . LEU C 1 286 ? 37.022 -17.270 90.267 1.000 11.954 286 LEU C N 1
ATOM 10250 C CA . LEU C 1 286 ? 37.076 -17.168 88.803 1.000 11.899 286 LEU C CA 1
ATOM 10251 C C . LEU C 1 286 ? 36.417 -18.328 88.050 1.000 12.603 286 LEU C C 1
ATOM 10252 O O . LEU C 1 286 ? 36.226 -18.257 86.827 1.000 11.898 286 LEU C O 1
ATOM 10257 N N . ALA C 1 287 ? 36.116 -19.411 88.741 1.000 14.137 287 ALA C N 1
ATOM 10258 C CA . ALA C 1 287 ? 35.561 -20.597 88.082 1.000 15.733 287 ALA C CA 1
ATOM 10259 C C . ALA C 1 287 ? 34.113 -20.310 87.637 1.000 16.826 287 ALA C C 1
ATOM 10260 O O . ALA C 1 287 ? 33.397 -19.598 88.320 1.000 15.680 287 ALA C O 1
ATOM 10262 N N . ASP C 1 288 ? 33.724 -20.853 86.487 1.000 19.945 288 ASP C N 1
ATOM 10263 C CA . ASP C 1 288 ? 32.371 -20.635 85.920 1.000 22.515 288 ASP C CA 1
ATOM 10264 C C . ASP C 1 288 ? 31.256 -21.205 86.798 1.000 24.547 288 ASP C C 1
ATOM 10265 O O . ASP C 1 288 ? 30.296 -20.504 87.118 1.000 24.536 288 ASP C O 1
ATOM 10270 N N . LYS C 1 289 ? 31.406 -22.463 87.203 1.000 26.463 289 LYS C N 1
ATOM 10271 C CA . LYS C 1 289 ? 30.351 -23.195 87.913 1.000 29.248 289 LYS C CA 1
ATOM 10272 C C . LYS C 1 289 ? 30.489 -23.072 89.432 1.000 28.563 289 LYS C C 1
ATOM 10273 O O . LYS C 1 289 ? 31.575 -23.249 89.961 1.000 28.372 289 LYS C O 1
ATOM 10279 N N . PRO C 1 290 ? 29.394 -22.768 90.147 1.000 30.215 290 PRO C N 1
ATOM 10280 C CA . PRO C 1 290 ? 29.444 -22.753 91.630 1.000 30.917 290 PRO C CA 1
ATOM 10281 C C . PRO C 1 290 ? 29.999 -24.034 92.298 1.000 29.092 290 PRO C C 1
ATOM 10282 O O . PRO C 1 290 ? 30.583 -23.946 93.373 1.000 26.252 290 PRO C O 1
ATOM 10286 N N . GLU C 1 291 ? 29.800 -25.192 91.661 1.000 30.611 291 GLU C N 1
ATOM 10287 C CA . GLU C 1 291 ? 30.263 -26.483 92.196 1.000 34.452 291 GLU C CA 1
ATOM 10288 C C . GLU C 1 291 ? 31.782 -26.538 92.167 1.000 32.724 291 GLU C C 1
ATOM 10289 O O . GLU C 1 291 ? 32.403 -27.115 93.051 1.000 32.102 291 GLU C O 1
ATOM 10295 N N . ARG C 1 292 ? 32.357 -25.963 91.115 1.000 29.180 292 ARG C N 1
ATOM 10296 C CA . ARG C 1 292 ? 33.800 -25.894 90.924 1.000 25.776 292 ARG C CA 1
ATOM 10297 C C . ARG C 1 292 ? 34.445 -24.876 91.893 1.000 25.092 292 ARG C C 1
ATOM 10298 O O . ARG C 1 292 ? 35.497 -25.154 92.479 1.000 23.553 292 ARG C O 1
ATOM 10306 N N . ARG C 1 293 ? 33.796 -23.722 92.081 1.000 23.408 293 ARG C N 1
ATOM 10307 C CA . ARG C 1 293 ? 34.237 -22.715 93.055 1.000 24.044 293 ARG C CA 1
ATOM 10308 C C . ARG C 1 293 ? 34.330 -23.327 94.427 1.000 22.699 293 ARG C C 1
ATOM 10309 O O . ARG C 1 293 ? 35.260 -23.047 95.180 1.000 24.673 293 ARG C O 1
ATOM 10317 N N . VAL C 1 294 ? 33.343 -24.139 94.748 1.000 21.279 294 VAL C N 1
ATOM 10318 C CA . VAL C 1 294 ? 33.228 -24.709 96.053 1.000 19.989 294 VAL C CA 1
ATOM 10319 C C . VAL C 1 294 ? 34.249 -25.814 96.215 1.000 18.872 294 VAL C C 1
ATOM 10320 O O . VAL C 1 294 ? 34.891 -25.858 97.252 1.000 21.163 294 VAL C O 1
ATOM 10324 N N . GLU C 1 295 ? 34.419 -26.705 95.235 1.000 17.275 295 GLU C N 1
ATOM 10325 C CA . GLU C 1 295 ? 35.350 -27.818 95.438 1.000 16.904 295 GLU C CA 1
ATOM 10326 C C . GLU C 1 295 ? 36.782 -27.327 95.518 1.000 15.769 295 GLU C C 1
ATOM 10327 O O . GLU C 1 295 ? 37.563 -27.861 96.306 1.000 17.104 295 GLU C O 1
ATOM 10333 N N . LEU C 1 296 ? 37.107 -26.292 94.749 1.000 14.312 296 LEU C N 1
ATOM 10334 C CA . LEU C 1 296 ? 38.431 -25.656 94.844 1.000 14.260 296 LEU C CA 1
ATOM 10335 C C . LEU C 1 296 ? 38.627 -25.016 96.209 1.000 14.046 296 LEU C C 1
ATOM 10336 O O . LEU C 1 296 ? 39.641 -25.244 96.857 1.000 14.322 296 LEU C O 1
ATOM 10341 N N . GLU C 1 297 ? 37.632 -24.273 96.675 1.000 13.807 297 GLU C N 1
ATOM 10342 C CA . GLU C 1 297 ? 37.713 -23.661 98.005 1.000 12.979 297 GLU C CA 1
ATOM 10343 C C . GLU C 1 297 ? 37.821 -24.669 99.146 1.000 12.253 297 GLU C C 1
ATOM 10344 O O . GLU C 1 297 ? 38.532 -24.413 100.126 1.000 11.939 297 GLU C O 1
ATOM 10350 N N . ASP C 1 298 ? 37.126 -25.794 99.036 1.000 12.138 298 ASP C N 1
ATOM 10351 C CA . ASP C 1 298 ? 37.197 -26.877 100.047 1.000 12.280 298 ASP C CA 1
ATOM 10352 C C . ASP C 1 298 ? 38.560 -27.505 100.142 1.000 11.518 298 ASP C C 1
ATOM 10353 O O . ASP C 1 298 ? 38.938 -28.010 101.196 1.000 11.518 298 ASP C O 1
ATOM 10358 N N . ALA C 1 299 ? 39.296 -27.483 99.032 1.000 10.981 299 ALA C N 1
ATOM 10359 C CA . ALA C 1 299 ? 40.624 -28.059 98.994 1.000 10.009 299 ALA C CA 1
ATOM 10360 C C . ALA C 1 299 ? 41.694 -27.149 99.601 1.000 9.691 299 ALA C C 1
ATOM 10361 O O . ALA C 1 299 ? 42.834 -27.580 99.809 1.000 9.060 299 ALA C O 1
ATOM 10363 N N . PHE C 1 300 ? 41.347 -25.903 99.914 1.000 9.567 300 PHE C N 1
ATOM 10364 C CA . PHE C 1 300 ? 42.353 -24.966 100.433 1.000 9.651 300 PHE C CA 1
ATOM 10365 C C . PHE C 1 300 ? 42.940 -25.392 101.767 1.000 10.314 300 PHE C C 1
ATOM 10366 O O . PHE C 1 300 ? 44.150 -25.323 101.921 1.000 11.217 300 PHE C O 1
ATOM 10374 N N . PRO C 1 301 ? 42.118 -25.874 102.727 1.000 10.919 301 PRO C N 1
ATOM 10375 C CA . PRO C 1 301 ? 42.724 -26.338 103.986 1.000 11.274 301 PRO C CA 1
ATOM 10376 C C . PRO C 1 301 ? 43.810 -27.407 103.787 1.000 12.767 301 PRO C C 1
ATOM 10377 O O . PRO C 1 301 ? 44.829 -27.351 104.483 1.000 14.601 301 PRO C O 1
ATOM 10381 N N . GLU C 1 302 ? 43.617 -28.365 102.874 1.000 14.229 302 GLU C N 1
ATOM 10382 C CA . GLU C 1 302 ? 44.653 -29.378 102.677 1.000 15.625 302 GLU C CA 1
ATOM 10383 C C . GLU C 1 302 ? 45.878 -28.811 101.938 1.000 14.161 302 GLU C C 1
ATOM 10384 O O . GLU C 1 302 ? 47.001 -29.165 102.291 1.000 15.126 302 GLU C O 1
ATOM 10390 N N . PHE C 1 303 ? 45.677 -27.901 100.981 1.000 12.083 303 PHE C N 1
ATOM 10391 C CA . PHE C 1 303 ? 46.800 -27.189 100.390 1.000 11.842 303 PHE C CA 1
ATOM 10392 C C . PHE C 1 303 ? 47.665 -26.514 101.478 1.000 12.288 303 PHE C C 1
ATOM 10393 O O . PHE C 1 303 ? 48.901 -26.567 101.403 1.000 12.064 303 PHE C O 1
ATOM 10401 N N . MET C 1 304 ? 47.000 -25.920 102.475 1.000 12.662 304 MET C N 1
ATOM 10402 C CA . MET C 1 304 ? 47.633 -25.161 103.551 1.000 13.297 304 MET C CA 1
ATOM 10403 C C . MET C 1 304 ? 48.123 -25.973 104.745 1.000 14.267 304 MET C C 1
ATOM 10404 O O . MET C 1 304 ? 48.777 -25.416 105.622 1.000 13.843 304 MET C O 1
ATOM 10409 N N . LYS C 1 305 ? 47.786 -27.260 104.798 1.000 16.669 305 LYS C N 1
ATOM 10410 C CA . LYS C 1 305 ? 48.045 -28.118 105.968 1.000 18.707 305 LYS C CA 1
ATOM 10411 C C . LYS C 1 305 ? 49.492 -28.011 106.474 1.000 18.859 305 LYS C C 1
ATOM 10412 O O . LYS C 1 305 ? 49.697 -27.606 107.625 1.000 20.648 305 LYS C O 1
ATOM 10418 N N . GLN C 1 306 ? 50.460 -28.318 105.628 1.000 19.080 306 GLN C N 1
ATOM 10419 C CA . GLN C 1 306 ? 51.873 -28.239 106.011 1.000 22.332 306 GLN C CA 1
ATOM 10420 C C . GLN C 1 306 ? 52.252 -26.849 106.598 1.000 19.951 306 GLN C C 1
ATOM 10421 O O . GLN C 1 306 ? 52.971 -26.764 107.601 1.000 19.068 306 GLN C O 1
ATOM 10427 N N . SER C 1 307 ? 51.754 -25.781 105.981 1.000 18.034 307 SER C N 1
ATOM 10428 C CA . SER C 1 307 ? 52.079 -24.429 106.410 1.000 17.896 307 SER C CA 1
ATOM 10429 C C . SER C 1 307 ? 51.491 -24.069 107.768 1.000 17.511 307 SER C C 1
ATOM 10430 O O . SER C 1 307 ? 52.069 -23.263 108.485 1.000 16.978 307 SER C O 1
ATOM 10433 N N . GLN C 1 308 ? 50.367 -24.677 108.135 1.000 18.204 308 GLN C N 1
ATOM 10434 C CA . GLN C 1 308 ? 49.714 -24.350 109.409 1.000 19.081 308 GLN C CA 1
ATOM 10435 C C . GLN C 1 308 ? 50.257 -25.070 110.637 1.000 19.710 308 GLN C C 1
ATOM 10436 O O . GLN C 1 308 ? 49.777 -24.803 111.724 1.000 20.489 308 GLN C O 1
ATOM 10442 N N . GLN C 1 309 ? 51.234 -25.967 110.489 1.000 20.950 309 GLN C N 1
ATOM 10443 C CA . GLN C 1 309 ? 51.842 -26.621 111.646 1.000 21.259 309 GLN C CA 1
ATOM 10444 C C . GLN C 1 309 ? 52.445 -25.541 112.543 1.000 20.860 309 GLN C C 1
ATOM 10445 O O . GLN C 1 309 ? 53.001 -24.551 112.048 1.000 19.508 309 GLN C O 1
ATOM 10451 N N . SER C 1 310 ? 52.333 -25.750 113.852 1.000 20.893 310 SER C N 1
ATOM 10452 C CA . SER C 1 310 ? 52.968 -24.881 114.831 1.000 20.517 310 SER C CA 1
ATOM 10453 C C . SER C 1 310 ? 54.479 -24.930 114.739 1.000 19.937 310 SER C C 1
ATOM 10454 O O . SER C 1 310 ? 55.068 -25.926 114.313 1.000 20.276 310 SER C O 1
ATOM 10457 N N . ILE C 1 311 ? 55.102 -23.820 115.126 1.000 19.670 311 ILE C N 1
ATOM 10458 C CA . ILE C 1 311 ? 56.542 -23.745 115.243 1.000 19.097 311 ILE C CA 1
ATOM 10459 C C . ILE C 1 311 ? 56.889 -24.553 116.479 1.000 19.998 311 ILE C C 1
ATOM 10460 O O . ILE C 1 311 ? 56.218 -24.409 117.514 1.000 19.705 311 ILE C O 1
ATOM 10465 N N . PRO C 1 312 ? 57.890 -25.432 116.378 1.000 22.104 312 PRO C N 1
ATOM 10466 C CA . PRO C 1 312 ? 58.319 -26.148 117.585 1.000 23.769 312 PRO C CA 1
ATOM 10467 C C . PRO C 1 312 ? 58.943 -25.201 118.624 1.000 25.082 312 PRO C C 1
ATOM 10468 O O . PRO C 1 312 ? 59.697 -24.319 118.267 1.000 26.863 312 PRO C O 1
ATOM 10472 N N . LYS C 1 313 ? 58.610 -25.395 119.896 1.000 25.107 313 LYS C N 1
ATOM 10473 C CA . LYS C 1 313 ? 59.049 -24.540 120.988 1.000 22.816 313 LYS C CA 1
ATOM 10474 C C . LYS C 1 313 ? 59.960 -25.298 121.974 1.000 24.000 313 LYS C C 1
ATOM 10475 O O . LYS C 1 313 ? 59.765 -26.488 122.217 1.000 23.506 313 LYS C O 1
ATOM 10481 N N . VAL C 1 314 ? 60.949 -24.572 122.514 1.000 24.646 314 VAL C N 1
ATOM 10482 C CA . VAL C 1 314 ? 61.789 -25.024 123.584 1.000 25.486 314 VAL C CA 1
ATOM 10483 C C . VAL C 1 314 ? 61.178 -24.530 124.886 1.000 28.300 314 VAL C C 1
ATOM 10484 O O . VAL C 1 314 ? 61.365 -23.372 125.259 1.000 28.284 314 VAL C O 1
ATOM 10488 N N . ASP C 1 315 ? 60.399 -25.398 125.525 1.000 33.683 315 ASP C N 1
ATOM 10489 C CA . ASP C 1 315 ? 59.802 -25.119 126.846 1.000 34.480 315 ASP C CA 1
ATOM 10490 C C . ASP C 1 315 ? 60.785 -25.344 128.013 1.000 34.817 315 ASP C C 1
ATOM 10491 O O . ASP C 1 315 ? 60.682 -24.687 129.065 1.000 33.833 315 ASP C O 1
ATOM 10496 N N . LYS C 1 316 ? 61.737 -26.258 127.815 1.000 32.445 316 LYS C N 1
ATOM 10497 C CA . LYS C 1 316 ? 62.701 -26.611 128.838 1.000 30.159 316 LYS C CA 1
ATOM 10498 C C . LYS C 1 316 ? 63.819 -25.577 128.803 1.000 26.129 316 LYS C C 1
ATOM 10499 O O . LYS C 1 316 ? 64.789 -25.733 128.078 1.000 22.701 316 LYS C O 1
ATOM 10505 N N . VAL C 1 317 ? 63.693 -24.538 129.617 1.000 24.609 317 VAL C N 1
ATOM 10506 C CA . VAL C 1 317 ? 64.653 -23.409 129.567 1.000 23.994 317 VAL C CA 1
ATOM 10507 C C . VAL C 1 317 ? 65.593 -23.292 130.745 1.000 24.804 317 VAL C C 1
ATOM 10508 O O . VAL C 1 317 ? 66.499 -22.454 130.711 1.000 25.304 317 VAL C O 1
ATOM 10512 N N . LEU C 1 318 ? 65.373 -24.102 131.776 1.000 25.597 318 LEU C N 1
ATOM 10513 C CA . LEU C 1 318 ? 66.244 -24.101 132.933 1.000 26.320 318 LEU C CA 1
ATOM 10514 C C . LEU C 1 318 ? 67.025 -25.401 132.960 1.000 26.325 318 LEU C C 1
ATOM 10515 O O . LEU C 1 318 ? 66.474 -26.491 132.940 1.000 23.443 318 LEU C O 1
ATOM 10520 N N . LEU C 1 319 ? 68.325 -25.258 132.976 1.000 27.805 319 LEU C N 1
ATOM 10521 C CA . LEU C 1 319 ? 69.229 -26.365 133.097 1.000 29.768 319 LEU C CA 1
ATOM 10522 C C . LEU C 1 319 ? 69.450 -26.635 134.585 1.000 33.525 319 LEU C C 1
ATOM 10523 O O . LEU C 1 319 ? 69.990 -25.758 135.301 1.000 34.951 319 LEU C O 1
ATOM 10528 N N . MET C 1 320 ? 68.984 -27.795 135.065 1.000 33.986 320 MET C N 1
ATOM 10529 C CA . MET C 1 320 ? 69.081 -28.147 136.491 1.000 35.091 320 MET C CA 1
ATOM 10530 C C . MET C 1 320 ? 70.265 -29.056 136.832 1.000 35.434 320 MET C C 1
ATOM 10531 O O . MET C 1 320 ? 70.573 -30.021 136.093 1.000 38.432 320 MET C O 1
ATOM 10536 N N . ASP C 1 321 ? 70.918 -28.760 137.948 1.000 35.034 321 ASP C N 1
ATOM 10537 C CA . ASP C 1 321 ? 71.843 -29.678 138.592 1.000 35.010 321 ASP C CA 1
ATOM 10538 C C . ASP C 1 321 ? 71.237 -29.969 139.972 1.000 37.097 321 ASP C C 1
ATOM 10539 O O . ASP C 1 321 ? 71.245 -29.109 140.848 1.000 39.150 321 ASP C O 1
ATOM 10544 N N . ALA C 1 322 ? 70.692 -31.165 140.147 1.000 38.745 322 ALA C N 1
ATOM 10545 C CA . ALA C 1 322 ? 69.987 -31.554 141.381 1.000 39.926 322 ALA C CA 1
ATOM 10546 C C . ALA C 1 322 ? 70.900 -31.964 142.538 1.000 42.448 322 ALA C C 1
ATOM 10547 O O . ALA C 1 322 ? 70.443 -31.999 143.685 1.000 43.006 322 ALA C O 1
ATOM 10549 N N . ARG C 1 323 ? 72.168 -32.262 142.255 1.000 44.678 323 ARG C N 1
ATOM 10550 C CA . ARG C 1 323 ? 73.126 -32.719 143.284 1.000 44.772 323 ARG C CA 1
ATOM 10551 C C . ARG C 1 323 ? 74.409 -31.880 143.285 1.000 39.576 323 ARG C C 1
ATOM 10552 O O . ARG C 1 323 ? 75.491 -32.416 143.096 1.000 36.606 323 ARG C O 1
ATOM 10560 N N . PRO C 1 324 ? 74.290 -30.560 143.519 1.000 36.797 324 PRO C N 1
ATOM 10561 C CA . PRO C 1 324 ? 75.519 -29.773 143.632 1.000 36.425 324 PRO C CA 1
ATOM 10562 C C . PRO C 1 324 ? 76.201 -29.971 144.995 1.000 36.442 324 PRO C C 1
ATOM 10563 O O . PRO C 1 324 ? 75.588 -30.517 145.920 1.000 30.383 324 PRO C O 1
ATOM 10567 N N . PRO C 1 325 ? 77.454 -29.519 145.123 1.000 41.502 325 PRO C N 1
ATOM 10568 C CA . PRO C 1 325 ? 78.081 -29.521 146.440 1.000 44.818 325 PRO C CA 1
ATOM 10569 C C . PRO C 1 325 ? 77.334 -28.637 147.439 1.000 46.367 325 PRO C C 1
ATOM 10570 O O . PRO C 1 325 ? 77.007 -27.505 147.121 1.000 49.738 325 PRO C O 1
ATOM 10574 N N . MET C 1 326 ? 77.052 -29.159 148.625 1.000 46.405 326 MET C N 1
ATOM 10575 C CA . MET C 1 326 ? 76.371 -28.400 149.675 1.000 45.443 326 MET C CA 1
ATOM 10576 C C . MET C 1 326 ? 77.384 -27.954 150.718 1.000 46.165 326 MET C C 1
ATOM 10577 O O . MET C 1 326 ? 78.182 -28.751 151.188 1.000 49.544 326 MET C O 1
ATOM 10582 N N . VAL C 1 327 ? 77.373 -26.669 151.031 1.000 46.292 327 VAL C N 1
ATOM 10583 C CA . VAL C 1 327 ? 78.274 -26.066 152.004 1.000 47.440 327 VAL C CA 1
ATOM 10584 C C . VAL C 1 327 ? 77.420 -25.537 153.162 1.000 49.663 327 VAL C C 1
ATOM 10585 O O . VAL C 1 327 ? 76.310 -25.060 152.953 1.000 42.057 327 VAL C O 1
ATOM 10589 N N . LYS C 1 328 ? 77.934 -25.633 154.378 1.000 54.064 328 LYS C N 1
ATOM 10590 C CA . LYS C 1 328 ? 77.155 -25.275 155.560 1.000 54.953 328 LYS C CA 1
ATOM 10591 C C . LYS C 1 328 ? 77.049 -23.756 155.705 1.000 51.655 328 LYS C C 1
ATOM 10592 O O . LYS C 1 328 ? 78.033 -23.031 155.540 1.000 45.794 328 LYS C O 1
ATOM 10598 N N . ALA C 1 329 ? 75.846 -23.295 156.017 1.000 46.701 329 ALA C N 1
ATOM 10599 C CA . ALA C 1 329 ? 75.576 -21.877 156.140 1.000 47.104 329 ALA C CA 1
ATOM 10600 C C . ALA C 1 329 ? 74.926 -21.514 157.486 1.000 47.842 329 ALA C C 1
ATOM 10601 O O . ALA C 1 329 ? 74.150 -20.562 157.548 1.000 50.970 329 ALA C O 1
ATOM 10603 N N . GLY C 1 330 ? 75.242 -22.270 158.544 1.000 47.518 330 GLY C N 1
ATOM 10604 C CA . GLY C 1 330 ? 74.850 -21.945 159.915 1.000 46.221 330 GLY C CA 1
ATOM 10605 C C . GLY C 1 330 ? 74.013 -22.968 160.658 1.000 47.748 330 GLY C C 1
ATOM 10606 O O . GLY C 1 330 ? 73.405 -23.851 160.036 1.000 47.911 330 GLY C O 1
ATOM 10607 N N . GLU C 1 331 ? 74.041 -22.854 161.990 1.000 49.451 331 GLU C N 1
ATOM 10608 C CA . GLU C 1 331 ? 73.260 -23.684 162.924 1.000 50.010 331 GLU C CA 1
ATOM 10609 C C . GLU C 1 331 ? 72.526 -22.770 163.884 1.000 47.771 331 GLU C C 1
ATOM 10610 O O . GLU C 1 331 ? 73.035 -21.699 164.180 1.000 49.869 331 GLU C O 1
ATOM 10616 N N . ASP C 1 332 ? 71.413 -23.226 164.462 1.000 43.436 332 ASP C N 1
ATOM 10617 C CA . ASP C 1 332 ? 70.743 -22.497 165.548 1.000 43.423 332 ASP C CA 1
ATOM 10618 C C . ASP C 1 332 ? 71.340 -22.722 166.951 1.000 46.229 332 ASP C C 1
ATOM 10619 O O . ASP C 1 332 ? 70.620 -22.659 167.951 1.000 42.628 332 ASP C O 1
ATOM 10624 N N . SER C 1 333 ? 72.652 -22.962 167.010 1.000 54.041 333 SER C N 1
ATOM 10625 C CA . SER C 1 333 ? 73.368 -23.157 168.271 1.000 57.743 333 SER C CA 1
ATOM 10626 C C . SER C 1 333 ? 73.307 -21.869 169.047 1.000 57.290 333 SER C C 1
ATOM 10627 O O . SER C 1 333 ? 73.623 -20.812 168.500 1.000 56.693 333 SER C O 1
ATOM 10630 N N . GLY C 1 334 ? 72.899 -21.966 170.309 1.000 55.764 334 GLY C N 1
ATOM 10631 C CA . GLY C 1 334 ? 72.679 -20.809 171.160 1.000 52.079 334 GLY C CA 1
ATOM 10632 C C . GLY C 1 334 ? 71.277 -20.224 171.073 1.000 49.047 334 GLY C C 1
ATOM 10633 O O . GLY C 1 334 ? 70.967 -19.288 171.813 1.000 48.625 334 GLY C O 1
ATOM 10634 N N . SER C 1 335 ? 70.419 -20.749 170.195 1.000 44.204 335 SER C N 1
ATOM 10635 C CA . SER C 1 335 ? 69.097 -20.135 170.008 1.000 42.166 335 SER C CA 1
ATOM 10636 C C . SER C 1 335 ? 68.104 -20.500 171.098 1.000 42.110 335 SER C C 1
ATOM 10637 O O . SER C 1 335 ? 67.051 -19.866 171.199 1.000 41.354 335 SER C O 1
ATOM 10640 N N . GLY C 1 336 ? 68.400 -21.553 171.859 1.000 41.140 336 GLY C N 1
ATOM 10641 C CA . GLY C 1 336 ? 67.464 -22.082 172.837 1.000 41.027 336 GLY C CA 1
ATOM 10642 C C . GLY C 1 336 ? 66.231 -22.758 172.256 1.000 44.455 336 GLY C C 1
ATOM 10643 O O . GLY C 1 336 ? 65.351 -23.151 173.001 1.000 45.322 336 GLY C O 1
ATOM 10644 N N . ALA C 1 337 ? 66.154 -22.920 170.936 1.000 49.649 337 ALA C N 1
ATOM 10645 C CA . ALA C 1 337 ? 65.044 -23.659 170.341 1.000 53.825 337 ALA C CA 1
ATOM 10646 C C . ALA C 1 337 ? 65.245 -25.127 170.686 1.000 55.164 337 ALA C C 1
ATOM 10647 O O . ALA C 1 337 ? 66.389 -25.609 170.732 1.000 54.166 337 ALA C O 1
ATOM 10649 N N . SER C 1 338 ? 64.142 -25.822 170.961 1.000 58.231 338 SER C N 1
ATOM 10650 C CA . SER C 1 338 ? 64.202 -27.227 171.364 1.000 59.870 338 SER C CA 1
ATOM 10651 C C . SER C 1 338 ? 64.955 -27.982 170.281 1.000 62.115 338 SER C C 1
ATOM 10652 O O . SER C 1 338 ? 65.972 -28.628 170.541 1.000 63.968 338 SER C O 1
ATOM 10655 N N . GLU C 1 339 ? 64.468 -27.825 169.048 1.000 63.074 339 GLU C N 1
ATOM 10656 C CA . GLU C 1 339 ? 65.030 -28.512 167.894 1.000 60.054 339 GLU C CA 1
ATOM 10657 C C . GLU C 1 339 ? 66.315 -27.865 167.380 1.000 58.250 339 GLU C C 1
ATOM 10658 O O . GLU C 1 339 ? 66.573 -26.667 167.575 1.000 57.161 339 GLU C O 1
ATOM 10664 N N . ASP C 1 340 ? 67.146 -28.705 166.783 1.000 61.661 340 ASP C N 1
ATOM 10665 C CA . ASP C 1 340 ? 68.372 -28.273 166.120 1.000 67.885 340 ASP C CA 1
ATOM 10666 C C . ASP C 1 340 ? 68.001 -27.896 164.677 1.000 69.394 340 ASP C C 1
ATOM 10667 O O . ASP C 1 340 ? 67.135 -28.525 164.067 1.000 71.993 340 ASP C O 1
ATOM 10672 N N . LEU C 1 341 ? 68.664 -26.879 164.142 1.000 64.496 341 LEU C N 1
ATOM 10673 C CA . LEU C 1 341 ? 68.528 -26.475 162.743 1.000 55.435 341 LEU C CA 1
ATOM 10674 C C . LEU C 1 341 ? 69.907 -26.255 162.175 1.000 47.842 341 LEU C C 1
ATOM 10675 O O . LEU C 1 341 ? 70.707 -25.548 162.760 1.000 41.379 341 LEU C O 1
ATOM 10680 N N . ALA C 1 342 ? 70.172 -26.858 161.031 1.000 43.812 342 ALA C N 1
ATOM 10681 C CA . ALA C 1 342 ? 71.317 -26.484 160.223 1.000 43.082 342 ALA C CA 1
ATOM 10682 C C . ALA C 1 342 ? 70.837 -26.260 158.791 1.000 41.078 342 ALA C C 1
ATOM 10683 O O . ALA C 1 342 ? 69.873 -26.907 158.322 1.000 43.471 342 ALA C O 1
ATOM 10685 N N . VAL C 1 343 ? 71.479 -25.311 158.121 1.000 37.762 343 VAL C N 1
ATOM 10686 C CA . VAL C 1 343 ? 71.136 -24.967 156.755 1.000 33.401 343 VAL C CA 1
ATOM 10687 C C . VAL C 1 343 ? 72.371 -25.011 155.898 1.000 33.613 343 VAL C C 1
ATOM 10688 O O . VAL C 1 343 ? 73.498 -24.823 156.377 1.000 30.276 343 VAL C O 1
ATOM 10692 N N . PHE C 1 344 ? 72.141 -25.280 154.622 1.000 34.831 344 PHE C N 1
ATOM 10693 C CA . PHE C 1 344 ? 73.222 -25.494 153.677 1.000 35.738 344 PHE C CA 1
ATOM 10694 C C . PHE C 1 344 ? 72.889 -24.792 152.373 1.000 33.341 344 PHE C C 1
ATOM 10695 O O . PHE C 1 344 ? 71.772 -24.893 151.876 1.000 30.441 344 PHE C O 1
ATOM 10703 N N . ASN C 1 345 ? 73.866 -24.057 151.848 1.000 33.570 345 ASN C N 1
ATOM 10704 C CA . ASN C 1 345 ? 73.810 -23.490 150.502 1.000 35.063 345 ASN C CA 1
ATOM 10705 C C . ASN C 1 345 ? 74.467 -24.435 149.506 1.000 37.451 345 ASN C C 1
ATOM 10706 O O . ASN C 1 345 ? 75.463 -25.082 149.828 1.000 43.034 345 ASN C O 1
ATOM 10711 N N . PRO C 1 346 ? 73.938 -24.509 148.276 1.000 37.830 346 PRO C N 1
ATOM 10712 C CA . PRO C 1 346 ? 74.640 -25.203 147.203 1.000 36.089 346 PRO C CA 1
ATOM 10713 C C . PRO C 1 346 ? 75.723 -24.303 146.641 1.000 35.341 346 PRO C C 1
ATOM 10714 O O . PRO C 1 346 ? 75.529 -23.099 146.555 1.000 32.267 346 PRO C O 1
ATOM 10718 N N . SER C 1 347 ? 76.851 -24.884 146.278 1.000 39.928 347 SER C N 1
ATOM 10719 C CA . SER C 1 347 ? 77.910 -24.129 145.615 1.000 43.096 347 SER C CA 1
ATOM 10720 C C . SER C 1 347 ? 77.493 -23.956 144.184 1.000 40.004 347 SER C C 1
ATOM 10721 O O . SER C 1 347 ? 76.969 -24.889 143.550 1.000 40.187 347 SER C O 1
ATOM 10724 N N . THR C 1 348 ? 77.713 -22.739 143.698 1.000 38.366 348 THR C N 1
ATOM 10725 C CA . THR C 1 348 ? 77.285 -22.332 142.368 1.000 34.993 348 THR C CA 1
ATOM 10726 C C . THR C 1 348 ? 78.475 -21.872 141.545 1.000 33.940 348 THR C C 1
ATOM 10727 O O . THR C 1 348 ? 79.429 -21.272 142.057 1.000 32.560 348 THR C O 1
ATOM 10731 N N . SER C 1 349 ? 78.394 -22.138 140.245 1.000 34.424 349 SER C N 1
ATOM 10732 C CA . SER C 1 349 ? 79.429 -21.736 139.274 1.000 34.431 349 SER C CA 1
ATOM 10733 C C . SER C 1 349 ? 78.866 -21.889 137.863 1.000 34.985 349 SER C C 1
ATOM 10734 O O . SER C 1 349 ? 77.778 -22.458 137.685 1.000 33.850 349 SER C O 1
ATOM 10737 N N . ASN C 1 350 ? 79.616 -21.393 136.872 1.000 36.423 350 ASN C N 1
ATOM 10738 C CA . ASN C 1 350 ? 79.275 -21.535 135.443 1.000 37.979 350 ASN C CA 1
ATOM 10739 C C . ASN C 1 350 ? 77.862 -21.055 135.130 1.000 35.676 350 ASN C C 1
ATOM 10740 O O . ASN C 1 350 ? 77.160 -21.694 134.343 1.000 39.637 350 ASN C O 1
ATOM 10745 N N . GLY C 1 351 ? 77.429 -19.965 135.753 1.000 31.102 351 GLY C N 1
ATOM 10746 C CA . GLY C 1 351 ? 76.083 -19.450 135.534 1.000 29.743 351 GLY C CA 1
ATOM 10747 C C . GLY C 1 351 ? 74.920 -20.240 136.133 1.000 27.488 351 GLY C C 1
ATOM 10748 O O . GLY C 1 351 ? 73.751 -19.940 135.850 1.000 26.215 351 GLY C O 1
ATOM 10749 N N . TYR C 1 352 ? 75.215 -21.233 136.972 1.000 26.829 352 TYR C N 1
ATOM 10750 C CA . TYR C 1 352 ? 74.169 -21.920 137.734 1.000 25.817 352 TYR C CA 1
ATOM 10751 C C . TYR C 1 352 ? 73.852 -21.087 138.965 1.000 24.092 352 TYR C C 1
ATOM 10752 O O . TYR C 1 352 ? 74.738 -20.438 139.521 1.000 22.639 352 TYR C O 1
ATOM 10761 N N . LYS C 1 353 ? 72.595 -21.122 139.384 1.000 23.501 353 LYS C N 1
ATOM 10762 C CA . LYS C 1 353 ? 72.106 -20.205 140.417 1.000 24.694 353 LYS C CA 1
ATOM 10763 C C . LYS C 1 353 ? 71.346 -20.921 141.524 1.000 24.590 353 LYS C C 1
ATOM 10764 O O . LYS C 1 353 ? 70.637 -21.884 141.275 1.000 22.996 353 LYS C O 1
ATOM 10770 N N . MET C 1 354 ? 71.517 -20.408 142.746 1.000 25.072 354 MET C N 1
ATOM 10771 C CA . MET C 1 354 ? 70.823 -20.892 143.938 1.000 23.028 354 MET C CA 1
ATOM 10772 C C . MET C 1 354 ? 69.405 -20.346 143.949 1.000 21.915 354 MET C C 1
ATOM 10773 O O . MET C 1 354 ? 69.189 -19.173 143.616 1.000 19.387 354 MET C O 1
ATOM 10778 N N . VAL C 1 355 ? 68.464 -21.198 144.348 1.000 21.731 355 VAL C N 1
ATOM 10779 C CA . VAL C 1 355 ? 67.074 -20.795 144.550 1.000 23.876 355 VAL C CA 1
ATOM 10780 C C . VAL C 1 355 ? 66.559 -20.949 145.996 1.000 25.068 355 VAL C C 1
ATOM 10781 O O . VAL C 1 355 ? 65.465 -20.451 146.325 1.000 22.707 355 VAL C O 1
ATOM 10785 N N . GLY C 1 356 ? 67.341 -21.616 146.849 1.000 26.567 356 GLY C N 1
ATOM 10786 C CA . GLY C 1 356 ? 66.940 -21.859 148.235 1.000 28.229 356 GLY C CA 1
ATOM 10787 C C . GLY C 1 356 ? 68.001 -22.586 149.025 1.000 29.030 356 GLY C C 1
ATOM 10788 O O . GLY C 1 356 ? 68.949 -23.109 148.447 1.000 27.469 356 GLY C O 1
ATOM 10789 N N . GLN C 1 357 ? 67.844 -22.570 150.349 1.000 31.658 357 GLN C N 1
ATOM 10790 C CA . GLN C 1 357 ? 68.690 -23.352 151.265 1.000 32.816 357 GLN C CA 1
ATOM 10791 C C . GLN C 1 357 ? 68.120 -24.730 151.450 1.000 35.216 357 GLN C C 1
ATOM 10792 O O . GLN C 1 357 ? 66.906 -24.928 151.369 1.000 35.533 357 GLN C O 1
ATOM 10798 N N . PHE C 1 358 ? 69.007 -25.674 151.718 1.000 38.333 358 PHE C N 1
ATOM 10799 C CA . PHE C 1 358 ? 68.587 -26.957 152.260 1.000 42.777 358 PHE C CA 1
ATOM 10800 C C . PHE C 1 358 ? 68.562 -26.855 153.787 1.000 39.875 358 PHE C C 1
ATOM 10801 O O . PHE C 1 358 ? 69.506 -26.335 154.386 1.000 34.914 358 PHE C O 1
ATOM 10809 N N . GLY C 1 359 ? 67.492 -27.347 154.404 1.000 40.602 359 GLY C N 1
ATOM 10810 C CA . GLY C 1 359 ? 67.344 -27.301 155.866 1.000 44.641 359 GLY C CA 1
ATOM 10811 C C . GLY C 1 359 ? 67.291 -28.671 156.526 1.000 44.808 359 GLY C C 1
ATOM 10812 O O . GLY C 1 359 ? 66.740 -29.615 155.960 1.000 44.771 359 GLY C O 1
ATOM 10813 N N . GLN C 1 360 ? 67.826 -28.752 157.742 1.000 44.499 360 GLN C N 1
ATOM 10814 C CA . GLN C 1 360 ? 67.911 -30.002 158.522 1.000 46.255 360 GLN C CA 1
ATOM 10815 C C . GLN C 1 360 ? 67.529 -29.797 159.966 1.000 50.123 360 GLN C C 1
ATOM 10816 O O . GLN C 1 360 ? 67.958 -28.819 160.570 1.000 48.988 360 GLN C O 1
ATOM 10822 N N . ARG C 1 361 ? 66.842 -30.779 160.546 1.000 52.756 361 ARG C N 1
ATOM 10823 C CA . ARG C 1 361 ? 66.607 -30.787 161.991 1.000 50.205 361 ARG C CA 1
ATOM 10824 C C . ARG C 1 361 ? 67.778 -31.408 162.769 1.000 45.782 361 ARG C C 1
ATOM 10825 O O . ARG C 1 361 ? 67.587 -32.363 163.509 1.000 40.184 361 ARG C O 1
ATOM 10833 N N . ASN C 1 362 ? 68.982 -30.859 162.612 1.000 44.888 362 ASN C N 1
ATOM 10834 C CA . ASN C 1 362 ? 70.179 -31.368 163.296 1.000 44.337 362 ASN C CA 1
ATOM 10835 C C . ASN C 1 362 ? 71.320 -30.339 163.235 1.000 44.237 362 ASN C C 1
ATOM 10836 O O . ASN C 1 362 ? 71.107 -29.237 162.749 1.000 44.933 362 ASN C O 1
ATOM 10841 N N . HIS C 1 363 ? 72.502 -30.691 163.745 1.000 47.476 363 HIS C N 1
ATOM 10842 C CA . HIS C 1 363 ? 73.687 -29.806 163.768 1.000 49.243 363 HIS C CA 1
ATOM 10843 C C . HIS C 1 363 ? 74.865 -30.345 162.947 1.000 45.381 363 HIS C C 1
ATOM 10844 O O . HIS C 1 363 ? 75.995 -29.887 163.124 1.000 42.317 363 HIS C O 1
ATOM 10851 N N . ALA C 1 364 ? 74.615 -31.294 162.048 1.000 42.601 364 ALA C N 1
ATOM 10852 C CA . ALA C 1 364 ? 75.698 -31.959 161.309 1.000 42.668 364 ALA C CA 1
ATOM 10853 C C . ALA C 1 364 ? 76.497 -30.990 160.436 1.000 42.836 364 ALA C C 1
ATOM 10854 O O . ALA C 1 364 ? 75.995 -29.959 160.028 1.000 41.724 364 ALA C O 1
ATOM 10856 N N . SER C 1 365 ? 77.755 -31.326 160.183 1.000 45.205 365 SER C N 1
ATOM 10857 C CA . SER C 1 365 ? 78.603 -30.589 159.212 1.000 47.634 365 SER C CA 1
ATOM 10858 C C . SER C 1 365 ? 78.288 -30.917 157.749 1.000 48.482 365 SER C C 1
ATOM 10859 O O . SER C 1 365 ? 78.767 -30.201 156.848 1.000 42.972 365 SER C O 1
ATOM 10862 N N . VAL C 1 366 ? 77.500 -31.967 157.524 1.000 50.736 366 VAL C N 1
ATOM 10863 C CA . VAL C 1 366 ? 77.177 -32.510 156.208 1.000 50.733 366 VAL C CA 1
ATOM 10864 C C . VAL C 1 366 ? 75.669 -32.407 155.974 1.000 46.500 366 VAL C C 1
ATOM 10865 O O . VAL C 1 366 ? 74.881 -32.687 156.867 1.000 38.173 366 VAL C O 1
ATOM 10869 N N . ALA C 1 367 ? 75.283 -32.023 154.758 1.000 45.145 367 ALA C N 1
ATOM 10870 C CA . ALA C 1 367 ? 73.883 -31.938 154.378 1.000 39.566 367 ALA C CA 1
ATOM 10871 C C . ALA C 1 367 ? 73.269 -33.323 154.201 1.000 39.302 367 ALA C C 1
ATOM 10872 O O . ALA C 1 367 ? 73.888 -34.215 153.603 1.000 35.246 367 ALA C O 1
ATOM 10874 N N . ASP C 1 368 ? 72.045 -33.485 154.705 1.000 41.194 368 ASP C N 1
ATOM 10875 C CA . ASP C 1 368 ? 71.240 -34.695 154.499 1.000 46.953 368 ASP C CA 1
ATOM 10876 C C . ASP C 1 368 ? 70.760 -34.863 153.069 1.000 53.918 368 ASP C C 1
ATOM 10877 O O . ASP C 1 368 ? 70.477 -35.978 152.638 1.000 64.217 368 ASP C O 1
ATOM 10882 N N . GLY C 1 369 ? 70.639 -33.760 152.341 1.000 57.970 369 GLY C N 1
ATOM 10883 C CA . GLY C 1 369 ? 70.212 -33.776 150.941 1.000 51.873 369 GLY C CA 1
ATOM 10884 C C . GLY C 1 369 ? 70.851 -32.660 150.144 1.000 46.569 369 GLY C C 1
ATOM 10885 O O . GLY C 1 369 ? 71.842 -32.050 150.572 1.000 41.572 369 GLY C O 1
ATOM 10886 N N . HIS C 1 370 ? 70.257 -32.393 148.988 1.000 42.811 370 HIS C N 1
ATOM 10887 C CA . HIS C 1 370 ? 70.760 -31.406 148.054 1.000 40.914 370 HIS C CA 1
ATOM 10888 C C . HIS C 1 370 ? 69.703 -30.403 147.673 1.000 38.032 370 HIS C C 1
ATOM 10889 O O . HIS C 1 370 ? 68.564 -30.779 147.495 1.000 35.657 370 HIS C O 1
ATOM 10896 N N . ALA C 1 371 ? 70.087 -29.148 147.552 1.000 36.285 371 ALA C N 1
ATOM 10897 C CA . ALA C 1 371 ? 69.226 -28.090 147.019 1.000 36.440 371 ALA C CA 1
ATOM 10898 C C . ALA C 1 371 ? 69.631 -27.891 145.578 1.000 33.149 371 ALA C C 1
ATOM 10899 O O . ALA C 1 371 ? 70.801 -27.613 145.310 1.000 32.646 371 ALA C O 1
ATOM 10901 N N . PRO C 1 372 ? 68.681 -28.015 144.648 1.000 30.111 372 PRO C N 1
ATOM 10902 C CA . PRO C 1 372 ? 69.064 -27.840 143.254 1.000 29.864 372 PRO C CA 1
ATOM 10903 C C . PRO C 1 372 ? 69.491 -26.416 142.882 1.000 27.748 372 PRO C C 1
ATOM 10904 O O . PRO C 1 372 ? 69.136 -25.460 143.547 1.000 26.660 372 PRO C O 1
ATOM 10908 N N . ILE C 1 373 ? 70.308 -26.332 141.843 1.000 28.020 373 ILE C N 1
ATOM 10909 C CA . ILE C 1 373 ? 70.717 -25.075 141.229 1.000 27.462 373 ILE C CA 1
ATOM 10910 C C . ILE C 1 373 ? 70.314 -25.104 139.764 1.000 28.195 373 ILE C C 1
ATOM 10911 O O . ILE C 1 373 ? 70.208 -26.163 139.155 1.000 27.564 373 ILE C O 1
ATOM 10916 N N . PHE C 1 374 ? 70.036 -23.928 139.221 1.000 30.115 374 PHE C N 1
ATOM 10917 C CA . PHE C 1 374 ? 69.465 -23.800 137.878 1.000 27.144 374 PHE C CA 1
ATOM 10918 C C . PHE C 1 374 ? 70.237 -22.784 137.077 1.000 25.693 374 PHE C C 1
ATOM 10919 O O . PHE C 1 374 ? 70.742 -21.800 137.630 1.000 22.924 374 PHE C O 1
ATOM 10927 N N . LYS C 1 375 ? 70.343 -23.044 135.776 1.000 24.678 375 LYS C N 1
ATOM 10928 C CA . LYS C 1 375 ? 71.060 -22.149 134.881 1.000 24.597 375 LYS C CA 1
ATOM 10929 C C . LYS C 1 375 ? 70.126 -21.681 133.774 1.000 23.882 375 LYS C C 1
ATOM 10930 O O . LYS C 1 375 ? 69.407 -22.477 133.180 1.000 22.206 375 LYS C O 1
ATOM 10936 N N . ASP C 1 376 ? 70.169 -20.382 133.506 1.000 24.607 376 ASP C N 1
ATOM 10937 C CA . ASP C 1 376 ? 69.406 -19.768 132.427 1.000 23.974 376 ASP C CA 1
ATOM 10938 C C . ASP C 1 376 ? 70.167 -20.022 131.123 1.000 25.224 376 ASP C C 1
ATOM 10939 O O . ASP C 1 376 ? 70.946 -19.195 130.667 1.000 25.212 376 ASP C O 1
ATOM 10944 N N . LEU C 1 377 ? 69.937 -21.191 130.534 1.000 27.438 377 LEU C N 1
ATOM 10945 C CA . LEU C 1 377 ? 70.725 -21.692 129.401 1.000 28.561 377 LEU C CA 1
ATOM 10946 C C . LEU C 1 377 ? 70.741 -20.777 128.189 1.000 28.884 377 LEU C C 1
ATOM 10947 O O . LEU C 1 377 ? 71.823 -20.443 127.661 1.000 29.176 377 LEU C O 1
ATOM 10952 N N . PHE C 1 378 ? 69.540 -20.363 127.779 1.000 28.127 378 PHE C N 1
ATOM 10953 C CA . PHE C 1 378 ? 69.353 -19.519 126.599 1.000 28.117 378 PHE C CA 1
ATOM 10954 C C . PHE C 1 378 ? 69.370 -18.020 126.908 1.000 26.478 378 PHE C C 1
ATOM 10955 O O . PHE C 1 378 ? 69.080 -17.216 126.039 1.000 26.714 378 PHE C O 1
ATOM 10963 N N . ASP C 1 379 ? 69.710 -17.660 128.143 1.000 27.221 379 ASP C N 1
ATOM 10964 C CA . ASP C 1 379 ? 69.905 -16.273 128.560 1.000 28.065 379 ASP C CA 1
ATOM 10965 C C . ASP C 1 379 ? 68.652 -15.470 128.262 1.000 25.532 379 ASP C C 1
ATOM 10966 O O . ASP C 1 379 ? 68.708 -14.421 127.664 1.000 24.617 379 ASP C O 1
ATOM 10971 N N . LEU C 1 380 ? 67.521 -16.023 128.687 1.000 24.613 380 LEU C N 1
ATOM 10972 C CA . LEU C 1 380 ? 66.221 -15.432 128.482 1.000 24.452 380 LEU C CA 1
ATOM 10973 C C . LEU C 1 380 ? 65.809 -14.458 129.571 1.000 25.159 380 LEU C C 1
ATOM 10974 O O . LEU C 1 380 ? 64.771 -13.827 129.432 1.000 28.763 380 LEU C O 1
ATOM 10979 N N . GLY C 1 381 ? 66.588 -14.359 130.661 1.000 24.684 381 GLY C N 1
ATOM 10980 C CA . GLY C 1 381 ? 66.187 -13.623 131.847 1.000 22.926 381 GLY C CA 1
ATOM 10981 C C . GLY C 1 381 ? 65.071 -14.285 132.653 1.000 21.460 381 GLY C C 1
ATOM 10982 O O . GLY C 1 381 ? 64.351 -13.586 133.378 1.000 24.000 381 GLY C O 1
ATOM 10983 N N . VAL C 1 382 ? 64.914 -15.609 132.540 1.000 18.787 382 VAL C N 1
ATOM 10984 C CA . VAL C 1 382 ? 63.965 -16.337 133.404 1.000 18.301 382 VAL C CA 1
ATOM 10985 C C . VAL C 1 382 ? 64.431 -16.498 134.866 1.000 16.797 382 VAL C C 1
ATOM 10986 O O . VAL C 1 382 ? 63.607 -16.735 135.763 1.000 15.477 382 VAL C O 1
ATOM 10990 N N . LEU C 1 383 ? 65.738 -16.406 135.078 1.000 16.091 383 LEU C N 1
ATOM 10991 C CA . LEU C 1 383 ? 66.325 -16.241 136.386 1.000 16.303 383 LEU C CA 1
ATOM 10992 C C . LEU C 1 383 ? 66.736 -14.804 136.522 1.000 16.034 383 LEU C C 1
ATOM 10993 O O . LEU C 1 383 ? 67.400 -14.273 135.667 1.000 14.602 383 LEU C O 1
ATOM 10998 N N . LYS C 1 384 ? 66.329 -14.181 137.617 1.000 17.784 384 LYS C N 1
ATOM 10999 C CA . LYS C 1 384 ? 66.687 -12.808 137.903 1.000 19.213 384 LYS C CA 1
ATOM 11000 C C . LYS C 1 384 ? 66.950 -12.687 139.378 1.000 18.673 384 LYS C C 1
ATOM 11001 O O . LYS C 1 384 ? 66.223 -13.265 140.169 1.000 18.532 384 LYS C O 1
ATOM 11007 N N . ALA C 1 385 ? 67.977 -11.922 139.742 1.000 18.833 385 ALA C N 1
ATOM 11008 C CA . ALA C 1 385 ? 68.267 -11.653 141.154 1.000 19.409 385 ALA C CA 1
ATOM 11009 C C . ALA C 1 385 ? 67.058 -11.058 141.898 1.000 20.104 385 ALA C C 1
ATOM 11010 O O . ALA C 1 385 ? 66.225 -10.357 141.309 1.000 18.900 385 ALA C O 1
ATOM 11012 N N . PRO C 1 386 ? 66.972 -11.334 143.224 1.000 21.577 386 PRO C N 1
ATOM 11013 C CA . PRO C 1 386 ? 65.916 -10.711 144.022 1.000 21.549 386 PRO C CA 1
ATOM 11014 C C . PRO C 1 386 ? 66.175 -9.225 144.166 1.000 21.562 386 PRO C C 1
ATOM 11015 O O . PRO C 1 386 ? 67.326 -8.796 144.061 1.000 21.165 386 PRO C O 1
ATOM 11019 N N . VAL C 1 387 ? 65.119 -8.446 144.384 1.000 21.250 387 VAL C N 1
ATOM 11020 C CA . VAL C 1 387 ? 65.304 -7.013 144.617 1.000 21.931 387 VAL C CA 1
ATOM 11021 C C . VAL C 1 387 ? 65.704 -6.719 146.052 1.000 22.818 387 VAL C C 1
ATOM 11022 O O . VAL C 1 387 ? 66.226 -5.655 146.370 1.000 19.790 387 VAL C O 1
ATOM 11026 N N . GLY C 1 388 ? 65.446 -7.677 146.931 1.000 25.323 388 GLY C N 1
ATOM 11027 C CA . GLY C 1 388 ? 65.794 -7.512 148.323 1.000 25.082 388 GLY C CA 1
ATOM 11028 C C . GLY C 1 388 ? 65.362 -8.691 149.146 1.000 24.689 388 GLY C C 1
ATOM 11029 O O . GLY C 1 388 ? 64.897 -9.716 148.630 1.000 22.687 388 GLY C O 1
ATOM 11030 N N . TRP C 1 389 ? 65.514 -8.519 150.451 1.000 23.680 389 TRP C N 1
ATOM 11031 C CA . TRP C 1 389 ? 65.170 -9.546 151.391 1.000 23.689 389 TRP C CA 1
ATOM 11032 C C . TRP C 1 389 ? 64.377 -8.968 152.551 1.000 25.664 389 TRP C C 1
ATOM 11033 O O . TRP C 1 389 ? 64.724 -7.906 153.087 1.000 26.091 389 TRP C O 1
ATOM 11044 N N . GLN C 1 390 ? 63.322 -9.685 152.939 1.000 29.125 390 GLN C N 1
ATOM 11045 C CA . GLN C 1 390 ? 62.563 -9.355 154.137 1.000 31.415 390 GLN C CA 1
ATOM 11046 C C . GLN C 1 390 ? 62.497 -10.513 155.106 1.000 32.577 390 GLN C C 1
ATOM 11047 O O . GLN C 1 390 ? 62.719 -11.662 154.739 1.000 32.137 390 GLN C O 1
ATOM 11053 N N . ARG C 1 391 ? 62.164 -10.186 156.358 1.000 34.350 391 ARG C N 1
ATOM 11054 C CA . ARG C 1 391 ? 62.139 -11.157 157.425 1.000 33.929 391 ARG C CA 1
ATOM 11055 C C . ARG C 1 391 ? 60.792 -11.819 157.565 1.000 33.483 391 ARG C C 1
ATOM 11056 O O . ARG C 1 391 ? 59.772 -11.162 157.715 1.000 31.526 391 ARG C O 1
ATOM 11064 N N . VAL C 1 392 ? 60.799 -13.139 157.507 1.000 33.429 392 VAL C N 1
ATOM 11065 C CA . VAL C 1 392 ? 59.644 -13.913 157.877 1.000 34.896 392 VAL C CA 1
ATOM 11066 C C . VAL C 1 392 ? 59.590 -13.941 159.408 1.000 32.600 392 VAL C C 1
ATOM 11067 O O . VAL C 1 392 ? 58.503 -13.930 159.988 1.000 31.881 392 VAL C O 1
ATOM 11071 N N . TRP C 1 393 ? 60.767 -13.957 160.039 1.000 31.202 393 TRP C N 1
ATOM 11072 C CA . TRP C 1 393 ? 60.897 -14.184 161.468 1.000 30.073 393 TRP C CA 1
ATOM 11073 C C . TRP C 1 393 ? 62.273 -13.789 161.951 1.000 30.968 393 TRP C C 1
ATOM 11074 O O . TRP C 1 393 ? 63.248 -13.936 161.220 1.000 32.189 393 TRP C O 1
ATOM 11085 N N . ASP C 1 394 ? 62.336 -13.321 163.195 1.000 31.767 394 ASP C N 1
ATOM 11086 C CA . ASP C 1 394 ? 63.581 -13.208 163.940 1.000 33.429 394 ASP C CA 1
ATOM 11087 C C . ASP C 1 394 ? 63.382 -13.611 165.413 1.000 34.131 394 ASP C C 1
ATOM 11088 O O . ASP C 1 394 ? 62.250 -13.837 165.831 1.000 35.255 394 ASP C O 1
ATOM 11093 N N . ASP C 1 395 ? 64.482 -13.691 166.174 1.000 37.187 395 ASP C N 1
ATOM 11094 C CA . ASP C 1 395 ? 64.481 -14.141 167.588 1.000 38.302 395 ASP C CA 1
ATOM 11095 C C . ASP C 1 395 ? 64.336 -13.014 168.623 1.000 40.070 395 ASP C C 1
ATOM 11096 O O . ASP C 1 395 ? 64.712 -13.196 169.787 1.000 41.910 395 ASP C O 1
ATOM 11101 N N . ALA C 1 396 ? 63.799 -11.860 168.205 1.000 39.437 396 ALA C N 1
ATOM 11102 C CA . ALA C 1 396 ? 63.546 -10.748 169.120 1.000 37.639 396 ALA C CA 1
ATOM 11103 C C . ALA C 1 396 ? 62.665 -11.232 170.265 1.000 38.475 396 ALA C C 1
ATOM 11104 O O . ALA C 1 396 ? 61.611 -11.812 170.017 1.000 34.778 396 ALA C O 1
ATOM 11106 N N . GLY C 1 397 ? 63.144 -11.032 171.503 1.000 39.831 397 GLY C N 1
ATOM 11107 C CA . GLY C 1 397 ? 62.451 -11.473 172.723 1.000 40.997 397 GLY C CA 1
ATOM 11108 C C . GLY C 1 397 ? 63.026 -12.722 173.398 1.000 41.949 397 GLY C C 1
ATOM 11109 O O . GLY C 1 397 ? 62.756 -12.972 174.571 1.000 43.973 397 GLY C O 1
ATOM 11110 N N . SER C 1 398 ? 63.787 -13.525 172.660 1.000 45.494 398 SER C N 1
ATOM 11111 C CA . SER C 1 398 ? 64.455 -14.694 173.216 1.000 46.297 398 SER C CA 1
ATOM 11112 C C . SER C 1 398 ? 65.538 -14.346 174.245 1.000 46.757 398 SER C C 1
ATOM 11113 O O . SER C 1 398 ? 65.937 -15.200 175.042 1.000 47.422 398 SER C O 1
ATOM 11116 N N . GLY C 1 399 ? 66.047 -13.121 174.188 1.000 44.858 399 GLY C N 1
ATOM 11117 C CA . GLY C 1 399 ? 67.076 -12.685 175.101 1.000 44.198 399 GLY C CA 1
ATOM 11118 C C . GLY C 1 399 ? 68.444 -13.295 174.834 1.000 43.807 399 GLY C C 1
ATOM 11119 O O . GLY C 1 399 ? 69.369 -13.076 175.623 1.000 42.083 399 GLY C O 1
ATOM 11120 N N . LYS C 1 400 ? 68.596 -14.027 173.721 1.000 40.778 400 LYS C N 1
ATOM 11121 C CA . LYS C 1 400 ? 69.888 -14.638 173.395 1.000 41.116 400 LYS C CA 1
ATOM 11122 C C . LYS C 1 400 ? 70.747 -13.549 172.798 1.000 42.588 400 LYS C C 1
ATOM 11123 O O . LYS C 1 400 ? 70.221 -12.651 172.113 1.000 42.360 400 LYS C O 1
ATOM 11129 N N . SER C 1 401 ? 72.051 -13.621 173.060 1.000 44.028 401 SER C N 1
ATOM 11130 C CA . SER C 1 401 ? 72.983 -12.553 172.675 1.000 47.982 401 SER C CA 1
ATOM 11131 C C . SER C 1 401 ? 73.155 -12.504 171.148 1.000 49.256 401 SER C C 1
ATOM 11132 O O . SER C 1 401 ? 73.241 -11.424 170.548 1.000 53.903 401 SER C O 1
ATOM 11135 N N . LYS C 1 402 ? 73.185 -13.684 170.535 1.000 49.103 402 LYS C N 1
ATOM 11136 C CA . LYS C 1 402 ? 73.223 -13.814 169.090 1.000 46.244 402 LYS C CA 1
ATOM 11137 C C . LYS C 1 402 ? 71.805 -13.890 168.503 1.000 43.820 402 LYS C C 1
ATOM 11138 O O . LYS C 1 402 ? 70.816 -14.167 169.206 1.000 41.371 402 LYS C O 1
ATOM 11144 N N . ASP C 1 403 ? 71.728 -13.589 167.209 1.000 42.539 403 ASP C N 1
ATOM 11145 C CA . ASP C 1 403 ? 70.463 -13.447 166.490 1.000 42.236 403 ASP C CA 1
ATOM 11146 C C . ASP C 1 403 ? 70.247 -14.547 165.440 1.000 39.566 403 ASP C C 1
ATOM 11147 O O . ASP C 1 403 ? 71.205 -15.133 164.895 1.000 34.257 403 ASP C O 1
ATOM 11152 N N . TYR C 1 404 ? 68.974 -14.838 165.203 1.000 35.282 404 TYR C N 1
ATOM 11153 C CA . TYR C 1 404 ? 68.544 -15.962 164.383 1.000 37.296 404 TYR C CA 1
ATOM 11154 C C . TYR C 1 404 ? 67.348 -15.473 163.602 1.000 35.209 404 TYR C C 1
ATOM 11155 O O . TYR C 1 404 ? 66.412 -14.939 164.207 1.000 32.045 404 TYR C O 1
ATOM 11164 N N . ALA C 1 405 ? 67.365 -15.635 162.283 1.000 33.140 405 ALA C N 1
ATOM 11165 C CA . ALA C 1 405 ? 66.293 -15.089 161.451 1.000 32.970 405 ALA C CA 1
ATOM 11166 C C . ALA C 1 405 ? 66.026 -15.920 160.216 1.000 31.551 405 ALA C C 1
ATOM 11167 O O . ALA C 1 405 ? 66.924 -16.589 159.702 1.000 28.981 405 ALA C O 1
ATOM 11169 N N . CYS C 1 406 ? 64.785 -15.847 159.741 1.000 30.807 406 CYS C N 1
ATOM 11170 C CA . CYS C 1 406 ? 64.388 -16.462 158.490 1.000 29.372 406 CYS C CA 1
ATOM 11171 C C . CYS C 1 406 ? 64.127 -15.341 157.505 1.000 25.174 406 CYS C C 1
ATOM 11172 O O . CYS C 1 406 ? 63.323 -14.459 157.790 1.000 23.362 406 CYS C O 1
ATOM 11175 N N . TRP C 1 407 ? 64.798 -15.372 156.359 1.000 23.623 407 TRP C N 1
ATOM 11176 C CA . TRP C 1 407 ? 64.618 -14.333 155.341 1.000 23.630 407 TRP C CA 1
ATOM 11177 C C . TRP C 1 407 ? 63.966 -14.876 154.075 1.000 22.297 407 TRP C C 1
ATOM 11178 O O . TRP C 1 407 ? 64.147 -16.030 153.740 1.000 23.128 407 TRP C O 1
ATOM 11189 N N . ARG C 1 408 ? 63.218 -14.012 153.393 1.000 22.592 408 ARG C N 1
ATOM 11190 C CA . ARG C 1 408 ? 62.607 -14.293 152.090 1.000 23.688 408 ARG C CA 1
ATOM 11191 C C . ARG C 1 408 ? 63.185 -13.408 151.067 1.000 24.075 408 ARG C C 1
ATOM 11192 O O . ARG C 1 408 ? 63.329 -12.194 151.311 1.000 24.202 408 ARG C O 1
ATOM 11200 N N . ALA C 1 409 ? 63.424 -13.976 149.892 1.000 22.983 409 ALA C N 1
ATOM 11201 C CA . ALA C 1 409 ? 63.740 -13.144 148.766 1.000 22.813 409 ALA C CA 1
ATOM 11202 C C . ALA C 1 409 ? 62.480 -12.365 148.397 1.000 22.211 409 ALA C C 1
ATOM 11203 O O . ALA C 1 409 ? 61.390 -12.908 148.345 1.000 21.134 409 ALA C O 1
ATOM 11205 N N . ILE C 1 410 ? 62.639 -11.067 148.223 1.000 23.200 410 ILE C N 1
ATOM 11206 C CA . ILE C 1 410 ? 61.625 -10.246 147.596 1.000 23.934 410 ILE C CA 1
ATOM 11207 C C . ILE C 1 410 ? 61.930 -10.339 146.093 1.000 25.390 410 ILE C C 1
ATOM 11208 O O . ILE C 1 410 ? 62.988 -9.856 145.632 1.000 22.958 410 ILE C O 1
ATOM 11213 N N . PRO C 1 411 ? 61.033 -10.999 145.329 1.000 26.984 411 PRO C N 1
ATOM 11214 C CA . PRO C 1 411 ? 61.311 -11.119 143.908 1.000 28.147 411 PRO C CA 1
ATOM 11215 C C . PRO C 1 411 ? 61.014 -9.846 143.141 1.000 29.916 411 PRO C C 1
ATOM 11216 O O . PRO C 1 411 ? 60.101 -9.090 143.527 1.000 33.698 411 PRO C O 1
ATOM 11220 N N . PRO C 1 412 ? 61.750 -9.603 142.040 1.000 32.379 412 PRO C N 1
ATOM 11221 C CA . PRO C 1 412 ? 61.329 -8.514 141.142 1.000 33.546 412 PRO C CA 1
ATOM 11222 C C . PRO C 1 412 ? 59.999 -8.839 140.511 1.000 33.041 412 PRO C C 1
ATOM 11223 O O . PRO C 1 412 ? 59.600 -10.007 140.506 1.000 30.379 412 PRO C O 1
ATOM 11227 N N . GLN C 1 413 ? 59.345 -7.809 139.982 1.000 35.417 413 GLN C N 1
ATOM 11228 C CA . GLN C 1 413 ? 58.001 -7.942 139.403 1.000 37.505 413 GLN C CA 1
ATOM 11229 C C . GLN C 1 413 ? 57.941 -9.064 138.376 1.000 32.410 413 GLN C C 1
ATOM 11230 O O . GLN C 1 413 ? 58.748 -9.080 137.441 1.000 29.054 413 GLN C O 1
ATOM 11236 N N . GLY C 1 414 ? 57.012 -9.997 138.584 1.000 30.179 414 GLY C N 1
ATOM 11237 C CA . GLY C 1 414 ? 56.815 -11.146 137.700 1.000 32.317 414 GLY C CA 1
ATOM 11238 C C . GLY C 1 414 ? 57.564 -12.422 138.062 1.000 34.457 414 GLY C C 1
ATOM 11239 O O . GLY C 1 414 ? 57.343 -13.443 137.418 1.000 38.428 414 GLY C O 1
ATOM 11240 N N . TYR C 1 415 ? 58.441 -12.381 139.071 1.000 31.744 415 TYR C N 1
ATOM 11241 C CA . TYR C 1 415 ? 59.220 -13.552 139.479 1.000 29.726 415 TYR C CA 1
ATOM 11242 C C . TYR C 1 415 ? 58.790 -14.108 140.852 1.000 28.675 415 TYR C C 1
ATOM 11243 O O . TYR C 1 415 ? 57.981 -13.504 141.549 1.000 27.716 415 TYR C O 1
ATOM 11252 N N . ARG C 1 416 ? 59.322 -15.272 141.217 1.000 27.077 416 ARG C N 1
ATOM 11253 C CA . ARG C 1 416 ? 58.974 -15.942 142.468 1.000 27.192 416 ARG C CA 1
ATOM 11254 C C . ARG C 1 416 ? 60.215 -16.538 143.094 1.000 25.670 416 ARG C C 1
ATOM 11255 O O . ARG C 1 416 ? 61.121 -16.991 142.374 1.000 25.542 416 ARG C O 1
ATOM 11263 N N . ALA C 1 417 ? 60.228 -16.603 144.424 1.000 22.807 417 ALA C N 1
ATOM 11264 C CA . ALA C 1 417 ? 61.307 -17.274 145.131 1.000 22.376 417 ALA C CA 1
ATOM 11265 C C . ALA C 1 417 ? 60.888 -18.705 145.437 1.000 22.826 417 ALA C C 1
ATOM 11266 O O . ALA C 1 417 ? 59.701 -18.986 145.630 1.000 22.550 417 ALA C O 1
ATOM 11268 N N . LEU C 1 418 ? 61.863 -19.620 145.433 1.000 22.638 418 LEU C N 1
ATOM 11269 C CA . LEU C 1 418 ? 61.584 -21.038 145.637 1.000 23.507 418 LEU C CA 1
ATOM 11270 C C . LEU C 1 418 ? 61.911 -21.533 147.045 1.000 23.691 418 LEU C C 1
ATOM 11271 O O . LEU C 1 418 ? 61.446 -22.608 147.443 1.000 23.539 418 LEU C O 1
ATOM 11276 N N . GLY C 1 419 ? 62.700 -20.767 147.795 1.000 23.978 419 GLY C N 1
ATOM 11277 C CA . GLY C 1 419 ? 63.029 -21.135 149.164 1.000 22.756 419 GLY C CA 1
ATOM 11278 C C . GLY C 1 419 ? 63.623 -20.023 149.995 1.000 20.749 419 GLY C C 1
ATOM 11279 O O . GLY C 1 419 ? 64.270 -19.126 149.466 1.000 21.309 419 GLY C O 1
ATOM 11280 N N . ASP C 1 420 ? 63.390 -20.084 151.297 1.000 19.455 420 ASP C N 1
ATOM 11281 C CA . ASP C 1 420 ? 63.898 -19.071 152.212 1.000 19.062 420 ASP C CA 1
ATOM 11282 C C . ASP C 1 420 ? 65.311 -19.401 152.636 1.000 19.063 420 ASP C C 1
ATOM 11283 O O . ASP C 1 420 ? 65.816 -20.477 152.369 1.000 19.274 420 ASP C O 1
ATOM 11288 N N . VAL C 1 421 ? 65.924 -18.438 153.302 1.000 20.255 421 VAL C N 1
ATOM 11289 C CA . VAL C 1 421 ? 67.277 -18.512 153.782 1.000 22.185 421 VAL C CA 1
ATOM 11290 C C . VAL C 1 421 ? 67.308 -18.147 155.258 1.000 21.543 421 VAL C C 1
ATOM 11291 O O . VAL C 1 421 ? 66.814 -17.094 155.644 1.000 22.529 421 VAL C O 1
ATOM 11295 N N . MET C 1 422 ? 67.876 -19.022 156.070 1.000 21.546 422 MET C N 1
ATOM 11296 C CA . MET C 1 422 ? 68.039 -18.757 157.482 1.000 22.235 422 MET C CA 1
ATOM 11297 C C . MET C 1 422 ? 69.378 -18.129 157.690 1.000 22.600 422 MET C C 1
ATOM 11298 O O . MET C 1 422 ? 70.345 -18.507 157.021 1.000 23.237 422 MET C O 1
ATOM 11303 N N . MET C 1 423 ? 69.421 -17.177 158.618 1.000 22.864 423 MET C N 1
ATOM 11304 C CA . MET C 1 423 ? 70.645 -16.546 159.067 1.000 24.461 423 MET C CA 1
ATOM 11305 C C . MET C 1 423 ? 70.709 -16.787 160.565 1.000 26.469 423 MET C C 1
ATOM 11306 O O . MET C 1 423 ? 69.871 -16.276 161.324 1.000 26.401 423 MET C O 1
ATOM 11311 N N . LEU C 1 424 ? 71.701 -17.588 160.979 1.000 28.844 424 LEU C N 1
ATOM 11312 C CA . LEU C 1 424 ? 71.719 -18.191 162.304 1.000 29.410 424 LEU C CA 1
ATOM 11313 C C . LEU C 1 424 ? 73.001 -17.847 163.046 1.000 34.123 424 LEU C C 1
ATOM 11314 O O . LEU C 1 424 ? 74.099 -18.015 162.506 1.000 38.899 424 LEU C O 1
ATOM 11319 N N . ALA C 1 425 ? 72.845 -17.328 164.268 1.000 36.970 425 ALA C N 1
ATOM 11320 C CA . ALA C 1 425 ? 73.940 -17.066 165.202 1.000 37.580 425 ALA C CA 1
ATOM 11321 C C . ALA C 1 425 ? 74.751 -15.888 164.732 1.000 37.755 425 ALA C C 1
ATOM 11322 O O . ALA C 1 425 ? 75.984 -15.935 164.672 1.000 41.614 425 ALA C O 1
ATOM 11324 N N . THR C 1 426 ? 74.033 -14.813 164.409 1.000 39.047 426 THR C N 1
ATOM 11325 C CA . THR C 1 426 ? 74.632 -13.617 163.811 1.000 37.975 426 THR C CA 1
ATOM 11326 C C . THR C 1 426 ? 74.747 -12.507 164.832 1.000 36.760 426 THR C C 1
ATOM 11327 O O . THR C 1 426 ? 74.070 -12.521 165.853 1.000 32.315 426 THR C O 1
ATOM 11331 N N . SER C 1 427 ? 75.628 -11.556 164.545 1.000 41.179 427 SER C N 1
ATOM 11332 C CA . SER C 1 427 ? 75.771 -10.335 165.341 1.000 43.092 427 SER C CA 1
ATOM 11333 C C . SER C 1 427 ? 74.992 -9.210 164.638 1.000 41.816 427 SER C C 1
ATOM 11334 O O . SER C 1 427 ? 75.498 -8.570 163.719 1.000 43.358 427 SER C O 1
ATOM 11337 N N . GLY C 1 428 ? 73.758 -8.987 165.078 1.000 41.019 428 GLY C N 1
ATOM 11338 C CA . GLY C 1 428 ? 72.789 -8.136 164.361 1.000 40.737 428 GLY C CA 1
ATOM 11339 C C . GLY C 1 428 ? 72.055 -8.959 163.317 1.000 40.014 428 GLY C C 1
ATOM 11340 O O . GLY C 1 428 ? 72.558 -9.996 162.868 1.000 40.248 428 GLY C O 1
ATOM 11341 N N . TYR C 1 429 ? 70.865 -8.520 162.924 1.000 36.669 429 TYR C N 1
ATOM 11342 C CA . TYR C 1 429 ? 70.084 -9.230 161.881 1.000 34.088 429 TYR C CA 1
ATOM 11343 C C . TYR C 1 429 ? 70.650 -8.960 160.485 1.000 30.391 429 TYR C C 1
ATOM 11344 O O . TYR C 1 429 ? 70.112 -8.182 159.713 1.000 27.194 429 TYR C O 1
ATOM 11353 N N . ASN C 1 430 ? 71.761 -9.615 160.182 1.000 31.210 430 ASN C N 1
ATOM 11354 C CA . ASN C 1 430 ? 72.445 -9.465 158.904 1.000 31.83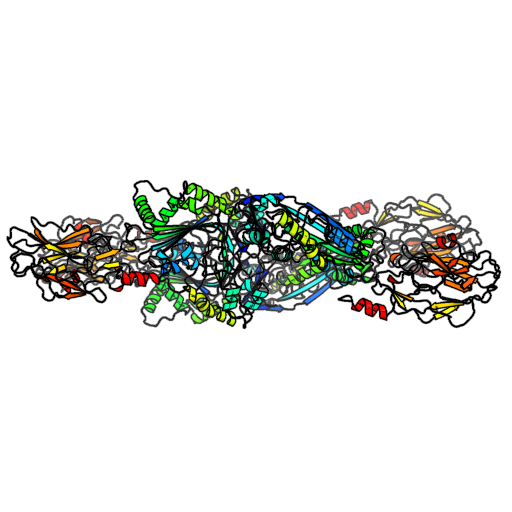3 430 ASN C CA 1
ATOM 11355 C C . ASN C 1 430 ? 71.671 -10.209 157.843 1.000 29.013 430 ASN C C 1
ATOM 11356 O O . ASN C 1 430 ? 71.330 -11.367 158.038 1.000 29.233 430 ASN C O 1
ATOM 11361 N N . PRO C 1 431 ? 71.368 -9.532 156.731 1.000 27.273 431 PRO C N 1
ATOM 11362 C CA . PRO C 1 431 ? 70.587 -10.148 155.685 1.000 25.304 431 PRO C CA 1
ATOM 11363 C C . PRO C 1 431 ? 71.449 -11.093 154.871 1.000 24.220 431 PRO C C 1
ATOM 11364 O O . PRO C 1 431 ? 72.667 -10.976 154.928 1.000 22.188 431 PRO C O 1
ATOM 11368 N N . PRO C 1 432 ? 70.828 -12.031 154.137 1.000 24.858 432 PRO C N 1
ATOM 11369 C CA . PRO C 1 432 ? 71.581 -12.955 153.290 1.000 25.997 432 PRO C CA 1
ATOM 11370 C C . PRO C 1 432 ? 72.508 -12.237 152.320 1.000 28.640 432 PRO C C 1
ATOM 11371 O O . PRO C 1 432 ? 72.148 -11.164 151.796 1.000 33.715 432 PRO C O 1
ATOM 11375 N N . ASN C 1 433 ? 73.692 -12.790 152.116 1.000 30.919 433 ASN C N 1
ATOM 11376 C CA . ASN C 1 433 ? 74.617 -12.263 151.132 1.000 35.217 433 ASN C CA 1
ATOM 11377 C C . ASN C 1 433 ? 74.876 -13.418 150.215 1.000 36.068 433 ASN C C 1
ATOM 11378 O O . ASN C 1 433 ? 75.738 -14.223 150.490 1.000 35.019 433 ASN C O 1
ATOM 11383 N N . LEU C 1 434 ? 74.081 -13.503 149.158 1.000 35.938 434 LEU C N 1
ATOM 11384 C CA . LEU C 1 434 ? 74.105 -14.639 148.267 1.000 34.171 434 LEU C CA 1
ATOM 11385 C C . LEU C 1 434 ? 74.097 -14.127 146.857 1.000 33.649 434 LEU C C 1
ATOM 11386 O O . LEU C 1 434 ? 73.036 -14.072 146.233 1.000 31.168 434 LEU C O 1
ATOM 11391 N N . PRO C 1 435 ? 75.289 -13.768 146.329 1.000 33.474 435 PRO C N 1
ATOM 11392 C CA . PRO C 1 435 ? 75.349 -13.168 144.992 1.000 30.133 435 PRO C CA 1
ATOM 11393 C C . PRO C 1 435 ? 74.687 -14.000 143.906 1.000 27.524 435 PRO C C 1
ATOM 11394 O O . PRO C 1 435 ? 74.201 -13.432 142.946 1.000 25.210 435 PRO C O 1
ATOM 11398 N N . ASP C 1 436 ? 74.655 -15.322 144.066 1.000 26.673 436 ASP C N 1
ATOM 11399 C CA . ASP C 1 436 ? 74.117 -16.210 143.052 1.000 25.334 436 ASP C CA 1
ATOM 11400 C C . ASP C 1 436 ? 72.705 -16.700 143.343 1.000 22.868 436 ASP C C 1
ATOM 11401 O O . ASP C 1 436 ? 72.233 -17.649 142.695 1.000 22.383 436 ASP C O 1
ATOM 11406 N N . TYR C 1 437 ? 72.020 -16.069 144.294 1.000 21.263 437 TYR C N 1
ATOM 11407 C CA . TYR C 1 437 ? 70.596 -16.377 144.519 1.000 20.760 437 TYR C CA 1
ATOM 11408 C C . TYR C 1 437 ? 69.754 -15.687 143.447 1.000 19.436 437 TYR C C 1
ATOM 11409 O O . TYR C 1 437 ? 69.973 -14.505 143.140 1.000 18.920 437 TYR C O 1
ATOM 11418 N N . VAL C 1 438 ? 68.788 -16.430 142.910 1.000 17.571 438 VAL C N 1
ATOM 11419 C CA . VAL C 1 438 ? 67.865 -15.897 141.944 1.000 17.345 438 VAL C CA 1
ATOM 11420 C C . VAL C 1 438 ? 66.448 -16.317 142.242 1.000 17.868 438 VAL C C 1
ATOM 11421 O O . VAL C 1 438 ? 66.208 -17.334 142.897 1.000 19.832 438 VAL C O 1
ATOM 11425 N N . CYS C 1 439 ? 65.525 -15.501 141.767 1.000 17.921 439 CYS C N 1
ATOM 11426 C CA . CYS C 1 439 ? 64.130 -15.855 141.644 1.000 18.789 439 CYS C CA 1
ATOM 11427 C C . CYS C 1 439 ? 63.888 -16.323 140.218 1.000 18.709 439 CYS C C 1
ATOM 11428 O O . CYS C 1 439 ? 64.693 -16.073 139.329 1.000 18.080 439 CYS C O 1
ATOM 11431 N N . VAL C 1 440 ? 62.762 -16.991 140.027 1.000 19.300 440 VAL C N 1
ATOM 11432 C CA . VAL C 1 440 ? 62.440 -17.653 138.782 1.000 19.864 440 VAL C CA 1
ATOM 11433 C C . VAL C 1 440 ? 61.183 -17.001 138.258 1.000 21.712 440 VAL C C 1
ATOM 11434 O O . VAL C 1 440 ? 60.307 -16.654 139.054 1.000 21.582 440 VAL C O 1
ATOM 11438 N N . HIS C 1 441 ? 61.097 -16.803 136.935 1.000 25.057 441 HIS C N 1
ATOM 11439 C CA . HIS C 1 441 ? 59.933 -16.140 136.362 1.000 27.511 441 HIS C CA 1
ATOM 11440 C C . HIS C 1 441 ? 58.667 -16.976 136.579 1.000 30.215 441 HIS C C 1
ATOM 11441 O O . HIS C 1 441 ? 58.700 -18.198 136.466 1.000 29.358 441 HIS C O 1
ATOM 11448 N N . GLN C 1 442 ? 57.596 -16.279 136.959 1.000 33.367 442 GLN C N 1
ATOM 11449 C CA . GLN C 1 442 ? 56.208 -16.763 137.096 1.000 35.643 442 GLN C CA 1
ATOM 11450 C C . GLN C 1 442 ? 55.818 -17.889 136.133 1.000 35.114 442 GLN C C 1
ATOM 11451 O O . GLN C 1 442 ? 55.303 -18.940 136.549 1.000 30.942 442 GLN C O 1
ATOM 11457 N N . SER C 1 443 ? 56.085 -17.648 134.853 1.000 35.531 443 SER C N 1
ATOM 11458 C CA . SER C 1 443 ? 55.760 -18.567 133.773 1.000 35.255 443 SER C CA 1
ATOM 11459 C C . SER C 1 443 ? 56.279 -19.995 133.969 1.000 34.815 443 SER C C 1
ATOM 11460 O O . SER C 1 443 ? 55.650 -20.953 133.512 1.000 34.536 443 SER C O 1
ATOM 11463 N N . LEU C 1 444 ? 57.420 -20.132 134.638 1.000 34.014 444 LEU C N 1
ATOM 11464 C CA . LEU C 1 444 ? 58.040 -21.439 134.896 1.000 31.564 444 LEU C CA 1
ATOM 11465 C C . LEU C 1 444 ? 57.623 -22.043 136.231 1.000 33.271 444 LEU C C 1
ATOM 11466 O O . LEU C 1 444 ? 58.002 -23.170 136.528 1.000 35.250 444 LEU C O 1
ATOM 11471 N N . CYS C 1 445 ? 56.862 -21.312 137.037 1.000 35.897 445 CYS C N 1
ATOM 11472 C CA . CYS C 1 445 ? 56.559 -21.747 138.400 1.000 38.482 445 CYS C CA 1
ATOM 11473 C C . CYS C 1 445 ? 55.075 -21.972 138.601 1.000 40.909 445 CYS C C 1
ATOM 11474 O O . CYS C 1 445 ? 54.247 -21.426 137.866 1.000 38.435 445 CYS C O 1
ATOM 11477 N N . ALA C 1 446 ? 54.773 -22.774 139.618 1.000 42.627 446 ALA C N 1
ATOM 11478 C CA . ALA C 1 446 ? 53.412 -23.039 140.094 1.000 44.671 446 ALA C CA 1
ATOM 11479 C C . ALA C 1 446 ? 53.303 -22.549 141.539 1.000 46.078 446 ALA C C 1
ATOM 11480 O O . ALA C 1 446 ? 54.198 -22.799 142.338 1.000 43.520 446 ALA C O 1
ATOM 11482 N N . ASP C 1 447 ? 52.214 -21.854 141.864 1.000 48.537 447 ASP C N 1
ATOM 11483 C CA . ASP C 1 447 ? 51.918 -21.455 143.244 1.000 50.748 447 ASP C CA 1
ATOM 11484 C C . ASP C 1 447 ? 51.987 -22.644 144.187 1.000 54.105 447 ASP C C 1
ATOM 11485 O O . ASP C 1 447 ? 51.667 -23.767 143.797 1.000 51.700 447 ASP C O 1
ATOM 11490 N N . VAL C 1 448 ? 52.410 -22.393 145.424 1.000 58.233 448 VAL C N 1
ATOM 11491 C CA . VAL C 1 448 ? 52.539 -23.479 146.393 1.000 59.376 448 VAL C CA 1
ATOM 11492 C C . VAL C 1 448 ? 51.142 -24.025 146.708 1.000 56.807 448 VAL C C 1
ATOM 11493 O O . VAL C 1 448 ? 50.178 -23.259 146.879 1.000 53.290 448 VAL C O 1
ATOM 11497 N N . GLN C 1 449 ? 51.047 -25.356 146.730 1.000 58.267 449 GLN C N 1
ATOM 11498 C CA . GLN C 1 449 ? 49.804 -26.064 147.049 1.000 56.124 449 GLN C CA 1
ATOM 11499 C C . GLN C 1 449 ? 49.873 -26.745 148.415 1.000 53.250 449 GLN C C 1
ATOM 11500 O O . GLN C 1 449 ? 48.989 -26.549 149.256 1.000 57.277 449 GLN C O 1
ATOM 11506 N N . THR C 1 450 ? 50.928 -27.522 148.639 1.000 50.583 450 THR C N 1
ATOM 11507 C CA . THR C 1 450 ? 51.150 -28.187 149.914 1.000 51.671 450 THR C CA 1
ATOM 11508 C C . THR C 1 450 ? 52.341 -27.620 150.668 1.000 53.524 450 THR C C 1
ATOM 11509 O O . THR C 1 450 ? 53.215 -26.999 150.066 1.000 57.410 450 THR C O 1
ATOM 11513 N N . LEU C 1 451 ? 52.337 -27.845 151.978 1.000 53.485 451 LEU C N 1
ATOM 11514 C CA . LEU C 1 451 ? 53.465 -27.579 152.852 1.000 50.609 451 LEU C CA 1
ATOM 11515 C C . LEU C 1 451 ? 53.572 -28.801 153.769 1.000 48.022 451 LEU C C 1
ATOM 11516 O O . LEU C 1 451 ? 52.683 -29.045 154.569 1.000 46.341 451 LEU C O 1
ATOM 11521 N N . GLN C 1 452 ? 54.638 -29.584 153.612 1.000 46.915 452 GLN C N 1
ATOM 11522 C CA . GLN C 1 452 ? 54.795 -30.906 154.253 1.000 46.953 452 GLN C CA 1
ATOM 11523 C C . GLN C 1 452 ? 56.200 -31.071 154.839 1.000 45.584 452 GLN C C 1
ATOM 11524 O O . GLN C 1 452 ? 57.030 -30.183 154.700 1.000 45.188 452 GLN C O 1
ATOM 11530 N N . ASN C 1 453 ? 56.458 -32.200 155.488 1.000 46.538 453 ASN C N 1
ATOM 11531 C CA . ASN C 1 453 ? 57.774 -32.555 156.036 1.000 44.898 453 ASN C CA 1
ATOM 11532 C C . ASN C 1 453 ? 58.485 -31.410 156.733 1.000 44.188 453 ASN C C 1
ATOM 11533 O O . ASN C 1 453 ? 59.610 -31.052 156.367 1.000 41.219 453 ASN C O 1
ATOM 11538 N N . ARG C 1 454 ? 57.821 -30.848 157.741 1.000 45.385 454 ARG C N 1
ATOM 11539 C CA . ARG C 1 454 ? 58.382 -29.758 158.547 1.000 45.234 454 ARG C CA 1
ATOM 11540 C C . ARG C 1 454 ? 59.845 -30.022 158.851 1.000 47.789 454 ARG C C 1
ATOM 11541 O O . ARG C 1 454 ? 60.215 -31.130 159.236 1.000 53.045 454 ARG C O 1
ATOM 11549 N N . VAL C 1 455 ? 60.675 -29.011 158.654 1.000 49.210 455 VAL C N 1
ATOM 11550 C CA . VAL C 1 455 ? 62.095 -29.127 158.954 1.000 50.643 455 VAL C CA 1
ATOM 11551 C C . VAL C 1 455 ? 62.359 -28.768 160.407 1.000 50.967 455 VAL C C 1
ATOM 11552 O O . VAL C 1 455 ? 63.145 -29.447 161.071 1.000 53.683 455 VAL C O 1
ATOM 11556 N N . TRP C 1 456 ? 61.715 -27.689 160.876 1.000 50.229 456 TRP C N 1
ATOM 11557 C CA . TRP C 1 456 ? 62.088 -27.027 162.133 1.000 48.309 456 TRP C CA 1
ATOM 11558 C C . TRP C 1 456 ? 61.082 -25.926 162.488 1.000 44.720 456 TRP C C 1
ATOM 11559 O O . TRP C 1 456 ? 60.340 -25.453 161.629 1.000 41.162 456 TRP C O 1
ATOM 11570 N N . TRP C 1 457 ? 61.025 -25.598 163.771 1.000 47.292 457 TRP C N 1
ATOM 11571 C CA . TRP C 1 457 ? 60.345 -24.404 164.282 1.000 50.688 457 TRP C CA 1
ATOM 11572 C C . TRP C 1 457 ? 61.142 -23.888 165.461 1.000 52.672 457 TRP C C 1
ATOM 11573 O O . TRP C 1 457 ? 62.003 -24.588 165.996 1.000 49.328 457 TRP C O 1
ATOM 11584 N N . ASP C 1 458 ? 60.844 -22.662 165.866 1.000 59.736 458 ASP C N 1
ATOM 11585 C CA . ASP C 1 458 ? 61.650 -21.985 166.876 1.000 63.568 458 ASP C CA 1
ATOM 11586 C C . ASP C 1 458 ? 61.187 -22.232 168.303 1.000 68.547 458 ASP C C 1
ATOM 11587 O O . ASP C 1 458 ? 61.796 -21.689 169.213 1.000 70.773 458 ASP C O 1
ATOM 11592 N N . LYS C 1 459 ? 60.137 -23.032 168.521 1.000 69.874 459 LYS C N 1
ATOM 11593 C CA . LYS C 1 459 ? 59.569 -23.118 169.867 1.000 68.536 459 LYS C CA 1
ATOM 11594 C C . LYS C 1 459 ? 60.603 -23.668 170.867 1.000 69.534 459 LYS C C 1
ATOM 11595 O O . LYS C 1 459 ? 61.386 -24.583 170.560 1.000 63.891 459 LYS C O 1
ATOM 11601 N N . GLY C 1 460 ? 60.625 -23.023 172.035 1.000 68.735 460 GLY C N 1
ATOM 11602 C CA . GLY C 1 460 ? 61.697 -23.155 173.002 1.000 67.392 460 GLY C CA 1
ATOM 11603 C C . GLY C 1 460 ? 62.572 -21.913 173.066 1.000 65.024 460 GLY C C 1
ATOM 11604 O O . GLY C 1 460 ? 63.121 -21.602 174.124 1.000 65.165 460 GLY C O 1
ATOM 11605 N N . THR C 1 461 ? 62.727 -21.210 171.941 1.000 64.264 461 THR C N 1
ATOM 11606 C CA . THR C 1 461 ? 63.575 -20.003 171.874 1.000 61.614 461 THR C CA 1
ATOM 11607 C C . THR C 1 461 ? 62.994 -18.857 172.744 1.000 56.850 461 THR C C 1
ATOM 11608 O O . THR C 1 461 ? 63.755 -18.093 173.356 1.000 56.151 461 THR C O 1
ATOM 11612 N N . GLY C 1 462 ? 61.661 -18.773 172.803 1.000 50.766 462 GLY C N 1
ATOM 11613 C CA . GLY C 1 462 ? 60.953 -17.727 173.526 1.000 48.100 462 GLY C CA 1
ATOM 11614 C C . GLY C 1 462 ? 60.993 -16.380 172.823 1.000 47.872 462 GLY C C 1
ATOM 11615 O O . GLY C 1 462 ? 61.222 -15.334 173.447 1.000 51.001 462 GLY C O 1
ATOM 11616 N N . ALA C 1 463 ? 60.747 -16.405 171.518 1.000 47.165 463 ALA C N 1
ATOM 11617 C CA . ALA C 1 463 ? 60.734 -15.179 170.720 1.000 47.115 463 ALA C CA 1
ATOM 11618 C C . ALA C 1 463 ? 59.282 -14.830 170.533 1.000 44.617 463 ALA C C 1
ATOM 11619 O O . ALA C 1 463 ? 58.464 -15.722 170.396 1.000 45.788 463 ALA C O 1
ATOM 11621 N N . ARG C 1 464 ? 58.979 -13.537 170.511 1.000 47.953 464 ARG C N 1
ATOM 11622 C CA . ARG C 1 464 ? 57.589 -13.033 170.347 1.000 52.070 464 ARG C CA 1
ATOM 11623 C C . ARG C 1 464 ? 56.970 -13.632 169.109 1.000 52.627 464 ARG C C 1
ATOM 11624 O O . ARG C 1 464 ? 55.866 -14.210 169.164 1.000 47.346 464 ARG C O 1
ATOM 11632 N N . LYS C 1 465 ? 57.717 -13.509 168.007 1.000 52.696 465 LYS C N 1
ATOM 11633 C CA . LYS C 1 465 ? 57.309 -14.039 166.725 1.000 50.430 465 LYS C CA 1
ATOM 11634 C C . LYS C 1 465 ? 57.661 -15.509 166.659 1.000 45.730 465 LYS C C 1
ATOM 11635 O O . LYS C 1 465 ? 58.567 -15.980 167.343 1.000 37.361 465 LYS C O 1
ATOM 11641 N N . ASP C 1 466 ? 56.924 -16.215 165.819 1.000 48.137 466 ASP C N 1
ATOM 11642 C CA . ASP C 1 466 ? 57.087 -17.645 165.648 1.000 51.251 466 ASP C CA 1
ATOM 11643 C C . ASP C 1 466 ? 57.385 -17.958 164.177 1.000 51.750 466 ASP C C 1
ATOM 11644 O O . ASP C 1 466 ? 57.051 -17.178 163.274 1.000 48.890 466 ASP C O 1
ATOM 11649 N N . VAL C 1 467 ? 58.042 -19.097 163.955 1.000 51.682 467 VAL C N 1
ATOM 11650 C CA . VAL C 1 467 ? 58.291 -19.586 162.605 1.000 50.801 467 VAL C CA 1
ATOM 11651 C C . VAL C 1 467 ? 58.400 -21.092 162.577 1.000 51.903 467 VAL C C 1
ATOM 11652 O O . VAL C 1 467 ? 58.895 -21.699 163.525 1.000 48.739 467 VAL C O 1
ATOM 11656 N N . SER C 1 468 ? 57.918 -21.667 161.479 1.000 54.002 468 SER C N 1
ATOM 11657 C CA . SER C 1 468 ? 58.106 -23.074 161.157 1.000 55.862 468 SER C CA 1
ATOM 11658 C C . SER C 1 468 ? 58.545 -23.174 159.688 1.000 55.770 468 SER C C 1
ATOM 11659 O O . SER C 1 468 ? 57.962 -22.518 158.817 1.000 51.621 468 SER C O 1
ATOM 11662 N N . LEU C 1 469 ? 59.559 -24.000 159.426 1.000 49.622 469 LEU C N 1
ATOM 11663 C CA . LEU C 1 469 ? 60.081 -24.200 158.084 1.000 45.732 469 LEU C CA 1
ATOM 11664 C C . LEU C 1 469 ? 59.469 -25.457 157.475 1.000 49.331 469 LEU C C 1
ATOM 11665 O O . LEU C 1 469 ? 59.623 -26.552 158.019 1.000 47.476 469 LEU C O 1
ATOM 11670 N N . TRP C 1 470 ? 58.787 -25.279 156.348 1.000 53.042 470 TRP C N 1
ATOM 11671 C CA . TRP C 1 470 ? 58.037 -26.322 155.677 1.000 55.414 470 TRP C CA 1
ATOM 11672 C C . TRP C 1 470 ? 58.510 -26.478 154.234 1.000 54.329 470 TRP C C 1
ATOM 11673 O O . TRP C 1 470 ? 58.974 -25.524 153.625 1.000 50.463 470 TRP C O 1
ATOM 11684 N N . GLN C 1 471 ? 58.368 -27.680 153.694 1.000 55.748 471 GLN C N 1
ATOM 11685 C CA . GLN C 1 471 ? 58.745 -27.999 152.320 1.000 54.433 471 GLN C CA 1
ATOM 11686 C C . GLN C 1 471 ? 57.573 -27.701 151.394 1.000 52.061 471 GLN C C 1
ATOM 11687 O O . GLN C 1 471 ? 56.520 -28.331 151.524 1.000 53.808 471 GLN C O 1
ATOM 11693 N N . PRO C 1 472 ? 57.742 -26.760 150.450 1.000 49.488 472 PRO C N 1
ATOM 11694 C CA . PRO C 1 472 ? 56.651 -26.495 149.528 1.000 48.414 472 PRO C CA 1
ATOM 11695 C C . PRO C 1 472 ? 56.541 -27.552 148.406 1.000 45.691 472 PRO C C 1
ATOM 11696 O O . PRO C 1 472 ? 57.480 -28.302 148.134 1.000 43.296 472 PRO C O 1
ATOM 11700 N N . GLY C 1 473 ? 55.366 -27.613 147.799 1.000 43.261 473 GLY C N 1
ATOM 11701 C CA . GLY C 1 473 ? 55.094 -28.533 146.700 1.000 42.814 473 GLY C CA 1
ATOM 11702 C C . GLY C 1 473 ? 53.897 -28.109 145.872 1.000 43.672 473 GLY C C 1
ATOM 11703 O O . GLY C 1 473 ? 53.034 -27.341 146.339 1.000 43.248 473 GLY C O 1
ATOM 11704 N N . ALA C 1 474 ? 53.852 -28.591 144.640 1.000 42.577 474 ALA C N 1
ATOM 11705 C CA . ALA C 1 474 ? 52.753 -28.258 143.756 1.000 45.955 474 ALA C CA 1
ATOM 11706 C C . ALA C 1 474 ? 52.570 -29.367 142.727 1.000 50.930 474 ALA C C 1
ATOM 11707 O O . ALA C 1 474 ? 53.485 -30.170 142.493 1.000 46.565 474 ALA C O 1
ATOM 11709 N N . ALA C 1 475 ? 51.373 -29.417 142.142 1.000 55.157 475 ALA C N 1
ATOM 11710 C CA . ALA C 1 475 ? 51.076 -30.356 141.064 1.000 58.468 475 ALA C CA 1
ATOM 11711 C C . ALA C 1 475 ? 51.992 -30.018 139.911 1.000 58.230 475 ALA C C 1
ATOM 11712 O O . ALA C 1 475 ? 52.002 -28.872 139.449 1.000 59.374 475 ALA C O 1
ATOM 11714 N N . GLY C 1 476 ? 52.802 -30.991 139.495 1.000 53.686 476 GLY C N 1
ATOM 11715 C CA . GLY C 1 476 ? 53.717 -30.813 138.364 1.000 52.570 476 GLY C CA 1
ATOM 11716 C C . GLY C 1 476 ? 55.067 -30.141 138.623 1.000 50.648 476 GLY C C 1
ATOM 11717 O O . GLY C 1 476 ? 55.920 -30.087 137.721 1.000 47.822 476 GLY C O 1
ATOM 11718 N N . ALA C 1 477 ? 55.276 -29.622 139.841 1.000 50.090 477 ALA C N 1
ATOM 11719 C CA . ALA C 1 477 ? 56.556 -29.021 140.217 1.000 46.706 477 ALA C CA 1
ATOM 11720 C C . ALA C 1 477 ? 57.532 -30.076 140.706 1.000 43.939 477 ALA C C 1
ATOM 11721 O O . ALA C 1 477 ? 57.133 -31.098 141.256 1.000 42.990 477 ALA C O 1
ATOM 11723 N N . VAL C 1 478 ? 58.816 -29.783 140.535 1.000 42.483 478 VAL C N 1
ATOM 11724 C CA . VAL C 1 478 ? 59.899 -30.634 140.980 1.000 45.890 478 VAL C CA 1
ATOM 11725 C C . VAL C 1 478 ? 59.703 -30.747 142.485 1.000 52.311 478 VAL C C 1
ATOM 11726 O O . VAL C 1 478 ? 59.363 -29.740 143.130 1.000 60.232 478 VAL C O 1
ATOM 11730 N N . ALA C 1 479 ? 59.879 -31.957 143.038 1.000 54.326 479 ALA C N 1
ATOM 11731 C CA . ALA C 1 479 ? 59.847 -32.164 144.485 1.000 50.538 479 ALA C CA 1
ATOM 11732 C C . ALA C 1 479 ? 60.916 -31.263 145.078 1.000 49.224 479 ALA C C 1
ATOM 11733 O O . ALA C 1 479 ? 62.106 -31.471 144.828 1.000 45.881 479 ALA C O 1
ATOM 11735 N N . SER C 1 480 ? 60.480 -30.247 145.832 1.000 50.972 480 SER C N 1
ATOM 11736 C CA . SER C 1 480 ? 61.387 -29.218 146.329 1.000 49.053 480 SER C CA 1
ATOM 11737 C C . SER C 1 480 ? 62.305 -29.756 147.411 1.000 49.375 480 SER C C 1
ATOM 11738 O O . SER C 1 480 ? 61.923 -30.621 148.157 1.000 52.599 480 SER C O 1
ATOM 11741 N N . SER C 1 481 ? 63.528 -29.221 147.465 1.000 48.894 481 SER C N 1
ATOM 11742 C CA . SER C 1 481 ? 64.475 -29.532 148.527 1.000 47.258 481 SER C CA 1
ATOM 11743 C C . SER C 1 481 ? 64.699 -28.322 149.428 1.000 46.177 481 SER C C 1
ATOM 11744 O O . SER C 1 481 ? 65.694 -28.229 150.170 1.000 47.348 481 SER C O 1
ATOM 11747 N N . CYS C 1 482 ? 63.760 -27.388 149.391 1.000 42.622 482 CYS C N 1
ATOM 11748 C CA . CYS C 1 482 ? 63.929 -26.091 150.030 1.000 38.616 482 CYS C CA 1
ATOM 11749 C C . CYS C 1 482 ? 62.824 -25.919 151.050 1.000 38.310 482 CYS C C 1
ATOM 11750 O O . CYS C 1 482 ? 61.950 -26.778 151.186 1.000 39.907 482 CYS C O 1
ATOM 11753 N N . PHE C 1 483 ? 62.858 -24.803 151.764 1.000 34.788 483 PHE C N 1
ATOM 11754 C CA . PHE C 1 483 ? 61.842 -24.528 152.758 1.000 31.231 483 PHE C CA 1
ATOM 11755 C C . PHE C 1 483 ? 61.241 -23.148 152.626 1.000 32.376 483 PHE C C 1
ATOM 11756 O O . PHE C 1 483 ? 61.752 -22.309 151.907 1.000 31.722 483 PHE C O 1
ATOM 11764 N N . ALA C 1 484 ? 60.113 -22.966 153.303 1.000 34.951 484 ALA C N 1
ATOM 11765 C CA . ALA C 1 484 ? 59.436 -21.697 153.393 1.000 35.663 484 ALA C CA 1
ATOM 11766 C C . ALA C 1 484 ? 59.000 -21.526 154.832 1.000 39.912 484 ALA C C 1
ATOM 11767 O O . ALA C 1 484 ? 58.458 -22.458 155.414 1.000 44.798 484 ALA C O 1
ATOM 11769 N N . GLY C 1 485 ? 59.243 -20.354 155.411 1.000 41.954 485 GLY C N 1
ATOM 11770 C CA . GLY C 1 485 ? 58.740 -20.032 156.737 1.000 41.757 485 GLY C CA 1
ATOM 11771 C C . GLY C 1 485 ? 57.252 -19.694 156.775 1.000 42.740 485 GLY C C 1
ATOM 11772 O O . GLY C 1 485 ? 56.743 -18.917 155.947 1.000 44.531 485 GLY C O 1
ATOM 11773 N N . VAL C 1 486 ? 56.555 -20.286 157.739 1.000 44.803 486 VAL C N 1
ATOM 11774 C CA . VAL C 1 486 ? 55.195 -19.902 158.091 1.000 48.733 486 VAL C CA 1
ATOM 11775 C C . VAL C 1 486 ? 55.305 -19.238 159.464 1.000 46.203 486 VAL C C 1
ATOM 11776 O O . VAL C 1 486 ? 55.933 -19.805 160.355 1.000 47.775 486 VAL C O 1
ATOM 11780 N N . PRO C 1 487 ? 54.691 -18.049 159.663 1.000 45.608 487 PRO C N 1
ATOM 11781 C CA . PRO C 1 487 ? 54.889 -17.312 160.933 1.000 47.268 487 PRO C CA 1
ATOM 11782 C C . PRO C 1 487 ? 54.081 -17.824 162.162 1.000 48.161 487 PRO C C 1
ATOM 11783 O O . PRO C 1 487 ? 53.658 -17.039 162.998 1.000 55.480 487 PRO C O 1
ATOM 11787 N N . ASN C 1 488 ? 53.925 -19.136 162.288 1.000 49.152 488 ASN C N 1
ATOM 11788 C CA . ASN C 1 488 ? 53.131 -19.760 163.342 1.000 50.318 488 ASN C CA 1
ATOM 11789 C C . ASN C 1 488 ? 53.458 -21.256 163.409 1.000 57.719 488 ASN C C 1
ATOM 11790 O O . ASN C 1 488 ? 54.168 -21.790 162.541 1.000 53.250 488 ASN C O 1
ATOM 11795 N N . TYR C 1 489 ? 52.894 -21.927 164.413 1.000 64.847 489 TYR C N 1
ATOM 11796 C CA . TYR C 1 489 ? 53.171 -23.338 164.669 1.000 62.241 489 TYR C CA 1
ATOM 11797 C C . TYR C 1 489 ? 52.056 -24.257 164.194 1.000 56.223 489 TYR C C 1
ATOM 11798 O O . TYR C 1 489 ? 51.920 -25.369 164.712 1.000 54.117 489 TYR C O 1
ATOM 11807 N N . ASN C 1 490 ? 51.272 -23.826 163.208 1.000 50.186 490 ASN C N 1
ATOM 11808 C CA . ASN C 1 490 ? 50.200 -24.671 162.677 1.000 50.611 490 ASN C CA 1
ATOM 11809 C C . ASN C 1 490 ? 50.818 -25.944 162.075 1.000 55.179 490 ASN C C 1
ATOM 11810 O O . ASN C 1 490 ? 51.816 -25.859 161.343 1.000 57.171 490 ASN C O 1
ATOM 11815 N N . ASN C 1 491 ? 50.214 -27.102 162.372 1.000 61.585 491 ASN C N 1
ATOM 11816 C CA . ASN C 1 491 ? 50.765 -28.425 162.034 1.000 64.955 491 ASN C CA 1
ATOM 11817 C C . ASN C 1 491 ? 49.622 -29.397 161.678 1.000 73.484 491 ASN C C 1
ATOM 11818 O O . ASN C 1 491 ? 49.041 -29.990 162.582 1.000 74.369 491 ASN C O 1
ATOM 11823 N N . PRO C 1 492 ? 49.286 -29.589 160.396 1.000 83.714 492 PRO C N 1
ATOM 11824 C CA . PRO C 1 492 ? 49.921 -28.960 159.238 1.000 83.801 492 PRO C CA 1
ATOM 11825 C C . PRO C 1 492 ? 49.414 -27.533 158.998 1.000 80.594 492 PRO C C 1
ATOM 11826 O O . PRO C 1 492 ? 48.378 -27.155 159.566 1.000 81.235 492 PRO C O 1
ATOM 11830 N N . PRO C 1 493 ? 50.131 -26.744 158.165 1.000 71.890 493 PRO C N 1
ATOM 11831 C CA . PRO C 1 493 ? 49.659 -25.393 157.854 1.000 66.444 493 PRO C CA 1
ATOM 11832 C C . PRO C 1 493 ? 48.323 -25.387 157.113 1.000 61.202 493 PRO C C 1
ATOM 11833 O O . PRO C 1 493 ? 48.058 -26.275 156.309 1.000 54.314 493 PRO C O 1
ATOM 11837 N N . ASN C 1 494 ? 47.494 -24.393 157.406 1.000 60.756 494 ASN C N 1
ATOM 11838 C CA . ASN C 1 494 ? 46.168 -24.272 156.792 1.000 61.921 494 ASN C CA 1
ATOM 11839 C C . ASN C 1 494 ? 46.245 -23.507 155.486 1.000 64.227 494 ASN C C 1
ATOM 11840 O O . ASN C 1 494 ? 47.292 -22.939 155.151 1.000 62.685 494 ASN C O 1
ATOM 11845 N N . SER C 1 495 ? 45.120 -23.460 154.771 1.000 72.235 495 SER C N 1
ATOM 11846 C CA . SER C 1 495 ? 45.055 -22.810 153.459 1.000 78.406 495 SER C CA 1
ATOM 11847 C C . SER C 1 495 ? 45.312 -21.294 153.502 1.000 81.697 495 SER C C 1
ATOM 11848 O O . SER C 1 495 ? 45.649 -20.709 152.476 1.000 85.374 495 SER C O 1
ATOM 11851 N N . GLY C 1 496 ? 45.151 -20.669 154.670 1.000 82.142 496 GLY C N 1
ATOM 11852 C CA . GLY C 1 496 ? 45.545 -19.277 154.866 1.000 80.770 496 GLY C CA 1
ATOM 11853 C C . GLY C 1 496 ? 47.056 -19.097 154.840 1.000 81.364 496 GLY C C 1
ATOM 11854 O O . GLY C 1 496 ? 47.551 -18.133 154.253 1.000 83.386 496 GLY C O 1
ATOM 11855 N N . ASP C 1 497 ? 47.785 -20.020 155.479 1.000 71.194 497 ASP C N 1
ATOM 11856 C CA . ASP C 1 497 ? 49.248 -20.030 155.443 1.000 67.281 497 ASP C CA 1
ATOM 11857 C C . ASP C 1 497 ? 49.777 -20.265 154.017 1.000 66.812 497 ASP C C 1
ATOM 11858 O O . ASP C 1 497 ? 50.761 -19.628 153.614 1.000 61.283 497 ASP C O 1
ATOM 11863 N N . ILE C 1 498 ? 49.120 -21.164 153.270 1.000 63.675 498 ILE C N 1
ATOM 11864 C CA . ILE C 1 498 ? 49.438 -21.424 151.849 1.000 58.251 498 ILE C CA 1
ATOM 11865 C C . ILE C 1 498 ? 49.106 -20.218 150.947 1.000 54.777 498 ILE C C 1
ATOM 11866 O O . ILE C 1 498 ? 49.863 -19.900 150.017 1.000 59.993 498 ILE C O 1
ATOM 11871 N N . GLU C 1 499 ? 47.989 -19.557 151.224 1.000 51.735 499 GLU C N 1
ATOM 11872 C CA . GLU C 1 499 ? 47.608 -18.343 150.507 1.000 55.985 499 GLU C CA 1
ATOM 11873 C C . GLU C 1 499 ? 48.590 -17.201 150.645 1.000 50.654 499 GLU C C 1
ATOM 11874 O O . GLU C 1 499 ? 48.849 -16.472 149.687 1.000 46.125 499 GLU C O 1
ATOM 11880 N N . ARG C 1 500 ? 49.126 -17.053 151.854 1.000 53.157 500 ARG C N 1
ATOM 11881 C CA . ARG C 1 500 ? 50.117 -16.016 152.146 1.000 55.230 500 ARG C CA 1
ATOM 11882 C C . ARG C 1 500 ? 51.326 -16.093 151.208 1.000 50.924 500 ARG C C 1
ATOM 11883 O O . ARG C 1 500 ? 51.890 -15.070 150.854 1.000 44.347 500 ARG C O 1
ATOM 11891 N N . LEU C 1 501 ? 51.694 -17.313 150.805 1.000 50.148 501 LEU C N 1
ATOM 11892 C CA . LEU C 1 501 ? 52.819 -17.554 149.900 1.000 50.058 501 LEU C CA 1
ATOM 11893 C C . LEU C 1 501 ? 52.566 -17.184 148.437 1.000 54.158 501 LEU C C 1
ATOM 11894 O O . LEU C 1 501 ? 53.533 -17.048 147.679 1.000 53.885 501 LEU C O 1
ATOM 11899 N N . ARG C 1 502 ? 51.298 -17.031 148.047 1.000 59.586 502 ARG C N 1
ATOM 11900 C CA . ARG C 1 502 ? 50.932 -16.783 146.645 1.000 58.466 502 ARG C CA 1
ATOM 11901 C C . ARG C 1 502 ? 51.431 -15.410 146.170 1.000 56.241 502 ARG C C 1
ATOM 11902 O O . ARG C 1 502 ? 51.226 -14.406 146.849 1.000 56.833 502 ARG C O 1
ATOM 11910 N N . GLY C 1 503 ? 52.101 -15.386 145.017 1.000 51.629 503 GLY C N 1
ATOM 11911 C CA . GLY C 1 503 ? 52.697 -14.160 144.491 1.000 46.909 503 GLY C CA 1
ATOM 11912 C C . GLY C 1 503 ? 54.132 -13.878 144.933 1.000 44.961 503 GLY C C 1
ATOM 11913 O O . GLY C 1 503 ? 54.771 -12.987 144.381 1.000 44.471 503 GLY C O 1
ATOM 11914 N N . SER C 1 504 ? 54.635 -14.637 145.910 1.000 39.289 504 SER C N 1
ATOM 11915 C CA . SER C 1 504 ? 55.958 -14.429 146.475 1.000 38.980 504 SER C CA 1
ATOM 11916 C C . SER C 1 504 ? 56.814 -15.686 146.386 1.000 40.546 504 SER C C 1
ATOM 11917 O O . SER C 1 504 ? 57.941 -15.662 145.865 1.000 40.227 504 SER C O 1
ATOM 11920 N N . ILE C 1 505 ? 56.297 -16.783 146.941 1.000 41.522 505 ILE C N 1
ATOM 11921 C CA . ILE C 1 505 ? 56.985 -18.058 146.921 1.000 39.697 505 ILE C CA 1
ATOM 11922 C C . ILE C 1 505 ? 56.254 -18.964 145.969 1.000 37.392 505 ILE C C 1
ATOM 11923 O O . ILE C 1 505 ? 55.031 -18.910 145.867 1.000 37.284 505 ILE C O 1
ATOM 11928 N N . ALA C 1 506 ? 57.012 -19.805 145.278 1.000 38.026 506 ALA C N 1
ATOM 11929 C CA . ALA C 1 506 ? 56.440 -20.778 144.367 1.000 37.758 506 ALA C CA 1
ATOM 11930 C C . ALA C 1 506 ? 57.317 -22.022 144.271 1.000 37.135 506 ALA C C 1
ATOM 11931 O O . ALA C 1 506 ? 58.371 -22.108 144.922 1.000 33.538 506 ALA C O 1
ATOM 11933 N N . CYS C 1 507 ? 56.847 -22.994 143.490 1.000 36.366 507 CYS C N 1
ATOM 11934 C CA . CYS C 1 507 ? 57.624 -24.170 143.117 1.000 39.084 507 CYS C CA 1
ATOM 11935 C C . CYS C 1 507 ? 57.836 -24.183 141.615 1.000 37.312 507 CYS C C 1
ATOM 11936 O O . CYS C 1 507 ? 56.987 -23.710 140.860 1.000 36.058 507 CYS C O 1
ATOM 11939 N N . VAL C 1 508 ? 58.953 -24.745 141.180 1.000 34.161 508 VAL C N 1
ATOM 11940 C CA . VAL C 1 508 ? 59.352 -24.688 139.779 1.000 35.095 508 VAL C CA 1
ATOM 11941 C C . VAL C 1 508 ? 58.870 -25.939 139.044 1.000 37.132 508 VAL C C 1
ATOM 11942 O O . VAL C 1 508 ? 59.133 -27.057 139.493 1.000 32.905 508 VAL C O 1
ATOM 11946 N N . LYS C 1 509 ? 58.172 -25.716 137.930 1.000 38.433 509 LYS C N 1
ATOM 11947 C CA . LYS C 1 509 ? 57.569 -26.768 137.089 1.000 39.081 509 LYS C CA 1
ATOM 11948 C C . LYS C 1 509 ? 58.582 -27.730 136.473 1.000 41.419 509 LYS C C 1
ATOM 11949 O O . LYS C 1 509 ? 59.669 -27.328 136.024 1.000 38.900 509 LYS C O 1
ATOM 11955 N N . THR C 1 510 ? 58.186 -29.006 136.424 1.000 42.841 510 THR C N 1
ATOM 11956 C CA . THR C 1 510 ? 58.966 -30.047 135.738 1.000 43.646 510 THR C CA 1
ATOM 11957 C C . THR C 1 510 ? 59.080 -29.748 134.239 1.000 39.900 510 THR C C 1
ATOM 11958 O O . THR C 1 510 ? 60.108 -30.013 133.630 1.000 35.418 510 THR C O 1
ATOM 11962 N N . SER C 1 511 ? 58.032 -29.181 133.650 1.000 37.455 511 SER C N 1
ATOM 11963 C CA . SER C 1 511 ? 58.042 -28.849 132.213 1.000 36.445 511 SER C CA 1
ATOM 11964 C C . SER C 1 511 ? 59.072 -27.773 131.816 1.000 35.359 511 SER C C 1
ATOM 11965 O O . SER C 1 511 ? 59.441 -27.686 130.636 1.000 37.277 511 SER C O 1
ATOM 11968 N N . ALA C 1 512 ? 59.546 -26.972 132.779 1.000 32.301 512 ALA C N 1
ATOM 11969 C CA . ALA C 1 512 ? 60.531 -25.900 132.524 1.000 29.255 512 ALA C CA 1
ATOM 11970 C C . ALA C 1 512 ? 61.976 -26.334 132.737 1.000 28.658 512 ALA C C 1
ATOM 11971 O O . ALA C 1 512 ? 62.908 -25.562 132.459 1.000 28.294 512 ALA C O 1
ATOM 11973 N N . ILE C 1 513 ? 62.157 -27.572 133.195 1.000 28.094 513 ILE C N 1
ATOM 11974 C CA . ILE C 1 513 ? 63.405 -28.038 133.763 1.000 28.341 513 ILE C CA 1
ATOM 11975 C C . ILE C 1 513 ? 63.969 -29.261 133.044 1.000 28.511 513 ILE C C 1
ATOM 11976 O O . ILE C 1 513 ? 63.231 -30.134 132.613 1.000 26.901 513 ILE C O 1
ATOM 11981 N N . ALA C 1 514 ? 65.290 -29.329 132.942 1.000 28.590 514 ALA C N 1
ATOM 11982 C CA . ALA C 1 514 ? 65.945 -30.501 132.419 1.000 30.428 514 ALA C CA 1
ATOM 11983 C C . ALA C 1 514 ? 67.368 -30.575 132.912 1.000 33.304 514 ALA C C 1
ATOM 11984 O O . ALA C 1 514 ? 67.993 -29.556 133.185 1.000 32.449 514 ALA C O 1
ATOM 11986 N N . SER C 1 515 ? 67.862 -31.806 133.062 1.000 37.097 515 SER C N 1
ATOM 11987 C CA . SER C 1 515 ? 69.283 -32.050 133.384 1.000 40.372 515 SER C CA 1
ATOM 11988 C C . SER C 1 515 ? 70.103 -31.850 132.115 1.000 42.056 515 SER C C 1
ATOM 11989 O O . SER C 1 515 ? 69.558 -31.764 131.018 1.000 42.956 515 SER C O 1
ATOM 11992 N N . MET C 1 516 ? 71.425 -31.790 132.281 1.000 44.257 516 MET C N 1
ATOM 11993 C CA . MET C 1 516 ? 72.377 -31.659 131.163 1.000 46.431 516 MET C CA 1
ATOM 11994 C C . MET C 1 516 ? 71.998 -32.608 130.028 1.000 45.166 516 MET C C 1
ATOM 11995 O O . MET C 1 516 ? 71.839 -32.169 128.904 1.000 41.551 516 MET C O 1
ATOM 12000 N N . GLN C 1 517 ? 71.809 -33.895 130.329 1.000 48.927 517 GLN C N 1
ATOM 12001 C CA . GLN C 1 517 ? 71.521 -34.884 129.281 1.000 49.597 517 GLN C CA 1
ATOM 12002 C C . GLN C 1 517 ? 70.122 -34.721 128.673 1.000 49.523 517 GLN C C 1
ATOM 12003 O O . GLN C 1 517 ? 70.003 -34.751 127.452 1.000 47.204 517 GLN C O 1
ATOM 12009 N N . GLU C 1 518 ? 69.076 -34.539 129.491 1.000 47.937 518 GLU C N 1
ATOM 12010 C CA . GLU C 1 518 ? 67.712 -34.272 128.958 1.000 47.961 518 GLU C CA 1
ATOM 12011 C C . GLU C 1 518 ? 67.669 -33.038 128.021 1.000 47.829 518 GLU C C 1
ATOM 12012 O O . GLU C 1 518 ? 66.915 -33.025 127.040 1.000 44.126 518 GLU C O 1
ATOM 12018 N N . MET C 1 519 ? 68.484 -32.025 128.336 1.000 47.293 519 MET C N 1
ATOM 12019 C CA . MET C 1 519 ? 68.573 -30.798 127.536 1.000 44.622 519 MET C CA 1
ATOM 12020 C C . MET C 1 519 ? 69.237 -31.069 126.191 1.000 42.566 519 MET C C 1
ATOM 12021 O O . MET C 1 519 ? 68.702 -30.663 125.173 1.000 36.672 519 MET C O 1
ATOM 12026 N N . LYS C 1 520 ? 70.399 -31.736 126.200 1.000 45.486 520 LYS C N 1
ATOM 12027 C CA . LYS C 1 520 ? 71.061 -32.205 124.957 1.000 49.318 520 LYS C CA 1
ATOM 12028 C C . LYS C 1 520 ? 70.076 -32.951 124.045 1.000 44.133 520 LYS C C 1
ATOM 12029 O O . LYS C 1 520 ? 69.972 -32.656 122.858 1.000 41.066 520 LYS C O 1
ATOM 12035 N N . SER C 1 521 ? 69.357 -33.905 124.629 1.000 40.365 521 SER C N 1
ATOM 12036 C CA . SER C 1 521 ? 68.420 -34.752 123.889 1.000 40.520 521 SER C CA 1
ATOM 12037 C C . SER C 1 521 ? 67.232 -33.953 123.327 1.000 37.872 521 SER C C 1
ATOM 12038 O O . SER C 1 521 ? 66.896 -34.080 122.139 1.000 33.363 521 SER C O 1
ATOM 12041 N N . MET C 1 522 ? 66.613 -33.138 124.185 1.000 39.561 522 MET C N 1
ATOM 12042 C CA . MET C 1 522 ? 65.509 -32.235 123.791 1.000 37.028 522 MET C CA 1
ATOM 12043 C C . MET C 1 522 ? 65.944 -31.274 122.683 1.000 33.861 522 MET C C 1
ATOM 12044 O O . MET C 1 522 ? 65.240 -31.124 121.693 1.000 31.995 522 MET C O 1
ATOM 12049 N N . LEU C 1 523 ? 67.106 -30.648 122.841 1.000 33.919 523 LEU C N 1
ATOM 12050 C CA . LEU C 1 523 ? 67.649 -29.731 121.827 1.000 35.694 523 LEU C CA 1
ATOM 12051 C C . LEU C 1 523 ? 68.058 -30.365 120.492 1.000 36.798 523 LEU C C 1
ATOM 12052 O O . LEU C 1 523 ? 68.034 -29.702 119.476 1.000 32.953 523 LEU C O 1
ATOM 12057 N N . SER C 1 524 ? 68.497 -31.617 120.505 1.000 41.125 524 SER C N 1
ATOM 12058 C CA . SER C 1 524 ? 68.905 -32.320 119.264 1.000 44.630 524 SER C CA 1
ATOM 12059 C C . SER C 1 524 ? 67.710 -32.551 118.310 1.000 43.503 524 SER C C 1
ATOM 12060 O O . SER C 1 524 ? 67.925 -32.791 117.135 1.000 41.143 524 SER C O 1
ATOM 12063 N N . GLN C 1 525 ? 66.474 -32.468 118.829 1.000 45.372 525 GLN C N 1
ATOM 12064 C CA . GLN C 1 525 ? 65.247 -32.511 118.017 1.000 46.640 525 GLN C CA 1
ATOM 12065 C C . GLN C 1 525 ? 64.701 -31.116 117.591 1.000 44.879 525 GLN C C 1
ATOM 12066 O O . GLN C 1 525 ? 63.523 -30.963 117.256 1.000 42.864 525 GLN C O 1
ATOM 12072 N N . HIS C 1 526 ? 65.559 -30.095 117.626 1.000 42.985 526 HIS C N 1
ATOM 12073 C CA . HIS C 1 526 ? 65.259 -28.743 117.175 1.000 42.328 526 HIS C CA 1
ATOM 12074 C C . HIS C 1 526 ? 66.390 -28.323 116.219 1.000 46.613 526 HIS C C 1
ATOM 12075 O O . HIS C 1 526 ? 67.571 -28.377 116.592 1.000 44.297 526 HIS C O 1
ATOM 12082 N N . GLN C 1 527 ? 66.055 -27.921 114.999 1.000 55.231 527 GLN C N 1
ATOM 12083 C CA . GLN C 1 527 ? 67.063 -27.649 113.966 1.000 62.478 527 GLN C CA 1
ATOM 12084 C C . GLN C 1 527 ? 67.820 -26.341 114.246 1.000 57.841 527 GLN C C 1
ATOM 12085 O O . GLN C 1 527 ? 67.221 -25.348 114.621 1.000 54.479 527 GLN C O 1
ATOM 12091 N N . GLY C 1 528 ? 69.142 -26.397 114.126 1.000 65.116 528 GLY C N 1
ATOM 12092 C CA . GLY C 1 528 ? 70.015 -25.230 114.261 1.000 66.562 528 GLY C CA 1
ATOM 12093 C C . GLY C 1 528 ? 70.259 -24.732 115.676 1.000 64.123 528 GLY C C 1
ATOM 12094 O O . GLY C 1 528 ? 70.261 -23.520 115.905 1.000 61.741 528 GLY C O 1
ATOM 12095 N N . MET C 1 529 ? 70.480 -25.660 116.606 1.000 58.998 529 MET C N 1
ATOM 12096 C CA . MET C 1 529 ? 70.707 -25.337 118.026 1.000 54.320 529 MET C CA 1
ATOM 12097 C C . MET C 1 529 ? 71.827 -26.206 118.619 1.000 48.697 529 MET C C 1
ATOM 12098 O O . MET C 1 529 ? 72.998 -26.025 118.281 1.000 46.484 529 MET C O 1
ATOM 12103 N N . GLN D 1 9 ? 27.293 8.212 79.859 1.000 27.875 9 GLN D N 1
ATOM 12104 C CA . GLN D 1 9 ? 28.162 7.003 79.978 1.000 29.623 9 GLN D CA 1
ATOM 12105 C C . GLN D 1 9 ? 27.462 5.638 79.837 1.000 29.366 9 GLN D C 1
ATOM 12106 O O . GLN D 1 9 ? 26.236 5.509 79.975 1.000 30.980 9 GLN D O 1
ATOM 12112 N N . LEU D 1 10 ? 28.276 4.647 79.503 1.000 26.244 10 LEU D N 1
ATOM 12113 C CA . LEU D 1 10 ? 27.748 3.497 78.806 1.000 22.540 10 LEU D CA 1
ATOM 12114 C C . LEU D 1 10 ? 27.603 2.192 79.555 1.000 19.061 10 LEU D C 1
ATOM 12115 O O . LEU D 1 10 ? 28.124 1.937 80.599 1.000 19.174 10 LEU D O 1
ATOM 12120 N N . GLY D 1 11 ? 26.843 1.316 78.912 1.000 15.942 11 GLY D N 1
ATOM 12121 C CA . GLY D 1 11 ? 26.540 -0.009 79.426 1.000 14.202 11 GLY D CA 1
ATOM 12122 C C . GLY D 1 11 ? 25.312 0.019 80.301 1.000 12.749 11 GLY D C 1
ATOM 12123 O O . GLY D 1 11 ? 24.802 1.061 80.671 1.000 11.161 11 GLY D O 1
ATOM 12124 N N . ASN D 1 12 ? 24.823 -1.175 80.632 1.000 12.448 12 ASN D N 1
ATOM 12125 C CA . ASN D 1 12 ? 23.563 -1.344 81.326 1.000 12.861 12 ASN D CA 1
ATOM 12126 C C . ASN D 1 12 ? 23.697 -1.731 82.807 1.000 12.407 12 ASN D C 1
ATOM 12127 O O . ASN D 1 12 ? 22.697 -1.998 83.449 1.000 12.956 12 ASN D O 1
ATOM 12132 N N . LEU D 1 13 ? 24.908 -1.764 83.347 1.000 11.692 13 LEU D N 1
ATOM 12133 C CA . LEU D 1 13 ? 25.116 -2.115 84.733 1.000 10.768 13 LEU D CA 1
ATOM 12134 C C . LEU D 1 13 ? 24.609 -0.953 85.547 1.000 10.223 13 LEU D C 1
ATOM 12135 O O . LEU D 1 13 ? 25.070 0.180 85.368 1.000 10.376 13 LEU D O 1
ATOM 12140 N N . PRO D 1 14 ? 23.645 -1.217 86.451 1.000 9.716 14 PRO D N 1
ATOM 12141 C CA . PRO D 1 14 ? 23.181 -0.134 87.294 1.000 9.469 14 PRO D CA 1
ATOM 12142 C C . PRO D 1 14 ? 24.286 0.514 88.095 1.000 9.069 14 PRO D C 1
ATOM 12143 O O . PRO D 1 14 ? 25.213 -0.178 88.607 1.000 8.948 14 PRO D O 1
ATOM 12147 N N . GLY D 1 15 ? 24.210 1.836 88.179 1.000 9.158 15 GLY D N 1
ATOM 12148 C CA . GLY D 1 15 ? 25.238 2.621 88.889 1.000 9.453 15 GLY D CA 1
ATOM 12149 C C . GLY D 1 15 ? 26.206 3.316 87.962 1.000 9.541 15 GLY D C 1
ATOM 12150 O O . GLY D 1 15 ? 26.723 4.357 88.297 1.000 8.997 15 GLY D O 1
ATOM 12151 N N . VAL D 1 16 ? 26.400 2.771 86.774 1.000 10.301 16 VAL D N 1
ATOM 12152 C CA . VAL D 1 16 ? 27.364 3.312 85.850 1.000 11.209 16 VAL D CA 1
ATOM 12153 C C . VAL D 1 16 ? 27.118 4.809 85.573 1.000 11.378 16 VAL D C 1
ATOM 12154 O O . VAL D 1 16 ? 28.087 5.549 85.437 1.000 11.651 16 VAL D O 1
ATOM 12158 N N . THR D 1 17 ? 25.858 5.244 85.514 1.000 10.661 17 THR D N 1
ATOM 12159 C CA . THR D 1 17 ? 25.539 6.635 85.209 1.000 10.385 17 THR D CA 1
ATOM 12160 C C . THR D 1 17 ? 25.868 7.555 86.356 1.000 10.229 17 THR D C 1
ATOM 12161 O O . THR D 1 17 ? 25.915 8.764 86.178 1.000 10.657 17 THR D O 1
ATOM 12165 N N . SER D 1 18 ? 26.060 7.003 87.546 1.000 9.386 18 SER D N 1
ATOM 12166 C CA . SER D 1 18 ? 26.465 7.806 88.703 1.000 9.010 18 SER D CA 1
ATOM 12167 C C . SER D 1 18 ? 27.958 8.042 88.780 1.000 8.587 18 SER D C 1
ATOM 12168 O O . SER D 1 18 ? 28.403 8.968 89.480 1.000 8.047 18 SER D O 1
ATOM 12171 N N . MET D 1 19 ? 28.745 7.227 88.065 1.000 8.306 19 MET D N 1
ATOM 12172 C CA . MET D 1 19 ? 30.183 7.296 88.187 1.000 7.997 19 MET D CA 1
ATOM 12173 C C . MET D 1 19 ? 30.754 8.496 87.497 1.000 7.999 19 MET D C 1
ATOM 12174 O O . MET D 1 19 ? 30.336 8.881 86.421 1.000 7.775 19 MET D O 1
ATOM 12179 N N . GLY D 1 20 ? 31.680 9.157 88.158 1.000 8.248 20 GLY D N 1
ATOM 12180 C CA . GLY D 1 20 ? 32.327 10.314 87.572 1.000 8.380 20 GLY D CA 1
ATOM 12181 C C . GLY D 1 20 ? 31.455 11.529 87.517 1.000 8.768 20 GLY D C 1
ATOM 12182 O O . GLY D 1 20 ? 31.749 12.432 86.771 1.000 8.892 20 GLY D O 1
ATOM 12183 N N . MET D 1 21 ? 30.379 11.547 88.288 1.000 9.342 21 MET D N 1
ATOM 12184 C CA . MET D 1 21 ? 29.495 12.705 88.329 1.000 9.651 21 MET D CA 1
ATOM 12185 C C . MET D 1 21 ? 30.003 13.583 89.443 1.000 9.039 21 MET D C 1
ATOM 12186 O O . MET D 1 21 ? 30.447 13.097 90.449 1.000 8.828 21 MET D O 1
ATOM 12191 N N . GLY D 1 22 ? 29.851 14.870 89.287 1.000 8.770 22 GLY D N 1
ATOM 12192 C CA . GLY D 1 22 ? 29.949 15.812 90.409 1.000 8.771 22 GLY D CA 1
ATOM 12193 C C . GLY D 1 22 ? 28.940 15.520 91.483 1.000 8.927 22 GLY D C 1
ATOM 12194 O O . GLY D 1 22 ? 27.857 14.971 91.204 1.000 9.164 22 GLY D O 1
ATOM 12195 N N . TYR D 1 23 ? 29.293 15.825 92.722 1.000 9.178 23 TYR D N 1
ATOM 12196 C CA . TYR D 1 23 ? 28.416 15.545 93.861 1.000 9.679 23 TYR D CA 1
ATOM 12197 C C . TYR D 1 23 ? 28.278 16.738 94.748 1.000 10.314 23 TYR D C 1
ATOM 12198 O O . TYR D 1 23 ? 29.253 17.419 95.020 1.000 10.304 23 TYR D O 1
ATOM 12207 N N . ASP D 1 24 ? 27.047 16.978 95.203 1.000 11.134 24 ASP D N 1
ATOM 12208 C CA . ASP D 1 24 ? 26.786 18.002 96.178 1.000 11.560 24 ASP D CA 1
ATOM 12209 C C . ASP D 1 24 ? 27.151 17.440 97.552 1.000 11.368 24 ASP D C 1
ATOM 12210 O O . ASP D 1 24 ? 26.356 16.760 98.196 1.000 11.161 24 ASP D O 1
ATOM 12215 N N . VAL D 1 25 ? 28.342 17.779 98.010 1.000 11.557 25 VAL D N 1
ATOM 12216 C CA . VAL D 1 25 ? 28.837 17.269 99.289 1.000 11.946 25 VAL D CA 1
ATOM 12217 C C . VAL D 1 25 ? 28.053 17.794 100.485 1.000 12.327 25 VAL D C 1
ATOM 12218 O O . VAL D 1 25 ? 28.178 17.247 101.593 1.000 13.679 25 VAL D O 1
ATOM 12222 N N . ASN D 1 26 ? 27.256 18.836 100.249 1.000 12.117 26 ASN D N 1
ATOM 12223 C CA . ASN D 1 26 ? 26.322 19.358 101.255 1.000 12.686 26 ASN D CA 1
ATOM 12224 C C . ASN D 1 26 ? 24.901 18.846 101.098 1.000 11.192 26 ASN D C 1
ATOM 12225 O O . ASN D 1 26 ? 24.013 19.309 101.772 1.000 11.289 26 ASN D O 1
ATOM 12230 N N . GLY D 1 27 ? 24.707 17.850 100.256 1.000 11.245 27 GLY D N 1
ATOM 12231 C CA . GLY D 1 27 ? 23.373 17.316 99.918 1.000 11.230 27 GLY D CA 1
ATOM 12232 C C . GLY D 1 27 ? 23.030 16.079 100.741 1.000 10.723 27 GLY D C 1
ATOM 12233 O O . GLY D 1 27 ? 23.198 16.075 101.953 1.000 10.275 27 GLY D O 1
ATOM 12234 N N . LEU D 1 28 ? 22.509 15.042 100.104 1.000 10.779 28 LEU D N 1
ATOM 12235 C CA . LEU D 1 28 ? 22.182 13.807 100.816 1.000 10.817 28 LEU D CA 1
ATOM 12236 C C . LEU D 1 28 ? 23.397 12.900 100.886 1.000 11.344 28 LEU D C 1
ATOM 12237 O O . LEU D 1 28 ? 24.351 13.080 100.140 1.000 11.504 28 LEU D O 1
ATOM 12242 N N . TYR D 1 29 ? 23.360 11.936 101.799 1.000 12.144 29 TYR D N 1
ATOM 12243 C CA . TYR D 1 29 ? 24.411 10.956 101.923 1.000 12.394 29 TYR D CA 1
ATOM 12244 C C . TYR D 1 29 ? 24.210 9.944 100.803 1.000 12.411 29 TYR D C 1
ATOM 12245 O O . TYR D 1 29 ? 23.135 9.340 100.690 1.000 13.309 29 TYR D O 1
ATOM 12254 N N . ALA D 1 30 ? 25.244 9.771 99.988 1.000 12.039 30 ALA D N 1
ATOM 12255 C CA . ALA D 1 30 ? 25.305 8.744 98.959 1.000 12.090 30 ALA D CA 1
ATOM 12256 C C . ALA D 1 30 ? 23.940 8.451 98.315 1.000 11.811 30 ALA D C 1
ATOM 12257 O O . ALA D 1 30 ? 23.383 7.373 98.480 1.000 11.396 30 ALA D O 1
ATOM 12259 N N . SER D 1 31 ? 23.430 9.458 97.623 1.000 11.371 31 SER D N 1
ATOM 12260 C CA . SER D 1 31 ? 22.188 9.362 96.897 1.000 12.163 31 SER D CA 1
ATOM 12261 C C . SER D 1 31 ? 22.351 9.930 95.495 1.000 11.788 31 SER D C 1
ATOM 12262 O O . SER D 1 31 ? 23.056 10.904 95.315 1.000 11.141 31 SER D O 1
ATOM 12265 N N . PRO D 1 32 ? 21.665 9.338 94.504 1.000 12.081 32 PRO D N 1
ATOM 12266 C CA . PRO D 1 32 ? 21.601 9.920 93.166 1.000 12.684 32 PRO D CA 1
ATOM 12267 C C . PRO D 1 32 ? 20.985 11.323 93.127 1.000 13.858 32 PRO D C 1
ATOM 12268 O O . PRO D 1 32 ? 21.289 12.085 92.222 1.000 13.767 32 PRO D O 1
ATOM 12272 N N . GLU D 1 33 ? 20.131 11.642 94.102 1.000 15.056 33 GLU D N 1
ATOM 12273 C CA . GLU D 1 33 ? 19.503 12.943 94.140 1.000 16.765 33 GLU D CA 1
ATOM 12274 C C . GLU D 1 33 ? 20.516 14.068 94.290 1.000 16.039 33 GLU D C 1
ATOM 12275 O O . GLU D 1 33 ? 20.228 15.187 93.901 1.000 18.545 33 GLU D O 1
ATOM 12281 N N . SER D 1 34 ? 21.683 13.797 94.851 1.000 15.242 34 SER D N 1
ATOM 12282 C CA . SER D 1 34 ? 22.706 14.816 95.029 1.000 15.049 34 SER D CA 1
ATOM 12283 C C . SER D 1 34 ? 23.812 14.773 93.964 1.000 15.327 34 SER D C 1
ATOM 12284 O O . SER D 1 34 ? 24.826 15.456 94.120 1.000 14.809 34 SER D O 1
ATOM 12287 N N . LEU D 1 35 ? 23.622 13.983 92.898 1.000 15.390 35 LEU D N 1
ATOM 12288 C CA . LEU D 1 35 ? 24.483 14.035 91.731 1.000 15.442 35 LEU D CA 1
ATOM 12289 C C . LEU D 1 35 ? 24.186 15.337 90.992 1.000 15.718 35 LEU D C 1
ATOM 12290 O O . LEU D 1 35 ? 23.094 15.839 91.034 1.000 14.802 35 LEU D O 1
ATOM 12295 N N . LEU D 1 36 ? 25.207 15.882 90.348 1.000 17.537 36 LEU D N 1
ATOM 12296 C CA . LEU D 1 36 ? 25.134 17.170 89.698 1.000 19.369 36 LEU D CA 1
ATOM 12297 C C . LEU D 1 36 ? 25.305 16.958 88.228 1.000 20.407 36 LEU D C 1
ATOM 12298 O O . LEU D 1 36 ? 25.930 15.976 87.822 1.000 23.415 36 LEU D O 1
ATOM 12303 N N . GLY D 1 37 ? 24.779 17.891 87.447 1.000 21.131 37 GLY D N 1
ATOM 12304 C CA . GLY D 1 37 ? 24.302 17.610 86.101 1.000 25.006 37 GLY D CA 1
ATOM 12305 C C . GLY D 1 37 ? 25.218 16.919 85.114 1.000 27.543 37 GLY D C 1
ATOM 12306 O O . GLY D 1 37 ? 25.006 15.765 84.719 1.000 27.222 37 GLY D O 1
ATOM 12307 N N . GLN D 1 38 ? 26.247 17.653 84.726 1.000 34.379 38 GLN D N 1
ATOM 12308 C CA . GLN D 1 38 ? 27.152 17.256 83.630 1.000 38.463 38 GLN D CA 1
ATOM 12309 C C . GLN D 1 38 ? 28.106 16.110 84.065 1.000 37.680 38 GLN D C 1
ATOM 12310 O O . GLN D 1 38 ? 28.812 16.267 85.081 1.000 37.865 38 GLN D O 1
ATOM 12316 N N . PRO D 1 39 ? 28.164 15.027 83.276 1.000 34.103 39 PRO D N 1
ATOM 12317 C CA . PRO D 1 39 ? 29.285 14.073 83.432 1.000 31.312 39 PRO D CA 1
ATOM 12318 C C . PRO D 1 39 ? 30.631 14.734 83.193 1.000 25.786 39 PRO D C 1
ATOM 12319 O O . PRO D 1 39 ? 30.742 15.572 82.332 1.000 25.442 39 PRO D O 1
ATOM 12323 N N . LEU D 1 40 ? 31.620 14.376 83.978 1.000 22.091 40 LEU D N 1
ATOM 12324 C CA . LEU D 1 40 ? 32.942 15.014 83.936 1.000 20.366 40 LEU D CA 1
ATOM 12325 C C . LEU D 1 40 ? 33.836 14.309 82.964 1.000 18.269 40 LEU D C 1
ATOM 12326 O O . LEU D 1 40 ? 34.727 14.949 82.413 1.000 19.476 40 LEU D O 1
ATOM 12331 N N . PHE D 1 41 ? 33.610 13.023 82.742 1.000 16.326 41 PHE D N 1
ATOM 12332 C CA . PHE D 1 41 ? 34.542 12.205 82.018 1.000 16.145 41 PHE D CA 1
ATOM 12333 C C . PHE D 1 41 ? 33.882 11.512 80.869 1.000 17.637 41 PHE D C 1
ATOM 12334 O O . PHE D 1 41 ? 32.681 11.351 80.840 1.000 17.773 41 PHE D O 1
ATOM 12342 N N . ASP D 1 42 ? 34.721 11.141 79.902 1.000 20.924 42 ASP D N 1
ATOM 12343 C CA . ASP D 1 42 ? 34.365 10.358 78.744 1.000 21.352 42 ASP D CA 1
ATOM 12344 C C . ASP D 1 42 ? 35.078 9.055 79.026 1.000 19.336 42 ASP D C 1
ATOM 12345 O O . ASP D 1 42 ? 36.282 9.001 78.991 1.000 19.420 42 ASP D O 1
ATOM 12350 N N . PHE D 1 43 ? 34.317 8.008 79.331 1.000 17.768 43 PHE D N 1
ATOM 12351 C CA . PHE D 1 43 ? 34.874 6.745 79.820 1.000 16.195 43 PHE D CA 1
ATOM 12352 C C . PHE D 1 43 ? 35.203 5.729 78.721 1.000 16.825 43 PHE D C 1
ATOM 12353 O O . PHE D 1 43 ? 35.690 4.637 79.054 1.000 17.061 43 PHE D O 1
ATOM 12361 N N . GLY D 1 44 ? 35.046 6.123 77.443 1.000 17.663 44 GLY D N 1
ATOM 12362 C CA . GLY D 1 44 ? 35.368 5.253 76.322 1.000 17.983 44 GLY D CA 1
ATOM 12363 C C . GLY D 1 44 ? 34.227 4.281 76.044 1.000 19.369 44 GLY D C 1
ATOM 12364 O O . GLY D 1 44 ? 33.447 3.926 76.947 1.000 18.850 44 GLY D O 1
ATOM 12365 N N . GLY D 1 45 ? 34.136 3.899 74.784 1.000 20.732 45 GLY D N 1
ATOM 12366 C CA . GLY D 1 45 ? 33.081 3.040 74.280 1.000 22.189 45 GLY D CA 1
ATOM 12367 C C . GLY D 1 45 ? 33.339 1.561 74.411 1.000 22.616 45 GLY D C 1
ATOM 12368 O O . GLY D 1 45 ? 32.494 0.731 74.085 1.000 21.190 45 GLY D O 1
ATOM 12369 N N . GLU D 1 46 ? 34.541 1.194 74.818 1.000 22.879 46 GLU D N 1
ATOM 12370 C CA . GLU D 1 46 ? 34.882 -0.230 75.014 1.000 24.591 46 GLU D CA 1
ATOM 12371 C C . GLU D 1 46 ? 34.290 -0.658 76.343 1.000 22.231 46 GLU D C 1
ATOM 12372 O O . GLU D 1 46 ? 34.375 0.098 77.339 1.000 19.277 46 GLU D O 1
ATOM 12378 N N . LEU D 1 47 ? 33.665 -1.828 76.363 1.000 19.576 47 LEU D N 1
ATOM 12379 C CA . LEU D 1 47 ? 32.885 -2.283 77.504 1.000 18.375 47 LEU D CA 1
ATOM 12380 C C . LEU D 1 47 ? 33.344 -3.644 77.977 1.000 17.298 47 LEU D C 1
ATOM 12381 O O . LEU D 1 47 ? 33.733 -4.502 77.166 1.000 16.139 47 LEU D O 1
ATOM 12386 N N . ASP D 1 48 ? 33.259 -3.834 79.284 1.000 15.850 48 ASP D N 1
ATOM 12387 C CA . ASP D 1 48 ? 33.492 -5.130 79.908 1.000 15.880 48 ASP D CA 1
ATOM 12388 C C . ASP D 1 48 ? 32.135 -5.661 80.258 1.000 15.582 48 ASP D C 1
ATOM 12389 O O . ASP D 1 48 ? 31.125 -4.909 80.255 1.000 15.132 48 ASP D O 1
ATOM 12394 N N . SER D 1 49 ? 32.008 -6.947 80.526 1.000 16.303 49 SER D N 1
ATOM 12395 C CA . SER D 1 49 ? 30.782 -7.442 81.055 1.000 17.841 49 SER D CA 1
ATOM 12396 C C . SER D 1 49 ? 30.954 -8.309 82.237 1.000 18.667 49 SER D C 1
ATOM 12397 O O . SER D 1 49 ? 31.959 -8.880 82.420 1.000 18.927 49 SER D O 1
ATOM 12400 N N . ILE D 1 50 ? 29.899 -8.416 83.046 1.000 20.300 50 ILE D N 1
ATOM 12401 C CA . ILE D 1 50 ? 29.769 -9.417 84.050 1.000 21.892 50 ILE D CA 1
ATOM 12402 C C . ILE D 1 50 ? 28.414 -10.120 84.021 1.000 23.227 50 ILE D C 1
ATOM 12403 O O . ILE D 1 50 ? 27.440 -9.567 83.553 1.000 19.501 50 ILE D O 1
ATOM 12408 N N . GLU D 1 51 ? 28.408 -11.365 84.477 1.000 25.516 51 GLU D N 1
ATOM 12409 C CA . GLU D 1 51 ? 27.216 -12.189 84.558 1.000 29.424 51 GLU D CA 1
ATOM 12410 C C . GLU D 1 51 ? 26.666 -12.193 85.995 1.000 28.767 51 GLU D C 1
ATOM 12411 O O . GLU D 1 51 ? 27.398 -12.466 86.942 1.000 25.201 51 GLU D O 1
ATOM 12417 N N . ILE D 1 52 ? 25.398 -11.850 86.120 1.000 31.154 52 ILE D N 1
ATOM 12418 C CA . ILE D 1 52 ? 24.693 -11.874 87.380 1.000 34.059 52 ILE D CA 1
ATOM 12419 C C . ILE D 1 52 ? 23.354 -12.542 87.156 1.000 33.423 52 ILE D C 1
ATOM 12420 O O . ILE D 1 52 ? 22.469 -11.991 86.479 1.000 29.030 52 ILE D O 1
ATOM 12425 N N . GLU D 1 53 ? 23.198 -13.735 87.731 1.000 35.588 53 GLU D N 1
ATOM 12426 C CA . GLU D 1 53 ? 21.916 -14.475 87.675 1.000 36.715 53 GLU D CA 1
ATOM 12427 C C . GLU D 1 53 ? 21.463 -14.639 86.234 1.000 35.590 53 GLU D C 1
ATOM 12428 O O . GLU D 1 53 ? 20.326 -14.275 85.880 1.000 34.613 53 GLU D O 1
ATOM 12434 N N . GLY D 1 54 ? 22.367 -15.138 85.382 1.000 34.452 54 GLY D N 1
ATOM 12435 C CA . GLY D 1 54 ? 22.007 -15.506 84.035 1.000 32.653 54 GLY D CA 1
ATOM 12436 C C . GLY D 1 54 ? 22.113 -14.360 83.051 1.000 32.004 54 GLY D C 1
ATOM 12437 O O . GLY D 1 54 ? 22.131 -14.618 81.846 1.000 35.260 54 GLY D O 1
ATOM 12438 N N . ARG D 1 55 ? 22.146 -13.105 83.515 1.000 28.879 55 ARG D N 1
ATOM 12439 C CA . ARG D 1 55 ? 22.109 -11.980 82.632 1.000 28.402 55 ARG D CA 1
ATOM 12440 C C . ARG D 1 55 ? 23.444 -11.252 82.554 1.000 24.904 55 ARG D C 1
ATOM 12441 O O . ARG D 1 55 ? 24.187 -11.191 83.516 1.000 24.827 55 ARG D O 1
ATOM 12449 N N . SER D 1 56 ? 23.673 -10.597 81.432 1.000 20.427 56 SER D N 1
ATOM 12450 C CA . SER D 1 56 ? 24.862 -9.819 81.194 1.000 19.031 56 SER D CA 1
ATOM 12451 C C . SER D 1 56 ? 24.678 -8.342 81.530 1.000 17.576 56 SER D C 1
ATOM 12452 O O . SER D 1 56 ? 23.684 -7.740 81.228 1.000 18.985 56 SER D O 1
ATOM 12455 N N . TYR D 1 57 ? 25.676 -7.802 82.182 1.000 16.556 57 TYR D N 1
ATOM 12456 C CA . TYR D 1 57 ? 25.722 -6.412 82.505 1.000 16.481 57 TYR D CA 1
ATOM 12457 C C . TYR D 1 57 ? 27.005 -5.845 81.958 1.000 15.376 57 TYR D C 1
ATOM 12458 O O . TYR D 1 57 ? 28.041 -6.470 82.064 1.000 16.712 57 TYR D O 1
ATOM 12467 N N . THR D 1 58 ? 26.889 -4.704 81.305 1.000 13.771 58 THR D N 1
ATOM 12468 C CA . THR D 1 58 ? 28.038 -4.103 80.665 1.000 12.991 58 THR D CA 1
ATOM 12469 C C . THR D 1 58 ? 28.334 -2.777 81.326 1.000 12.473 58 THR D C 1
ATOM 12470 O O . THR D 1 58 ? 27.458 -2.151 81.920 1.000 11.742 58 THR D O 1
ATOM 12474 N N . PHE D 1 59 ? 29.586 -2.356 81.225 1.000 11.450 59 PHE D N 1
ATOM 12475 C CA . PHE D 1 59 ? 30.021 -1.093 81.804 1.000 10.849 59 PHE D CA 1
ATOM 12476 C C . PHE D 1 59 ? 31.327 -0.749 81.121 1.000 11.332 59 PHE D C 1
ATOM 12477 O O . PHE D 1 59 ? 31.950 -1.627 80.513 1.000 11.226 59 PHE D O 1
ATOM 12485 N N . PRO D 1 60 ? 31.754 0.516 81.194 1.000 12.204 60 PRO D N 1
ATOM 12486 C CA . PRO D 1 60 ? 33.015 0.877 80.551 1.000 13.135 60 PRO D CA 1
ATOM 12487 C C . PRO D 1 60 ? 34.237 0.169 81.156 1.000 15.256 60 PRO D C 1
ATOM 12488 O O . PRO D 1 60 ? 34.349 0.043 82.356 1.000 16.948 60 PRO D O 1
ATOM 12492 N N . ARG D 1 61 ? 35.118 -0.314 80.297 1.000 18.337 61 ARG D N 1
ATOM 12493 C CA . ARG D 1 61 ? 36.373 -0.963 80.707 1.000 20.697 61 ARG D CA 1
ATOM 12494 C C . ARG D 1 61 ? 37.212 -0.092 81.582 1.000 17.693 61 ARG D C 1
ATOM 12495 O O . ARG D 1 61 ? 37.914 -0.627 82.415 1.000 18.860 61 ARG D O 1
ATOM 12503 N N . SER D 1 62 ? 37.123 1.221 81.450 1.000 14.506 62 SER D N 1
ATOM 12504 C CA . SER D 1 62 ? 37.805 2.127 82.348 1.000 13.192 62 SER D CA 1
ATOM 12505 C C . SER D 1 62 ? 37.322 2.093 83.797 1.000 11.891 62 SER D C 1
ATOM 12506 O O . SER D 1 62 ? 38.009 2.585 84.665 1.000 11.598 62 SER D O 1
ATOM 12509 N N . MET D 1 63 ? 36.162 1.523 84.077 1.000 11.108 63 MET D N 1
ATOM 12510 C CA . MET D 1 63 ? 35.699 1.357 85.472 1.000 9.939 63 MET D CA 1
ATOM 12511 C C . MET D 1 63 ? 36.021 -0.045 85.898 1.000 9.495 63 MET D C 1
ATOM 12512 O O . MET D 1 63 ? 36.164 -0.926 85.067 1.000 9.637 63 MET D O 1
ATOM 12517 N N . HIS D 1 64 ? 36.111 -0.238 87.194 1.000 8.912 64 HIS D N 1
ATOM 12518 C CA . HIS D 1 64 ? 36.269 -1.546 87.804 1.000 8.659 64 HIS D CA 1
ATOM 12519 C C . HIS D 1 64 ? 35.042 -1.860 88.621 1.000 8.607 64 HIS D C 1
ATOM 12520 O O . HIS D 1 64 ? 34.538 -0.988 89.328 1.000 8.325 64 HIS D O 1
ATOM 12527 N N . VAL D 1 65 ? 34.589 -3.104 88.523 1.000 8.523 65 VAL D N 1
ATOM 12528 C CA . VAL D 1 65 ? 33.446 -3.570 89.231 1.000 8.549 65 VAL D CA 1
ATOM 12529 C C . VAL D 1 65 ? 33.878 -4.704 90.124 1.000 9.043 65 VAL D C 1
ATOM 12530 O O . VAL D 1 65 ? 34.533 -5.646 89.685 1.000 9.613 65 VAL D O 1
ATOM 12534 N N . HIS D 1 66 ? 33.467 -4.606 91.374 1.000 9.436 66 HIS D N 1
ATOM 12535 C CA . HIS D 1 66 ? 33.689 -5.610 92.397 1.000 10.136 66 HIS D CA 1
ATOM 12536 C C . HIS D 1 66 ? 32.329 -6.029 92.944 1.000 10.772 66 HIS D C 1
ATOM 12537 O O . HIS D 1 66 ? 31.658 -5.249 93.619 1.000 10.212 66 HIS D O 1
ATOM 12544 N N . THR D 1 67 ? 31.915 -7.253 92.661 1.000 11.755 67 THR D N 1
ATOM 12545 C CA . THR D 1 67 ? 30.660 -7.743 93.189 1.000 12.936 67 THR D CA 1
ATOM 12546 C C . THR D 1 67 ? 30.901 -8.132 94.643 1.000 15.372 67 THR D C 1
ATOM 12547 O O . THR D 1 67 ? 31.945 -8.692 94.983 1.000 17.793 67 THR D O 1
ATOM 12551 N N . TYR D 1 68 ? 29.942 -7.808 95.489 1.000 18.338 68 TYR D N 1
ATOM 12552 C CA . TYR D 1 68 ? 29.955 -8.166 96.889 1.000 20.979 68 TYR D CA 1
ATOM 12553 C C . TYR D 1 68 ? 28.517 -8.327 97.314 1.000 22.096 68 TYR D C 1
ATOM 12554 O O . TYR D 1 68 ? 28.008 -7.348 97.748 1.000 28.783 68 TYR D O 1
ATOM 12563 N N . PHE D 1 69 ? 27.826 -9.422 97.121 1.000 20.884 69 PHE D N 1
ATOM 12564 C CA . PHE D 1 69 ? 26.381 -9.422 97.379 1.000 18.492 69 PHE D CA 1
ATOM 12565 C C . PHE D 1 69 ? 26.187 -9.634 98.866 1.000 18.367 69 PHE D C 1
ATOM 12566 O O . PHE D 1 69 ? 26.215 -10.732 99.349 1.000 16.834 69 PHE D O 1
ATOM 12574 N N . HIS D 1 70 ? 26.064 -8.551 99.627 1.000 19.386 70 HIS D N 1
ATOM 12575 C CA . HIS D 1 70 ? 26.111 -8.578 101.103 1.000 20.358 70 HIS D CA 1
ATOM 12576 C C . HIS D 1 70 ? 25.672 -7.239 101.692 1.000 19.982 70 HIS D C 1
ATOM 12577 O O . HIS D 1 70 ? 25.476 -6.240 100.976 1.000 18.654 70 HIS D O 1
ATOM 12584 N N . SER D 1 71 ? 25.495 -7.251 103.025 1.000 21.299 71 SER D N 1
ATOM 12585 C CA . SER D 1 71 ? 24.973 -6.129 103.825 1.000 22.681 71 SER D CA 1
ATOM 12586 C C . SER D 1 71 ? 26.051 -5.462 104.666 1.000 24.777 71 SER D C 1
ATOM 12587 O O . SER D 1 71 ? 26.710 -6.133 105.443 1.000 26.090 71 SER D O 1
ATOM 12590 N N . ASP D 1 72 ? 26.276 -4.156 104.452 1.000 26.262 72 ASP D N 1
ATOM 12591 C CA . ASP D 1 72 ? 27.135 -3.346 105.326 1.000 28.002 72 ASP D CA 1
ATOM 12592 C C . ASP D 1 72 ? 26.225 -2.638 106.308 1.000 27.255 72 ASP D C 1
ATOM 12593 O O . ASP D 1 72 ? 25.233 -2.018 105.917 1.000 30.070 72 ASP D O 1
ATOM 12598 N N . PHE D 1 73 ? 26.549 -2.769 107.582 1.000 28.012 73 PHE D N 1
ATOM 12599 C CA . PHE D 1 73 ? 25.755 -2.197 108.650 1.000 28.876 73 PHE D CA 1
ATOM 12600 C C . PHE D 1 73 ? 26.559 -1.079 109.287 1.000 28.032 73 PHE D C 1
ATOM 12601 O O . PHE D 1 73 ? 27.704 -1.281 109.649 1.000 30.582 73 PHE D O 1
ATOM 12609 N N . LYS D 1 74 ? 25.966 0.102 109.427 1.000 28.071 74 LYS D N 1
ATOM 12610 C CA . LYS D 1 74 ? 26.663 1.241 110.019 1.000 27.458 74 LYS D CA 1
ATOM 12611 C C . LYS D 1 74 ? 25.751 2.019 110.925 1.000 25.699 74 LYS D C 1
ATOM 12612 O O . LYS D 1 74 ? 24.577 2.180 110.611 1.000 23.705 74 LYS D O 1
ATOM 12618 N N . GLN D 1 75 ? 26.304 2.536 112.023 1.000 25.083 75 GLN D N 1
ATOM 12619 C CA . GLN D 1 75 ? 25.572 3.441 112.908 1.000 24.794 75 GLN D CA 1
ATOM 12620 C C . GLN D 1 75 ? 26.390 4.681 113.235 1.000 23.386 75 GLN D C 1
ATOM 12621 O O . GLN D 1 75 ? 27.554 4.575 113.614 1.000 23.357 75 GLN D O 1
ATOM 12627 N N . ASP D 1 76 ? 25.763 5.840 113.112 1.000 21.836 76 ASP D N 1
ATOM 12628 C CA . ASP D 1 76 ? 26.296 7.058 113.676 1.000 23.370 76 ASP D CA 1
ATOM 12629 C C . ASP D 1 76 ? 25.322 7.512 114.719 1.000 22.453 76 ASP D C 1
ATOM 12630 O O . ASP D 1 76 ? 24.168 7.770 114.403 1.000 22.771 76 ASP D O 1
ATOM 12635 N N . VAL D 1 77 ? 25.809 7.611 115.953 1.000 22.726 77 VAL D N 1
ATOM 12636 C CA . VAL D 1 77 ? 24.993 7.959 117.108 1.000 23.182 77 VAL D CA 1
ATOM 12637 C C . VAL D 1 77 ? 25.672 9.057 117.925 1.000 22.810 77 VAL D C 1
ATOM 12638 O O . VAL D 1 77 ? 26.886 9.022 118.169 1.000 22.158 77 VAL D O 1
ATOM 12642 N N . SER D 1 78 ? 24.890 10.037 118.340 1.000 23.182 78 SER D N 1
ATOM 12643 C CA . SER D 1 78 ? 25.401 11.053 119.243 1.000 25.725 78 SER D CA 1
ATOM 12644 C C . SER D 1 78 ? 24.301 11.845 119.941 1.000 26.363 78 SER D C 1
ATOM 12645 O O . SER D 1 78 ? 23.239 12.100 119.375 1.000 24.672 78 SER D O 1
ATOM 12648 N N . LYS D 1 79 ? 24.606 12.236 121.175 1.000 29.584 79 LYS D N 1
ATOM 12649 C CA . LYS D 1 79 ? 23.777 13.147 121.966 1.000 33.013 79 LYS D CA 1
ATOM 12650 C C . LYS D 1 79 ? 23.887 14.597 121.497 1.000 32.348 79 LYS D C 1
ATOM 12651 O O . LYS D 1 79 ? 23.084 15.436 121.893 1.000 29.968 79 LYS D O 1
ATOM 12657 N N . GLU D 1 80 ? 24.867 14.873 120.644 1.000 32.827 80 GLU D N 1
ATOM 12658 C CA . GLU D 1 80 ? 25.217 16.214 120.245 1.000 33.312 80 GLU D CA 1
ATOM 12659 C C . GLU D 1 80 ? 25.134 16.258 118.711 1.000 31.884 80 GLU D C 1
ATOM 12660 O O . GLU D 1 80 ? 25.869 15.545 118.032 1.000 35.809 80 GLU D O 1
ATOM 12666 N N . ILE D 1 81 ? 24.228 17.081 118.179 1.000 27.569 81 ILE D N 1
ATOM 12667 C CA . ILE D 1 81 ? 23.947 17.136 116.734 1.000 26.232 81 ILE D CA 1
ATOM 12668 C C . ILE D 1 81 ? 25.189 17.381 115.877 1.000 27.139 81 ILE D C 1
ATOM 12669 O O . ILE D 1 81 ? 25.344 16.752 114.831 1.000 25.948 81 ILE D O 1
ATOM 12674 N N . GLU D 1 82 ? 26.083 18.255 116.327 1.000 25.466 82 GLU D N 1
ATOM 12675 C CA . GLU D 1 82 ? 27.304 18.565 115.563 1.000 25.120 82 GLU D CA 1
ATOM 12676 C C . GLU D 1 82 ? 28.255 17.403 115.502 1.000 24.170 82 GLU D C 1
ATOM 12677 O O . GLU D 1 82 ? 28.977 17.254 114.525 1.000 25.229 82 GLU D O 1
ATOM 12683 N N . GLU D 1 83 ? 28.271 16.584 116.546 1.000 24.105 83 GLU D N 1
ATOM 12684 C CA . GLU D 1 83 ? 29.131 15.412 116.563 1.000 24.024 83 GLU D CA 1
ATOM 12685 C C . GLU D 1 83 ? 28.505 14.347 115.637 1.000 23.299 83 GLU D C 1
ATOM 12686 O O . GLU D 1 83 ? 29.226 13.659 114.911 1.000 23.838 83 GLU D O 1
ATOM 12692 N N . TYR D 1 84 ? 27.178 14.223 115.666 1.000 20.615 84 TYR D N 1
ATOM 12693 C CA . TYR D 1 84 ? 26.479 13.353 114.724 1.000 20.812 84 TYR D CA 1
ATOM 12694 C C . TYR D 1 84 ? 26.839 13.680 113.280 1.000 19.792 84 TYR D C 1
ATOM 12695 O O . TYR D 1 84 ? 27.178 12.801 112.512 1.000 19.343 84 TYR D O 1
ATOM 12704 N N . ARG D 1 85 ? 26.758 14.955 112.940 1.000 20.369 85 ARG D N 1
ATOM 12705 C CA . ARG D 1 85 ? 27.115 15.444 111.618 1.000 21.139 85 ARG D CA 1
ATOM 12706 C C . ARG D 1 85 ? 28.539 15.091 111.235 1.000 22.798 85 ARG D C 1
ATOM 12707 O O . ARG D 1 85 ? 28.762 14.683 110.099 1.000 25.312 85 ARG D O 1
ATOM 12715 N N . GLU D 1 86 ? 29.493 15.254 112.162 1.000 23.095 86 GLU D N 1
ATOM 12716 C CA . GLU D 1 86 ? 30.887 14.869 111.915 1.000 23.482 86 GLU D CA 1
ATOM 12717 C C . GLU D 1 86 ? 31.011 13.385 111.672 1.000 21.665 86 GLU D C 1
ATOM 12718 O O . GLU D 1 86 ? 31.690 12.970 110.735 1.000 19.267 86 GLU D O 1
ATOM 12724 N N . LYS D 1 87 ? 30.362 12.599 112.531 1.000 21.603 87 LYS D N 1
ATOM 12725 C CA . LYS D 1 87 ? 30.443 11.144 112.447 1.000 22.059 87 LYS D CA 1
ATOM 12726 C C . LYS D 1 87 ? 29.921 10.656 111.106 1.000 22.954 87 LYS D C 1
ATOM 12727 O O . LYS D 1 87 ? 30.534 9.828 110.466 1.000 21.307 87 LYS D O 1
ATOM 12733 N N . MET D 1 88 ? 28.813 11.230 110.671 1.000 26.275 88 MET D N 1
ATOM 12734 C CA . MET D 1 88 ? 28.206 10.911 109.395 1.000 28.901 88 MET D CA 1
ATOM 12735 C C . MET D 1 88 ? 29.085 11.255 108.190 1.000 27.552 88 MET D C 1
ATOM 12736 O O . MET D 1 88 ? 28.955 10.642 107.146 1.000 27.718 88 MET D O 1
ATOM 12741 N N . SER D 1 89 ? 29.966 12.238 108.336 1.000 27.729 89 SER D N 1
ATOM 12742 C CA . SER D 1 89 ? 30.883 12.667 107.264 1.000 28.181 89 SER D CA 1
ATOM 12743 C C . SER D 1 89 ? 32.209 11.940 107.184 1.000 29.492 89 SER D C 1
ATOM 12744 O O . SER D 1 89 ? 32.999 12.218 106.297 1.000 27.462 89 SER D O 1
ATOM 12747 N N . GLN D 1 90 ? 32.483 11.038 108.125 1.000 36.135 90 GLN D N 1
ATOM 12748 C CA . GLN D 1 90 ? 33.785 10.362 108.189 1.000 39.729 90 GLN D CA 1
ATOM 12749 C C . GLN D 1 90 ? 33.908 9.372 107.070 1.000 37.589 90 GLN D C 1
ATOM 12750 O O . GLN D 1 90 ? 32.927 8.703 106.687 1.000 34.627 90 GLN D O 1
ATOM 12756 N N . HIS D 1 91 ? 35.129 9.259 106.567 1.000 40.762 91 HIS D N 1
ATOM 12757 C CA . HIS D 1 91 ? 35.524 8.131 105.735 1.000 45.771 91 HIS D CA 1
ATOM 12758 C C . HIS D 1 91 ? 34.685 8.060 104.461 1.000 40.494 91 HIS D C 1
ATOM 12759 O O . HIS D 1 91 ? 34.194 6.989 104.086 1.000 38.514 91 HIS D O 1
ATOM 12766 N N . VAL D 1 92 ? 34.513 9.216 103.817 1.000 34.100 92 VAL D N 1
ATOM 12767 C CA . VAL D 1 92 ? 33.921 9.274 102.493 1.000 31.472 92 VAL D CA 1
ATOM 12768 C C . VAL D 1 92 ? 34.832 9.916 101.458 1.000 32.345 92 VAL D C 1
ATOM 12769 O O . VAL D 1 92 ? 34.423 10.128 100.316 1.000 35.627 92 VAL D O 1
ATOM 12773 N N . GLY D 1 93 ? 36.064 10.225 101.841 1.000 32.962 93 GLY D N 1
ATOM 12774 C CA . GLY D 1 93 ? 37.062 10.771 100.910 1.000 32.270 93 GLY D CA 1
ATOM 12775 C C . GLY D 1 93 ? 37.269 12.270 100.946 1.000 30.023 93 GLY D C 1
ATOM 12776 O O . GLY D 1 93 ? 38.157 12.768 100.268 1.000 29.494 93 GLY D O 1
ATOM 12777 N N . VAL D 1 94 ? 36.472 12.984 101.727 1.000 27.941 94 VAL D N 1
ATOM 12778 C CA . VAL D 1 94 ? 36.644 14.413 101.822 1.000 30.791 94 VAL D CA 1
ATOM 12779 C C . VAL D 1 94 ? 37.645 14.699 102.921 1.000 32.505 94 VAL D C 1
ATOM 12780 O O . VAL D 1 94 ? 37.355 14.536 104.101 1.000 35.887 94 VAL D O 1
ATOM 12784 N N . SER D 1 95 ? 38.825 15.114 102.496 1.000 35.123 95 SER D N 1
ATOM 12785 C CA . SER D 1 95 ? 39.878 15.581 103.388 1.000 36.767 95 SER D CA 1
ATOM 12786 C C . SER D 1 95 ? 39.428 16.816 104.167 1.000 39.689 95 SER D C 1
ATOM 12787 O O . SER D 1 95 ? 38.639 17.635 103.671 1.000 44.697 95 SER D O 1
ATOM 12790 N N . GLY D 1 96 ? 39.968 16.958 105.369 1.000 39.130 96 GLY D N 1
ATOM 12791 C CA . GLY D 1 96 ? 39.503 17.954 106.321 1.000 38.927 96 GLY D CA 1
ATOM 12792 C C . GLY D 1 96 ? 38.581 17.254 107.297 1.000 38.445 96 GLY D C 1
ATOM 12793 O O . GLY D 1 96 ? 38.438 16.035 107.254 1.000 40.136 96 GLY D O 1
ATOM 12794 N N . ARG D 1 97 ? 37.963 18.021 108.181 1.000 34.853 97 ARG D N 1
ATOM 12795 C CA . ARG D 1 97 ? 37.051 17.471 109.159 1.000 32.782 97 ARG D CA 1
ATOM 12796 C C . ARG D 1 97 ? 35.749 18.220 108.955 1.000 30.377 97 ARG D C 1
ATOM 12797 O O . ARG D 1 97 ? 35.210 18.831 109.893 1.000 28.748 97 ARG D O 1
ATOM 12805 N N . TYR D 1 98 ? 35.243 18.189 107.714 1.000 26.078 98 TYR D N 1
ATOM 12806 C CA . TYR D 1 98 ? 34.018 18.927 107.377 1.000 22.875 98 TYR D CA 1
ATOM 12807 C C . TYR D 1 98 ? 32.766 18.155 107.788 1.000 20.549 98 TYR D C 1
ATOM 12808 O O . TYR D 1 98 ? 32.745 16.939 107.767 1.000 20.203 98 TYR D O 1
ATOM 12817 N N . LYS D 1 99 ? 31.740 18.884 108.177 1.000 19.337 99 LYS D N 1
ATOM 12818 C CA . LYS D 1 99 ? 30.383 18.363 108.344 1.000 19.121 99 LYS D CA 1
ATOM 12819 C C . LYS D 1 99 ? 29.668 18.382 106.983 1.000 18.306 99 LYS D C 1
ATOM 12820 O O . LYS D 1 99 ? 29.209 19.427 106.506 1.000 16.763 99 LYS D O 1
ATOM 12826 N N . LEU D 1 100 ? 29.586 17.198 106.378 1.000 17.481 100 LEU D N 1
ATOM 12827 C CA . LEU D 1 100 ? 29.052 16.996 105.062 1.000 16.755 100 LEU D CA 1
ATOM 12828 C C . LEU D 1 100 ? 27.603 16.557 105.162 1.000 16.704 100 LEU D C 1
ATOM 12829 O O . LEU D 1 100 ? 27.093 16.296 106.254 1.000 16.266 100 LEU D O 1
ATOM 12834 N N . PHE D 1 101 ? 26.950 16.508 104.006 1.000 16.302 101 PHE D N 1
ATOM 12835 C CA . PHE D 1 101 ? 25.622 15.945 103.861 1.000 16.638 101 PHE D CA 1
ATOM 12836 C C . PHE D 1 101 ? 24.556 16.619 104.722 1.000 16.157 101 PHE D C 1
ATOM 12837 O O . PHE D 1 101 ? 23.691 15.939 105.290 1.000 16.430 101 PHE D O 1
ATOM 12845 N N . SER D 1 102 ? 24.617 17.949 104.802 1.000 16.705 102 SER D N 1
ATOM 12846 C CA . SER D 1 102 ? 23.680 18.724 105.642 1.000 17.214 102 SER D CA 1
ATOM 12847 C C . SER D 1 102 ? 22.211 18.542 105.229 1.000 16.449 102 SER D C 1
ATOM 12848 O O . SER D 1 102 ? 21.338 18.582 106.076 1.000 17.530 102 SER D O 1
ATOM 12851 N N . ALA D 1 103 ? 21.940 18.317 103.952 1.000 16.449 103 ALA D N 1
ATOM 12852 C CA . ALA D 1 103 ? 20.566 18.122 103.511 1.000 17.587 103 ALA D CA 1
ATOM 12853 C C . ALA D 1 103 ? 19.909 16.819 104.036 1.000 18.037 103 ALA D C 1
ATOM 12854 O O . ALA D 1 103 ? 18.693 16.735 104.149 1.000 18.551 103 ALA D O 1
ATOM 12856 N N . SER D 1 104 ? 20.709 15.824 104.382 1.000 19.048 104 SER D N 1
ATOM 12857 C CA . SER D 1 104 ? 20.172 14.568 104.947 1.000 20.064 104 SER D CA 1
ATOM 12858 C C . SER D 1 104 ? 19.571 14.747 106.345 1.000 19.589 104 SER D C 1
ATOM 12859 O O . SER D 1 104 ? 18.664 13.994 106.730 1.000 20.099 104 SER D O 1
ATOM 12862 N N . LEU D 1 105 ? 20.060 15.741 107.087 1.000 19.474 105 LEU D N 1
ATOM 12863 C CA . LEU D 1 105 ? 19.534 16.034 108.421 1.000 20.892 105 LEU D CA 1
ATOM 12864 C C . LEU D 1 105 ? 18.020 16.174 108.461 1.000 20.884 105 LEU D C 1
ATOM 12865 O O . LEU D 1 105 ? 17.371 15.580 109.324 1.000 22.609 105 LEU D O 1
ATOM 12870 N N . SER D 1 106 ? 17.463 16.965 107.543 1.000 19.264 106 SER D N 1
ATOM 12871 C CA . SER D 1 106 ? 16.015 17.172 107.516 1.000 18.377 106 SER D CA 1
ATOM 12872 C C . SER D 1 106 ? 15.276 16.031 106.855 1.000 18.224 106 SER D C 1
ATOM 12873 O O . SER D 1 106 ? 14.080 15.886 107.034 1.000 17.143 106 SER D O 1
ATOM 12876 N N . VAL D 1 107 ? 15.981 15.232 106.072 1.000 19.301 107 VAL D N 1
ATOM 12877 C CA . VAL D 1 107 ? 15.454 13.945 105.618 1.000 19.186 107 VAL D CA 1
ATOM 12878 C C . VAL D 1 107 ? 15.314 13.010 106.829 1.000 19.380 107 VAL D C 1
ATOM 12879 O O . VAL D 1 107 ? 14.252 12.403 107.004 1.000 17.947 107 VAL D O 1
ATOM 12883 N N . ASP D 1 108 ? 16.344 12.954 107.676 1.000 18.774 108 ASP D N 1
ATOM 12884 C CA . ASP D 1 108 ? 16.386 12.003 108.792 1.000 19.127 108 ASP D CA 1
ATOM 12885 C C . ASP D 1 108 ? 15.663 12.423 110.068 1.000 19.772 108 ASP D C 1
ATOM 12886 O O . ASP D 1 108 ? 15.198 11.566 110.815 1.000 21.657 108 ASP D O 1
ATOM 12891 N N . PHE D 1 109 ? 15.612 13.725 110.342 1.000 19.915 109 PHE D N 1
ATOM 12892 C CA . PHE D 1 109 ? 15.106 14.261 111.609 1.000 19.532 109 PHE D CA 1
ATOM 12893 C C . PHE D 1 109 ? 14.231 15.473 111.365 1.000 19.824 109 PHE D C 1
ATOM 12894 O O . PHE D 1 109 ? 14.476 16.242 110.447 1.000 18.928 109 PHE D O 1
ATOM 12902 N N . THR D 1 110 ? 13.231 15.667 112.223 1.000 21.165 110 THR D N 1
ATOM 12903 C CA . THR D 1 110 ? 12.421 16.882 112.152 1.000 21.177 110 THR D CA 1
ATOM 12904 C C . THR D 1 110 ? 13.308 18.057 112.499 1.000 21.928 110 THR D C 1
ATOM 12905 O O . THR D 1 110 ? 14.309 17.922 113.215 1.000 20.424 110 THR D O 1
ATOM 12909 N N . THR D 1 111 ? 12.936 19.216 111.995 1.000 24.489 111 THR D N 1
ATOM 12910 C CA . THR D 1 111 ? 13.677 20.409 112.297 1.000 26.325 111 THR D CA 1
ATOM 12911 C C . THR D 1 111 ? 13.611 20.733 113.800 1.000 26.335 111 THR D C 1
ATOM 12912 O O . THR D 1 111 ? 14.589 21.182 114.394 1.000 28.715 111 THR D O 1
ATOM 12916 N N . THR D 1 112 ? 12.476 20.460 114.426 1.000 26.801 112 THR D N 1
ATOM 12917 C CA . THR D 1 112 ? 12.350 20.633 115.884 1.000 27.307 112 THR D CA 1
ATOM 12918 C C . THR D 1 112 ? 13.408 19.794 116.652 1.000 25.186 112 THR D C 1
ATOM 12919 O O . THR D 1 112 ? 14.175 20.341 117.459 1.000 24.447 112 THR D O 1
ATOM 12923 N N . ASP D 1 113 ? 13.466 18.490 116.371 1.000 22.504 113 ASP D N 1
ATOM 12924 C CA . ASP D 1 113 ? 14.402 17.584 117.047 1.000 20.621 113 ASP D CA 1
ATOM 12925 C C . ASP D 1 113 ? 15.848 17.959 116.805 1.000 19.922 113 ASP D C 1
ATOM 12926 O O . ASP D 1 113 ? 16.685 17.766 117.677 1.000 20.774 113 ASP D O 1
ATOM 12931 N N . GLN D 1 114 ? 16.152 18.491 115.629 1.000 19.399 114 GLN D N 1
ATOM 12932 C CA . GLN D 1 114 ? 17.501 18.940 115.339 1.000 19.985 114 GLN D CA 1
ATOM 12933 C C . GLN D 1 114 ? 17.931 20.041 116.304 1.000 20.772 114 GLN D C 1
ATOM 12934 O O . GLN D 1 114 ? 19.057 20.070 116.792 1.000 19.469 114 GLN D O 1
ATOM 12940 N N . GLN D 1 115 ? 17.010 20.953 116.564 1.000 23.765 115 GLN D N 1
ATOM 12941 C CA . GLN D 1 115 ? 17.291 22.116 117.397 1.000 24.209 115 GLN D CA 1
ATOM 12942 C C . GLN D 1 115 ? 17.102 21.828 118.882 1.000 24.186 115 GLN D C 1
ATOM 12943 O O . GLN D 1 115 ? 17.745 22.444 119.712 1.000 23.247 115 GLN D O 1
ATOM 12949 N N . LEU D 1 116 ? 16.217 20.897 119.232 1.000 23.813 116 LEU D N 1
ATOM 12950 C CA . LEU D 1 116 ? 16.093 20.496 120.627 1.000 22.570 116 LEU D CA 1
ATOM 12951 C C . LEU D 1 116 ? 17.374 19.935 121.198 1.000 22.368 116 LEU D C 1
ATOM 12952 O O . LEU D 1 116 ? 18.241 19.409 120.503 1.000 22.465 116 LEU D O 1
ATOM 12957 N N . THR D 1 117 ? 17.450 20.077 122.506 1.000 22.290 117 THR D N 1
ATOM 12958 C CA . THR D 1 117 ? 18.566 19.621 123.271 1.000 22.582 117 THR D CA 1
ATOM 12959 C C . THR D 1 117 ? 18.064 18.373 124.014 1.000 20.953 117 THR D C 1
ATOM 12960 O O . THR D 1 117 ? 16.875 18.060 123.953 1.000 18.898 117 THR D O 1
ATOM 12964 N N . GLU D 1 118 ? 18.960 17.615 124.629 1.000 21.490 118 GLU D N 1
ATOM 12965 C CA . GLU D 1 118 ? 18.579 16.303 125.233 1.000 24.084 118 GLU D CA 1
ATOM 12966 C C . GLU D 1 118 ? 18.034 15.231 124.251 1.000 23.179 118 GLU D C 1
ATOM 12967 O O . GLU D 1 118 ? 17.375 14.274 124.686 1.000 23.108 118 GLU D O 1
ATOM 12973 N N . ILE D 1 119 ? 18.286 15.402 122.951 1.000 23.515 119 ILE D N 1
ATOM 12974 C CA . ILE D 1 119 ? 17.891 14.431 121.932 1.000 22.856 119 ILE D CA 1
ATOM 12975 C C . ILE D 1 119 ? 19.130 13.672 121.516 1.000 23.568 119 ILE D C 1
ATOM 12976 O O . ILE D 1 119 ? 20.220 14.251 121.364 1.000 25.623 119 ILE D O 1
ATOM 12981 N N . THR D 1 120 ? 18.981 12.371 121.351 1.000 23.214 120 THR D N 1
ATOM 12982 C CA . THR D 1 120 ? 20.033 11.541 120.761 1.000 21.961 120 THR D CA 1
ATOM 12983 C C . THR D 1 120 ? 19.669 11.275 119.299 1.000 19.185 120 THR D C 1
ATOM 12984 O O . THR D 1 120 ? 18.545 10.865 118.977 1.000 18.388 120 THR D O 1
ATOM 12988 N N . TYR D 1 121 ? 20.641 11.528 118.437 1.000 17.179 121 TYR D N 1
ATOM 12989 C CA . TYR D 1 121 ? 20.494 11.402 117.003 1.000 16.948 121 TYR D CA 1
ATOM 12990 C C . TYR D 1 121 ? 21.167 10.094 116.591 1.000 15.881 121 TYR D C 1
ATOM 12991 O O . TYR D 1 121 ? 22.353 9.895 116.872 1.000 16.064 121 TYR D O 1
ATOM 13000 N N . SER D 1 122 ? 20.419 9.204 115.955 1.000 14.863 122 SER D N 1
ATOM 13001 C CA . SER D 1 122 ? 21.002 7.965 115.430 1.000 15.314 122 SER D CA 1
ATOM 13002 C C . SER D 1 122 ? 20.632 7.778 113.979 1.000 15.756 122 SER D C 1
ATOM 13003 O O . SER D 1 122 ? 19.485 7.996 113.585 1.000 17.141 122 SER D O 1
ATOM 13006 N N . SER D 1 123 ? 21.605 7.358 113.184 1.000 16.409 123 SER D N 1
ATOM 13007 C CA . SER D 1 123 ? 21.350 6.856 111.828 1.000 15.940 123 SER D CA 1
ATOM 13008 C C . SER D 1 123 ? 21.825 5.412 111.797 1.000 14.638 123 SER D C 1
ATOM 13009 O O . SER D 1 123 ? 23.025 5.152 111.950 1.000 13.636 123 SER D O 1
ATOM 13012 N N . THR D 1 124 ? 20.889 4.489 111.627 1.000 13.428 124 THR D N 1
ATOM 13013 C CA . THR D 1 124 ? 21.219 3.090 111.545 1.000 13.399 124 THR D CA 1
ATOM 13014 C C . THR D 1 124 ? 20.968 2.674 110.094 1.000 13.224 124 THR D C 1
ATOM 13015 O O . THR D 1 124 ? 19.819 2.634 109.661 1.000 12.741 124 THR D O 1
ATOM 13019 N N . ARG D 1 125 ? 22.052 2.393 109.357 1.000 13.105 125 ARG D N 1
ATOM 13020 C CA . ARG D 1 125 ? 21.996 2.172 107.918 1.000 13.614 125 ARG D CA 1
ATOM 13021 C C . ARG D 1 125 ? 22.410 0.761 107.550 1.000 13.894 125 ARG D C 1
ATOM 13022 O O . ARG D 1 125 ? 23.453 0.259 108.000 1.000 13.856 125 ARG D O 1
ATOM 13030 N N . GLU D 1 126 ? 21.582 0.120 106.733 1.000 13.611 126 GLU D N 1
ATOM 13031 C CA . GLU D 1 126 ? 21.883 -1.179 106.233 1.000 13.306 126 GLU D CA 1
ATOM 13032 C C . GLU D 1 126 ? 21.958 -1.022 104.743 1.000 12.274 126 GLU D C 1
ATOM 13033 O O . GLU D 1 126 ? 20.952 -0.784 104.059 1.000 12.327 126 GLU D O 1
ATOM 13039 N N . ALA D 1 127 ? 23.180 -1.175 104.235 1.000 11.495 127 ALA D N 1
ATOM 13040 C CA . ALA D 1 127 ? 23.457 -1.033 102.826 1.000 10.995 127 ALA D CA 1
ATOM 13041 C C . ALA D 1 127 ? 23.468 -2.422 102.188 1.000 10.943 127 ALA D C 1
ATOM 13042 O O . ALA D 1 127 ? 24.235 -3.288 102.615 1.000 10.968 127 ALA D O 1
ATOM 13044 N N . HIS D 1 128 ? 22.600 -2.632 101.194 1.000 10.619 128 HIS D N 1
ATOM 13045 C CA . HIS D 1 128 ? 22.522 -3.894 100.488 1.000 9.932 128 HIS D CA 1
ATOM 13046 C C . HIS D 1 128 ? 23.295 -3.744 99.218 1.000 9.409 128 HIS D C 1
ATOM 13047 O O . HIS D 1 128 ? 22.766 -3.331 98.190 1.000 9.094 128 HIS D O 1
ATOM 13054 N N . VAL D 1 129 ? 24.585 -4.074 99.307 1.000 9.135 129 VAL D N 1
ATOM 13055 C CA . VAL D 1 129 ? 25.507 -3.809 98.229 1.000 9.078 129 VAL D CA 1
ATOM 13056 C C . VAL D 1 129 ? 25.371 -4.953 97.268 1.000 8.865 129 VAL D C 1
ATOM 13057 O O . VAL D 1 129 ? 25.385 -6.109 97.683 1.000 9.295 129 VAL D O 1
ATOM 13061 N N . LEU D 1 130 ? 25.231 -4.644 95.988 1.000 8.482 130 LEU D N 1
ATOM 13062 C CA . LEU D 1 130 ? 25.334 -5.650 94.953 1.000 8.149 130 LEU D CA 1
ATOM 13063 C C . LEU D 1 130 ? 26.768 -5.634 94.415 1.000 8.026 130 LEU D C 1
ATOM 13064 O O . LEU D 1 130 ? 27.432 -6.679 94.309 1.000 8.221 130 LEU D O 1
ATOM 13069 N N . TRP D 1 131 ? 27.245 -4.447 94.067 1.000 7.989 131 TRP D N 1
ATOM 13070 C CA . TRP D 1 131 ? 28.607 -4.260 93.610 1.000 8.088 131 TRP D CA 1
ATOM 13071 C C . TRP D 1 131 ? 29.077 -2.843 93.917 1.000 7.962 131 TRP D C 1
ATOM 13072 O O . TRP D 1 131 ? 28.314 -1.957 94.258 1.000 7.323 131 TRP D O 1
ATOM 13083 N N . TYR D 1 132 ? 30.391 -2.700 93.830 1.000 8.074 132 TYR D N 1
ATOM 13084 C CA . TYR D 1 132 ? 31.069 -1.410 93.939 1.000 8.285 132 TYR D CA 1
ATOM 13085 C C . TYR D 1 132 ? 31.584 -1.136 92.525 1.000 7.807 132 TYR D C 1
ATOM 13086 O O . TYR D 1 132 ? 31.951 -2.050 91.812 1.000 7.756 132 TYR D O 1
ATOM 13095 N N . ILE D 1 133 ? 31.534 0.115 92.126 1.000 7.500 133 ILE D N 1
ATOM 13096 C CA . ILE D 1 133 ? 32.113 0.566 90.877 1.000 7.481 133 ILE D CA 1
ATOM 13097 C C . ILE D 1 133 ? 33.164 1.583 91.301 1.000 7.603 133 ILE D C 1
ATOM 13098 O O . ILE D 1 133 ? 32.920 2.356 92.218 1.000 7.647 133 ILE D O 1
ATOM 13103 N N . SER D 1 134 ? 34.330 1.558 90.660 1.000 7.399 134 SER D N 1
ATOM 13104 C CA . SER D 1 134 ? 35.403 2.492 90.983 1.000 7.432 134 SER D CA 1
ATOM 13105 C C . SER D 1 134 ? 36.110 2.967 89.749 1.000 7.393 134 SER D C 1
ATOM 13106 O O . SER D 1 134 ? 36.169 2.257 88.774 1.000 6.993 134 SER D O 1
ATOM 13109 N N . LEU D 1 135 ? 36.551 4.208 89.785 1.000 7.880 135 LEU D N 1
ATOM 13110 C CA . LEU D 1 135 ? 37.226 4.869 88.664 1.000 8.310 135 LEU D CA 1
ATOM 13111 C C . LEU D 1 135 ? 38.740 4.872 88.869 1.000 8.413 135 LEU D C 1
ATOM 13112 O O . LEU D 1 135 ? 39.208 4.650 90.000 1.000 8.716 135 LEU D O 1
ATOM 13117 N N . PRO D 1 136 ? 39.489 5.159 87.803 1.000 8.665 136 PRO D N 1
ATOM 13118 C CA . PRO D 1 136 ? 40.913 5.405 87.943 1.000 9.063 136 PRO D CA 1
ATOM 13119 C C . PRO D 1 136 ? 41.216 6.629 88.823 1.000 9.396 136 PRO D C 1
ATOM 13120 O O . PRO D 1 136 ? 40.311 7.453 89.108 1.000 9.928 136 PRO D O 1
ATOM 13124 N N . GLY D 1 137 ? 42.484 6.739 89.195 1.000 9.307 137 GLY D N 1
ATOM 13125 C CA . GLY D 1 137 ? 42.991 7.887 89.895 1.000 9.516 137 GLY D CA 1
ATOM 13126 C C . GLY D 1 137 ? 42.976 9.124 89.036 1.000 10.103 137 GLY D C 1
ATOM 13127 O O . GLY D 1 137 ? 42.864 9.068 87.804 1.000 10.511 137 GLY D O 1
ATOM 13128 N N . ALA D 1 138 ? 43.078 10.260 89.723 1.000 11.116 138 ALA D N 1
ATOM 13129 C CA . ALA D 1 138 ? 43.061 11.599 89.115 1.000 11.644 138 ALA D CA 1
ATOM 13130 C C . ALA D 1 138 ? 43.932 11.713 87.911 1.000 12.202 138 ALA D C 1
ATOM 13131 O O . ALA D 1 138 ? 43.520 12.311 86.905 1.000 13.016 138 ALA D O 1
ATOM 13133 N N . ALA D 1 139 ? 45.139 11.163 87.997 1.000 12.473 139 ALA D N 1
ATOM 13134 C CA . ALA D 1 139 ? 46.106 11.363 86.935 1.000 13.400 139 ALA D CA 1
ATOM 13135 C C . ALA D 1 139 ? 45.732 10.621 85.658 1.000 14.411 139 ALA D C 1
ATOM 13136 O O . ALA D 1 139 ? 46.088 11.070 84.572 1.000 16.863 139 ALA D O 1
ATOM 13138 N N . THR D 1 140 ? 45.008 9.512 85.761 1.000 14.647 140 THR D N 1
ATOM 13139 C CA . THR D 1 140 ? 44.514 8.809 84.580 1.000 14.146 140 THR D CA 1
ATOM 13140 C C . THR D 1 140 ? 43.325 9.551 83.985 1.000 14.777 140 THR D C 1
ATOM 13141 O O . THR D 1 140 ? 43.209 9.697 82.751 1.000 15.528 140 THR D O 1
ATOM 13145 N N . LEU D 1 141 ? 42.444 10.013 84.869 1.000 15.329 141 LEU D N 1
ATOM 13146 C CA . LEU D 1 141 ? 41.227 10.704 84.461 1.000 16.083 141 LEU D CA 1
ATOM 13147 C C . LEU D 1 141 ? 41.492 12.055 83.792 1.000 17.577 141 LEU D C 1
ATOM 13148 O O . LEU D 1 141 ? 40.669 12.536 82.997 1.000 16.833 141 LEU D O 1
ATOM 13153 N N . ARG D 1 142 ? 42.648 12.647 84.103 1.000 19.214 142 ARG D N 1
ATOM 13154 C CA . ARG D 1 142 ? 43.053 13.911 83.496 1.000 22.064 142 ARG D CA 1
ATOM 13155 C C . ARG D 1 142 ? 42.960 13.916 81.974 1.000 22.093 142 ARG D C 1
ATOM 13156 O O . ARG D 1 142 ? 42.579 14.939 81.386 1.000 26.163 142 ARG D O 1
ATOM 13164 N N . SER D 1 143 ? 43.260 12.770 81.353 1.000 20.438 143 SER D N 1
ATOM 13165 C CA . SER D 1 143 ? 43.148 12.644 79.896 1.000 22.396 143 SER D CA 1
ATOM 13166 C C . SER D 1 143 ? 41.742 12.231 79.395 1.000 21.596 143 SER D C 1
ATOM 13167 O O . SER D 1 143 ? 41.560 11.966 78.206 1.000 20.645 143 SER D O 1
ATOM 13170 N N . MET D 1 144 ? 40.760 12.165 80.297 1.000 19.721 144 MET D N 1
ATOM 13171 C CA . MET D 1 144 ? 39.434 11.655 79.974 1.000 18.608 144 MET D CA 1
ATOM 13172 C C . MET D 1 144 ? 38.347 12.694 80.242 1.000 19.379 144 MET D C 1
ATOM 13173 O O . MET D 1 144 ? 37.186 12.322 80.293 1.000 19.022 144 MET D O 1
ATOM 13178 N N . LEU D 1 145 ? 38.718 13.956 80.390 1.000 19.232 145 LEU D N 1
ATOM 13179 C CA . LEU D 1 145 ? 37.793 15.009 80.728 1.000 19.399 145 LEU D CA 1
ATOM 13180 C C . LEU D 1 145 ? 36.941 15.389 79.537 1.000 19.488 145 LEU D C 1
ATOM 13181 O O . LEU D 1 145 ? 37.400 15.390 78.439 1.000 18.374 145 LEU D O 1
ATOM 13186 N N . ARG D 1 146 ? 35.664 15.677 79.793 1.000 20.694 146 ARG D N 1
ATOM 13187 C CA . ARG D 1 146 ? 34.783 16.183 78.770 1.000 22.947 146 ARG D CA 1
ATOM 13188 C C . ARG D 1 146 ? 35.206 17.603 78.499 1.000 25.241 146 ARG D C 1
ATOM 13189 O O . ARG D 1 146 ? 35.799 18.257 79.351 1.000 21.876 146 ARG D O 1
ATOM 13197 N N . ARG D 1 147 ? 34.902 18.059 77.280 1.000 31.836 147 ARG D N 1
ATOM 13198 C CA . ARG D 1 147 ? 35.429 19.305 76.749 1.000 37.593 147 ARG D CA 1
ATOM 13199 C C . ARG D 1 147 ? 35.124 20.496 77.652 1.000 34.734 147 ARG D C 1
ATOM 13200 O O . ARG D 1 147 ? 36.072 21.130 78.119 1.000 32.476 147 ARG D O 1
ATOM 13208 N N . ASP D 1 148 ? 33.858 20.810 77.921 1.000 33.619 148 ASP D N 1
ATOM 13209 C CA . ASP D 1 148 ? 33.598 22.088 78.652 1.000 35.598 148 ASP D CA 1
ATOM 13210 C C . ASP D 1 148 ? 34.032 22.033 80.115 1.000 31.826 148 ASP D C 1
ATOM 13211 O O . ASP D 1 148 ? 34.437 23.065 80.664 1.000 34.968 148 ASP D O 1
ATOM 13216 N N . PHE D 1 149 ? 34.007 20.843 80.727 1.000 27.377 149 PHE D N 1
ATOM 13217 C CA . PHE D 1 149 ? 34.594 20.710 82.066 1.000 24.355 149 PHE D CA 1
ATOM 13218 C C . PHE D 1 149 ? 36.100 20.976 82.024 1.000 23.813 149 PHE D C 1
ATOM 13219 O O . PHE D 1 149 ? 36.589 21.759 82.825 1.000 25.167 149 PHE D O 1
ATOM 13227 N N . ARG D 1 150 ? 36.813 20.363 81.086 1.000 24.211 150 ARG D N 1
ATOM 13228 C CA . ARG D 1 150 ? 38.249 20.633 80.924 1.000 28.948 150 ARG D CA 1
ATOM 13229 C C . ARG D 1 150 ? 38.521 22.148 80.762 1.000 28.539 150 ARG D C 1
ATOM 13230 O O . ARG D 1 150 ? 39.435 22.672 81.404 1.000 26.545 150 ARG D O 1
ATOM 13238 N N . ASP D 1 151 ? 37.729 22.822 79.925 1.000 27.538 151 ASP D N 1
ATOM 13239 C CA . ASP D 1 151 ? 37.927 24.246 79.677 1.000 29.059 151 ASP D CA 1
ATOM 13240 C C . ASP D 1 151 ? 37.719 25.042 80.964 1.000 26.699 151 ASP D C 1
ATOM 13241 O O . ASP D 1 151 ? 38.613 25.779 81.373 1.000 27.367 151 ASP D O 1
ATOM 13246 N N . ASP D 1 152 ? 36.584 24.827 81.631 1.000 25.135 152 ASP D N 1
ATOM 13247 C CA . ASP D 1 152 ? 36.265 25.546 82.874 1.000 24.524 152 ASP D CA 1
ATOM 13248 C C . ASP D 1 152 ? 37.258 25.248 83.975 1.000 23.773 152 ASP D C 1
ATOM 13249 O O . ASP D 1 152 ? 37.761 26.179 84.624 1.000 21.958 152 ASP D O 1
ATOM 13254 N N . LEU D 1 153 ? 37.539 23.960 84.174 1.000 23.618 153 LEU D N 1
ATOM 13255 C CA . LEU D 1 153 ? 38.466 23.508 85.209 1.000 24.019 153 LEU D CA 1
ATOM 13256 C C . LEU D 1 153 ? 39.829 24.195 85.077 1.000 24.752 153 LEU D C 1
ATOM 13257 O O . LEU D 1 153 ? 40.388 24.640 86.064 1.000 24.998 153 LEU D O 1
ATOM 13262 N N . ASN D 1 154 ? 40.336 24.282 83.849 1.000 27.068 154 ASN D N 1
ATOM 13263 C CA . ASN D 1 154 ? 41.689 24.776 83.583 1.000 30.244 154 ASN D CA 1
ATOM 13264 C C . ASN D 1 154 ? 41.782 26.283 83.226 1.000 34.564 154 ASN D C 1
ATOM 13265 O O . ASN D 1 154 ? 42.879 26.835 83.220 1.000 38.576 154 ASN D O 1
ATOM 13270 N N . ASN D 1 155 ? 40.654 26.941 82.943 1.000 36.115 155 ASN D N 1
ATOM 13271 C CA . ASN D 1 155 ? 40.606 28.396 82.721 1.000 36.580 155 ASN D CA 1
ATOM 13272 C C . ASN D 1 155 ? 40.923 29.113 84.040 1.000 37.281 155 ASN D C 1
ATOM 13273 O O . ASN D 1 155 ? 40.179 28.957 84.994 1.000 39.459 155 ASN D O 1
ATOM 13278 N N . PRO D 1 156 ? 42.012 29.921 84.088 1.000 40.879 156 PRO D N 1
ATOM 13279 C CA . PRO D 1 156 ? 42.322 30.601 85.370 1.000 42.982 156 PRO D CA 1
ATOM 13280 C C . PRO D 1 156 ? 41.358 31.741 85.738 1.000 40.527 156 PRO D C 1
ATOM 13281 O O . PRO D 1 156 ? 41.295 32.153 86.900 1.000 36.536 156 PRO D O 1
ATOM 13285 N N . ASN D 1 157 ? 40.610 32.222 84.758 1.000 40.142 157 ASN D N 1
ATOM 13286 C CA . ASN D 1 157 ? 39.620 33.270 84.975 1.000 44.121 157 ASN D CA 1
ATOM 13287 C C . ASN D 1 157 ? 38.242 32.726 85.368 1.000 39.526 157 ASN D C 1
ATOM 13288 O O . ASN D 1 157 ? 37.344 33.511 85.598 1.000 40.764 157 ASN D O 1
ATOM 13293 N N . MET D 1 158 ? 38.078 31.404 85.423 1.000 36.338 158 MET D N 1
ATOM 13294 C CA . MET D 1 158 ? 36.869 30.798 85.963 1.000 34.239 158 MET D CA 1
ATOM 13295 C C . MET D 1 158 ? 37.022 30.658 87.467 1.000 31.624 158 MET D C 1
ATOM 13296 O O . MET D 1 158 ? 37.817 29.827 87.913 1.000 31.460 158 MET D O 1
ATOM 13301 N N . PRO D 1 159 ? 36.273 31.452 88.253 1.000 30.176 159 PRO D N 1
ATOM 13302 C CA . PRO D 1 159 ? 36.540 31.374 89.695 1.000 28.752 159 PRO D CA 1
ATOM 13303 C C . PRO D 1 159 ? 36.053 30.067 90.349 1.000 27.080 159 PRO D C 1
ATOM 13304 O O . PRO D 1 159 ? 35.082 29.470 89.893 1.000 23.547 159 PRO D O 1
ATOM 13308 N N . ALA D 1 160 ? 36.744 29.670 91.416 1.000 25.343 160 ALA D N 1
ATOM 13309 C CA . ALA D 1 160 ? 36.443 28.450 92.177 1.000 24.804 160 ALA D CA 1
ATOM 13310 C C . ALA D 1 160 ? 34.962 28.260 92.516 1.000 26.792 160 ALA D C 1
ATOM 13311 O O . ALA D 1 160 ? 34.423 27.158 92.343 1.000 26.940 160 ALA D O 1
ATOM 13313 N N . MET D 1 161 ? 34.301 29.315 92.974 1.000 25.165 161 MET D N 1
ATOM 13314 C CA . MET D 1 161 ? 32.889 29.202 93.387 1.000 24.507 161 MET D CA 1
ATOM 13315 C C . MET D 1 161 ? 31.971 28.763 92.227 1.000 24.691 161 MET D C 1
ATOM 13316 O O . MET D 1 161 ? 31.066 27.944 92.407 1.000 26.379 161 MET D O 1
ATOM 13321 N N . GLU D 1 162 ? 32.199 29.309 91.043 1.000 24.769 162 GLU D N 1
ATOM 13322 C CA . GLU D 1 162 ? 31.394 28.946 89.879 1.000 24.222 162 GLU D CA 1
ATOM 13323 C C . GLU D 1 162 ? 31.703 27.538 89.456 1.000 21.694 162 GLU D C 1
ATOM 13324 O O . GLU D 1 162 ? 30.794 26.754 89.191 1.000 19.995 162 GLU D O 1
ATOM 13330 N N . LEU D 1 163 ? 32.997 27.237 89.383 1.000 20.993 163 LEU D N 1
ATOM 13331 C CA . LEU D 1 163 ? 33.453 25.904 89.029 1.000 21.548 163 LEU D CA 1
ATOM 13332 C C . LEU D 1 163 ? 32.776 24.908 89.935 1.000 20.240 163 LEU D C 1
ATOM 13333 O O . LEU D 1 163 ? 32.189 23.950 89.448 1.000 21.579 163 LEU D O 1
ATOM 13338 N N . PHE D 1 164 ? 32.818 25.170 91.239 1.000 19.539 164 PHE D N 1
ATOM 13339 C CA . PHE D 1 164 ? 32.205 24.277 92.219 1.000 19.398 164 PHE D CA 1
ATOM 13340 C C . PHE D 1 164 ? 30.680 24.216 92.122 1.000 20.541 164 PHE D C 1
ATOM 13341 O O . PHE D 1 164 ? 30.104 23.150 92.317 1.000 21.298 164 PHE D O 1
ATOM 13349 N N . LYS D 1 165 ? 30.012 25.328 91.826 1.000 22.299 165 LYS D N 1
ATOM 13350 C CA . LYS D 1 165 ? 28.560 25.288 91.558 1.000 23.363 165 LYS D CA 1
ATOM 13351 C C . LYS D 1 165 ? 28.234 24.451 90.317 1.000 21.910 165 LYS D C 1
ATOM 13352 O O . LYS D 1 165 ? 27.352 23.599 90.366 1.000 21.791 165 LYS D O 1
ATOM 13358 N N . ARG D 1 166 ? 28.961 24.679 89.225 1.000 21.704 166 ARG D N 1
ATOM 13359 C CA . ARG D 1 166 ? 28.709 23.977 87.960 1.000 23.358 166 ARG D CA 1
ATOM 13360 C C . ARG D 1 166 ? 28.954 22.475 88.034 1.000 23.157 166 ARG D C 1
ATOM 13361 O O . ARG D 1 166 ? 28.156 21.682 87.536 1.000 23.111 166 ARG D O 1
ATOM 13369 N N . TYR D 1 167 ? 30.070 22.089 88.644 1.000 21.451 167 TYR D N 1
ATOM 13370 C CA . TYR D 1 167 ? 30.558 20.719 88.560 1.000 20.596 167 TYR D CA 1
ATOM 13371 C C . TYR D 1 167 ? 30.601 19.947 89.862 1.000 20.392 167 TYR D C 1
ATOM 13372 O O . TYR D 1 167 ? 30.734 18.731 89.842 1.000 19.663 167 TYR D O 1
ATOM 13381 N N . GLY D 1 168 ? 30.465 20.635 90.993 1.000 18.993 168 GLY D N 1
ATOM 13382 C CA . GLY D 1 168 ? 30.726 20.042 92.315 1.000 18.289 168 GLY D CA 1
ATOM 13383 C C . GLY D 1 168 ? 32.203 20.164 92.632 1.000 16.780 168 GLY D C 1
ATOM 13384 O O . GLY D 1 168 ? 33.043 20.054 91.740 1.000 17.322 168 GLY D O 1
ATOM 13385 N N . PRO D 1 169 ? 32.539 20.355 93.911 1.000 15.051 169 PRO D N 1
ATOM 13386 C CA . PRO D 1 169 ? 33.965 20.320 94.271 1.000 14.754 169 PRO D CA 1
ATOM 13387 C C . PRO D 1 169 ? 34.552 18.919 94.298 1.000 14.041 169 PRO D C 1
ATOM 13388 O O . PRO D 1 169 ? 35.764 18.765 94.201 1.000 14.733 169 PRO D O 1
ATOM 13392 N N . TYR D 1 170 ? 33.701 17.915 94.448 1.000 13.964 170 TYR D N 1
ATOM 13393 C CA . TYR D 1 170 ? 34.101 16.523 94.470 1.000 13.621 170 TYR D CA 1
ATOM 13394 C C . TYR D 1 170 ? 33.250 15.765 93.474 1.000 12.906 170 TYR D C 1
ATOM 13395 O O . TYR D 1 170 ? 32.141 16.170 93.150 1.000 12.046 170 TYR D O 1
ATOM 13404 N N . TYR D 1 171 ? 33.792 14.655 92.989 1.000 11.727 171 TYR D N 1
ATOM 13405 C CA . TYR D 1 171 ? 33.088 13.779 92.092 1.000 11.630 171 TYR D CA 1
ATOM 13406 C C . TYR D 1 171 ? 33.074 12.344 92.626 1.000 11.232 171 TYR D C 1
ATOM 13407 O O . TYR D 1 171 ? 33.868 11.987 93.492 1.000 11.104 171 TYR D O 1
ATOM 13416 N N . ILE D 1 172 ? 32.181 11.538 92.078 1.000 10.299 172 ILE D N 1
ATOM 13417 C CA . ILE D 1 172 ? 32.007 10.178 92.500 1.000 10.142 172 ILE D CA 1
ATOM 13418 C C . ILE D 1 172 ? 33.078 9.330 91.834 1.000 9.975 172 ILE D C 1
ATOM 13419 O O . ILE D 1 172 ? 33.036 9.090 90.639 1.000 9.508 172 ILE D O 1
ATOM 13424 N N . SER D 1 173 ? 34.020 8.864 92.642 1.000 10.049 173 SER D N 1
ATOM 13425 C CA . SER D 1 173 ? 35.101 8.031 92.172 1.000 10.565 173 SER D CA 1
ATOM 13426 C C . SER D 1 173 ? 34.887 6.566 92.475 1.000 10.635 173 SER D C 1
ATOM 13427 O O . SER D 1 173 ? 35.394 5.731 91.757 1.000 10.812 173 SER D O 1
ATOM 13430 N N . GLU D 1 174 ? 34.162 6.268 93.531 1.000 10.847 174 GLU D N 1
ATOM 13431 C CA . GLU D 1 174 ? 33.864 4.914 93.937 1.000 11.468 174 GLU D CA 1
ATOM 13432 C C . GLU D 1 174 ? 32.492 4.922 94.621 1.000 10.528 174 GLU D C 1
ATOM 13433 O O . GLU D 1 174 ? 32.213 5.796 95.433 1.000 9.998 174 GLU D O 1
ATOM 13439 N N . ALA D 1 175 ? 31.646 3.946 94.325 1.000 9.889 175 ALA D N 1
ATOM 13440 C CA . ALA D 1 175 ? 30.348 3.863 94.965 1.000 9.769 175 ALA D CA 1
ATOM 13441 C C . ALA D 1 175 ? 29.847 2.453 95.102 1.000 9.551 175 ALA D C 1
ATOM 13442 O O . ALA D 1 175 ? 30.081 1.596 94.246 1.000 9.483 175 ALA D O 1
ATOM 13444 N N . ALA D 1 176 ? 29.125 2.224 96.187 1.000 9.261 176 ALA D N 1
ATOM 13445 C CA . ALA D 1 176 ? 28.406 0.980 96.397 1.000 8.980 176 ALA D CA 1
ATOM 13446 C C . ALA D 1 176 ? 27.065 1.128 95.644 1.000 8.772 176 ALA D C 1
ATOM 13447 O O . ALA D 1 176 ? 26.401 2.184 95.710 1.000 9.146 176 ALA D O 1
ATOM 13449 N N . VAL D 1 177 ? 26.688 0.086 94.932 1.000 8.180 177 VAL D N 1
ATOM 13450 C CA . VAL D 1 177 ? 25.458 0.079 94.206 1.000 7.901 177 VAL D CA 1
ATOM 13451 C C . VAL D 1 177 ? 24.540 -1.028 94.780 1.000 7.868 177 VAL D C 1
ATOM 13452 O O . VAL D 1 177 ? 24.977 -2.194 94.968 1.000 7.346 177 VAL D O 1
ATOM 13456 N N . GLY D 1 178 ? 23.284 -0.641 94.984 1.000 7.890 178 GLY D N 1
ATOM 13457 C CA . GLY D 1 178 ? 22.256 -1.544 95.417 1.000 8.298 178 GLY D CA 1
ATOM 13458 C C . GLY D 1 178 ? 21.110 -0.755 96.037 1.000 8.566 178 GLY D C 1
ATOM 13459 O O . GLY D 1 178 ? 20.591 0.189 95.432 1.000 8.222 178 GLY D O 1
ATOM 13460 N N . GLY D 1 179 ? 20.737 -1.110 97.260 1.000 8.748 179 GLY D N 1
ATOM 13461 C CA . GLY D 1 179 ? 19.796 -0.279 97.996 1.000 9.270 179 GLY D CA 1
ATOM 13462 C C . GLY D 1 179 ? 20.201 -0.148 99.436 1.000 9.785 179 GLY D C 1
ATOM 13463 O O . GLY D 1 179 ? 20.828 -1.030 99.995 1.000 9.940 179 GLY D O 1
ATOM 13464 N N . ARG D 1 180 ? 19.834 0.972 100.035 1.000 10.582 180 ARG D N 1
ATOM 13465 C CA . ARG D 1 180 ? 20.186 1.272 101.420 1.000 11.462 180 ARG D CA 1
ATOM 13466 C C . ARG D 1 180 ? 18.937 1.624 102.169 1.000 11.211 180 ARG D C 1
ATOM 13467 O O . ARG D 1 180 ? 18.112 2.348 101.626 1.000 11.541 180 ARG D O 1
ATOM 13475 N N . LEU D 1 181 ? 18.825 1.182 103.420 1.000 10.967 181 LEU D N 1
ATOM 13476 C CA . LEU D 1 181 ? 17.799 1.689 104.308 1.000 10.749 181 LEU D CA 1
ATOM 13477 C C . LEU D 1 181 ? 18.485 2.452 105.434 1.000 10.718 181 LEU D C 1
ATOM 13478 O O . LEU D 1 181 ? 19.457 1.997 106.004 1.000 9.889 181 LEU D O 1
ATOM 13483 N N . ASP D 1 182 ? 17.931 3.624 105.740 1.000 11.845 182 ASP D N 1
ATOM 13484 C CA . ASP D 1 182 ? 18.347 4.493 106.834 1.000 12.550 182 ASP D CA 1
ATOM 13485 C C . ASP D 1 182 ? 17.252 4.540 107.851 1.000 13.744 182 ASP D C 1
ATOM 13486 O O . ASP D 1 182 ? 16.198 5.102 107.592 1.000 15.068 182 ASP D O 1
ATOM 13491 N N . TYR D 1 183 ? 17.506 3.950 109.001 1.000 15.028 183 TYR D N 1
ATOM 13492 C CA . TYR D 1 183 ? 16.562 3.946 110.109 1.000 14.831 183 TYR D CA 1
ATOM 13493 C C . TYR D 1 183 ? 17.090 5.008 111.022 1.000 15.596 183 TYR D C 1
ATOM 13494 O O . TYR D 1 183 ? 18.050 4.785 111.757 1.000 16.628 183 TYR D O 1
ATOM 13503 N N . SER D 1 184 ? 16.503 6.191 110.933 1.000 16.992 184 SER D N 1
ATOM 13504 C CA . SER D 1 184 ? 17.023 7.351 111.664 1.000 17.425 184 SER D CA 1
ATOM 13505 C C . SER D 1 184 ? 16.105 7.720 112.836 1.000 17.956 184 SER D C 1
ATOM 13506 O O . SER D 1 184 ? 14.873 7.778 112.684 1.000 17.789 184 SER D O 1
ATOM 13509 N N . ALA D 1 185 ? 16.702 7.955 114.003 1.000 18.049 185 ALA D N 1
ATOM 13510 C CA . ALA D 1 185 ? 15.920 8.183 115.210 1.000 19.074 185 ALA D CA 1
ATOM 13511 C C . ALA D 1 185 ? 16.406 9.403 115.981 1.000 20.190 185 ALA D C 1
ATOM 13512 O O . ALA D 1 185 ? 17.616 9.570 116.235 1.000 20.916 185 ALA D O 1
ATOM 13514 N N . ALA D 1 186 ? 15.450 10.253 116.315 1.000 20.446 186 ALA D N 1
ATOM 13515 C CA . ALA D 1 186 ? 15.638 11.308 117.299 1.000 21.783 186 ALA D CA 1
ATOM 13516 C C . ALA D 1 186 ? 15.061 10.796 118.613 1.000 21.348 186 ALA D C 1
ATOM 13517 O O . ALA D 1 186 ? 13.851 10.737 118.770 1.000 22.091 186 ALA D O 1
ATOM 13519 N N . SER D 1 187 ? 15.927 10.404 119.537 1.000 21.897 187 SER D N 1
ATOM 13520 C CA . SER D 1 187 ? 15.510 9.716 120.761 1.000 22.551 187 SER D CA 1
ATOM 13521 C C . SER D 1 187 ? 15.624 10.640 121.957 1.000 24.232 187 SER D C 1
ATOM 13522 O O . SER D 1 187 ? 16.582 11.406 122.089 1.000 24.256 187 SER D O 1
ATOM 13525 N N . LYS D 1 188 ? 14.600 10.594 122.799 1.000 24.467 188 LYS D N 1
ATOM 13526 C CA . LYS D 1 188 ? 14.581 11.320 124.067 1.000 26.284 188 LYS D CA 1
ATOM 13527 C C . LYS D 1 188 ? 15.041 10.329 125.104 1.000 27.110 188 LYS D C 1
ATOM 13528 O O . LYS D 1 188 ? 14.227 9.617 125.721 1.000 26.132 188 LYS D O 1
ATOM 13534 N N . THR D 1 189 ? 16.363 10.206 125.282 1.000 28.617 189 THR D N 1
ATOM 13535 C CA . THR D 1 189 ? 16.891 9.103 126.122 1.000 31.154 189 THR D CA 1
ATOM 13536 C C . THR D 1 189 ? 16.533 9.206 127.595 1.000 33.168 189 THR D C 1
ATOM 13537 O O . THR D 1 189 ? 16.413 8.162 128.267 1.000 34.510 189 THR D O 1
ATOM 13541 N N . LEU D 1 190 ? 16.339 10.449 128.091 1.000 32.043 190 LEU D N 1
ATOM 13542 C CA . LEU D 1 190 ? 15.950 10.688 129.482 1.000 30.406 190 LEU D CA 1
ATOM 13543 C C . LEU D 1 190 ? 14.610 10.035 129.844 1.000 32.619 190 LEU D C 1
ATOM 13544 O O . LEU D 1 190 ? 14.321 9.845 131.031 1.000 33.704 190 LEU D O 1
ATOM 13549 N N . LYS D 1 191 ? 13.803 9.693 128.832 1.000 37.136 191 LYS D N 1
ATOM 13550 C CA . LYS D 1 191 ? 12.547 8.984 129.049 1.000 41.525 191 LYS D CA 1
ATOM 13551 C C . LYS D 1 191 ? 12.643 7.466 128.855 1.000 47.278 191 LYS D C 1
ATOM 13552 O O . LYS D 1 191 ? 11.595 6.804 128.760 1.000 52.038 191 LYS D O 1
ATOM 13558 N N . MET D 1 192 ? 13.857 6.894 128.864 1.000 50.102 192 MET D N 1
ATOM 13559 C CA . MET D 1 192 ? 14.086 5.619 128.174 1.000 55.994 192 MET D CA 1
ATOM 13560 C C . MET D 1 192 ? 14.789 4.456 128.916 1.000 64.459 192 MET D C 1
ATOM 13561 O O . MET D 1 192 ? 15.516 3.683 128.271 1.000 69.029 192 MET D O 1
ATOM 13566 N N . ASP D 1 193 ? 14.548 4.269 130.215 1.000 68.526 193 ASP D N 1
ATOM 13567 C CA . ASP D 1 193 ? 15.037 3.065 130.948 1.000 74.136 193 ASP D CA 1
ATOM 13568 C C . ASP D 1 193 ? 16.509 2.756 130.614 1.000 74.613 193 ASP D C 1
ATOM 13569 O O . ASP D 1 193 ? 16.907 1.592 130.357 1.000 70.703 193 ASP D O 1
ATOM 13574 N N . SER D 1 194 ? 17.303 3.822 130.616 1.000 75.466 194 SER D N 1
ATOM 13575 C CA . SER D 1 194 ? 18.559 3.868 129.865 1.000 74.103 194 SER D CA 1
ATOM 13576 C C . SER D 1 194 ? 19.695 3.108 130.558 1.000 74.312 194 SER D C 1
ATOM 13577 O O . SER D 1 194 ? 20.606 3.707 131.143 1.000 74.015 194 SER D O 1
ATOM 13580 N N . SER D 1 195 ? 19.625 1.776 130.455 1.000 73.621 195 SER D N 1
ATOM 13581 C CA . SER D 1 195 ? 20.645 0.837 130.970 1.000 67.278 195 SER D CA 1
ATOM 13582 C C . SER D 1 195 ? 21.512 0.286 129.820 1.000 60.250 195 SER D C 1
ATOM 13583 O O . SER D 1 195 ? 22.730 0.430 129.839 1.000 54.912 195 SER D O 1
ATOM 13586 N N . GLN D 1 196 ? 20.852 -0.362 128.849 1.000 55.499 196 GLN D N 1
ATOM 13587 C CA . GLN D 1 196 ? 21.448 -0.843 127.580 1.000 49.399 196 GLN D CA 1
ATOM 13588 C C . GLN D 1 196 ? 21.741 0.344 126.652 1.000 41.160 196 GLN D C 1
ATOM 13589 O O . GLN D 1 196 ? 21.007 1.318 126.658 1.000 36.749 196 GLN D O 1
ATOM 13595 N N . SER D 1 197 ? 22.801 0.255 125.845 1.000 36.499 197 SER D N 1
ATOM 13596 C CA . SER D 1 197 ? 23.211 1.380 124.977 1.000 32.382 197 SER D CA 1
ATOM 13597 C C . SER D 1 197 ? 22.122 1.672 123.922 1.000 29.188 197 SER D C 1
ATOM 13598 O O . SER D 1 197 ? 21.420 0.763 123.473 1.000 27.901 197 SER D O 1
ATOM 13601 N N . LEU D 1 198 ? 21.963 2.954 123.582 1.000 25.714 198 LEU D N 1
ATOM 13602 C CA . LEU D 1 198 ? 20.947 3.410 122.623 1.000 25.340 198 LEU D CA 1
ATOM 13603 C C . LEU D 1 198 ? 21.211 2.805 121.241 1.000 25.415 198 LEU D C 1
ATOM 13604 O O . LEU D 1 198 ? 20.285 2.372 120.554 1.000 25.514 198 LEU D O 1
ATOM 13609 N N . SER D 1 199 ? 22.483 2.737 120.861 1.000 24.630 199 SER D N 1
ATOM 13610 C CA . SER D 1 199 ? 22.854 2.255 119.547 1.000 25.217 199 SER D CA 1
ATOM 13611 C C . SER D 1 199 ? 22.473 0.773 119.338 1.000 24.191 199 SER D C 1
ATOM 13612 O O . SER D 1 199 ? 22.000 0.392 118.258 1.000 23.158 199 SER D O 1
ATOM 13615 N N . THR D 1 200 ? 22.653 -0.038 120.377 1.000 22.999 200 THR D N 1
ATOM 13616 C CA . THR D 1 200 ? 22.247 -1.451 120.364 1.000 22.090 200 THR D CA 1
ATOM 13617 C C . THR D 1 200 ? 20.719 -1.579 120.290 1.000 21.590 200 THR D C 1
ATOM 13618 O O . THR D 1 200 ? 20.196 -2.377 119.512 1.000 23.490 200 THR D O 1
ATOM 13622 N N . THR D 1 201 ? 20.001 -0.788 121.082 1.000 20.416 201 THR D N 1
ATOM 13623 C CA . THR D 1 201 ? 18.534 -0.772 121.022 1.000 19.180 201 THR D CA 1
ATOM 13624 C C . THR D 1 201 ? 18.035 -0.371 119.630 1.000 18.413 201 THR D C 1
ATOM 13625 O O . THR D 1 201 ? 17.056 -0.928 119.128 1.000 18.738 201 THR D O 1
ATOM 13629 N N . ALA D 1 202 ? 18.709 0.595 119.021 1.000 17.996 202 ALA D N 1
ATOM 13630 C CA . ALA D 1 202 ? 18.352 1.052 117.689 1.000 18.571 202 ALA D CA 1
ATOM 13631 C C . ALA D 1 202 ? 18.577 -0.051 116.676 1.000 19.178 202 ALA D C 1
ATOM 13632 O O . ALA D 1 202 ? 17.709 -0.307 115.844 1.000 19.179 202 ALA D O 1
ATOM 13634 N N . GLU D 1 203 ? 19.735 -0.703 116.775 1.000 20.191 203 GLU D N 1
ATOM 13635 C CA . GLU D 1 203 ? 20.075 -1.875 115.969 1.000 21.069 203 GLU D CA 1
ATOM 13636 C C . GLU D 1 203 ? 18.999 -2.953 116.066 1.000 21.126 203 GLU D C 1
ATOM 13637 O O . GLU D 1 203 ? 18.491 -3.423 115.034 1.000 20.556 203 GLU D O 1
ATOM 13643 N N . MET D 1 204 ? 18.644 -3.334 117.297 1.000 20.151 204 MET D N 1
ATOM 13644 C CA . MET D 1 204 ? 17.638 -4.365 117.496 1.000 20.532 204 MET D CA 1
ATOM 13645 C C . MET D 1 204 ? 16.272 -3.941 116.954 1.000 19.692 204 MET D C 1
ATOM 13646 O O . MET D 1 204 ? 15.565 -4.750 116.354 1.000 21.609 204 MET D O 1
ATOM 13651 N N . SER D 1 205 ? 15.898 -2.686 117.159 1.000 18.580 205 SER D N 1
ATOM 13652 C CA . SER D 1 205 ? 14.617 -2.227 116.670 1.000 19.104 205 SER D CA 1
ATOM 13653 C C . SER D 1 205 ? 14.574 -2.336 115.135 1.000 18.728 205 SER D C 1
ATOM 13654 O O . SER D 1 205 ? 13.618 -2.879 114.572 1.000 16.853 205 SER D O 1
ATOM 13657 N N . TYR D 1 206 ? 15.636 -1.856 114.481 1.000 18.854 206 TYR D N 1
ATOM 13658 C CA . TYR D 1 206 ? 15.733 -1.958 113.031 1.000 19.595 206 TYR D CA 1
ATOM 13659 C C . TYR D 1 206 ? 15.661 -3.422 112.598 1.000 19.412 206 TYR D C 1
ATOM 13660 O O . TYR D 1 206 ? 14.855 -3.782 111.711 1.000 19.680 206 TYR D O 1
ATOM 13669 N N . LYS D 1 207 ? 16.488 -4.264 113.214 1.000 18.490 207 LYS D N 1
ATOM 13670 C CA . LYS D 1 207 ? 16.534 -5.684 112.804 1.000 18.729 207 LYS D CA 1
ATOM 13671 C C . LYS D 1 207 ? 15.235 -6.452 113.017 1.000 18.614 207 LYS D C 1
ATOM 13672 O O . LYS D 1 207 ? 14.929 -7.353 112.253 1.000 18.661 207 LYS D O 1
ATOM 13678 N N . ALA D 1 208 ? 14.479 -6.105 114.059 1.000 18.643 208 ALA D N 1
ATOM 13679 C CA . ALA D 1 208 ? 13.174 -6.707 114.280 1.000 18.933 208 ALA D CA 1
ATOM 13680 C C . ALA D 1 208 ? 12.170 -6.228 113.239 1.000 19.667 208 ALA D C 1
ATOM 13681 O O . ALA D 1 208 ? 11.298 -6.980 112.803 1.000 20.259 208 ALA D O 1
ATOM 13683 N N . LEU D 1 209 ? 12.303 -4.973 112.851 1.000 20.941 209 LEU D N 1
ATOM 13684 C CA . LEU D 1 209 ? 11.416 -4.360 111.888 1.000 23.107 209 LEU D CA 1
ATOM 13685 C C . LEU D 1 209 ? 11.465 -5.057 110.524 1.000 22.363 209 LEU D C 1
ATOM 13686 O O . LEU D 1 209 ? 10.428 -5.366 109.928 1.000 24.295 209 LEU D O 1
ATOM 13691 N N . VAL D 1 210 ? 12.676 -5.312 110.064 1.000 20.366 210 VAL D N 1
ATOM 13692 C CA . VAL D 1 210 ? 12.897 -5.991 108.794 1.000 19.704 210 VAL D CA 1
ATOM 13693 C C . VAL D 1 210 ? 12.968 -7.514 108.928 1.000 19.144 210 VAL D C 1
ATOM 13694 O O . VAL D 1 210 ? 13.163 -8.203 107.941 1.000 17.826 210 VAL D O 1
ATOM 13698 N N . GLY D 1 211 ? 12.809 -8.038 110.139 1.000 19.208 211 GLY D N 1
ATOM 13699 C CA . GLY D 1 211 ? 12.690 -9.473 110.342 1.000 20.058 211 GLY D CA 1
ATOM 13700 C C . GLY D 1 211 ? 14.012 -10.216 110.416 1.000 20.889 211 GLY D C 1
ATOM 13701 O O . GLY D 1 211 ? 14.021 -11.441 110.397 1.000 20.904 211 GLY D O 1
ATOM 13702 N N . GLU D 1 212 ? 15.134 -9.509 110.509 1.000 22.644 212 GLU D N 1
ATOM 13703 C CA . GLU D 1 212 ? 16.411 -10.203 110.716 1.000 24.290 212 GLU D CA 1
ATOM 13704 C C . GLU D 1 212 ? 16.490 -10.837 112.118 1.000 23.988 212 GLU D C 1
ATOM 13705 O O . GLU D 1 212 ? 17.165 -11.859 112.301 1.000 21.801 212 GLU D O 1
ATOM 13711 N N . ILE D 1 213 ? 15.793 -10.236 113.085 1.000 22.702 213 ILE D N 1
ATOM 13712 C CA . ILE D 1 213 ? 15.507 -10.899 114.344 1.000 22.815 213 ILE D CA 1
ATOM 13713 C C . ILE D 1 213 ? 14.016 -10.917 114.611 1.000 22.561 213 ILE D C 1
ATOM 13714 O O . ILE D 1 213 ? 13.283 -10.129 114.012 1.000 24.337 213 ILE D O 1
ATOM 13719 N N . LYS D 1 214 ? 13.563 -11.847 115.443 1.000 20.845 214 LYS D N 1
ATOM 13720 C CA . LYS D 1 214 ? 12.234 -11.774 116.028 1.000 22.554 214 LYS D CA 1
ATOM 13721 C C . LYS D 1 214 ? 12.435 -11.493 117.504 1.000 21.635 214 LYS D C 1
ATOM 13722 O O . LYS D 1 214 ? 13.344 -12.051 118.117 1.000 20.892 214 LYS D O 1
ATOM 13728 N N . ILE D 1 215 ? 11.614 -10.607 118.054 1.000 20.674 215 ILE D N 1
ATOM 13729 C CA . ILE D 1 215 ? 11.666 -10.288 119.472 1.000 20.906 215 ILE D CA 1
ATOM 13730 C C . ILE D 1 215 ? 10.527 -11.035 120.122 1.000 19.658 215 ILE D C 1
ATOM 13731 O O . ILE D 1 215 ? 9.418 -10.955 119.646 1.000 18.056 215 ILE D O 1
ATOM 13736 N N . GLU D 1 216 ? 10.814 -11.761 121.201 1.000 20.383 216 GLU D N 1
ATOM 13737 C CA . GLU D 1 216 ? 9.791 -12.512 121.944 1.000 20.607 216 GLU D CA 1
ATOM 13738 C C . GLU D 1 216 ? 8.964 -11.538 122.743 1.000 20.861 216 GLU D C 1
ATOM 13739 O O . GLU D 1 216 ? 9.521 -10.689 123.436 1.000 21.228 216 GLU D O 1
ATOM 13745 N N . HIS D 1 217 ? 7.647 -11.676 122.641 1.000 22.385 217 HIS D N 1
ATOM 13746 C CA . HIS D 1 217 ? 6.710 -10.901 123.475 1.000 24.787 217 HIS D CA 1
ATOM 13747 C C . HIS D 1 217 ? 7.052 -11.051 124.943 1.000 23.920 217 HIS D C 1
ATOM 13748 O O . HIS D 1 217 ? 7.457 -12.113 125.381 1.000 23.722 217 HIS D O 1
ATOM 13755 N N . GLY D 1 218 ? 6.940 -9.957 125.687 1.000 24.273 218 GLY D N 1
ATOM 13756 C CA . GLY D 1 218 ? 7.307 -9.941 127.104 1.000 23.307 218 GLY D CA 1
ATOM 13757 C C . GLY D 1 218 ? 8.783 -10.037 127.429 1.000 22.359 218 GLY D C 1
ATOM 13758 O O . GLY D 1 218 ? 9.136 -10.191 128.580 1.000 22.893 218 GLY D O 1
ATOM 13759 N N . SER D 1 219 ? 9.671 -9.927 126.447 1.000 21.497 219 SER D N 1
ATOM 13760 C CA . SER D 1 219 ? 11.108 -9.995 126.732 1.000 19.824 219 SER D CA 1
ATOM 13761 C C . SER D 1 219 ? 11.672 -8.669 127.214 1.000 19.331 219 SER D C 1
ATOM 13762 O O . SER D 1 219 ? 11.056 -7.639 127.124 1.000 16.757 219 SER D O 1
ATOM 13765 N N . GLU D 1 220 ? 12.883 -8.726 127.738 1.000 21.006 220 GLU D N 1
ATOM 13766 C CA . GLU D 1 220 ? 13.642 -7.530 128.086 1.000 21.487 220 GLU D CA 1
ATOM 13767 C C . GLU D 1 220 ? 13.932 -6.745 126.800 1.000 21.991 220 GLU D C 1
ATOM 13768 O O . GLU D 1 220 ? 13.775 -5.524 126.794 1.000 22.314 220 GLU D O 1
ATOM 13774 N N . MET D 1 221 ? 14.308 -7.434 125.713 1.000 22.745 221 MET D N 1
ATOM 13775 C CA . MET D 1 221 ? 14.579 -6.743 124.464 1.000 23.635 221 MET D CA 1
ATOM 13776 C C . MET D 1 221 ? 13.329 -6.013 123.955 1.000 23.454 221 MET D C 1
ATOM 13777 O O . MET D 1 221 ? 13.446 -4.889 123.471 1.000 22.627 221 MET D O 1
ATOM 13782 N N . GLU D 1 222 ? 12.150 -6.632 124.086 1.000 23.561 222 GLU D N 1
ATOM 13783 C CA . GLU D 1 222 ? 10.907 -5.975 123.679 1.000 25.022 222 GLU D CA 1
ATOM 13784 C C . GLU D 1 222 ? 10.661 -4.695 124.469 1.000 26.408 222 GLU D C 1
ATOM 13785 O O . GLU D 1 222 ? 10.239 -3.692 123.899 1.000 28.164 222 GLU D O 1
ATOM 13791 N N . LYS D 1 223 ? 10.885 -4.748 125.777 1.000 26.574 223 LYS D N 1
ATOM 13792 C CA . LYS D 1 223 ? 10.709 -3.583 126.608 1.000 27.955 223 LYS D CA 1
ATOM 13793 C C . LYS D 1 223 ? 11.623 -2.468 126.091 1.000 27.051 223 LYS D C 1
ATOM 13794 O O . LYS D 1 223 ? 11.140 -1.356 125.819 1.000 28.478 223 LYS D O 1
ATOM 13800 N N . GLN D 1 224 ? 12.906 -2.794 125.926 1.000 24.771 224 GLN D N 1
ATOM 13801 C CA . GLN D 1 224 ? 13.926 -1.841 125.507 1.000 26.111 224 GLN D CA 1
ATOM 13802 C C . GLN D 1 224 ? 13.606 -1.199 124.140 1.000 25.033 224 GLN D C 1
ATOM 13803 O O . GLN D 1 224 ? 13.760 0.012 123.966 1.000 24.744 224 GLN D O 1
ATOM 13809 N N . VAL D 1 225 ? 13.140 -2.017 123.197 1.000 24.185 225 VAL D N 1
ATOM 13810 C CA . VAL D 1 225 ? 12.807 -1.551 121.846 1.000 22.201 225 VAL D CA 1
ATOM 13811 C C . VAL D 1 225 ? 11.527 -0.722 121.850 1.000 22.251 225 VAL D C 1
ATOM 13812 O O . VAL D 1 225 ? 11.463 0.305 121.169 1.000 22.194 225 VAL D O 1
ATOM 13816 N N . ASN D 1 226 ? 10.515 -1.165 122.598 1.000 21.197 226 ASN D N 1
ATOM 13817 C CA . ASN D 1 226 ? 9.255 -0.397 122.731 1.000 20.549 226 ASN D CA 1
ATOM 13818 C C . ASN D 1 226 ? 9.510 0.966 123.318 1.000 18.655 226 ASN D C 1
ATOM 13819 O O . ASN D 1 226 ? 8.932 1.936 122.880 1.000 17.010 226 ASN D O 1
ATOM 13824 N N . SER D 1 227 ? 10.390 1.024 124.304 1.000 18.525 227 SER D N 1
ATOM 13825 C CA . SER D 1 227 ? 10.798 2.280 124.931 1.000 18.628 227 SER D CA 1
ATOM 13826 C C . SER D 1 227 ? 11.464 3.218 123.924 1.000 19.076 227 SER D C 1
ATOM 13827 O O . SER D 1 227 ? 11.159 4.413 123.868 1.000 18.527 227 SER D O 1
ATOM 13830 N N . PHE D 1 228 ? 12.370 2.657 123.124 1.000 20.913 228 PHE D N 1
ATOM 13831 C CA . PHE D 1 228 ? 13.048 3.396 122.042 1.000 20.951 228 PHE D CA 1
ATOM 13832 C C . PHE D 1 228 ? 12.030 3.978 121.039 1.000 20.027 228 PHE D C 1
ATOM 13833 O O . PHE D 1 228 ? 12.024 5.164 120.758 1.000 20.209 228 PHE D O 1
ATOM 13841 N N . ARG D 1 229 ? 11.161 3.129 120.551 1.000 20.451 229 ARG D N 1
ATOM 13842 C CA . ARG D 1 229 ? 10.191 3.517 119.549 1.000 22.207 229 ARG D CA 1
ATOM 13843 C C . ARG D 1 229 ? 9.204 4.577 120.018 1.000 23.730 229 ARG D C 1
ATOM 13844 O O . ARG D 1 229 ? 8.981 5.557 119.314 1.000 25.378 229 ARG D O 1
ATOM 13852 N N . SER D 1 230 ? 8.602 4.374 121.185 1.000 25.895 230 SER D N 1
ATOM 13853 C CA . SER D 1 230 ? 7.577 5.302 121.676 1.000 26.501 230 SER D CA 1
ATOM 13854 C C . SER D 1 230 ? 8.170 6.595 122.268 1.000 26.424 230 SER D C 1
ATOM 13855 O O . SER D 1 230 ? 7.436 7.579 122.410 1.000 29.840 230 SER D O 1
ATOM 13858 N N . ASN D 1 231 ? 9.473 6.619 122.569 1.000 25.518 231 ASN D N 1
ATOM 13859 C CA . ASN D 1 231 ? 10.163 7.872 122.942 1.000 25.452 231 ASN D CA 1
ATOM 13860 C C . ASN D 1 231 ? 11.155 8.390 121.894 1.000 22.690 231 ASN D C 1
ATOM 13861 O O . ASN D 1 231 ? 12.031 9.182 122.219 1.000 20.330 231 ASN D O 1
ATOM 13866 N N . SER D 1 232 ? 11.006 7.961 120.632 1.000 21.595 232 SER D N 1
ATOM 13867 C CA . SER D 1 232 ? 11.749 8.558 119.511 1.000 19.920 232 SER D CA 1
ATOM 13868 C C . SER D 1 232 ? 10.840 8.940 118.350 1.000 17.742 232 SER D C 1
ATOM 13869 O O . SER D 1 232 ? 9.803 8.331 118.129 1.000 16.100 232 SER D O 1
ATOM 13872 N N . THR D 1 233 ? 11.260 9.945 117.610 1.000 17.542 233 THR D N 1
ATOM 13873 C CA . THR D 1 233 ? 10.796 10.143 116.237 1.000 18.081 233 THR D CA 1
ATOM 13874 C C . THR D 1 233 ? 11.693 9.316 115.288 1.000 17.619 233 THR D C 1
ATOM 13875 O O . THR D 1 233 ? 12.921 9.518 115.226 1.000 15.446 233 THR D O 1
ATOM 13879 N N . ILE D 1 234 ? 11.047 8.397 114.561 1.000 18.074 234 ILE D N 1
ATOM 13880 C CA . ILE D 1 234 ? 11.733 7.416 113.749 1.000 18.347 234 ILE D CA 1
ATOM 13881 C C . ILE D 1 234 ? 11.298 7.568 112.288 1.000 18.506 234 ILE D C 1
ATOM 13882 O O . ILE D 1 234 ? 10.113 7.667 111.979 1.000 17.199 234 ILE D O 1
ATOM 13887 N N . ARG D 1 235 ? 12.287 7.582 111.395 1.000 18.515 235 ARG D N 1
ATOM 13888 C CA . ARG D 1 235 ? 12.043 7.542 109.953 1.000 18.083 235 ARG D CA 1
ATOM 13889 C C . ARG D 1 235 ? 12.831 6.409 109.315 1.000 17.294 235 ARG D C 1
ATOM 13890 O O . ARG D 1 235 ? 13.873 5.985 109.818 1.000 16.070 235 ARG D O 1
ATOM 13898 N N . LEU D 1 236 ? 12.288 5.925 108.204 1.000 17.554 236 LEU D N 1
ATOM 13899 C CA . LEU D 1 236 ? 12.938 4.960 107.338 1.000 17.175 236 LEU D CA 1
ATOM 13900 C C . LEU D 1 236 ? 13.046 5.564 105.934 1.000 16.803 236 LEU D C 1
ATOM 13901 O O . LEU D 1 236 ? 12.035 5.847 105.318 1.000 19.449 236 LEU D O 1
ATOM 13906 N N . THR D 1 237 ? 14.263 5.782 105.450 1.000 15.671 237 THR D N 1
ATOM 13907 C CA . THR D 1 237 ? 14.509 6.328 104.119 1.000 15.026 237 THR D CA 1
ATOM 13908 C C . THR D 1 237 ? 15.292 5.317 103.287 1.000 14.213 237 THR D C 1
ATOM 13909 O O . THR D 1 237 ? 16.285 4.751 103.741 1.000 12.491 237 THR D O 1
ATOM 13913 N N . ALA D 1 238 ? 14.826 5.108 102.063 1.000 14.573 238 ALA D N 1
ATOM 13914 C CA . ALA D 1 238 ? 15.411 4.118 101.165 1.000 14.481 238 ALA D CA 1
ATOM 13915 C C . ALA D 1 238 ? 16.131 4.863 100.070 1.000 14.160 238 ALA D C 1
ATOM 13916 O O . ALA D 1 238 ? 15.576 5.774 99.462 1.000 14.416 238 ALA D O 1
ATOM 13918 N N . THR D 1 239 ? 17.382 4.494 99.824 1.000 13.459 239 THR D N 1
ATOM 13919 C CA . THR D 1 239 ? 18.101 4.999 98.668 1.000 12.553 239 THR D CA 1
ATOM 13920 C C . THR D 1 239 ? 18.316 3.788 97.791 1.000 13.198 239 THR D C 1
ATOM 13921 O O . THR D 1 239 ? 19.028 2.868 98.181 1.000 14.041 239 THR D O 1
ATOM 13925 N N . GLY D 1 240 ? 17.687 3.799 96.620 1.000 13.802 240 GLY D N 1
ATOM 13926 C CA . GLY D 1 240 ? 17.726 2.686 95.690 1.000 13.831 240 GLY D CA 1
ATOM 13927 C C . GLY D 1 240 ? 16.657 1.710 96.103 1.000 13.519 240 GLY D C 1
ATOM 13928 O O . GLY D 1 240 ? 16.079 1.844 97.174 1.000 13.462 240 GLY D O 1
ATOM 13929 N N . GLY D 1 241 ? 16.391 0.729 95.270 1.000 13.398 241 GLY D N 1
ATOM 13930 C CA . GLY D 1 241 ? 15.336 -0.205 95.540 1.000 15.338 241 GLY D CA 1
ATOM 13931 C C . GLY D 1 241 ? 13.982 0.283 95.047 1.000 16.361 241 GLY D C 1
ATOM 13932 O O . GLY D 1 241 ? 13.828 1.408 94.572 1.000 15.690 241 GLY D O 1
ATOM 13933 N N . LYS D 1 242 ? 13.017 -0.619 95.101 1.000 19.348 242 LYS D N 1
ATOM 13934 C CA . LYS D 1 242 ? 11.651 -0.315 94.713 1.000 21.925 242 LYS D CA 1
ATOM 13935 C C . LYS D 1 242 ? 11.121 0.858 95.531 1.000 23.025 242 LYS D C 1
ATOM 13936 O O . LYS D 1 242 ? 11.263 0.862 96.762 1.000 22.064 242 LYS D O 1
ATOM 13942 N N . PRO D 1 243 ? 10.553 1.879 94.859 1.000 25.717 243 PRO D N 1
ATOM 13943 C CA . PRO D 1 243 ? 10.128 3.068 95.602 1.000 25.196 243 PRO D CA 1
ATOM 13944 C C . PRO D 1 243 ? 8.816 2.840 96.342 1.000 24.252 243 PRO D C 1
ATOM 13945 O O . PRO D 1 243 ? 8.075 1.906 96.031 1.000 23.210 243 PRO D O 1
ATOM 13949 N N . GLY D 1 244 ? 8.572 3.676 97.348 1.000 23.835 244 GLY D N 1
ATOM 13950 C CA . GLY D 1 244 ? 7.343 3.635 98.117 1.000 24.072 244 GLY D CA 1
ATOM 13951 C C . GLY D 1 244 ? 7.179 2.436 99.019 1.000 24.323 244 GLY D C 1
ATOM 13952 O O . GLY D 1 244 ? 6.039 2.062 99.350 1.000 24.508 244 GLY D O 1
ATOM 13953 N N . MET D 1 245 ? 8.293 1.827 99.434 1.000 22.543 245 MET D N 1
ATOM 13954 C CA . MET D 1 245 ? 8.208 0.663 100.328 1.000 21.994 245 MET D CA 1
ATOM 13955 C C . MET D 1 245 ? 8.441 1.024 101.797 1.000 21.693 245 MET D C 1
ATOM 13956 O O . MET D 1 245 ? 8.164 0.230 102.674 1.000 21.276 245 MET D O 1
ATOM 13961 N N . THR D 1 246 ? 8.983 2.192 102.080 1.000 22.792 246 THR D N 1
ATOM 13962 C CA . THR D 1 246 ? 9.493 2.417 103.419 1.000 23.894 246 THR D CA 1
ATOM 13963 C C . THR D 1 246 ? 8.360 2.590 104.428 1.000 25.716 246 THR D C 1
ATOM 13964 O O . THR D 1 246 ? 8.499 2.143 105.561 1.000 25.080 246 THR D O 1
ATOM 13968 N N . ASP D 1 247 ? 7.251 3.207 104.018 1.000 29.281 247 ASP D N 1
ATOM 13969 C CA . ASP D 1 247 ? 6.088 3.359 104.912 1.000 32.018 247 ASP D CA 1
ATOM 13970 C C . ASP D 1 247 ? 5.537 2.016 105.371 1.000 29.756 247 ASP D C 1
ATOM 13971 O O . ASP D 1 247 ? 5.290 1.839 106.567 1.000 28.632 247 ASP D O 1
ATOM 13976 N N . ARG D 1 248 ? 5.407 1.061 104.461 1.000 29.724 248 ARG D N 1
ATOM 13977 C CA . ARG D 1 248 ? 5.000 -0.300 104.849 1.000 31.301 248 ARG D CA 1
ATOM 13978 C C . ARG D 1 248 ? 6.002 -1.022 105.735 1.000 29.516 248 ARG D C 1
ATOM 13979 O O . ARG D 1 248 ? 5.606 -1.747 106.639 1.000 34.047 248 ARG D O 1
ATOM 13987 N N . ILE D 1 249 ? 7.300 -0.841 105.502 1.000 26.751 249 ILE D N 1
ATOM 13988 C CA . ILE D 1 249 ? 8.316 -1.505 106.325 1.000 24.999 249 ILE D CA 1
ATOM 13989 C C . ILE D 1 249 ? 8.274 -0.908 107.723 1.000 25.658 249 ILE D C 1
ATOM 13990 O O . ILE D 1 249 ? 8.368 -1.620 108.717 1.000 24.596 249 ILE D O 1
ATOM 13995 N N . LEU D 1 250 ? 8.138 0.407 107.803 1.000 25.627 250 LEU D N 1
ATOM 13996 C CA . LEU D 1 250 ? 8.226 1.084 109.084 1.000 26.104 250 LEU D CA 1
ATOM 13997 C C . LEU D 1 250 ? 6.977 0.834 109.934 1.000 28.562 250 LEU D C 1
ATOM 13998 O O . LEU D 1 250 ? 7.082 0.414 111.058 1.000 26.556 250 LEU D O 1
ATOM 14003 N N . HIS D 1 251 ? 5.802 1.063 109.354 1.000 34.880 251 HIS D N 1
ATOM 14004 C CA . HIS D 1 251 ? 4.517 1.007 110.070 1.000 39.654 251 HIS D CA 1
ATOM 14005 C C . HIS D 1 251 ? 3.630 -0.150 109.634 1.000 44.580 251 HIS D C 1
ATOM 14006 O O . HIS D 1 251 ? 3.286 -1.012 110.415 1.000 46.941 251 HIS D O 1
ATOM 14013 N N . GLY D 1 252 ? 3.297 -0.121 108.344 1.000 53.564 252 GLY D N 1
ATOM 14014 C CA . GLY D 1 252 ? 2.140 -0.746 107.739 1.000 53.197 252 GLY D CA 1
ATOM 14015 C C . GLY D 1 252 ? 2.028 -2.228 107.920 1.000 61.353 252 GLY D C 1
ATOM 14016 O O . GLY D 1 252 ? 2.855 -2.838 108.598 1.000 57.527 252 GLY D O 1
ATOM 14017 N N . PRO D 1 253 ? 1.009 -2.821 107.272 1.000 73.119 253 PRO D N 1
ATOM 14018 C CA . PRO D 1 253 ? 0.520 -4.184 107.522 1.000 79.114 253 PRO D CA 1
ATOM 14019 C C . PRO D 1 253 ? 1.578 -5.271 107.685 1.000 85.154 253 PRO D C 1
ATOM 14020 O O . PRO D 1 253 ? 1.653 -5.886 108.753 1.000 80.598 253 PRO D O 1
ATOM 14024 N N . ASP D 1 254 ? 2.393 -5.515 106.667 1.000 93.511 254 ASP D N 1
ATOM 14025 C CA . ASP D 1 254 ? 3.340 -6.631 106.735 1.000 94.287 254 ASP D CA 1
ATOM 14026 C C . ASP D 1 254 ? 4.737 -6.150 106.395 1.000 90.936 254 ASP D C 1
ATOM 14027 O O . ASP D 1 254 ? 5.149 -6.146 105.235 1.000 91.861 254 ASP D O 1
ATOM 14032 N N . SER D 1 255 ? 5.456 -5.747 107.433 1.000 84.111 255 SER D N 1
ATOM 14033 C CA . SER D 1 255 ? 6.726 -5.071 107.255 1.000 78.721 255 SER D CA 1
ATOM 14034 C C . SER D 1 255 ? 7.827 -6.029 106.802 1.000 71.469 255 SER D C 1
ATOM 14035 O O . SER D 1 255 ? 8.659 -5.640 105.963 1.000 67.268 255 SER D O 1
ATOM 14038 N N . GLN D 1 256 ? 7.815 -7.271 107.322 1.000 67.863 256 GLN D N 1
ATOM 14039 C CA . GLN D 1 256 ? 8.835 -8.256 106.918 1.000 60.887 256 GLN D CA 1
ATOM 14040 C C . GLN D 1 256 ? 8.684 -8.647 105.449 1.000 56.543 256 GLN D C 1
ATOM 14041 O O . GLN D 1 256 ? 9.698 -8.840 104.787 1.000 52.005 256 GLN D O 1
ATOM 14047 N N . GLN D 1 257 ? 7.445 -8.756 104.958 1.000 52.285 257 GLN D N 1
ATOM 14048 C CA . GLN D 1 257 ? 7.178 -9.021 103.525 1.000 51.454 257 GLN D CA 1
ATOM 14049 C C . GLN D 1 257 ? 7.517 -7.816 102.667 1.000 48.862 257 GLN D C 1
ATOM 14050 O O . GLN D 1 257 ? 8.103 -7.979 101.600 1.000 55.758 257 GLN D O 1
ATOM 14056 N N . ALA D 1 258 ? 7.103 -6.629 103.098 1.000 43.045 258 ALA D N 1
ATOM 14057 C CA . ALA D 1 258 ? 7.418 -5.393 102.364 1.000 35.748 258 ALA D CA 1
ATOM 14058 C C . ALA D 1 258 ? 8.925 -5.198 102.278 1.000 30.543 258 ALA D C 1
ATOM 14059 O O . ALA D 1 258 ? 9.420 -4.753 101.245 1.000 28.064 258 ALA D O 1
ATOM 14061 N N . PHE D 1 259 ? 9.650 -5.544 103.349 1.000 24.498 259 PHE D N 1
ATOM 14062 C CA . PHE D 1 259 ? 11.092 -5.456 103.318 1.000 22.735 259 PHE D CA 1
ATOM 14063 C C . PHE D 1 259 ? 11.677 -6.447 102.322 1.000 24.052 259 PHE D C 1
ATOM 14064 O O . PHE D 1 259 ? 12.568 -6.085 101.534 1.000 22.724 259 PHE D O 1
ATOM 14072 N N . SER D 1 260 ? 11.194 -7.692 102.354 1.000 26.768 260 SER D N 1
ATOM 14073 C CA . SER D 1 260 ? 11.715 -8.720 101.451 1.000 28.668 260 SER D CA 1
ATOM 14074 C C . SER D 1 260 ? 11.382 -8.380 99.978 1.000 29.118 260 SER D C 1
ATOM 14075 O O . SER D 1 260 ? 12.125 -8.737 99.096 1.000 31.643 260 SER D O 1
ATOM 14078 N N . GLN D 1 261 ? 10.297 -7.670 99.731 1.000 26.604 261 GLN D N 1
ATOM 14079 C CA . GLN D 1 261 ? 10.005 -7.198 98.375 1.000 26.305 261 GLN D CA 1
ATOM 14080 C C . GLN D 1 261 ? 11.007 -6.152 97.902 1.000 23.368 261 GLN D C 1
ATOM 14081 O O . GLN D 1 261 ? 11.441 -6.174 96.748 1.000 23.592 261 GLN D O 1
ATOM 14087 N N . TRP D 1 262 ? 11.335 -5.215 98.790 1.000 19.403 262 TRP D N 1
ATOM 14088 C CA . TRP D 1 262 ? 12.366 -4.216 98.519 1.000 16.655 262 TRP D CA 1
ATOM 14089 C C . TRP D 1 262 ? 13.723 -4.902 98.311 1.000 16.540 262 TRP D C 1
ATOM 14090 O O . TRP D 1 262 ? 14.403 -4.627 97.346 1.000 15.843 262 TRP D O 1
ATOM 14101 N N . ALA D 1 263 ? 14.072 -5.834 99.179 1.000 17.713 263 ALA D N 1
ATOM 14102 C CA . ALA D 1 263 ? 15.339 -6.568 99.070 1.000 19.387 263 ALA D CA 1
ATOM 14103 C C . ALA D 1 263 ? 15.486 -7.378 97.775 1.000 21.106 263 ALA D C 1
ATOM 14104 O O . ALA D 1 263 ? 16.551 -7.323 97.150 1.000 22.234 263 ALA D O 1
ATOM 14106 N N . GLU D 1 264 ? 14.449 -8.107 97.382 1.000 22.685 264 GLU D N 1
ATOM 14107 C CA . GLU D 1 264 ? 14.474 -8.882 96.132 1.000 25.656 264 GLU D CA 1
ATOM 14108 C C . GLU D 1 264 ? 14.373 -7.963 94.874 1.000 22.795 264 GLU D C 1
ATOM 14109 O O . GLU D 1 264 ? 14.767 -8.358 93.793 1.000 21.446 264 GLU D O 1
ATOM 14115 N N . SER D 1 265 ? 13.849 -6.741 95.027 1.000 20.522 265 SER D N 1
ATOM 14116 C CA . SER D 1 265 ? 13.787 -5.787 93.940 1.000 18.029 265 SER D CA 1
ATOM 14117 C C . SER D 1 265 ? 15.145 -5.139 93.587 1.000 17.356 265 SER D C 1
ATOM 14118 O O . SER D 1 265 ? 15.243 -4.479 92.551 1.000 17.669 265 SER D O 1
ATOM 14121 N N . LEU D 1 266 ? 16.164 -5.271 94.436 1.000 15.636 266 LEU D N 1
ATOM 14122 C CA . LEU D 1 266 ? 17.343 -4.413 94.333 1.000 14.686 266 LEU D CA 1
ATOM 14123 C C . LEU D 1 266 ? 18.026 -4.467 92.978 1.000 14.908 266 LEU D C 1
ATOM 14124 O O . LEU D 1 266 ? 18.459 -3.454 92.471 1.000 14.834 266 LEU D O 1
ATOM 14129 N N . LEU D 1 267 ? 18.066 -5.626 92.352 1.000 14.742 267 LEU D N 1
ATOM 14130 C CA . LEU D 1 267 ? 18.729 -5.726 91.054 1.000 15.112 267 LEU D CA 1
ATOM 14131 C C . LEU D 1 267 ? 18.104 -4.864 89.970 1.000 14.944 267 LEU D C 1
ATOM 14132 O O . LEU D 1 267 ? 18.803 -4.396 89.079 1.000 15.641 267 LEU D O 1
ATOM 14137 N N . ASP D 1 268 ? 16.795 -4.672 90.031 1.000 15.079 268 ASP D N 1
ATOM 14138 C CA . ASP D 1 268 ? 16.104 -3.877 89.033 1.000 14.505 268 ASP D CA 1
ATOM 14139 C C . ASP D 1 268 ? 16.054 -2.402 89.423 1.000 14.215 268 ASP D C 1
ATOM 14140 O O . ASP D 1 268 ? 15.767 -1.545 88.576 1.000 16.001 268 ASP D O 1
ATOM 14145 N N . TYR D 1 269 ? 16.309 -2.097 90.687 1.000 12.716 269 TYR D N 1
ATOM 14146 C CA . TYR D 1 269 ? 16.225 -0.730 91.147 1.000 11.721 269 TYR D CA 1
ATOM 14147 C C . TYR D 1 269 ? 17.500 -0.218 91.783 1.000 11.103 269 TYR D C 1
ATOM 14148 O O . TYR D 1 269 ? 17.448 0.779 92.499 1.000 10.702 269 TYR D O 1
ATOM 14157 N N . ALA D 1 270 ? 18.631 -0.869 91.515 1.000 10.458 270 ALA D N 1
ATOM 14158 C CA . ALA D 1 270 ? 19.883 -0.535 92.172 1.000 9.956 270 ALA D CA 1
ATOM 14159 C C . ALA D 1 270 ? 20.364 0.818 91.750 1.000 9.541 270 ALA D C 1
ATOM 14160 O O . ALA D 1 270 ? 20.237 1.195 90.589 1.000 9.230 270 ALA D O 1
ATOM 14162 N N . THR D 1 271 ? 20.879 1.566 92.729 1.000 9.606 271 THR D N 1
ATOM 14163 C CA . THR D 1 271 ? 21.510 2.850 92.494 1.000 10.053 271 THR D CA 1
ATOM 14164 C C . THR D 1 271 ? 22.716 2.977 93.403 1.000 9.777 271 THR D C 1
ATOM 14165 O O . THR D 1 271 ? 22.944 2.151 94.263 1.000 9.508 271 THR D O 1
ATOM 14169 N N . LEU D 1 272 ? 23.476 4.038 93.170 1.000 10.008 272 LEU D N 1
ATOM 14170 C CA . LEU D 1 272 ? 24.503 4.441 94.085 1.000 10.516 272 LEU D CA 1
ATOM 14171 C C . LEU D 1 272 ? 23.764 4.630 95.380 1.000 10.920 272 LEU D C 1
ATOM 14172 O O . LEU D 1 272 ? 22.697 5.257 95.403 1.000 10.660 272 LEU D O 1
ATOM 14177 N N . MET D 1 273 ? 24.291 4.052 96.445 1.000 11.224 273 MET D N 1
ATOM 14178 C CA . MET D 1 273 ? 23.674 4.191 97.753 1.000 11.366 273 MET D CA 1
ATOM 14179 C C . MET D 1 273 ? 24.642 4.169 98.929 1.000 11.076 273 MET D C 1
ATOM 14180 O O . MET D 1 273 ? 24.194 4.204 100.062 1.000 11.471 273 MET D O 1
ATOM 14185 N N . ASP D 1 274 ? 25.952 4.113 98.712 1.000 10.361 274 ASP D N 1
ATOM 14186 C CA . ASP D 1 274 ? 26.895 4.154 99.834 1.000 9.754 274 ASP D CA 1
ATOM 14187 C C . ASP D 1 274 ? 28.260 4.554 99.364 1.000 9.452 274 ASP D C 1
ATOM 14188 O O . ASP D 1 274 ? 28.620 4.358 98.219 1.000 9.630 274 ASP D O 1
ATOM 14193 N N . PHE D 1 275 ? 29.017 5.119 100.282 1.000 9.486 275 PHE D N 1
ATOM 14194 C CA . PHE D 1 275 ? 30.347 5.646 100.051 1.000 9.143 275 PHE D CA 1
ATOM 14195 C C . PHE D 1 275 ? 31.328 4.920 100.922 1.000 9.917 275 PHE D C 1
ATOM 14196 O O . PHE D 1 275 ? 30.973 4.479 102.019 1.000 10.220 275 PHE D O 1
ATOM 14204 N N . SER D 1 276 ? 32.546 4.789 100.415 1.000 10.660 276 SER D N 1
ATOM 14205 C CA . SER D 1 276 ? 33.683 4.254 101.131 1.000 11.716 276 SER D CA 1
ATOM 14206 C C . SER D 1 276 ? 34.665 5.396 101.316 1.000 13.188 276 SER D C 1
ATOM 14207 O O . SER D 1 276 ? 34.402 6.523 100.862 1.000 12.467 276 SER D O 1
ATOM 14210 N N . THR D 1 277 ? 35.833 5.105 101.902 1.000 14.386 277 THR D N 1
ATOM 14211 C CA . THR D 1 277 ? 36.835 6.163 102.127 1.000 16.099 277 THR D CA 1
ATOM 14212 C C . THR D 1 277 ? 37.338 6.797 100.848 1.000 16.180 277 THR D C 1
ATOM 14213 O O . THR D 1 277 ? 37.861 7.875 100.919 1.000 16.597 277 THR D O 1
ATOM 14217 N N . GLU D 1 278 ? 37.198 6.131 99.707 1.000 16.522 278 GLU D N 1
ATOM 14218 C CA . GLU D 1 278 ? 37.682 6.663 98.424 1.000 18.010 278 GLU D CA 1
ATOM 14219 C C . GLU D 1 278 ? 36.594 7.234 97.508 1.000 16.470 278 GLU D C 1
ATOM 14220 O O . GLU D 1 278 ? 36.884 7.583 96.366 1.000 16.563 278 GLU D O 1
ATOM 14226 N N . SER D 1 279 ? 35.359 7.333 97.992 1.000 14.999 279 SER D N 1
ATOM 14227 C CA . SER D 1 279 ? 34.214 7.622 97.117 1.000 14.073 279 SER D CA 1
ATOM 14228 C C . SER D 1 279 ? 34.252 8.996 96.495 1.000 12.880 279 SER D C 1
ATOM 14229 O O . SER D 1 279 ? 34.146 9.116 95.303 1.000 12.652 279 SER D O 1
ATOM 14232 N N . LEU D 1 280 ? 34.409 10.015 97.310 1.000 12.468 280 LEU D N 1
ATOM 14233 C CA . LEU D 1 280 ? 34.443 11.397 96.834 1.000 12.423 280 LEU D CA 1
ATOM 14234 C C . LEU D 1 280 ? 35.895 11.816 96.600 1.000 12.812 280 LEU D C 1
ATOM 14235 O O . LEU D 1 280 ? 36.700 11.699 97.499 1.000 13.704 280 LEU D O 1
ATOM 14240 N N . GLN D 1 281 ? 36.220 12.266 95.396 1.000 13.007 281 GLN D N 1
ATOM 14241 C CA . GLN D 1 281 ? 37.564 12.737 95.060 1.000 13.695 281 GLN D CA 1
ATOM 14242 C C . GLN D 1 281 ? 37.458 14.149 94.556 1.000 15.060 281 GLN D C 1
ATOM 14243 O O . GLN D 1 281 ? 36.483 14.476 93.902 1.000 16.185 281 GLN D O 1
ATOM 14249 N N . PRO D 1 282 ? 38.413 15.022 94.910 1.000 16.364 282 PRO D N 1
ATOM 14250 C CA . PRO D 1 282 ? 38.285 16.441 94.564 1.000 15.948 282 PRO D CA 1
ATOM 14251 C C . PRO D 1 282 ? 38.519 16.689 93.098 1.000 16.737 282 PRO D C 1
ATOM 14252 O O . PRO D 1 282 ? 39.403 16.033 92.505 1.000 16.548 282 PRO D O 1
ATOM 14256 N N . ILE D 1 283 ? 37.767 17.621 92.517 1.000 16.958 283 ILE D N 1
ATOM 14257 C CA . ILE D 1 283 ? 37.999 18.001 91.123 1.000 18.757 283 ILE D CA 1
ATOM 14258 C C . ILE D 1 283 ? 39.310 18.741 90.956 1.000 18.765 283 ILE D C 1
ATOM 14259 O O . ILE D 1 283 ? 39.885 18.697 89.864 1.000 19.170 283 ILE D O 1
ATOM 14264 N N . TRP D 1 284 ? 39.785 19.409 92.002 1.000 18.520 284 TRP D N 1
ATOM 14265 C CA . TRP D 1 284 ? 41.029 20.166 91.879 1.000 20.300 284 TRP D CA 1
ATOM 14266 C C . TRP D 1 284 ? 42.231 19.304 91.453 1.000 19.377 284 TRP D C 1
ATOM 14267 O O . TRP D 1 284 ? 42.980 19.714 90.569 1.000 18.379 284 TRP D O 1
ATOM 14278 N N . ALA D 1 285 ? 42.342 18.089 91.985 1.000 18.553 285 ALA D N 1
ATOM 14279 C CA . ALA D 1 285 ? 43.372 17.130 91.548 1.000 18.088 285 ALA D CA 1
ATOM 14280 C C . ALA D 1 285 ? 43.391 16.851 90.030 1.000 18.484 285 ALA D C 1
ATOM 14281 O O . ALA D 1 285 ? 44.395 16.386 89.505 1.000 17.589 285 ALA D O 1
ATOM 14283 N N . LEU D 1 286 ? 42.290 17.144 89.340 1.000 19.164 286 LEU D N 1
ATOM 14284 C CA . LEU D 1 286 ? 42.201 16.985 87.880 1.000 20.514 286 LEU D CA 1
ATOM 14285 C C . LEU D 1 286 ? 42.758 18.140 87.052 1.000 22.642 286 LEU D C 1
ATOM 14286 O O . LEU D 1 286 ? 42.912 18.006 85.821 1.000 24.185 286 LEU D O 1
ATOM 14291 N N . ALA D 1 287 ? 43.028 19.275 87.697 1.000 24.573 287 ALA D N 1
ATOM 14292 C CA . ALA D 1 287 ? 43.517 20.445 86.976 1.000 27.645 287 ALA D CA 1
ATOM 14293 C C . ALA D 1 287 ? 44.933 20.198 86.472 1.000 30.686 287 ALA D C 1
ATOM 14294 O O . ALA D 1 287 ? 45.716 19.538 87.156 1.000 29.695 287 ALA D O 1
ATOM 14296 N N . ASP D 1 288 ? 45.245 20.716 85.276 1.000 36.783 288 ASP D N 1
ATOM 14297 C CA . ASP D 1 288 ? 46.578 20.540 84.657 1.000 40.062 288 ASP D CA 1
ATOM 14298 C C . ASP D 1 288 ? 47.694 21.196 85.470 1.000 41.846 288 ASP D C 1
ATOM 14299 O O . ASP D 1 288 ? 48.695 20.542 85.762 1.000 41.863 288 ASP D O 1
ATOM 14304 N N . LYS D 1 289 ? 47.499 22.457 85.854 1.000 47.626 289 LYS D N 1
ATOM 14305 C CA . LYS D 1 289 ? 48.548 23.244 86.512 1.000 53.228 289 LYS D CA 1
ATOM 14306 C C . LYS D 1 289 ? 48.490 23.139 88.041 1.000 52.536 289 LYS D C 1
ATOM 14307 O O . LYS D 1 289 ? 47.423 23.294 88.618 1.000 50.482 289 LYS D O 1
ATOM 14313 N N . PRO D 1 290 ? 49.633 22.895 88.705 1.000 58.528 290 PRO D N 1
ATOM 14314 C CA . PRO D 1 290 ? 49.659 22.915 90.183 1.000 58.955 290 PRO D CA 1
ATOM 14315 C C . PRO D 1 290 ? 49.085 24.184 90.856 1.000 57.958 290 PRO D C 1
ATOM 14316 O O . PRO D 1 290 ? 48.550 24.102 91.966 1.000 58.496 290 PRO D O 1
ATOM 14320 N N . GLU D 1 291 ? 49.218 25.339 90.182 1.000 54.735 291 GLU D N 1
ATOM 14321 C CA . GLU D 1 291 ? 48.742 26.621 90.710 1.000 54.644 291 GLU D CA 1
ATOM 14322 C C . GLU D 1 291 ? 47.219 26.627 90.766 1.000 49.219 291 GLU D C 1
ATOM 14323 O O . GLU D 1 291 ? 46.622 27.203 91.674 1.000 47.090 291 GLU D O 1
ATOM 14329 N N . ARG D 1 292 ? 46.613 26.010 89.753 1.000 43.296 292 ARG D N 1
ATOM 14330 C CA . ARG D 1 292 ? 45.166 25.887 89.640 1.000 38.912 292 ARG D CA 1
ATOM 14331 C C . ARG D 1 292 ? 44.599 24.877 90.655 1.000 37.639 292 ARG D C 1
ATOM 14332 O O . ARG D 1 292 ? 43.570 25.142 91.283 1.000 39.516 292 ARG D O 1
ATOM 14340 N N . ARG D 1 293 ? 45.291 23.747 90.837 1.000 38.855 293 ARG D N 1
ATOM 14341 C CA . ARG D 1 293 ? 44.933 22.748 91.855 1.000 38.099 293 ARG D CA 1
ATOM 14342 C C . ARG D 1 293 ? 44.871 23.392 93.215 1.000 36.436 293 ARG D C 1
ATOM 14343 O O . ARG D 1 293 ? 43.991 23.103 94.023 1.000 41.241 293 ARG D O 1
ATOM 14351 N N . VAL D 1 294 ? 45.848 24.244 93.470 1.000 34.862 294 VAL D N 1
ATOM 14352 C CA . VAL D 1 294 ? 46.011 24.835 94.760 1.000 34.683 294 VAL D CA 1
ATOM 14353 C C . VAL D 1 294 ? 44.961 25.916 94.962 1.000 31.959 294 VAL D C 1
ATOM 14354 O O . VAL D 1 294 ? 44.359 25.959 96.040 1.000 29.376 294 VAL D O 1
ATOM 14358 N N . GLU D 1 295 ? 44.721 26.777 93.958 1.000 30.482 295 GLU D N 1
ATOM 14359 C CA . GLU D 1 295 ? 43.771 27.862 94.189 1.000 30.321 295 GLU D CA 1
ATOM 14360 C C . GLU D 1 295 ? 42.361 27.340 94.349 1.000 27.960 295 GLU D C 1
ATOM 14361 O O . GLU D 1 295 ? 41.608 27.877 95.172 1.000 25.740 295 GLU D O 1
ATOM 14367 N N . LEU D 1 296 ? 42.026 26.278 93.608 1.000 27.597 296 LEU D N 1
ATOM 14368 C CA . LEU D 1 296 ? 40.726 25.622 93.763 1.000 27.919 296 LEU D CA 1
ATOM 14369 C C . LEU D 1 296 ? 40.614 25.000 95.153 1.000 27.461 296 LEU D C 1
ATOM 14370 O O . LEU D 1 296 ? 39.615 25.211 95.839 1.000 26.697 296 LEU D O 1
ATOM 14375 N N . GLU D 1 297 ? 41.644 24.288 95.591 1.000 28.593 297 GLU D N 1
ATOM 14376 C CA . GLU D 1 297 ? 41.629 23.703 96.926 1.000 31.007 297 GLU D CA 1
ATOM 14377 C C . GLU D 1 297 ? 41.522 24.718 98.067 1.000 30.175 297 GLU D C 1
ATOM 14378 O O . GLU D 1 297 ? 40.828 24.454 99.074 1.000 32.057 297 GLU D O 1
ATOM 14384 N N . ASP D 1 298 ? 42.190 25.865 97.911 1.000 30.342 298 ASP D N 1
ATOM 14385 C CA . ASP D 1 298 ? 42.131 26.942 98.916 1.000 32.001 298 ASP D CA 1
ATOM 14386 C C . ASP D 1 298 ? 40.746 27.536 99.058 1.000 28.775 298 ASP D C 1
ATOM 14387 O O . ASP D 1 298 ? 40.381 28.039 100.126 1.000 26.468 298 ASP D O 1
ATOM 14392 N N . ALA D 1 299 ? 39.989 27.497 97.969 1.000 25.883 299 ALA D N 1
ATOM 14393 C CA . ALA D 1 299 ? 38.649 28.052 97.963 1.000 25.084 299 ALA D CA 1
ATOM 14394 C C . ALA D 1 299 ? 37.606 27.133 98.615 1.000 22.149 299 ALA D C 1
ATOM 14395 O O . ALA D 1 299 ? 36.465 27.567 98.843 1.000 20.403 299 ALA D O 1
ATOM 14397 N N . PHE D 1 300 ? 37.975 25.894 98.927 1.000 20.090 300 PHE D N 1
ATOM 14398 C CA . PHE D 1 300 ? 36.992 24.963 99.474 1.000 19.538 300 PHE D CA 1
ATOM 14399 C C . PHE D 1 300 ? 36.415 25.409 100.828 1.000 18.880 300 PHE D C 1
ATOM 14400 O O . PHE D 1 300 ? 35.206 25.328 101.003 1.000 21.031 300 PHE D O 1
ATOM 14408 N N . PRO D 1 301 ? 37.251 25.905 101.760 1.000 18.322 301 PRO D N 1
ATOM 14409 C CA . PRO D 1 301 ? 36.673 26.415 103.005 1.000 19.162 301 PRO D CA 1
ATOM 14410 C C . PRO D 1 301 ? 35.567 27.442 102.839 1.000 20.077 301 PRO D C 1
ATOM 14411 O O . PRO D 1 301 ? 34.554 27.366 103.555 1.000 20.255 301 PRO D O 1
ATOM 14415 N N . GLU D 1 302 ? 35.737 28.392 101.913 1.000 21.492 302 GLU D N 1
ATOM 14416 C CA . GLU D 1 302 ? 34.681 29.400 101.710 1.000 21.870 302 GLU D CA 1
ATOM 14417 C C . GLU D 1 302 ? 33.458 28.811 101.015 1.000 19.275 302 GLU D C 1
ATOM 14418 O O . GLU D 1 302 ? 32.343 29.157 101.372 1.000 19.905 302 GLU D O 1
ATOM 14424 N N . PHE D 1 303 ? 33.649 27.898 100.069 1.000 18.071 303 PHE D N 1
ATOM 14425 C CA . PHE D 1 303 ? 32.510 27.170 99.488 1.000 17.903 303 PHE D CA 1
ATOM 14426 C C . PHE D 1 303 ? 31.678 26.500 100.587 1.000 18.397 303 PHE D C 1
ATOM 14427 O O . PHE D 1 303 ? 30.446 26.529 100.529 1.000 17.471 303 PHE D O 1
ATOM 14435 N N . MET D 1 304 ? 32.364 25.919 101.579 1.000 19.663 304 MET D N 1
ATOM 14436 C CA . MET D 1 304 ? 31.737 25.164 102.674 1.000 20.905 304 MET D CA 1
ATOM 14437 C C . MET D 1 304 ? 31.258 25.986 103.864 1.000 22.558 304 MET D C 1
ATOM 14438 O O . MET D 1 304 ? 30.576 25.455 104.722 1.000 21.404 304 MET D O 1
ATOM 14443 N N . LYS D 1 305 ? 31.602 27.277 103.910 1.000 26.689 305 LYS D N 1
ATOM 14444 C CA . LYS D 1 305 ? 31.324 28.142 105.071 1.000 29.009 305 LYS D CA 1
ATOM 14445 C C . LYS D 1 305 ? 29.859 28.059 105.531 1.000 26.988 305 LYS D C 1
ATOM 14446 O O . LYS D 1 305 ? 29.606 27.679 106.664 1.000 26.995 305 LYS D O 1
ATOM 14452 N N . GLN D 1 306 ? 28.915 28.366 104.648 1.000 25.339 306 GLN D N 1
ATOM 14453 C CA . GLN D 1 306 ? 27.483 28.288 104.972 1.000 25.433 306 GLN D CA 1
ATOM 14454 C C . GLN D 1 306 ? 27.084 26.922 105.572 1.000 24.715 306 GLN D C 1
ATOM 14455 O O . GLN D 1 306 ? 26.327 26.861 106.550 1.000 23.573 306 GLN D O 1
ATOM 14461 N N . SER D 1 307 ? 27.600 25.830 104.988 1.000 23.058 307 SER D N 1
ATOM 14462 C CA . SER D 1 307 ? 27.238 24.493 105.424 1.000 21.693 307 SER D CA 1
ATOM 14463 C C . SER D 1 307 ? 27.789 24.150 106.805 1.000 22.327 307 SER D C 1
ATOM 14464 O O . SER D 1 307 ? 27.193 23.349 107.506 1.000 23.396 307 SER D O 1
ATOM 14467 N N . GLN D 1 308 ? 28.904 24.758 107.198 1.000 21.915 308 GLN D N 1
ATOM 14468 C CA . GLN D 1 308 ? 29.521 24.457 108.492 1.000 23.026 308 GLN D CA 1
ATOM 14469 C C . GLN D 1 308 ? 28.949 25.189 109.691 1.000 26.172 308 GLN D C 1
ATOM 14470 O O . GLN D 1 308 ? 29.390 24.922 110.795 1.000 27.163 308 GLN D O 1
ATOM 14476 N N . GLN D 1 309 ? 27.978 26.085 109.499 1.000 29.290 309 GLN D N 1
ATOM 14477 C CA . GLN D 1 309 ? 27.332 26.746 110.635 1.000 29.087 309 GLN D CA 1
ATOM 14478 C C . GLN D 1 309 ? 26.684 25.671 111.497 1.000 28.600 309 GLN D C 1
ATOM 14479 O O . GLN D 1 309 ? 26.143 24.690 110.986 1.000 27.017 309 GLN D O 1
ATOM 14485 N N . SER D 1 310 ? 26.746 25.876 112.809 1.000 28.672 310 SER D N 1
ATOM 14486 C CA . SER D 1 310 ? 26.050 25.048 113.769 1.000 26.855 310 SER D CA 1
ATOM 14487 C C . SER D 1 310 ? 24.544 25.086 113.604 1.000 26.196 310 SER D C 1
ATOM 14488 O O . SER D 1 310 ? 23.980 26.069 113.149 1.000 27.850 310 SER D O 1
ATOM 14491 N N . ILE D 1 311 ? 23.906 23.998 113.989 1.000 26.486 311 ILE D N 1
ATOM 14492 C CA . ILE D 1 311 ? 22.454 23.934 114.074 1.000 27.775 311 ILE D CA 1
ATOM 14493 C C . ILE D 1 311 ? 22.104 24.765 115.308 1.000 29.820 311 ILE D C 1
ATOM 14494 O O . ILE D 1 311 ? 22.749 24.631 116.358 1.000 26.944 311 ILE D O 1
ATOM 14499 N N . PRO D 1 312 ? 21.110 25.656 115.172 1.000 31.218 312 PRO D N 1
ATOM 14500 C CA . PRO D 1 312 ? 20.669 26.393 116.362 1.000 31.801 312 PRO D CA 1
ATOM 14501 C C . PRO D 1 312 ? 20.015 25.479 117.401 1.000 33.417 312 PRO D C 1
ATOM 14502 O O . PRO D 1 312 ? 19.261 24.586 117.037 1.000 35.119 312 PRO D O 1
ATOM 14506 N N . LYS D 1 313 ? 20.322 25.692 118.681 1.000 36.120 313 LYS D N 1
ATOM 14507 C CA . LYS D 1 313 ? 19.823 24.835 119.774 1.000 33.887 313 LYS D CA 1
ATOM 14508 C C . LYS D 1 313 ? 18.881 25.591 120.724 1.000 32.588 313 LYS D C 1
ATOM 14509 O O . LYS D 1 313 ? 19.066 26.770 120.961 1.000 33.071 313 LYS D O 1
ATOM 14515 N N . VAL D 1 314 ? 17.872 24.887 121.220 1.000 33.662 314 VAL D N 1
ATOM 14516 C CA . VAL D 1 314 ? 16.953 25.365 122.232 1.000 33.448 314 VAL D CA 1
ATOM 14517 C C . VAL D 1 314 ? 17.479 24.857 123.564 1.000 35.344 314 VAL D C 1
ATOM 14518 O O . VAL D 1 314 ? 17.250 23.694 123.935 1.000 36.310 314 VAL D O 1
ATOM 14522 N N . ASP D 1 315 ? 18.239 25.712 124.246 1.000 38.160 315 ASP D N 1
ATOM 14523 C CA . ASP D 1 315 ? 18.740 25.422 125.605 1.000 38.893 315 ASP D CA 1
ATOM 14524 C C . ASP D 1 315 ? 17.691 25.662 126.710 1.000 39.998 315 ASP D C 1
ATOM 14525 O O . ASP D 1 315 ? 17.728 25.008 127.765 1.000 42.356 315 ASP D O 1
ATOM 14530 N N . LYS D 1 316 ? 16.761 26.580 126.457 1.000 37.348 316 LYS D N 1
ATOM 14531 C CA . LYS D 1 316 ? 15.735 26.937 127.418 1.000 34.623 316 LYS D CA 1
ATOM 14532 C C . LYS D 1 316 ? 14.619 25.903 127.325 1.000 32.279 316 LYS D C 1
ATOM 14533 O O . LYS D 1 316 ? 13.690 26.054 126.543 1.000 30.758 316 LYS D O 1
ATOM 14539 N N . VAL D 1 317 ? 14.695 24.869 128.150 1.000 30.823 317 VAL D N 1
ATOM 14540 C CA . VAL D 1 317 ? 13.748 23.737 128.057 1.000 31.573 317 VAL D CA 1
ATOM 14541 C C . VAL D 1 317 ? 12.730 23.622 129.169 1.000 30.018 317 VAL D C 1
ATOM 14542 O O . VAL D 1 317 ? 11.839 22.773 129.083 1.000 26.848 317 VAL D O 1
ATOM 14546 N N . LEU D 1 318 ? 12.879 24.446 130.205 1.000 28.674 318 LEU D N 1
ATOM 14547 C CA . LEU D 1 318 ? 11.932 24.453 131.295 1.000 28.927 318 LEU D CA 1
ATOM 14548 C C . LEU D 1 318 ? 11.136 25.738 131.261 1.000 27.929 318 LEU D C 1
ATOM 14549 O O . LEU D 1 318 ? 11.682 26.820 131.291 1.000 26.277 318 LEU D O 1
ATOM 14554 N N . LEU D 1 319 ? 9.829 25.584 131.165 1.000 28.079 319 LEU D N 1
ATOM 14555 C CA . LEU D 1 319 ? 8.909 26.683 131.182 1.000 30.439 319 LEU D CA 1
ATOM 14556 C C . LEU D 1 319 ? 8.562 26.947 132.653 1.000 35.008 319 LEU D C 1
ATOM 14557 O O . LEU D 1 319 ? 7.960 26.097 133.321 1.000 35.285 319 LEU D O 1
ATOM 14562 N N . MET D 1 320 ? 8.946 28.125 133.145 1.000 38.073 320 MET D N 1
ATOM 14563 C CA . MET D 1 320 ? 8.660 28.541 134.525 1.000 39.099 320 MET D CA 1
ATOM 14564 C C . MET D 1 320 ? 7.402 29.407 134.702 1.000 40.834 320 MET D C 1
ATOM 14565 O O . MET D 1 320 ? 7.112 30.296 133.879 1.000 42.170 320 MET D O 1
ATOM 14570 N N . ASP D 1 321 ? 6.678 29.128 135.774 1.000 38.720 321 ASP D N 1
ATOM 14571 C CA . ASP D 1 321 ? 5.655 30.022 136.293 1.000 37.897 321 ASP D CA 1
ATOM 14572 C C . ASP D 1 321 ? 6.128 30.367 137.708 1.000 39.227 321 ASP D C 1
ATOM 14573 O O . ASP D 1 321 ? 6.089 29.516 138.627 1.000 49.410 321 ASP D O 1
ATOM 14578 N N . ALA D 1 322 ? 6.599 31.594 137.896 1.000 37.646 322 ALA D N 1
ATOM 14579 C CA . ALA D 1 322 ? 7.207 32.019 139.176 1.000 35.399 322 ALA D CA 1
ATOM 14580 C C . ALA D 1 322 ? 6.186 32.425 140.247 1.000 35.504 322 ALA D C 1
ATOM 14581 O O . ALA D 1 322 ? 6.562 32.523 141.409 1.000 32.436 322 ALA D O 1
ATOM 14583 N N . ARG D 1 323 ? 4.928 32.655 139.862 1.000 36.655 323 ARG D N 1
ATOM 14584 C CA . ARG D 1 323 ? 3.885 33.084 140.818 1.000 37.986 323 ARG D CA 1
ATOM 14585 C C . ARG D 1 323 ? 2.644 32.205 140.758 1.000 34.568 323 ARG D C 1
ATOM 14586 O O . ARG D 1 323 ? 1.557 32.689 140.476 1.000 36.381 323 ARG D O 1
ATOM 14594 N N . PRO D 1 324 ? 2.799 30.900 141.044 1.000 33.353 324 PRO D N 1
ATOM 14595 C CA . PRO D 1 324 ? 1.592 30.060 141.095 1.000 33.087 324 PRO D CA 1
ATOM 14596 C C . PRO D 1 324 ? 0.814 30.276 142.405 1.000 34.297 324 PRO D C 1
ATOM 14597 O O . PRO D 1 324 ? 1.339 30.871 143.353 1.000 34.917 324 PRO D O 1
ATOM 14601 N N . PRO D 1 325 ? -0.426 29.786 142.471 1.000 33.092 325 PRO D N 1
ATOM 14602 C CA . PRO D 1 325 ? -1.130 29.804 143.746 1.000 36.367 325 PRO D CA 1
ATOM 14603 C C . PRO D 1 325 ? -0.413 28.946 144.802 1.000 40.668 325 PRO D C 1
ATOM 14604 O O . PRO D 1 325 ? -0.029 27.817 144.531 1.000 47.546 325 PRO D O 1
ATOM 14608 N N . MET D 1 326 ? -0.226 29.497 145.992 1.000 40.900 326 MET D N 1
ATOM 14609 C CA . MET D 1 326 ? 0.411 28.789 147.098 1.000 38.524 326 MET D CA 1
ATOM 14610 C C . MET D 1 326 ? -0.656 28.336 148.082 1.000 37.671 326 MET D C 1
ATOM 14611 O O . MET D 1 326 ? -1.509 29.113 148.473 1.000 39.262 326 MET D O 1
ATOM 14616 N N . VAL D 1 327 ? -0.614 27.066 148.443 1.000 37.466 327 VAL D N 1
ATOM 14617 C CA . VAL D 1 327 ? -1.549 26.463 149.389 1.000 40.448 327 VAL D CA 1
ATOM 14618 C C . VAL D 1 327 ? -0.756 26.014 150.615 1.000 42.447 327 VAL D C 1
ATOM 14619 O O . VAL D 1 327 ? 0.385 25.570 150.487 1.000 46.575 327 VAL D O 1
ATOM 14623 N N . LYS D 1 328 ? -1.351 26.128 151.795 1.000 43.223 328 LYS D N 1
ATOM 14624 C CA . LYS D 1 328 ? -0.637 25.834 153.038 1.000 41.549 328 LYS D CA 1
ATOM 14625 C C . LYS D 1 328 ? -0.479 24.338 153.237 1.000 38.609 328 LYS D C 1
ATOM 14626 O O . LYS D 1 328 ? -1.425 23.568 153.037 1.000 37.904 328 LYS D O 1
ATOM 14632 N N . ALA D 1 329 ? 0.717 23.935 153.641 1.000 35.571 329 ALA D N 1
ATOM 14633 C CA . ALA D 1 329 ? 1.032 22.531 153.826 1.000 37.358 329 ALA D CA 1
ATOM 14634 C C . ALA D 1 329 ? 1.612 22.233 155.217 1.000 37.345 329 ALA D C 1
ATOM 14635 O O . ALA D 1 329 ? 2.421 21.323 155.354 1.000 33.488 329 ALA D O 1
ATOM 14637 N N . GLY D 1 330 ? 1.199 23.002 156.228 1.000 39.640 330 GLY D N 1
ATOM 14638 C CA . GLY D 1 330 ? 1.541 22.741 157.631 1.000 41.224 330 GLY D CA 1
ATOM 14639 C C . GLY D 1 330 ? 2.265 23.849 158.378 1.000 44.414 330 GLY D C 1
ATOM 14640 O O . GLY D 1 330 ? 2.879 24.725 157.763 1.000 40.315 330 GLY D O 1
ATOM 14641 N N . GLU D 1 331 ? 2.147 23.794 159.710 1.000 49.206 331 GLU D N 1
ATOM 14642 C CA . GLU D 1 331 ? 2.848 24.674 160.659 1.000 49.314 331 GLU D CA 1
ATOM 14643 C C . GLU D 1 331 ? 3.539 23.817 161.696 1.000 46.261 331 GLU D C 1
ATOM 14644 O O . GLU D 1 331 ? 3.043 22.751 161.997 1.000 44.234 331 GLU D O 1
ATOM 14650 N N . ASP D 1 332 ? 4.599 24.325 162.324 1.000 46.945 332 ASP D N 1
ATOM 14651 C CA . ASP D 1 332 ? 5.226 23.644 163.469 1.000 46.358 332 ASP D CA 1
ATOM 14652 C C . ASP D 1 332 ? 4.535 23.908 164.823 1.000 47.446 332 ASP D C 1
ATOM 14653 O O . ASP D 1 332 ? 5.198 23.885 165.867 1.000 43.181 332 ASP D O 1
ATOM 14658 N N . SER D 1 333 ? 3.217 24.129 164.799 1.000 50.053 333 SER D N 1
ATOM 14659 C CA . SER D 1 333 ? 2.432 24.345 166.009 1.000 52.798 333 SER D CA 1
ATOM 14660 C C . SER D 1 333 ? 2.462 23.064 166.814 1.000 52.220 333 SER D C 1
ATOM 14661 O O . SER D 1 333 ? 2.202 21.986 166.269 1.000 50.071 333 SER D O 1
ATOM 14664 N N . GLY D 1 334 ? 2.791 23.196 168.100 1.000 50.848 334 GLY D N 1
ATOM 14665 C CA . GLY D 1 334 ? 2.961 22.064 168.988 1.000 49.091 334 GLY D CA 1
ATOM 14666 C C . GLY D 1 334 ? 4.378 21.508 169.005 1.000 49.837 334 GLY D C 1
ATOM 14667 O O . GLY D 1 334 ? 4.661 20.593 169.789 1.000 49.370 334 GLY D O 1
ATOM 14668 N N . SER D 1 335 ? 5.280 22.026 168.162 1.000 49.000 335 SER D N 1
ATOM 14669 C CA . SER D 1 335 ? 6.621 21.442 168.081 1.000 52.209 335 SER D CA 1
ATOM 14670 C C . SER D 1 335 ? 7.527 21.873 169.221 1.000 56.474 335 SER D C 1
ATOM 14671 O O . SER D 1 335 ? 8.583 21.273 169.416 1.000 56.889 335 SER D O 1
ATOM 14674 N N . GLY D 1 336 ? 7.154 22.950 169.916 1.000 56.225 336 GLY D N 1
ATOM 14675 C CA . GLY D 1 336 ? 8.009 23.531 170.937 1.000 59.389 336 GLY D CA 1
ATOM 14676 C C . GLY D 1 336 ? 9.249 24.235 170.405 1.000 60.857 336 GLY D C 1
ATOM 14677 O O . GLY D 1 336 ? 10.069 24.680 171.194 1.000 65.601 336 GLY D O 1
ATOM 14678 N N . ALA D 1 337 ? 9.413 24.349 169.090 1.000 62.123 337 ALA D N 1
ATOM 14679 C CA . ALA D 1 337 ? 10.538 25.098 168.543 1.000 61.727 337 ALA D CA 1
ATOM 14680 C C . ALA D 1 337 ? 10.281 26.572 168.811 1.000 60.151 337 ALA D C 1
ATOM 14681 O O . ALA D 1 337 ? 9.134 27.028 168.762 1.000 56.235 337 ALA D O 1
ATOM 14683 N N . SER D 1 338 ? 11.347 27.302 169.135 1.000 61.305 338 SER D N 1
ATOM 14684 C CA . SER D 1 338 ? 11.230 28.719 169.489 1.000 60.609 338 SER D CA 1
ATOM 14685 C C . SER D 1 338 ? 10.550 29.420 168.331 1.000 55.375 338 SER D C 1
ATOM 14686 O O . SER D 1 338 ? 9.501 30.050 168.503 1.000 47.502 338 SER D O 1
ATOM 14689 N N . GLU D 1 339 ? 11.126 29.240 167.144 1.000 53.712 339 GLU D N 1
ATOM 14690 C CA . GLU D 1 339 ? 10.622 29.881 165.932 1.000 50.478 339 GLU D CA 1
ATOM 14691 C C . GLU D 1 339 ? 9.388 29.182 165.355 1.000 50.124 339 GLU D C 1
ATOM 14692 O O . GLU D 1 339 ? 9.150 27.987 165.574 1.000 53.121 339 GLU D O 1
ATOM 14698 N N . ASP D 1 340 ? 8.579 29.981 164.678 1.000 49.473 340 ASP D N 1
ATOM 14699 C CA . ASP D 1 340 ? 7.414 29.504 163.960 1.000 48.052 340 ASP D CA 1
ATOM 14700 C C . ASP D 1 340 ? 7.880 29.089 162.553 1.000 43.898 340 ASP D C 1
ATOM 14701 O O . ASP D 1 340 ? 8.761 29.720 161.972 1.000 42.124 340 ASP D O 1
ATOM 14706 N N . LEU D 1 341 ? 7.274 28.031 162.020 1.000 41.113 341 LEU D N 1
ATOM 14707 C CA . LEU D 1 341 ? 7.504 27.581 160.647 1.000 36.859 341 LEU D CA 1
ATOM 14708 C C . LEU D 1 341 ? 6.172 27.305 160.012 1.000 33.712 341 LEU D C 1
ATOM 14709 O O . LEU D 1 341 ? 5.353 26.601 160.579 1.000 30.307 341 LEU D O 1
ATOM 14714 N N . ALA D 1 342 ? 5.957 27.871 158.837 1.000 33.310 342 ALA D N 1
ATOM 14715 C CA . ALA D 1 342 ? 4.874 27.430 157.977 1.000 31.415 342 ALA D CA 1
ATOM 14716 C C . ALA D 1 342 ? 5.458 27.172 156.586 1.000 29.599 342 ALA D C 1
ATOM 14717 O O . ALA D 1 342 ? 6.419 27.832 156.148 1.000 29.337 342 ALA D O 1
ATOM 14719 N N . VAL D 1 343 ? 4.894 26.173 155.919 1.000 28.566 343 VAL D N 1
ATOM 14720 C CA . VAL D 1 343 ? 5.324 25.794 154.590 1.000 26.425 343 VAL D CA 1
ATOM 14721 C C . VAL D 1 343 ? 4.141 25.764 153.667 1.000 26.955 343 VAL D C 1
ATOM 14722 O O . VAL D 1 343 ? 2.986 25.554 154.088 1.000 24.708 343 VAL D O 1
ATOM 14726 N N . PHE D 1 344 ? 4.436 26.004 152.399 1.000 29.485 344 PHE D N 1
ATOM 14727 C CA . PHE D 1 344 ? 3.401 26.149 151.387 1.000 30.467 344 PHE D CA 1
ATOM 14728 C C . PHE D 1 344 ? 3.851 25.421 150.127 1.000 30.540 344 PHE D C 1
ATOM 14729 O O . PHE D 1 344 ? 5.008 25.534 149.699 1.000 28.773 344 PHE D O 1
ATOM 14737 N N . ASN D 1 345 ? 2.930 24.640 149.563 1.000 29.969 345 ASN D N 1
ATOM 14738 C CA . ASN D 1 345 ? 3.102 24.031 148.250 1.000 30.347 345 ASN D CA 1
ATOM 14739 C C . ASN D 1 345 ? 2.476 24.922 147.181 1.000 34.495 345 ASN D C 1
ATOM 14740 O O . ASN D 1 345 ? 1.423 25.524 147.415 1.000 32.884 345 ASN D O 1
ATOM 14745 N N . PRO D 1 346 ? 3.089 24.976 145.988 1.000 36.043 346 PRO D N 1
ATOM 14746 C CA . PRO D 1 346 ? 2.430 25.623 144.850 1.000 36.463 346 PRO D CA 1
ATOM 14747 C C . PRO D 1 346 ? 1.437 24.667 144.239 1.000 39.947 346 PRO D C 1
ATOM 14748 O O . PRO D 1 346 ? 1.686 23.463 144.202 1.000 43.043 346 PRO D O 1
ATOM 14752 N N . SER D 1 347 ? 0.302 25.181 143.794 1.000 41.246 347 SER D N 1
ATOM 14753 C CA . SER D 1 347 ? -0.679 24.350 143.102 1.000 40.835 347 SER D CA 1
ATOM 14754 C C . SER D 1 347 ? -0.175 24.188 141.696 1.000 39.571 347 SER D C 1
ATOM 14755 O O . SER D 1 347 ? 0.347 25.133 141.073 1.000 36.028 347 SER D O 1
ATOM 14758 N N . THR D 1 348 ? -0.313 22.960 141.214 1.000 40.730 348 THR D N 1
ATOM 14759 C CA . THR D 1 348 ? 0.207 22.553 139.919 1.000 39.810 348 THR D CA 1
ATOM 14760 C C . THR D 1 348 ? -0.909 22.048 139.015 1.000 40.867 348 THR D C 1
ATOM 14761 O O . THR D 1 348 ? -1.887 21.433 139.467 1.000 38.719 348 THR D O 1
ATOM 14765 N N . SER D 1 349 ? -0.743 22.304 137.721 1.000 44.765 349 SER D N 1
ATOM 14766 C CA . SER D 1 349 ? -1.681 21.871 136.683 1.000 46.874 349 SER D CA 1
ATOM 14767 C C . SER D 1 349 ? -1.014 22.057 135.314 1.000 47.375 349 SER D C 1
ATOM 14768 O O . SER D 1 349 ? 0.071 22.668 135.218 1.000 40.144 349 SER D O 1
ATOM 14771 N N . ASN D 1 350 ? -1.674 21.539 134.269 1.000 50.837 350 ASN D N 1
ATOM 14772 C CA . ASN D 1 350 ? -1.221 21.703 132.871 1.000 51.865 350 ASN D CA 1
ATOM 14773 C C . ASN D 1 350 ? 0.216 21.259 132.664 1.000 45.744 350 ASN D C 1
ATOM 14774 O O . ASN D 1 350 ? 0.949 21.898 131.930 1.000 43.075 350 ASN D O 1
ATOM 14779 N N . GLY D 1 351 ? 0.623 20.175 133.317 1.000 41.802 351 GLY D N 1
ATOM 14780 C CA . GLY D 1 351 ? 1.997 19.685 133.216 1.000 38.383 351 GLY D CA 1
ATOM 14781 C C . GLY D 1 351 ? 3.087 20.505 133.897 1.000 34.852 351 GLY D C 1
ATOM 14782 O O . GLY D 1 351 ? 4.276 20.227 133.708 1.000 35.377 351 GLY D O 1
ATOM 14783 N N . TYR D 1 352 ? 2.709 21.499 134.698 1.000 33.555 352 TYR D N 1
ATOM 14784 C CA . TYR D 1 352 ? 3.685 22.228 135.516 1.000 32.621 352 TYR D CA 1
ATOM 14785 C C . TYR D 1 352 ? 3.930 21.428 136.788 1.000 32.099 352 TYR D C 1
ATOM 14786 O O . TYR D 1 352 ? 3.023 20.772 137.291 1.000 28.939 352 TYR D O 1
ATOM 14795 N N . LYS D 1 353 ? 5.150 21.486 137.296 1.000 31.075 353 LYS D N 1
ATOM 14796 C CA . LYS D 1 353 ? 5.583 20.598 138.379 1.000 30.649 353 LYS D CA 1
ATOM 14797 C C . LYS D 1 353 ? 6.259 21.342 139.525 1.000 27.404 353 LYS D C 1
ATOM 14798 O O . LYS D 1 353 ? 6.964 22.322 139.310 1.000 24.508 353 LYS D O 1
ATOM 14804 N N . MET D 1 354 ? 6.025 20.851 140.738 1.000 27.156 354 MET D N 1
ATOM 14805 C CA . MET D 1 354 ? 6.634 21.370 141.961 1.000 26.968 354 MET D CA 1
ATOM 14806 C C . MET D 1 354 ? 8.046 20.852 142.082 1.000 27.931 354 MET D C 1
ATOM 14807 O O . MET D 1 354 ? 8.295 19.672 141.804 1.000 28.483 354 MET D O 1
ATOM 14812 N N . VAL D 1 355 ? 8.949 21.723 142.528 1.000 27.166 355 VAL D N 1
ATOM 14813 C CA . VAL D 1 355 ? 10.332 21.338 142.840 1.000 27.517 355 VAL D CA 1
ATOM 14814 C C . VAL D 1 355 ? 10.744 21.534 144.305 1.000 28.289 355 VAL D C 1
ATOM 14815 O O . VAL D 1 355 ? 11.826 21.062 144.711 1.000 24.742 355 VAL D O 1
ATOM 14819 N N . GLY D 1 356 ? 9.890 22.199 145.094 1.000 30.561 356 GLY D N 1
ATOM 14820 C CA . GLY D 1 356 ? 10.201 22.493 146.496 1.000 31.922 356 GLY D CA 1
ATOM 14821 C C . GLY D 1 356 ? 9.066 23.245 147.168 1.000 33.065 356 GLY D C 1
ATOM 14822 O O . GLY D 1 356 ? 8.142 23.750 146.487 1.000 36.237 356 GLY D O 1
ATOM 14823 N N . GLN D 1 357 ? 9.122 23.285 148.507 1.000 32.062 357 GLN D N 1
ATOM 14824 C CA . GLN D 1 357 ? 8.188 24.063 149.323 1.000 30.773 357 GLN D CA 1
ATOM 14825 C C . GLN D 1 357 ? 8.695 25.457 149.501 1.000 30.061 357 GLN D C 1
ATOM 14826 O O . GLN D 1 357 ? 9.919 25.690 149.499 1.000 29.770 357 GLN D O 1
ATOM 14832 N N . PHE D 1 358 ? 7.758 26.381 149.676 1.000 31.430 358 PHE D N 1
ATOM 14833 C CA . PHE D 1 358 ? 8.105 27.694 150.188 1.000 36.568 358 PHE D CA 1
ATOM 14834 C C . PHE D 1 358 ? 8.021 27.643 151.713 1.000 35.168 358 PHE D C 1
ATOM 14835 O O . PHE D 1 358 ? 7.052 27.124 152.269 1.000 31.913 358 PHE D O 1
ATOM 14843 N N . GLY D 1 359 ? 9.034 28.197 152.381 1.000 37.575 359 GLY D N 1
ATOM 14844 C CA . GLY D 1 359 ? 9.094 28.204 153.845 1.000 37.479 359 GLY D CA 1
ATOM 14845 C C . GLY D 1 359 ? 9.062 29.602 154.445 1.000 37.881 359 GLY D C 1
ATOM 14846 O O . GLY D 1 359 ? 9.614 30.542 153.877 1.000 35.679 359 GLY D O 1
ATOM 14847 N N . GLN D 1 360 ? 8.453 29.713 155.622 1.000 40.300 360 GLN D N 1
ATOM 14848 C CA . GLN D 1 360 ? 8.282 30.989 156.344 1.000 39.432 360 GLN D CA 1
ATOM 14849 C C . GLN D 1 360 ? 8.583 30.839 157.812 1.000 40.802 360 GLN D C 1
ATOM 14850 O O . GLN D 1 360 ? 8.140 29.869 158.428 1.000 41.215 360 GLN D O 1
ATOM 14856 N N . ARG D 1 361 ? 9.214 31.854 158.392 1.000 39.708 361 ARG D N 1
ATOM 14857 C CA . ARG D 1 361 ? 9.355 31.918 159.848 1.000 36.401 361 ARG D CA 1
ATOM 14858 C C . ARG D 1 361 ? 8.114 32.540 160.521 1.000 34.834 361 ARG D C 1
ATOM 14859 O O . ARG D 1 361 ? 8.241 33.525 161.209 1.000 30.249 361 ARG D O 1
ATOM 14867 N N . ASN D 1 362 ? 6.939 31.949 160.322 1.000 36.531 362 ASN D N 1
ATOM 14868 C CA . ASN D 1 362 ? 5.689 32.438 160.928 1.000 38.034 362 ASN D CA 1
ATOM 14869 C C . ASN D 1 362 ? 4.581 31.379 160.845 1.000 36.577 362 ASN D C 1
ATOM 14870 O O . ASN D 1 362 ? 4.852 30.270 160.414 1.000 37.866 362 ASN D O 1
ATOM 14875 N N . HIS D 1 363 ? 3.364 31.710 161.273 1.000 37.752 363 HIS D N 1
ATOM 14876 C CA . HIS D 1 363 ? 2.202 30.795 161.266 1.000 39.448 363 HIS D CA 1
ATOM 14877 C C . HIS D 1 363 ? 1.054 31.272 160.368 1.000 39.662 363 HIS D C 1
ATOM 14878 O O . HIS D 1 363 ? -0.077 30.802 160.514 1.000 40.643 363 HIS D O 1
ATOM 14885 N N . ALA D 1 364 ? 1.324 32.187 159.443 1.000 41.419 364 ALA D N 1
ATOM 14886 C CA . ALA D 1 364 ? 0.259 32.810 158.642 1.000 40.454 364 ALA D CA 1
ATOM 14887 C C . ALA D 1 364 ? -0.488 31.787 157.774 1.000 39.505 364 ALA D C 1
ATOM 14888 O O . ALA D 1 364 ? 0.072 30.754 157.420 1.000 36.074 364 ALA D O 1
ATOM 14890 N N . SER D 1 365 ? -1.740 32.089 157.449 1.000 41.410 365 SER D N 1
ATOM 14891 C CA . SER D 1 365 ? -2.529 31.311 156.479 1.000 44.610 365 SER D CA 1
ATOM 14892 C C . SER D 1 365 ? -2.110 31.518 155.007 1.000 46.169 365 SER D C 1
ATOM 14893 O O . SER D 1 365 ? -2.508 30.731 154.149 1.000 41.045 365 SER D O 1
ATOM 14896 N N . VAL D 1 366 ? -1.337 32.586 154.761 1.000 49.417 366 VAL D N 1
ATOM 14897 C CA . VAL D 1 366 ? -0.970 33.071 153.446 1.000 48.773 366 VAL D CA 1
ATOM 14898 C C . VAL D 1 366 ? 0.551 33.014 153.300 1.000 45.917 366 VAL D C 1
ATOM 14899 O O . VAL D 1 366 ? 1.284 33.358 154.234 1.000 42.114 366 VAL D O 1
ATOM 14903 N N . ALA D 1 367 ? 1.020 32.605 152.122 1.000 44.136 367 ALA D N 1
ATOM 14904 C CA . ALA D 1 367 ? 2.449 32.564 151.832 1.000 43.858 367 ALA D CA 1
ATOM 14905 C C . ALA D 1 367 ? 3.027 33.959 151.643 1.000 44.240 367 ALA D C 1
ATOM 14906 O O . ALA D 1 367 ? 2.415 34.798 150.974 1.000 44.095 367 ALA D O 1
ATOM 14908 N N . ASP D 1 368 ? 4.212 34.188 152.210 1.000 44.502 368 ASP D N 1
ATOM 14909 C CA . ASP D 1 368 ? 4.974 35.433 152.008 1.000 48.683 368 ASP D CA 1
ATOM 14910 C C . ASP D 1 368 ? 5.531 35.576 150.603 1.000 49.835 368 ASP D C 1
ATOM 14911 O O . ASP D 1 368 ? 5.783 36.689 150.150 1.000 50.980 368 ASP D O 1
ATOM 14916 N N . GLY D 1 369 ? 5.766 34.436 149.938 1.000 49.910 369 GLY D N 1
ATOM 14917 C CA . GLY D 1 369 ? 6.273 34.431 148.574 1.000 48.177 369 GLY D CA 1
ATOM 14918 C C . GLY D 1 369 ? 5.732 33.257 147.790 1.000 46.990 369 GLY D C 1
ATOM 14919 O O . GLY D 1 369 ? 4.744 32.616 148.174 1.000 44.788 369 GLY D O 1
ATOM 14920 N N . HIS D 1 370 ? 6.404 32.999 146.673 1.000 47.483 370 HIS D N 1
ATOM 14921 C CA . HIS D 1 370 ? 5.996 31.976 145.739 1.000 43.798 370 HIS D CA 1
ATOM 14922 C C . HIS D 1 370 ? 7.154 31.034 145.465 1.000 42.469 370 HIS D C 1
ATOM 14923 O O . HIS D 1 370 ? 8.315 31.462 145.351 1.000 44.878 370 HIS D O 1
ATOM 14930 N N . ALA D 1 371 ? 6.817 29.748 145.376 1.000 38.164 371 ALA D N 1
ATOM 14931 C CA . ALA D 1 371 ? 7.753 28.723 144.928 1.000 37.829 371 ALA D CA 1
ATOM 14932 C C . ALA D 1 371 ? 7.453 28.483 143.469 1.000 33.946 371 ALA D C 1
ATOM 14933 O O . ALA D 1 371 ? 6.307 28.154 143.135 1.000 30.251 371 ALA D O 1
ATOM 14935 N N . PRO D 1 372 ? 8.459 28.619 142.596 1.000 35.764 372 PRO D N 1
ATOM 14936 C CA . PRO D 1 372 ? 8.169 28.411 141.189 1.000 36.430 372 PRO D CA 1
ATOM 14937 C C . PRO D 1 372 ? 7.823 26.948 140.851 1.000 34.392 372 PRO D C 1
ATOM 14938 O O . PRO D 1 372 ? 8.197 25.998 141.573 1.000 34.330 372 PRO D O 1
ATOM 14942 N N . ILE D 1 373 ? 7.071 26.807 139.767 1.000 34.290 373 ILE D N 1
ATOM 14943 C CA . ILE D 1 373 ? 6.767 25.515 139.177 1.000 35.038 373 ILE D CA 1
ATOM 14944 C C . ILE D 1 373 ? 7.271 25.536 137.742 1.000 35.431 373 ILE D C 1
ATOM 14945 O O . ILE D 1 373 ? 7.393 26.596 137.110 1.000 34.464 373 ILE D O 1
ATOM 14950 N N . PHE D 1 374 ? 7.652 24.354 137.269 1.000 34.071 374 PHE D N 1
ATOM 14951 C CA . PHE D 1 374 ? 8.322 24.215 135.983 1.000 30.748 374 PHE D CA 1
ATOM 14952 C C . PHE D 1 374 ? 7.630 23.164 135.151 1.000 30.075 374 PHE D C 1
ATOM 14953 O O . PHE D 1 374 ? 7.109 22.183 135.674 1.000 32.600 374 PHE D O 1
ATOM 14961 N N . LYS D 1 375 ? 7.614 23.391 133.849 1.000 30.794 375 LYS D N 1
ATOM 14962 C CA . LYS D 1 375 ? 6.976 22.475 132.918 1.000 32.131 375 LYS D CA 1
ATOM 14963 C C . LYS D 1 375 ? 8.004 22.009 131.899 1.000 32.872 375 LYS D C 1
ATOM 14964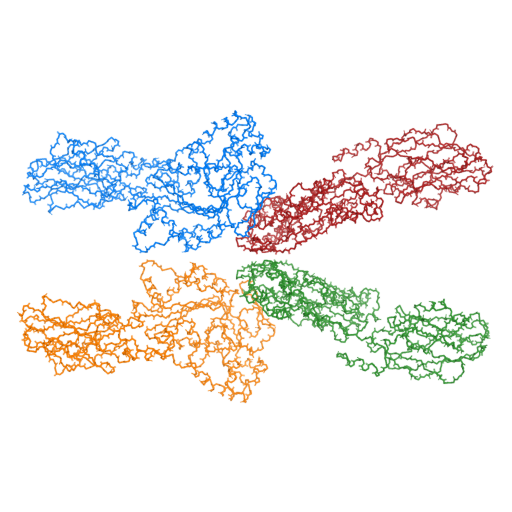 O O . LYS D 1 375 ? 8.775 22.799 131.353 1.000 28.140 375 LYS D O 1
ATOM 14970 N N . ASP D 1 376 ? 7.993 20.697 131.660 1.000 32.760 376 ASP D N 1
ATOM 14971 C CA . ASP D 1 376 ? 8.832 20.085 130.652 1.000 33.654 376 ASP D CA 1
ATOM 14972 C C . ASP D 1 376 ? 8.149 20.314 129.300 1.000 34.609 376 ASP D C 1
ATOM 14973 O O . ASP D 1 376 ? 7.378 19.468 128.815 1.000 34.582 376 ASP D O 1
ATOM 14978 N N . LEU D 1 377 ? 8.419 21.478 128.703 1.000 33.676 377 LEU D N 1
ATOM 14979 C CA . LEU D 1 377 ? 7.648 21.966 127.537 1.000 36.123 377 LEU D CA 1
ATOM 14980 C C . LEU D 1 377 ? 7.706 21.037 126.338 1.000 35.790 377 LEU D C 1
ATOM 14981 O O . LEU D 1 377 ? 6.678 20.690 125.750 1.000 31.836 377 LEU D O 1
ATOM 14986 N N . PHE D 1 378 ? 8.934 20.635 126.004 1.000 36.517 378 PHE D N 1
ATOM 14987 C CA . PHE D 1 378 ? 9.223 19.785 124.851 1.000 38.853 378 PHE D CA 1
ATOM 14988 C C . PHE D 1 378 ? 9.207 18.280 125.186 1.000 37.484 378 PHE D C 1
ATOM 14989 O O . PHE D 1 378 ? 9.564 17.471 124.350 1.000 37.586 378 PHE D O 1
ATOM 14997 N N . ASP D 1 379 ? 8.791 17.929 126.396 1.000 35.675 379 ASP D N 1
ATOM 14998 C CA . ASP D 1 379 ? 8.581 16.555 126.820 1.000 34.547 379 ASP D CA 1
ATOM 14999 C C . ASP D 1 379 ? 9.846 15.742 126.625 1.000 32.800 379 ASP D C 1
ATOM 15000 O O . ASP D 1 379 ? 9.813 14.680 126.055 1.000 32.830 379 ASP D O 1
ATOM 15005 N N . LEU D 1 380 ? 10.943 16.293 127.108 1.000 29.835 380 LEU D N 1
ATOM 15006 C CA . LEU D 1 380 ? 12.257 15.703 126.987 1.000 29.368 380 LEU D CA 1
ATOM 15007 C C . LEU D 1 380 ? 12.619 14.759 128.117 1.000 30.039 380 LEU D C 1
ATOM 15008 O O . LEU D 1 380 ? 13.672 14.129 128.054 1.000 30.064 380 LEU D O 1
ATOM 15013 N N . GLY D 1 381 ? 11.793 14.694 129.164 1.000 30.744 381 GLY D N 1
ATOM 15014 C CA . GLY D 1 381 ? 12.130 13.975 130.388 1.000 28.392 381 GLY D CA 1
ATOM 15015 C C . GLY D 1 381 ? 13.181 14.633 131.246 1.000 27.315 381 GLY D C 1
ATOM 15016 O O . GLY D 1 381 ? 13.862 13.949 132.024 1.000 28.795 381 GLY D O 1
ATOM 15017 N N . VAL D 1 382 ? 13.336 15.956 131.120 1.000 25.861 382 VAL D N 1
ATOM 15018 C CA . VAL D 1 382 ? 14.232 16.707 132.034 1.000 24.687 382 VAL D CA 1
ATOM 15019 C C . VAL D 1 382 ? 13.662 16.873 133.467 1.000 22.796 382 VAL D C 1
ATOM 15020 O O . VAL D 1 382 ? 14.425 17.118 134.406 1.000 23.380 382 VAL D O 1
ATOM 15024 N N . LEU D 1 383 ? 12.351 16.774 133.601 1.000 20.936 383 LEU D N 1
ATOM 15025 C CA . LEU D 1 383 ? 11.680 16.638 134.857 1.000 23.446 383 LEU D CA 1
ATOM 15026 C C . LEU D 1 383 ? 11.258 15.197 134.986 1.000 26.650 383 LEU D C 1
ATOM 15027 O O . LEU D 1 383 ? 10.643 14.648 134.091 1.000 28.334 383 LEU D O 1
ATOM 15032 N N . LYS D 1 384 ? 11.581 14.594 136.121 1.000 29.214 384 LYS D N 1
ATOM 15033 C CA . LYS D 1 384 ? 11.199 13.227 136.400 1.000 30.706 384 LYS D CA 1
ATOM 15034 C C . LYS D 1 384 ? 10.851 13.130 137.866 1.000 30.163 384 LYS D C 1
ATOM 15035 O O . LYS D 1 384 ? 11.532 13.730 138.690 1.000 31.367 384 LYS D O 1
ATOM 15041 N N . ALA D 1 385 ? 9.805 12.369 138.187 1.000 28.786 385 ALA D N 1
ATOM 15042 C CA . ALA D 1 385 ? 9.431 12.140 139.590 1.000 26.972 385 ALA D CA 1
ATOM 15043 C C . ALA D 1 385 ? 10.598 11.564 140.427 1.000 25.616 385 ALA D C 1
ATOM 15044 O O . ALA D 1 385 ? 11.467 10.841 139.890 1.000 23.757 385 ALA D O 1
ATOM 15046 N N . PRO D 1 386 ? 10.617 11.871 141.742 1.000 23.517 386 PRO D N 1
ATOM 15047 C CA . PRO D 1 386 ? 11.601 11.255 142.620 1.000 22.451 386 PRO D CA 1
ATOM 15048 C C . PRO D 1 386 ? 11.343 9.775 142.780 1.000 20.555 386 PRO D C 1
ATOM 15049 O O . PRO D 1 386 ? 10.212 9.341 142.601 1.000 19.798 386 PRO D O 1
ATOM 15053 N N . VAL D 1 387 ? 12.369 9.006 143.098 1.000 21.032 387 VAL D N 1
ATOM 15054 C CA . VAL D 1 387 ? 12.170 7.574 143.379 1.000 23.580 387 VAL D CA 1
ATOM 15055 C C . VAL D 1 387 ? 11.664 7.334 144.784 1.000 24.746 387 VAL D C 1
ATOM 15056 O O . VAL D 1 387 ? 11.095 6.288 145.076 1.000 25.133 387 VAL D O 1
ATOM 15060 N N . GLY D 1 388 ? 11.859 8.316 145.653 1.000 28.071 388 GLY D N 1
ATOM 15061 C CA . GLY D 1 388 ? 11.394 8.200 147.017 1.000 28.251 388 GLY D CA 1
ATOM 15062 C C . GLY D 1 388 ? 11.796 9.376 147.871 1.000 27.593 388 GLY D C 1
ATOM 15063 O O . GLY D 1 388 ? 12.291 10.386 147.351 1.000 25.303 388 GLY D O 1
ATOM 15064 N N . TRP D 1 389 ? 11.574 9.241 149.171 1.000 27.757 389 TRP D N 1
ATOM 15065 C CA . TRP D 1 389 ? 11.867 10.304 150.098 1.000 29.240 389 TRP D CA 1
ATOM 15066 C C . TRP D 1 389 ? 12.598 9.784 151.329 1.000 30.859 389 TRP D C 1
ATOM 15067 O O . TRP D 1 389 ? 12.229 8.745 151.879 1.000 32.194 389 TRP D O 1
ATOM 15078 N N . GLN D 1 390 ? 13.624 10.512 151.754 1.000 33.783 390 GLN D N 1
ATOM 15079 C CA . GLN D 1 390 ? 14.328 10.234 153.007 1.000 34.950 390 GLN D CA 1
ATOM 15080 C C . GLN D 1 390 ? 14.333 11.423 153.950 1.000 33.609 390 GLN D C 1
ATOM 15081 O O . GLN D 1 390 ? 14.119 12.554 153.533 1.000 31.380 390 GLN D O 1
ATOM 15087 N N . ARG D 1 391 ? 14.606 11.149 155.218 1.000 35.961 391 ARG D N 1
ATOM 15088 C CA . ARG D 1 391 ? 14.537 12.158 156.261 1.000 36.926 391 ARG D CA 1
ATOM 15089 C C . ARG D 1 391 ? 15.858 12.850 156.474 1.000 34.696 391 ARG D C 1
ATOM 15090 O O . ARG D 1 391 ? 16.869 12.219 156.711 1.000 33.616 391 ARG D O 1
ATOM 15098 N N . VAL D 1 392 ? 15.831 14.165 156.388 1.000 33.405 392 VAL D N 1
ATOM 15099 C CA . VAL D 1 392 ? 16.948 14.970 156.817 1.000 34.419 392 VAL D CA 1
ATOM 15100 C C . VAL D 1 392 ? 16.906 15.032 158.352 1.000 31.753 392 VAL D C 1
ATOM 15101 O O . VAL D 1 392 ? 17.945 15.051 159.002 1.000 28.567 392 VAL D O 1
ATOM 15105 N N . TRP D 1 393 ? 15.698 15.042 158.908 1.000 29.779 393 TRP D N 1
ATOM 15106 C CA . TRP D 1 393 ? 15.479 15.357 160.318 1.000 28.915 393 TRP D CA 1
ATOM 15107 C C . TRP D 1 393 ? 14.076 14.956 160.721 1.000 30.883 393 TRP D C 1
ATOM 15108 O O . TRP D 1 393 ? 13.138 15.062 159.922 1.000 29.161 393 TRP D O 1
ATOM 15119 N N . ASP D 1 394 ? 13.942 14.532 161.978 1.000 32.393 394 ASP D N 1
ATOM 15120 C CA . ASP D 1 394 ? 12.639 14.422 162.629 1.000 33.274 394 ASP D CA 1
ATOM 15121 C C . ASP D 1 394 ? 12.740 14.875 164.094 1.000 33.761 394 ASP D C 1
ATOM 15122 O O . ASP D 1 394 ? 13.847 15.135 164.584 1.000 33.777 394 ASP D O 1
ATOM 15127 N N . ASP D 1 395 ? 11.587 14.961 164.774 1.000 35.297 395 ASP D N 1
ATOM 15128 C CA . ASP D 1 395 ? 11.491 15.447 166.165 1.000 38.205 395 ASP D CA 1
ATOM 15129 C C . ASP D 1 395 ? 11.586 14.352 167.241 1.000 43.025 395 ASP D C 1
ATOM 15130 O O . ASP D 1 395 ? 11.133 14.557 168.370 1.000 46.661 395 ASP D O 1
ATOM 15135 N N . ALA D 1 396 ? 12.164 13.197 166.904 1.000 45.503 396 ALA D N 1
ATOM 15136 C CA . ALA D 1 396 ? 12.374 12.124 167.877 1.000 47.510 396 ALA D CA 1
ATOM 15137 C C . ALA D 1 396 ? 13.212 12.687 169.030 1.000 49.066 396 ALA D C 1
ATOM 15138 O O . ALA D 1 396 ? 14.265 13.288 168.802 1.000 50.450 396 ALA D O 1
ATOM 15140 N N . GLY D 1 397 ? 12.709 12.513 170.252 1.000 47.468 397 GLY D N 1
ATOM 15141 C CA . GLY D 1 397 ? 13.318 13.060 171.474 1.000 47.075 397 GLY D CA 1
ATOM 15142 C C . GLY D 1 397 ? 12.643 14.291 172.073 1.000 49.021 397 GLY D C 1
ATOM 15143 O O . GLY D 1 397 ? 12.821 14.579 173.257 1.000 55.769 397 GLY D O 1
ATOM 15144 N N . SER D 1 398 ? 11.892 15.028 171.270 1.000 46.769 398 SER D N 1
ATOM 15145 C CA . SER D 1 398 ? 11.159 16.206 171.738 1.000 46.011 398 SER D CA 1
ATOM 15146 C C . SER D 1 398 ? 10.036 15.864 172.711 1.000 47.661 398 SER D C 1
ATOM 15147 O O . SER D 1 398 ? 9.565 16.734 173.449 1.000 53.383 398 SER D O 1
ATOM 15150 N N . GLY D 1 399 ? 9.560 14.624 172.666 1.000 44.469 399 GLY D N 1
ATOM 15151 C CA . GLY D 1 399 ? 8.487 14.190 173.532 1.000 44.748 399 GLY D CA 1
ATOM 15152 C C . GLY D 1 399 ? 7.131 14.752 173.153 1.000 45.557 399 GLY D C 1
ATOM 15153 O O . GLY D 1 399 ? 6.161 14.527 173.886 1.000 46.674 399 GLY D O 1
ATOM 15154 N N . LYS D 1 400 ? 7.028 15.449 172.018 1.000 44.373 400 LYS D N 1
ATOM 15155 C CA . LYS D 1 400 ? 5.744 16.009 171.593 1.000 47.609 400 LYS D CA 1
ATOM 15156 C C . LYS D 1 400 ? 4.974 14.865 170.957 1.000 46.501 400 LYS D C 1
ATOM 15157 O O . LYS D 1 400 ? 5.570 13.987 170.325 1.000 43.696 400 LYS D O 1
ATOM 15163 N N . SER D 1 401 ? 3.657 14.881 171.142 1.000 47.263 401 SER D N 1
ATOM 15164 C CA . SER D 1 401 ? 2.795 13.773 170.729 1.000 49.619 401 SER D CA 1
ATOM 15165 C C . SER D 1 401 ? 2.700 13.708 169.194 1.000 49.893 401 SER D C 1
ATOM 15166 O O . SER D 1 401 ? 2.691 12.613 168.607 1.000 53.387 401 SER D O 1
ATOM 15169 N N . LYS D 1 402 ? 2.659 14.878 168.568 1.000 46.707 402 LYS D N 1
ATOM 15170 C CA . LYS D 1 402 ? 2.697 14.984 167.115 1.000 45.785 402 LYS D CA 1
ATOM 15171 C C . LYS D 1 402 ? 4.141 15.094 166.605 1.000 42.816 402 LYS D C 1
ATOM 15172 O O . LYS D 1 402 ? 5.079 15.417 167.355 1.000 38.302 402 LYS D O 1
ATOM 15178 N N . ASP D 1 403 ? 4.300 14.750 165.328 1.000 41.286 403 ASP D N 1
ATOM 15179 C CA . ASP D 1 403 ? 5.611 14.610 164.698 1.000 40.392 403 ASP D CA 1
ATOM 15180 C C . ASP D 1 403 ? 5.874 15.687 163.631 1.000 37.199 403 ASP D C 1
ATOM 15181 O O . ASP D 1 403 ? 4.944 16.237 163.008 1.000 34.635 403 ASP D O 1
ATOM 15186 N N . TYR D 1 404 ? 7.155 15.999 163.475 1.000 32.736 404 TYR D N 1
ATOM 15187 C CA . TYR D 1 404 ? 7.621 17.103 162.655 1.000 33.870 404 TYR D CA 1
ATOM 15188 C C . TYR D 1 404 ? 8.872 16.613 161.970 1.000 31.770 404 TYR D C 1
ATOM 15189 O O . TYR D 1 404 ? 9.771 16.114 162.647 1.000 27.910 404 TYR D O 1
ATOM 15198 N N . ALA D 1 405 ? 8.942 16.735 160.645 1.000 30.588 405 ALA D N 1
ATOM 15199 C CA . ALA D 1 405 ? 10.068 16.184 159.905 1.000 31.294 405 ALA D CA 1
ATOM 15200 C C . ALA D 1 405 ? 10.408 16.972 158.663 1.000 32.538 405 ALA D C 1
ATOM 15201 O O . ALA D 1 405 ? 9.541 17.611 158.072 1.000 33.052 405 ALA D O 1
ATOM 15203 N N . CYS D 1 406 ? 11.682 16.903 158.274 1.000 31.620 406 CYS D N 1
ATOM 15204 C CA . CYS D 1 406 ? 12.152 17.484 157.042 1.000 30.938 406 CYS D CA 1
ATOM 15205 C C . CYS D 1 406 ? 12.502 16.339 156.109 1.000 28.388 406 CYS D C 1
ATOM 15206 O O . CYS D 1 406 ? 13.286 15.467 156.485 1.000 24.797 406 CYS D O 1
ATOM 15209 N N . TRP D 1 407 ? 11.909 16.319 154.916 1.000 27.721 407 TRP D N 1
ATOM 15210 C CA . TRP D 1 407 ? 12.165 15.236 153.956 1.000 27.165 407 TRP D CA 1
ATOM 15211 C C . TRP D 1 407 ? 12.876 15.739 152.705 1.000 28.305 407 TRP D C 1
ATOM 15212 O O . TRP D 1 407 ? 12.698 16.886 152.305 1.000 27.880 407 TRP D O 1
ATOM 15223 N N . ARG D 1 408 ? 13.669 14.853 152.095 1.000 29.366 408 ARG D N 1
ATOM 15224 C CA . ARG D 1 408 ? 14.351 15.096 150.812 1.000 30.248 408 ARG D CA 1
ATOM 15225 C C . ARG D 1 408 ? 13.842 14.171 149.787 1.000 29.475 408 ARG D C 1
ATOM 15226 O O . ARG D 1 408 ? 13.690 12.976 150.054 1.000 34.487 408 ARG D O 1
ATOM 15234 N N . ALA D 1 409 ? 13.666 14.687 148.590 1.000 28.321 409 ALA D N 1
ATOM 15235 C CA . ALA D 1 409 ? 13.420 13.824 147.465 1.000 26.934 409 ALA D CA 1
ATOM 15236 C C . ALA D 1 409 ? 14.705 13.043 147.193 1.000 24.805 409 ALA D C 1
ATOM 15237 O O . ALA D 1 409 ? 15.790 13.596 147.184 1.000 24.017 409 ALA D O 1
ATOM 15239 N N . ILE D 1 410 ? 14.563 11.741 147.041 1.000 24.522 410 ILE D N 1
ATOM 15240 C CA . ILE D 1 410 ? 15.612 10.910 146.495 1.000 25.676 410 ILE D CA 1
ATOM 15241 C C . ILE D 1 410 ? 15.417 10.962 144.974 1.000 26.751 410 ILE D C 1
ATOM 15242 O O . ILE D 1 410 ? 14.407 10.452 144.460 1.000 23.765 410 ILE D O 1
ATOM 15247 N N . PRO D 1 411 ? 16.354 11.607 144.258 1.000 28.593 411 PRO D N 1
ATOM 15248 C CA . PRO D 1 411 ? 16.185 11.685 142.817 1.000 31.010 411 PRO D CA 1
ATOM 15249 C C . PRO D 1 411 ? 16.553 10.389 142.108 1.000 33.188 411 PRO D C 1
ATOM 15250 O O . PRO D 1 411 ? 17.450 9.667 142.574 1.000 33.809 411 PRO D O 1
ATOM 15254 N N . PRO D 1 412 ? 15.898 10.107 140.968 1.000 36.519 412 PRO D N 1
ATOM 15255 C CA . PRO D 1 412 ? 16.392 9.000 140.132 1.000 36.610 412 PRO D CA 1
ATOM 15256 C C . PRO D 1 412 ? 17.753 9.331 139.574 1.000 35.505 412 PRO D C 1
ATOM 15257 O O . PRO D 1 412 ? 18.139 10.506 139.565 1.000 31.933 412 PRO D O 1
ATOM 15261 N N . GLN D 1 413 ? 18.450 8.296 139.120 1.000 39.157 413 GLN D N 1
ATOM 15262 C CA . GLN D 1 413 ? 19.831 8.436 138.624 1.000 43.222 413 GLN D CA 1
ATOM 15263 C C . GLN D 1 413 ? 19.937 9.532 137.562 1.000 38.567 413 GLN D C 1
ATOM 15264 O O . GLN D 1 413 ? 19.196 9.514 136.586 1.000 36.074 413 GLN D O 1
ATOM 15270 N N . GLY D 1 414 ? 20.834 10.486 137.799 1.000 36.333 414 GLY D N 1
ATOM 15271 C CA . GLY D 1 414 ? 21.089 11.610 136.912 1.000 36.770 414 GLY D CA 1
ATOM 15272 C C . GLY D 1 414 ? 20.314 12.883 137.200 1.000 38.030 414 GLY D C 1
ATOM 15273 O O . GLY D 1 414 ? 20.573 13.890 136.545 1.000 39.410 414 GLY D O 1
ATOM 15274 N N . TYR D 1 415 ? 19.370 12.857 138.152 1.000 35.585 415 TYR D N 1
ATOM 15275 C CA . TYR D 1 415 ? 18.558 14.030 138.477 1.000 34.545 415 TYR D CA 1
ATOM 15276 C C . TYR D 1 415 ? 18.895 14.620 139.864 1.000 35.939 415 TYR D C 1
ATOM 15277 O O . TYR D 1 415 ? 19.667 14.049 140.627 1.000 37.453 415 TYR D O 1
ATOM 15286 N N . ARG D 1 416 ? 18.330 15.784 140.166 1.000 36.072 416 ARG D N 1
ATOM 15287 C CA . ARG D 1 416 ? 18.587 16.496 141.416 1.000 35.359 416 ARG D CA 1
ATOM 15288 C C . ARG D 1 416 ? 17.310 17.107 141.935 1.000 33.912 416 ARG D C 1
ATOM 15289 O O . ARG D 1 416 ? 16.466 17.529 141.150 1.000 33.008 416 ARG D O 1
ATOM 15297 N N . ALA D 1 417 ? 17.194 17.202 143.256 1.000 34.299 417 ALA D N 1
ATOM 15298 C CA . ALA D 1 417 ? 16.068 17.893 143.873 1.000 33.605 417 ALA D CA 1
ATOM 15299 C C . ALA D 1 417 ? 16.457 19.337 144.164 1.000 33.349 417 ALA D C 1
ATOM 15300 O O . ALA D 1 417 ? 17.617 19.622 144.434 1.000 31.762 417 ALA D O 1
ATOM 15302 N N . LEU D 1 418 ? 15.494 20.246 144.079 1.000 34.999 418 LEU D N 1
ATOM 15303 C CA . LEU D 1 418 ? 15.743 21.671 144.265 1.000 34.642 418 LEU D CA 1
ATOM 15304 C C . LEU D 1 418 ? 15.314 22.211 145.623 1.000 32.730 418 LEU D C 1
ATOM 15305 O O . LEU D 1 418 ? 15.690 23.335 145.982 1.000 30.550 418 LEU D O 1
ATOM 15310 N N . GLY D 1 419 ? 14.491 21.456 146.345 1.000 30.271 419 GLY D N 1
ATOM 15311 C CA . GLY D 1 419 ? 14.061 21.878 147.671 1.000 28.774 419 GLY D CA 1
ATOM 15312 C C . GLY D 1 419 ? 13.449 20.759 148.491 1.000 27.311 419 GLY D C 1
ATOM 15313 O O . GLY D 1 419 ? 12.846 19.835 147.953 1.000 27.864 419 GLY D O 1
ATOM 15314 N N . ASP D 1 420 ? 13.593 20.865 149.804 1.000 25.277 420 ASP D N 1
ATOM 15315 C CA . ASP D 1 420 ? 13.030 19.885 150.719 1.000 23.500 420 ASP D CA 1
ATOM 15316 C C . ASP D 1 420 ? 11.600 20.230 151.048 1.000 22.564 420 ASP D C 1
ATOM 15317 O O . ASP D 1 420 ? 11.096 21.308 150.692 1.000 21.011 420 ASP D O 1
ATOM 15322 N N . VAL D 1 421 ? 10.955 19.292 151.734 1.000 22.263 421 VAL D N 1
ATOM 15323 C CA . VAL D 1 421 ? 9.563 19.380 152.094 1.000 23.990 421 VAL D CA 1
ATOM 15324 C C . VAL D 1 421 ? 9.445 19.047 153.572 1.000 26.677 421 VAL D C 1
ATOM 15325 O O . VAL D 1 421 ? 9.922 17.987 154.028 1.000 27.262 421 VAL D O 1
ATOM 15329 N N . MET D 1 422 ? 8.791 19.937 154.319 1.000 26.225 422 MET D N 1
ATOM 15330 C CA . MET D 1 422 ? 8.538 19.699 155.720 1.000 25.633 422 MET D CA 1
ATOM 15331 C C . MET D 1 422 ? 7.202 19.039 155.850 1.000 27.097 422 MET D C 1
ATOM 15332 O O . MET D 1 422 ? 6.278 19.373 155.108 1.000 26.970 422 MET D O 1
ATOM 15337 N N . MET D 1 423 ? 7.115 18.115 156.804 1.000 26.886 423 MET D N 1
ATOM 15338 C CA . MET D 1 423 ? 5.869 17.487 157.208 1.000 27.257 423 MET D CA 1
ATOM 15339 C C . MET D 1 423 ? 5.704 17.791 158.688 1.000 27.476 423 MET D C 1
ATOM 15340 O O . MET D 1 423 ? 6.497 17.322 159.518 1.000 24.314 423 MET D O 1
ATOM 15345 N N . LEU D 1 424 ? 4.680 18.584 159.002 1.000 28.974 424 LEU D N 1
ATOM 15346 C CA . LEU D 1 424 ? 4.553 19.218 160.312 1.000 29.834 424 LEU D CA 1
ATOM 15347 C C . LEU D 1 424 ? 3.226 18.870 160.973 1.000 32.363 424 LEU D C 1
ATOM 15348 O O . LEU D 1 424 ? 2.173 19.007 160.369 1.000 32.755 424 LEU D O 1
ATOM 15353 N N . ALA D 1 425 ? 3.310 18.384 162.210 1.000 37.011 425 ALA D N 1
ATOM 15354 C CA . ALA D 1 425 ? 2.158 18.127 163.087 1.000 38.673 425 ALA D CA 1
ATOM 15355 C C . ALA D 1 425 ? 1.402 16.921 162.603 1.000 42.875 425 ALA D C 1
ATOM 15356 O O . ALA D 1 425 ? 0.176 16.947 162.457 1.000 44.354 425 ALA D O 1
ATOM 15358 N N . THR D 1 426 ? 2.157 15.852 162.356 1.000 51.145 426 THR D N 1
ATOM 15359 C CA . THR D 1 426 ? 1.614 14.633 161.748 1.000 57.739 426 THR D CA 1
ATOM 15360 C C . THR D 1 426 ? 1.446 13.551 162.796 1.000 61.453 426 THR D C 1
ATOM 15361 O O . THR D 1 426 ? 2.062 13.600 163.865 1.000 56.574 426 THR D O 1
ATOM 15365 N N . SER D 1 427 ? 0.589 12.585 162.477 1.000 65.816 427 SER D N 1
ATOM 15366 C CA . SER D 1 427 ? 0.397 11.392 163.294 1.000 68.730 427 SER D CA 1
ATOM 15367 C C . SER D 1 427 ? 1.231 10.251 162.679 1.000 66.269 427 SER D C 1
ATOM 15368 O O . SER D 1 427 ? 0.793 9.581 161.740 1.000 63.782 427 SER D O 1
ATOM 15371 N N . GLY D 1 428 ? 2.439 10.050 163.218 1.000 65.681 428 GLY D N 1
ATOM 15372 C CA . GLY D 1 428 ? 3.455 9.197 162.593 1.000 66.041 428 GLY D CA 1
ATOM 15373 C C . GLY D 1 428 ? 4.254 9.992 161.575 1.000 65.552 428 GLY D C 1
ATOM 15374 O O . GLY D 1 428 ? 3.778 11.006 161.066 1.000 69.176 428 GLY D O 1
ATOM 15375 N N . TYR D 1 429 ? 5.477 9.558 161.279 1.000 65.545 429 TYR D N 1
ATOM 15376 C CA . TYR D 1 429 ? 6.322 10.237 160.282 1.000 67.008 429 TYR D CA 1
ATOM 15377 C C . TYR D 1 429 ? 5.854 9.928 158.854 1.000 62.770 429 TYR D C 1
ATOM 15378 O O . TYR D 1 429 ? 6.462 9.138 158.140 1.000 66.841 429 TYR D O 1
ATOM 15387 N N . ASN D 1 430 ? 4.760 10.571 158.458 1.000 54.149 430 ASN D N 1
ATOM 15388 C CA . ASN D 1 430 ? 4.171 10.381 157.141 1.000 47.538 430 ASN D CA 1
ATOM 15389 C C . ASN D 1 430 ? 5.012 11.103 156.120 1.000 41.271 430 ASN D C 1
ATOM 15390 O O . ASN D 1 430 ? 5.333 12.272 156.308 1.000 39.892 430 ASN D O 1
ATOM 15395 N N . PRO D 1 431 ? 5.395 10.399 155.050 1.000 35.825 431 PRO D N 1
ATOM 15396 C CA . PRO D 1 431 ? 6.251 10.998 154.051 1.000 32.324 431 PRO D CA 1
ATOM 15397 C C . PRO D 1 431 ? 5.419 11.918 153.159 1.000 26.933 431 PRO D C 1
ATOM 15398 O O . PRO D 1 431 ? 4.206 11.786 153.136 1.000 27.162 431 PRO D O 1
ATOM 15402 N N . PRO D 1 432 ? 6.069 12.839 152.434 1.000 23.243 432 PRO D N 1
ATOM 15403 C CA . PRO D 1 432 ? 5.368 13.717 151.521 1.000 23.048 432 PRO D CA 1
ATOM 15404 C C . PRO D 1 432 ? 4.543 12.936 150.497 1.000 24.674 432 PRO D C 1
ATOM 15405 O O . PRO D 1 432 ? 4.967 11.856 150.037 1.000 24.665 432 PRO D O 1
ATOM 15409 N N . ASN D 1 433 ? 3.353 13.444 150.194 1.000 25.059 433 ASN D N 1
ATOM 15410 C CA . ASN D 1 433 ? 2.510 12.859 149.182 1.000 26.663 433 ASN D CA 1
ATOM 15411 C C . ASN D 1 433 ? 2.276 13.974 148.216 1.000 26.918 433 ASN D C 1
ATOM 15412 O O . ASN D 1 433 ? 1.384 14.784 148.410 1.000 25.974 433 ASN D O 1
ATOM 15417 N N . LEU D 1 434 ? 3.130 14.045 147.208 1.000 28.442 434 LEU D N 1
ATOM 15418 C CA . LEU D 1 434 ? 3.160 15.172 146.302 1.000 30.197 434 LEU D CA 1
ATOM 15419 C C . LEU D 1 434 ? 3.255 14.647 144.897 1.000 30.046 434 LEU D C 1
ATOM 15420 O O . LEU D 1 434 ? 4.351 14.603 144.348 1.000 31.053 434 LEU D O 1
ATOM 15425 N N . PRO D 1 435 ? 2.110 14.252 144.308 1.000 31.421 435 PRO D N 1
ATOM 15426 C CA . PRO D 1 435 ? 2.157 13.597 142.996 1.000 33.107 435 PRO D CA 1
ATOM 15427 C C . PRO D 1 435 ? 2.880 14.410 141.925 1.000 32.215 435 PRO D C 1
ATOM 15428 O O . PRO D 1 435 ? 3.472 13.806 141.034 1.000 36.973 435 PRO D O 1
ATOM 15432 N N . ASP D 1 436 ? 2.859 15.746 142.022 1.000 28.969 436 ASP D N 1
ATOM 15433 C CA . ASP D 1 436 ? 3.451 16.581 141.005 1.000 28.208 436 ASP D CA 1
ATOM 15434 C C . ASP D 1 436 ? 4.822 17.148 141.393 1.000 26.910 436 ASP D C 1
ATOM 15435 O O . ASP D 1 436 ? 5.330 18.089 140.722 1.000 30.351 436 ASP D O 1
ATOM 15440 N N . TYR D 1 437 ? 5.456 16.571 142.412 1.000 23.413 437 TYR D N 1
ATOM 15441 C CA . TYR D 1 437 ? 6.860 16.894 142.703 1.000 21.939 437 TYR D CA 1
ATOM 15442 C C . TYR D 1 437 ? 7.777 16.184 141.703 1.000 21.184 437 TYR D C 1
ATOM 15443 O O . TYR D 1 437 ? 7.599 15.003 141.415 1.000 20.448 437 TYR D O 1
ATOM 15452 N N . VAL D 1 438 ? 8.767 16.919 141.215 1.000 20.513 438 VAL D N 1
ATOM 15453 C CA . VAL D 1 438 ? 9.763 16.370 140.319 1.000 20.760 438 VAL D CA 1
ATOM 15454 C C . VAL D 1 438 ? 11.150 16.819 140.695 1.000 19.852 438 VAL D C 1
ATOM 15455 O O . VAL D 1 438 ? 11.333 17.846 141.340 1.000 19.547 438 VAL D O 1
ATOM 15459 N N . CYS D 1 439 ? 12.108 16.004 140.287 1.000 19.976 439 CYS D N 1
ATOM 15460 C CA . CYS D 1 439 ? 13.511 16.364 140.253 1.000 19.815 439 CYS D CA 1
ATOM 15461 C C . CYS D 1 439 ? 13.840 16.796 138.843 1.000 21.096 439 CYS D C 1
ATOM 15462 O O . CYS D 1 439 ? 13.095 16.520 137.904 1.000 19.588 439 CYS D O 1
ATOM 15465 N N . VAL D 1 440 ? 14.974 17.455 138.704 1.000 23.623 440 VAL D N 1
ATOM 15466 C CA . VAL D 1 440 ? 15.378 18.092 137.469 1.000 26.914 440 VAL D CA 1
ATOM 15467 C C . VAL D 1 440 ? 16.670 17.436 137.048 1.000 28.476 440 VAL D C 1
ATOM 15468 O O . VAL D 1 440 ? 17.490 17.112 137.903 1.000 26.564 440 VAL D O 1
ATOM 15472 N N . HIS D 1 441 ? 16.849 17.210 135.741 1.000 30.798 441 HIS D N 1
ATOM 15473 C CA . HIS D 1 441 ? 18.045 16.539 135.260 1.000 31.652 441 HIS D CA 1
ATOM 15474 C C . HIS D 1 441 ? 19.289 17.392 135.534 1.000 34.954 441 HIS D C 1
ATOM 15475 O O . HIS D 1 441 ? 19.262 18.607 135.401 1.000 32.873 441 HIS D O 1
ATOM 15482 N N . GLN D 1 442 ? 20.339 16.710 135.998 1.000 39.369 442 GLN D N 1
ATOM 15483 C CA . GLN D 1 442 ? 21.716 17.209 136.211 1.000 38.472 442 GLN D CA 1
ATOM 15484 C C . GLN D 1 442 ? 22.160 18.307 135.258 1.000 37.559 442 GLN D C 1
ATOM 15485 O O . GLN D 1 442 ? 22.650 19.362 135.678 1.000 39.385 442 GLN D O 1
ATOM 15491 N N . SER D 1 443 ? 21.973 18.045 133.970 1.000 39.625 443 SER D N 1
ATOM 15492 C CA . SER D 1 443 ? 22.363 18.948 132.889 1.000 36.526 443 SER D CA 1
ATOM 15493 C C . SER D 1 443 ? 21.827 20.373 133.031 1.000 34.323 443 SER D C 1
ATOM 15494 O O . SER D 1 443 ? 22.483 21.328 132.598 1.000 30.555 443 SER D O 1
ATOM 15497 N N . LEU D 1 444 ? 20.641 20.517 133.631 1.000 33.199 444 LEU D N 1
ATOM 15498 C CA . LEU D 1 444 ? 20.009 21.821 133.827 1.000 31.990 444 LEU D CA 1
ATOM 15499 C C . LEU D 1 444 ? 20.354 22.459 135.177 1.000 34.899 444 LEU D C 1
ATOM 15500 O O . LEU D 1 444 ? 19.965 23.602 135.434 1.000 33.445 444 LEU D O 1
ATOM 15505 N N . CYS D 1 445 ? 21.062 21.731 136.043 1.000 34.311 445 CYS D N 1
ATOM 15506 C CA . CYS D 1 445 ? 21.270 22.179 137.412 1.000 35.337 445 CYS D CA 1
ATOM 15507 C C . CYS D 1 445 ? 22.727 22.413 137.722 1.000 37.607 445 CYS D C 1
ATOM 15508 O O . CYS D 1 445 ? 23.606 21.857 137.061 1.000 36.281 445 CYS D O 1
ATOM 15511 N N . ALA D 1 446 ? 22.950 23.238 138.743 1.000 40.695 446 ALA D N 1
ATOM 15512 C CA . ALA D 1 446 ? 24.272 23.539 139.304 1.000 43.651 446 ALA D CA 1
ATOM 15513 C C . ALA D 1 446 ? 24.286 23.106 140.761 1.000 45.662 446 ALA D C 1
ATOM 15514 O O . ALA D 1 446 ? 23.335 23.376 141.488 1.000 40.576 446 ALA D O 1
ATOM 15516 N N . ASP D 1 447 ? 25.368 22.450 141.185 1.000 51.981 447 ASP D N 1
ATOM 15517 C CA . ASP D 1 447 ? 25.559 22.062 142.595 1.000 53.100 447 ASP D CA 1
ATOM 15518 C C . ASP D 1 447 ? 25.402 23.286 143.500 1.000 55.370 447 ASP D C 1
ATOM 15519 O O . ASP D 1 447 ? 25.744 24.410 143.098 1.000 60.307 447 ASP D O 1
ATOM 15524 N N . VAL D 1 448 ? 24.881 23.078 144.707 1.000 58.787 448 VAL D N 1
ATOM 15525 C CA . VAL D 1 448 ? 24.665 24.202 145.614 1.000 61.752 448 VAL D CA 1
ATOM 15526 C C . VAL D 1 448 ? 26.026 24.777 146.027 1.000 64.476 448 VAL D C 1
ATOM 15527 O O . VAL D 1 448 ? 26.971 24.024 146.303 1.000 60.601 448 VAL D O 1
ATOM 15531 N N . GLN D 1 449 ? 26.121 26.105 146.011 1.000 65.723 449 GLN D N 1
ATOM 15532 C CA . GLN D 1 449 ? 27.327 26.834 146.402 1.000 65.526 449 GLN D CA 1
ATOM 15533 C C . GLN D 1 449 ? 27.157 27.577 147.724 1.000 64.398 449 GLN D C 1
ATOM 15534 O O . GLN D 1 449 ? 27.993 27.456 148.612 1.000 58.504 449 GLN D O 1
ATOM 15540 N N . THR D 1 450 ? 26.083 28.344 147.844 1.000 66.889 450 THR D N 1
ATOM 15541 C CA . THR D 1 450 ? 25.764 29.064 149.072 1.000 68.030 450 THR D CA 1
ATOM 15542 C C . THR D 1 450 ? 24.516 28.511 149.735 1.000 63.421 450 THR D C 1
ATOM 15543 O O . THR D 1 450 ? 23.686 27.870 149.091 1.000 60.925 450 THR D O 1
ATOM 15547 N N . LEU D 1 451 ? 24.404 28.788 151.034 1.000 58.723 451 LEU D N 1
ATOM 15548 C CA . LEU D 1 451 ? 23.201 28.561 151.816 1.000 53.134 451 LEU D CA 1
ATOM 15549 C C . LEU D 1 451 ? 23.025 29.825 152.664 1.000 51.532 451 LEU D C 1
ATOM 15550 O O . LEU D 1 451 ? 23.843 30.109 153.512 1.000 49.173 451 LEU D O 1
ATOM 15555 N N . GLN D 1 452 ? 21.974 30.594 152.390 1.000 53.869 452 GLN D N 1
ATOM 15556 C CA . GLN D 1 452 ? 21.755 31.937 152.969 1.000 52.258 452 GLN D CA 1
ATOM 15557 C C . GLN D 1 452 ? 20.308 32.109 153.440 1.000 48.429 452 GLN D C 1
ATOM 15558 O O . GLN D 1 452 ? 19.499 31.209 153.268 1.000 45.656 452 GLN D O 1
ATOM 15564 N N . ASN D 1 453 ? 20.001 33.254 154.041 1.000 46.213 453 ASN D N 1
ATOM 15565 C CA . ASN D 1 453 ? 18.635 33.624 154.451 1.000 46.605 453 ASN D CA 1
ATOM 15566 C C . ASN D 1 453 ? 17.873 32.496 155.131 1.000 47.611 453 ASN D C 1
ATOM 15567 O O . ASN D 1 453 ? 16.786 32.100 154.693 1.000 45.382 453 ASN D O 1
ATOM 15572 N N . ARG D 1 454 ? 18.462 31.981 156.208 1.000 49.107 454 ARG D N 1
ATOM 15573 C CA . ARG D 1 454 ? 17.857 30.908 156.999 1.000 50.693 454 ARG D CA 1
ATOM 15574 C C . ARG D 1 454 ? 16.365 31.162 157.190 1.000 48.672 454 ARG D C 1
ATOM 15575 O O . ARG D 1 454 ? 15.956 32.280 157.505 1.000 50.686 454 ARG D O 1
ATOM 15583 N N . VAL D 1 455 ? 15.567 30.130 156.975 1.000 43.509 455 VAL D N 1
ATOM 15584 C CA . VAL D 1 455 ? 14.133 30.233 157.167 1.000 43.603 455 VAL D CA 1
ATOM 15585 C C . VAL D 1 455 ? 13.768 29.928 158.617 1.000 45.231 455 VAL D C 1
ATOM 15586 O O . VAL D 1 455 ? 12.910 30.619 159.200 1.000 41.476 455 VAL D O 1
ATOM 15590 N N . TRP D 1 456 ? 14.397 28.879 159.171 1.000 43.586 456 TRP D N 1
ATOM 15591 C CA . TRP D 1 456 ? 13.960 28.258 160.418 1.000 40.453 456 TRP D CA 1
ATOM 15592 C C . TRP D 1 456 ? 14.961 27.193 160.883 1.000 38.906 456 TRP D C 1
ATOM 15593 O O . TRP D 1 456 ? 15.769 26.701 160.095 1.000 37.629 456 TRP D O 1
ATOM 15604 N N . TRP D 1 457 ? 14.935 26.910 162.181 1.000 40.945 457 TRP D N 1
ATOM 15605 C CA . TRP D 1 457 ? 15.603 25.749 162.781 1.000 43.725 457 TRP D CA 1
ATOM 15606 C C . TRP D 1 457 ? 14.741 25.255 163.923 1.000 44.649 457 TRP D C 1
ATOM 15607 O O . TRP D 1 457 ? 13.835 25.955 164.371 1.000 42.777 457 TRP D O 1
ATOM 15618 N N . ASP D 1 458 ? 15.034 24.050 164.394 1.000 49.596 458 ASP D N 1
ATOM 15619 C CA . ASP D 1 458 ? 14.182 23.385 165.365 1.000 52.281 458 ASP D CA 1
ATOM 15620 C C . ASP D 1 458 ? 14.539 23.694 166.814 1.000 52.527 458 ASP D C 1
ATOM 15621 O O . ASP D 1 458 ? 13.889 23.164 167.704 1.000 52.651 458 ASP D O 1
ATOM 15626 N N . LYS D 1 459 ? 15.543 24.532 167.068 1.000 54.068 459 LYS D N 1
ATOM 15627 C CA . LYS D 1 459 ? 16.021 24.690 168.448 1.000 55.972 459 LYS D CA 1
ATOM 15628 C C . LYS D 1 459 ? 14.921 25.230 169.364 1.000 51.697 459 LYS D C 1
ATOM 15629 O O . LYS D 1 459 ? 14.144 26.112 168.983 1.000 43.180 459 LYS D O 1
ATOM 15635 N N . GLY D 1 460 ? 14.843 24.618 170.546 1.000 50.655 460 GLY D N 1
ATOM 15636 C CA . GLY D 1 460 ? 13.705 24.750 171.441 1.000 51.027 460 GLY D CA 1
ATOM 15637 C C . GLY D 1 460 ? 12.852 23.491 171.486 1.000 48.318 460 GLY D C 1
ATOM 15638 O O . GLY D 1 460 ? 12.244 23.203 172.516 1.000 48.784 460 GLY D O 1
ATOM 15639 N N . THR D 1 461 ? 12.789 22.750 170.378 1.000 50.363 461 THR D N 1
ATOM 15640 C CA . THR D 1 461 ? 11.980 21.523 170.302 1.000 52.389 461 THR D CA 1
ATOM 15641 C C . THR D 1 461 ? 12.520 20.414 171.246 1.000 51.484 461 THR D C 1
ATOM 15642 O O . THR D 1 461 ? 11.736 19.650 171.825 1.000 47.160 461 THR D O 1
ATOM 15646 N N . GLY D 1 462 ? 13.849 20.365 171.398 1.000 50.057 462 GLY D N 1
ATOM 15647 C CA . GLY D 1 462 ? 14.521 19.352 172.202 1.000 53.033 462 GLY D CA 1
ATOM 15648 C C . GLY D 1 462 ? 14.562 17.984 171.546 1.000 54.553 462 GLY D C 1
ATOM 15649 O O . GLY D 1 462 ? 14.329 16.971 172.200 1.000 56.407 462 GLY D O 1
ATOM 15650 N N . ALA D 1 463 ? 14.870 17.954 170.251 1.000 55.781 463 ALA D N 1
ATOM 15651 C CA . ALA D 1 463 ? 14.979 16.709 169.506 1.000 55.100 463 ALA D CA 1
ATOM 15652 C C . ALA D 1 463 ? 16.452 16.394 169.438 1.000 56.232 463 ALA D C 1
ATOM 15653 O O . ALA D 1 463 ? 17.259 17.326 169.332 1.000 57.569 463 ALA D O 1
ATOM 15655 N N . ARG D 1 464 ? 16.796 15.104 169.486 1.000 55.340 464 ARG D N 1
ATOM 15656 C CA . ARG D 1 464 ? 18.208 14.654 169.453 1.000 54.772 464 ARG D CA 1
ATOM 15657 C C . ARG D 1 464 ? 18.921 15.253 168.258 1.000 51.862 464 ARG D C 1
ATOM 15658 O O . ARG D 1 464 ? 19.988 15.870 168.374 1.000 53.374 464 ARG D O 1
ATOM 15666 N N . LYS D 1 465 ? 18.278 15.064 167.104 1.000 49.559 465 LYS D N 1
ATOM 15667 C CA . LYS D 1 465 ? 18.762 15.541 165.833 1.000 46.519 465 LYS D CA 1
ATOM 15668 C C . LYS D 1 465 ? 18.346 16.988 165.682 1.000 41.035 465 LYS D C 1
ATOM 15669 O O . LYS D 1 465 ? 17.375 17.458 166.280 1.000 39.672 465 LYS D O 1
ATOM 15675 N N . ASP D 1 466 ? 19.112 17.694 164.868 1.000 41.614 466 ASP D N 1
ATOM 15676 C CA . ASP D 1 466 ? 18.911 19.111 164.632 1.000 43.007 466 ASP D CA 1
ATOM 15677 C C . ASP D 1 466 ? 18.694 19.360 163.140 1.000 42.722 466 ASP D C 1
ATOM 15678 O O . ASP D 1 466 ? 19.100 18.551 162.297 1.000 46.830 466 ASP D O 1
ATOM 15683 N N . VAL D 1 467 ? 18.034 20.466 162.822 1.000 40.775 467 VAL D N 1
ATOM 15684 C CA . VAL D 1 467 ? 17.856 20.893 161.437 1.000 38.704 467 VAL D CA 1
ATOM 15685 C C . VAL D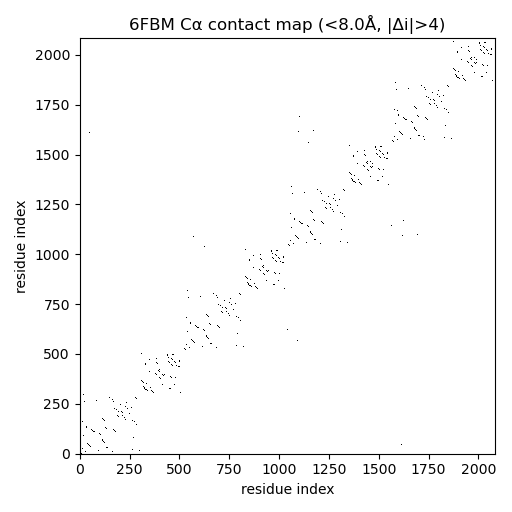 1 467 ? 17.714 22.397 161.345 1.000 38.818 467 VAL D C 1
ATOM 15686 O O . VAL D 1 467 ? 17.141 23.031 162.232 1.000 38.395 467 VAL D O 1
ATOM 15690 N N . SER D 1 468 ? 18.259 22.936 160.259 1.000 38.298 468 SER D N 1
ATOM 15691 C CA . SER D 1 468 ? 18.068 24.331 159.872 1.000 39.697 468 SER D CA 1
ATOM 15692 C C . SER D 1 468 ? 17.733 24.365 158.377 1.000 35.657 468 SER D C 1
ATOM 15693 O O . SER D 1 468 ? 18.382 23.679 157.573 1.000 30.143 468 SER D O 1
ATOM 15696 N N . LEU D 1 469 ? 16.727 25.163 158.018 1.000 35.787 469 LEU D N 1
ATOM 15697 C CA . LEU D 1 469 ? 16.293 25.294 156.633 1.000 35.576 469 LEU D CA 1
ATOM 15698 C C . LEU D 1 469 ? 16.910 26.543 156.025 1.000 37.533 469 LEU D C 1
ATOM 15699 O O . LEU D 1 469 ? 16.694 27.665 156.514 1.000 37.816 469 LEU D O 1
ATOM 15704 N N . TRP D 1 470 ? 17.672 26.338 154.960 1.000 40.318 470 TRP D N 1
ATOM 15705 C CA . TRP D 1 470 ? 18.454 27.377 154.310 1.000 45.452 470 TRP D CA 1
ATOM 15706 C C . TRP D 1 470 ? 18.091 27.468 152.838 1.000 46.953 470 TRP D C 1
ATOM 15707 O O . TRP D 1 470 ? 17.681 26.484 152.230 1.000 52.403 470 TRP D O 1
ATOM 15718 N N . GLN D 1 471 ? 18.261 28.653 152.264 1.000 49.973 471 GLN D N 1
ATOM 15719 C CA . GLN D 1 471 ? 17.983 28.912 150.852 1.000 48.442 471 GLN D CA 1
ATOM 15720 C C . GLN D 1 471 ? 19.220 28.592 150.035 1.000 48.358 471 GLN D C 1
ATOM 15721 O O . GLN D 1 471 ? 20.259 29.234 150.224 1.000 45.472 471 GLN D O 1
ATOM 15727 N N . PRO D 1 472 ? 19.124 27.610 149.116 1.000 50.109 472 PRO D N 1
ATOM 15728 C CA . PRO D 1 472 ? 20.301 27.311 148.303 1.000 49.848 472 PRO D CA 1
ATOM 15729 C C . PRO D 1 472 ? 20.493 28.329 147.160 1.000 48.576 472 PRO D C 1
ATOM 15730 O O . PRO D 1 472 ? 19.570 29.064 146.774 1.000 44.433 472 PRO D O 1
ATOM 15734 N N . GLY D 1 473 ? 21.716 28.385 146.657 1.000 51.993 473 GLY D N 1
ATOM 15735 C CA . GLY D 1 473 ? 22.079 29.271 145.547 1.000 53.076 473 GLY D CA 1
ATOM 15736 C C . GLY D 1 473 ? 23.344 28.808 144.849 1.000 53.908 473 GLY D C 1
ATOM 15737 O O . GLY D 1 473 ? 24.160 28.066 145.403 1.000 49.941 473 GLY D O 1
ATOM 15738 N N . ALA D 1 474 ? 23.514 29.244 143.620 1.000 60.077 474 ALA D N 1
ATOM 15739 C CA . ALA D 1 474 ? 24.673 28.877 142.826 1.000 62.428 474 ALA D CA 1
ATOM 15740 C C . ALA D 1 474 ? 24.952 29.946 141.786 1.000 62.704 474 ALA D C 1
ATOM 15741 O O . ALA D 1 474 ? 24.071 30.759 141.476 1.000 56.865 474 ALA D O 1
ATOM 15743 N N . ALA D 1 475 ? 26.179 29.945 141.266 1.000 61.612 475 ALA D N 1
ATOM 15744 C CA . ALA D 1 475 ? 26.561 30.805 140.153 1.000 63.001 475 ALA D CA 1
ATOM 15745 C C . ALA D 1 475 ? 25.684 30.442 138.981 1.000 62.842 475 ALA D C 1
ATOM 15746 O O . ALA D 1 475 ? 25.649 29.277 138.571 1.000 63.340 475 ALA D O 1
ATOM 15748 N N . GLY D 1 476 ? 24.937 31.429 138.486 1.000 59.613 476 GLY D N 1
ATOM 15749 C CA . GLY D 1 476 ? 24.048 31.229 137.330 1.000 57.569 476 GLY D CA 1
ATOM 15750 C C . GLY D 1 476 ? 22.666 30.638 137.578 1.000 55.807 476 GLY D C 1
ATOM 15751 O O . GLY D 1 476 ? 21.875 30.579 136.648 1.000 53.970 476 GLY D O 1
ATOM 15752 N N . ALA D 1 477 ? 22.386 30.160 138.788 1.000 54.404 477 ALA D N 1
ATOM 15753 C CA . ALA D 1 477 ? 21.079 29.566 139.118 1.000 48.777 477 ALA D CA 1
ATOM 15754 C C . ALA D 1 477 ? 20.076 30.619 139.525 1.000 43.605 477 ALA D C 1
ATOM 15755 O O . ALA D 1 477 ? 20.437 31.658 140.072 1.000 40.858 477 ALA D O 1
ATOM 15757 N N . VAL D 1 478 ? 18.811 30.302 139.277 1.000 41.935 478 VAL D N 1
ATOM 15758 C CA . VAL D 1 478 ? 17.689 31.150 139.619 1.000 40.043 478 VAL D CA 1
ATOM 15759 C C . VAL D 1 478 ? 17.775 31.360 141.118 1.000 38.716 478 VAL D C 1
ATOM 15760 O O . VAL D 1 478 ? 18.078 30.411 141.834 1.000 38.844 478 VAL D O 1
ATOM 15764 N N . ALA D 1 479 ? 17.534 32.590 141.575 1.000 39.288 479 ALA D N 1
ATOM 15765 C CA . ALA D 1 479 ? 17.407 32.885 143.012 1.000 40.050 479 ALA D CA 1
ATOM 15766 C C . ALA D 1 479 ? 16.285 31.999 143.545 1.000 40.119 479 ALA D C 1
ATOM 15767 O O . ALA D 1 479 ? 15.127 32.175 143.163 1.000 34.423 479 ALA D O 1
ATOM 15769 N N . SER D 1 480 ? 16.647 31.023 144.378 1.000 40.459 480 SER D N 1
ATOM 15770 C CA . SER D 1 480 ? 15.708 29.991 144.797 1.000 40.352 480 SER D CA 1
ATOM 15771 C C . SER D 1 480 ? 14.644 30.525 145.747 1.000 39.333 480 SER D C 1
ATOM 15772 O O . SER D 1 480 ? 14.931 31.414 146.503 1.000 38.820 480 SER D O 1
ATOM 15775 N N . SER D 1 481 ? 13.447 29.946 145.687 1.000 36.247 481 SER D N 1
ATOM 15776 C CA . SER D 1 481 ? 12.402 30.237 146.672 1.000 37.912 481 SER D CA 1
ATOM 15777 C C . SER D 1 481 ? 12.151 29.047 147.602 1.000 35.631 481 SER D C 1
ATOM 15778 O O . SER D 1 481 ? 11.117 28.967 148.276 1.000 31.452 481 SER D O 1
ATOM 15781 N N . CYS D 1 482 ? 13.114 28.155 147.662 1.000 37.233 482 CYS D N 1
ATOM 15782 C CA . CYS D 1 482 ? 12.949 26.869 148.321 1.000 37.654 482 CYS D CA 1
ATOM 15783 C C . CYS D 1 482 ? 14.000 26.752 149.421 1.000 35.386 482 CYS D C 1
ATOM 15784 O O . CYS D 1 482 ? 14.846 27.630 149.575 1.000 35.326 482 CYS D O 1
ATOM 15787 N N . PHE D 1 483 ? 13.942 25.653 150.160 1.000 31.779 483 PHE D N 1
ATOM 15788 C CA . PHE D 1 483 ? 14.890 25.421 151.219 1.000 31.351 483 PHE D CA 1
ATOM 15789 C C . PHE D 1 483 ? 15.527 24.045 151.174 1.000 34.058 483 PHE D C 1
ATOM 15790 O O . PHE D 1 483 ? 15.078 23.172 150.461 1.000 36.201 483 PHE D O 1
ATOM 15798 N N . ALA D 1 484 ? 16.601 23.894 151.930 1.000 34.681 484 ALA D N 1
ATOM 15799 C CA . ALA D 1 484 ? 17.294 22.639 152.095 1.000 37.136 484 ALA D CA 1
ATOM 15800 C C . ALA D 1 484 ? 17.655 22.523 153.565 1.000 41.089 484 ALA D C 1
ATOM 15801 O O . ALA D 1 484 ? 18.143 23.491 154.153 1.000 41.413 484 ALA D O 1
ATOM 15803 N N . GLY D 1 485 ? 17.413 21.358 154.154 1.000 41.089 485 GLY D N 1
ATOM 15804 C CA . GLY D 1 485 ? 17.801 21.100 155.538 1.000 39.964 485 GLY D CA 1
ATOM 15805 C C . GLY D 1 485 ? 19.290 20.790 155.691 1.000 38.612 485 GLY D C 1
ATOM 15806 O O . GLY D 1 485 ? 19.878 19.987 154.919 1.000 35.010 485 GLY D O 1
ATOM 15807 N N . VAL D 1 486 ? 19.902 21.434 156.684 1.000 41.503 486 VAL D N 1
ATOM 15808 C CA . VAL D 1 486 ? 21.241 21.091 157.136 1.000 45.800 486 VAL D CA 1
ATOM 15809 C C . VAL D 1 486 ? 21.040 20.477 158.529 1.000 45.198 486 VAL D C 1
ATOM 15810 O O . VAL D 1 486 ? 20.353 21.076 159.351 1.000 42.843 486 VAL D O 1
ATOM 15814 N N . PRO D 1 487 ? 21.664 19.310 158.820 1.000 45.787 487 PRO D N 1
ATOM 15815 C CA . PRO D 1 487 ? 21.400 18.627 160.099 1.000 47.672 487 PRO D CA 1
ATOM 15816 C C . PRO D 1 487 ? 22.111 19.205 161.361 1.000 51.649 487 PRO D C 1
ATOM 15817 O O . PRO D 1 487 ? 22.498 18.458 162.258 1.000 56.705 487 PRO D O 1
ATOM 15821 N N . ASN D 1 488 ? 22.231 20.529 161.441 1.000 55.467 488 ASN D N 1
ATOM 15822 C CA . ASN D 1 488 ? 22.934 21.211 162.528 1.000 53.246 488 ASN D CA 1
ATOM 15823 C C . ASN D 1 488 ? 22.571 22.704 162.516 1.000 55.735 488 ASN D C 1
ATOM 15824 O O . ASN D 1 488 ? 21.917 23.182 161.583 1.000 56.607 488 ASN D O 1
ATOM 15829 N N . TYR D 1 489 ? 23.048 23.428 163.523 1.000 57.881 489 TYR D N 1
ATOM 15830 C CA . TYR D 1 489 ? 22.737 24.841 163.697 1.000 59.532 489 TYR D CA 1
ATOM 15831 C C . TYR D 1 489 ? 23.876 25.759 163.270 1.000 58.172 489 TYR D C 1
ATOM 15832 O O . TYR D 1 489 ? 23.950 26.903 163.743 1.000 53.602 489 TYR D O 1
ATOM 15841 N N . ASN D 1 490 ? 24.738 25.299 162.367 1.000 57.427 490 ASN D N 1
ATOM 15842 C CA . ASN D 1 490 ? 25.830 26.140 161.873 1.000 57.605 490 ASN D CA 1
ATOM 15843 C C . ASN D 1 490 ? 25.243 27.374 161.173 1.000 58.778 490 ASN D C 1
ATOM 15844 O O . ASN D 1 490 ? 24.295 27.239 160.388 1.000 63.896 490 ASN D O 1
ATOM 15849 N N . ASN D 1 491 ? 25.815 28.552 161.453 1.000 58.183 491 ASN D N 1
ATOM 15850 C CA . ASN D 1 491 ? 25.271 29.851 161.012 1.000 53.088 491 ASN D CA 1
ATOM 15851 C C . ASN D 1 491 ? 26.414 30.822 160.677 1.000 54.005 491 ASN D C 1
ATOM 15852 O O . ASN D 1 491 ? 26.927 31.469 161.581 1.000 56.138 491 ASN D O 1
ATOM 15857 N N . PRO D 1 492 ? 26.823 30.953 159.410 1.000 61.538 492 PRO D N 1
ATOM 15858 C CA . PRO D 1 492 ? 26.273 30.257 158.251 1.000 61.030 492 PRO D CA 1
ATOM 15859 C C . PRO D 1 492 ? 26.820 28.829 158.113 1.000 59.506 492 PRO D C 1
ATOM 15860 O O . PRO D 1 492 ? 27.821 28.501 158.760 1.000 59.365 492 PRO D O 1
ATOM 15864 N N . PRO D 1 493 ? 26.165 27.985 157.279 1.000 54.566 493 PRO D N 1
ATOM 15865 C CA . PRO D 1 493 ? 26.677 26.630 157.062 1.000 56.334 493 PRO D CA 1
ATOM 15866 C C . PRO D 1 493 ? 28.054 26.607 156.405 1.000 57.635 493 PRO D C 1
ATOM 15867 O O . PRO D 1 493 ? 28.348 27.455 155.575 1.000 65.847 493 PRO D O 1
ATOM 15871 N N . ASN D 1 494 ? 28.885 25.650 156.802 1.000 57.350 494 ASN D N 1
ATOM 15872 C CA . ASN D 1 494 ? 30.251 25.528 156.275 1.000 61.735 494 ASN D CA 1
ATOM 15873 C C . ASN D 1 494 ? 30.276 24.691 155.008 1.000 64.441 494 ASN D C 1
ATOM 15874 O O . ASN D 1 494 ? 29.279 24.082 154.647 1.000 65.281 494 ASN D O 1
ATOM 15879 N N . SER D 1 495 ? 31.444 24.632 154.371 1.000 70.780 495 SER D N 1
ATOM 15880 C CA . SER D 1 495 ? 31.611 23.916 153.100 1.000 69.247 495 SER D CA 1
ATOM 15881 C C . SER D 1 495 ? 31.391 22.397 153.208 1.000 70.868 495 SER D C 1
ATOM 15882 O O . SER D 1 495 ? 31.137 21.748 152.190 1.000 78.069 495 SER D O 1
ATOM 15885 N N . GLY D 1 496 ? 31.487 21.840 154.415 1.000 65.161 496 GLY D N 1
ATOM 15886 C CA . GLY D 1 496 ? 31.101 20.449 154.659 1.000 64.500 496 GLY D CA 1
ATOM 15887 C C . GLY D 1 496 ? 29.594 20.232 154.528 1.000 65.968 496 GLY D C 1
ATOM 15888 O O . GLY D 1 496 ? 29.150 19.227 153.929 1.000 62.333 496 GLY D O 1
ATOM 15889 N N . ASP D 1 497 ? 28.814 21.169 155.079 1.000 65.226 497 ASP D N 1
ATOM 15890 C CA . ASP D 1 497 ? 27.356 21.151 154.935 1.000 65.960 497 ASP D CA 1
ATOM 15891 C C . ASP D 1 497 ? 26.922 21.309 153.464 1.000 67.683 497 ASP D C 1
ATOM 15892 O O . ASP D 1 497 ? 25.978 20.648 153.021 1.000 67.763 497 ASP D O 1
ATOM 15897 N N . ILE D 1 498 ? 27.614 22.183 152.728 1.000 69.884 498 ILE D N 1
ATOM 15898 C CA . ILE D 1 498 ? 27.397 22.381 151.274 1.000 68.153 498 ILE D CA 1
ATOM 15899 C C . ILE D 1 498 ? 27.799 21.150 150.446 1.000 65.417 498 ILE D C 1
ATOM 15900 O O . ILE D 1 498 ? 27.107 20.791 149.481 1.000 65.063 498 ILE D O 1
ATOM 15905 N N . GLU D 1 499 ? 28.907 20.508 150.828 1.000 64.582 499 GLU D N 1
ATOM 15906 C CA . GLU D 1 499 ? 29.366 19.277 150.165 1.000 64.647 499 GLU D CA 1
ATOM 15907 C C . GLU D 1 499 ? 28.356 18.134 150.293 1.000 65.009 499 GLU D C 1
ATOM 15908 O O . GLU D 1 499 ? 28.161 17.364 149.338 1.000 64.576 499 GLU D O 1
ATOM 15914 N N . ARG D 1 500 ? 27.744 18.025 151.473 1.000 60.909 500 ARG D N 1
ATOM 15915 C CA . ARG D 1 500 ? 26.751 16.996 151.729 1.000 59.794 500 ARG D CA 1
ATOM 15916 C C . ARG D 1 500 ? 25.599 17.017 150.710 1.000 54.003 500 ARG D C 1
ATOM 15917 O O . ARG D 1 500 ? 25.075 15.969 150.355 1.000 42.844 500 ARG D O 1
ATOM 15925 N N . LEU D 1 501 ? 25.249 18.216 150.240 1.000 55.482 501 LEU D N 1
ATOM 15926 C CA . LEU D 1 501 ? 24.176 18.411 149.256 1.000 53.737 501 LEU D CA 1
ATOM 15927 C C . LEU D 1 501 ? 24.520 17.974 147.829 1.000 52.627 501 LEU D C 1
ATOM 15928 O O . LEU D 1 501 ? 23.604 17.775 147.020 1.000 51.121 501 LEU D O 1
ATOM 15933 N N . ARG D 1 502 ? 25.821 17.837 147.523 1.000 58.661 502 ARG D N 1
ATOM 15934 C CA . ARG D 1 502 ? 26.271 17.570 146.152 1.000 63.104 502 ARG D CA 1
ATOM 15935 C C . ARG D 1 502 ? 25.830 16.176 145.672 1.000 62.099 502 ARG D C 1
ATOM 15936 O O . ARG D 1 502 ? 26.002 15.182 146.397 1.000 66.271 502 ARG D O 1
ATOM 15944 N N . GLY D 1 503 ? 25.233 16.127 144.475 1.000 55.574 503 GLY D N 1
ATOM 15945 C CA . GLY D 1 503 ? 24.719 14.880 143.922 1.000 52.897 503 GLY D CA 1
ATOM 15946 C C . GLY D 1 503 ? 23.264 14.562 144.261 1.000 49.044 503 GLY D C 1
ATOM 15947 O O . GLY D 1 503 ? 22.682 13.648 143.671 1.000 48.314 503 GLY D O 1
ATOM 15948 N N . SER D 1 504 ? 22.679 15.318 145.193 1.000 47.915 504 SER D N 1
ATOM 15949 C CA . SER D 1 504 ? 21.311 15.110 145.639 1.000 49.798 504 SER D CA 1
ATOM 15950 C C . SER D 1 504 ? 20.460 16.361 145.467 1.000 46.401 504 SER D C 1
ATOM 15951 O O . SER D 1 504 ? 19.379 16.312 144.876 1.000 48.696 504 SER D O 1
ATOM 15954 N N . ILE D 1 505 ? 20.924 17.468 146.041 1.000 45.735 505 ILE D N 1
ATOM 15955 C CA . ILE D 1 505 ? 20.231 18.734 145.942 1.000 46.243 505 ILE D CA 1
ATOM 15956 C C . ILE D 1 505 ? 21.035 19.623 145.025 1.000 45.690 505 ILE D C 1
ATOM 15957 O O . ILE D 1 505 ? 22.268 19.586 145.026 1.000 43.179 505 ILE D O 1
ATOM 15962 N N . ALA D 1 506 ? 20.321 20.435 144.256 1.000 43.454 506 ALA D N 1
ATOM 15963 C CA . ALA D 1 506 ? 20.953 21.392 143.376 1.000 45.675 506 ALA D CA 1
ATOM 15964 C C . ALA D 1 506 ? 20.075 22.635 143.203 1.000 45.956 506 ALA D C 1
ATOM 15965 O O . ALA D 1 506 ? 18.985 22.729 143.762 1.000 40.625 506 ALA D O 1
ATOM 15967 N N . CYS D 1 507 ? 20.609 23.593 142.448 1.000 48.977 507 CYS D N 1
ATOM 15968 C CA . CYS D 1 507 ? 19.858 24.756 141.984 1.000 46.179 507 CYS D CA 1
ATOM 15969 C C . CYS D 1 507 ? 19.757 24.714 140.473 1.000 43.094 507 CYS D C 1
ATOM 15970 O O . CYS D 1 507 ? 20.646 24.198 139.791 1.000 41.584 507 CYS D O 1
ATOM 15973 N N . VAL D 1 508 ? 18.665 25.260 139.958 1.000 42.830 508 VAL D N 1
ATOM 15974 C CA . VAL D 1 508 ? 18.361 25.175 138.536 1.000 41.952 508 VAL D CA 1
ATOM 15975 C C . VAL D 1 508 ? 18.901 26.419 137.836 1.000 42.024 508 VAL D C 1
ATOM 15976 O O . VAL D 1 508 ? 18.599 27.550 138.246 1.000 38.086 508 VAL D O 1
ATOM 15980 N N . LYS D 1 509 ? 19.688 26.172 136.771 1.000 44.170 509 LYS D N 1
ATOM 15981 C CA . LYS D 1 509 ? 20.358 27.212 135.975 1.000 43.405 509 LYS D CA 1
ATOM 15982 C C . LYS D 1 509 ? 19.376 28.144 135.257 1.000 42.688 509 LYS D C 1
ATOM 15983 O O . LYS D 1 509 ? 18.335 27.719 134.738 1.000 36.897 509 LYS D O 1
ATOM 15989 N N . THR D 1 510 ? 19.743 29.427 135.210 1.000 44.936 510 THR D N 1
ATOM 15990 C CA . THR D 1 510 ? 18.999 30.442 134.449 1.000 44.740 510 THR D CA 1
ATOM 15991 C C . THR D 1 510 ? 19.019 30.117 132.961 1.000 41.061 510 THR D C 1
ATOM 15992 O O . THR D 1 510 ? 18.028 30.357 132.285 1.000 41.399 510 THR D O 1
ATOM 15996 N N . SER D 1 511 ? 20.113 29.553 132.461 1.000 39.245 511 SER D N 1
ATOM 15997 C CA . SER D 1 511 ? 20.195 29.169 131.031 1.000 39.926 511 SER D CA 1
ATOM 15998 C C . SER D 1 511 ? 19.189 28.090 130.584 1.000 37.674 511 SER D C 1
ATOM 15999 O O . SER D 1 511 ? 18.895 27.998 129.390 1.000 38.939 511 SER D O 1
ATOM 16002 N N . ALA D 1 512 ? 18.653 27.308 131.525 1.000 37.411 512 ALA D N 1
ATOM 16003 C CA . ALA D 1 512 ? 17.678 26.230 131.221 1.000 34.701 512 ALA D CA 1
ATOM 16004 C C . ALA D 1 512 ? 16.224 26.666 131.347 1.000 34.207 512 ALA D C 1
ATOM 16005 O O . ALA D 1 512 ? 15.302 25.903 131.024 1.000 31.843 512 ALA D O 1
ATOM 16007 N N . ILE D 1 513 ? 16.015 27.904 131.778 1.000 39.158 513 ILE D N 1
ATOM 16008 C CA . ILE D 1 513 ? 14.732 28.371 132.275 1.000 42.839 513 ILE D CA 1
ATOM 16009 C C . ILE D 1 513 ? 14.207 29.581 131.521 1.000 39.851 513 ILE D C 1
ATOM 16010 O O . ILE D 1 513 ? 14.974 30.451 131.125 1.000 38.457 513 ILE D O 1
ATOM 16015 N N . ALA D 1 514 ? 12.889 29.640 131.339 1.000 39.285 514 ALA D N 1
ATOM 16016 C CA . ALA D 1 514 ? 12.272 30.825 130.798 1.000 39.719 514 ALA D CA 1
ATOM 16017 C C . ALA D 1 514 ? 10.834 30.905 131.233 1.000 41.103 514 ALA D C 1
ATOM 16018 O O . ALA D 1 514 ? 10.173 29.873 131.414 1.000 41.644 514 ALA D O 1
ATOM 16020 N N . SER D 1 515 ? 10.356 32.141 131.398 1.000 43.152 515 SER D N 1
ATOM 16021 C CA . SER D 1 515 ? 8.927 32.405 131.640 1.000 44.164 515 SER D CA 1
ATOM 16022 C C . SER D 1 515 ? 8.143 32.219 130.352 1.000 40.425 515 SER D C 1
ATOM 16023 O O . SER D 1 515 ? 8.738 32.133 129.283 1.000 43.451 515 SER D O 1
ATOM 16026 N N . MET D 1 516 ? 6.821 32.191 130.457 1.000 41.235 516 MET D N 1
ATOM 16027 C CA . MET D 1 516 ? 5.918 32.100 129.298 1.000 46.462 516 MET D CA 1
ATOM 16028 C C . MET D 1 516 ? 6.381 33.037 128.176 1.000 50.651 516 MET D C 1
ATOM 16029 O O . MET D 1 516 ? 6.599 32.586 127.049 1.000 48.223 516 MET D O 1
ATOM 16034 N N . GLN D 1 517 ? 6.580 34.317 128.498 1.000 53.591 517 GLN D N 1
ATOM 16035 C CA . GLN D 1 517 ? 6.952 35.301 127.481 1.000 58.777 517 GLN D CA 1
ATOM 16036 C C . GLN D 1 517 ? 8.382 35.103 126.934 1.000 59.180 517 GLN D C 1
ATOM 16037 O O . GLN D 1 517 ? 8.575 35.136 125.725 1.000 66.203 517 GLN D O 1
ATOM 16043 N N . GLU D 1 518 ? 9.373 34.896 127.805 1.000 50.837 518 GLU D N 1
ATOM 16044 C CA . GLU D 1 518 ? 10.761 34.606 127.344 1.000 51.040 518 GLU D CA 1
ATOM 16045 C C . GLU D 1 518 ? 10.838 33.366 126.418 1.000 45.517 518 GLU D C 1
ATOM 16046 O O . GLU D 1 518 ? 11.654 33.326 125.492 1.000 37.774 518 GLU D O 1
ATOM 16052 N N . MET D 1 519 ? 9.972 32.378 126.670 1.000 44.517 519 MET D N 1
ATOM 16053 C CA . MET D 1 519 ? 9.913 31.148 125.871 1.000 45.852 519 MET D CA 1
ATOM 16054 C C . MET D 1 519 ? 9.339 31.439 124.485 1.000 44.597 519 MET D C 1
ATOM 16055 O O . MET D 1 519 ? 9.934 31.021 123.498 1.000 40.420 519 MET D O 1
ATOM 16060 N N . LYS D 1 520 ? 8.195 32.136 124.428 1.000 45.148 520 LYS D N 1
ATOM 16061 C CA . LYS D 1 520 ? 7.629 32.632 123.154 1.000 48.058 520 LYS D CA 1
ATOM 16062 C C . LYS D 1 520 ? 8.687 33.357 122.307 1.000 47.096 520 LYS D C 1
ATOM 16063 O O . LYS D 1 520 ? 8.856 33.074 121.125 1.000 48.771 520 LYS D O 1
ATOM 16069 N N . SER D 1 521 ? 9.393 34.285 122.936 1.000 46.305 521 SER D N 1
ATOM 16070 C CA . SER D 1 521 ? 10.397 35.112 122.269 1.000 44.748 521 SER D CA 1
ATOM 16071 C C . SER D 1 521 ? 11.596 34.280 121.771 1.000 46.895 521 SER D C 1
ATOM 16072 O O . SER D 1 521 ? 12.011 34.412 120.607 1.000 44.859 521 SER D O 1
ATOM 16075 N N . MET D 1 522 ? 12.138 33.435 122.655 1.000 46.331 522 MET D N 1
ATOM 16076 C CA . MET D 1 522 ? 13.236 32.516 122.316 1.000 42.411 522 MET D CA 1
ATOM 16077 C C . MET D 1 522 ? 12.838 31.572 121.164 1.000 42.418 522 MET D C 1
ATOM 16078 O O . MET D 1 522 ? 13.591 31.409 120.213 1.000 38.180 522 MET D O 1
ATOM 16083 N N . LEU D 1 523 ? 11.654 30.975 121.252 1.000 43.143 523 LEU D N 1
ATOM 16084 C CA . LEU D 1 523 ? 11.141 30.078 120.204 1.000 47.263 523 LEU D CA 1
ATOM 16085 C C . LEU D 1 523 ? 10.825 30.732 118.849 1.000 52.318 523 LEU D C 1
ATOM 16086 O O . LEU D 1 523 ? 10.902 30.069 117.821 1.000 50.585 523 LEU D O 1
ATOM 16091 N N . SER D 1 524 ? 10.430 32.005 118.847 1.000 57.250 524 SER D N 1
ATOM 16092 C CA . SER D 1 524 ? 10.124 32.724 117.598 1.000 54.392 524 SER D CA 1
ATOM 16093 C C . SER D 1 524 ? 11.376 32.923 116.720 1.000 53.171 524 SER D C 1
ATOM 16094 O O . SER D 1 524 ? 11.231 33.181 115.530 1.000 56.859 524 SER D O 1
ATOM 16097 N N . GLN D 1 525 ? 12.577 32.793 117.300 1.000 51.832 525 GLN D N 1
ATOM 16098 C CA . GLN D 1 525 ? 13.845 32.809 116.555 1.000 54.869 525 GLN D CA 1
ATOM 16099 C C . GLN D 1 525 ? 14.358 31.401 116.125 1.000 50.632 525 GLN D C 1
ATOM 16100 O O . GLN D 1 525 ? 15.553 31.241 115.815 1.000 46.690 525 GLN D O 1
ATOM 16106 N N . HIS D 1 526 ? 13.474 30.394 116.129 1.000 50.273 526 HIS D N 1
ATOM 16107 C CA . HIS D 1 526 ? 13.794 29.033 115.707 1.000 49.021 526 HIS D CA 1
ATOM 16108 C C . HIS D 1 526 ? 12.720 28.594 114.703 1.000 47.038 526 HIS D C 1
ATOM 16109 O O . HIS D 1 526 ? 11.527 28.617 115.002 1.000 43.859 526 HIS D O 1
ATOM 16116 N N . GLN D 1 527 ? 13.148 28.205 113.502 1.000 49.278 527 GLN D N 1
ATOM 16117 C CA . GLN D 1 527 ? 12.244 27.928 112.381 1.000 47.386 527 GLN D CA 1
ATOM 16118 C C . GLN D 1 527 ? 11.484 26.613 112.596 1.000 44.536 527 GLN D C 1
ATOM 16119 O O . GLN D 1 527 ? 12.058 25.621 113.012 1.000 45.439 527 GLN D O 1
ATOM 16125 N N . GLY D 1 528 ? 10.175 26.653 112.374 1.000 45.496 528 GLY D N 1
ATOM 16126 C CA . GLY D 1 528 ? 9.305 25.479 112.410 1.000 48.651 528 GLY D CA 1
ATOM 16127 C C . GLY D 1 528 ? 8.957 24.952 113.792 1.000 52.751 528 GLY D C 1
ATOM 16128 O O . GLY D 1 528 ? 8.984 23.717 114.020 1.000 56.268 528 GLY D O 1
ATOM 16129 N N . MET D 1 529 ? 8.626 25.872 114.705 1.000 54.468 529 MET D N 1
ATOM 16130 C CA . MET D 1 529 ? 8.269 25.501 116.096 1.000 55.126 529 MET D CA 1
ATOM 16131 C C . MET D 1 529 ? 7.028 26.258 116.601 1.000 52.667 529 MET D C 1
ATOM 16132 O O . MET D 1 529 ? 5.914 25.967 116.150 1.000 49.395 529 MET D O 1
#

Radius of gyration: 56.8 Å; Cα contacts (8 Å, |Δi|>4): 5038; chains: 4; bounding box: 107×83×186 Å

B-factor: mean 27.68, std 14.32, range [2.24, 101.8]

Nearest PDB structures (foldseek):
  6fbm-assembly1_C  TM=9.917E-01  e=0.000E+00  Chromobacterium piscinae
  8b6v-assembly1_A  TM=6.911E-01  e=7.651E-25  Pseudomonas monteilii
  2qp2-assembly1_A  TM=6.722E-01  e=1.019E-24  Photorhabdus laumondii subsp. laumondii
  8b6u-assembly1_A  TM=6.617E-01  e=1.481E-22  Pseudomonas monteilii
  5j69-assembly2_B-3  TM=5.185E-01  e=8.906E-06  Homo sapiens

Foldseek 3Di:
DFKDQFAQVQAQFAFQQQAAAFFPVRTADDRFFALDPDWDWDDAPNDIIIGRPQKDKFFDFDKDKDKQKDQFLLSSQQSSSPFFADPDSFRTNNNCPVVQDPLVLSFEHLWMKMKIKIDGFGMKMFGDDLVVRLVGTDDVLLCLLAPPPNALLNNCVRGNQWGFGMFTKWKMKIKIKTALCLQAPPPDDLRVLSVVLLCCLQVVDPDDPPDPSVSRNVSRVVRIDIFIDMRWFDPPLRCCSPDNDRNNVSNVNRRVRGSVTMHGHHGGSNTIDGCLSSHPDPVSSVSSVVCVCVSCVVSRDRSHHDLQQKAKDFAADWFWQEWQVQLQFPWIKTWTWGDDDPQWFFQAIFMARDDDRGGPGGAMTIHRVVPSNQWDAAPDKDWPDKLAQLPGQFIKTKIFGHHPPQWAGAAIDIHHRHRPPDDDDGVRHTTGGPVQWDQFDFWDDWRDKRPRSRGPWIWTWTFTDDVQFDRGSHTDIQRDDDVGDDVVSSVVRPPYHTGGGPSHHDYPVRCVVSCVPRPPD/DFKDQFAQVQAQFAFQQQAAAFFPVRTADDRFFALDPDWDWDDDPNDIIIGRPQKDKFFDFDKDKDKQKDQFLLSSQQSSSPFQADPDSFRTNNNCPVVQDPLVLSFEHLWMKMKIKIDGFGMKMFGDDLVVRLVGGDDVLLCLLAPPPNALLVNCVRGNQWGFGMFTKWKMKIKIKTALCLQAPCDDDLHVLSVVLLCCLLVVDPDDPPDPSVSRNVSRVVRIDIFIDMRWFDPPLRCCSRDNDHNNVSSVNRSVRGSVTMYGGHGGSNTIDGCLSSHPDPVSSVSSVVCVCVSCVVSRDRSHHDLQQKAKDFAADWFWQDWQVQLQFPWIKTWTWGDDDPQWFFQAIFMARDDDRGGPGGAMTIHRVVPSNQWDAAPDKDWPDKLAQLPGQFIKTKIFGHHDPQWAGAAIDIHHRHRPPDDDDGVRHTTGGPVQWDQFDFWDDWRDKRPSSRGPWIWTWTFTDDVQFDRGSHTDIQRDDDVGDDVVSSVVRPPYHTGGGPSHHDYPVRCVVSCVPRPPD/DFKDQFAQVQAQFAFQQQAAAFFPVRTDDDRWFALDPDWDWDDAPNDIIIGRPQKDKDFDFDKDKDKQKDQFLLSSQQSSSPFQADPDSDRTNNNCCVVQDPLVLSFEHLWMKMKIKIDRFGMKMFGDDLVVRLVGTDDVLLCLLAPPPNALLNNCVRGNQWGFGMFTKWKMKIKIKTALCLQAPCDDDLRVLSVVLLCCLLVVDPDDPPDPSVSRNVSRVVRIDIFIDMRWFDPPLRCCSPDNDRNNVSNVNRRVRRSVTMHGHHGGSNTIHGCLSSHDDPVSSVSSVVCVCVSCVVSRDRSHHDLQQKAKDQAADWFWQDWQVQLQFPWIKTWTWGDDDPQWFFQAIFMARDDDRGGPGGAMTIHRRVPSNQWDAAPDKDWPDKLAQLPGQFIKTKIFGHHDPQWAGAAIDIHHRHRPPDDDDGPRHTTGGPVQWDQFDFWDDWRDKRPSSRGPWIWTWTFTDDVQFDRGSHTDIQRDDDVVDDVVSSVVRPPYHTGGGPSHYDHPVRCVVSCVPRPPD/DDKDQAAQVQAQFAFQQQAAAFFPVRTADDRFFDLDDDWDWDDDPRDITIHRPQKDKFFDQDKDKDKQKDQALLSSQQSSSPFQADPDSFRTNNNCPVVQDPLVLSFEHLWMKMKIKIDRFGMKMFGDDLVVRLVGTDPVLLCLLAPPPNALLVNCVRGNQWGFGMFGKWKMKIKIKTALCLQAPPDDDLRVLSVVLLCCLQVVDPDDPPDPSVSRNVSRVVRIDIFIDMRWFDPPLRCCSPDNDDNNVSNVNRRVRGSVTMYGHHGGSNTIDGCLSSHPDPVSSVSSVVCVCVSCVVSRDRSHHDLQQKAKDFAADWFWQDWQVQLQFPWIKTWTWGDDDPQWFFQAIFMARDDDRGGPGGAMTIHRVVPSNQWDAAPDKDWPDKQAQLPGQFIKTKIAGHHDPQWAGAAIDIHHRHRPPDDDDGVRHTTGGPVQWDQFDFWDDWRDKRPSSRGPWIWTWTFTDDVQFDRGSHTDIQRDDDVGDDVVSSVVRPPYHTGGGPSHHDYPVRCVVSCVPRPDD

Secondary structure (DSSP, 8-state):
---S-TTGGGTTEEE-TTS-SS-GGGEEEEE-B---S-EEEEEETTEEEEEETTSEEEEEEEEEEEEEEESSHHHHHHHHTTTSS--SS----HHHHHHHS-HHHHHBSSPEEEEEEEEEEEEEEEPPPHHHHGGGB-HHHHHHHH-TTS-HHHHHHHH-SEEESEEEEEEEEEEEEEE-GGGS--SS-HHHHHHHHHHHHTTSS-PPTT-HHHHHHHHHHHTEEEEEEEESSSTT-HHHHHTSS-HHHHHHHHHHHHHHH-EEEE--TTSEEESGGG-SSHHHHHHHHHTHHHHHTGGGSPPP-B---EEEESSPPEEEEEE-TTS--SS--EEEEEP--TTEEE---EEESS--SS-SS---EEEETT--S-EE--SEEEEEEE-TTS--SSEEEEEEEEPPTTEEB---EEEEEESS-PPP--TTB-EEEGGGEEE--EEEEEEEE-TTS--SS--EEEEEE-TTB------EEESS--SSPPHHHHHHTTTTBEEEBGGGEEEHHHHHHHHHTSTT-/---S-TTGGGTTEEE-TTS-SS-GGGEEEEE-B---S-EEEEEETTEEEEEETTSEEEEEEEEEEEEEEESSHHHHHHHHTTTSS--SS----TTHHHHHS-HHHHHBSS-EEEEEEEEEEEEEEEPPPHHHHGGGB-HHHHHHHH-TTS-HHHHHHHH-SEEE-EEEEEEEEEEEEEE-GGGS--SS-HHHHHHHHHHHHTTSS-PPTT-HHHHHHHHHHHTEEEEEEEESSSTT-HHHHHTSS-HHHHHHHHHHTHHHH-EEEE--TTSEEESGGG-SSHHHHHHHHHTHHHHHTGGGSPPP-B---EEEESSPPEEEEEE-TTS--SS--EEEEEP--TTEEE---EEESS--SS-SS---EEEETT--S-EE--SEEEEEEE-TTS--SSEEEEEEEEPPTTEEB---EEEEEESS-PPP--TTB-EEEGGGEEE--EEEEEEEE-TTS--SS--EEEEEE-TTB------EEESS--SSPPHHHHHHTTTTBEEEBGGGEEEHHHHHHHHHTSTT-/---SSTTGGGTTEEE-TTS-SS-GGGEEEEE-B---S-EEEEEETTEEEEEETTSEEEEEEEEEEEEEEESSHHHHHHHHTTTSS--SS----TTHHHHHS-HHHHHBSS-EEEEEEEEEEEEEEEPPPHHHHGGGB-HHHHHHHH-TTS-HHHHHHHH-SEEE-EEEEEEEEEEEEEE-GGGS---S-HHHHHHHHHHHHTTSS-PPTT-HHHHHHHHHHHTEEEEEEEESSSTT-HHHHHTSS-HHHHHHHHHHHHHHH-EEEE--TTSEEESGGG-SSHHHHHHHHHTHHHHHTGGGSPPP-B---EEEESSPPEEEEEE-TTS--SS--EEEEEP--TTEEE---EEESS--SS-SS---EEEETT--S-EE--SEEEEEEE-TTS--SSEEEEEEEEPPTTEEB---EEEEEESS-PPP--TTB-EEEGGGEEE--EEEEEEEE-TTS--SS--EEEEEE-TTB------EEESS--SSPPHHHHHHTTTTBEEEBGGGEE-HHHHHHHHHTSTT-/--SSSTTGGGTTEEE-TTS-SS-GGGEEEEE-B---S-EEEEEETTEEEEEETTSEEEEEEEEEEEEEEESSHHHHHHHHTTTSS--S-----HHHHHHHS-HHHHHBSSPEEEEEEEEEEEEEEEPPPHHHHGGGB-HHHHHHHH-TTS-HHHHHHHH-SEEE-EEEEEEEEEEEEEE-GGGS--SS-HHHHHHHHHHHHTTSS-PPTT-HHHHHHHHHHHTEEEEEEEESSSTT-HHHHHTSS-HHHHHHHHHHHHHHH-EEEE--TTSEEESGGG-SSHHHHHHHHHTHHHHHTGGGSPPP-B---EEEESSPPEEEEEE-TTS--SS--EEEEEP--TTEEE---EEESS--SS-SS---EEEETT--S-EE--SEEEEEEE-TTS--SSEEEEEEEEPPTTEEB---EEEEEESS-PPP--TTB-EEEGGGEEE--EEEEEEEE-TTS--SS--EEEEEE-TTB------EEESS--SSPPHHHHHHTTTTBEEEBGGGEEEHHHHHHHHHTSTT-

InterPro domains:
  IPR009291 Vacuolar protein sorting-associated protein 62 [PF06101] (336-519)
  IPR020864 Membrane attack complex component/perforin (MACPF) domain [PF01823] (75-281)
  IPR020864 Membrane attack complex component/perforin (MACPF) domain [PS51412] (2-318)